Protein 6ZZS (pdb70)

Secondary structure (DSSP, 8-state):
--TTTT-EEEEETTTSHHHHHHHHHHHHTT-EEEEE-S-HHHHHHHHHHHHHTT--EEE----TT-HHHHHHHHHHHHHHHS--SEEEE---------GGG--HHHHHHHHIIIIIHHHHHHHHHHHHHHHHT-EEEEEE--GGGTS--TT-HHHHHHHHHHHHHHHHHHHHHTTTTEEEEEEEE-SB-SHHHHHHHHHHHHHTT--HHHIIIIIITTT-TT-SPBPHHHHHHHHHHHHSGGGTT--S-EEEESTTGGG-/--TTTT-EEEETTTTSHHHHHHHHHHHHTT-EEEE--S-HHHHHHHHHHHHHTT--EEE----TT-HHHHHHHHHHHHHHHS---EEEE---------GGGS-HHHHHHHHIIIIIHHHHHHHHHHHHHHHTT-EEEEEE--GGGTS--TT-HHHHHHHHHHHHHHHHHHHHHTTTTEEEEEEEESSB-SHHHHHHHHHHHHHTT--HHHIIIIIITTT-TT-SPBPHHHHHHHHHHHHSGGGTT--S-EEEESTTGGG-/--TTTT-EEEEETTTSHHHHHHHHHHHHTT-EEEEE-S-HHHHHHHHHHHHHTT--EEE----TT-HHHHHHHHHHHHHHHS---EEEE---------GGGS-HHHHHHHHIIIIIHHHHHHHHHHHHHHHTT-EEEEEE--GGGTS--TT-HHHHHHHHHHHHHHHHHHHHHGGGTEEEEEEEE-SEESHHHHHHHHHHHHHTT--HHHIIIIIITTT-TT-SPEEHHHHHHHHHHHHSGGGTT--S-EEEESTTGGG-/---TTTT-EEEEETTTSHHHHHHHHHHHHTT-EEEEE-S-HHHHHHHHHHHHHTT--EEE----TT-HHHHHHHHHHHHHHHS--SEEEE---------GGGS-HHHHHHHHIIIIIHHHHHHHHHHHHHHHTT-EEEEEE--GGGTS--TT-HHHHHHHHHHHHHHHHHHHHTTTTTEEEEEEEE--B-SHHHHHHHHHHHHHHT--HHHIIIIIIGGG-TT-SPBPHHHHHHHHHHHHSGGGTT--S-EEEESTTGGG-/--TTTT-EEEEETTTSHHHHHHHHHHHHTT-EEEEE-S-HHHHHHHHHHHHHTT--EEE----TT-HHHHHHHHHHHHHHHSS--EEEE---------GGG--HHHHHHHHIIIIIHHHHHHHHHHHHHHHHT-EEEEEE--GGGTS--TT-HHHHHHHHHHHHHHHHHHHHSGGGTEEEEEEEE-SBSSHHHHHHHHH--HHHHIIIIIGGG-TT-SPBPHHHHHHHHHHHTSGGGTT--S-EEEESTTGGG-/-TTTT-EEEEETTTSHHHHHHHHHHHHTT-EEEEE-S-HHHHHHHHHHHHHTT--EEE----TT-HHHHHHHHHHHHHHHS---EEEE---------GGGS-HHHHHHHHIIIIIHHHHHHHHHHHHHHHTT-EEEEEE--GGGTS--TT-HHHHHHHHHHHHHHHHHHHHHGGGTEEEEEEEE-SB-SHHHHHHHH---HHIIIIIIGGG-TT-SPBPHHHHHHHHHHHTSGGGTT--S-EEEESTTGGG-

Radius of gyration: 35.43 Å; Cα contacts (8 Å, |Δi|>4): 3981; chains: 6; bounding box: 75×79×102 Å

B-factor: mean 34.85, std 10.12, range [7.36, 84.85]

Nearest PDB structures (foldseek):
  6zzq-assembly1_A  TM=1.001E+00  e=3.579E-51  Acinetobacter baumannii
  6zzs-assembly2_E-2  TM=1.001E+00  e=3.767E-50  Acinetobacter baumannii
  6zzs-assembly2_F-2  TM=1.002E+00  e=9.513E-48  Acinetobacter baumannii
  5b4t-assembly1_A  TM=9.640E-01  e=1.105E-28  Alcaligenes faecalis
  1wmb-assembly1_A  TM=9.407E-01  e=2.833E-28  Pseudomonas fragi

Structure (mmCIF, N/CA/C/O backbone):
data_6ZZS
#
_entry.id   6ZZS
#
_cell.length_a   64.090
_cell.length_b   109.230
_cell.length_c   387.460
_cell.angle_alpha   90.000
_cell.angle_beta   90.000
_cell.angle_gamma   90.000
#
_symmetry.space_group_name_H-M   'I 21 21 21'
#
loop_
_entity.id
_entity.type
_entity.pdbx_description
1 polymer '3-hydroxybutyrate dehydrogenase'
2 non-polymer NICOTINAMIDE-ADENINE-DINUCLEOTIDE
3 non-polymer '3-oxidanylidenepentanoic acid'
4 water water
#
loop_
_atom_site.group_PDB
_atom_site.id
_atom_site.type_symbol
_atom_site.label_atom_id
_atom_site.label_alt_id
_atom_site.label_comp_id
_atom_site.label_asym_id
_atom_site.label_entity_id
_atom_site.label_seq_id
_atom_site.pdbx_PDB_ins_code
_atom_site.Cartn_x
_atom_site.Cartn_y
_atom_site.Cartn_z
_atom_site.occupancy
_atom_site.B_iso_or_equiv
_atom_site.auth_seq_id
_atom_site.auth_comp_id
_atom_site.auth_asym_id
_atom_site.auth_atom_id
_atom_site.pdbx_PDB_model_num
ATOM 1 N N . THR A 1 2 ? 16.407 -18.282 -67.001 1.00 53.14 2 THR A N 1
ATOM 2 C CA . THR A 1 2 ? 14.948 -18.637 -67.147 1.00 51.76 2 THR A CA 1
ATOM 3 C C . THR A 1 2 ? 14.459 -18.124 -68.508 1.00 49.04 2 THR A C 1
ATOM 4 O O . THR A 1 2 ? 14.647 -16.915 -68.796 1.00 51.50 2 THR A O 1
ATOM 8 N N . LYS A 1 3 ? 13.891 -19.025 -69.312 1.00 44.32 3 LYS A N 1
ATOM 9 C CA . LYS A 1 3 ? 13.256 -18.724 -70.623 1.00 44.80 3 LYS A CA 1
ATOM 10 C C . LYS A 1 3 ? 11.741 -18.892 -70.444 1.00 40.60 3 LYS A C 1
ATOM 11 O O . LYS A 1 3 ? 11.258 -20.031 -70.573 1.00 40.17 3 LYS A O 1
ATOM 15 N N . LEU A 1 4 ? 11.038 -17.783 -70.175 1.00 35.62 4 LEU A N 1
ATOM 16 C CA . LEU A 1 4 ? 9.612 -17.752 -69.757 1.00 34.17 4 LEU A CA 1
ATOM 17 C C . LEU A 1 4 ? 8.699 -18.168 -70.908 1.00 32.27 4 LEU A C 1
ATOM 18 O O . LEU A 1 4 ? 7.579 -18.619 -70.625 1.00 28.85 4 LEU A O 1
ATOM 23 N N . LEU A 1 5 ? 9.138 -17.972 -72.156 1.00 32.25 5 LEU A N 1
ATOM 24 C CA . LEU A 1 5 ? 8.355 -18.295 -73.384 1.00 32.77 5 LEU A CA 1
ATOM 25 C C . LEU A 1 5 ? 9.113 -19.313 -74.238 1.00 32.44 5 LEU A C 1
ATOM 26 O O . LEU A 1 5 ? 9.012 -19.238 -75.468 1.00 31.89 5 LEU A O 1
ATOM 31 N N . ASP A 1 6 ? 9.831 -20.234 -73.598 1.00 36.21 6 ASP A N 1
ATOM 32 C CA . ASP A 1 6 ? 10.739 -21.224 -74.237 1.00 35.59 6 ASP A CA 1
ATOM 33 C C . ASP A 1 6 ? 10.062 -21.903 -75.427 1.00 34.93 6 ASP A C 1
ATOM 34 O O . ASP A 1 6 ? 9.149 -22.724 -75.210 1.00 37.86 6 ASP A O 1
ATOM 39 N N . GLY A 1 7 ? 10.527 -21.592 -76.639 1.00 35.89 7 GLY A N 1
ATOM 40 C CA . GLY A 1 7 ? 10.080 -22.220 -77.899 1.00 37.42 7 GLY A CA 1
ATOM 41 C C . GLY A 1 7 ? 8.636 -21.904 -78.253 1.00 35.87 7 GLY A C 1
ATOM 42 O O . GLY A 1 7 ? 8.119 -22.527 -79.173 1.00 37.65 7 GLY A O 1
ATOM 43 N N . LYS A 1 8 ? 7.999 -20.948 -77.576 1.00 37.00 8 LYS A N 1
ATOM 44 C CA . LYS A 1 8 ? 6.603 -20.536 -77.880 1.00 35.30 8 LYS A CA 1
ATOM 45 C C . LYS A 1 8 ? 6.641 -19.676 -79.151 1.00 30.40 8 LYS A C 1
ATOM 46 O O . LYS A 1 8 ? 7.592 -18.882 -79.320 1.00 29.96 8 LYS A O 1
ATOM 52 N N . VAL A 1 9 ? 5.6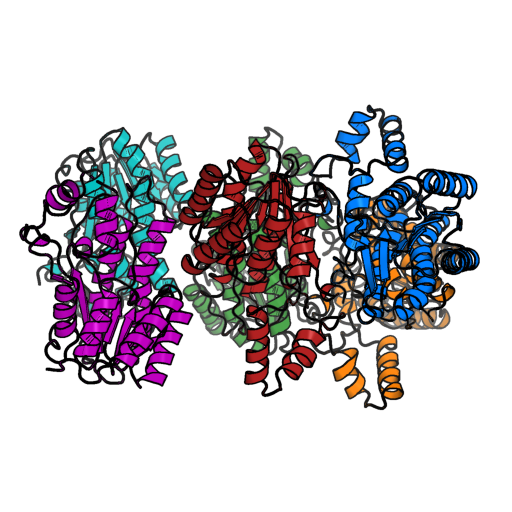79 -19.859 -80.050 1.00 27.56 9 VAL A N 1
ATOM 53 C CA . VAL A 1 9 ? 5.658 -19.133 -81.360 1.00 25.81 9 VAL A CA 1
ATOM 54 C C . VAL A 1 9 ? 4.756 -17.895 -81.250 1.00 24.41 9 VAL A C 1
ATOM 55 O O . VAL A 1 9 ? 3.541 -18.027 -81.087 1.00 22.75 9 VAL A O 1
ATOM 59 N N . ALA A 1 10 ? 5.358 -16.714 -81.321 1.00 23.98 10 ALA A N 1
ATOM 60 C CA . ALA A 1 10 ? 4.656 -15.432 -81.159 1.00 24.17 10 ALA A CA 1
ATOM 61 C C . ALA A 1 10 ? 4.611 -14.704 -82.500 1.00 25.33 10 ALA A C 1
ATOM 62 O O . ALA A 1 10 ? 5.662 -14.488 -83.091 1.00 27.60 10 ALA A O 1
ATOM 64 N N . PHE A 1 11 ? 3.416 -14.298 -82.906 1.00 23.40 11 PHE A N 1
ATOM 65 C CA . PHE A 1 11 ? 3.161 -13.457 -84.090 1.00 25.09 11 PHE A CA 1
ATOM 66 C C . PHE A 1 11 ? 2.808 -12.061 -83.587 1.00 25.25 11 PHE A C 1
ATOM 67 O O . PHE A 1 11 ? 1.853 -11.959 -82.822 1.00 26.15 11 PHE A O 1
ATOM 75 N N . ILE A 1 12 ? 3.608 -11.055 -83.940 1.00 23.63 12 ILE A N 1
ATOM 76 C CA . ILE A 1 12 ? 3.483 -9.676 -83.397 1.00 24.96 12 ILE A CA 1
ATOM 77 C C . ILE A 1 12 ? 3.253 -8.751 -84.596 1.00 24.76 12 ILE A C 1
ATOM 78 O O . ILE A 1 12 ? 4.185 -8.620 -85.441 1.00 22.67 12 ILE A O 1
ATOM 83 N N . THR A 1 13 ? 2.054 -8.168 -84.695 1.00 23.29 13 THR A N 1
ATOM 84 C CA . THR A 1 13 ? 1.737 -7.171 -85.730 1.00 23.37 13 THR A CA 1
ATOM 85 C C . THR A 1 13 ? 2.385 -5.842 -85.309 1.00 24.09 13 THR A C 1
ATOM 86 O O . THR A 1 13 ? 2.535 -5.586 -84.097 1.00 24.57 13 THR A O 1
ATOM 90 N N . GLY A 1 14 ? 2.715 -5.020 -86.284 1.00 24.41 14 GLY A N 1
ATOM 91 C CA . GLY A 1 14 ? 3.415 -3.740 -86.087 1.00 27.19 14 GLY A CA 1
ATOM 92 C C . GLY A 1 14 ? 4.742 -3.871 -85.363 1.00 26.05 14 GLY A C 1
ATOM 93 O O . GLY A 1 14 ? 5.084 -2.946 -84.624 1.00 30.15 14 GLY A O 1
ATOM 94 N N . SER A 1 15 ? 5.498 -4.944 -85.585 1.00 26.79 15 SER A N 1
ATOM 95 C CA . SER A 1 15 ? 6.710 -5.266 -84.786 1.00 27.96 15 SER A CA 1
ATOM 96 C C . SER A 1 15 ? 7.978 -4.663 -85.409 1.00 29.91 15 SER A C 1
ATOM 97 O O . SER A 1 15 ? 9.054 -4.986 -84.914 1.00 29.53 15 SER A O 1
ATOM 100 N N . ALA A 1 16 ? 7.864 -3.853 -86.465 1.00 32.55 16 ALA A N 1
ATOM 101 C CA . ALA A 1 16 ? 9.022 -3.220 -87.132 1.00 34.29 16 ALA A CA 1
ATOM 102 C C . ALA A 1 16 ? 9.475 -1.976 -86.358 1.00 35.78 16 ALA A C 1
ATOM 103 O O . ALA A 1 16 ? 10.608 -1.538 -86.623 1.00 35.29 16 ALA A O 1
ATOM 105 N N . SER A 1 17 ? 8.636 -1.421 -85.466 1.00 34.42 17 SER A N 1
ATOM 106 C CA . SER A 1 17 ? 8.989 -0.243 -84.630 1.00 34.98 17 SER A CA 1
ATOM 107 C C . SER A 1 17 ? 8.374 -0.321 -83.227 1.00 35.82 17 SER A C 1
ATOM 108 O O . SER A 1 17 ? 7.489 -1.162 -82.987 1.00 36.09 17 SER A O 1
ATOM 111 N N . GLY A 1 18 ? 8.884 0.540 -82.346 1.00 32.25 18 GLY A N 1
ATOM 112 C CA . GLY A 1 18 ? 8.351 0.867 -81.014 1.00 30.62 18 GLY A CA 1
ATOM 113 C C . GLY A 1 18 ? 8.004 -0.340 -80.180 1.00 28.99 18 GLY A C 1
ATOM 114 O O . GLY A 1 18 ? 8.887 -1.226 -79.967 1.00 27.71 18 GLY A O 1
ATOM 115 N N . ILE A 1 19 ? 6.777 -0.349 -79.659 1.00 28.76 19 ILE A N 1
ATOM 116 C CA . ILE A 1 19 ? 6.354 -1.325 -78.614 1.00 30.44 19 ILE A CA 1
ATOM 117 C C . ILE A 1 19 ? 6.477 -2.738 -79.202 1.00 26.98 19 ILE A C 1
ATOM 118 O O . ILE A 1 19 ? 6.992 -3.619 -78.487 1.00 28.30 19 ILE A O 1
ATOM 123 N N . GLY A 1 20 ? 6.066 -2.924 -80.463 1.00 27.12 20 GLY A N 1
ATOM 124 C CA . GLY A 1 20 ? 6.007 -4.244 -81.134 1.00 26.14 20 GLY A CA 1
ATOM 125 C C . GLY A 1 20 ? 7.399 -4.811 -81.321 1.00 25.72 20 GLY A C 1
ATOM 126 O O . GLY A 1 20 ? 7.623 -6.002 -81.049 1.00 24.87 20 GLY A O 1
ATOM 127 N N . LEU A 1 21 ? 8.321 -3.958 -81.755 1.00 28.47 21 LEU A N 1
ATOM 128 C CA . LEU A 1 21 ? 9.749 -4.316 -81.940 1.00 29.26 21 LEU A CA 1
ATOM 129 C C . LEU A 1 21 ? 10.352 -4.721 -80.591 1.00 28.03 21 LEU A C 1
ATOM 130 O O . LEU A 1 21 ? 11.059 -5.743 -80.541 1.00 28.94 21 LEU A O 1
ATOM 135 N N . GLU A 1 22 ? 10.098 -3.953 -79.526 1.00 29.69 22 GLU A N 1
ATOM 136 C CA . GLU A 1 22 ? 10.615 -4.288 -78.171 1.00 30.31 22 GLU A CA 1
ATOM 137 C C . GLU A 1 22 ? 10.008 -5.621 -77.705 1.00 26.83 22 GLU A C 1
ATOM 138 O O . GLU A 1 22 ? 10.768 -6.451 -77.171 1.00 28.32 22 GLU A O 1
ATOM 144 N N . ILE A 1 23 ? 8.704 -5.822 -77.894 1.00 23.98 23 ILE A N 1
ATOM 145 C CA . ILE A 1 23 ? 8.039 -7.101 -77.515 1.00 24.67 23 ILE A CA 1
ATOM 146 C C . ILE A 1 23 ? 8.782 -8.229 -78.224 1.00 24.69 23 ILE A C 1
ATOM 147 O O . ILE A 1 23 ? 9.137 -9.217 -77.557 1.00 29.15 23 ILE A O 1
ATOM 152 N N . ALA A 1 24 ? 9.019 -8.092 -79.528 1.00 26.37 24 ALA A N 1
ATOM 153 C CA . ALA A 1 24 ? 9.653 -9.148 -80.342 1.00 26.40 24 ALA A CA 1
ATOM 154 C C . ALA A 1 24 ? 11.052 -9.454 -79.814 1.00 26.90 24 ALA A C 1
ATOM 155 O O . ALA A 1 24 ? 11.378 -10.646 -79.722 1.00 28.75 24 ALA A O 1
ATOM 157 N N . LYS A 1 25 ? 11.858 -8.417 -79.531 1.00 29.54 25 LYS A N 1
ATOM 158 C CA . LYS A 1 25 ? 13.240 -8.581 -78.988 1.00 30.95 25 LYS A CA 1
ATOM 159 C C . LYS A 1 25 ? 13.192 -9.292 -77.633 1.00 29.55 25 LYS A C 1
ATOM 160 O O . LYS A 1 25 ? 13.982 -10.250 -77.431 1.00 26.57 25 LYS A O 1
ATOM 166 N N . LYS A 1 26 ? 12.327 -8.809 -76.733 1.00 29.52 26 LYS A N 1
ATOM 167 C CA . LYS A 1 26 ? 12.184 -9.301 -75.336 1.00 30.23 26 LYS A CA 1
ATOM 168 C C . LYS A 1 26 ? 11.632 -10.737 -75.346 1.00 28.61 26 LYS A C 1
ATOM 169 O O . LYS A 1 26 ? 12.204 -11.570 -74.632 1.00 29.61 26 LYS A O 1
ATOM 175 N N . PHE A 1 27 ? 10.627 -11.029 -76.183 1.00 27.06 27 PHE A N 1
ATOM 176 C CA . PHE A 1 27 ? 10.048 -12.394 -76.373 1.00 28.83 27 PHE A CA 1
ATOM 177 C C . PHE A 1 27 ? 11.131 -13.357 -76.886 1.00 30.59 27 PHE A C 1
ATOM 178 O O . PHE A 1 27 ? 11.214 -14.488 -76.393 1.00 32.21 27 PHE A O 1
ATOM 186 N N . ALA A 1 28 ? 11.949 -12.946 -77.860 1.00 31.99 28 ALA A N 1
ATOM 187 C CA . ALA A 1 28 ? 13.027 -13.811 -78.403 1.00 31.87 28 ALA A CA 1
ATOM 188 C C . ALA A 1 28 ? 13.992 -14.153 -77.256 1.00 32.85 28 ALA A C 1
ATOM 189 O O . ALA A 1 28 ? 14.346 -15.331 -77.118 1.00 29.58 28 ALA A O 1
ATOM 191 N N . GLN A 1 29 ? 14.365 -13.158 -76.439 1.00 34.13 29 GLN A N 1
ATOM 192 C CA . GLN A 1 29 ? 15.305 -13.315 -75.292 1.00 35.91 29 GLN A CA 1
ATOM 193 C C . GLN A 1 29 ? 14.684 -14.252 -74.262 1.00 32.41 29 GLN A C 1
ATOM 194 O O . GLN A 1 29 ? 15.460 -14.896 -73.540 1.00 32.99 29 GLN A O 1
ATOM 200 N N . GLU A 1 30 ? 13.348 -14.305 -74.196 1.00 29.22 30 GLU A N 1
ATOM 201 C CA . GLU A 1 30 ? 12.589 -15.251 -73.343 1.00 30.37 30 GLU A CA 1
ATOM 202 C C . GLU A 1 30 ? 12.482 -16.610 -74.016 1.00 28.63 30 GLU A C 1
ATOM 203 O O . GLU A 1 30 ? 11.808 -17.484 -73.429 1.00 31.43 30 GLU A O 1
ATOM 209 N N . GLY A 1 31 ? 13.015 -16.769 -75.225 1.00 30.16 31 GLY A N 1
ATOM 210 C CA . GLY A 1 31 ? 13.060 -18.069 -75.918 1.00 29.52 31 GLY A CA 1
ATOM 211 C C . GLY A 1 31 ? 11.910 -18.281 -76.890 1.00 31.13 31 GLY A C 1
ATOM 212 O O . GLY A 1 31 ? 11.807 -19.395 -77.409 1.00 29.97 31 GLY A O 1
ATOM 213 N N . ALA A 1 32 ? 11.093 -17.258 -77.170 1.00 30.83 32 ALA A N 1
ATOM 214 C CA . ALA A 1 32 ? 9.999 -17.331 -78.169 1.00 30.07 32 ALA A CA 1
ATOM 215 C C . ALA A 1 32 ? 10.595 -17.379 -79.583 1.00 28.57 32 ALA A C 1
ATOM 216 O O . ALA A 1 32 ? 11.646 -16.723 -79.833 1.00 27.70 32 ALA A O 1
ATOM 218 N N . LYS A 1 33 ? 9.969 -18.141 -80.479 1.00 27.11 33 LYS A N 1
ATOM 219 C CA . LYS A 1 33 ? 10.158 -18.003 -81.954 1.00 26.94 33 LYS A CA 1
ATOM 220 C C . LYS A 1 33 ? 9.248 -16.863 -82.447 1.00 27.05 33 LYS A C 1
ATOM 221 O O . LYS A 1 33 ? 8.011 -17.034 -82.411 1.00 26.83 33 LYS A O 1
ATOM 227 N N . VAL A 1 34 ? 9.823 -15.740 -82.894 1.00 26.41 34 VAL A N 1
ATOM 228 C CA . VAL A 1 34 ? 9.024 -14.506 -83.144 1.00 26.10 34 VAL A CA 1
ATOM 229 C C . VAL A 1 34 ? 8.829 -14.310 -84.643 1.00 26.26 34 VAL A C 1
ATOM 230 O O . VAL A 1 34 ? 9.696 -14.728 -85.442 1.00 25.00 34 VAL A O 1
ATOM 234 N N . VAL A 1 35 ? 7.682 -13.729 -85.004 1.00 26.26 35 VAL A N 1
ATOM 235 C CA . VAL A 1 35 ? 7.360 -13.324 -86.395 1.00 27.17 35 VAL A CA 1
ATOM 236 C C . VAL A 1 35 ? 7.250 -11.804 -86.373 1.00 27.49 35 VAL A C 1
ATOM 237 O O . VAL A 1 35 ? 6.391 -11.281 -85.635 1.00 29.99 35 VAL A O 1
ATOM 241 N N . ILE A 1 36 ? 8.134 -11.155 -87.112 1.00 26.31 36 ILE A N 1
ATOM 242 C CA . ILE A 1 36 ? 8.138 -9.692 -87.336 1.00 28.96 36 ILE A CA 1
ATOM 243 C C . ILE A 1 36 ? 7.201 -9.437 -88.516 1.00 28.82 36 ILE A C 1
ATOM 244 O O . ILE A 1 36 ? 7.415 -9.990 -89.636 1.00 28.26 36 ILE A O 1
ATOM 249 N N . SER A 1 37 ? 6.149 -8.681 -88.245 1.00 27.97 37 SER A N 1
ATOM 250 C CA . SER A 1 37 ? 5.057 -8.408 -89.194 1.00 28.54 37 SER A CA 1
ATOM 251 C C . SER A 1 37 ? 4.758 -6.913 -89.136 1.00 30.45 37 SER A C 1
ATOM 252 O O . SER A 1 37 ? 4.532 -6.400 -88.028 1.00 33.37 37 SER A O 1
ATOM 255 N N . ASP A 1 38 ? 4.798 -6.243 -90.286 1.00 29.67 38 ASP A N 1
ATOM 256 C CA . ASP A 1 38 ? 4.559 -4.785 -90.392 1.00 31.64 38 ASP A CA 1
ATOM 257 C C . ASP A 1 38 ? 4.190 -4.474 -91.846 1.00 34.38 38 ASP A C 1
ATOM 258 O O . ASP A 1 38 ? 4.350 -5.382 -92.689 1.00 32.65 38 ASP A O 1
ATOM 263 N N . MET A 1 39 ? 3.677 -3.266 -92.103 1.00 40.02 39 MET A N 1
ATOM 264 C CA . MET A 1 39 ? 3.496 -2.681 -93.465 1.00 46.11 39 MET A CA 1
ATOM 265 C C . MET A 1 39 ? 4.843 -2.724 -94.192 1.00 46.87 39 MET A C 1
ATOM 266 O O . MET A 1 39 ? 4.922 -3.301 -95.289 1.00 46.59 39 MET A O 1
ATOM 271 N N . ASN A 1 40 ? 5.853 -2.119 -93.565 1.00 47.99 40 ASN A N 1
ATOM 272 C CA . ASN A 1 40 ? 7.252 -1.992 -94.054 1.00 51.08 40 ASN A CA 1
ATOM 273 C C . ASN A 1 40 ? 7.932 -3.378 -94.090 1.00 48.53 40 ASN A C 1
ATOM 274 O O . ASN A 1 40 ? 8.405 -3.833 -93.001 1.00 43.77 40 ASN A O 1
ATOM 279 N N . ALA A 1 41 ? 8.001 -4.014 -95.274 1.00 40.78 41 ALA A N 1
ATOM 280 C CA . ALA A 1 41 ? 8.567 -5.371 -95.481 1.00 45.21 41 ALA A CA 1
ATOM 281 C C . ALA A 1 41 ? 10.097 -5.326 -95.451 1.00 47.96 41 ALA A C 1
ATOM 282 O O . ALA A 1 41 ? 10.715 -6.392 -95.201 1.00 46.77 41 ALA A O 1
ATOM 284 N N . GLU A 1 42 ? 10.681 -4.157 -95.731 1.00 50.35 42 GLU A N 1
ATOM 285 C CA . GLU A 1 42 ? 12.150 -3.918 -95.673 1.00 48.63 42 GLU A CA 1
ATOM 286 C C . GLU A 1 42 ? 12.593 -4.013 -94.208 1.00 43.43 42 GLU A C 1
ATOM 287 O O . GLU A 1 42 ? 13.502 -4.803 -93.913 1.00 48.37 42 GLU A O 1
ATOM 288 N N . LYS A 1 43 ? 11.939 -3.264 -93.322 1.00 40.32 43 LYS A N 1
ATOM 289 C CA . LYS A 1 43 ? 12.308 -3.197 -91.885 1.00 44.22 43 LYS A CA 1
ATOM 290 C C . LYS A 1 43 ? 11.995 -4.558 -91.228 1.00 42.80 43 LYS A C 1
ATOM 291 O O . LYS A 1 43 ? 12.755 -4.950 -90.329 1.00 43.32 43 LYS A O 1
ATOM 294 N N . CYS A 1 44 ? 10.970 -5.282 -91.691 1.00 40.28 44 CYS A N 1
ATOM 295 C CA . CYS A 1 44 ? 10.651 -6.658 -91.220 1.00 39.92 44 CYS A CA 1
ATOM 296 C C . CYS A 1 44 ? 11.827 -7.601 -91.470 1.00 41.26 44 CYS A C 1
ATOM 297 O O . CYS A 1 44 ? 12.287 -8.256 -90.519 1.00 39.72 44 CYS A O 1
ATOM 300 N N . GLN A 1 45 ? 12.285 -7.665 -92.715 1.00 39.84 45 GLN A N 1
ATOM 301 C CA . GLN A 1 45 ? 13.366 -8.588 -93.140 1.00 44.82 45 GLN A CA 1
ATOM 302 C C . GLN A 1 45 ? 14.651 -8.249 -92.364 1.00 42.72 45 GLN A C 1
ATOM 303 O O . GLN A 1 45 ? 15.328 -9.203 -91.945 1.00 44.94 45 GLN A O 1
ATOM 309 N N . GLU A 1 46 ? 14.960 -6.961 -92.151 1.00 42.18 46 GLU A N 1
ATOM 310 C CA . GLU A 1 46 ? 16.177 -6.502 -91.410 1.00 41.60 46 GLU A CA 1
ATOM 311 C C . GLU A 1 46 ? 16.090 -6.962 -89.943 1.00 41.67 46 GLU A C 1
ATOM 312 O O . GLU A 1 46 ? 17.059 -7.594 -89.447 1.00 40.55 46 GLU A O 1
ATOM 314 N N . THR A 1 47 ? 14.966 -6.663 -89.284 1.00 37.43 47 THR A N 1
ATOM 315 C CA . THR A 1 47 ? 14.662 -7.007 -87.868 1.00 37.81 47 THR A CA 1
ATOM 316 C C . THR A 1 47 ? 14.848 -8.512 -87.667 1.00 34.04 47 THR A C 1
ATOM 317 O O . THR A 1 47 ? 15.612 -8.896 -86.763 1.00 34.97 47 THR A O 1
ATOM 321 N N . ALA A 1 48 ? 14.206 -9.334 -88.503 1.00 34.86 48 ALA A N 1
ATOM 322 C CA . ALA A 1 48 ? 14.248 -10.811 -88.395 1.00 33.31 48 ALA A CA 1
ATOM 323 C C . ALA A 1 48 ? 15.679 -11.311 -88.645 1.00 35.13 48 ALA A C 1
ATOM 324 O O . ALA A 1 48 ? 16.100 -12.259 -87.964 1.00 32.52 48 ALA A O 1
ATOM 326 N N . ASN A 1 49 ? 16.395 -10.702 -89.599 1.00 37.37 49 ASN A N 1
ATOM 327 C CA . ASN A 1 49 ? 17.810 -11.040 -89.917 1.00 39.43 49 ASN A CA 1
ATOM 328 C C . ASN A 1 49 ? 18.712 -10.731 -88.710 1.00 38.18 49 ASN A C 1
ATOM 329 O O . ASN A 1 49 ? 19.546 -11.590 -88.387 1.00 35.81 49 ASN A O 1
ATOM 334 N N . SER A 1 50 ? 18.557 -9.566 -88.063 1.00 39.41 50 SER A N 1
ATOM 335 C CA . SER A 1 50 ? 19.281 -9.200 -86.811 1.00 40.29 50 SER A CA 1
ATOM 336 C C . SER A 1 50 ? 19.074 -10.295 -85.764 1.00 38.78 50 SER A C 1
ATOM 337 O O . SER A 1 50 ? 20.082 -10.836 -85.254 1.00 42.31 50 SER A O 1
ATOM 340 N N . LEU A 1 51 ? 17.814 -10.638 -85.484 1.00 33.40 51 LEU A N 1
ATOM 341 C CA . LEU A 1 51 ? 17.438 -11.654 -84.464 1.00 31.31 51 LEU A CA 1
ATOM 342 C C . LEU A 1 51 ? 18.098 -12.985 -84.826 1.00 30.56 51 LEU A C 1
ATOM 343 O O . LEU A 1 51 ? 18.650 -13.636 -83.934 1.00 29.29 51 LEU A O 1
ATOM 348 N N . LYS A 1 52 ? 18.055 -13.368 -86.101 1.00 31.83 52 LYS A N 1
ATOM 349 C CA . LYS A 1 52 ? 18.622 -14.660 -86.557 1.00 36.12 52 LYS A CA 1
ATOM 350 C C . LYS A 1 52 ? 20.137 -14.646 -86.298 1.00 35.63 52 LYS A C 1
ATOM 351 O O . LYS A 1 52 ? 20.666 -15.675 -85.834 1.00 34.32 52 LYS A O 1
ATOM 357 N N . GLU A 1 53 ? 20.801 -13.515 -86.589 1.00 39.51 53 GLU A N 1
ATOM 358 C CA . GLU A 1 53 ? 22.276 -13.334 -86.442 1.00 44.89 53 GLU A CA 1
ATOM 359 C C . GLU A 1 53 ? 22.660 -13.488 -84.969 1.00 42.28 53 GLU A C 1
ATOM 360 O O . GLU A 1 53 ? 23.739 -14.044 -84.693 1.00 39.89 53 GLU A O 1
ATOM 366 N N . GLN A 1 54 ? 21.785 -13.042 -84.066 1.00 38.69 54 GLN A N 1
ATOM 367 C CA . GLN A 1 54 ? 21.965 -13.155 -82.595 1.00 35.51 54 GLN A CA 1
ATOM 368 C C . GLN A 1 54 ? 21.617 -14.565 -82.089 1.00 31.44 54 GLN A C 1
ATOM 369 O O . GLN A 1 54 ? 21.622 -14.761 -80.857 1.00 35.52 54 GLN A O 1
ATOM 375 N N . GLY A 1 55 ? 21.318 -15.514 -82.973 1.00 32.28 55 GLY A N 1
ATOM 376 C CA . GLY A 1 55 ? 21.047 -16.915 -82.604 1.00 33.01 55 GLY A CA 1
ATOM 377 C C . GLY A 1 55 ? 19.588 -17.182 -82.254 1.00 33.69 55 GLY A C 1
ATOM 378 O O . GLY A 1 55 ? 19.298 -18.303 -81.785 1.00 34.80 55 GLY A O 1
ATOM 379 N N . PHE A 1 56 ? 18.687 -16.221 -82.487 1.00 35.14 56 PHE A N 1
ATOM 380 C CA . PHE A 1 56 ? 17.231 -16.350 -82.205 1.00 34.24 56 PHE A CA 1
ATOM 381 C C . PHE A 1 56 ? 16.517 -16.981 -83.401 1.00 35.34 56 PHE A C 1
ATOM 382 O O . PHE A 1 56 ? 16.977 -16.802 -84.541 1.00 34.47 56 PHE A O 1
ATOM 390 N N . ASP A 1 57 ? 15.396 -17.665 -83.148 1.00 36.99 57 ASP A N 1
ATOM 391 C CA . ASP A 1 57 ? 14.411 -18.054 -84.195 1.00 36.64 57 ASP A CA 1
ATOM 392 C C . ASP A 1 57 ? 13.483 -16.877 -84.490 1.00 33.36 57 ASP A C 1
ATOM 393 O O . ASP A 1 57 ? 12.736 -16.478 -83.590 1.00 33.38 57 ASP A O 1
ATOM 398 N N . ALA A 1 58 ? 13.544 -16.355 -85.714 1.00 30.28 58 ALA A N 1
ATOM 399 C CA . ALA A 1 58 ? 12.738 -15.213 -86.185 1.00 27.98 58 ALA A CA 1
ATOM 400 C C . ALA A 1 58 ? 12.404 -15.405 -87.660 1.00 29.02 58 ALA A C 1
ATOM 401 O O . ALA A 1 58 ? 13.211 -15.979 -88.394 1.00 31.59 58 ALA A O 1
ATOM 403 N N . LEU A 1 59 ? 11.235 -14.907 -88.043 1.00 26.93 59 LEU A N 1
ATOM 404 C CA . LEU A 1 59 ? 10.619 -14.981 -89.377 1.00 26.63 59 LEU A CA 1
ATOM 405 C C . LEU A 1 59 ? 10.131 -13.576 -89.736 1.00 26.29 59 LEU A C 1
ATOM 406 O O . LEU A 1 59 ? 9.543 -12.921 -88.867 1.00 25.12 59 LEU A O 1
ATOM 411 N N . SER A 1 60 ? 10.399 -13.140 -90.959 1.00 26.20 60 SER A N 1
ATOM 412 C CA . SER A 1 60 ? 9.737 -11.986 -91.606 1.00 27.74 60 SER A CA 1
ATOM 413 C C . SER A 1 60 ? 8.451 -12.504 -92.246 1.00 27.23 60 SER A C 1
ATOM 414 O O . SER A 1 60 ? 8.534 -13.405 -93.099 1.00 30.34 60 SER A O 1
ATOM 417 N N . ALA A 1 61 ? 7.302 -11.981 -91.829 1.00 26.25 61 ALA A N 1
ATOM 418 C CA . ALA A 1 61 ? 6.000 -12.291 -92.446 1.00 24.25 61 ALA A CA 1
ATOM 419 C C . ALA A 1 61 ? 5.206 -11.000 -92.527 1.00 28.60 61 ALA A C 1
ATOM 420 O O . ALA A 1 61 ? 4.139 -10.896 -91.940 1.00 29.29 61 ALA A O 1
ATOM 422 N N . PRO A 1 62 ? 5.669 -10.024 -93.340 1.00 33.79 62 PRO A N 1
ATOM 423 C CA . PRO A 1 62 ? 5.007 -8.722 -93.443 1.00 37.10 62 PRO A CA 1
ATOM 424 C C . PRO A 1 62 ? 3.539 -8.888 -93.862 1.00 34.19 62 PRO A C 1
ATOM 425 O O . PRO A 1 62 ? 3.256 -9.770 -94.630 1.00 35.39 62 PRO A O 1
ATOM 429 N N . CYS A 1 63 ? 2.651 -8.034 -93.352 1.00 32.26 63 CYS A N 1
ATOM 430 C CA . CYS A 1 63 ? 1.292 -7.880 -93.909 1.00 30.89 63 CYS A CA 1
ATOM 431 C C . CYS A 1 63 ? 0.665 -6.592 -93.379 1.00 29.44 63 CYS A C 1
ATOM 432 O O . CYS A 1 63 ? 1.107 -6.070 -92.355 1.00 30.14 63 CYS A O 1
ATOM 435 N N . ASP A 1 64 ? -0.286 -6.081 -94.145 1.00 30.67 64 ASP A N 1
ATOM 436 C CA . ASP A 1 64 ? -1.270 -5.074 -93.695 1.00 29.87 64 ASP A CA 1
ATOM 437 C C . ASP A 1 64 ? -2.369 -5.878 -93.008 1.00 26.80 64 ASP A C 1
ATOM 438 O O . ASP A 1 64 ? -2.977 -6.724 -93.680 1.00 28.81 64 ASP A O 1
ATOM 443 N N . VAL A 1 65 ? -2.565 -5.654 -91.717 1.00 26.40 65 VAL A N 1
ATOM 444 C CA . VAL A 1 65 ? -3.579 -6.371 -90.880 1.00 27.32 65 VAL A CA 1
ATOM 445 C C . VAL A 1 65 ? -5.009 -6.051 -91.351 1.00 27.54 65 VAL A C 1
ATOM 446 O O . VAL A 1 65 ? -5.928 -6.811 -90.977 1.00 24.13 65 VAL A O 1
ATOM 450 N N . THR A 1 66 ? -5.206 -5.009 -92.161 1.00 25.87 66 THR A N 1
ATOM 451 C CA . THR A 1 66 ? -6.536 -4.689 -92.743 1.00 28.31 66 THR A CA 1
ATOM 452 C C . THR A 1 66 ? -6.746 -5.570 -93.985 1.00 30.34 66 THR A C 1
ATOM 453 O O . THR A 1 66 ? -7.910 -5.687 -94.440 1.00 31.83 66 THR A O 1
ATOM 457 N N . ASP A 1 67 ? -5.666 -6.188 -94.490 1.00 28.35 67 ASP A N 1
ATOM 458 C CA . ASP A 1 67 ? -5.683 -7.083 -95.679 1.00 29.57 67 ASP A CA 1
ATOM 459 C C . ASP A 1 67 ? -5.886 -8.527 -95.203 1.00 27.12 67 ASP A C 1
ATOM 460 O O . ASP A 1 67 ? -4.887 -9.217 -94.932 1.00 29.13 67 ASP A O 1
ATOM 465 N N . GLU A 1 68 ? -7.130 -8.980 -95.120 1.00 23.94 68 GLU A N 1
ATOM 466 C CA . GLU A 1 68 ? -7.426 -10.291 -94.511 1.00 23.02 68 GLU A CA 1
ATOM 467 C C . GLU A 1 68 ? -6.644 -11.398 -95.209 1.00 24.92 68 GLU A C 1
ATOM 468 O O . GLU A 1 68 ? -6.123 -12.279 -94.484 1.00 23.74 68 GLU A O 1
ATOM 474 N N . ASP A 1 69 ? -6.614 -11.392 -96.552 1.00 25.31 69 ASP A N 1
ATOM 475 C CA . ASP A 1 69 ? -5.925 -12.427 -97.357 1.00 29.10 69 ASP A CA 1
ATOM 476 C C . ASP A 1 69 ? -4.424 -12.434 -97.015 1.00 30.50 69 ASP A C 1
ATOM 477 O O . ASP A 1 69 ? -3.831 -13.535 -96.923 1.00 30.07 69 ASP A O 1
ATOM 482 N N . ALA A 1 70 ? -3.817 -11.258 -96.844 1.00 28.09 70 ALA A N 1
ATOM 483 C CA . ALA A 1 70 ? -2.375 -11.131 -96.556 1.00 29.46 70 ALA A CA 1
ATOM 484 C C . ALA A 1 70 ? -2.112 -11.576 -95.109 1.00 28.91 70 ALA A C 1
ATOM 485 O O . ALA A 1 70 ? -1.193 -12.371 -94.931 1.00 28.72 70 ALA A O 1
ATOM 487 N N . TYR A 1 71 ? -2.927 -11.152 -94.135 1.00 28.30 71 TYR A N 1
ATOM 488 C CA . TYR A 1 71 ? -2.802 -11.568 -92.705 1.00 27.80 71 TYR A CA 1
ATOM 489 C C . TYR A 1 71 ? -2.914 -13.100 -92.633 1.00 28.44 71 TYR A C 1
ATOM 490 O O . TYR A 1 71 ? -2.028 -13.738 -92.016 1.00 26.75 71 TYR A O 1
ATOM 499 N N . LYS A 1 72 ? -3.925 -13.675 -93.299 1.00 30.96 72 LYS A N 1
ATOM 500 C CA . LYS A 1 72 ? -4.141 -15.145 -93.377 1.00 31.25 72 LYS A CA 1
ATOM 501 C C . LYS A 1 72 ? -2.843 -15.834 -93.816 1.00 31.25 72 LYS A C 1
ATOM 502 O O . LYS A 1 72 ? -2.416 -16.759 -93.117 1.00 32.91 72 LYS A O 1
ATOM 505 N N . GLN A 1 73 ? -2.230 -15.395 -94.911 1.00 30.15 73 GLN A N 1
ATOM 506 C CA . GLN A 1 73 ? -1.077 -16.105 -95.520 1.00 33.72 73 GLN A CA 1
ATOM 507 C C . GLN A 1 73 ? 0.146 -15.923 -94.613 1.00 30.18 73 GLN A C 1
ATOM 508 O O . GLN A 1 73 ? 1.038 -16.826 -94.587 1.00 29.34 73 GLN A O 1
ATOM 514 N N . ALA A 1 74 ? 0.210 -14.796 -93.897 1.00 28.65 74 ALA A N 1
ATOM 515 C CA . ALA A 1 74 ? 1.304 -14.506 -92.941 1.00 28.43 74 ALA A CA 1
ATOM 516 C C . ALA A 1 74 ? 1.192 -15.512 -91.792 1.00 28.42 74 ALA A C 1
ATOM 517 O O . ALA A 1 74 ? 2.229 -16.052 -91.386 1.00 27.74 74 ALA A O 1
ATOM 519 N N . ILE A 1 75 ? -0.026 -15.850 -91.363 1.00 26.17 75 ILE A N 1
ATOM 520 C CA . ILE A 1 75 ? -0.213 -16.886 -90.302 1.00 28.34 75 ILE A CA 1
ATOM 521 C C . ILE A 1 75 ? 0.180 -18.260 -90.869 1.00 27.74 75 ILE A C 1
ATOM 522 O O . ILE A 1 75 ? 0.880 -19.031 -90.151 1.00 28.63 75 ILE A O 1
ATOM 527 N N . GLU A 1 76 ? -0.238 -18.563 -92.099 1.00 29.08 76 GLU A N 1
ATOM 528 C CA . GLU A 1 76 ? 0.029 -19.872 -92.740 1.00 30.21 76 GLU A CA 1
ATOM 529 C C . GLU A 1 76 ? 1.547 -19.994 -92.930 1.00 30.49 76 GLU A C 1
ATOM 530 O O . GLU A 1 76 ? 2.092 -21.058 -92.606 1.00 31.42 76 GLU A O 1
ATOM 536 N N . LEU A 1 77 ? 2.225 -18.918 -93.357 1.00 29.93 77 LEU A N 1
ATOM 537 C CA . LEU A 1 77 ? 3.713 -18.888 -93.445 1.00 30.49 77 LEU A CA 1
ATOM 538 C C . LEU A 1 77 ? 4.315 -19.211 -92.069 1.00 29.23 77 LEU A C 1
ATOM 539 O O . LEU A 1 77 ? 5.271 -20.013 -92.026 1.00 27.84 77 LEU A O 1
ATOM 544 N N . THR A 1 78 ? 3.790 -18.613 -90.991 1.00 28.55 78 THR A N 1
ATOM 545 C CA . THR A 1 78 ? 4.205 -18.893 -89.583 1.00 28.07 78 THR A CA 1
ATOM 546 C C . THR A 1 78 ? 4.018 -20.388 -89.271 1.00 28.62 78 THR A C 1
ATOM 547 O O . THR A 1 78 ? 4.972 -21.035 -88.750 1.00 27.20 78 THR A O 1
ATOM 551 N N . GLN A 1 79 ? 2.845 -20.946 -89.551 1.00 29.78 79 GLN A N 1
ATOM 552 C CA . GLN A 1 79 ? 2.605 -22.402 -89.338 1.00 32.11 79 GLN A CA 1
ATOM 553 C C . GLN A 1 79 ? 3.630 -23.247 -90.111 1.00 32.51 79 GLN A C 1
ATOM 554 O O . GLN A 1 79 ? 4.157 -24.226 -89.548 1.00 34.55 79 GLN A O 1
ATOM 560 N N . LYS A 1 80 ? 3.885 -22.923 -91.369 1.00 30.41 80 LYS A N 1
ATOM 561 C CA . LYS A 1 80 ? 4.812 -23.717 -92.210 1.00 31.52 80 LYS A CA 1
ATOM 562 C C . LYS A 1 80 ? 6.230 -23.618 -91.629 1.00 34.31 80 LYS A C 1
ATOM 563 O O . LYS A 1 80 ? 6.952 -24.634 -91.702 1.00 32.55 80 LYS A O 1
ATOM 566 N N . THR A 1 81 ? 6.627 -22.449 -91.091 1.00 30.60 81 THR A N 1
ATOM 567 C CA . THR A 1 81 ? 8.016 -22.169 -90.634 1.00 28.59 81 THR A CA 1
ATOM 568 C C . THR A 1 81 ? 8.256 -22.774 -89.246 1.00 30.32 81 THR A C 1
ATOM 569 O O . THR A 1 81 ? 9.293 -23.433 -89.049 1.00 29.50 81 THR A O 1
ATOM 573 N N . PHE A 1 82 ? 7.325 -22.564 -88.318 1.00 27.92 82 PHE A N 1
ATOM 574 C CA . PHE A 1 82 ? 7.510 -22.815 -86.865 1.00 27.31 82 PHE A CA 1
ATOM 575 C C . PHE A 1 82 ? 6.510 -23.862 -86.361 1.00 28.56 82 PHE A C 1
ATOM 576 O O . PHE A 1 82 ? 6.591 -24.223 -85.178 1.00 36.12 82 PHE A O 1
ATOM 584 N N . GLY A 1 83 ? 5.610 -24.345 -87.220 1.00 29.68 83 GLY A N 1
ATOM 585 C CA . GLY A 1 83 ? 4.692 -25.453 -86.897 1.00 30.95 83 GLY A CA 1
ATOM 586 C C . GLY A 1 83 ? 3.386 -24.987 -86.284 1.00 30.80 83 GLY A C 1
ATOM 587 O O . GLY A 1 83 ? 2.417 -25.738 -86.386 1.00 33.87 83 GLY A O 1
ATOM 588 N N . THR A 1 84 ? 3.321 -23.813 -85.645 1.00 32.15 84 THR A N 1
ATOM 589 C CA . THR A 1 84 ? 2.091 -23.406 -84.910 1.00 31.93 84 THR A CA 1
ATOM 590 C C . THR A 1 84 ? 2.113 -21.913 -84.589 1.00 30.07 84 THR A C 1
ATOM 591 O O . THR A 1 84 ? 3.083 -21.228 -84.945 1.00 29.38 84 THR A O 1
ATOM 595 N N . VAL A 1 85 ? 1.047 -21.429 -83.965 1.00 30.05 85 VAL A N 1
ATOM 596 C CA . VAL A 1 85 ? 1.030 -20.095 -83.312 1.00 29.79 85 VAL A CA 1
ATOM 597 C C . VAL A 1 85 ? 0.524 -20.258 -81.876 1.00 29.82 85 VAL A C 1
ATOM 598 O O . VAL A 1 85 ? -0.623 -20.711 -81.685 1.00 28.82 85 VAL A O 1
ATOM 602 N N . ASP A 1 86 ? 1.343 -19.864 -80.904 1.00 27.15 86 ASP A N 1
ATOM 603 C CA . ASP A 1 86 ? 1.010 -19.966 -79.462 1.00 27.70 86 ASP A CA 1
ATOM 604 C C . ASP A 1 86 ? 0.472 -18.615 -78.987 1.00 26.35 86 ASP A C 1
ATOM 605 O O . ASP A 1 86 ? -0.441 -18.611 -78.166 1.00 26.08 86 ASP A O 1
ATOM 610 N N . ILE A 1 87 ? 1.070 -17.529 -79.481 1.00 25.01 87 ILE A N 1
ATOM 611 C CA . ILE A 1 87 ? 0.875 -16.138 -78.982 1.00 27.00 87 ILE A CA 1
ATOM 612 C C . ILE A 1 87 ? 0.609 -15.261 -80.216 1.00 25.79 87 ILE A C 1
ATOM 613 O O . ILE A 1 87 ? 1.370 -15.364 -81.198 1.00 25.01 87 ILE A O 1
ATOM 618 N N . LEU A 1 88 ? -0.489 -14.500 -80.185 1.00 25.37 88 LEU A N 1
ATOM 619 C CA . LEU A 1 88 ? -0.774 -13.377 -81.101 1.00 24.21 88 LEU A CA 1
ATOM 620 C C . LEU A 1 88 ? -0.726 -12.079 -80.293 1.00 24.19 88 LEU A C 1
ATOM 621 O O . LEU A 1 88 ? -1.405 -11.993 -79.264 1.00 27.52 88 LEU A O 1
ATOM 626 N N . ILE A 1 89 ? 0.069 -11.113 -80.742 1.00 24.16 89 ILE A N 1
ATOM 627 C CA . ILE A 1 89 ? 0.079 -9.731 -80.200 1.00 24.69 89 ILE A CA 1
ATOM 628 C C . ILE A 1 89 ? -0.442 -8.837 -81.328 1.00 24.80 89 ILE A C 1
ATOM 629 O O . ILE A 1 89 ? 0.276 -8.649 -82.325 1.00 22.29 89 ILE A O 1
ATOM 634 N N . ASN A 1 90 ? -1.676 -8.361 -81.175 1.00 27.15 90 ASN A N 1
ATOM 635 C CA . ASN A 1 90 ? -2.321 -7.353 -82.051 1.00 25.85 90 ASN A CA 1
ATOM 636 C C . ASN A 1 90 ? -1.840 -5.964 -81.626 1.00 26.75 90 ASN A C 1
ATOM 637 O O . ASN A 1 90 ? -2.430 -5.399 -80.688 1.00 24.91 90 ASN A O 1
ATOM 642 N N . ASN A 1 91 ? -0.795 -5.464 -82.285 1.00 25.14 91 ASN A N 1
ATOM 643 C CA . ASN A 1 91 ? -0.046 -4.268 -81.839 1.00 23.19 91 ASN A CA 1
ATOM 644 C C . ASN A 1 91 ? -0.108 -3.191 -82.914 1.00 24.20 91 ASN A C 1
ATOM 645 O O . ASN A 1 91 ? 0.118 -2.044 -82.566 1.00 25.86 91 ASN A O 1
ATOM 650 N N . ALA A 1 92 ? -0.400 -3.540 -84.167 1.00 26.58 92 ALA A N 1
ATOM 651 C CA . ALA A 1 92 ? -0.411 -2.600 -85.316 1.00 27.03 92 ALA A CA 1
ATOM 652 C C . ALA A 1 92 ? -1.382 -1.456 -85.026 1.00 26.99 92 ALA A C 1
ATOM 653 O O . ALA A 1 92 ? -2.519 -1.737 -84.659 1.00 24.56 92 ALA A O 1
ATOM 655 N N . GLY A 1 93 ? -0.935 -0.207 -85.177 1.00 27.15 93 GLY A N 1
ATOM 656 C CA . GLY A 1 93 ? -1.844 0.948 -85.056 1.00 27.15 93 GLY A CA 1
ATOM 657 C C . GLY A 1 93 ? -1.200 2.219 -85.554 1.00 29.56 93 GLY A C 1
ATOM 658 O O . GLY A 1 93 ? -0.056 2.160 -86.048 1.00 26.48 93 GLY A O 1
ATOM 659 N N . PHE A 1 94 ? -1.920 3.328 -85.398 1.00 27.72 94 PHE A N 1
ATOM 660 C CA . PHE A 1 94 ? -1.470 4.690 -85.749 1.00 27.72 94 PHE A CA 1
ATOM 661 C C . PHE A 1 94 ? -2.386 5.658 -84.991 1.00 29.26 94 PHE A C 1
ATOM 662 O O . PHE A 1 94 ? -3.283 5.188 -84.271 1.00 31.40 94 PHE A O 1
ATOM 670 N N . GLN A 1 95 ? -2.191 6.961 -85.179 1.00 28.86 95 GLN A N 1
ATOM 671 C CA . GLN A 1 95 ? -2.867 8.011 -84.382 1.00 27.36 95 GLN A CA 1
ATOM 672 C C . GLN A 1 95 ? -3.247 9.129 -85.348 1.00 28.71 95 GLN A C 1
ATOM 673 O O . GLN A 1 95 ? -2.499 9.357 -86.308 1.00 25.25 95 GLN A O 1
ATOM 679 N N . HIS A 1 96 ? -4.425 9.715 -85.153 1.00 29.32 96 HIS A N 1
ATOM 680 C CA . HIS A 1 96 ? -4.813 10.995 -85.781 1.00 30.31 96 HIS A CA 1
ATOM 681 C C . HIS A 1 96 ? -5.612 11.806 -84.768 1.00 30.67 96 HIS A C 1
ATOM 682 O O . HIS A 1 96 ? -6.734 11.401 -84.453 1.00 27.86 96 HIS A O 1
ATOM 689 N N . VAL A 1 97 ? -5.042 12.920 -84.317 1.00 28.05 97 VAL A N 1
ATOM 690 C CA . VAL A 1 97 ? -5.644 13.817 -83.290 1.00 31.81 97 VAL A CA 1
ATOM 691 C C . VAL A 1 97 ? -6.305 14.977 -84.023 1.00 31.68 97 VAL A C 1
ATOM 692 O O . VAL A 1 97 ? -5.610 15.638 -84.826 1.00 33.67 97 VAL A O 1
ATOM 696 N N . ALA A 1 98 ? -7.585 15.213 -83.756 1.00 27.64 98 ALA A N 1
ATOM 697 C CA . ALA A 1 98 ? -8.376 16.297 -84.371 1.00 27.78 98 ALA A CA 1
ATOM 698 C C . ALA A 1 98 ? -9.709 16.409 -83.648 1.00 28.18 98 ALA A C 1
ATOM 699 O O . ALA A 1 98 ? -10.316 15.390 -83.324 1.00 28.58 98 ALA A O 1
ATOM 701 N N . PRO A 1 99 ? -10.241 17.637 -83.465 1.00 30.97 99 PRO A N 1
ATOM 702 C CA . PRO A 1 99 ? -11.616 17.816 -83.010 1.00 30.40 99 PRO A CA 1
ATOM 703 C C . PRO A 1 99 ? -12.525 16.964 -83.882 1.00 27.07 99 PRO A C 1
ATOM 704 O O . PRO A 1 99 ? -12.227 16.838 -85.045 1.00 29.53 99 PRO A O 1
ATOM 708 N N . ILE A 1 100 ? -13.638 16.504 -83.333 1.00 28.29 100 ILE A N 1
ATOM 709 C CA . ILE A 1 100 ? -14.620 15.681 -84.086 1.00 29.14 100 ILE A CA 1
ATOM 710 C C . ILE A 1 100 ? -15.020 16.408 -85.376 1.00 31.21 100 ILE A C 1
ATOM 711 O O . ILE A 1 100 ? -15.076 15.735 -86.424 1.00 34.14 100 ILE A O 1
ATOM 716 N N . GLU A 1 101 ? -15.296 17.711 -85.316 1.00 33.71 101 GLU A N 1
ATOM 717 C CA . GLU A 1 101 ? -15.818 18.485 -86.479 1.00 36.79 101 GLU A CA 1
ATOM 718 C C . GLU A 1 101 ? -14.822 18.446 -87.646 1.00 35.72 101 GLU A C 1
ATOM 719 O O . GLU A 1 101 ? -15.267 18.445 -88.785 1.00 39.27 101 GLU A O 1
ATOM 725 N N . GLU A 1 102 ? -13.524 18.390 -87.355 1.00 36.19 102 GLU A N 1
ATOM 726 C CA . GLU A 1 102 ? -12.424 18.393 -88.356 1.00 36.40 102 GLU A CA 1
ATOM 727 C C . GLU A 1 102 ? -11.879 16.976 -88.580 1.00 32.97 102 GLU A C 1
ATOM 728 O O . GLU A 1 102 ? -10.793 16.864 -89.181 1.00 32.92 102 GLU A O 1
ATOM 734 N N . PHE A 1 103 ? -12.567 15.940 -88.081 1.00 30.03 103 PHE A N 1
ATOM 735 C CA . PHE A 1 103 ? -12.038 14.549 -88.018 1.00 29.92 103 PHE A CA 1
ATOM 736 C C . PHE A 1 103 ? -12.610 13.819 -89.226 1.00 27.89 103 PHE A C 1
ATOM 737 O O . PHE A 1 103 ? -13.792 13.492 -89.250 1.00 28.13 103 PHE A O 1
ATOM 745 N N . PRO A 1 104 ? -11.813 13.620 -90.300 1.00 27.67 104 PRO A N 1
ATOM 746 C CA . PRO A 1 104 ? -12.328 12.988 -91.509 1.00 27.61 104 PRO A CA 1
ATOM 747 C C . PRO A 1 104 ? -12.897 11.605 -91.152 1.00 26.67 104 PRO A C 1
ATOM 748 O O . PRO A 1 104 ? -12.212 10.830 -90.467 1.00 26.27 104 PRO A O 1
ATOM 752 N N . THR A 1 105 ? -14.121 11.348 -91.600 1.00 25.35 105 THR A N 1
ATOM 753 C CA . THR A 1 105 ? -14.832 10.059 -91.404 1.00 24.40 105 THR A CA 1
ATOM 754 C C . THR A 1 105 ? -13.922 8.926 -91.885 1.00 24.31 105 THR A C 1
ATOM 755 O O . THR A 1 105 ? -13.805 7.928 -91.169 1.00 24.10 105 THR A O 1
ATOM 759 N N . ALA A 1 106 ? -13.289 9.077 -93.046 1.00 24.85 106 ALA A N 1
ATOM 760 C CA . ALA A 1 106 ? -12.407 8.025 -93.613 1.00 25.74 106 ALA A CA 1
ATOM 761 C C . ALA A 1 106 ? -11.256 7.727 -92.642 1.00 26.77 106 ALA A C 1
ATOM 762 O O . ALA A 1 106 ? -10.828 6.549 -92.574 1.00 24.52 106 ALA A O 1
ATOM 764 N N . VAL A 1 107 ? -10.726 8.755 -91.959 1.00 26.76 107 VAL A N 1
ATOM 765 C CA . VAL A 1 107 ? -9.580 8.586 -91.025 1.00 27.51 107 VAL A CA 1
ATOM 766 C C . VAL A 1 107 ? -10.120 7.868 -89.791 1.00 26.50 107 VAL A C 1
ATOM 767 O O . VAL A 1 107 ? -9.448 6.942 -89.295 1.00 23.70 107 VAL A O 1
ATOM 771 N N . PHE A 1 108 ? -11.325 8.236 -89.357 1.00 25.31 108 PHE A N 1
ATOM 772 C CA . PHE A 1 108 ? -12.027 7.556 -88.239 1.00 26.91 108 PHE A CA 1
ATOM 773 C C . PHE A 1 108 ? -12.145 6.072 -88.605 1.00 24.62 108 PHE A C 1
ATOM 774 O O . PHE A 1 108 ? -11.767 5.203 -87.774 1.00 23.42 108 PHE A O 1
ATOM 782 N N . GLN A 1 109 ? -12.565 5.808 -89.840 1.00 23.19 109 GLN A N 1
ATOM 783 C CA . GLN A 1 109 ? -12.868 4.415 -90.280 1.00 26.87 109 GLN A CA 1
ATOM 784 C C . GLN A 1 109 ? -11.551 3.647 -90.359 1.00 24.32 109 GLN A C 1
ATOM 785 O O . GLN A 1 109 ? -11.514 2.499 -89.945 1.00 21.73 109 GLN A O 1
ATOM 791 N N . LYS A 1 110 ? -10.475 4.317 -90.755 1.00 27.16 110 LYS A N 1
ATOM 792 C CA . LYS A 1 110 ? -9.154 3.656 -90.930 1.00 28.83 110 LYS A CA 1
ATOM 793 C C . LYS A 1 110 ? -8.566 3.291 -89.557 1.00 25.88 110 LYS A C 1
ATOM 794 O O . LYS A 1 110 ? -8.011 2.191 -89.433 1.00 24.72 110 LYS A O 1
ATOM 800 N N . LEU A 1 111 ? -8.664 4.182 -88.570 1.00 24.51 111 LEU A N 1
ATOM 801 C CA . LEU A 1 111 ? -8.184 3.918 -87.177 1.00 22.92 111 LEU A CA 1
ATOM 802 C C . LEU A 1 111 ? -8.887 2.667 -86.636 1.00 21.77 111 LEU A C 1
ATOM 803 O O . LEU A 1 111 ? -8.197 1.769 -86.122 1.00 23.35 111 LEU A O 1
ATOM 808 N N . VAL A 1 112 ? -10.197 2.596 -86.827 1.00 22.07 112 VAL A N 1
ATOM 809 C CA . VAL A 1 112 ? -11.056 1.444 -86.418 1.00 21.71 112 VAL A CA 1
ATOM 810 C C . VAL A 1 112 ? -10.656 0.191 -87.209 1.00 23.80 112 VAL A C 1
ATOM 811 O O . VAL A 1 112 ? -10.543 -0.902 -86.579 1.00 22.55 112 VAL A O 1
ATOM 815 N N . GLN A 1 113 ? -10.450 0.321 -88.524 1.00 21.22 113 GLN A N 1
ATOM 816 C CA . GLN A 1 113 ? -10.149 -0.834 -89.380 1.00 23.62 113 GLN A CA 1
ATOM 817 C C . GLN A 1 113 ? -8.815 -1.430 -88.940 1.00 23.10 113 GLN A C 1
ATOM 818 O O . GLN A 1 113 ? -8.723 -2.640 -88.938 1.00 21.48 113 GLN A O 1
ATOM 824 N N . VAL A 1 114 ? -7.791 -0.614 -88.666 1.00 20.88 114 VAL A N 1
ATOM 825 C CA . VAL A 1 114 ? -6.442 -1.148 -88.329 1.00 21.46 114 VAL A CA 1
ATOM 826 C C . VAL A 1 114 ? -6.482 -1.802 -86.947 1.00 21.36 114 VAL A C 1
ATOM 827 O O . VAL A 1 114 ? -5.920 -2.915 -86.815 1.00 19.83 114 VAL A O 1
ATOM 831 N N . MET A 1 115 ? -7.057 -1.102 -85.960 1.00 22.49 115 MET A N 1
ATOM 832 C CA . MET A 1 115 ? -6.845 -1.361 -84.518 1.00 24.42 115 MET A CA 1
ATOM 833 C C . MET A 1 115 ? -7.983 -2.206 -83.939 1.00 26.64 115 MET A C 1
ATOM 834 O O . MET A 1 115 ? -7.711 -2.915 -82.944 1.00 32.52 115 MET A O 1
ATOM 839 N N . LEU A 1 116 ? -9.144 -2.248 -84.589 1.00 24.82 116 LEU A N 1
ATOM 840 C CA . LEU A 1 116 ? -10.274 -3.136 -84.197 1.00 22.74 116 LEU A CA 1
ATOM 841 C C . LEU A 1 116 ? -10.410 -4.278 -85.213 1.00 22.73 116 LEU A C 1
ATOM 842 O O . LEU A 1 116 ? -10.262 -5.435 -84.815 1.00 23.81 116 LEU A O 1
ATOM 847 N N . THR A 1 117 ? -10.665 -3.985 -86.495 1.00 24.16 117 THR A N 1
ATOM 848 C CA . THR A 1 117 ? -10.994 -5.043 -87.492 1.00 23.27 117 THR A CA 1
ATOM 849 C C . THR A 1 117 ? -9.740 -5.894 -87.701 1.00 22.00 117 THR A C 1
ATOM 850 O O . THR A 1 117 ? -9.862 -7.103 -87.735 1.00 21.75 117 THR A O 1
ATOM 854 N N . GLY A 1 118 ? -8.566 -5.268 -87.728 1.00 20.76 118 GLY A N 1
ATOM 855 C CA . GLY A 1 118 ? -7.274 -5.972 -87.803 1.00 22.93 118 GLY A CA 1
ATOM 856 C C . GLY A 1 118 ? -7.077 -6.978 -86.671 1.00 20.96 118 GLY A C 1
ATOM 857 O O . GLY A 1 118 ? -6.646 -8.105 -86.981 1.00 21.25 118 GLY A O 1
ATOM 858 N N . ALA A 1 119 ? -7.359 -6.592 -85.418 1.00 21.36 119 ALA A N 1
ATOM 859 C CA . ALA A 1 119 ? -7.346 -7.491 -84.240 1.00 21.74 119 ALA A CA 1
ATOM 860 C C . ALA A 1 119 ? -8.349 -8.643 -84.439 1.00 21.69 119 ALA A C 1
ATOM 861 O O . ALA A 1 119 ? -7.953 -9.828 -84.271 1.00 19.87 119 ALA A O 1
ATOM 863 N N . PHE A 1 120 ? -9.584 -8.331 -84.825 1.00 21.75 120 PHE A N 1
ATOM 864 C CA . PHE A 1 120 ? -10.632 -9.347 -85.119 1.00 23.50 120 PHE A CA 1
ATOM 865 C C . PHE A 1 120 ? -10.145 -10.325 -86.221 1.00 24.24 120 PHE A C 1
ATOM 866 O O . PHE A 1 120 ? -10.299 -11.574 -86.080 1.00 24.48 120 PHE A O 1
ATOM 874 N N . ILE A 1 121 ? -9.513 -9.805 -87.270 1.00 22.24 121 ILE A N 1
ATOM 875 C CA . ILE A 1 121 ? -8.997 -10.668 -88.362 1.00 24.97 121 ILE A CA 1
ATOM 876 C C . ILE A 1 121 ? -7.923 -11.615 -87.802 1.00 24.85 121 ILE A C 1
ATOM 877 O O . ILE A 1 121 ? -8.007 -12.823 -88.083 1.00 23.52 121 ILE A O 1
ATOM 882 N N . GLY A 1 122 ? -6.959 -11.100 -87.042 1.00 22.07 122 GLY A N 1
ATOM 883 C CA . GLY A 1 122 ? -5.915 -11.938 -86.438 1.00 23.56 122 GLY A CA 1
ATOM 884 C C . GLY A 1 122 ? -6.516 -13.050 -85.597 1.00 22.73 122 GLY A C 1
ATOM 885 O O . GLY A 1 122 ? -6.130 -14.207 -85.797 1.00 20.91 122 GLY A O 1
ATOM 886 N N . ILE A 1 123 ? -7.409 -12.696 -84.669 1.00 25.36 123 ILE A N 1
ATOM 887 C CA . ILE A 1 123 ? -8.073 -13.647 -83.732 1.00 26.73 123 ILE A CA 1
ATOM 888 C C . ILE A 1 123 ? -8.776 -14.721 -84.573 1.00 27.44 123 ILE A C 1
ATOM 889 O O . ILE A 1 123 ? -8.605 -15.936 -84.261 1.00 29.91 123 ILE A O 1
ATOM 894 N N . LYS A 1 124 ? -9.483 -14.308 -85.623 1.00 26.80 124 LYS A N 1
ATOM 895 C CA . LYS A 1 124 ? -10.304 -15.228 -86.454 1.00 30.70 124 LYS A CA 1
ATOM 896 C C . LYS A 1 124 ? -9.414 -16.327 -87.050 1.00 29.64 124 LYS A C 1
ATOM 897 O O . LYS A 1 124 ? -9.859 -17.472 -87.060 1.00 27.43 124 LYS A O 1
ATOM 903 N N . HIS A 1 125 ? -8.197 -15.993 -87.488 1.00 28.25 125 HIS A N 1
ATOM 904 C CA . HIS A 1 125 ? -7.282 -16.935 -88.187 1.00 30.34 125 HIS A CA 1
ATOM 905 C C . HIS A 1 125 ? -6.299 -17.644 -87.242 1.00 29.20 125 HIS A C 1
ATOM 906 O O . HIS A 1 125 ? -5.722 -18.631 -87.719 1.00 29.05 125 HIS A O 1
ATOM 913 N N . VAL A 1 126 ? -6.067 -17.174 -85.995 1.00 28.76 126 VAL A N 1
ATOM 914 C CA . VAL A 1 126 ? -5.189 -17.908 -85.029 1.00 29.05 126 VAL A CA 1
ATOM 915 C C . VAL A 1 126 ? -6.063 -18.832 -84.184 1.00 28.20 126 VAL A C 1
ATOM 916 O O . VAL A 1 126 ? -5.509 -19.843 -83.684 1.00 26.79 126 VAL A O 1
ATOM 920 N N . LEU A 1 127 ? -7.358 -18.524 -84.030 1.00 26.91 127 LEU A N 1
ATOM 921 C CA . LEU A 1 127 ? -8.220 -19.299 -83.093 1.00 26.90 127 LEU A CA 1
ATOM 922 C C . LEU A 1 127 ? -8.214 -20.789 -83.424 1.00 24.80 127 LEU A C 1
ATOM 923 O O . LEU A 1 127 ? -8.144 -21.604 -82.499 1.00 24.29 127 LEU A O 1
ATOM 928 N N . PRO A 1 128 ? -8.349 -21.222 -84.692 1.00 27.60 128 PRO A N 1
ATOM 929 C CA . PRO A 1 128 ? -8.360 -22.659 -85.004 1.00 26.60 128 PRO A CA 1
ATOM 930 C C . PRO A 1 128 ? -7.051 -23.389 -84.643 1.00 26.82 128 PRO A C 1
ATOM 931 O O . PRO A 1 128 ? -7.071 -24.539 -84.259 1.00 24.69 128 PRO A O 1
ATOM 935 N N . ILE A 1 129 ? -5.922 -22.686 -84.740 1.00 27.62 129 ILE A N 1
ATOM 936 C CA . ILE A 1 129 ? -4.576 -23.238 -84.421 1.00 28.22 129 ILE A CA 1
ATOM 937 C C . ILE A 1 129 ? -4.496 -23.428 -82.912 1.00 26.61 129 ILE A C 1
ATOM 938 O O . ILE A 1 129 ? -4.119 -24.513 -82.455 1.00 23.79 129 ILE A O 1
ATOM 943 N N . MET A 1 130 ? -4.888 -22.394 -82.176 1.00 26.88 130 MET A N 1
ATOM 944 C CA . MET A 1 130 ? -4.800 -22.372 -80.702 1.00 26.41 130 MET A CA 1
ATOM 945 C C . MET A 1 130 ? -5.823 -23.363 -80.126 1.00 27.30 130 MET A C 1
ATOM 946 O O . MET A 1 130 ? -5.411 -24.132 -79.219 1.00 27.95 130 MET A O 1
ATOM 951 N N . LYS A 1 131 ? -7.054 -23.420 -80.660 1.00 26.46 131 LYS A N 1
ATOM 952 C CA . LYS A 1 131 ? -8.082 -24.394 -80.174 1.00 25.93 131 LYS A CA 1
ATOM 953 C C . LYS A 1 131 ? -7.690 -25.835 -80.539 1.00 27.32 131 LYS A C 1
ATOM 954 O O . LYS A 1 131 ? -7.947 -26.741 -79.743 1.00 28.26 131 LYS A O 1
ATOM 960 N N . ALA A 1 132 ? -7.092 -26.072 -81.697 1.00 29.16 132 ALA A N 1
ATOM 961 C CA . ALA A 1 132 ? -6.634 -27.437 -82.054 1.00 32.84 132 ALA A CA 1
ATOM 962 C C . ALA A 1 132 ? -5.676 -27.939 -80.946 1.00 33.51 132 ALA A C 1
ATOM 963 O O . ALA A 1 132 ? -5.892 -29.049 -80.439 1.00 30.33 132 ALA A O 1
ATOM 965 N N . GLN A 1 133 ? -4.724 -27.102 -80.499 1.00 32.81 133 GLN A N 1
ATOM 966 C CA . GLN A 1 133 ? -3.632 -27.495 -79.566 1.00 31.31 133 GLN A CA 1
ATOM 967 C C . GLN A 1 133 ? -4.056 -27.226 -78.116 1.00 30.18 133 GLN A C 1
ATOM 968 O O . GLN A 1 133 ? -3.275 -27.565 -77.222 1.00 24.36 133 GLN A O 1
ATOM 974 N N . LYS A 1 134 ? -5.242 -26.634 -77.895 1.00 30.06 134 LYS A N 1
ATOM 975 C CA . LYS A 1 134 ? -5.790 -26.313 -76.553 1.00 27.86 134 LYS A CA 1
ATOM 976 C C . LYS A 1 134 ? -4.781 -25.459 -75.789 1.00 26.81 134 LYS A C 1
ATOM 977 O O . LYS A 1 134 ? -4.572 -25.710 -74.586 1.00 25.90 134 LYS A O 1
ATOM 983 N N . TYR A 1 135 ? -4.176 -24.490 -76.460 1.00 25.19 135 TYR A N 1
ATOM 984 C CA . TYR A 1 135 ? -3.279 -23.509 -75.814 1.00 25.91 135 TYR A CA 1
ATOM 985 C C . TYR A 1 135 ? -3.222 -22.262 -76.687 1.00 26.14 135 TYR A C 1
ATOM 986 O O . TYR A 1 135 ? -3.005 -22.358 -77.909 1.00 26.87 135 TYR A O 1
ATOM 995 N N . GLY A 1 136 ? -3.320 -21.102 -76.058 1.00 26.84 136 GLY A N 1
ATOM 996 C CA . GLY A 1 136 ? -3.020 -19.850 -76.773 1.00 25.98 136 GLY A CA 1
ATOM 997 C C . GLY A 1 136 ? -2.971 -18.648 -75.844 1.00 25.59 136 GLY A C 1
ATOM 998 O O . GLY A 1 136 ? -3.498 -18.712 -74.716 1.00 23.45 136 GLY A O 1
ATOM 999 N N . ARG A 1 137 ? -2.339 -17.584 -76.316 1.00 25.38 137 ARG A N 1
ATOM 1000 C CA . ARG A 1 137 ? -2.258 -16.297 -75.597 1.00 24.95 137 ARG A CA 1
ATOM 1001 C C . ARG A 1 137 ? -2.513 -15.257 -76.673 1.00 25.91 137 ARG A C 1
ATOM 1002 O O . ARG A 1 137 ? -1.730 -15.226 -77.646 1.00 24.99 137 ARG A O 1
ATOM 1010 N N . ILE A 1 138 ? -3.599 -14.503 -76.522 1.00 24.12 138 ILE A N 1
ATOM 1011 C CA . ILE A 1 138 ? -3.930 -13.353 -77.402 1.00 24.75 138 ILE A CA 1
ATOM 1012 C C . ILE A 1 138 ? -3.858 -12.079 -76.559 1.00 22.77 138 ILE A C 1
ATOM 1013 O O . ILE A 1 138 ? -4.620 -11.943 -75.573 1.00 21.85 138 ILE A O 1
ATOM 1018 N N . ILE A 1 139 ? -2.954 -11.178 -76.929 1.00 22.19 139 ILE A N 1
ATOM 1019 C CA . ILE A 1 139 ? -2.879 -9.833 -76.309 1.00 22.45 139 ILE A CA 1
ATOM 1020 C C . ILE A 1 139 ? -3.200 -8.803 -77.399 1.00 23.91 139 ILE A C 1
ATOM 1021 O O . ILE A 1 139 ? -2.502 -8.732 -78.402 1.00 23.74 139 ILE A O 1
ATOM 1026 N N . ASN A 1 140 ? -4.295 -8.087 -77.211 1.00 24.36 140 ASN A N 1
ATOM 1027 C CA . ASN A 1 140 ? -4.664 -6.879 -77.980 1.00 24.76 140 ASN A CA 1
ATOM 1028 C C . ASN A 1 140 ? -3.979 -5.678 -77.317 1.00 22.79 140 ASN A C 1
ATOM 1029 O O . ASN A 1 140 ? -4.276 -5.416 -76.130 1.00 22.47 140 ASN A O 1
ATOM 1034 N N . MET A 1 141 ? -3.030 -5.050 -78.005 1.00 22.35 141 MET A N 1
ATOM 1035 C CA . MET A 1 141 ? -2.409 -3.806 -77.504 1.00 24.50 141 MET A CA 1
ATOM 1036 C C . MET A 1 141 ? -3.497 -2.744 -77.609 1.00 24.04 141 MET A C 1
ATOM 1037 O O . MET A 1 141 ? -3.906 -2.386 -78.728 1.00 26.11 141 MET A O 1
ATOM 1042 N N . ALA A 1 142 ? -4.012 -2.306 -76.474 1.00 24.74 142 ALA A N 1
ATOM 1043 C CA . ALA A 1 142 ? -5.054 -1.260 -76.442 1.00 24.04 142 ALA A CA 1
ATOM 1044 C C . ALA A 1 142 ? -4.384 -0.008 -75.886 1.00 24.80 142 ALA A C 1
ATOM 1045 O O . ALA A 1 142 ? -3.303 0.358 -76.407 1.00 27.72 142 ALA A O 1
ATOM 1047 N N . SER A 1 143 ? -4.888 0.526 -74.789 1.00 25.06 143 SER A N 1
ATOM 1048 C CA . SER A 1 143 ? -4.437 1.816 -74.240 1.00 25.79 143 SER A CA 1
ATOM 1049 C C . SER A 1 143 ? -5.386 2.171 -73.106 1.00 26.42 143 SER A C 1
ATOM 1050 O O . SER A 1 143 ? -6.530 1.686 -73.136 1.00 24.64 143 SER A O 1
ATOM 1053 N N . ILE A 1 144 ? -4.972 3.067 -72.225 1.00 24.83 144 ILE A N 1
ATOM 1054 C CA . ILE A 1 144 ? -5.907 3.651 -71.223 1.00 29.93 144 ILE A CA 1
ATOM 1055 C C . ILE A 1 144 ? -7.049 4.340 -71.973 1.00 26.25 144 ILE A C 1
ATOM 1056 O O . ILE A 1 144 ? -8.133 4.458 -71.391 1.00 29.08 144 ILE A O 1
ATOM 1061 N N . ASN A 1 145 ? -6.816 4.707 -73.232 1.00 24.83 145 ASN A N 1
ATOM 1062 C CA . ASN A 1 145 ? -7.794 5.380 -74.124 1.00 28.19 145 ASN A CA 1
ATOM 1063 C C . ASN A 1 145 ? -8.863 4.373 -74.556 1.00 27.03 145 ASN A C 1
ATOM 1064 O O . ASN A 1 145 ? -9.844 4.806 -75.159 1.00 24.82 145 ASN A O 1
ATOM 1069 N N . GLY A 1 146 ? -8.670 3.093 -74.215 1.00 27.90 146 GLY A N 1
ATOM 1070 C CA . GLY A 1 146 ? -9.690 2.029 -74.284 1.00 25.73 146 GLY A CA 1
ATOM 1071 C C . GLY A 1 146 ? -10.593 2.031 -73.064 1.00 26.26 146 GLY A C 1
ATOM 1072 O O . GLY A 1 146 ? -11.630 1.331 -73.110 1.00 24.47 146 GLY A O 1
ATOM 1073 N N . LEU A 1 147 ? -10.233 2.774 -72.000 1.00 24.96 147 LEU A N 1
ATOM 1074 C CA . LEU A 1 147 ? -11.015 2.782 -70.735 1.00 27.72 147 LEU A CA 1
ATOM 1075 C C . LEU A 1 147 ? -11.562 4.177 -70.430 1.00 27.44 147 LEU A C 1
ATOM 1076 O O . LEU A 1 147 ? -12.605 4.231 -69.801 1.00 26.12 147 LEU A O 1
ATOM 1081 N N . ILE A 1 148 ? -10.901 5.248 -70.880 1.00 26.42 148 ILE A N 1
ATOM 1082 C CA . ILE A 1 148 ? -11.330 6.644 -70.596 1.00 25.24 148 ILE A CA 1
ATOM 1083 C C . ILE A 1 148 ? -11.361 7.415 -71.918 1.00 25.26 148 ILE A C 1
ATOM 1084 O O . ILE A 1 148 ? -10.965 6.847 -72.985 1.00 23.73 148 ILE A O 1
ATOM 1089 N N . GLY A 1 149 ? -11.889 8.638 -71.866 1.00 24.15 149 GLY A N 1
ATOM 1090 C CA . GLY A 1 149 ? -11.936 9.564 -73.002 1.00 23.34 149 GLY A CA 1
ATOM 1091 C C . GLY A 1 149 ? -10.713 10.476 -73.030 1.00 24.26 149 GLY A C 1
ATOM 1092 O O . GLY A 1 149 ? -10.148 10.774 -71.957 1.00 24.79 149 GLY A O 1
ATOM 1093 N N . PHE A 1 150 ? -10.345 10.932 -74.225 1.00 26.19 150 PHE A N 1
ATOM 1094 C CA . PHE A 1 150 ? -9.365 12.018 -74.456 1.00 28.26 150 PHE A CA 1
ATOM 1095 C C . PHE A 1 150 ? -9.877 12.811 -75.653 1.00 28.16 150 PHE A C 1
ATOM 1096 O O . PHE A 1 150 ? -10.192 12.184 -76.695 1.00 27.00 150 PHE A O 1
ATOM 1104 N N . ALA A 1 151 ? -10.026 14.128 -75.486 1.00 28.49 151 ALA A N 1
ATOM 1105 C CA . ALA A 1 151 ? -10.494 15.080 -76.521 1.00 29.97 151 ALA A CA 1
ATOM 1106 C C . ALA A 1 151 ? -9.542 15.030 -77.715 1.00 28.62 151 ALA A C 1
ATOM 1107 O O . ALA A 1 151 ? -8.343 14.962 -77.487 1.00 30.66 151 ALA A O 1
ATOM 1109 N N . GLY A 1 152 ? -10.066 15.003 -78.939 1.00 31.86 152 GLY A N 1
ATOM 1110 C CA . GLY A 1 152 ? -9.277 14.940 -80.193 1.00 27.60 152 GLY A CA 1
ATOM 1111 C C . GLY A 1 152 ? -8.920 13.513 -80.619 1.00 27.42 152 GLY A C 1
ATOM 1112 O O . GLY A 1 152 ? -8.355 13.362 -81.709 1.00 24.79 152 GLY A O 1
ATOM 1113 N N . LYS A 1 153 ? -9.282 12.486 -79.833 1.00 25.68 153 LYS A N 1
ATOM 1114 C CA . LYS A 1 153 ? -8.933 11.075 -80.120 1.00 24.27 153 LYS A CA 1
ATOM 1115 C C . LYS A 1 153 ? -10.186 10.228 -80.389 1.00 25.07 153 LYS A C 1
ATOM 1116 O O . LYS A 1 153 ? -10.170 9.027 -80.026 1.00 22.70 153 LYS A O 1
ATOM 1122 N N . ALA A 1 154 ? -11.209 10.792 -81.039 1.00 24.91 154 ALA A N 1
ATOM 1123 C CA . ALA A 1 154 ? -12.493 10.099 -81.322 1.00 25.24 154 ALA A CA 1
ATOM 1124 C C . ALA A 1 154 ? -12.241 8.734 -81.993 1.00 28.56 154 ALA A C 1
ATOM 1125 O O . ALA A 1 154 ? -12.856 7.721 -81.583 1.00 28.01 154 ALA A O 1
ATOM 1127 N N . GLY A 1 155 ? -11.351 8.678 -82.981 1.00 26.78 155 GLY A N 1
ATOM 1128 C CA . GLY A 1 155 ? -11.121 7.433 -83.730 1.00 27.44 155 GLY A CA 1
ATOM 1129 C C . GLY A 1 155 ? -10.314 6.445 -82.927 1.00 25.83 155 GLY A C 1
ATOM 1130 O O . GLY A 1 155 ? -10.700 5.262 -82.872 1.00 24.24 155 GLY A O 1
ATOM 1131 N N . TYR A 1 156 ? -9.249 6.925 -82.294 1.00 24.76 156 TYR A N 1
ATOM 1132 C CA . TYR A 1 156 ? -8.309 6.079 -81.520 1.00 25.38 156 TYR A CA 1
ATOM 1133 C C . TYR A 1 156 ? -9.059 5.486 -80.337 1.00 24.04 156 TYR A C 1
ATOM 1134 O O . TYR A 1 156 ? -8.925 4.274 -80.107 1.00 24.30 156 TYR A O 1
ATOM 1143 N N . ASN A 1 157 ? -9.829 6.316 -79.625 1.00 24.57 157 ASN A N 1
ATOM 1144 C CA . ASN A 1 157 ? -10.490 5.902 -78.357 1.00 26.44 157 ASN A CA 1
ATOM 1145 C C . ASN A 1 157 ? -11.648 4.983 -78.737 1.00 23.61 157 ASN A C 1
ATOM 1146 O O . ASN A 1 157 ? -11.857 4.047 -77.993 1.00 22.23 157 ASN A O 1
ATOM 1151 N N . SER A 1 158 ? -12.301 5.211 -79.879 1.00 23.16 158 SER A N 1
ATOM 1152 C CA . SER A 1 158 ? -13.391 4.319 -80.361 1.00 23.90 158 SER A CA 1
ATOM 1153 C C . SER A 1 158 ? -12.795 2.947 -80.702 1.00 22.89 158 SER A C 1
ATOM 1154 O O . SER A 1 158 ? -13.346 1.917 -80.265 1.00 21.03 158 SER A O 1
ATOM 1157 N N . ALA A 1 159 ? -11.665 2.930 -81.404 1.00 23.37 159 ALA A N 1
ATOM 1158 C CA . ALA A 1 159 ? -11.010 1.669 -81.826 1.00 25.68 159 ALA A CA 1
ATOM 1159 C C . ALA A 1 159 ? -10.573 0.891 -80.571 1.00 24.55 159 ALA A C 1
ATOM 1160 O O . ALA A 1 159 ? -10.867 -0.323 -80.484 1.00 24.58 159 ALA A O 1
ATOM 1162 N N . LYS A 1 160 ? -9.914 1.563 -79.621 1.00 23.24 160 LYS A N 1
ATOM 1163 C CA . LYS A 1 160 ? -9.324 0.905 -78.430 1.00 23.50 160 LYS A CA 1
ATOM 1164 C C . LYS A 1 160 ? -10.446 0.456 -77.474 1.00 23.89 160 LYS A C 1
ATOM 1165 O O . LYS A 1 160 ? -10.353 -0.653 -76.884 1.00 24.17 160 LYS A O 1
ATOM 1171 N N . HIS A 1 161 ? -11.500 1.248 -77.326 1.00 21.01 161 HIS A N 1
ATOM 1172 C CA . HIS A 1 161 ? -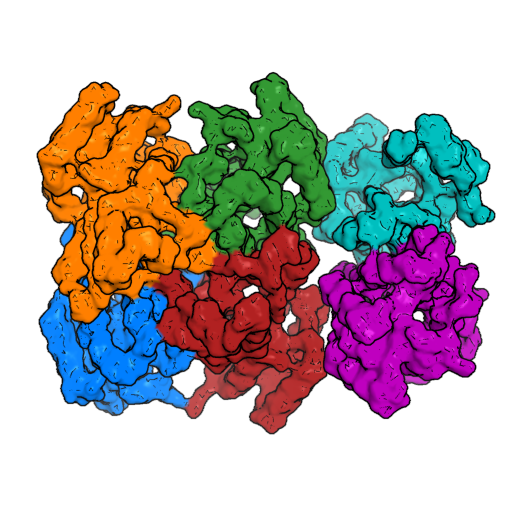12.713 0.789 -76.611 1.00 23.07 161 HIS A CA 1
ATOM 1173 C C . HIS A 1 161 ? -13.189 -0.500 -77.269 1.00 20.67 161 HIS A C 1
ATOM 1174 O O . HIS A 1 161 ? -13.357 -1.543 -76.553 1.00 21.57 161 HIS A O 1
ATOM 1181 N N . GLY A 1 162 ? -13.352 -0.460 -78.576 1.00 19.25 162 GLY A N 1
ATOM 1182 C CA . GLY A 1 162 ? -13.874 -1.602 -79.342 1.00 19.74 162 GLY A CA 1
ATOM 1183 C C . GLY A 1 162 ? -13.047 -2.862 -79.141 1.00 18.84 162 GLY A C 1
ATOM 1184 O O . GLY A 1 162 ? -13.662 -3.909 -79.018 1.00 17.95 162 GLY A O 1
ATOM 1185 N N . VAL A 1 163 ? -11.717 -2.768 -79.094 1.00 19.45 163 VAL A N 1
ATOM 1186 C CA . VAL A 1 163 ? -10.818 -3.969 -79.017 1.00 21.39 163 VAL A CA 1
ATOM 1187 C C . VAL A 1 163 ? -10.882 -4.549 -77.597 1.00 20.23 163 VAL A C 1
ATOM 1188 O O . VAL A 1 163 ? -10.638 -5.763 -77.442 1.00 22.14 163 VAL A O 1
ATOM 1192 N N . ILE A 1 164 ? -11.249 -3.747 -76.589 1.00 19.49 164 ILE A N 1
ATOM 1193 C CA . ILE A 1 164 ? -11.562 -4.258 -75.223 1.00 20.73 164 ILE A CA 1
ATOM 1194 C C . ILE A 1 164 ? -12.850 -5.104 -75.274 1.00 19.80 164 ILE A C 1
ATOM 1195 O O . ILE A 1 164 ? -12.785 -6.272 -74.798 1.00 20.97 164 ILE A O 1
ATOM 1200 N N . GLY A 1 165 ? -13.927 -4.637 -75.914 1.00 20.22 165 GLY A N 1
ATOM 1201 C CA . GLY A 1 165 ? -15.131 -5.475 -76.151 1.00 21.94 165 GLY A CA 1
ATOM 1202 C C . GLY A 1 165 ? -14.807 -6.769 -76.920 1.00 21.95 165 GLY A C 1
ATOM 1203 O O . GLY A 1 165 ? -15.289 -7.846 -76.532 1.00 21.77 165 GLY A O 1
ATOM 1204 N N . LEU A 1 166 ? -14.025 -6.673 -77.993 1.00 21.97 166 LEU A N 1
ATOM 1205 C CA . LEU A 1 166 ? -13.604 -7.841 -78.804 1.00 23.13 166 LEU A CA 1
ATOM 1206 C C . LEU A 1 166 ? -12.840 -8.807 -77.901 1.00 25.57 166 LEU A C 1
ATOM 1207 O O . LEU A 1 166 ? -13.119 -10.016 -78.019 1.00 25.30 166 LEU A O 1
ATOM 1212 N N . THR A 1 167 ? -11.937 -8.285 -77.055 1.00 23.46 167 THR A N 1
ATOM 1213 C CA . THR A 1 167 ? -11.120 -9.066 -76.100 1.00 23.50 167 THR A CA 1
ATOM 1214 C C . THR A 1 167 ? -12.059 -9.916 -75.233 1.00 23.85 167 THR A C 1
ATOM 1215 O O . THR A 1 167 ? -11.802 -11.130 -75.073 1.00 23.76 167 THR A O 1
ATOM 1219 N N . LYS A 1 168 ? -13.106 -9.302 -74.705 1.00 22.00 168 LYS A N 1
ATOM 1220 C CA . LYS A 1 168 ? -14.038 -9.953 -73.755 1.00 25.08 168 LYS A CA 1
ATOM 1221 C C . LYS A 1 168 ? -14.836 -11.028 -74.500 1.00 22.98 168 LYS A C 1
ATOM 1222 O O . LYS A 1 168 ? -14.948 -12.133 -73.956 1.00 27.53 168 LYS A O 1
ATOM 1228 N N . VAL A 1 169 ? -15.324 -10.754 -75.710 1.00 22.92 169 VAL A N 1
ATOM 1229 C CA . VAL A 1 169 ? -16.097 -11.757 -76.513 1.00 21.49 169 VAL A CA 1
ATOM 1230 C C . VAL A 1 169 ? -15.175 -12.934 -76.830 1.00 21.54 169 VAL A C 1
ATOM 1231 O O . VAL A 1 169 ? -15.550 -14.098 -76.568 1.00 22.47 169 VAL A O 1
ATOM 1235 N N . ALA A 1 170 ? -13.979 -12.651 -77.332 1.00 20.97 170 ALA A N 1
ATOM 1236 C CA . ALA A 1 170 ? -12.991 -13.694 -77.718 1.00 22.71 170 ALA A CA 1
ATOM 1237 C C . ALA A 1 170 ? -12.628 -14.555 -76.494 1.00 22.63 170 ALA A C 1
ATOM 1238 O O . ALA A 1 170 ? -12.536 -15.800 -76.640 1.00 24.11 170 ALA A O 1
ATOM 1240 N N . ALA A 1 171 ? -12.399 -13.928 -75.331 1.00 21.97 171 ALA A N 1
ATOM 1241 C CA . ALA A 1 171 ? -12.063 -14.630 -74.069 1.00 22.25 171 ALA A CA 1
ATOM 1242 C C . ALA A 1 171 ? -13.157 -15.653 -73.720 1.00 23.52 171 ALA A C 1
ATOM 1243 O O . ALA A 1 171 ? -12.824 -16.810 -73.336 1.00 24.26 171 ALA A O 1
ATOM 1245 N N . LEU A 1 172 ? -14.406 -15.203 -73.723 1.00 21.53 172 LEU A N 1
ATOM 1246 C CA . LEU A 1 172 ? -15.569 -16.039 -73.356 1.00 22.78 172 LEU A CA 1
ATOM 1247 C C . LEU A 1 172 ? -15.685 -17.209 -74.324 1.00 25.25 172 LEU A C 1
ATOM 1248 O O . LEU A 1 172 ? -16.065 -18.282 -73.856 1.00 31.48 172 LEU A O 1
ATOM 1253 N N . GLU A 1 173 ? -15.348 -17.019 -75.608 1.00 24.63 173 GLU A N 1
ATOM 1254 C CA . GLU A 1 173 ? -15.572 -18.050 -76.645 1.00 29.05 173 GLU A CA 1
ATOM 1255 C C . GLU A 1 173 ? -14.472 -19.117 -76.522 1.00 30.41 173 GLU A C 1
ATOM 1256 O O . GLU A 1 173 ? -14.668 -20.204 -77.043 1.00 33.19 173 GLU A O 1
ATOM 1262 N N . CYS A 1 174 ? -13.328 -18.844 -75.898 1.00 27.47 174 CYS A N 1
ATOM 1263 C CA . CYS A 1 174 ? -12.234 -19.852 -75.866 1.00 29.59 174 CYS A CA 1
ATOM 1264 C C . CYS A 1 174 ? -11.781 -20.165 -74.426 1.00 26.74 174 CYS A C 1
ATOM 1265 O O . CYS A 1 174 ? -10.742 -20.815 -74.260 1.00 26.93 174 CYS A O 1
ATOM 1268 N N . ALA A 1 175 ? -12.545 -19.750 -73.419 1.00 27.06 175 ALA A N 1
ATOM 1269 C CA . ALA A 1 175 ? -12.211 -19.909 -71.981 1.00 28.74 175 ALA A CA 1
ATOM 1270 C C . ALA A 1 175 ? -12.024 -21.396 -71.615 1.00 30.49 175 ALA A C 1
ATOM 1271 O O . ALA A 1 175 ? -11.244 -21.666 -70.689 1.00 30.71 175 ALA A O 1
ATOM 1273 N N . ARG A 1 176 ? -12.686 -22.320 -72.322 1.00 31.67 176 ARG A N 1
ATOM 1274 C CA . ARG A 1 176 ? -12.598 -23.788 -72.077 1.00 34.59 176 ARG A CA 1
ATOM 1275 C C . ARG A 1 176 ? -11.461 -24.424 -72.882 1.00 33.43 176 ARG A C 1
ATOM 1276 O O . ARG A 1 176 ? -11.191 -25.613 -72.634 1.00 34.72 176 ARG A O 1
ATOM 1284 N N . ASP A 1 177 ? -10.798 -23.679 -73.771 1.00 31.60 177 ASP A N 1
ATOM 1285 C CA . ASP A 1 177 ? -9.863 -24.240 -74.785 1.00 31.83 177 ASP A CA 1
ATOM 1286 C C . ASP A 1 177 ? -8.406 -23.925 -74.415 1.00 32.24 177 ASP A C 1
ATOM 1287 O O . ASP A 1 177 ? -7.512 -24.100 -75.276 1.00 32.73 177 ASP A O 1
ATOM 1292 N N . GLY A 1 178 ? -8.154 -23.510 -73.172 1.00 28.20 178 GLY A N 1
ATOM 1293 C CA . GLY A 1 178 ? -6.789 -23.218 -72.693 1.00 27.61 178 GLY A CA 1
ATOM 1294 C C . GLY A 1 178 ? -6.181 -22.013 -73.384 1.00 24.62 178 GLY A C 1
ATOM 1295 O O . GLY A 1 178 ? -4.950 -21.944 -73.467 1.00 24.69 178 GLY A O 1
ATOM 1296 N N . ILE A 1 179 ? -7.017 -21.083 -73.848 1.00 25.85 179 ILE A N 1
ATOM 1297 C CA . ILE A 1 179 ? -6.579 -19.848 -74.554 1.00 25.76 179 ILE A CA 1
ATOM 1298 C C . ILE A 1 179 ? -7.059 -18.654 -73.740 1.00 24.81 179 ILE A C 1
ATOM 1299 O O . ILE A 1 179 ? -8.252 -18.656 -73.320 1.00 21.29 179 ILE A O 1
ATOM 1304 N N . THR A 1 180 ? -6.170 -17.675 -73.561 1.00 23.20 180 THR A N 1
ATOM 1305 C CA . THR A 1 180 ? -6.488 -16.390 -72.894 1.00 23.33 180 THR A CA 1
ATOM 1306 C C . THR A 1 180 ? -6.483 -15.291 -73.947 1.00 22.52 180 THR A C 1
ATOM 1307 O O . THR A 1 180 ? -5.702 -15.390 -74.895 1.00 19.36 180 THR A O 1
ATOM 1311 N N . VAL A 1 181 ? -7.378 -14.314 -73.774 1.00 23.80 181 VAL A N 1
ATOM 1312 C CA . VAL A 1 181 ? -7.452 -13.105 -74.624 1.00 23.94 181 VAL A CA 1
ATOM 1313 C C . VAL A 1 181 ? -7.524 -11.907 -73.679 1.00 22.17 181 VAL A C 1
ATOM 1314 O O . VAL A 1 181 ? -8.489 -11.814 -72.937 1.00 22.01 181 VAL A O 1
ATOM 1318 N N . ASN A 1 182 ? -6.516 -11.035 -73.715 1.00 22.54 182 ASN A N 1
ATOM 1319 C CA . ASN A 1 182 ? -6.376 -9.906 -72.764 1.00 20.75 182 ASN A CA 1
ATOM 1320 C C . ASN A 1 182 ? -6.023 -8.676 -73.603 1.00 20.93 182 ASN A C 1
ATOM 1321 O O . ASN A 1 182 ? -5.475 -8.862 -74.687 1.00 19.98 182 ASN A O 1
ATOM 1326 N N . ALA A 1 183 ? -6.439 -7.496 -73.143 1.00 21.24 183 ALA A N 1
ATOM 1327 C CA . ALA A 1 183 ? -6.061 -6.175 -73.672 1.00 20.85 183 ALA A CA 1
ATOM 1328 C C . ALA A 1 183 ? -5.035 -5.524 -72.735 1.00 21.62 183 ALA A C 1
ATOM 1329 O O . ALA A 1 183 ? -5.394 -5.166 -71.599 1.00 26.58 183 ALA A O 1
ATOM 1331 N N . LEU A 1 184 ? -3.779 -5.421 -73.153 1.00 23.15 184 LEU A N 1
ATOM 1332 C CA . LEU A 1 184 ? -2.746 -4.688 -72.384 1.00 22.57 184 LEU A CA 1
ATOM 1333 C C . LEU A 1 184 ? -2.916 -3.215 -72.708 1.00 21.96 184 LEU A C 1
ATOM 1334 O O . LEU A 1 184 ? -2.870 -2.877 -73.901 1.00 25.69 184 LEU A O 1
ATOM 1339 N N . CYS A 1 185 ? -3.224 -2.406 -71.698 1.00 22.76 185 CYS A N 1
ATOM 1340 C CA . CYS A 1 185 ? -3.569 -0.965 -71.819 1.00 22.64 185 CYS A CA 1
ATOM 1341 C C . CYS A 1 185 ? -2.474 -0.095 -71.197 1.00 24.61 185 CYS A C 1
ATOM 1342 O O . CYS A 1 185 ? -2.472 0.161 -69.992 1.00 23.82 185 CYS A O 1
ATOM 1345 N N . PRO A 1 186 ? -1.466 0.329 -71.987 1.00 25.63 186 PRO A N 1
ATOM 1346 C CA . PRO A 1 186 ? -0.455 1.256 -71.489 1.00 25.91 186 PRO A CA 1
ATOM 1347 C C . PRO A 1 186 ? -1.009 2.680 -71.376 1.00 25.45 186 PRO A C 1
ATOM 1348 O O . PRO A 1 186 ? -1.969 2.997 -72.061 1.00 26.40 186 PRO A O 1
ATOM 1352 N N . GLY A 1 187 ? -0.382 3.501 -70.537 1.00 25.18 187 GLY A N 1
ATOM 1353 C CA . GLY A 1 187 ? -0.456 4.973 -70.654 1.00 28.71 187 GLY A CA 1
ATOM 1354 C C . GLY A 1 187 ? 0.600 5.481 -71.624 1.00 28.86 187 GLY A C 1
ATOM 1355 O O . GLY A 1 187 ? 0.946 4.727 -72.553 1.00 29.92 187 GLY A O 1
ATOM 1356 N N . TYR A 1 188 ? 1.144 6.682 -71.406 1.00 29.28 188 TYR A N 1
ATOM 1357 C CA . TYR A 1 188 ? 2.196 7.271 -72.274 1.00 30.57 188 TYR A CA 1
ATOM 1358 C C . TYR A 1 188 ? 3.461 6.424 -72.153 1.00 31.80 188 TYR A C 1
ATOM 1359 O O . TYR A 1 188 ? 3.908 6.222 -71.003 1.00 36.65 188 TYR A O 1
ATOM 1368 N N . VAL A 1 189 ? 3.933 5.890 -73.291 1.00 30.83 189 VAL A N 1
ATOM 1369 C CA . VAL A 1 189 ? 5.173 5.081 -73.421 1.00 31.58 189 VAL A CA 1
ATOM 1370 C C . VAL A 1 189 ? 6.210 5.930 -74.172 1.00 33.92 189 VAL A C 1
ATOM 1371 O O . VAL A 1 189 ? 5.820 6.712 -75.039 1.00 35.70 189 VAL A O 1
ATOM 1375 N N . ASP A 1 190 ? 7.482 5.817 -73.792 1.00 36.97 190 ASP A N 1
ATOM 1376 C CA . ASP A 1 190 ? 8.623 6.497 -74.462 1.00 33.74 190 ASP A CA 1
ATOM 1377 C C . ASP A 1 190 ? 8.922 5.711 -75.737 1.00 31.28 190 ASP A C 1
ATOM 1378 O O . ASP A 1 190 ? 9.599 4.656 -75.665 1.00 33.00 190 ASP A O 1
ATOM 1383 N N . THR A 1 191 ? 8.323 6.181 -76.824 1.00 32.07 191 THR A N 1
ATOM 1384 C CA . THR A 1 191 ? 8.367 5.613 -78.190 1.00 33.32 191 THR A CA 1
ATOM 1385 C C . THR A 1 191 ? 8.669 6.747 -79.167 1.00 36.51 191 THR A C 1
ATOM 1386 O O . THR A 1 191 ? 8.525 7.927 -78.805 1.00 33.56 191 THR A O 1
ATOM 1390 N N . PRO A 1 192 ? 9.114 6.399 -80.406 1.00 41.02 192 PRO A N 1
ATOM 1391 C CA . PRO A 1 192 ? 9.161 7.337 -81.529 1.00 40.21 192 PRO A CA 1
ATOM 1392 C C . PRO A 1 192 ? 7.870 8.159 -81.697 1.00 39.89 192 PRO A C 1
ATOM 1393 O O . PRO A 1 192 ? 7.976 9.364 -81.788 1.00 37.84 192 PRO A O 1
ATOM 1397 N N . LEU A 1 193 ? 6.707 7.497 -81.704 1.00 38.60 193 LEU A N 1
ATOM 1398 C CA . LEU A 1 193 ? 5.371 8.141 -81.817 1.00 42.85 193 LEU A CA 1
ATOM 1399 C C . LEU A 1 193 ? 5.302 9.277 -80.788 1.00 47.02 193 LEU A C 1
ATOM 1400 O O . LEU A 1 193 ? 5.207 10.462 -81.213 1.00 45.75 193 LEU A O 1
ATOM 1405 N N . VAL A 1 194 ? 5.427 8.952 -79.489 1.00 45.49 194 VAL A N 1
ATOM 1406 C CA . VAL A 1 194 ? 5.258 9.944 -78.384 1.00 43.89 194 VAL A CA 1
ATOM 1407 C C . VAL A 1 194 ? 6.363 11.005 -78.464 1.00 40.05 194 VAL A C 1
ATOM 1408 O O . VAL A 1 194 ? 6.031 12.190 -78.242 1.00 38.86 194 VAL A O 1
ATOM 1412 N N . ARG A 1 195 ? 7.613 10.617 -78.746 1.00 40.22 195 ARG A N 1
ATOM 1413 C CA . ARG A 1 195 ? 8.734 11.586 -78.934 1.00 41.63 195 ARG A CA 1
ATOM 1414 C C . ARG A 1 195 ? 8.365 12.537 -80.074 1.00 41.67 195 ARG A C 1
ATOM 1415 O O . ARG A 1 195 ? 8.691 13.739 -79.957 1.00 44.10 195 ARG A O 1
ATOM 1423 N N . GLY A 1 196 ? 7.700 12.023 -81.119 1.00 42.07 196 GLY A N 1
ATOM 1424 C CA . GLY A 1 196 ? 7.100 12.853 -82.185 1.00 44.02 196 GLY A CA 1
ATOM 1425 C C . GLY A 1 196 ? 6.118 13.869 -81.615 1.00 43.57 196 GLY A C 1
ATOM 1426 O O . GLY A 1 196 ? 6.283 15.096 -81.874 1.00 44.99 196 GLY A O 1
ATOM 1427 N N . GLN A 1 197 ? 5.150 13.398 -80.828 1.00 42.78 197 GLN A N 1
ATOM 1428 C CA . GLN A 1 197 ? 4.085 14.256 -80.230 1.00 44.13 197 GLN A CA 1
ATOM 1429 C C . GLN A 1 197 ? 4.716 15.309 -79.304 1.00 42.69 197 GLN A C 1
ATOM 1430 O O . GLN A 1 197 ? 4.234 16.456 -79.314 1.00 42.29 197 GLN A O 1
ATOM 1436 N N . ILE A 1 198 ? 5.741 14.939 -78.525 1.00 43.16 198 ILE A N 1
ATOM 1437 C CA . ILE A 1 198 ? 6.484 15.888 -77.640 1.00 43.78 198 ILE A CA 1
ATOM 1438 C C . ILE A 1 198 ? 7.110 16.965 -78.539 1.00 43.79 198 ILE A C 1
ATOM 1439 O O . ILE A 1 198 ? 6.903 18.168 -78.260 1.00 37.50 198 ILE A O 1
ATOM 1444 N N . ALA A 1 199 ? 7.816 16.536 -79.593 1.00 48.72 199 ALA A N 1
ATOM 1445 C CA . ALA A 1 199 ? 8.346 17.395 -80.683 1.00 48.94 199 ALA A CA 1
ATOM 1446 C C . ALA A 1 199 ? 7.235 18.333 -81.170 1.00 48.01 199 ALA A C 1
ATOM 1447 O O . ALA A 1 199 ? 7.445 19.566 -81.145 1.00 42.56 199 ALA A O 1
ATOM 1449 N N . ASP A 1 200 ? 6.086 17.764 -81.554 1.00 50.49 200 ASP A N 1
ATOM 1450 C CA A ASP A 1 200 ? 4.916 18.539 -82.049 0.50 50.49 200 ASP A CA 1
ATOM 1451 C CA B ASP A 1 200 ? 4.875 18.502 -82.020 0.50 52.97 200 ASP A CA 1
ATOM 1452 C C . ASP A 1 200 ? 4.517 19.581 -80.990 1.00 53.01 200 ASP A C 1
ATOM 1453 O O . ASP A 1 200 ? 4.540 20.776 -81.354 1.00 52.10 200 ASP A O 1
ATOM 1462 N N . LEU A 1 201 ? 4.201 19.150 -79.753 1.00 53.55 201 LEU A N 1
ATOM 1463 C CA . LEU A 1 201 ? 3.707 19.997 -78.627 1.00 50.73 201 LEU A CA 1
ATOM 1464 C C . LEU A 1 201 ? 4.635 21.198 -78.403 1.00 53.98 201 LEU A C 1
ATOM 1465 O O . LEU A 1 201 ? 4.129 22.331 -78.269 1.00 49.94 201 LEU A O 1
ATOM 1466 N N . ALA A 1 202 ? 5.945 20.953 -78.368 1.00 58.46 202 ALA A N 1
ATOM 1467 C CA . ALA A 1 202 ? 7.002 21.926 -77.995 1.00 63.72 202 ALA A CA 1
ATOM 1468 C C . ALA A 1 202 ? 7.104 23.052 -79.036 1.00 69.18 202 ALA A C 1
ATOM 1469 O O . ALA A 1 202 ? 7.476 24.175 -78.643 1.00 64.70 202 ALA A O 1
ATOM 1471 N N . LYS A 1 203 ? 6.812 22.765 -80.311 1.00 74.24 203 LYS A N 1
ATOM 1472 C CA . LYS A 1 203 ? 6.758 23.786 -81.396 1.00 73.43 203 LYS A CA 1
ATOM 1473 C C . LYS A 1 203 ? 5.393 24.488 -81.335 1.00 73.64 203 LYS A C 1
ATOM 1474 O O . LYS A 1 203 ? 5.384 25.729 -81.251 1.00 72.69 203 LYS A O 1
ATOM 1476 N N . THR A 1 204 ? 4.293 23.724 -81.311 1.00 73.14 204 THR A N 1
ATOM 1477 C CA . THR A 1 204 ? 2.894 24.235 -81.380 1.00 75.29 204 THR A CA 1
ATOM 1478 C C . THR A 1 204 ? 2.523 25.023 -80.108 1.00 79.15 204 THR A C 1
ATOM 1479 O O . THR A 1 204 ? 1.603 25.863 -80.205 1.00 83.00 204 THR A O 1
ATOM 1483 N N . ARG A 1 205 ? 3.183 24.772 -78.967 1.00 77.74 205 ARG A N 1
ATOM 1484 C CA . ARG A 1 205 ? 2.992 25.539 -77.700 1.00 71.40 205 ARG A CA 1
ATOM 1485 C C . ARG A 1 205 ? 4.190 26.465 -77.452 1.00 67.59 205 ARG A C 1
ATOM 1486 O O . ARG A 1 205 ? 4.097 27.296 -76.544 1.00 64.56 205 ARG A O 1
ATOM 1488 N N . ASN A 1 206 ? 5.264 26.346 -78.238 1.00 69.81 206 ASN A N 1
ATOM 1489 C CA . ASN A 1 206 ? 6.503 27.165 -78.103 1.00 67.65 206 ASN A CA 1
ATOM 1490 C C . ASN A 1 206 ? 7.013 27.095 -76.655 1.00 66.71 206 ASN A C 1
ATOM 1491 O O . ASN A 1 206 ? 7.305 28.168 -76.081 1.00 64.49 206 ASN A O 1
ATOM 1493 N N . VAL A 1 207 ? 7.090 25.878 -76.097 1.00 64.76 207 VAL A N 1
ATOM 1494 C CA . VAL A 1 207 ? 7.806 25.536 -74.831 1.00 63.03 207 VAL A CA 1
ATOM 1495 C C . VAL A 1 207 ? 8.946 24.580 -75.205 1.00 60.37 207 VAL A C 1
ATOM 1496 O O . VAL A 1 207 ? 8.924 24.057 -76.338 1.00 58.13 207 VAL A O 1
ATOM 1497 N N . SER A 1 208 ? 9.901 24.350 -74.299 1.00 57.24 208 SER A N 1
ATOM 1498 C CA . SER A 1 208 ? 10.993 23.354 -74.477 1.00 56.41 208 SER A CA 1
ATOM 1499 C C . SER A 1 208 ? 10.400 21.944 -74.664 1.00 56.29 208 SER A C 1
ATOM 1500 O O . SER A 1 208 ? 9.170 21.771 -74.438 1.00 49.27 208 SER A O 1
ATOM 1503 N N . LEU A 1 209 ? 11.233 20.990 -75.111 1.00 53.01 209 LEU A N 1
ATOM 1504 C CA . LEU A 1 209 ? 10.885 19.549 -75.246 1.00 52.46 209 LEU A CA 1
ATOM 1505 C C . LEU A 1 209 ? 10.570 18.990 -73.851 1.00 55.19 209 LEU A C 1
ATOM 1506 O O . LEU A 1 209 ? 9.604 18.194 -73.741 1.00 50.02 209 LEU A O 1
ATOM 1511 N N . ASP A 1 210 ? 11.352 19.398 -72.840 1.00 55.79 210 ASP A N 1
ATOM 1512 C CA . ASP A 1 210 ? 11.217 18.935 -71.431 1.00 58.10 210 ASP A CA 1
ATOM 1513 C C . ASP A 1 210 ? 9.957 19.543 -70.797 1.00 53.10 210 ASP A C 1
ATOM 1514 O O . ASP A 1 210 ? 9.326 18.854 -69.998 1.00 53.52 210 ASP A O 1
ATOM 1519 N N . SER A 1 211 ? 9.579 20.768 -71.160 1.00 52.97 211 SER A N 1
ATOM 1520 C CA . SER A 1 211 ? 8.323 21.421 -70.699 1.00 50.87 211 SER A CA 1
ATOM 1521 C C . SER A 1 211 ? 7.111 20.784 -71.388 1.00 47.80 211 SER A C 1
ATOM 1522 O O . SER A 1 211 ? 6.092 20.599 -70.715 1.00 51.99 211 SER A O 1
ATOM 1525 N N . ALA A 1 212 ? 7.202 20.492 -72.687 1.00 44.75 212 ALA A N 1
ATOM 1526 C CA . ALA A 1 212 ? 6.148 19.784 -73.451 1.00 46.08 212 ALA A CA 1
ATOM 1527 C C . ALA A 1 212 ? 5.852 18.441 -72.765 1.00 45.59 212 ALA A C 1
ATOM 1528 O O . ALA A 1 212 ? 4.663 18.073 -72.621 1.00 37.72 212 ALA A O 1
ATOM 1530 N N . LEU A 1 213 ? 6.907 17.744 -72.336 1.00 44.10 213 LEU A N 1
ATOM 1531 C CA . LEU A 1 213 ? 6.808 16.430 -71.654 1.00 45.23 213 LEU A CA 1
ATOM 1532 C C . LEU A 1 213 ? 6.233 16.597 -70.240 1.00 44.62 213 LEU A C 1
ATOM 1533 O O . LEU A 1 213 ? 5.214 15.962 -69.965 1.00 40.60 213 LEU A O 1
ATOM 1538 N N . GLU A 1 214 ? 6.849 17.412 -69.381 1.00 46.93 214 GLU A N 1
ATOM 1539 C CA . GLU A 1 214 ? 6.633 17.346 -67.906 1.00 48.78 214 GLU A CA 1
ATOM 1540 C C . GLU A 1 214 ? 5.383 18.140 -67.499 1.00 51.08 214 GLU A C 1
ATOM 1541 O O . GLU A 1 214 ? 4.692 17.704 -66.562 1.00 47.74 214 GLU A O 1
ATOM 1547 N N . ASP A 1 215 ? 5.084 19.241 -68.189 1.00 54.05 215 ASP A N 1
ATOM 1548 C CA . ASP A 1 215 ? 3.987 20.178 -67.816 1.00 54.83 215 ASP A CA 1
ATOM 1549 C C . ASP A 1 215 ? 2.688 19.855 -68.569 1.00 49.76 215 ASP A C 1
ATOM 1550 O O . ASP A 1 215 ? 1.642 20.170 -68.018 1.00 48.81 215 ASP A O 1
ATOM 1555 N N . VAL A 1 216 ? 2.723 19.252 -69.761 1.00 47.39 216 VAL A N 1
ATOM 1556 C CA . VAL A 1 216 ? 1.462 18.943 -70.511 1.00 49.33 216 VAL A CA 1
ATOM 1557 C C . VAL A 1 216 ? 1.304 17.425 -70.703 1.00 47.75 216 VAL A C 1
ATOM 1558 O O . VAL A 1 216 ? 0.264 16.917 -70.260 1.00 54.60 216 VAL A O 1
ATOM 1562 N N . ILE A 1 217 ? 2.248 16.711 -71.324 1.00 43.78 217 ILE A N 1
ATOM 1563 C CA . ILE A 1 217 ? 2.058 15.253 -71.612 1.00 44.93 217 ILE A CA 1
ATOM 1564 C C . ILE A 1 217 ? 1.799 14.521 -70.283 1.00 40.72 217 ILE A C 1
ATOM 1565 O O . ILE A 1 217 ? 0.840 13.750 -70.228 1.00 41.04 217 ILE A O 1
ATOM 1570 N N . LEU A 1 218 ? 2.596 14.777 -69.241 1.00 36.94 218 LEU A N 1
ATOM 1571 C CA . LEU A 1 218 ? 2.583 13.993 -67.978 1.00 33.00 218 LEU A CA 1
ATOM 1572 C C . LEU A 1 218 ? 1.785 14.698 -66.874 1.00 33.31 218 LEU A C 1
ATOM 1573 O O . LEU A 1 218 ? 1.895 14.257 -65.734 1.00 36.27 218 LEU A O 1
ATOM 1578 N N . ALA A 1 219 ? 1.007 15.741 -67.175 1.00 35.31 219 ALA A N 1
ATOM 1579 C CA . ALA A 1 219 ? 0.228 16.510 -66.173 1.00 37.57 219 ALA A CA 1
ATOM 1580 C C . ALA A 1 219 ? -0.776 15.588 -65.469 1.00 36.42 219 ALA A C 1
ATOM 1581 O O . ALA A 1 219 ? -0.965 15.755 -64.261 1.00 35.09 219 ALA A O 1
ATOM 1583 N N . MET A 1 220 ? -1.364 14.623 -66.182 1.00 35.57 220 MET A N 1
ATOM 1584 C CA A MET A 1 220 ? -2.407 13.744 -65.589 0.50 34.71 220 MET A CA 1
ATOM 1585 C CA B MET A 1 220 ? -2.423 13.723 -65.649 0.50 35.67 220 MET A CA 1
ATOM 1586 C C . MET A 1 220 ? -1.833 12.341 -65.356 1.00 33.07 220 MET A C 1
ATOM 1587 O O . MET A 1 220 ? -2.623 11.426 -65.143 1.00 30.19 220 MET A O 1
ATOM 1596 N N . VAL A 1 221 ? -0.499 12.207 -65.356 1.00 31.97 221 VAL A N 1
ATOM 1597 C CA . VAL A 1 221 ? 0.205 10.937 -64.997 1.00 29.02 221 VAL A CA 1
ATOM 1598 C C . VAL A 1 221 ? 0.778 11.098 -63.581 1.00 27.39 221 VAL A C 1
ATOM 1599 O O . VAL A 1 221 ? 1.779 11.783 -63.374 1.00 26.67 221 VAL A O 1
ATOM 1603 N N . PRO A 1 222 ? 0.188 10.448 -62.553 1.00 29.92 222 PRO A N 1
ATOM 1604 C CA . PRO A 1 222 ? 0.681 10.554 -61.174 1.00 28.19 222 PRO A CA 1
ATOM 1605 C C . PRO A 1 222 ? 2.169 10.223 -60.936 1.00 28.62 222 PRO A C 1
ATOM 1606 O O . PRO A 1 222 ? 2.789 10.938 -60.145 1.00 26.72 222 PRO A O 1
ATOM 1610 N N . GLN A 1 223 ? 2.741 9.218 -61.615 1.00 27.16 223 GLN A N 1
ATOM 1611 C CA . GLN A 1 223 ? 4.201 8.937 -61.495 1.00 29.36 223 GLN A CA 1
ATOM 1612 C C . GLN A 1 223 ? 5.043 9.965 -62.274 1.00 29.29 223 GLN A C 1
ATOM 1613 O O . GLN A 1 223 ? 6.266 9.828 -62.215 1.00 32.51 223 GLN A O 1
ATOM 1619 N N . LYS A 1 224 ? 4.429 10.944 -62.951 1.00 32.58 224 LYS A N 1
ATOM 1620 C CA . LYS A 1 224 ? 5.085 11.956 -63.836 1.00 35.07 224 LYS A CA 1
ATOM 1621 C C . LYS A 1 224 ? 6.300 11.349 -64.543 1.00 34.01 224 LYS A C 1
ATOM 1622 O O . LYS A 1 224 ? 7.407 11.883 -64.361 1.00 33.21 224 LYS A O 1
ATOM 1628 N N . ARG A 1 225 ? 6.111 10.250 -65.272 1.00 33.64 225 ARG A N 1
ATOM 1629 C CA . ARG A 1 225 ? 7.166 9.632 -66.112 1.00 32.49 225 ARG A CA 1
ATOM 1630 C C . ARG A 1 225 ? 6.514 8.860 -67.259 1.00 33.63 225 ARG A C 1
ATOM 1631 O O . ARG A 1 225 ? 5.371 8.343 -67.082 1.00 28.22 225 ARG A O 1
ATOM 1639 N N . LEU A 1 226 ? 7.229 8.825 -68.389 1.00 30.50 226 LEU A N 1
ATOM 1640 C CA . LEU A 1 226 ? 6.934 7.964 -69.555 1.00 31.34 226 LEU A CA 1
ATOM 1641 C C . LEU A 1 226 ? 7.224 6.535 -69.130 1.00 28.01 226 LEU A C 1
ATOM 1642 O O . LEU A 1 226 ? 8.265 6.308 -68.495 1.00 28.16 226 LEU A O 1
ATOM 1647 N N . LEU A 1 227 ? 6.354 5.612 -69.500 1.00 25.89 227 LEU A N 1
ATOM 1648 C CA . LEU A 1 227 ? 6.661 4.164 -69.385 1.00 30.26 227 LEU A CA 1
ATOM 1649 C C . LEU A 1 227 ? 7.730 3.789 -70.417 1.00 28.62 227 LEU A C 1
ATOM 1650 O O . LEU A 1 227 ? 7.749 4.365 -71.496 1.00 33.67 227 LEU A O 1
ATOM 1655 N N . SER A 1 228 ? 8.622 2.869 -70.078 1.00 29.82 228 SER A N 1
ATOM 1656 C CA . SER A 1 228 ? 9.635 2.348 -71.021 1.00 29.49 228 SER A CA 1
ATOM 1657 C C . SER A 1 228 ? 8.962 1.267 -71.861 1.00 30.17 228 SER A C 1
ATOM 1658 O O . SER A 1 228 ? 7.958 0.677 -71.383 1.00 28.48 228 SER A O 1
ATOM 1661 N N . VAL A 1 229 ? 9.453 1.048 -73.077 1.00 27.53 229 VAL A N 1
ATOM 1662 C CA . VAL A 1 229 ? 8.985 -0.087 -73.923 1.00 30.18 229 VAL A CA 1
ATOM 1663 C C . VAL A 1 229 ? 9.329 -1.388 -73.196 1.00 29.78 229 VAL A C 1
ATOM 1664 O O . VAL A 1 229 ? 8.543 -2.343 -73.359 1.00 28.65 229 VAL A O 1
ATOM 1668 N N . GLU A 1 230 ? 10.402 -1.396 -72.387 1.00 27.44 230 GLU A N 1
ATOM 1669 C CA . GLU A 1 230 ? 10.875 -2.591 -71.623 1.00 28.78 230 GLU A CA 1
ATOM 1670 C C . GLU A 1 230 ? 9.784 -3.011 -70.620 1.00 28.78 230 GLU A C 1
ATOM 1671 O O . GLU A 1 230 ? 9.513 -4.216 -70.517 1.00 24.58 230 GLU A O 1
ATOM 1673 N N . GLU A 1 231 ? 9.138 -2.050 -69.951 1.00 29.90 231 GLU A N 1
ATOM 1674 C CA . GLU A 1 231 ? 8.071 -2.312 -68.934 1.00 30.25 231 GLU A CA 1
ATOM 1675 C C . GLU A 1 231 ? 6.854 -2.959 -69.600 1.00 26.96 231 GLU A C 1
ATOM 1676 O O . GLU A 1 231 ? 6.289 -3.911 -69.023 1.00 27.56 231 GLU A O 1
ATOM 1682 N N . ILE A 1 232 ? 6.447 -2.436 -70.751 1.00 28.65 232 ILE A N 1
ATOM 1683 C CA . ILE A 1 232 ? 5.256 -2.925 -71.496 1.00 28.38 232 ILE A CA 1
ATOM 1684 C C . ILE A 1 232 ? 5.535 -4.361 -71.905 1.00 26.87 232 ILE A C 1
ATOM 1685 O O . ILE A 1 232 ? 4.664 -5.202 -71.727 1.00 25.17 232 ILE A O 1
ATOM 1690 N N . ALA A 1 233 ? 6.722 -4.601 -72.450 1.00 27.23 233 ALA A N 1
ATOM 1691 C CA . ALA A 1 233 ? 7.177 -5.930 -72.922 1.00 26.28 233 ALA A CA 1
ATOM 1692 C C . ALA A 1 233 ? 7.228 -6.911 -71.742 1.00 26.38 233 ALA A C 1
ATOM 1693 O O . ALA A 1 233 ? 6.933 -8.072 -71.960 1.00 27.53 233 ALA A O 1
ATOM 1695 N N . ASP A 1 234 ? 7.628 -6.466 -70.538 1.00 27.46 234 ASP A N 1
ATOM 1696 C CA . ASP A 1 234 ? 7.663 -7.336 -69.324 1.00 26.18 234 ASP A CA 1
ATOM 1697 C C . ASP A 1 234 ? 6.235 -7.771 -68.942 1.00 25.34 234 ASP A C 1
ATOM 1698 O O . ASP A 1 234 ? 6.044 -8.962 -68.641 1.00 23.11 234 ASP A O 1
ATOM 1703 N N . TYR A 1 235 ? 5.258 -6.864 -68.951 1.00 22.57 235 TYR A N 1
ATOM 1704 C CA . TYR A 1 235 ? 3.855 -7.245 -68.667 1.00 22.92 235 TYR A CA 1
ATOM 1705 C C . TYR A 1 235 ? 3.386 -8.215 -69.746 1.00 23.08 235 TYR A C 1
ATOM 1706 O O . TYR A 1 235 ? 2.762 -9.231 -69.407 1.00 27.01 235 TYR A O 1
ATOM 1715 N N . ALA A 1 236 ? 3.655 -7.902 -71.020 1.00 23.70 236 ALA A N 1
ATOM 1716 C CA . ALA A 1 236 ? 3.282 -8.751 -72.159 1.00 24.32 236 ALA A CA 1
ATOM 1717 C C . ALA A 1 236 ? 3.854 -10.158 -71.944 1.00 23.35 236 ALA A C 1
ATOM 1718 O O . ALA A 1 236 ? 3.116 -11.164 -72.123 1.00 22.69 236 ALA A O 1
ATOM 1720 N N . ILE A 1 237 ? 5.118 -10.247 -71.549 1.00 22.88 237 ILE A N 1
ATOM 1721 C CA . ILE A 1 237 ? 5.785 -11.558 -71.286 1.00 24.84 237 ILE A CA 1
ATOM 1722 C C . ILE A 1 237 ? 5.020 -12.328 -70.207 1.00 25.79 237 ILE A C 1
ATOM 1723 O O . ILE A 1 237 ? 4.798 -13.532 -70.414 1.00 27.92 237 ILE A O 1
ATOM 1728 N N . PHE A 1 238 ? 4.616 -11.692 -69.098 1.00 26.78 238 PHE A N 1
ATOM 1729 C CA . PHE A 1 238 ? 3.844 -12.384 -68.023 1.00 26.57 238 PHE A CA 1
ATOM 1730 C C . PHE A 1 238 ? 2.527 -12.945 -68.581 1.00 25.07 238 PHE A C 1
ATOM 1731 O O . PHE A 1 238 ? 2.231 -14.150 -68.373 1.00 24.05 238 PHE A O 1
ATOM 1739 N N . LEU A 1 239 ? 1.745 -12.099 -69.246 1.00 25.04 239 LEU A N 1
ATOM 1740 C CA . LEU A 1 239 ? 0.403 -12.458 -69.788 1.00 26.13 239 LEU A CA 1
ATOM 1741 C C . LEU A 1 239 ? 0.537 -13.536 -70.874 1.00 24.72 239 LEU A C 1
ATOM 1742 O O . LEU A 1 239 ? -0.369 -14.359 -71.016 1.00 24.16 239 LEU A O 1
ATOM 1747 N N . ALA A 1 240 ? 1.633 -13.526 -71.627 1.00 25.98 240 ALA A N 1
ATOM 1748 C CA . ALA A 1 240 ? 1.843 -14.455 -72.750 1.00 25.74 240 ALA A CA 1
ATOM 1749 C C . ALA A 1 240 ? 2.420 -15.756 -72.214 1.00 25.69 240 ALA A C 1
ATOM 1750 O O . ALA A 1 240 ? 2.534 -16.711 -73.007 1.00 27.13 240 ALA A O 1
ATOM 1752 N N . SER A 1 241 ? 2.760 -15.804 -70.928 1.00 26.33 241 SER A N 1
ATOM 1753 C CA . SER A 1 241 ? 3.429 -16.990 -70.319 1.00 27.24 241 SER A CA 1
ATOM 1754 C C . SER A 1 241 ? 2.391 -18.019 -69.860 1.00 25.91 241 SER A C 1
ATOM 1755 O O . SER A 1 241 ? 1.187 -17.661 -69.697 1.00 22.52 241 SER A O 1
ATOM 1758 N N . SER A 1 242 ? 2.875 -19.236 -69.590 1.00 27.00 242 SER A N 1
ATOM 1759 C CA . SER A 1 242 ? 2.072 -20.371 -69.074 1.00 28.65 242 SER A CA 1
ATOM 1760 C C . SER A 1 242 ? 1.627 -20.055 -67.647 1.00 28.28 242 SER A C 1
ATOM 1761 O O . SER A 1 242 ? 0.650 -20.656 -67.221 1.00 32.55 242 SER A O 1
ATOM 1764 N 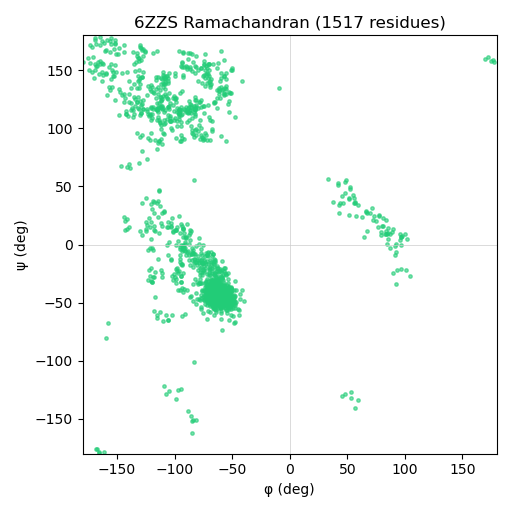N . LYS A 1 243 ? 2.261 -19.082 -66.985 1.00 27.43 243 LYS A N 1
ATOM 1765 C CA . LYS A 1 243 ? 1.966 -18.714 -65.570 1.00 30.27 243 LYS A CA 1
ATOM 1766 C C . LYS A 1 243 ? 0.701 -17.841 -65.457 1.00 26.14 243 LYS A C 1
ATOM 1767 O O . LYS A 1 243 ? 0.222 -17.704 -64.357 1.00 26.66 243 LYS A O 1
ATOM 1773 N N . ALA A 1 244 ? 0.203 -17.259 -66.545 1.00 23.52 244 ALA A N 1
ATOM 1774 C CA . ALA A 1 244 ? -0.948 -16.326 -66.550 1.00 24.31 244 ALA A CA 1
ATOM 1775 C C . ALA A 1 244 ? -2.185 -16.980 -67.186 1.00 23.15 244 ALA A C 1
ATOM 1776 O O . ALA A 1 244 ? -3.046 -16.256 -67.698 1.00 24.64 244 ALA A O 1
ATOM 1778 N N . GLY A 1 245 ? -2.300 -18.304 -67.115 1.00 23.14 245 GLY A N 1
ATOM 1779 C CA . GLY A 1 245 ? -3.410 -19.083 -67.691 1.00 22.26 245 GLY A CA 1
ATOM 1780 C C . GLY A 1 245 ? -4.773 -18.747 -67.108 1.00 23.44 245 GLY A C 1
ATOM 1781 O O . GLY A 1 245 ? -5.787 -19.035 -67.763 1.00 24.59 245 GLY A O 1
ATOM 1782 N N . GLY A 1 246 ? -4.834 -18.200 -65.904 1.00 24.60 246 GLY A N 1
ATOM 1783 C CA . GLY A 1 246 ? -6.102 -17.826 -65.253 1.00 23.86 246 GLY A CA 1
ATOM 1784 C C . GLY A 1 246 ? -6.472 -16.379 -65.519 1.00 23.63 246 GLY A C 1
ATOM 1785 O O . GLY A 1 246 ? -7.485 -15.945 -64.969 1.00 25.63 246 GLY A O 1
ATOM 1786 N N . VAL A 1 247 ? -5.652 -15.620 -66.256 1.00 22.93 247 VAL A N 1
ATOM 1787 C CA . VAL A 1 247 ? -5.991 -14.209 -66.613 1.00 22.32 247 VAL A CA 1
ATOM 1788 C C . VAL A 1 247 ? -6.634 -14.223 -68.003 1.00 21.31 247 VAL A C 1
ATOM 1789 O O . VAL A 1 247 ? -5.962 -14.609 -68.948 1.00 20.12 247 VAL A O 1
ATOM 1793 N N . THR A 1 248 ? -7.911 -13.837 -68.132 1.00 20.81 248 THR A N 1
ATOM 1794 C CA . THR A 1 248 ? -8.596 -13.772 -69.446 1.00 20.39 248 THR A CA 1
ATOM 1795 C C . THR A 1 248 ? -9.739 -12.765 -69.351 1.00 19.11 248 THR A C 1
ATOM 1796 O O . THR A 1 248 ? -10.316 -12.670 -68.286 1.00 20.35 248 THR A O 1
ATOM 1800 N N . GLY A 1 249 ? -9.960 -12.005 -70.413 1.00 19.89 249 GLY A N 1
ATOM 1801 C CA . GLY A 1 249 ? -11.100 -11.084 -70.572 1.00 19.86 249 GLY A CA 1
ATOM 1802 C C . GLY A 1 249 ? -10.831 -9.750 -69.917 1.00 20.84 249 GLY A C 1
ATOM 1803 O O . GLY A 1 249 ? -11.809 -9.034 -69.654 1.00 18.10 249 GLY A O 1
ATOM 1804 N N . GLN A 1 250 ? -9.554 -9.405 -69.698 1.00 21.36 250 GLN A N 1
ATOM 1805 C CA A GLN A 1 250 ? -9.187 -8.251 -68.831 0.50 21.94 250 GLN A CA 1
ATOM 1806 C CA B GLN A 1 250 ? -9.158 -8.257 -68.832 0.50 22.00 250 GLN A CA 1
ATOM 1807 C C . GLN A 1 250 ? -8.592 -7.100 -69.665 1.00 22.38 250 GLN A C 1
ATOM 1808 O O . GLN A 1 250 ? -7.823 -7.362 -70.602 1.00 22.23 250 GLN A O 1
ATOM 1819 N N . ALA A 1 251 ? -8.968 -5.875 -69.309 1.00 20.59 251 ALA A N 1
ATOM 1820 C CA . ALA A 1 251 ? -8.233 -4.643 -69.632 1.00 21.85 251 ALA A CA 1
ATOM 1821 C C . ALA A 1 251 ? -7.142 -4.508 -68.559 1.00 23.21 251 ALA A C 1
ATOM 1822 O O . ALA A 1 251 ? -7.448 -4.017 -67.468 1.00 26.60 251 ALA A O 1
ATOM 1824 N N . VAL A 1 252 ? -5.941 -5.031 -68.824 1.00 23.13 252 VAL A N 1
ATOM 1825 C CA . VAL A 1 252 ? -4.780 -5.081 -67.899 1.00 22.18 252 VAL A CA 1
ATOM 1826 C C . VAL A 1 252 ? -4.010 -3.765 -68.048 1.00 24.86 252 VAL A C 1
ATOM 1827 O O . VAL A 1 252 ? -3.498 -3.476 -69.169 1.00 25.09 252 VAL A O 1
ATOM 1831 N N . VAL A 1 253 ? -3.955 -2.969 -66.983 1.00 23.10 253 VAL A N 1
ATOM 1832 C CA . VAL A 1 253 ? -3.574 -1.540 -67.090 1.00 24.24 253 VAL A CA 1
ATOM 1833 C C . VAL A 1 253 ? -2.169 -1.339 -66.505 1.00 25.35 253 VAL A C 1
ATOM 1834 O O . VAL A 1 253 ? -1.904 -1.776 -65.348 1.00 24.51 253 VAL A O 1
ATOM 1838 N N . MET A 1 254 ? -1.316 -0.704 -67.311 1.00 25.57 254 MET A N 1
ATOM 1839 C CA A MET A 1 254 ? 0.059 -0.276 -66.946 0.50 26.95 254 MET A CA 1
ATOM 1840 C CA B MET A 1 254 ? 0.060 -0.272 -66.936 0.50 26.54 254 MET A CA 1
ATOM 1841 C C . MET A 1 254 ? 0.178 1.203 -67.314 1.00 26.28 254 MET A C 1
ATOM 1842 O O . MET A 1 254 ? 0.471 1.475 -68.478 1.00 27.93 254 MET A O 1
ATOM 1851 N N . ASP A 1 255 ? -0.107 2.102 -66.365 1.00 25.24 255 ASP A N 1
ATOM 1852 C CA . ASP A 1 255 ? -0.382 3.517 -66.718 1.00 26.12 255 ASP A CA 1
ATOM 1853 C C . ASP A 1 255 ? 0.163 4.524 -65.699 1.00 25.96 255 ASP A C 1
ATOM 1854 O O . ASP A 1 255 ? -0.295 5.663 -65.766 1.00 25.77 255 ASP A O 1
ATOM 1859 N N . GLY A 1 256 ? 1.029 4.129 -64.759 1.00 30.35 256 GLY A N 1
ATOM 1860 C CA . GLY A 1 256 ? 1.594 5.035 -63.727 1.00 31.43 256 GLY A CA 1
ATOM 1861 C C . GLY A 1 256 ? 0.533 5.834 -62.977 1.00 30.09 256 GLY A C 1
ATOM 1862 O O . GLY A 1 256 ? 0.854 6.955 -62.445 1.00 28.22 256 GLY A O 1
ATOM 1863 N N . GLY A 1 257 ? -0.688 5.285 -62.927 1.00 25.29 257 GLY A N 1
ATOM 1864 C CA . GLY A 1 257 ? -1.756 5.716 -62.022 1.00 26.26 257 GLY A CA 1
ATOM 1865 C C . GLY A 1 257 ? -2.785 6.582 -62.707 1.00 24.23 257 GLY A C 1
ATOM 1866 O O . GLY A 1 257 ? -3.694 7.051 -62.006 1.00 25.89 257 GLY A O 1
ATOM 1867 N N . TYR A 1 258 ? -2.671 6.770 -64.018 1.00 25.00 258 TYR A N 1
ATOM 1868 C CA . TYR A 1 258 ? -3.541 7.655 -64.835 1.00 26.21 258 TYR A CA 1
ATOM 1869 C C . TYR A 1 258 ? -5.019 7.409 -64.510 1.00 25.46 258 TYR A C 1
ATOM 1870 O O . TYR A 1 258 ? -5.767 8.382 -64.274 1.00 27.43 258 TYR A O 1
ATOM 1879 N N . THR A 1 259 ? -5.447 6.149 -64.529 1.00 24.13 259 THR A N 1
ATOM 1880 C CA . THR A 1 259 ? -6.881 5.767 -64.415 1.00 23.64 259 THR A CA 1
ATOM 1881 C C . THR A 1 259 ? -7.274 5.597 -62.939 1.00 26.11 259 THR A C 1
ATOM 1882 O O . THR A 1 259 ? -8.484 5.405 -62.693 1.00 26.68 259 THR A O 1
ATOM 1886 N N . ALA A 1 260 ? -6.318 5.689 -61.999 1.00 25.33 260 ALA A N 1
ATOM 1887 C CA . ALA A 1 260 ? -6.590 5.595 -60.545 1.00 26.03 260 ALA A CA 1
ATOM 1888 C C . ALA A 1 260 ? -7.145 6.924 -60.042 1.00 27.63 260 ALA A C 1
ATOM 1889 O O . ALA A 1 260 ? -7.702 6.894 -58.953 1.00 32.18 260 ALA A O 1
ATOM 1891 N N . GLN A 1 261 ? -7.070 8.014 -60.822 1.00 27.63 261 GLN A N 1
ATOM 1892 C CA . GLN A 1 261 ? -7.649 9.318 -60.400 1.00 29.40 261 GLN A CA 1
ATOM 1893 C C . GLN A 1 261 ? -8.733 9.784 -61.374 1.00 31.33 261 GLN A C 1
ATOM 1894 O O . GLN A 1 261 ? -9.452 10.732 -61.022 1.00 33.47 261 GLN A O 1
ATOM 1901 N N . THR B 1 2 ? -47.003 18.307 -67.233 1.00 59.25 2 THR B N 1
ATOM 1902 C CA . THR B 1 2 ? -45.568 18.752 -67.396 1.00 58.44 2 THR B CA 1
ATOM 1903 C C . THR B 1 2 ? -44.974 18.145 -68.683 1.00 55.18 2 THR B C 1
ATOM 1904 O O . THR B 1 2 ? -45.187 16.943 -68.943 1.00 55.25 2 THR B O 1
ATOM 1908 N N . LYS B 1 3 ? -44.241 18.961 -69.449 1.00 48.79 3 LYS B N 1
ATOM 1909 C CA . LYS B 1 3 ? -43.595 18.605 -70.737 1.00 44.30 3 LYS B CA 1
ATOM 1910 C C . LYS B 1 3 ? -42.081 18.816 -70.595 1.00 39.06 3 LYS B C 1
ATOM 1911 O O . LYS B 1 3 ? -41.620 19.947 -70.779 1.00 38.79 3 LYS B O 1
ATOM 1917 N N . LEU B 1 4 ? -41.321 17.762 -70.289 1.00 36.06 4 LEU B N 1
ATOM 1918 C CA . LEU B 1 4 ? -39.889 17.881 -69.888 1.00 35.65 4 LEU B CA 1
ATOM 1919 C C . LEU B 1 4 ? -38.985 18.328 -71.056 1.00 31.97 4 LEU B C 1
ATOM 1920 O O . LEU B 1 4 ? -37.870 18.821 -70.781 1.00 31.20 4 LEU B O 1
ATOM 1925 N N . LEU B 1 5 ? -39.409 18.159 -72.312 1.00 33.40 5 LEU B N 1
ATOM 1926 C CA . LEU B 1 5 ? -38.584 18.504 -73.507 1.00 32.17 5 LEU B CA 1
ATOM 1927 C C . LEU B 1 5 ? -39.254 19.601 -74.344 1.00 30.24 5 LEU B C 1
ATOM 1928 O O . LEU B 1 5 ? -39.011 19.650 -75.567 1.00 26.57 5 LEU B O 1
ATOM 1933 N N . ASP B 1 6 ? -40.063 20.449 -73.705 1.00 30.87 6 ASP B N 1
ATOM 1934 C CA . ASP B 1 6 ? -40.827 21.542 -74.365 1.00 32.09 6 ASP B CA 1
ATOM 1935 C C . ASP B 1 6 ? -39.883 22.411 -75.207 1.00 31.14 6 ASP B C 1
ATOM 1936 O O . ASP B 1 6 ? -38.891 22.930 -74.662 1.00 32.09 6 ASP B O 1
ATOM 1941 N N . GLY B 1 7 ? -40.176 22.551 -76.490 1.00 34.36 7 GLY B N 1
ATOM 1942 C CA . GLY B 1 7 ? -39.481 23.461 -77.418 1.00 37.56 7 GLY B CA 1
ATOM 1943 C C . GLY B 1 7 ? -38.128 22.937 -77.865 1.00 37.58 7 GLY B C 1
ATOM 1944 O O . GLY B 1 7 ? -37.321 23.750 -78.399 1.00 34.65 7 GLY B O 1
ATOM 1945 N N . LYS B 1 8 ? -37.873 21.645 -77.633 1.00 33.83 8 LYS B N 1
ATOM 1946 C CA . LYS B 1 8 ? -36.618 20.964 -78.035 1.00 29.70 8 LYS B CA 1
ATOM 1947 C C . LYS B 1 8 ? -36.900 20.196 -79.320 1.00 27.92 8 LYS B C 1
ATOM 1948 O O . LYS B 1 8 ? -38.024 19.645 -79.477 1.00 26.65 8 LYS B O 1
ATOM 1954 N N . VAL B 1 9 ? -35.904 20.129 -80.192 1.00 24.99 9 VAL B N 1
ATOM 1955 C CA . VAL B 1 9 ? -35.988 19.331 -81.438 1.00 24.58 9 VAL B CA 1
ATOM 1956 C C . VAL B 1 9 ? -35.159 18.069 -81.219 1.00 24.50 9 VAL B C 1
ATOM 1957 O O . VAL B 1 9 ? -33.983 18.238 -80.888 1.00 25.50 9 VAL B O 1
ATOM 1961 N N . ALA B 1 10 ? -35.770 16.881 -81.342 1.00 22.02 10 ALA B N 1
ATOM 1962 C CA . ALA B 1 10 ? -35.084 15.577 -81.170 1.00 23.80 10 ALA B CA 1
ATOM 1963 C C . ALA B 1 10 ? -35.008 14.839 -82.500 1.00 24.51 10 ALA B C 1
ATOM 1964 O O . ALA B 1 10 ? -36.063 14.565 -83.080 1.00 23.75 10 ALA B O 1
ATOM 1966 N N . PHE B 1 11 ? -33.790 14.467 -82.896 1.00 26.00 11 PHE B N 1
ATOM 1967 C CA . PHE B 1 11 ? -33.486 13.652 -84.094 1.00 25.94 11 PHE B CA 1
ATOM 1968 C C . PHE B 1 11 ? -33.129 12.260 -83.595 1.00 25.79 11 PHE B C 1
ATOM 1969 O O . PHE B 1 11 ? -32.109 12.138 -82.918 1.00 22.44 11 PHE B O 1
ATOM 1977 N N . ILE B 1 12 ? -33.923 11.261 -83.964 1.00 24.69 12 ILE B N 1
ATOM 1978 C CA . ILE B 1 12 ? -33.757 9.864 -83.477 1.00 25.31 12 ILE B CA 1
ATOM 1979 C C . ILE B 1 12 ? -33.494 8.942 -84.675 1.00 23.31 12 ILE B C 1
ATOM 1980 O O . ILE B 1 12 ? -34.424 8.751 -85.463 1.00 27.69 12 ILE B O 1
ATOM 1985 N N . THR B 1 13 ? -32.291 8.364 -84.798 1.00 23.10 13 THR B N 1
ATOM 1986 C CA . THR B 1 13 ? -31.972 7.418 -85.894 1.00 22.36 13 THR B CA 1
ATOM 1987 C C . THR B 1 13 ? -32.685 6.107 -85.539 1.00 22.84 13 THR B C 1
ATOM 1988 O O . THR B 1 13 ? -32.994 5.933 -84.377 1.00 23.09 13 THR B O 1
ATOM 1992 N N . GLY B 1 14 ? -33.013 5.274 -86.530 1.00 24.42 14 GLY B N 1
ATOM 1993 C CA . GLY B 1 14 ? -33.694 3.970 -86.330 1.00 25.47 14 GLY B CA 1
ATOM 1994 C C . GLY B 1 14 ? -35.021 4.058 -85.578 1.00 25.25 14 GLY B C 1
ATOM 1995 O O . GLY B 1 14 ? -35.348 3.101 -84.848 1.00 28.60 14 GLY B O 1
ATOM 1996 N N . SER B 1 15 ? -35.820 5.115 -85.766 1.00 25.56 15 SER B N 1
ATOM 1997 C CA . SER B 1 15 ? -37.020 5.407 -84.932 1.00 25.81 15 SER B CA 1
ATOM 1998 C C . SER B 1 15 ? -38.312 4.864 -85.552 1.00 27.86 15 SER B C 1
ATOM 1999 O O . SER B 1 15 ? -39.385 5.235 -85.046 1.00 29.78 15 SER B O 1
ATOM 2002 N N . ALA B 1 16 ? -38.221 4.045 -86.597 1.00 30.03 16 ALA B N 1
ATOM 2003 C CA . ALA B 1 16 ? -39.377 3.409 -87.272 1.00 35.54 16 ALA B CA 1
ATOM 2004 C C . ALA B 1 16 ? -39.897 2.231 -86.448 1.00 34.72 16 ALA B C 1
ATOM 2005 O O . ALA B 1 16 ? -41.029 1.813 -86.719 1.00 38.92 16 ALA B O 1
ATOM 2007 N N . SER B 1 17 ? -39.095 1.689 -85.524 1.00 33.86 17 SER B N 1
ATOM 2008 C CA . SER B 1 17 ? -39.464 0.506 -84.706 1.00 34.35 17 SER B CA 1
ATOM 2009 C C . SER B 1 17 ? -38.735 0.490 -83.350 1.00 34.74 17 SER B C 1
ATOM 2010 O O . SER B 1 17 ? -37.811 1.309 -83.137 1.00 35.61 17 SER B O 1
ATOM 2013 N N . GLY B 1 18 ? -39.183 -0.404 -82.460 1.00 31.17 18 GLY B N 1
ATOM 2014 C CA . GLY B 1 18 ? -38.531 -0.756 -81.184 1.00 31.68 18 GLY B CA 1
ATOM 2015 C C . GLY B 1 18 ? -38.296 0.432 -80.261 1.00 31.21 18 GLY B C 1
ATOM 2016 O O . GLY B 1 18 ? -39.185 1.321 -80.126 1.00 28.47 18 GLY B O 1
ATOM 2017 N N . ILE B 1 19 ? -37.143 0.431 -79.591 1.00 27.76 19 ILE B N 1
ATOM 2018 C CA . ILE B 1 19 ? -36.807 1.454 -78.565 1.00 28.75 19 ILE B CA 1
ATOM 2019 C C . ILE B 1 19 ? -36.920 2.841 -79.212 1.00 27.43 19 ILE B C 1
ATOM 2020 O O . ILE B 1 19 ? -37.512 3.729 -78.580 1.00 27.22 19 ILE B O 1
ATOM 2025 N N . GLY B 1 20 ? -36.375 3.013 -80.420 1.00 27.73 20 GLY B N 1
ATOM 2026 C CA . GLY B 1 20 ? -36.350 4.314 -81.121 1.00 30.06 20 GLY B CA 1
ATOM 2027 C C . GLY B 1 20 ? -37.750 4.870 -81.359 1.00 29.28 20 GLY B C 1
ATOM 2028 O O . GLY B 1 20 ? -37.957 6.118 -81.288 1.00 25.65 20 GLY B O 1
ATOM 2029 N N . LEU B 1 21 ? -38.684 3.991 -81.705 1.00 29.41 21 LEU B N 1
ATOM 2030 C CA . LEU B 1 21 ? -40.080 4.386 -81.996 1.00 31.15 21 LEU B CA 1
ATOM 2031 C C . LEU B 1 21 ? -40.693 4.877 -80.702 1.00 27.73 21 LEU B C 1
ATOM 2032 O O . LEU B 1 21 ? -41.340 5.906 -80.749 1.00 29.14 21 LEU B O 1
ATOM 2037 N N . GLU B 1 22 ? -40.481 4.145 -79.599 1.00 28.36 22 GLU B N 1
ATOM 2038 C CA . GLU B 1 22 ? -41.012 4.508 -78.269 1.00 26.16 22 GLU B CA 1
ATOM 2039 C C . GLU B 1 22 ? -40.453 5.868 -77.842 1.00 24.35 22 GLU B C 1
ATOM 2040 O O . GLU B 1 22 ? -41.226 6.690 -77.362 1.00 20.06 22 GLU B O 1
ATOM 2046 N N . ILE B 1 23 ? -39.147 6.068 -78.009 1.00 25.35 23 ILE B N 1
ATOM 2047 C CA . ILE B 1 23 ? -38.453 7.327 -77.618 1.00 26.38 23 ILE B CA 1
ATOM 2048 C C . ILE B 1 23 ? -39.097 8.468 -78.395 1.00 25.65 23 ILE B C 1
ATOM 2049 O O . ILE B 1 23 ? -39.376 9.497 -77.767 1.00 29.00 23 ILE B O 1
ATOM 2054 N N . ALA B 1 24 ? -39.327 8.300 -79.705 1.00 28.57 24 ALA B N 1
ATOM 2055 C CA . ALA B 1 24 ? -39.984 9.327 -80.557 1.00 27.73 24 ALA B CA 1
ATOM 2056 C C . ALA B 1 24 ? -41.386 9.639 -80.007 1.00 27.96 24 ALA B C 1
ATOM 2057 O O . ALA B 1 24 ? -41.696 10.836 -79.836 1.00 26.22 24 ALA B O 1
ATOM 2059 N N . LYS B 1 25 ? -42.206 8.617 -79.727 1.00 28.63 25 LYS B N 1
ATOM 2060 C CA . LYS B 1 25 ? -43.596 8.819 -79.234 1.00 29.78 25 LYS B CA 1
ATOM 2061 C C . LYS B 1 25 ? -43.575 9.425 -77.829 1.00 29.57 25 LYS B C 1
ATOM 2062 O O . LYS B 1 25 ? -44.453 10.239 -77.525 1.00 28.69 25 LYS B O 1
ATOM 2068 N N . LYS B 1 26 ? -42.623 9.027 -76.991 1.00 28.13 26 LYS B N 1
ATOM 2069 C CA . LYS B 1 26 ? -42.541 9.530 -75.590 1.00 29.69 26 LYS B CA 1
ATOM 2070 C C . LYS B 1 26 ? -41.974 10.960 -75.594 1.00 29.02 26 LYS B C 1
ATOM 2071 O O . LYS B 1 26 ? -42.526 11.819 -74.860 1.00 29.90 26 LYS B O 1
ATOM 2077 N N . PHE B 1 27 ? -40.976 11.232 -76.429 1.00 25.44 27 PHE B N 1
ATOM 2078 C CA . PHE B 1 27 ? -40.360 12.574 -76.541 1.00 26.70 27 PHE B CA 1
ATOM 2079 C C . PHE B 1 27 ? -41.439 13.554 -77.017 1.00 29.82 27 PHE B C 1
ATOM 2080 O O . PHE B 1 27 ? -41.490 14.693 -76.506 1.00 31.19 27 PHE B O 1
ATOM 2088 N N . ALA B 1 28 ? -42.286 13.123 -77.955 1.00 31.12 28 ALA B N 1
ATOM 2089 C CA . ALA B 1 28 ? -43.414 13.918 -78.509 1.00 33.70 28 ALA B CA 1
ATOM 2090 C C . ALA B 1 28 ? -44.374 14.310 -77.377 1.00 33.69 28 ALA B C 1
ATOM 2091 O O . ALA B 1 28 ? -44.711 15.508 -77.264 1.00 30.05 28 ALA B O 1
ATOM 2093 N N . GLN B 1 29 ? -44.767 13.345 -76.548 1.00 32.36 29 GLN B N 1
ATOM 2094 C CA . GLN B 1 29 ? -45.679 13.581 -75.390 1.00 37.23 29 GLN B CA 1
ATOM 2095 C C . GLN B 1 29 ? -45.058 14.570 -74.393 1.00 32.42 29 GLN B C 1
ATOM 2096 O O . GLN B 1 29 ? -45.822 15.270 -73.750 1.00 31.43 29 GLN B O 1
ATOM 2102 N N . GLU B 1 30 ? -43.727 14.646 -74.304 1.00 32.13 30 GLU B N 1
ATOM 2103 C CA . GLU B 1 30 ? -42.981 15.575 -73.412 1.00 30.56 30 GLU B CA 1
ATOM 2104 C C . GLU B 1 30 ? -42.685 16.905 -74.127 1.00 30.92 30 GLU B C 1
ATOM 2105 O O . GLU B 1 30 ? -41.934 17.703 -73.544 1.00 31.66 30 GLU B O 1
ATOM 2111 N N . GLY B 1 31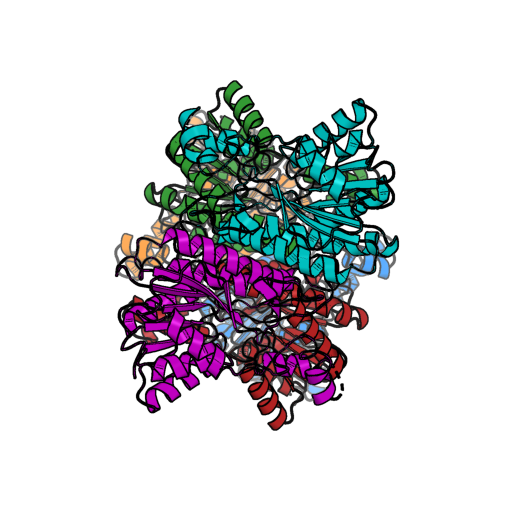 ? -43.204 17.114 -75.350 1.00 31.65 31 GLY B N 1
ATOM 2112 C CA . GLY B 1 31 ? -43.271 18.423 -76.035 1.00 31.66 31 GLY B CA 1
ATOM 2113 C C . GLY B 1 31 ? -42.142 18.658 -77.026 1.00 30.87 31 GLY B C 1
ATOM 2114 O O . GLY B 1 31 ? -42.007 19.809 -77.521 1.00 28.49 31 GLY B O 1
ATOM 2115 N N . ALA B 1 32 ? -41.322 17.634 -77.287 1.00 29.25 32 ALA B N 1
ATOM 2116 C CA . ALA B 1 32 ? -40.261 17.652 -78.308 1.00 26.74 32 ALA B CA 1
ATOM 2117 C C . ALA B 1 32 ? -40.909 17.649 -79.690 1.00 27.37 32 ALA B C 1
ATOM 2118 O O . ALA B 1 32 ? -41.940 16.954 -79.905 1.00 27.21 32 ALA B O 1
ATOM 2120 N N . LYS B 1 33 ? -40.342 18.429 -80.596 1.00 27.50 33 LYS B N 1
ATOM 2121 C CA . LYS B 1 33 ? -40.492 18.187 -82.053 1.00 27.39 33 LYS B CA 1
ATOM 2122 C C . LYS B 1 33 ? -39.559 17.031 -82.383 1.00 27.42 33 LYS B C 1
ATOM 2123 O O . LYS B 1 33 ? -38.370 17.132 -81.972 1.00 27.99 33 LYS B O 1
ATOM 2129 N N . VAL B 1 34 ? -40.090 15.954 -82.972 1.00 25.69 34 VAL B N 1
ATOM 2130 C CA . VAL B 1 34 ? -39.308 14.707 -83.196 1.00 27.07 34 VAL B CA 1
ATOM 2131 C C . VAL B 1 34 ? -39.118 14.453 -84.692 1.00 27.79 34 VAL B C 1
ATOM 2132 O O . VAL B 1 34 ? -40.015 14.744 -85.498 1.00 28.00 34 VAL B O 1
ATOM 2136 N N . VAL B 1 35 ? -37.955 13.926 -85.060 1.00 27.36 35 VAL B N 1
ATOM 2137 C CA . VAL B 1 35 ? -37.631 13.572 -86.463 1.00 27.39 35 VAL B CA 1
ATOM 2138 C C . VAL B 1 35 ? -37.546 12.050 -86.497 1.00 28.71 35 VAL B C 1
ATOM 2139 O O . VAL B 1 35 ? -36.709 11.495 -85.735 1.00 31.05 35 VAL B O 1
ATOM 2143 N N . ILE B 1 36 ? -38.409 11.422 -87.297 1.00 28.62 36 ILE B N 1
ATOM 2144 C CA . ILE B 1 36 ? -38.401 9.950 -87.551 1.00 29.01 36 ILE B CA 1
ATOM 2145 C C . ILE B 1 36 ? -37.432 9.679 -88.699 1.00 26.42 36 ILE B C 1
ATOM 2146 O O . ILE B 1 36 ? -37.619 10.209 -89.773 1.00 28.76 36 ILE B O 1
ATOM 2151 N N . SER B 1 37 ? -36.356 8.961 -88.420 1.00 27.62 37 SER B N 1
ATOM 2152 C CA . SER B 1 37 ? -35.279 8.664 -89.387 1.00 30.24 37 SER B CA 1
ATOM 2153 C C . SER B 1 37 ? -34.990 7.176 -89.298 1.00 29.76 37 SER B C 1
ATOM 2154 O O . SER B 1 37 ? -34.763 6.682 -88.183 1.00 30.24 37 SER B O 1
ATOM 2157 N N . ASP B 1 38 ? -35.118 6.489 -90.420 1.00 29.66 38 ASP B N 1
ATOM 2158 C CA . ASP B 1 38 ? -34.877 5.035 -90.519 1.00 32.36 38 ASP B CA 1
ATOM 2159 C C . ASP B 1 38 ? -34.514 4.745 -91.979 1.00 35.00 38 ASP B C 1
ATOM 2160 O O . ASP B 1 38 ? -34.589 5.689 -92.802 1.00 30.58 38 ASP B O 1
ATOM 2165 N N . MET B 1 39 ? -34.100 3.504 -92.245 1.00 40.46 39 MET B N 1
ATOM 2166 C CA . MET B 1 39 ? -33.914 2.906 -93.595 1.00 47.01 39 MET B CA 1
ATOM 2167 C C . MET B 1 39 ? -35.266 2.848 -94.299 1.00 49.92 39 MET B C 1
ATOM 2168 O O . MET B 1 39 ? -35.355 3.285 -95.463 1.00 54.71 39 MET B O 1
ATOM 2173 N N . ASN B 1 40 ? -36.264 2.295 -93.610 1.00 52.41 40 ASN B N 1
ATOM 2174 C CA . ASN B 1 40 ? -37.659 2.189 -94.106 1.00 55.80 40 ASN B CA 1
ATOM 2175 C C . ASN B 1 40 ? -38.279 3.596 -94.169 1.00 54.85 40 ASN B C 1
ATOM 2176 O O . ASN B 1 40 ? -38.601 4.148 -93.093 1.00 61.47 40 ASN B O 1
ATOM 2181 N N . ALA B 1 41 ? -38.450 4.136 -95.382 1.00 50.42 41 ALA B N 1
ATOM 2182 C CA . ALA B 1 41 ? -38.894 5.522 -95.680 1.00 51.65 41 ALA B CA 1
ATOM 2183 C C . ALA B 1 41 ? -40.427 5.657 -95.607 1.00 52.89 41 ALA B C 1
ATOM 2184 O O . ALA B 1 41 ? -40.927 6.783 -95.297 1.00 48.66 41 ALA B O 1
ATOM 2186 N N . GLU B 1 42 ? -41.155 4.575 -95.902 1.00 49.52 42 GLU B N 1
ATOM 2187 C CA . GLU B 1 42 ? -42.638 4.552 -95.883 1.00 45.91 42 GLU B CA 1
ATOM 2188 C C . GLU B 1 42 ? -43.069 4.500 -94.419 1.00 47.16 42 GLU B C 1
ATOM 2189 O O . GLU B 1 42 ? -44.049 5.176 -94.061 1.00 52.18 42 GLU B O 1
ATOM 2190 N N . LYS B 1 43 ? -42.337 3.738 -93.606 1.00 46.01 43 LYS B N 1
ATOM 2191 C CA . LYS B 1 43 ? -42.607 3.571 -92.158 1.00 47.60 43 LYS B CA 1
ATOM 2192 C C . LYS B 1 43 ? -42.350 4.916 -91.457 1.00 43.71 43 LYS B C 1
ATOM 2193 O O . LYS B 1 43 ? -43.091 5.219 -90.514 1.00 40.95 43 LYS B O 1
ATOM 2196 N N . CYS B 1 44 ? -41.368 5.705 -91.909 1.00 39.91 44 CYS B N 1
ATOM 2197 C CA . CYS B 1 44 ? -41.049 7.021 -91.292 1.00 38.98 44 CYS B CA 1
ATOM 2198 C C . CYS B 1 44 ? -42.196 7.997 -91.559 1.00 42.78 44 CYS B C 1
ATOM 2199 O O . CYS B 1 44 ? -42.637 8.647 -90.598 1.00 43.94 44 CYS B O 1
ATOM 2202 N N . GLN B 1 45 ? -42.645 8.096 -92.817 1.00 45.84 45 GLN B N 1
ATOM 2203 C CA . GLN B 1 45 ? -43.802 8.939 -93.238 1.00 49.10 45 GLN B CA 1
ATOM 2204 C C . GLN B 1 45 ? -45.039 8.467 -92.467 1.00 46.68 45 GLN B C 1
ATOM 2205 O O . GLN B 1 45 ? -45.760 9.339 -91.945 1.00 49.96 45 GLN B O 1
ATOM 2211 N N . GLU B 1 46 ? -45.250 7.149 -92.368 1.00 45.68 46 GLU B N 1
ATOM 2212 C CA . GLU B 1 46 ? -46.403 6.552 -91.638 1.00 45.72 46 GLU B CA 1
ATOM 2213 C C . GLU B 1 46 ? -46.324 6.987 -90.168 1.00 43.96 46 GLU B C 1
ATOM 2214 O O . GLU B 1 46 ? -47.308 7.559 -89.660 1.00 39.88 46 GLU B O 1
ATOM 2216 N N . THR B 1 47 ? -45.174 6.761 -89.524 1.00 42.58 47 THR B N 1
ATOM 2217 C CA . THR B 1 47 ? -44.933 7.069 -88.088 1.00 39.30 47 THR B CA 1
ATOM 2218 C C . THR B 1 47 ? -45.171 8.552 -87.821 1.00 36.41 47 THR B C 1
ATOM 2219 O O . THR B 1 47 ? -45.919 8.861 -86.885 1.00 43.80 47 THR B O 1
ATOM 2223 N N . ALA B 1 48 ? -44.510 9.419 -88.590 1.00 37.17 48 ALA B N 1
ATOM 2224 C CA . ALA B 1 48 ? -44.568 10.892 -88.454 1.00 35.18 48 ALA B CA 1
ATOM 2225 C C . ALA B 1 48 ? -46.010 11.364 -88.659 1.00 32.83 48 ALA B C 1
ATOM 2226 O O . ALA B 1 48 ? -46.439 12.316 -87.978 1.00 31.42 48 ALA B O 1
ATOM 2228 N N . ASN B 1 49 ? -46.745 10.707 -89.551 1.00 37.57 49 ASN B N 1
ATOM 2229 C CA . ASN B 1 49 ? -48.131 11.110 -89.915 1.00 41.36 49 ASN B CA 1
ATOM 2230 C C . ASN B 1 49 ? -49.042 10.828 -88.723 1.00 43.46 49 ASN B C 1
ATOM 2231 O O . ASN B 1 49 ? -49.878 11.697 -88.414 1.00 43.38 49 ASN B O 1
ATOM 2236 N N . SER B 1 50 ? -48.826 9.696 -88.042 1.00 43.67 50 SER B N 1
ATOM 2237 C CA . SER B 1 50 ? -49.575 9.276 -86.827 1.00 41.65 50 SER B CA 1
ATOM 2238 C C . SER B 1 50 ? -49.390 10.316 -85.726 1.00 37.72 50 SER B C 1
ATOM 2239 O O . SER B 1 50 ? -50.390 10.776 -85.149 1.00 40.22 50 SER B O 1
ATOM 2242 N N . LEU B 1 51 ? -48.148 10.729 -85.499 1.00 35.79 51 LEU B N 1
ATOM 2243 C CA . LEU B 1 51 ? -47.815 11.720 -84.449 1.00 33.12 51 LEU B CA 1
ATOM 2244 C C . LEU B 1 51 ? -48.474 13.055 -84.799 1.00 31.14 51 LEU B C 1
ATOM 2245 O O . LEU B 1 51 ? -49.029 13.674 -83.883 1.00 32.83 51 LEU B O 1
ATOM 2250 N N . LYS B 1 52 ? -48.429 13.465 -86.070 1.00 33.58 52 LYS B N 1
ATOM 2251 C CA . LYS B 1 52 ? -49.072 14.717 -86.570 1.00 38.77 52 LYS B CA 1
ATOM 2252 C C . LYS B 1 52 ? -50.594 14.663 -86.325 1.00 34.75 52 LYS B C 1
ATOM 2253 O O . LYS B 1 52 ? -51.153 15.667 -85.852 1.00 33.20 52 LYS B O 1
ATOM 2259 N N . GLU B 1 53 ? -51.242 13.535 -86.621 1.00 34.48 53 GLU B N 1
ATOM 2260 C CA . GLU B 1 53 ? -52.701 13.354 -86.398 1.00 38.41 53 GLU B CA 1
ATOM 2261 C C . GLU B 1 53 ? -53.027 13.524 -84.912 1.00 40.35 53 GLU B C 1
ATOM 2262 O O . GLU B 1 53 ? -54.161 13.969 -84.623 1.00 41.31 53 GLU B O 1
ATOM 2268 N N . GLN B 1 54 ? -52.071 13.243 -84.013 1.00 37.00 54 GLN B N 1
ATOM 2269 C CA . GLN B 1 54 ? -52.270 13.354 -82.536 1.00 38.72 54 GLN B CA 1
ATOM 2270 C C . GLN B 1 54 ? -51.842 14.734 -81.996 1.00 38.54 54 GLN B C 1
ATOM 2271 O O . GLN B 1 54 ? -51.722 14.893 -80.739 1.00 37.62 54 GLN B O 1
ATOM 2277 N N . GLY B 1 55 ? -51.646 15.714 -82.878 1.00 34.16 55 GLY B N 1
ATOM 2278 C CA . GLY B 1 55 ? -51.323 17.099 -82.494 1.00 33.39 55 GLY B CA 1
ATOM 2279 C C . GLY B 1 55 ? -49.839 17.305 -82.260 1.00 35.71 55 GLY B C 1
ATOM 2280 O O . GLY B 1 55 ? -49.490 18.378 -81.768 1.00 38.22 55 GLY B O 1
ATOM 2281 N N . PHE B 1 56 ? -48.990 16.320 -82.584 1.00 37.86 56 PHE B N 1
ATOM 2282 C CA . PHE B 1 56 ? -47.520 16.380 -82.348 1.00 38.53 56 PHE B CA 1
ATOM 2283 C C . PHE B 1 56 ? -46.810 16.933 -83.600 1.00 35.92 56 PHE B C 1
ATOM 2284 O O . PHE B 1 56 ? -47.241 16.698 -84.734 1.00 36.00 56 PHE B O 1
ATOM 2292 N N . ASP B 1 57 ? -45.748 17.705 -83.374 1.00 35.91 57 ASP B N 1
ATOM 2293 C CA . ASP B 1 57 ? -44.726 18.064 -84.384 1.00 38.64 57 ASP B CA 1
ATOM 2294 C C . ASP B 1 57 ? -43.824 16.849 -84.634 1.00 37.35 57 ASP B C 1
ATOM 2295 O O . ASP B 1 57 ? -43.093 16.420 -83.699 1.00 38.16 57 ASP B O 1
ATOM 2300 N N . ALA B 1 58 ? -43.900 16.300 -85.840 1.00 34.24 58 ALA B N 1
ATOM 2301 C CA . ALA B 1 58 ? -43.013 15.223 -86.321 1.00 33.81 58 ALA B CA 1
ATOM 2302 C C . ALA B 1 58 ? -42.680 15.469 -87.798 1.00 32.92 58 ALA B C 1
ATOM 2303 O O . ALA B 1 58 ? -43.493 16.052 -88.518 1.00 36.07 58 ALA B O 1
ATOM 2305 N N . LEU B 1 59 ? -41.479 15.064 -88.203 1.00 31.76 59 LEU B N 1
ATOM 2306 C CA . LEU B 1 59 ? -40.954 15.166 -89.579 1.00 29.97 59 LEU B CA 1
ATOM 2307 C C . LEU B 1 59 ? -40.396 13.793 -89.917 1.00 31.20 59 LEU B C 1
ATOM 2308 O O . LEU B 1 59 ? -39.687 13.218 -89.042 1.00 29.88 59 LEU B O 1
ATOM 2313 N N . SER B 1 60 ? -40.702 13.285 -91.111 1.00 32.03 60 SER B N 1
ATOM 2314 C CA . SER B 1 60 ? -40.029 12.093 -91.675 1.00 30.56 60 SER B CA 1
ATOM 2315 C C . SER B 1 60 ? -38.730 12.568 -92.311 1.00 30.51 60 SER B C 1
ATOM 2316 O O . SER B 1 60 ? -38.786 13.522 -93.078 1.00 33.18 60 SER B O 1
ATOM 2319 N N . ALA B 1 61 ? -37.596 11.968 -91.953 1.00 28.29 61 ALA B N 1
ATOM 2320 C CA . ALA B 1 61 ? -36.287 12.273 -92.560 1.00 27.51 61 ALA B CA 1
ATOM 2321 C C . ALA B 1 61 ? -35.466 10.996 -92.600 1.00 30.81 61 ALA B C 1
ATOM 2322 O O . ALA B 1 61 ? -34.435 10.905 -91.942 1.00 28.57 61 ALA B O 1
ATOM 2324 N N . PRO B 1 62 ? -35.891 10.011 -93.429 1.00 34.38 62 PRO B N 1
ATOM 2325 C CA . PRO B 1 62 ? -35.189 8.737 -93.556 1.00 35.45 62 PRO B CA 1
ATOM 2326 C C . PRO B 1 62 ? -33.716 8.959 -93.919 1.00 36.42 62 PRO B C 1
ATOM 2327 O O . PRO B 1 62 ? -33.372 9.923 -94.599 1.00 34.15 62 PRO B O 1
ATOM 2331 N N . CYS B 1 63 ? -32.857 8.073 -93.441 1.00 32.60 63 CYS B N 1
ATOM 2332 C CA . CYS B 1 63 ? -31.488 7.956 -93.983 1.00 33.22 63 CYS B CA 1
ATOM 2333 C C . CYS B 1 63 ? -30.838 6.676 -93.464 1.00 30.83 63 CYS B C 1
ATOM 2334 O O . CYS B 1 63 ? -31.179 6.186 -92.371 1.00 31.59 63 CYS B O 1
ATOM 2337 N N . ASP B 1 64 ? -29.900 6.187 -94.240 1.00 30.19 64 ASP B N 1
ATOM 2338 C CA . ASP B 1 64 ? -28.927 5.186 -93.764 1.00 30.62 64 ASP B CA 1
ATOM 2339 C C . ASP B 1 64 ? -27.854 5.968 -93.013 1.00 27.84 64 ASP B C 1
ATOM 2340 O O . ASP B 1 64 ? -27.226 6.833 -93.644 1.00 27.29 64 ASP B O 1
ATOM 2345 N N . VAL B 1 65 ? -27.661 5.691 -91.729 1.00 25.46 65 VAL B N 1
ATOM 2346 C CA . VAL B 1 65 ? -26.679 6.424 -90.872 1.00 27.13 65 VAL B CA 1
ATOM 2347 C C . VAL B 1 65 ? -25.246 6.146 -91.366 1.00 27.30 65 VAL B C 1
ATOM 2348 O O . VAL B 1 65 ? -24.323 6.882 -90.940 1.00 27.54 65 VAL B O 1
ATOM 2352 N N . THR B 1 66 ? -25.047 5.157 -92.245 1.00 27.16 66 THR B N 1
ATOM 2353 C CA . THR B 1 66 ? -23.717 4.851 -92.850 1.00 29.66 66 THR B CA 1
ATOM 2354 C C . THR B 1 66 ? -23.471 5.785 -94.050 1.00 30.01 66 THR B C 1
ATOM 2355 O O . THR B 1 66 ? -22.293 5.965 -94.411 1.00 27.93 66 THR B O 1
ATOM 2359 N N . ASP B 1 67 ? -24.529 6.437 -94.556 1.00 27.00 67 ASP B N 1
ATOM 2360 C CA . ASP B 1 67 ? -24.483 7.388 -95.696 1.00 29.31 67 ASP B CA 1
ATOM 2361 C C . ASP B 1 67 ? -24.358 8.818 -95.152 1.00 26.67 67 ASP B C 1
ATOM 2362 O O . ASP B 1 67 ? -25.386 9.472 -94.960 1.00 22.51 67 ASP B O 1
ATOM 2367 N N . GLU B 1 68 ? -23.130 9.290 -94.949 1.00 26.97 68 GLU B N 1
ATOM 2368 C CA . GLU B 1 68 ? -22.850 10.569 -94.261 1.00 28.24 68 GLU B CA 1
ATOM 2369 C C . GLU B 1 68 ? -23.562 11.697 -95.004 1.00 30.80 68 GLU B C 1
ATOM 2370 O O . GLU B 1 68 ? -24.117 12.586 -94.326 1.00 30.11 68 GLU B O 1
ATOM 2376 N N . ASP B 1 69 ? -23.542 11.654 -96.344 1.00 31.63 69 ASP B N 1
ATOM 2377 C CA . ASP B 1 69 ? -24.184 12.669 -97.219 1.00 32.98 69 ASP B CA 1
ATOM 2378 C C . ASP B 1 69 ? -25.706 12.692 -96.994 1.00 30.33 69 ASP B C 1
ATOM 2379 O O . ASP B 1 69 ? -26.276 13.794 -96.918 1.00 28.55 69 ASP B O 1
ATOM 2384 N N . ALA B 1 70 ? -26.350 11.531 -96.901 1.00 27.39 70 ALA B N 1
ATOM 2385 C CA . ALA B 1 70 ? -27.784 11.404 -96.572 1.00 28.93 70 ALA B CA 1
ATOM 2386 C C . ALA B 1 70 ? -28.036 11.854 -95.121 1.00 30.38 70 ALA B C 1
ATOM 2387 O O . ALA B 1 70 ? -29.029 12.578 -94.889 1.00 32.11 70 ALA B O 1
ATOM 2389 N N . TYR B 1 71 ? -27.164 11.497 -94.179 1.00 27.59 71 TYR B N 1
ATOM 2390 C CA . TYR B 1 71 ? -27.355 11.840 -92.740 1.00 28.48 71 TYR B CA 1
ATOM 2391 C C . TYR B 1 71 ? -27.213 13.365 -92.617 1.00 31.12 71 TYR B C 1
ATOM 2392 O O . TYR B 1 71 ? -28.077 13.972 -91.931 1.00 33.07 71 TYR B O 1
ATOM 2401 N N . LYS B 1 72 ? -26.199 13.972 -93.267 1.00 31.73 72 LYS B N 1
ATOM 2402 C CA . LYS B 1 72 ? -25.996 15.453 -93.275 1.00 33.08 72 LYS B CA 1
ATOM 2403 C C . LYS B 1 72 ? -27.244 16.137 -93.840 1.00 33.33 72 LYS B C 1
ATOM 2404 O O . LYS B 1 72 ? -27.598 17.205 -93.330 1.00 31.83 72 LYS B O 1
ATOM 2406 N N . GLN B 1 73 ? -27.885 15.553 -94.857 1.00 35.52 73 GLN B N 1
ATOM 2407 C CA . GLN B 1 73 ? -29.037 16.200 -95.539 1.00 37.83 73 GLN B CA 1
ATOM 2408 C C . GLN B 1 73 ? -30.269 16.027 -94.652 1.00 33.44 73 GLN B C 1
ATOM 2409 O O . GLN B 1 73 ? -31.095 16.927 -94.621 1.00 32.79 73 GLN B O 1
ATOM 2415 N N . ALA B 1 74 ? -30.368 14.928 -93.918 1.00 30.66 74 ALA B N 1
ATOM 2416 C CA . ALA B 1 74 ? -31.487 14.713 -92.969 1.00 30.46 74 ALA B CA 1
ATOM 2417 C C . ALA B 1 74 ? -31.367 15.729 -91.814 1.00 29.79 74 ALA B C 1
ATOM 2418 O O . ALA B 1 74 ? -32.392 16.358 -91.468 1.00 27.51 74 ALA B O 1
ATOM 2420 N N . ILE B 1 75 ? -30.151 15.975 -91.302 1.00 29.55 75 ILE B N 1
ATOM 2421 C CA . ILE B 1 75 ? -29.910 17.001 -90.240 1.00 30.76 75 ILE B CA 1
ATOM 2422 C C . ILE B 1 75 ? -30.226 18.393 -90.805 1.00 32.41 75 ILE B C 1
ATOM 2423 O O . ILE B 1 75 ? -30.870 19.161 -90.070 1.00 33.68 75 ILE B O 1
ATOM 2428 N N . GLU B 1 76 ? -29.841 18.687 -92.052 1.00 31.87 76 GLU B N 1
ATOM 2429 C CA . GLU B 1 76 ? -30.165 19.965 -92.761 1.00 34.45 76 GLU B CA 1
ATOM 2430 C C . GLU B 1 76 ? -31.690 20.148 -92.885 1.00 32.13 76 GLU B C 1
ATOM 2431 O O . GLU B 1 76 ? -32.172 21.259 -92.601 1.00 30.97 76 GLU B O 1
ATOM 2437 N N . LEU B 1 77 ? -32.420 19.102 -93.292 1.00 28.97 77 LEU B N 1
ATOM 2438 C CA . LEU B 1 77 ? -33.891 19.131 -93.452 1.00 28.79 77 LEU B CA 1
ATOM 2439 C C . LEU B 1 77 ? -34.511 19.502 -92.115 1.00 29.11 77 LEU B C 1
ATOM 2440 O O . LEU B 1 77 ? -35.440 20.306 -92.124 1.00 30.26 77 LEU B O 1
ATOM 2445 N N . THR B 1 78 ? -34.017 18.911 -91.024 1.00 28.87 78 THR B N 1
ATOM 2446 C CA . THR B 1 78 ? -34.470 19.197 -89.644 1.00 29.43 78 THR B CA 1
ATOM 2447 C C . THR B 1 78 ? -34.241 20.683 -89.351 1.00 30.91 78 THR B C 1
ATOM 2448 O O . THR B 1 78 ? -35.181 21.323 -88.893 1.00 28.39 78 THR B O 1
ATOM 2452 N N . GLN B 1 79 ? -33.054 21.222 -89.648 1.00 32.15 79 GLN B N 1
ATOM 2453 C CA . GLN B 1 79 ? -32.738 22.655 -89.403 1.00 34.36 79 GLN B CA 1
ATOM 2454 C C . GLN B 1 79 ? -33.753 23.535 -90.143 1.00 32.90 79 GLN B C 1
ATOM 2455 O O . GLN B 1 79 ? -34.198 24.522 -89.565 1.00 32.33 79 GLN B O 1
ATOM 2461 N N . LYS B 1 80 ? -34.080 23.172 -91.383 1.00 37.37 80 LYS B N 1
ATOM 2462 C CA . LYS B 1 80 ? -34.987 23.916 -92.297 1.00 35.44 80 LYS B CA 1
ATOM 2463 C C . LYS B 1 80 ? -36.400 23.872 -91.702 1.00 35.05 80 LYS B C 1
ATOM 2464 O O . LYS B 1 80 ? -37.058 24.932 -91.683 1.00 34.97 80 LYS B O 1
ATOM 2467 N N . THR B 1 81 ? -36.817 22.720 -91.157 1.00 30.40 81 THR B N 1
ATOM 2468 C CA . THR B 1 81 ? -38.206 22.473 -90.693 1.00 30.33 81 THR B CA 1
ATOM 2469 C C . THR B 1 81 ? -38.424 22.966 -89.251 1.00 30.73 81 THR B C 1
ATOM 2470 O O . THR B 1 81 ? -39.465 23.570 -89.010 1.00 34.38 81 THR B O 1
ATOM 2474 N N . PHE B 1 82 ? -37.515 22.705 -88.311 1.00 30.15 82 PHE B N 1
ATOM 2475 C CA . PHE B 1 82 ? -37.751 22.957 -86.860 1.00 30.26 82 PHE B CA 1
ATOM 2476 C C . PHE B 1 82 ? -36.731 23.942 -86.277 1.00 31.63 82 PHE B C 1
ATOM 2477 O O . PHE B 1 82 ? -36.780 24.171 -85.077 1.00 33.77 82 PHE B O 1
ATOM 2485 N N . GLY B 1 83 ? -35.850 24.519 -87.092 1.00 35.05 83 GLY B N 1
ATOM 2486 C CA . GLY B 1 83 ? -34.966 25.628 -86.689 1.00 35.12 83 GLY B CA 1
ATOM 2487 C C . GLY B 1 83 ? -33.612 25.169 -86.178 1.00 35.46 83 GLY B C 1
ATOM 2488 O O . GLY B 1 83 ? -32.633 25.924 -86.368 1.00 40.64 83 GLY B O 1
ATOM 2489 N N . THR B 1 84 ? -33.527 24.023 -85.493 1.00 36.87 84 THR B N 1
ATOM 2490 C CA . THR B 1 84 ? -32.271 23.549 -84.845 1.00 32.58 84 THR B CA 1
ATOM 2491 C C . THR B 1 84 ? -32.385 22.060 -84.514 1.00 31.75 84 THR B C 1
ATOM 2492 O O . THR B 1 84 ? -33.467 21.482 -84.761 1.00 32.01 84 THR B O 1
ATOM 2496 N N . VAL B 1 85 ? -31.292 21.472 -84.024 1.00 27.45 85 VAL B N 1
ATOM 2497 C CA . VAL B 1 85 ? -31.269 20.129 -83.366 1.00 32.07 85 VAL B CA 1
ATOM 2498 C C . VAL B 1 85 ? -30.743 20.321 -81.937 1.00 28.54 85 VAL B C 1
ATOM 2499 O O . VAL B 1 85 ? -29.599 20.775 -81.780 1.00 35.91 85 VAL B O 1
ATOM 2503 N N . ASP B 1 86 ? -31.559 19.994 -80.941 1.00 27.20 86 ASP B N 1
ATOM 2504 C CA . ASP B 1 86 ? -31.218 20.106 -79.493 1.00 26.91 86 ASP B CA 1
ATOM 2505 C C . ASP B 1 86 ? -30.790 18.750 -78.935 1.00 25.59 86 ASP B C 1
ATOM 2506 O O . ASP B 1 86 ? -30.016 18.743 -77.981 1.00 24.10 86 ASP B O 1
ATOM 2511 N N . ILE B 1 87 ? -31.375 17.669 -79.456 1.00 24.67 87 ILE B N 1
ATOM 2512 C CA . ILE B 1 87 ? -31.249 16.288 -78.922 1.00 24.21 87 ILE B CA 1
ATOM 2513 C C . ILE B 1 87 ? -30.938 15.372 -80.102 1.00 22.55 87 ILE B C 1
ATOM 2514 O O . ILE B 1 87 ? -31.724 15.358 -81.049 1.00 23.45 87 ILE B O 1
ATOM 2519 N N . LEU B 1 88 ? -29.827 14.639 -80.071 1.00 22.82 88 LEU B N 1
ATOM 2520 C CA . LEU B 1 88 ? -29.582 13.578 -81.082 1.00 22.68 88 LEU B CA 1
ATOM 2521 C C . LEU B 1 88 ? -29.635 12.229 -80.366 1.00 23.81 88 LEU B C 1
ATOM 2522 O O . LEU B 1 88 ? -28.913 12.073 -79.363 1.00 22.14 88 LEU B O 1
ATOM 2527 N N . ILE B 1 89 ? -30.452 11.309 -80.872 1.00 23.53 89 ILE B N 1
ATOM 2528 C CA . ILE B 1 89 ? -30.521 9.923 -80.357 1.00 25.36 89 ILE B CA 1
ATOM 2529 C C . ILE B 1 89 ? -29.957 9.003 -81.440 1.00 24.54 89 ILE B C 1
ATOM 2530 O O . ILE B 1 89 ? -30.665 8.709 -82.405 1.00 28.84 89 ILE B O 1
ATOM 2535 N N . ASN B 1 90 ? -28.698 8.601 -81.300 1.00 23.82 90 ASN B N 1
ATOM 2536 C CA . ASN B 1 90 ? -28.067 7.599 -82.193 1.00 23.77 90 ASN B CA 1
ATOM 2537 C C . ASN B 1 90 ? -28.593 6.239 -81.760 1.00 24.59 90 ASN B C 1
ATOM 2538 O O . ASN B 1 90 ? -28.096 5.724 -80.758 1.00 23.60 90 ASN B O 1
ATOM 2543 N N . ASN B 1 91 ? -29.578 5.697 -82.477 1.00 26.30 91 ASN B N 1
ATOM 2544 C CA . ASN B 1 91 ? -30.318 4.487 -82.029 1.00 25.83 91 ASN B CA 1
ATOM 2545 C C . ASN B 1 91 ? -30.210 3.337 -83.050 1.00 27.20 91 ASN B C 1
ATOM 2546 O O . ASN B 1 91 ? -30.364 2.157 -82.639 1.00 31.22 91 ASN B O 1
ATOM 2551 N N . ALA B 1 92 ? -30.020 3.643 -84.332 1.00 26.09 92 ALA B N 1
ATOM 2552 C CA . ALA B 1 92 ? -29.986 2.663 -85.427 1.00 25.29 92 ALA B CA 1
ATOM 2553 C C . ALA B 1 92 ? -28.986 1.577 -85.051 1.00 26.62 92 ALA B C 1
ATOM 2554 O O . ALA B 1 92 ? -27.831 1.934 -84.683 1.00 24.87 92 ALA B O 1
ATOM 2556 N N . GLY B 1 93 ? -29.408 0.322 -85.167 1.00 26.16 93 GLY B N 1
ATOM 2557 C CA . GLY B 1 93 ? -28.520 -0.830 -84.962 1.00 27.49 93 GLY B CA 1
ATOM 2558 C C . GLY B 1 93 ? -29.079 -2.091 -85.583 1.00 30.06 93 GLY B C 1
ATOM 2559 O O . GLY B 1 93 ? -30.232 -2.079 -86.066 1.00 29.57 93 GLY B O 1
ATOM 2560 N N . PHE B 1 94 ? -28.279 -3.156 -85.568 1.00 29.72 94 PHE B N 1
ATOM 2561 C CA . PHE B 1 94 ? -28.723 -4.518 -85.956 1.00 30.50 94 PHE B CA 1
ATOM 2562 C C . PHE B 1 94 ? -27.839 -5.502 -85.174 1.00 30.28 94 PHE B C 1
ATOM 2563 O O . PHE B 1 94 ? -26.940 -5.056 -84.420 1.00 30.07 94 PHE B O 1
ATOM 2571 N N . GLN B 1 95 ? -28.147 -6.796 -85.269 1.00 28.92 95 GLN B N 1
ATOM 2572 C CA . GLN B 1 95 ? -27.453 -7.860 -84.508 1.00 28.41 95 GLN B CA 1
ATOM 2573 C C . GLN B 1 95 ? -27.084 -8.984 -85.476 1.00 28.36 95 GLN B C 1
ATOM 2574 O O . GLN B 1 95 ? -27.854 -9.233 -86.413 1.00 30.10 95 GLN B O 1
ATOM 2580 N N . HIS B 1 96 ? -25.945 -9.628 -85.249 1.00 28.13 96 HIS B N 1
ATOM 2581 C CA . HIS B 1 96 ? -25.552 -10.886 -85.924 1.00 30.12 96 HIS B CA 1
ATOM 2582 C C . HIS B 1 96 ? -24.702 -11.701 -84.955 1.00 29.16 96 HIS B C 1
ATOM 2583 O O . HIS B 1 96 ? -23.586 -11.264 -84.680 1.00 31.01 96 HIS B O 1
ATOM 2590 N N . VAL B 1 97 ? -25.234 -12.832 -84.476 1.00 30.59 97 VAL B N 1
ATOM 2591 C CA . VAL B 1 97 ? -24.623 -13.722 -83.441 1.00 32.22 97 VAL B CA 1
ATOM 2592 C C . VAL B 1 97 ? -23.951 -14.914 -84.122 1.00 33.10 97 VAL B C 1
ATOM 2593 O O . VAL B 1 97 ? -24.647 -15.654 -84.844 1.00 34.81 97 VAL B O 1
ATOM 2597 N N . ALA B 1 98 ? -22.674 -15.152 -83.826 1.00 28.70 98 ALA B N 1
ATOM 2598 C CA . ALA B 1 98 ? -21.945 -16.326 -84.355 1.00 29.11 98 ALA B CA 1
ATOM 2599 C C . ALA B 1 98 ? -20.569 -16.389 -83.728 1.00 27.15 98 ALA B C 1
ATOM 2600 O O . ALA B 1 98 ? -19.971 -15.367 -83.408 1.00 28.20 98 ALA B O 1
ATOM 2602 N N . PRO B 1 99 ? -20.010 -17.597 -83.564 1.00 29.26 99 PRO B N 1
ATOM 2603 C CA . PRO B 1 99 ? -18.625 -17.728 -83.134 1.00 27.56 99 PRO B CA 1
ATOM 2604 C C . PRO B 1 99 ? -17.714 -16.954 -84.089 1.00 25.82 99 PRO B C 1
ATOM 2605 O O . PRO B 1 99 ? -17.943 -16.971 -85.307 1.00 22.62 99 PRO B O 1
ATOM 2609 N N . ILE B 1 100 ? -16.683 -16.320 -83.527 1.00 25.53 100 ILE B N 1
ATOM 2610 C CA . ILE B 1 100 ? -15.667 -15.527 -84.280 1.00 28.55 100 ILE B CA 1
ATOM 2611 C C . ILE B 1 100 ? -15.231 -16.258 -85.565 1.00 31.93 100 ILE B C 1
ATOM 2612 O O . ILE B 1 100 ? -15.120 -15.585 -86.623 1.00 29.69 100 ILE B O 1
ATOM 2617 N N . GLU B 1 101 ? -15.002 -17.572 -85.503 1.00 34.30 101 GLU B N 1
ATOM 2618 C CA . GLU B 1 101 ? -14.434 -18.344 -86.642 1.00 38.65 101 GLU B CA 1
ATOM 2619 C C . GLU B 1 101 ? -15.398 -18.309 -87.837 1.00 38.41 101 GLU B C 1
ATOM 2620 O O . GLU B 1 101 ? -14.900 -18.274 -88.962 1.00 40.29 101 GLU B O 1
ATOM 2626 N N . GLU B 1 102 ? -16.714 -18.319 -87.611 1.00 37.16 102 GLU B N 1
ATOM 2627 C CA . GLU B 1 102 ? -17.725 -18.325 -88.704 1.00 41.31 102 GLU B CA 1
ATOM 2628 C C . GLU B 1 102 ? -18.499 -16.992 -88.715 1.00 35.79 102 GLU B C 1
ATOM 2629 O O . GLU B 1 102 ? -19.683 -16.995 -89.066 1.00 41.06 102 GLU B O 1
ATOM 2635 N N . PHE B 1 103 ? -17.829 -15.897 -88.356 1.00 30.87 103 PHE B N 1
ATOM 2636 C CA . PHE B 1 103 ? -18.388 -14.526 -88.241 1.00 27.75 103 PHE B CA 1
ATOM 2637 C C . PHE B 1 103 ? -17.804 -13.717 -89.391 1.00 26.57 103 PHE B C 1
ATOM 2638 O O . PHE B 1 103 ? -16.625 -13.343 -89.363 1.00 26.27 103 PHE B O 1
ATOM 2646 N N . PRO B 1 104 ? -18.591 -13.448 -90.456 1.00 28.33 104 PRO B N 1
ATOM 2647 C CA . PRO B 1 104 ? -18.045 -12.861 -91.676 1.00 26.35 104 PRO B CA 1
ATOM 2648 C C . PRO B 1 104 ? -17.392 -11.513 -91.369 1.00 24.21 104 PRO B C 1
ATOM 2649 O O . PRO B 1 104 ? -18.025 -10.711 -90.718 1.00 26.46 104 PRO B O 1
ATOM 2653 N N . THR B 1 105 ? -16.183 -11.280 -91.871 1.00 22.54 105 THR B N 1
ATOM 2654 C CA . THR B 1 105 ? -15.455 -10.026 -91.601 1.00 21.64 105 THR B CA 1
ATOM 2655 C C . THR B 1 105 ? -16.317 -8.852 -92.052 1.00 21.69 105 THR B C 1
ATOM 2656 O O . THR B 1 105 ? -16.320 -7.833 -91.347 1.00 23.96 105 THR B O 1
ATOM 2660 N N . ALA B 1 106 ? -17.007 -8.966 -93.191 1.00 24.32 106 ALA B N 1
ATOM 2661 C CA . ALA B 1 106 ? -17.804 -7.860 -93.778 1.00 24.29 106 ALA B CA 1
ATOM 2662 C C . ALA B 1 106 ? -19.009 -7.579 -92.877 1.00 26.83 106 ALA B C 1
ATOM 2663 O O . ALA B 1 106 ? -19.368 -6.390 -92.736 1.00 25.94 106 ALA B O 1
ATOM 2665 N N . VAL B 1 107 ? -19.565 -8.592 -92.201 1.00 26.04 107 VAL B N 1
ATOM 2666 C CA . VAL B 1 107 ? -20.675 -8.349 -91.236 1.00 27.07 107 VAL B CA 1
ATOM 2667 C C . VAL B 1 107 ? -20.123 -7.634 -89.998 1.00 26.47 107 VAL B C 1
ATOM 2668 O O . VAL B 1 107 ? -20.764 -6.669 -89.555 1.00 23.96 107 VAL B O 1
ATOM 2672 N N . PHE B 1 108 ? -18.991 -8.085 -89.445 1.00 27.61 108 PHE B N 1
ATOM 2673 C CA . PHE B 1 108 ? -18.312 -7.417 -88.297 1.00 24.17 108 PHE B CA 1
ATOM 2674 C C . PHE B 1 108 ? -18.140 -5.935 -88.657 1.00 24.82 108 PHE B C 1
ATOM 2675 O O . PHE B 1 108 ? -18.503 -5.100 -87.817 1.00 24.14 108 PHE B O 1
ATOM 2683 N N . GLN B 1 109 ? -17.655 -5.631 -89.873 1.00 24.43 109 GLN B N 1
ATOM 2684 C CA . GLN B 1 109 ? -17.390 -4.228 -90.317 1.00 27.27 109 GLN B CA 1
ATOM 2685 C C . GLN B 1 109 ? -18.720 -3.473 -90.355 1.00 27.45 109 GLN B C 1
ATOM 2686 O O . GLN B 1 109 ? -18.717 -2.256 -90.064 1.00 25.67 109 GLN B O 1
ATOM 2692 N N . LYS B 1 110 ? -19.813 -4.180 -90.650 1.00 25.48 110 LYS B N 1
ATOM 2693 C CA . LYS B 1 110 ? -21.106 -3.531 -90.933 1.00 27.99 110 LYS B CA 1
ATOM 2694 C C . LYS B 1 110 ? -21.718 -3.101 -89.618 1.00 25.62 110 LYS B C 1
ATOM 2695 O O . LYS B 1 110 ? -22.252 -1.968 -89.556 1.00 26.93 110 LYS B O 1
ATOM 2701 N N . LEU B 1 111 ? -21.649 -3.977 -88.615 1.00 25.82 111 LEU B N 1
ATOM 2702 C CA . LEU B 1 111 ? -22.124 -3.678 -87.245 1.00 24.86 111 LEU B CA 1
ATOM 2703 C C . LEU B 1 111 ? -21.395 -2.430 -86.741 1.00 23.87 111 LEU B C 1
ATOM 2704 O O . LEU B 1 111 ? -22.076 -1.492 -86.304 1.00 23.81 111 LEU B O 1
ATOM 2709 N N . VAL B 1 112 ? -20.067 -2.401 -86.851 1.00 24.34 112 VAL B N 1
ATOM 2710 C CA . VAL B 1 112 ? -19.249 -1.234 -86.393 1.00 22.47 112 VAL B CA 1
ATOM 2711 C C . VAL B 1 112 ? -19.619 0.008 -87.213 1.00 22.93 112 VAL B C 1
ATOM 2712 O O . VAL B 1 112 ? -19.717 1.081 -86.599 1.00 24.08 112 VAL B O 1
ATOM 2716 N N . GLN B 1 113 ? -19.762 -0.115 -88.543 1.00 21.78 113 GLN B N 1
ATOM 2717 C CA . GLN B 1 113 ? -20.042 1.031 -89.448 1.00 23.71 113 GLN B CA 1
ATOM 2718 C C . GLN B 1 113 ? -21.402 1.646 -89.080 1.00 22.27 113 GLN B C 1
ATOM 2719 O O . GLN B 1 113 ? -21.496 2.890 -88.987 1.00 23.32 113 GLN B O 1
ATOM 2725 N N . VAL B 1 114 ? -22.420 0.824 -88.837 1.00 20.53 114 VAL B N 1
ATOM 2726 C CA . VAL B 1 114 ? -23.765 1.332 -88.441 1.00 21.81 114 VAL B CA 1
ATOM 2727 C C . VAL B 1 114 ? -23.724 1.886 -87.007 1.00 22.63 114 VAL B C 1
ATOM 2728 O O . VAL B 1 114 ? -24.275 2.986 -86.775 1.00 23.13 114 VAL B O 1
ATOM 2732 N N . MET B 1 115 ? -23.189 1.145 -86.044 1.00 22.09 115 MET B N 1
ATOM 2733 C CA . MET B 1 115 ? -23.464 1.479 -84.614 1.00 24.00 115 MET B CA 1
ATOM 2734 C C . MET B 1 115 ? -22.374 2.345 -83.968 1.00 23.13 115 MET B C 1
ATOM 2735 O O . MET B 1 115 ? -22.688 2.912 -82.925 1.00 31.01 115 MET B O 1
ATOM 2740 N N . LEU B 1 116 ? -21.189 2.465 -84.564 1.00 21.70 116 LEU B N 1
ATOM 2741 C CA . LEU B 1 116 ? -20.072 3.329 -84.095 1.00 20.54 116 LEU B CA 1
ATOM 2742 C C . LEU B 1 116 ? -19.879 4.459 -85.116 1.00 21.44 116 LEU B C 1
ATOM 2743 O O . LEU B 1 116 ? -19.999 5.626 -84.743 1.00 24.33 116 LEU B O 1
ATOM 2748 N N . THR B 1 117 ? -19.624 4.143 -86.380 1.00 23.39 117 THR B N 1
ATOM 2749 C CA . THR B 1 117 ? -19.350 5.187 -87.395 1.00 24.37 117 THR B CA 1
ATOM 2750 C C . THR B 1 117 ? -20.625 6.016 -87.595 1.00 23.93 117 THR B C 1
ATOM 2751 O O . THR B 1 117 ? -20.496 7.249 -87.674 1.00 23.12 117 THR B O 1
ATOM 2755 N N . GLY B 1 118 ? -21.802 5.380 -87.647 1.00 21.27 118 GLY B N 1
ATOM 2756 C CA . GLY B 1 118 ? -23.070 6.113 -87.776 1.00 19.53 118 GLY B CA 1
ATOM 2757 C C . GLY B 1 118 ? -23.210 7.162 -86.697 1.00 22.21 118 GLY B C 1
ATOM 2758 O O . GLY B 1 118 ? -23.690 8.304 -87.018 1.00 23.45 118 GLY B O 1
ATOM 2759 N N . ALA B 1 119 ? -22.844 6.816 -85.445 1.00 20.86 119 ALA B N 1
ATOM 2760 C CA . ALA B 1 119 ? -22.930 7.736 -84.302 1.00 21.08 119 ALA B CA 1
ATOM 2761 C C . ALA B 1 119 ? -21.898 8.858 -84.497 1.00 21.21 119 ALA B C 1
ATOM 2762 O O . ALA B 1 119 ? -22.205 10.017 -84.151 1.00 20.85 119 ALA B O 1
ATOM 2764 N N . PHE B 1 120 ? -20.719 8.519 -85.007 1.00 19.49 120 PHE B N 1
ATOM 2765 C CA . PHE B 1 120 ? -19.629 9.490 -85.263 1.00 22.35 120 PHE B CA 1
ATOM 2766 C C . PHE B 1 120 ? -20.129 10.517 -86.269 1.00 22.78 120 PHE B C 1
ATOM 2767 O O . PHE B 1 120 ? -19.966 11.718 -85.979 1.00 23.28 120 PHE B O 1
ATOM 2775 N N . ILE B 1 121 ? -20.779 10.055 -87.345 1.00 23.45 121 ILE B N 1
ATOM 2776 C CA . ILE B 1 121 ? -21.309 10.934 -88.427 1.00 25.49 121 ILE B CA 1
ATOM 2777 C C . ILE B 1 121 ? -22.387 11.859 -87.837 1.00 27.06 121 ILE B C 1
ATOM 2778 O O . ILE B 1 121 ? -22.286 13.113 -88.051 1.00 25.15 121 ILE B O 1
ATOM 2783 N N . GLY B 1 122 ? -23.340 11.298 -87.083 1.00 24.76 122 GLY B N 1
ATOM 2784 C CA . GLY B 1 122 ? -24.394 12.089 -86.412 1.00 25.91 122 GLY B CA 1
ATOM 2785 C C . GLY B 1 122 ? -23.821 13.179 -85.515 1.00 25.27 122 GLY B C 1
ATOM 2786 O O . GLY B 1 122 ? -24.247 14.362 -85.618 1.00 22.24 122 GLY B O 1
ATOM 2787 N N . ILE B 1 123 ? -22.913 12.792 -84.629 1.00 25.74 123 ILE B N 1
ATOM 2788 C CA . ILE B 1 123 ? -22.257 13.711 -83.656 1.00 28.20 123 ILE B CA 1
ATOM 2789 C C . ILE B 1 123 ? -21.502 14.788 -84.453 1.00 26.64 123 ILE B C 1
ATOM 2790 O O . ILE B 1 123 ? -21.616 15.977 -84.083 1.00 25.70 123 ILE B O 1
ATOM 2795 N N . LYS B 1 124 ? -20.787 14.400 -85.510 1.00 26.56 124 LYS B N 1
ATOM 2796 C CA . LYS B 1 124 ? -19.929 15.342 -86.273 1.00 28.35 124 LYS B CA 1
ATOM 2797 C C . LYS B 1 124 ? -20.823 16.437 -86.858 1.00 26.96 124 LYS B C 1
ATOM 2798 O O . LYS B 1 124 ? -20.351 17.581 -86.874 1.00 26.59 124 LYS B O 1
ATOM 2804 N N . HIS B 1 125 ? -22.058 16.130 -87.279 1.00 27.32 125 HIS B N 1
ATOM 2805 C CA . HIS B 1 125 ? -22.924 17.121 -87.976 1.00 29.15 125 HIS B CA 1
ATOM 2806 C C . HIS B 1 125 ? -23.902 17.843 -87.039 1.00 27.83 125 HIS B C 1
ATOM 2807 O O . HIS B 1 125 ? -24.496 18.822 -87.507 1.00 31.17 125 HIS B O 1
ATOM 2814 N N . VAL B 1 126 ? -24.116 17.422 -85.791 1.00 29.49 126 VAL B N 1
ATOM 2815 C CA . VAL B 1 126 ? -24.980 18.212 -84.852 1.00 29.57 126 VAL B CA 1
ATOM 2816 C C . VAL B 1 126 ? -24.107 19.098 -83.960 1.00 27.80 126 VAL B C 1
ATOM 2817 O O . VAL B 1 126 ? -24.626 20.095 -83.502 1.00 24.23 126 VAL B O 1
ATOM 2821 N N . LEU B 1 127 ? -22.836 18.752 -83.734 1.00 28.05 127 LEU B N 1
ATOM 2822 C CA . LEU B 1 127 ? -21.947 19.472 -82.783 1.00 28.91 127 LEU B CA 1
ATOM 2823 C C . LEU B 1 127 ? -21.857 20.959 -83.130 1.00 29.96 127 LEU B C 1
ATOM 2824 O O . LEU B 1 127 ? -21.985 21.783 -82.231 1.00 30.97 127 LEU B O 1
ATOM 2829 N N . PRO B 1 128 ? -21.654 21.378 -84.401 1.00 32.24 128 PRO B N 1
ATOM 2830 C CA . PRO B 1 128 ? -21.599 22.812 -84.726 1.00 32.38 128 PRO B CA 1
ATOM 2831 C C . PRO B 1 128 ? -22.927 23.551 -84.429 1.00 31.73 128 PRO B C 1
ATOM 2832 O O . PRO B 1 128 ? -22.914 24.701 -84.000 1.00 32.61 128 PRO B O 1
ATOM 2836 N N . ILE B 1 129 ? -24.060 22.889 -84.643 1.00 27.08 129 ILE B N 1
ATOM 2837 C CA . ILE B 1 129 ? -25.421 23.437 -84.343 1.00 28.00 129 ILE B CA 1
ATOM 2838 C C . ILE B 1 129 ? -25.585 23.589 -82.824 1.00 29.63 129 ILE B C 1
ATOM 2839 O O . ILE B 1 129 ? -26.096 24.625 -82.350 1.00 31.02 129 ILE B O 1
ATOM 2844 N N . MET B 1 130 ? -25.229 22.547 -82.078 1.00 28.06 130 MET B N 1
ATOM 2845 C CA . MET B 1 130 ? -25.402 22.546 -80.610 1.00 27.65 130 MET B CA 1
ATOM 2846 C C . MET B 1 130 ? -24.379 23.494 -79.994 1.00 27.89 130 MET B C 1
ATOM 2847 O O . MET B 1 130 ? -24.718 24.115 -78.980 1.00 30.01 130 MET B O 1
ATOM 2852 N N . LYS B 1 131 ? -23.157 23.541 -80.519 1.00 25.84 131 LYS B N 1
ATOM 2853 C CA . LYS B 1 131 ? -22.115 24.451 -79.975 1.00 29.07 131 LYS B CA 1
ATOM 2854 C C . LYS B 1 131 ? -22.539 25.901 -80.198 1.00 26.76 131 LYS B C 1
ATOM 2855 O O . LYS B 1 131 ? -22.457 26.649 -79.236 1.00 31.12 131 LYS B O 1
ATOM 2861 N N . ALA B 1 132 ? -23.026 26.257 -81.376 1.00 30.43 132 ALA B N 1
ATOM 2862 C CA . ALA B 1 132 ? -23.463 27.635 -81.709 1.00 32.22 132 ALA B CA 1
ATOM 2863 C C . ALA B 1 132 ? -24.455 28.159 -80.656 1.00 33.80 132 ALA B C 1
ATOM 2864 O O . ALA B 1 132 ? -24.252 29.298 -80.198 1.00 34.23 132 ALA B O 1
ATOM 2866 N N . GLN B 1 133 ? -25.451 27.342 -80.265 1.00 32.21 133 GLN B N 1
ATOM 2867 C CA . GLN B 1 133 ? -26.557 27.691 -79.319 1.00 32.77 133 GLN B CA 1
ATOM 2868 C C . GLN B 1 133 ? -26.206 27.316 -77.864 1.00 29.79 133 GLN B C 1
ATOM 2869 O O . GLN B 1 133 ? -27.052 27.510 -76.959 1.00 28.28 133 GLN B O 1
ATOM 2875 N N . LYS B 1 134 ? -25.018 26.750 -77.624 1.00 29.78 134 LYS B N 1
ATOM 2876 C CA . LYS B 1 134 ? -24.501 26.388 -76.279 1.00 28.02 134 LYS B CA 1
ATOM 2877 C C . LYS B 1 134 ? -25.547 25.547 -75.546 1.00 27.18 134 LYS B C 1
ATOM 2878 O O . LYS B 1 134 ? -25.725 25.731 -74.329 1.00 28.86 134 LYS B O 1
ATOM 2884 N N . TYR B 1 135 ? -26.209 24.651 -76.269 1.00 25.95 135 TYR B N 1
ATOM 2885 C CA . TYR B 1 135 ? -27.119 23.633 -75.690 1.00 26.00 135 TYR B CA 1
ATOM 2886 C C . TYR B 1 135 ? -27.095 22.371 -76.545 1.00 23.59 135 TYR B C 1
ATOM 2887 O O . TYR B 1 135 ? -27.299 22.490 -77.757 1.00 24.49 135 TYR B O 1
ATOM 2896 N N . GLY B 1 136 ? -26.989 21.196 -75.921 1.00 25.09 136 GLY B N 1
ATOM 2897 C CA . GLY B 1 136 ? -27.199 19.928 -76.635 1.00 24.77 136 GLY B CA 1
ATOM 2898 C C . GLY B 1 136 ? -27.350 18.753 -75.701 1.00 25.72 136 GLY B C 1
ATOM 2899 O O . GLY B 1 136 ? -26.883 18.821 -74.536 1.00 24.01 136 GLY B O 1
ATOM 2900 N N . ARG B 1 137 ? -28.002 17.708 -76.208 1.00 27.80 137 ARG B N 1
ATOM 2901 C CA . ARG B 1 137 ? -28.117 16.379 -75.547 1.00 27.01 137 ARG B CA 1
ATOM 2902 C C . ARG B 1 137 ? -27.866 15.320 -76.620 1.00 26.88 137 ARG B C 1
ATOM 2903 O O . ARG B 1 137 ? -28.628 15.274 -77.584 1.00 27.69 137 ARG B O 1
ATOM 2911 N N . ILE B 1 138 ? -26.788 14.549 -76.486 1.00 24.90 138 ILE B N 1
ATOM 2912 C CA . ILE B 1 138 ? -26.494 13.432 -77.417 1.00 24.43 138 ILE B CA 1
ATOM 2913 C C . ILE B 1 138 ? -26.587 12.166 -76.573 1.00 23.50 138 ILE B C 1
ATOM 2914 O O . ILE B 1 138 ? -25.935 12.092 -75.530 1.00 22.02 138 ILE B O 1
ATOM 2919 N N . ILE B 1 139 ? -27.469 11.258 -76.966 1.00 25.00 139 ILE B N 1
ATOM 2920 C CA . ILE B 1 139 ? -27.556 9.929 -76.327 1.00 23.40 139 ILE B CA 1
ATOM 2921 C C . ILE B 1 139 ? -27.271 8.887 -77.406 1.00 22.32 139 ILE B C 1
ATOM 2922 O O . ILE B 1 139 ? -27.988 8.821 -78.380 1.00 22.59 139 ILE B O 1
ATOM 2927 N N . ASN B 1 140 ? -26.210 8.121 -77.211 1.00 23.07 140 ASN B N 1
ATOM 2928 C CA . ASN B 1 140 ? -25.846 6.958 -78.047 1.00 22.34 140 ASN B CA 1
ATOM 2929 C C . ASN B 1 140 ? -26.524 5.763 -77.384 1.00 24.25 140 ASN B C 1
ATOM 2930 O O . ASN B 1 140 ? -26.282 5.514 -76.182 1.00 25.98 140 ASN B O 1
ATOM 2935 N N . MET B 1 141 ? -27.462 5.123 -78.058 1.00 24.94 141 MET B N 1
ATOM 2936 C CA A MET B 1 141 ? -28.055 3.860 -77.550 0.50 24.81 141 MET B CA 1
ATOM 2937 C CA B MET B 1 141 ? -28.050 3.866 -77.535 0.50 23.36 141 MET B CA 1
ATOM 2938 C C . MET B 1 141 ? -26.968 2.787 -77.660 1.00 24.09 141 MET B C 1
ATOM 2939 O O . MET B 1 141 ? -26.588 2.432 -78.795 1.00 23.13 141 MET B O 1
ATOM 2948 N N . ALA B 1 142 ? -26.442 2.356 -76.524 1.00 24.05 142 ALA B N 1
ATOM 2949 C CA . ALA B 1 142 ? -25.430 1.285 -76.459 1.00 25.17 142 ALA B CA 1
ATOM 2950 C C . ALA B 1 142 ? -26.152 0.070 -75.905 1.00 25.17 142 ALA B C 1
ATOM 2951 O O . ALA B 1 142 ? -27.266 -0.220 -76.390 1.00 27.67 142 ALA B O 1
ATOM 2953 N N . SER B 1 143 ? -25.596 -0.544 -74.879 1.00 25.92 143 SER B N 1
ATOM 2954 C CA . SER B 1 143 ? -26.031 -1.861 -74.366 1.00 27.73 143 SER B CA 1
ATOM 2955 C C . SER B 1 143 ? -25.070 -2.211 -73.247 1.00 25.77 143 SER B C 1
ATOM 2956 O O . SER B 1 143 ? -23.932 -1.703 -73.274 1.00 26.04 143 SER B O 1
ATOM 2959 N N . ILE B 1 144 ? -25.465 -3.100 -72.358 1.00 25.02 144 ILE B N 1
ATOM 2960 C CA . ILE B 1 144 ? -24.525 -3.644 -71.342 1.00 25.63 144 ILE B CA 1
ATOM 2961 C C . ILE B 1 144 ? -23.392 -4.343 -72.088 1.00 26.05 144 ILE B C 1
ATOM 2962 O O . ILE B 1 144 ? -22.311 -4.446 -71.498 1.00 27.43 144 ILE B O 1
ATOM 2967 N N . ASN B 1 145 ? -23.638 -4.733 -73.356 1.00 25.35 145 ASN B N 1
ATOM 2968 C CA . ASN B 1 145 ? -22.644 -5.333 -74.287 1.00 24.84 145 ASN B CA 1
ATOM 2969 C C . ASN B 1 145 ? -21.621 -4.277 -74.728 1.00 23.08 145 ASN B C 1
ATOM 2970 O O . ASN B 1 145 ? -20.621 -4.667 -75.312 1.00 20.56 145 ASN B O 1
ATOM 2975 N N . GLY B 1 146 ? -21.829 -3.012 -74.364 1.00 24.46 146 GLY B N 1
ATOM 2976 C CA . GLY B 1 146 ? -20.768 -1.977 -74.354 1.00 25.02 146 GLY B CA 1
ATOM 2977 C C . GLY B 1 146 ? -19.845 -2.034 -73.140 1.00 23.87 146 GLY B C 1
ATOM 2978 O O . GLY B 1 146 ? -18.791 -1.332 -73.172 1.00 25.64 146 GLY B O 1
ATOM 2979 N N . LEU B 1 147 ? -20.169 -2.843 -72.119 1.00 23.71 147 LEU B N 1
ATOM 2980 C CA . LEU B 1 147 ? -19.444 -2.889 -70.812 1.00 23.57 147 LEU B CA 1
ATOM 2981 C C . LEU B 1 147 ? -18.914 -4.284 -70.477 1.00 23.47 147 LEU B C 1
ATOM 2982 O O . LEU B 1 147 ? -17.900 -4.357 -69.797 1.00 23.51 147 LEU B O 1
ATOM 2987 N N . ILE B 1 148 ? -19.575 -5.340 -70.925 1.00 23.83 148 ILE B N 1
ATOM 2988 C CA . ILE B 1 148 ? -19.134 -6.730 -70.668 1.00 24.53 148 ILE B CA 1
ATOM 2989 C C . ILE B 1 148 ? -19.103 -7.478 -71.997 1.00 23.66 148 ILE B C 1
ATOM 2990 O O . ILE B 1 148 ? -19.544 -6.909 -73.013 1.00 24.67 148 ILE B O 1
ATOM 2995 N N . GLY B 1 149 ? -18.512 -8.676 -71.995 1.00 23.60 149 GLY B N 1
ATOM 2996 C CA . GLY B 1 149 ? -18.465 -9.592 -73.142 1.00 22.07 149 GLY B CA 1
ATOM 2997 C C . GLY B 1 149 ? -19.676 -10.526 -73.169 1.00 24.33 149 GLY B C 1
ATOM 2998 O O . GLY B 1 149 ? -20.257 -10.817 -72.120 1.00 26.26 149 GLY B O 1
ATOM 2999 N N . PHE B 1 150 ? -20.045 -10.978 -74.359 1.00 27.42 150 PHE B N 1
ATOM 3000 C CA . PHE B 1 150 ? -21.056 -12.032 -74.604 1.00 27.44 150 PHE B CA 1
ATOM 3001 C C . PHE B 1 150 ? -20.555 -12.842 -75.809 1.00 27.83 150 PHE B C 1
ATOM 3002 O O . PHE B 1 150 ? -20.303 -12.246 -76.882 1.00 25.69 150 PHE B O 1
ATOM 3010 N N . ALA B 1 151 ? -20.375 -14.155 -75.629 1.00 27.86 151 ALA B N 1
ATOM 3011 C CA . ALA B 1 151 ? -19.940 -15.110 -76.684 1.00 29.11 151 ALA B CA 1
ATOM 3012 C C . ALA B 1 151 ? -20.888 -15.031 -77.897 1.00 27.20 151 ALA B C 1
ATOM 3013 O O . ALA B 1 151 ? -22.093 -14.983 -77.701 1.00 26.24 151 ALA B O 1
ATOM 3015 N N . GLY B 1 152 ? -20.331 -14.972 -79.107 1.00 25.11 152 GLY B N 1
ATOM 3016 C CA . GLY B 1 152 ? -21.083 -14.928 -80.369 1.00 27.09 152 GLY B CA 1
ATOM 3017 C C . GLY B 1 152 ? -21.393 -13.507 -80.852 1.00 27.62 152 GLY B C 1
ATOM 3018 O O . GLY B 1 152 ? -21.848 -13.393 -81.998 1.00 27.54 152 GLY B O 1
ATOM 3019 N N . LYS B 1 153 ? -21.153 -12.443 -80.070 1.00 25.16 153 LYS B N 1
ATOM 3020 C CA . LYS B 1 153 ? -21.476 -11.058 -80.534 1.00 25.61 153 LYS B CA 1
ATOM 3021 C C . LYS B 1 153 ? -20.210 -10.222 -80.726 1.00 27.28 153 LYS B C 1
ATOM 3022 O O . LYS B 1 153 ? -20.209 -9.055 -80.277 1.00 26.92 153 LYS B O 1
ATOM 3028 N N . ALA B 1 154 ? -19.177 -10.756 -81.390 1.00 26.64 154 ALA B N 1
ATOM 3029 C CA . ALA B 1 154 ? -17.908 -10.012 -81.592 1.00 26.44 154 ALA B CA 1
ATOM 3030 C C . ALA B 1 154 ? -18.227 -8.624 -82.155 1.00 25.86 154 ALA B C 1
ATOM 3031 O O . ALA B 1 154 ? -17.692 -7.607 -81.618 1.00 28.65 154 ALA B O 1
ATOM 3033 N N . GLY B 1 155 ? -19.034 -8.569 -83.213 1.00 26.18 155 GLY B N 1
ATOM 3034 C CA . GLY B 1 155 ? -19.294 -7.318 -83.959 1.00 25.64 155 GLY B CA 1
ATOM 3035 C C . GLY B 1 155 ? -20.097 -6.343 -83.126 1.00 24.58 155 GLY B C 1
ATOM 3036 O O . GLY B 1 155 ? -19.686 -5.169 -82.976 1.00 23.47 155 GLY B O 1
ATOM 3037 N N . TYR B 1 156 ? -21.203 -6.813 -82.569 1.00 23.86 156 TYR B N 1
ATOM 3038 C CA . TYR B 1 156 ? -22.100 -5.986 -81.728 1.00 26.14 156 TYR B CA 1
ATOM 3039 C C . TYR B 1 156 ? -21.333 -5.438 -80.496 1.00 24.16 156 TYR B C 1
ATOM 3040 O O . TYR B 1 156 ? -21.442 -4.256 -80.211 1.00 22.29 156 TYR B O 1
ATOM 3049 N N . ASN B 1 157 ? -20.578 -6.262 -79.772 1.00 23.12 157 ASN B N 1
ATOM 3050 C CA . ASN B 1 157 ? -19.952 -5.855 -78.490 1.00 24.80 157 ASN B CA 1
ATOM 3051 C C . ASN B 1 157 ? -18.788 -4.910 -78.798 1.00 24.98 157 ASN B C 1
ATOM 3052 O O . ASN B 1 157 ? -18.589 -3.935 -78.029 1.00 22.33 157 ASN B O 1
ATOM 3057 N N . SER B 1 158 ? -18.068 -5.177 -79.889 1.00 24.83 158 SER B N 1
ATOM 3058 C CA . SER B 1 158 ? -16.982 -4.292 -80.361 1.00 22.54 158 SER B CA 1
ATOM 3059 C C . SER B 1 158 ? -17.587 -2.916 -80.651 1.00 23.48 158 SER B C 1
ATOM 3060 O O . SER B 1 158 ? -16.969 -1.914 -80.249 1.00 21.43 158 SER B O 1
ATOM 3063 N N . ALA B 1 159 ? -18.763 -2.880 -81.269 1.00 23.03 159 ALA B N 1
ATOM 3064 C CA . ALA B 1 159 ? -19.357 -1.630 -81.791 1.00 24.16 159 ALA B CA 1
ATOM 3065 C C . ALA B 1 159 ? -19.866 -0.807 -80.619 1.00 22.20 159 ALA B C 1
ATOM 3066 O O . ALA B 1 159 ? -19.615 0.427 -80.620 1.00 23.26 159 ALA B O 1
ATOM 3068 N N . LYS B 1 160 ? -20.531 -1.478 -79.674 1.00 21.18 160 LYS B N 1
ATOM 3069 C CA . LYS B 1 160 ? -21.091 -0.882 -78.426 1.00 22.64 160 LYS B CA 1
ATOM 3070 C C . LYS B 1 160 ? -19.985 -0.405 -77.488 1.00 21.06 160 LYS B C 1
ATOM 3071 O O . LYS B 1 160 ? -20.167 0.686 -76.935 1.00 20.20 160 LYS B O 1
ATOM 3077 N N . HIS B 1 161 ? -18.909 -1.189 -77.300 1.00 20.47 161 HIS B N 1
ATOM 3078 C CA . HIS B 1 161 ? -17.670 -0.770 -76.591 1.00 20.81 161 HIS B CA 1
ATOM 3079 C C . HIS B 1 161 ? -17.122 0.502 -77.244 1.00 19.96 161 HIS B C 1
ATOM 3080 O O . HIS B 1 161 ? -16.879 1.466 -76.520 1.00 21.38 161 HIS B O 1
ATOM 3087 N N . GLY B 1 162 ? -16.970 0.490 -78.559 1.00 20.69 162 GLY B N 1
ATOM 3088 C CA . GLY B 1 162 ? -16.501 1.647 -79.346 1.00 22.25 162 GLY B CA 1
ATOM 3089 C C . GLY B 1 162 ? -17.363 2.878 -79.106 1.00 22.03 162 GLY B C 1
ATOM 3090 O O . GLY B 1 162 ? -16.793 3.970 -78.901 1.00 20.98 162 GLY B O 1
ATOM 3091 N N . VAL B 1 163 ? -18.682 2.735 -79.112 1.00 19.75 163 VAL B N 1
ATOM 3092 C CA . VAL B 1 163 ? -19.604 3.917 -79.050 1.00 20.77 163 VAL B CA 1
ATOM 3093 C C . VAL B 1 163 ? -19.520 4.552 -77.660 1.00 21.53 163 VAL B C 1
ATOM 3094 O O . VAL B 1 163 ? -19.793 5.776 -77.541 1.00 24.60 163 VAL B O 1
ATOM 3098 N N . ILE B 1 164 ? -19.158 3.763 -76.642 1.00 19.62 164 ILE B N 1
ATOM 3099 C CA A ILE B 1 164 ? -18.946 4.314 -75.284 0.50 20.19 164 ILE B CA 1
ATOM 3100 C CA B ILE B 1 164 ? -18.910 4.271 -75.266 0.50 20.62 164 ILE B CA 1
ATOM 3101 C C . ILE B 1 164 ? -17.639 5.130 -75.321 1.00 21.77 164 ILE B C 1
ATOM 3102 O O . ILE B 1 164 ? -17.634 6.210 -74.731 1.00 20.53 164 ILE B O 1
ATOM 3111 N N . GLY B 1 165 ? -16.593 4.631 -75.993 1.00 21.12 165 GLY B N 1
ATOM 3112 C CA . GLY B 1 165 ? -15.346 5.400 -76.198 1.00 23.12 165 GLY B CA 1
ATOM 3113 C C . GLY B 1 165 ? -15.645 6.729 -76.873 1.00 22.14 165 GLY B C 1
ATOM 3114 O O . GLY B 1 165 ? -15.187 7.748 -76.382 1.00 21.93 165 GLY B O 1
ATOM 3115 N N . LEU B 1 166 ? -16.383 6.700 -77.984 1.00 26.62 166 LEU B N 1
ATOM 3116 C CA . LEU B 1 166 ? -16.776 7.906 -78.764 1.00 27.13 166 LEU B CA 1
ATOM 3117 C C . LEU B 1 166 ? -17.555 8.857 -77.850 1.00 26.07 166 LEU B C 1
ATOM 3118 O O . LEU B 1 166 ? -17.324 10.088 -77.934 1.00 27.73 166 LEU B O 1
ATOM 3123 N N . THR B 1 167 ? -18.429 8.312 -77.000 1.00 23.77 167 THR B N 1
ATOM 3124 C CA . THR B 1 167 ? -19.246 9.091 -76.024 1.00 23.50 167 THR B CA 1
ATOM 3125 C C . THR B 1 167 ? -18.329 9.896 -75.088 1.00 22.84 167 THR B C 1
ATOM 3126 O O . THR B 1 167 ? -18.580 11.073 -74.883 1.00 22.32 167 THR B O 1
ATOM 3130 N N . LYS B 1 168 ? -17.300 9.270 -74.520 1.00 23.69 168 LYS B N 1
ATOM 3131 C CA . LYS B 1 168 ? -16.405 9.918 -73.528 1.00 24.45 168 LYS B CA 1
ATOM 3132 C C . LYS B 1 168 ? -15.602 11.019 -74.241 1.00 23.66 168 LYS B C 1
ATOM 3133 O O . LYS B 1 168 ? -15.609 12.135 -73.723 1.00 26.55 168 LYS B O 1
ATOM 3139 N N . VAL B 1 169 ? -15.037 10.741 -75.426 1.00 24.41 169 VAL B N 1
ATOM 3140 C CA . VAL B 1 169 ? -14.304 11.731 -76.272 1.00 22.65 169 VAL B CA 1
ATOM 3141 C C . VAL B 1 169 ? -15.220 12.930 -76.549 1.00 23.59 169 VAL B C 1
ATOM 3142 O O . VAL B 1 169 ? -14.797 14.097 -76.364 1.00 23.90 169 VAL B O 1
ATOM 3146 N N . ALA B 1 170 ? -16.416 12.661 -77.023 1.00 20.80 170 ALA B N 1
ATOM 3147 C CA . ALA B 1 170 ? -17.350 13.702 -77.472 1.00 22.84 170 ALA B CA 1
ATOM 3148 C C . ALA B 1 170 ? -17.693 14.556 -76.265 1.00 22.69 170 ALA B C 1
ATOM 3149 O O . ALA B 1 170 ? -17.695 15.804 -76.396 1.00 25.41 170 ALA B O 1
ATOM 3151 N N . ALA B 1 171 ? -17.940 13.915 -75.114 1.00 23.73 171 ALA B N 1
ATOM 3152 C CA . ALA B 1 171 ? -18.358 14.618 -73.882 1.00 22.53 171 ALA B CA 1
ATOM 3153 C C . ALA B 1 171 ? -17.269 15.630 -73.517 1.00 23.15 171 ALA B C 1
ATOM 3154 O O . ALA B 1 171 ? -17.602 16.774 -73.210 1.00 21.95 171 ALA B O 1
ATOM 3156 N N . LEU B 1 172 ? -16.009 15.214 -73.590 1.00 23.43 172 LEU B N 1
ATOM 3157 C CA . LEU B 1 172 ? -14.843 16.063 -73.250 1.00 25.05 172 LEU B CA 1
ATOM 3158 C C . LEU B 1 172 ? -14.723 17.223 -74.240 1.00 25.65 172 LEU B C 1
ATOM 3159 O O . LEU B 1 172 ? -14.479 18.341 -73.784 1.00 29.42 172 LEU B O 1
ATOM 3164 N N . GLU B 1 173 ? -14.979 17.002 -75.525 1.00 25.06 173 GLU B N 1
ATOM 3165 C CA . GLU B 1 173 ? -14.863 18.053 -76.562 1.00 27.03 173 GLU B CA 1
ATOM 3166 C C . GLU B 1 173 ? -15.946 19.134 -76.424 1.00 30.11 173 GLU B C 1
ATOM 3167 O O . GLU B 1 173 ? -15.734 20.226 -76.973 1.00 26.98 173 GLU B O 1
ATOM 3173 N N . CYS B 1 174 ? -17.062 18.889 -75.734 1.00 29.05 174 CYS B N 1
ATOM 3174 C CA . CYS B 1 174 ? -18.169 19.890 -75.691 1.00 28.14 174 CYS B CA 1
ATOM 3175 C C . CYS B 1 174 ? -18.640 20.171 -74.252 1.00 26.37 174 CYS B C 1
ATOM 3176 O O . CYS B 1 174 ? -19.698 20.808 -74.102 1.00 24.28 174 CYS B O 1
ATOM 3179 N N . ALA B 1 175 ? -17.894 19.719 -73.240 1.00 25.32 175 ALA B N 1
ATOM 3180 C CA . ALA B 1 175 ? -18.251 19.829 -71.807 1.00 26.56 175 ALA B CA 1
ATOM 3181 C C . ALA B 1 175 ? -18.445 21.295 -71.423 1.00 30.16 175 ALA B C 1
ATOM 3182 O O . ALA B 1 175 ? -19.195 21.545 -70.459 1.00 29.91 175 ALA B O 1
ATOM 3184 N N . ARG B 1 176 ? -17.790 22.228 -72.130 1.00 31.10 176 ARG B N 1
ATOM 3185 C CA . ARG B 1 176 ? -17.856 23.677 -71.811 1.00 33.34 176 ARG B CA 1
ATOM 3186 C C . ARG B 1 176 ? -18.974 24.322 -72.626 1.00 31.23 176 ARG B C 1
ATOM 3187 O O . ARG B 1 176 ? -19.195 25.503 -72.434 1.00 30.36 176 ARG B O 1
ATOM 3195 N N . ASP B 1 177 ? -19.669 23.576 -73.488 1.00 31.64 177 ASP B N 1
ATOM 3196 C CA . ASP B 1 177 ? -20.552 24.181 -74.522 1.00 31.34 177 ASP B CA 1
ATOM 3197 C C . ASP B 1 177 ? -22.020 23.902 -74.201 1.00 27.04 177 ASP B C 1
ATOM 3198 O O . ASP B 1 177 ? -22.842 24.123 -75.087 1.00 29.25 177 ASP B O 1
ATOM 3203 N N . GLY B 1 178 ? -22.342 23.494 -72.979 1.00 26.31 178 GLY B N 1
ATOM 3204 C CA . GLY B 1 178 ? -23.741 23.226 -72.571 1.00 27.17 178 GLY B CA 1
ATOM 3205 C C . GLY B 1 178 ? -24.309 21.988 -73.246 1.00 25.99 178 GLY B C 1
ATOM 3206 O O . GLY B 1 178 ? -25.542 21.909 -73.414 1.00 26.32 178 GLY B O 1
ATOM 3207 N N . ILE B 1 179 ? -23.430 21.050 -73.615 1.00 25.89 179 ILE B N 1
ATOM 3208 C CA . ILE B 1 179 ? -23.788 19.800 -74.332 1.00 25.55 179 ILE B CA 1
ATOM 3209 C C . ILE B 1 179 ? -23.359 18.604 -73.486 1.00 24.61 179 ILE B C 1
ATOM 3210 O O . ILE B 1 179 ? -22.192 18.561 -73.019 1.00 24.69 179 ILE B O 1
ATOM 3215 N N . THR B 1 180 ? -24.268 17.653 -73.331 1.00 23.07 180 THR B N 1
ATOM 3216 C CA . THR B 1 180 ? -23.965 16.362 -72.673 1.00 24.67 180 THR B CA 1
ATOM 3217 C C . THR B 1 180 ? -23.932 15.303 -73.762 1.00 21.45 180 THR B C 1
ATOM 3218 O O . THR B 1 180 ? -24.688 15.408 -74.723 1.00 25.21 180 THR B O 1
ATOM 3222 N N . VAL B 1 181 ? -23.050 14.328 -73.598 1.00 22.54 181 VAL B N 1
ATOM 3223 C CA . VAL B 1 181 ? -22.966 13.144 -74.474 1.00 22.13 181 VAL B CA 1
ATOM 3224 C C . VAL B 1 181 ? -22.908 11.931 -73.547 1.00 22.03 181 VAL B C 1
ATOM 3225 O O . VAL B 1 181 ? -21.967 11.815 -72.781 1.00 22.37 181 VAL B O 1
ATOM 3229 N N . ASN B 1 182 ? -23.902 11.063 -73.623 1.00 22.91 182 ASN B N 1
ATOM 3230 C CA . ASN B 1 182 ? -24.020 9.900 -72.720 1.00 22.73 182 ASN B CA 1
ATOM 3231 C C . ASN B 1 182 ? -24.379 8.709 -73.594 1.00 22.52 182 ASN B C 1
ATOM 3232 O O . ASN B 1 182 ? -24.853 8.919 -74.704 1.00 24.88 182 ASN B O 1
ATOM 3237 N N . ALA B 1 183 ? -24.049 7.516 -73.136 1.00 23.21 183 ALA B N 1
ATOM 3238 C CA . ALA B 1 183 ? -24.440 6.254 -73.788 1.00 22.43 183 ALA B CA 1
ATOM 3239 C C . ALA B 1 183 ? -25.443 5.576 -72.858 1.00 23.73 183 ALA B C 1
ATOM 3240 O O . ALA B 1 183 ? -25.092 5.273 -71.670 1.00 26.08 183 ALA B O 1
ATOM 3242 N N . LEU B 1 184 ? -26.671 5.408 -73.319 1.00 22.14 184 LEU B N 1
ATOM 3243 C CA A LEU B 1 184 ? -27.701 4.682 -72.535 0.50 21.10 184 LEU B CA 1
ATOM 3244 C CA B LEU B 1 184 ? -27.712 4.685 -72.550 0.50 21.96 184 LEU B CA 1
ATOM 3245 C C . LEU B 1 184 ? -27.514 3.196 -72.822 1.00 21.74 184 LEU B C 1
ATOM 3246 O O . LEU B 1 184 ? -27.465 2.838 -74.026 1.00 22.63 184 LEU B O 1
ATOM 3255 N N . CYS B 1 185 ? -27.389 2.388 -71.772 1.00 20.66 185 CYS B N 1
ATOM 3256 C CA . CYS B 1 185 ? -26.988 0.971 -71.894 1.00 20.64 185 CYS B CA 1
ATOM 3257 C C . CYS B 1 185 ? -28.058 0.059 -71.298 1.00 21.38 185 CYS B C 1
ATOM 3258 O O . CYS B 1 185 ? -28.019 -0.281 -70.114 1.00 21.15 185 CYS B O 1
ATOM 3261 N N . PRO B 1 186 ? -29.045 -0.385 -72.095 1.00 22.94 186 PRO B N 1
ATOM 3262 C CA . PRO B 1 186 ? -30.022 -1.363 -71.614 1.00 22.78 186 PRO B CA 1
ATOM 3263 C C . PRO B 1 186 ? -29.419 -2.776 -71.596 1.00 23.51 186 PRO B C 1
ATOM 3264 O O . PRO B 1 186 ? -28.454 -3.042 -72.327 1.00 20.11 186 PRO B O 1
ATOM 3268 N N . GLY B 1 187 ? -29.935 -3.601 -70.690 1.00 24.34 187 GLY B N 1
ATOM 3269 C CA . GLY B 1 187 ? -29.946 -5.057 -70.846 1.00 27.48 187 GLY B CA 1
ATOM 3270 C C . GLY B 1 187 ? -31.114 -5.450 -71.722 1.00 30.93 187 GLY B C 1
ATOM 3271 O O . GLY B 1 187 ? -31.542 -4.625 -72.559 1.00 33.11 187 GLY B O 1
ATOM 3272 N N . TYR B 1 188 ? -31.645 -6.652 -71.521 1.00 32.32 188 TYR B N 1
ATOM 3273 C CA . TYR B 1 188 ? -32.703 -7.243 -72.374 1.00 31.33 188 TYR B CA 1
ATOM 3274 C C . TYR B 1 188 ? -33.975 -6.401 -72.283 1.00 29.33 188 TYR B C 1
ATOM 3275 O O . TYR B 1 188 ? -34.521 -6.287 -71.212 1.00 29.09 188 TYR B O 1
ATOM 3284 N N . VAL B 1 189 ? -34.411 -5.821 -73.407 1.00 31.26 189 VAL B N 1
ATOM 3285 C CA . VAL B 1 189 ? -35.674 -5.028 -73.529 1.00 31.11 189 VAL B CA 1
ATOM 3286 C C . VAL B 1 189 ? -36.709 -5.816 -74.340 1.00 31.89 189 VAL B C 1
ATOM 3287 O O . VAL B 1 189 ? -36.330 -6.499 -75.322 1.00 31.99 189 VAL B O 1
ATOM 3291 N N . ASP B 1 190 ? -37.975 -5.702 -73.958 1.00 33.47 190 ASP B N 1
ATOM 3292 C CA . ASP B 1 190 ? -39.088 -6.413 -74.641 1.00 32.39 190 ASP B CA 1
ATOM 3293 C C . ASP B 1 190 ? -39.371 -5.689 -75.955 1.00 32.43 190 ASP B C 1
ATOM 3294 O O . ASP B 1 190 ? -40.130 -4.701 -75.927 1.00 35.37 190 ASP B O 1
ATOM 3299 N N . THR B 1 191 ? -38.730 -6.151 -77.031 1.00 32.85 191 THR B N 1
ATOM 3300 C CA . THR B 1 191 ? -38.788 -5.556 -78.390 1.00 34.08 191 THR B CA 1
ATOM 3301 C C . THR B 1 191 ? -39.046 -6.678 -79.387 1.00 36.28 191 THR B C 1
ATOM 3302 O O . THR B 1 191 ? -38.924 -7.853 -79.036 1.00 33.49 191 THR B O 1
ATOM 3306 N N . PRO B 1 192 ? -39.442 -6.340 -80.640 1.00 41.69 192 PRO B N 1
ATOM 3307 C CA . PRO B 1 192 ? -39.545 -7.331 -81.706 1.00 37.62 192 PRO B CA 1
ATOM 3308 C C . PRO B 1 192 ? -38.225 -8.097 -81.837 1.00 38.33 192 PRO B C 1
ATOM 3309 O O . PRO B 1 192 ? -38.265 -9.285 -81.960 1.00 34.11 192 PRO B O 1
ATOM 3313 N N . LEU B 1 193 ? -37.103 -7.369 -81.797 1.00 39.34 193 LEU B N 1
ATOM 3314 C CA . LEU B 1 193 ? -35.724 -7.921 -81.831 1.00 41.41 193 LEU B CA 1
ATOM 3315 C C . LEU B 1 193 ? -35.659 -9.127 -80.883 1.00 43.06 193 LEU B C 1
ATOM 3316 O O . LEU B 1 193 ? -35.426 -10.250 -81.372 1.00 43.54 193 LEU B O 1
ATOM 3317 N N . VAL B 1 194 ? -35.927 -8.915 -79.592 1.00 38.45 194 VAL B N 1
ATOM 3318 C CA . VAL B 1 194 ? -35.733 -9.938 -78.520 1.00 37.05 194 VAL B CA 1
ATOM 3319 C C . VAL B 1 194 ? -36.764 -11.068 -78.623 1.00 37.11 194 VAL B C 1
ATOM 3320 O O . VAL B 1 194 ? -36.350 -12.242 -78.451 1.00 34.75 194 VAL B O 1
ATOM 3324 N N . ARG B 1 195 ? -38.053 -10.739 -78.804 1.00 34.63 195 ARG B N 1
ATOM 3325 C CA . ARG B 1 195 ? -39.148 -11.731 -79.003 1.00 35.24 195 ARG B CA 1
ATOM 3326 C C . ARG B 1 195 ? -38.785 -12.653 -80.166 1.00 36.45 195 ARG B C 1
ATOM 3327 O O . ARG B 1 195 ? -39.058 -13.873 -80.075 1.00 35.57 195 ARG B O 1
ATOM 3335 N N . GLY B 1 196 ? -38.224 -12.073 -81.226 1.00 36.29 196 GLY B N 1
ATOM 3336 C CA . GLY B 1 196 ? -37.612 -12.844 -82.322 1.00 41.59 196 GLY B CA 1
ATOM 3337 C C . GLY B 1 196 ? -36.626 -13.856 -81.762 1.00 42.95 196 GLY B C 1
ATOM 3338 O O . GLY B 1 196 ? -36.770 -15.057 -82.061 1.00 42.92 196 GLY B O 1
ATOM 3339 N N . GLN B 1 197 ? -35.700 -13.385 -80.920 1.00 42.18 197 GLN B N 1
ATOM 3340 C CA . GLN B 1 197 ? -34.586 -14.196 -80.353 1.00 42.51 197 GLN B CA 1
ATOM 3341 C C . GLN B 1 197 ? -35.167 -15.293 -79.448 1.00 38.69 197 GLN B C 1
ATOM 3342 O O . GLN B 1 197 ? -34.641 -16.423 -79.493 1.00 40.63 197 GLN B O 1
ATOM 3348 N N . ILE B 1 198 ? -36.231 -15.002 -78.695 1.00 38.35 198 ILE B N 1
ATOM 3349 C CA . ILE B 1 198 ? -36.918 -16.008 -77.831 1.00 41.19 198 ILE B CA 1
ATOM 3350 C C . ILE B 1 198 ? -37.502 -17.087 -78.745 1.00 41.87 198 ILE B C 1
ATOM 3351 O O . ILE B 1 198 ? -37.324 -18.279 -78.431 1.00 41.62 198 ILE B O 1
ATOM 3356 N N . ALA B 1 199 ? -38.137 -16.674 -79.848 1.00 43.98 199 ALA B N 1
ATOM 3357 C CA . ALA B 1 199 ? -38.752 -17.570 -80.859 1.00 42.63 199 ALA B CA 1
ATOM 3358 C C . ALA B 1 199 ? -37.704 -18.565 -81.379 1.00 43.67 199 ALA B C 1
ATOM 3359 O O . ALA B 1 199 ? -38.002 -19.769 -81.377 1.00 43.04 199 ALA B O 1
ATOM 3361 N N . ASP B 1 200 ? -36.512 -18.073 -81.742 1.00 47.89 200 ASP B N 1
ATOM 3362 C CA . ASP B 1 200 ? -35.328 -18.858 -82.212 1.00 51.09 200 ASP B CA 1
ATOM 3363 C C . ASP B 1 200 ? -34.847 -19.845 -81.137 1.00 51.64 200 ASP B C 1
ATOM 3364 O O . ASP B 1 200 ? -34.709 -21.036 -81.474 1.00 56.66 200 ASP B O 1
ATOM 3369 N N . LEU B 1 201 ? -34.578 -19.373 -79.911 1.00 50.06 201 LEU B N 1
ATOM 3370 C CA . LEU B 1 201 ? -34.107 -20.210 -78.769 1.00 53.89 201 LEU B CA 1
ATOM 3371 C C . LEU B 1 201 ? -35.128 -21.326 -78.479 1.00 52.28 201 LEU B C 1
ATOM 3372 O O . LEU B 1 201 ? -34.710 -22.477 -78.216 1.00 57.60 201 LEU B O 1
ATOM 3374 N N . ALA B 1 202 ? -36.422 -21.023 -78.528 1.00 47.93 202 ALA B N 1
ATOM 3375 C CA . ALA B 1 202 ? -37.506 -21.993 -78.240 1.00 50.88 202 ALA B CA 1
ATOM 3376 C C . ALA B 1 202 ? -37.520 -23.107 -79.297 1.00 54.88 202 ALA B C 1
ATOM 3377 O O . ALA B 1 202 ? -37.844 -24.256 -78.932 1.00 54.67 202 ALA B O 1
ATOM 3379 N N . LYS B 1 203 ? -37.212 -22.759 -80.554 1.00 58.31 203 LYS B N 1
ATOM 3380 C CA . LYS B 1 203 ? -37.271 -23.654 -81.742 1.00 61.68 203 LYS B CA 1
ATOM 3381 C C . LYS B 1 203 ? -35.974 -24.467 -81.838 1.00 66.98 203 LYS B C 1
ATOM 3382 O O . LYS B 1 203 ? -36.073 -25.699 -81.981 1.00 73.30 203 LYS B O 1
ATOM 3383 N N . THR B 1 204 ? -34.810 -23.811 -81.738 1.00 67.00 204 THR B N 1
ATOM 3384 C CA . THR B 1 204 ? -33.468 -24.447 -81.856 1.00 68.53 204 THR B CA 1
ATOM 3385 C C . THR B 1 204 ? -33.104 -25.189 -80.560 1.00 68.96 204 THR B C 1
ATOM 3386 O O . THR B 1 204 ? -32.026 -25.812 -80.545 1.00 68.83 204 THR B O 1
ATOM 3390 N N . ARG B 1 205 ? -33.942 -25.113 -79.515 1.00 66.23 205 ARG B N 1
ATOM 3391 C CA . ARG B 1 205 ? -33.772 -25.865 -78.239 1.00 62.86 205 ARG B CA 1
ATOM 3392 C C . ARG B 1 205 ? -35.066 -26.622 -77.876 1.00 61.65 205 ARG B C 1
ATOM 3393 O O . ARG B 1 205 ? -35.125 -27.175 -76.766 1.00 57.83 205 ARG B O 1
ATOM 3395 N N . ASN B 1 206 ? -36.061 -26.663 -78.772 1.00 62.70 206 ASN B N 1
ATOM 3396 C CA . ASN B 1 206 ? -37.302 -27.477 -78.638 1.00 62.35 206 ASN B CA 1
ATOM 3397 C C . ASN B 1 206 ? -37.941 -27.294 -77.253 1.00 62.57 206 ASN B C 1
ATOM 3398 O O . ASN B 1 206 ? -38.385 -28.303 -76.670 1.00 64.38 206 ASN B O 1
ATOM 3399 N N . VAL B 1 207 ? -38.030 -26.050 -76.770 1.00 57.82 207 VAL B N 1
ATOM 3400 C CA . VAL B 1 207 ? -38.635 -25.696 -75.449 1.00 54.79 207 VAL B CA 1
ATOM 3401 C C . VAL B 1 207 ? -39.721 -24.635 -75.668 1.00 49.21 207 VAL B C 1
ATOM 3402 O O . VAL B 1 207 ? -39.759 -24.056 -76.761 1.00 47.33 207 VAL B O 1
ATOM 3406 N N . SER B 1 208 ? -40.571 -24.404 -74.661 1.00 51.08 208 SER B N 1
ATOM 3407 C CA . SER B 1 208 ? -41.637 -23.366 -74.683 1.00 53.37 208 SER B CA 1
ATOM 3408 C C . SER B 1 208 ? -40.984 -21.986 -74.811 1.00 54.90 208 SER B C 1
ATOM 3409 O O . SER B 1 208 ? -39.785 -21.862 -74.462 1.00 55.75 208 SER B O 1
ATOM 3412 N N . LEU B 1 209 ? -41.735 -21.004 -75.323 1.00 51.24 209 LEU B N 1
ATOM 3413 C CA . LEU B 1 209 ? -41.310 -19.582 -75.397 1.00 51.06 209 LEU B CA 1
ATOM 3414 C C . LEU B 1 209 ? -40.968 -19.104 -73.976 1.00 47.86 209 LEU B C 1
ATOM 3415 O O . LEU B 1 209 ? -39.954 -18.398 -73.828 1.00 46.91 209 LEU B O 1
ATOM 3420 N N . ASP B 1 210 ? -41.769 -19.502 -72.980 1.00 48.90 210 ASP B N 1
ATOM 3421 C CA . ASP B 1 210 ? -41.615 -19.125 -71.547 1.00 52.29 210 ASP B CA 1
ATOM 3422 C C . ASP B 1 210 ? -40.372 -19.814 -70.972 1.00 51.81 210 ASP B C 1
ATOM 3423 O O . ASP B 1 210 ? -39.608 -19.134 -70.262 1.00 51.86 210 ASP B O 1
ATOM 3428 N N . SER B 1 211 ? -40.179 -21.101 -71.269 1.00 50.81 211 SER B N 1
ATOM 3429 C CA . SER B 1 211 ? -38.932 -21.850 -70.975 1.00 47.98 211 SER B CA 1
ATOM 3430 C C . SER B 1 211 ? -37.748 -21.018 -71.479 1.00 46.56 211 SER B C 1
ATOM 3431 O O . SER B 1 211 ? -36.874 -20.694 -70.668 1.00 52.21 211 SER B O 1
ATOM 3432 N N . ALA B 1 212 ? -37.763 -20.632 -72.758 1.00 44.86 212 ALA B N 1
ATOM 3433 C CA . ALA B 1 212 ? -36.626 -20.004 -73.475 1.00 44.19 212 ALA B CA 1
ATOM 3434 C C . ALA B 1 212 ? -36.321 -18.597 -72.935 1.00 44.34 212 ALA B C 1
ATOM 3435 O O . ALA B 1 212 ? -35.131 -18.219 -72.973 1.00 46.12 212 ALA B O 1
ATOM 3437 N N . LEU B 1 213 ? -37.345 -17.843 -72.502 1.00 39.02 213 LEU B N 1
ATOM 3438 C CA . LEU B 1 213 ? -37.198 -16.501 -71.881 1.00 39.85 213 LEU B CA 1
ATOM 3439 C C . LEU B 1 213 ? -36.723 -16.650 -70.428 1.00 41.09 213 LEU B C 1
ATOM 3440 O O . LEU B 1 213 ? -35.726 -16.015 -70.086 1.00 37.33 213 LEU B O 1
ATOM 3445 N N . GLU B 1 214 ? -37.426 -17.434 -69.607 1.00 42.16 214 GLU B N 1
ATOM 3446 C CA . GLU B 1 214 ? -37.304 -17.398 -68.120 1.00 47.91 214 GLU B CA 1
ATOM 3447 C C . GLU B 1 214 ? -36.050 -18.159 -67.658 1.00 52.97 214 GLU B C 1
ATOM 3448 O O . GLU B 1 214 ? -35.424 -17.723 -66.653 1.00 50.21 214 GLU B O 1
ATOM 3454 N N . ASP B 1 215 ? -35.669 -19.220 -68.378 1.00 55.74 215 ASP B N 1
ATOM 3455 C CA . ASP B 1 215 ? -34.593 -20.166 -67.970 1.00 55.30 215 ASP B CA 1
ATOM 3456 C C . ASP B 1 215 ? -33.290 -19.888 -68.737 1.00 50.53 215 ASP B C 1
ATOM 3457 O O . ASP B 1 215 ? -32.227 -20.175 -68.180 1.00 51.09 215 ASP B O 1
ATOM 3462 N N . VAL B 1 216 ? -33.344 -19.325 -69.945 1.00 49.09 216 VAL B N 1
ATOM 3463 C CA . VAL B 1 216 ? -32.134 -19.103 -70.796 1.00 48.23 216 VAL B CA 1
ATOM 3464 C C . VAL B 1 216 ? -31.827 -17.602 -70.891 1.00 48.49 216 VAL B C 1
ATOM 3465 O O . VAL B 1 216 ? -30.768 -17.192 -70.378 1.00 50.40 216 VAL B O 1
ATOM 3469 N N . ILE B 1 217 ? -32.704 -16.816 -71.524 1.00 42.88 217 ILE B N 1
ATOM 3470 C CA . ILE B 1 217 ? -32.442 -15.379 -71.841 1.00 41.36 217 ILE B CA 1
ATOM 3471 C C . ILE B 1 217 ? -32.259 -14.594 -70.530 1.00 38.17 217 ILE B C 1
ATOM 3472 O O . ILE B 1 217 ? -31.342 -13.775 -70.474 1.00 36.88 217 ILE B O 1
ATOM 3477 N N . LEU B 1 218 ? -33.113 -14.834 -69.529 1.00 35.39 218 LEU B N 1
ATOM 3478 C CA . LEU B 1 218 ? -33.131 -14.130 -68.217 1.00 36.56 218 LEU B CA 1
ATOM 3479 C C . LEU B 1 218 ? -32.270 -14.854 -67.162 1.00 32.91 218 LEU B C 1
ATOM 3480 O O . LEU B 1 218 ? -32.338 -14.442 -66.017 1.00 34.10 218 LEU B O 1
ATOM 3485 N N . ALA B 1 219 ? -31.461 -15.861 -67.523 1.00 35.69 219 ALA B N 1
ATOM 3486 C CA . ALA B 1 219 ? -30.642 -16.651 -66.560 1.00 39.26 219 ALA B CA 1
ATOM 3487 C C . ALA B 1 219 ? -29.712 -15.720 -65.785 1.00 36.40 219 ALA B C 1
ATOM 3488 O O . ALA B 1 219 ? -29.463 -15.982 -64.606 1.00 36.81 219 ALA B O 1
ATOM 3490 N N . MET B 1 220 ? -29.198 -14.679 -66.431 1.00 33.29 220 MET B N 1
ATOM 3491 C CA A MET B 1 220 ? -28.173 -13.770 -65.862 0.50 35.43 220 MET B CA 1
ATOM 3492 C CA B MET B 1 220 ? -28.204 -13.808 -65.757 0.50 34.23 220 MET B CA 1
ATOM 3493 C C . MET B 1 220 ? -28.810 -12.416 -65.516 1.00 32.80 220 MET B C 1
ATOM 3494 O O . MET B 1 220 ? -28.033 -11.481 -65.235 1.00 33.06 220 MET B O 1
ATOM 3503 N N . VAL B 1 221 ? -30.151 -12.315 -65.521 1.00 25.90 221 VAL B N 1
ATOM 3504 C CA . VAL B 1 221 ? -30.863 -11.057 -65.137 1.00 26.10 221 VAL B CA 1
ATOM 3505 C C . VAL B 1 221 ? -31.438 -11.238 -63.732 1.00 28.64 221 VAL B C 1
ATOM 3506 O O . VAL B 1 221 ? -32.399 -11.990 -63.539 1.00 28.82 221 VAL B O 1
ATOM 3510 N N . PRO B 1 222 ? -30.839 -10.591 -62.698 1.00 28.84 222 PRO B N 1
ATOM 3511 C CA . PRO B 1 222 ? -31.345 -10.657 -61.318 1.00 29.44 222 PRO B CA 1
ATOM 3512 C C . PRO B 1 222 ? -32.846 -10.375 -61.139 1.00 28.86 222 PRO B C 1
ATOM 3513 O O . PRO B 1 222 ? -33.468 -11.143 -60.442 1.00 26.71 222 PRO B O 1
ATOM 3517 N N . GLN B 1 223 ? -33.395 -9.345 -61.789 1.00 27.48 223 GLN B N 1
ATOM 3518 C CA . GLN B 1 223 ? -34.849 -9.038 -61.692 1.00 27.76 223 GLN B CA 1
ATOM 3519 C C . GLN B 1 223 ? -35.694 -10.056 -62.484 1.00 28.98 223 GLN B C 1
ATOM 3520 O O . GLN B 1 223 ? -36.910 -9.975 -62.366 1.00 25.48 223 GLN B O 1
ATOM 3526 N N . LYS B 1 224 ? -35.080 -10.931 -63.297 1.00 28.42 224 LYS B N 1
ATOM 3527 C CA . LYS B 1 224 ? -35.773 -12.003 -64.071 1.00 34.86 224 LYS B CA 1
ATOM 3528 C C . LYS B 1 224 ? -36.991 -11.433 -64.814 1.00 33.90 224 LYS B C 1
ATOM 3529 O O . LYS B 1 224 ? -38.088 -11.940 -64.601 1.00 32.56 224 LYS B O 1
ATOM 3535 N N . ARG B 1 225 ? -36.796 -10.385 -65.615 1.00 33.75 225 ARG B N 1
ATOM 3536 C CA . ARG B 1 225 ? -37.851 -9.763 -66.462 1.00 32.76 225 ARG B CA 1
ATOM 3537 C C . ARG B 1 225 ? -37.187 -8.967 -67.586 1.00 32.84 225 ARG B C 1
ATOM 3538 O O . ARG B 1 225 ? -36.074 -8.443 -67.385 1.00 30.30 225 ARG B O 1
ATOM 3546 N N . LEU B 1 226 ? -37.846 -8.921 -68.741 1.00 35.55 226 LEU B N 1
ATOM 3547 C CA . LEU B 1 226 ? -37.513 -8.026 -69.879 1.00 31.98 226 LEU B CA 1
ATOM 3548 C C . LEU B 1 226 ? -37.842 -6.598 -69.460 1.00 29.56 226 LEU B C 1
ATOM 3549 O O . LEU B 1 226 ? -38.930 -6.402 -68.896 1.00 27.04 226 LEU B O 1
ATOM 3554 N N . LEU B 1 227 ? -36.960 -5.639 -69.739 1.00 28.41 227 LEU B N 1
ATOM 3555 C CA . LEU B 1 227 ? -37.303 -4.209 -69.529 1.00 29.32 227 LEU B CA 1
ATOM 3556 C C . LEU B 1 227 ? -38.312 -3.810 -70.603 1.00 27.12 227 LEU B C 1
ATOM 3557 O O . LEU B 1 227 ? -38.264 -4.378 -71.724 1.00 29.04 227 LEU B O 1
ATOM 3562 N N . SER B 1 228 ? -39.164 -2.840 -70.313 1.00 26.39 228 SER B N 1
ATOM 3563 C CA . SER B 1 228 ? -40.104 -2.294 -71.316 1.00 26.77 228 SER B CA 1
ATOM 3564 C C . SER B 1 228 ? -39.416 -1.174 -72.117 1.00 29.90 228 SER B C 1
ATOM 3565 O O . SER B 1 228 ? -38.478 -0.495 -71.577 1.00 22.87 228 SER B O 1
ATOM 3568 N N . VAL B 1 229 ? -39.837 -0.996 -73.375 1.00 30.44 229 VAL B N 1
ATOM 3569 C CA . VAL B 1 229 ? -39.411 0.155 -74.224 1.00 30.70 229 VAL B CA 1
ATOM 3570 C C . VAL B 1 229 ? -39.775 1.458 -73.504 1.00 31.04 229 VAL B C 1
ATOM 3571 O O . VAL B 1 229 ? -38.984 2.408 -73.596 1.00 27.57 229 VAL B O 1
ATOM 3575 N N . GLU B 1 230 ? -40.879 1.470 -72.752 1.00 31.30 230 GLU B N 1
ATOM 3576 C CA A GLU B 1 230 ? -41.335 2.619 -71.919 0.50 32.02 230 GLU B CA 1
ATOM 3577 C CA B GLU B 1 230 ? -41.308 2.656 -71.952 0.50 32.55 230 GLU B CA 1
ATOM 3578 C C . GLU B 1 230 ? -40.272 2.983 -70.866 1.00 30.80 230 GLU B C 1
ATOM 3579 O O . GLU B 1 230 ? -40.009 4.186 -70.668 1.00 28.11 230 GLU B O 1
ATOM 3590 N N . GLU B 1 231 ? -39.726 1.975 -70.180 1.00 29.69 231 GLU B N 1
ATOM 3591 C CA . GLU B 1 231 ? -38.684 2.166 -69.130 1.00 30.46 231 GLU B CA 1
ATOM 3592 C C . GLU B 1 231 ? -37.453 2.837 -69.751 1.00 29.66 231 GLU B C 1
ATOM 3593 O O . GLU B 1 231 ? -36.897 3.755 -69.111 1.00 27.77 231 GLU B O 1
ATOM 3599 N N . ILE B 1 232 ? -37.019 2.357 -70.927 1.00 29.53 232 ILE B N 1
ATOM 3600 C CA . ILE B 1 232 ? -35.816 2.895 -71.631 1.00 28.02 232 ILE B CA 1
ATOM 3601 C C . ILE B 1 232 ? -36.106 4.346 -71.980 1.00 25.08 232 ILE B C 1
ATOM 3602 O O . ILE B 1 232 ? -35.210 5.207 -71.759 1.00 23.91 232 ILE B O 1
ATOM 3607 N N . ALA B 1 233 ? -37.313 4.599 -72.474 1.00 25.70 233 ALA B N 1
ATOM 3608 C CA . ALA B 1 233 ? -37.747 5.936 -72.951 1.00 26.60 233 ALA B CA 1
ATOM 3609 C C . ALA B 1 233 ? -37.730 6.914 -71.784 1.00 26.95 233 ALA B C 1
ATOM 3610 O O . ALA B 1 233 ? -37.335 8.103 -71.995 1.00 29.65 233 ALA B O 1
ATOM 3612 N N . ASP B 1 234 ? -38.178 6.470 -70.608 1.00 27.19 234 ASP B N 1
ATOM 3613 C CA . ASP B 1 234 ? -38.224 7.336 -69.389 1.00 26.82 234 ASP B CA 1
ATOM 3614 C C . ASP B 1 234 ? -36.814 7.785 -68.991 1.00 24.99 234 ASP B C 1
ATOM 3615 O O . ASP B 1 234 ? -36.635 8.979 -68.762 1.00 24.31 234 ASP B O 1
ATOM 3620 N N . TYR B 1 235 ? -35.833 6.889 -68.986 1.00 23.87 235 TYR B N 1
ATOM 3621 C CA . TYR B 1 235 ? -34.424 7.276 -68.713 1.00 25.64 235 TYR B CA 1
ATOM 3622 C C . TYR B 1 235 ? -33.911 8.188 -69.841 1.00 24.54 235 TYR B C 1
ATOM 3623 O O . TYR B 1 235 ? -33.239 9.228 -69.547 1.00 25.94 235 TYR B O 1
ATOM 3632 N N . ALA B 1 236 ? -34.188 7.832 -71.097 1.00 24.61 236 ALA B N 1
ATOM 3633 C CA . ALA B 1 236 ? -33.830 8.647 -72.278 1.00 24.10 236 ALA B CA 1
ATOM 3634 C C . ALA B 1 236 ? -34.393 10.061 -72.068 1.00 24.36 236 ALA B C 1
ATOM 3635 O O . ALA B 1 236 ? -33.632 11.011 -72.245 1.00 23.58 236 ALA B O 1
ATOM 3637 N N . ILE B 1 237 ? -35.662 10.202 -71.681 1.00 23.36 237 ILE B N 1
ATOM 3638 C CA . ILE B 1 237 ? -36.285 11.550 -71.482 1.00 23.69 237 ILE B CA 1
ATOM 3639 C C . ILE B 1 237 ? -35.495 12.343 -70.429 1.00 26.68 237 ILE B C 1
ATOM 3640 O O . ILE B 1 237 ? -35.239 13.548 -70.647 1.00 27.79 237 ILE B O 1
ATOM 3645 N N . PHE B 1 238 ? -35.170 11.709 -69.295 1.00 25.33 238 PHE B N 1
ATOM 3646 C CA . PHE B 1 238 ? -34.466 12.375 -68.180 1.00 24.83 238 PHE B CA 1
ATOM 3647 C C . PHE B 1 238 ? -33.108 12.855 -68.702 1.00 24.59 238 PHE B C 1
ATOM 3648 O O . PHE B 1 238 ? -32.753 14.031 -68.446 1.00 22.07 238 PHE B O 1
ATOM 3656 N N . LEU B 1 239 ? -32.364 11.961 -69.369 1.00 25.24 239 LEU B N 1
ATOM 3657 C CA . LEU B 1 239 ? -31.002 12.255 -69.876 1.00 25.92 239 LEU B CA 1
ATOM 3658 C C . LEU B 1 239 ? -31.102 13.418 -70.864 1.00 25.06 239 LEU B C 1
ATOM 3659 O O . LEU B 1 239 ? -30.235 14.290 -70.818 1.00 27.10 239 LEU B O 1
ATOM 3664 N N . ALA B 1 240 ? -32.183 13.481 -71.633 1.00 25.74 240 ALA B N 1
ATOM 3665 C CA . ALA B 1 240 ? -32.351 14.434 -72.749 1.00 26.95 240 ALA B CA 1
ATOM 3666 C C . ALA B 1 240 ? -32.932 15.748 -72.234 1.00 27.05 240 ALA B C 1
ATOM 3667 O O . ALA B 1 240 ? -32.956 16.723 -73.039 1.00 25.44 240 ALA B O 1
ATOM 3669 N N . SER B 1 241 ? -33.356 15.780 -70.963 1.00 26.96 241 SER B N 1
ATOM 3670 C CA . SER B 1 241 ? -34.008 16.962 -70.327 1.00 26.12 241 SER B CA 1
ATOM 3671 C C . SER B 1 241 ? -32.972 17.991 -69.872 1.00 24.19 241 SER B C 1
ATOM 3672 O O . SER B 1 241 ? -31.810 17.650 -69.673 1.00 19.15 241 SER B O 1
ATOM 3675 N N . SER B 1 242 ? -33.427 19.211 -69.633 1.00 23.35 242 SER B N 1
ATOM 3676 C CA . SER B 1 242 ? -32.588 20.317 -69.106 1.00 27.89 242 SER B CA 1
ATOM 3677 C C . SER B 1 242 ? -32.196 20.007 -67.656 1.00 28.95 242 SER B C 1
ATOM 3678 O O . SER B 1 242 ? -31.240 20.628 -67.163 1.00 33.83 242 SER B O 1
ATOM 3681 N N . LYS B 1 243 ? -32.869 19.048 -67.012 1.00 28.34 243 LYS B N 1
ATOM 3682 C CA . LYS B 1 243 ? -32.586 18.637 -65.606 1.00 28.56 243 LYS B CA 1
ATOM 3683 C C . LYS B 1 243 ? -31.306 17.787 -65.524 1.00 29.39 243 LYS B C 1
ATOM 3684 O O . LYS B 1 243 ? -30.761 17.676 -64.379 1.00 27.09 243 LYS B O 1
ATOM 3690 N N . ALA B 1 244 ? -30.806 17.262 -66.653 1.00 24.91 244 ALA B N 1
ATOM 3691 C CA . ALA B 1 244 ? -29.632 16.357 -66.683 1.00 27.35 244 ALA B CA 1
ATOM 3692 C C . ALA B 1 244 ? -28.384 17.023 -67.284 1.00 25.43 244 ALA B C 1
ATOM 3693 O O . ALA B 1 244 ? -27.502 16.281 -67.786 1.00 26.20 244 ALA B O 1
ATOM 3695 N N . GLY B 1 245 ? -28.247 18.341 -67.162 1.00 24.53 245 GLY B N 1
ATOM 3696 C CA . GLY B 1 245 ? -27.082 19.098 -67.662 1.00 24.04 245 GLY B CA 1
ATOM 3697 C C . GLY B 1 245 ? -25.748 18.666 -67.063 1.00 24.90 245 GLY B C 1
ATOM 3698 O O . GLY B 1 245 ? -24.701 18.954 -67.720 1.00 26.06 245 GLY B O 1
ATOM 3699 N N . GLY B 1 246 ? -25.750 18.052 -65.855 1.00 24.35 246 GLY B N 1
ATOM 3700 C CA . GLY B 1 246 ? -24.547 17.656 -65.091 1.00 23.18 246 GLY B CA 1
ATOM 3701 C C . GLY B 1 246 ? -24.107 16.218 -65.338 1.00 23.63 246 GLY B C 1
ATOM 3702 O O . GLY B 1 246 ? -23.052 15.834 -64.821 1.00 24.57 246 GLY B O 1
ATOM 3703 N N . VAL B 1 247 ? -24.880 15.453 -66.103 1.00 24.19 247 VAL B N 1
ATOM 3704 C CA . VAL B 1 247 ? -24.571 14.046 -66.513 1.00 25.70 247 VAL B CA 1
ATOM 3705 C C . VAL B 1 247 ? -23.938 14.087 -67.909 1.00 23.63 247 VAL B C 1
ATOM 3706 O O . VAL B 1 247 ? -24.645 14.475 -68.864 1.00 22.76 247 VAL B O 1
ATOM 3710 N N . THR B 1 248 ? -22.658 13.709 -68.044 1.00 20.84 248 THR B N 1
ATOM 3711 C CA . THR B 1 248 ? -21.982 13.654 -69.359 1.00 20.78 248 THR B CA 1
ATOM 3712 C C . THR B 1 248 ? -20.826 12.652 -69.330 1.00 21.27 248 THR B C 1
ATOM 3713 O O . THR B 1 248 ? -20.211 12.452 -68.291 1.00 19.49 248 THR B O 1
ATOM 3717 N N . GLY B 1 249 ? -20.551 12.062 -70.483 1.00 21.10 249 GLY B N 1
ATOM 3718 C CA . GLY B 1 249 ? -19.484 11.068 -70.651 1.00 21.91 249 GLY B CA 1
ATOM 3719 C C . GLY B 1 249 ? -19.791 9.806 -69.880 1.00 22.60 249 GLY B C 1
ATOM 3720 O O . GLY B 1 249 ? -18.817 9.120 -69.511 1.00 25.23 249 GLY B O 1
ATOM 3721 N N . GLN B 1 250 ? -21.074 9.484 -69.669 1.00 20.82 250 GLN B N 1
ATOM 3722 C CA . GLN B 1 250 ? -21.462 8.321 -68.833 1.00 23.35 250 GLN B CA 1
ATOM 3723 C C . GLN B 1 250 ? -22.034 7.187 -69.682 1.00 22.90 250 GLN B C 1
ATOM 3724 O O . GLN B 1 250 ? -22.796 7.448 -70.599 1.00 26.48 250 GLN B O 1
ATOM 3730 N N . ALA B 1 251 ? -21.629 5.967 -69.350 1.00 22.51 251 ALA B N 1
ATOM 3731 C CA . ALA B 1 251 ? -22.333 4.713 -69.684 1.00 20.66 251 ALA B CA 1
ATOM 3732 C C . ALA B 1 251 ? -23.447 4.553 -68.651 1.00 22.21 251 ALA B C 1
ATOM 3733 O O . ALA B 1 251 ? -23.142 4.235 -67.468 1.00 24.93 251 ALA B O 1
ATOM 3735 N N . VAL B 1 252 ? -24.677 4.917 -69.016 1.00 20.62 252 VAL B N 1
ATOM 3736 C CA . VAL B 1 252 ? -25.809 4.987 -68.059 1.00 19.66 252 VAL B CA 1
ATOM 3737 C C . VAL B 1 252 ? -26.585 3.680 -68.161 1.00 19.79 252 VAL B C 1
ATOM 3738 O O . VAL B 1 252 ? -27.037 3.360 -69.269 1.00 19.69 252 VAL B O 1
ATOM 3742 N N . VAL B 1 253 ? -26.630 2.900 -67.085 1.00 20.75 253 VAL B N 1
ATOM 3743 C CA . VAL B 1 253 ? -26.995 1.456 -67.173 1.00 21.92 253 VAL B CA 1
ATOM 3744 C C . VAL B 1 253 ? -28.376 1.224 -66.572 1.00 20.13 253 VAL B C 1
ATOM 3745 O O . VAL B 1 253 ? -28.584 1.564 -65.423 1.00 22.81 253 VAL B O 1
ATOM 3749 N N . MET B 1 254 ? -29.242 0.548 -67.322 1.00 21.67 254 MET B N 1
ATOM 3750 C CA . MET B 1 254 ? -30.579 0.068 -66.883 1.00 23.23 254 MET B CA 1
ATOM 3751 C C . MET B 1 254 ? -30.690 -1.389 -67.330 1.00 23.26 254 MET B C 1
ATOM 3752 O O . MET B 1 254 ? -30.943 -1.623 -68.539 1.00 25.52 254 MET B O 1
ATOM 3757 N N . ASP B 1 255 ? -30.393 -2.332 -66.447 1.00 24.00 255 ASP B N 1
ATOM 3758 C CA . ASP B 1 255 ? -30.126 -3.728 -66.890 1.00 27.12 255 ASP B CA 1
ATOM 3759 C C . ASP B 1 255 ? -30.708 -4.755 -65.925 1.00 25.89 255 ASP B C 1
ATOM 3760 O O . ASP B 1 255 ? -30.234 -5.923 -65.973 1.00 28.04 255 ASP B O 1
ATOM 3765 N N . GLY B 1 256 ? -31.697 -4.348 -65.130 1.00 27.88 256 GLY B N 1
ATOM 3766 C CA . GLY B 1 256 ? -32.242 -5.116 -63.987 1.00 30.27 256 GLY B CA 1
ATOM 3767 C C . GLY B 1 256 ? -31.185 -5.887 -63.202 1.00 29.85 256 GLY B C 1
ATOM 3768 O O . GLY B 1 256 ? -31.488 -7.000 -62.757 1.00 25.95 256 GLY B O 1
ATOM 3769 N N . GLY B 1 257 ? -29.984 -5.314 -63.049 1.00 28.15 257 GLY B N 1
ATOM 3770 C CA . GLY B 1 257 ? -28.923 -5.807 -62.159 1.00 25.86 257 GLY B CA 1
ATOM 3771 C C . GLY B 1 257 ? -27.893 -6.674 -62.866 1.00 27.65 257 GLY B C 1
ATOM 3772 O O . GLY B 1 257 ? -26.994 -7.189 -62.143 1.00 24.34 257 GLY B O 1
ATOM 3773 N N . TYR B 1 258 ? -27.956 -6.801 -64.203 1.00 23.10 258 TYR B N 1
ATOM 3774 C CA . TYR B 1 258 ? -27.083 -7.713 -64.985 1.00 23.50 258 TYR B CA 1
ATOM 3775 C C . TYR B 1 258 ? -25.623 -7.457 -64.603 1.00 25.20 258 TYR B C 1
ATOM 3776 O O . TYR B 1 258 ? -24.854 -8.427 -64.270 1.00 24.99 258 TYR B O 1
ATOM 3785 N N . THR B 1 259 ? -25.209 -6.190 -64.677 1.00 23.58 259 THR B N 1
ATOM 3786 C CA . THR B 1 259 ? -23.780 -5.809 -64.556 1.00 24.51 259 THR B CA 1
ATOM 3787 C C . THR B 1 259 ? -23.388 -5.677 -63.082 1.00 24.56 259 THR B C 1
ATOM 3788 O O . THR B 1 259 ? -22.201 -5.438 -62.858 1.00 27.85 259 THR B O 1
ATOM 3792 N N . ALA B 1 260 ? -24.320 -5.808 -62.128 1.00 24.74 260 ALA B N 1
ATOM 3793 C CA . ALA B 1 260 ? -24.034 -5.789 -60.664 1.00 25.91 260 ALA B CA 1
ATOM 3794 C C . ALA B 1 260 ? -23.419 -7.123 -60.207 1.00 26.61 260 ALA B C 1
ATOM 3795 O O . ALA B 1 260 ? -22.866 -7.165 -59.114 1.00 25.93 260 ALA B O 1
ATOM 3797 N N . GLN B 1 261 ? -23.506 -8.184 -61.002 1.00 26.57 261 GLN B N 1
ATOM 3798 C CA . GLN B 1 261 ? -22.961 -9.495 -60.586 1.00 29.31 261 GLN B CA 1
ATOM 3799 C C . GLN B 1 261 ? -21.928 -9.980 -61.604 1.00 30.14 261 GLN B C 1
ATOM 3800 O O . GLN B 1 261 ? -21.799 -9.527 -62.758 1.00 32.16 261 GLN B O 1
ATOM 3807 N N . THR C 1 2 ? -46.684 15.347 -62.448 1.00 53.01 2 THR C N 1
ATOM 3808 C CA . THR C 1 2 ? -46.413 16.522 -61.546 1.00 53.78 2 THR C CA 1
ATOM 3809 C C . THR C 1 2 ? -46.000 16.039 -60.139 1.00 51.71 2 THR C C 1
ATOM 3810 O O . THR C 1 2 ? -45.284 16.816 -59.453 1.00 57.42 2 THR C O 1
ATOM 3814 N N . LYS C 1 3 ? -46.404 14.825 -59.722 1.00 43.05 3 LYS C N 1
ATOM 3815 C CA . LYS C 1 3 ? -46.092 14.240 -58.389 1.00 37.85 3 LYS C CA 1
ATOM 3816 C C . LYS C 1 3 ? -45.487 12.844 -58.573 1.00 35.41 3 LYS C C 1
ATOM 3817 O O . LYS C 1 3 ? -46.189 11.850 -58.386 1.00 33.65 3 LYS C O 1
ATOM 3821 N N . LEU C 1 4 ? -44.198 12.777 -58.893 1.00 34.01 4 LEU C N 1
ATOM 3822 C CA . LEU C 1 4 ? -43.500 11.510 -59.261 1.00 35.65 4 LEU C CA 1
ATOM 3823 C C . LEU C 1 4 ? -43.392 10.542 -58.072 1.00 33.23 4 LEU C C 1
ATOM 3824 O O . LEU C 1 4 ? -43.229 9.327 -58.334 1.00 34.10 4 LEU C O 1
ATOM 3829 N N . LEU C 1 5 ? -43.515 11.019 -56.827 1.00 33.62 5 LEU C N 1
ATOM 3830 C CA . LEU C 1 5 ? -43.417 10.163 -55.600 1.00 34.84 5 LEU C CA 1
ATOM 3831 C C . LEU C 1 5 ? -44.712 10.198 -54.773 1.00 35.31 5 LEU C C 1
ATOM 3832 O O . LEU C 1 5 ? -44.629 10.060 -53.520 1.00 34.90 5 LEU C O 1
ATOM 3837 N N . ASP C 1 6 ? -45.862 10.378 -55.422 1.00 34.96 6 ASP C N 1
ATOM 3838 C CA . ASP C 1 6 ? -47.181 10.547 -54.748 1.00 35.65 6 ASP C CA 1
ATOM 3839 C C . ASP C 1 6 ? -47.460 9.286 -53.933 1.00 31.58 6 ASP C C 1
ATOM 3840 O O . ASP C 1 6 ? -47.296 8.187 -54.495 1.00 35.18 6 ASP C O 1
ATOM 3845 N N . GLY C 1 7 ? -47.745 9.430 -52.640 1.00 35.27 7 GLY C N 1
ATOM 3846 C CA . GLY C 1 7 ? -48.114 8.312 -51.740 1.00 36.45 7 GLY C CA 1
ATOM 3847 C C . GLY C 1 7 ? -46.925 7.486 -51.254 1.00 37.86 7 GLY C C 1
ATOM 3848 O O . GLY C 1 7 ? -47.157 6.379 -50.678 1.00 33.19 7 GLY C O 1
ATOM 3849 N N . LYS C 1 8 ? -45.701 7.970 -51.488 1.00 34.76 8 LYS C N 1
ATOM 3850 C CA . LYS C 1 8 ? -44.458 7.275 -51.072 1.00 33.05 8 LYS C CA 1
ATOM 3851 C C . LYS C 1 8 ? -43.954 7.927 -49.780 1.00 29.65 8 LYS C C 1
ATOM 3852 O O . LYS C 1 8 ? -44.154 9.133 -49.604 1.00 28.05 8 LYS C O 1
ATOM 3858 N N . VAL C 1 9 ? -43.322 7.125 -48.922 1.00 28.00 9 VAL C N 1
ATOM 3859 C CA . VAL C 1 9 ? -42.685 7.551 -47.646 1.00 25.70 9 VAL C CA 1
ATOM 3860 C C . VAL C 1 9 ? -41.165 7.476 -47.836 1.00 25.82 9 VAL C C 1
ATOM 3861 O O . VAL C 1 9 ? -40.621 6.363 -48.085 1.00 25.50 9 VAL C O 1
ATOM 3865 N N . ALA C 1 10 ? -40.510 8.631 -47.762 1.00 25.26 10 ALA C N 1
ATOM 3866 C CA . ALA C 1 10 ? -39.050 8.787 -47.942 1.00 28.12 10 ALA C CA 1
ATOM 3867 C C . ALA C 1 10 ? -38.378 9.031 -46.588 1.00 27.72 10 ALA C C 1
ATOM 3868 O O . ALA C 1 10 ? -38.666 10.043 -45.955 1.00 27.35 10 ALA C O 1
ATOM 3870 N N . PHE C 1 11 ? -37.486 8.135 -46.184 1.00 27.71 11 PHE C N 1
ATOM 3871 C CA . PHE C 1 11 ? -36.636 8.300 -44.987 1.00 28.87 11 PHE C CA 1
ATOM 3872 C C . PHE C 1 11 ? -35.274 8.812 -45.460 1.00 29.39 11 PHE C C 1
ATOM 3873 O O . PHE C 1 11 ? -34.620 8.087 -46.217 1.00 27.37 11 PHE C O 1
ATOM 3881 N N . ILE C 1 12 ? -34.872 10.009 -45.050 1.00 29.14 12 ILE C N 1
ATOM 3882 C CA . ILE C 1 12 ? -33.616 10.637 -45.561 1.00 29.87 12 ILE C CA 1
ATOM 3883 C C . ILE C 1 12 ? -32.675 10.911 -44.390 1.00 25.38 12 ILE C C 1
ATOM 3884 O O . ILE C 1 12 ? -32.949 11.843 -43.647 1.00 23.94 12 ILE C O 1
ATOM 3889 N N . THR C 1 13 ? -31.589 10.137 -44.262 1.00 25.06 13 THR C N 1
ATOM 3890 C CA . THR C 1 13 ? -30.542 10.338 -43.233 1.00 23.30 13 THR C CA 1
ATOM 3891 C C . THR C 1 13 ? -29.749 11.588 -43.627 1.00 25.10 13 THR C C 1
ATOM 3892 O O . THR C 1 13 ? -29.634 11.867 -44.828 1.00 27.39 13 THR C O 1
ATOM 3896 N N . GLY C 1 14 ? -29.260 12.329 -42.640 1.00 25.86 14 GLY C N 1
ATOM 3897 C CA . GLY C 1 14 ? -28.482 13.567 -42.834 1.00 27.84 14 GLY C CA 1
ATOM 3898 C C . GLY C 1 14 ? -29.249 14.632 -43.592 1.00 26.99 14 GLY C C 1
ATOM 3899 O O . GLY C 1 14 ? -28.607 15.393 -44.312 1.00 31.22 14 GLY C O 1
ATOM 3900 N N . SER C 1 15 ? -30.569 14.732 -43.425 1.00 28.51 15 SER C N 1
ATOM 3901 C CA . SER C 1 15 ? -31.432 15.641 -44.229 1.00 27.71 15 SER C CA 1
ATOM 3902 C C . SER C 1 15 ? -31.676 16.999 -43.566 1.00 29.76 15 SER C C 1
ATOM 3903 O O . SER C 1 15 ? -32.599 17.715 -44.048 1.00 29.65 15 SER C O 1
ATOM 3906 N N . ALA C 1 16 ? -30.859 17.383 -42.580 1.00 32.26 16 ALA C N 1
ATOM 3907 C CA . ALA C 1 16 ? -30.940 18.697 -41.905 1.00 34.48 16 ALA C CA 1
ATOM 3908 C C . ALA C 1 16 ? -30.183 19.760 -42.711 1.00 35.85 16 ALA C C 1
ATOM 3909 O O . ALA C 1 16 ? -30.474 20.955 -42.514 1.00 38.28 16 ALA C O 1
ATOM 3911 N N . SER C 1 17 ? -29.277 19.369 -43.612 1.00 32.85 17 SER C N 1
ATOM 3912 C CA . SER C 1 17 ? -28.485 20.335 -44.412 1.00 34.60 17 SER C CA 1
ATOM 3913 C C . SER C 1 17 ? -28.142 19.775 -45.797 1.00 32.75 17 SER C C 1
ATOM 3914 O O . SER C 1 17 ? -28.369 18.569 -46.044 1.00 32.87 17 SER C O 1
ATOM 3917 N N . GLY C 1 18 ? -27.627 20.656 -46.658 1.00 31.02 18 GLY C N 1
ATOM 3918 C CA . GLY C 1 18 ? -27.020 20.333 -47.963 1.00 31.18 18 GLY C CA 1
ATOM 3919 C C . GLY C 1 18 ? -27.925 19.499 -48.856 1.00 29.76 18 GLY C C 1
ATOM 3920 O O . GLY C 1 18 ? -29.113 19.847 -49.028 1.00 28.47 18 GLY C O 1
ATOM 3921 N N . ILE C 1 19 ? -27.364 18.434 -49.422 1.00 28.85 19 ILE C N 1
ATOM 3922 C CA . ILE C 1 19 ? -28.007 17.602 -50.479 1.00 29.77 19 ILE C CA 1
ATOM 3923 C C . ILE C 1 19 ? -29.242 16.913 -49.891 1.00 27.28 19 ILE C C 1
ATOM 3924 O O . ILE C 1 19 ? -30.261 16.875 -50.580 1.00 26.77 19 ILE C O 1
ATOM 3929 N N . GLY C 1 20 ? -29.118 16.327 -48.700 1.00 26.37 20 GLY C N 1
ATOM 3930 C CA . GLY C 1 20 ? -30.213 15.613 -48.012 1.00 26.72 20 GLY C CA 1
ATOM 3931 C C . GLY C 1 20 ? -31.400 16.528 -47.769 1.00 26.44 20 GLY C C 1
ATOM 3932 O O . GLY C 1 20 ? -32.536 16.087 -47.949 1.00 25.78 20 GLY C O 1
ATOM 3933 N N . LEU C 1 21 ? -31.142 17.767 -47.366 1.00 27.90 21 LEU C N 1
ATOM 3934 C CA . LEU C 1 21 ? -32.199 18.774 -47.105 1.00 30.07 21 LEU C CA 1
ATOM 3935 C C . LEU C 1 21 ? -32.945 19.048 -48.401 1.00 32.02 21 LEU C C 1
ATOM 3936 O O . LEU C 1 21 ? -34.185 19.054 -48.364 1.00 34.02 21 LEU C O 1
ATOM 3941 N N . GLU C 1 22 ? -32.205 19.310 -49.486 1.00 30.50 22 GLU C N 1
ATOM 3942 C CA . GLU C 1 22 ? -32.793 19.584 -50.819 1.00 29.61 22 GLU C CA 1
ATOM 3943 C C . GLU C 1 22 ? -33.613 18.370 -51.264 1.00 26.16 22 GLU C C 1
ATOM 3944 O O . GLU C 1 22 ? -34.719 18.543 -51.729 1.00 27.27 22 GLU C O 1
ATOM 3950 N N . ILE C 1 23 ? -33.059 17.173 -51.139 1.00 27.90 23 ILE C N 1
ATOM 3951 C CA . ILE C 1 23 ? -33.755 15.908 -51.515 1.00 27.71 23 ILE C CA 1
ATOM 3952 C C . ILE C 1 23 ? -35.064 15.823 -50.723 1.00 28.88 23 ILE C C 1
ATOM 3953 O O . ILE C 1 23 ? -36.074 15.465 -51.347 1.00 28.21 23 ILE C O 1
ATOM 3958 N N . ALA C 1 24 ? -35.044 16.118 -49.411 1.00 28.24 24 ALA C N 1
ATOM 3959 C CA . ALA C 1 24 ? -36.253 16.158 -48.550 1.00 30.22 24 ALA C CA 1
ATOM 3960 C C . ALA C 1 24 ? -37.273 17.159 -49.115 1.00 27.63 24 ALA C C 1
ATOM 3961 O O . ALA C 1 24 ? -38.446 16.768 -49.283 1.00 26.69 24 ALA C O 1
ATOM 3963 N N . LYS C 1 25 ? -36.858 18.389 -49.421 1.00 27.46 25 LYS C N 1
ATOM 3964 C CA . LYS C 1 25 ? -37.781 19.447 -49.930 1.00 29.05 25 LYS C CA 1
ATOM 3965 C C . LYS C 1 25 ? -38.325 19.076 -51.314 1.00 30.41 25 LYS C C 1
ATOM 3966 O O . LYS C 1 25 ? -39.560 19.191 -51.528 1.00 30.19 25 LYS C O 1
ATOM 3972 N N . LYS C 1 26 ? -37.448 18.639 -52.223 1.00 29.31 26 LYS C N 1
ATOM 3973 C CA . LYS C 1 26 ? -37.856 18.326 -53.620 1.00 32.41 26 LYS C CA 1
ATOM 3974 C C . LYS C 1 26 ? -38.762 17.083 -53.581 1.00 30.94 26 LYS C C 1
ATOM 3975 O O . LYS C 1 26 ? -39.815 17.143 -54.242 1.00 32.21 26 LYS C O 1
ATOM 3978 N N . PHE C 1 27 ? -38.428 16.051 -52.793 1.00 29.09 27 PHE C N 1
ATOM 3979 C CA . PHE C 1 27 ? -39.254 14.822 -52.609 1.00 27.51 27 PHE C CA 1
ATOM 3980 C C . PHE C 1 27 ? -40.654 15.175 -52.090 1.00 31.16 27 PHE C C 1
ATOM 3981 O O . PHE C 1 27 ? -41.610 14.583 -52.571 1.00 31.72 27 PHE C O 1
ATOM 3989 N N . ALA C 1 28 ? -40.771 16.107 -51.140 1.00 33.31 28 ALA C N 1
ATOM 3990 C CA . ALA C 1 28 ? -42.064 16.609 -50.613 1.00 33.33 28 ALA C CA 1
ATOM 3991 C C . ALA C 1 28 ? -42.877 17.228 -51.748 1.00 30.93 28 ALA C C 1
ATOM 3992 O O . ALA C 1 28 ? -44.070 16.872 -51.895 1.00 30.52 28 ALA C O 1
ATOM 3994 N N . GLN C 1 29 ? -42.246 18.073 -52.557 1.00 32.38 29 GLN C N 1
ATOM 3995 C CA . GLN C 1 29 ? -42.894 18.720 -53.729 1.00 36.70 29 GLN C CA 1
ATOM 3996 C C . GLN C 1 29 ? -43.409 17.657 -54.708 1.00 33.52 29 GLN C C 1
ATOM 3997 O O . GLN C 1 29 ? -44.421 17.925 -55.344 1.00 35.13 29 GLN C O 1
ATOM 4003 N N . GLU C 1 30 ? -42.771 16.488 -54.791 1.00 32.43 30 GLU C N 1
ATOM 4004 C CA . GLU C 1 30 ? -43.181 15.381 -55.702 1.00 34.95 30 GLU C CA 1
ATOM 4005 C C . GLU C 1 30 ? -44.229 14.479 -55.020 1.00 35.03 30 GLU C C 1
ATOM 4006 O O . GLU C 1 30 ? -44.514 13.384 -55.564 1.00 35.78 30 GLU C O 1
ATOM 4012 N N . GLY C 1 31 ? -44.735 14.891 -53.850 1.00 35.68 31 GLY C N 1
ATOM 4013 C CA . GLY C 1 31 ? -45.867 14.259 -53.144 1.00 36.10 31 GLY C CA 1
ATOM 4014 C C . GLY C 1 31 ? -45.434 13.164 -52.188 1.00 34.64 31 GLY C C 1
ATOM 4015 O O . GLY C 1 31 ? -46.311 12.406 -51.745 1.00 33.65 31 GLY C O 1
ATOM 4016 N N . ALA C 1 32 ? -44.136 13.059 -51.869 1.00 32.03 32 ALA C N 1
ATOM 4017 C CA . ALA C 1 32 ? -43.642 12.091 -50.866 1.00 30.54 32 ALA C CA 1
ATOM 4018 C C . ALA C 1 32 ? -43.894 12.659 -49.467 1.00 30.39 32 ALA C C 1
ATOM 4019 O O . ALA C 1 32 ? -43.924 13.907 -49.303 1.00 28.22 32 ALA C O 1
ATOM 4021 N N . LYS C 1 33 ? -44.098 11.758 -48.510 1.00 29.34 33 LYS C N 1
ATOM 4022 C CA . LYS C 1 33 ? -44.011 12.055 -47.059 1.00 28.99 33 LYS C CA 1
ATOM 4023 C C . LYS C 1 33 ? -42.543 11.846 -46.691 1.00 27.80 33 LYS C C 1
ATOM 4024 O O . LYS C 1 33 ? -42.013 10.771 -47.008 1.00 26.16 33 LYS C O 1
ATOM 4030 N N . VAL C 1 34 ? -41.902 12.870 -46.131 1.00 27.39 34 VAL C N 1
ATOM 4031 C CA . VAL C 1 34 ? -40.432 12.861 -45.895 1.00 28.71 34 VAL C CA 1
ATOM 4032 C C . VAL C 1 34 ? -40.177 12.772 -44.387 1.00 29.78 34 VAL C C 1
ATOM 4033 O O . VAL C 1 34 ? -40.893 13.429 -43.616 1.00 32.02 34 VAL C O 1
ATOM 4037 N N . VAL C 1 35 ? -39.231 11.922 -43.992 1.00 29.44 35 VAL C N 1
ATOM 4038 C CA . VAL C 1 35 ? -38.669 11.869 -42.619 1.00 27.82 35 VAL C CA 1
ATOM 4039 C C . VAL C 1 35 ? -37.312 12.598 -42.645 1.00 30.82 35 VAL C C 1
ATOM 4040 O O . VAL C 1 35 ? -36.393 12.151 -43.394 1.00 32.76 35 VAL C O 1
ATOM 4044 N N . ILE C 1 36 ? -37.229 13.726 -41.926 1.00 28.79 36 ILE C N 1
ATOM 4045 C CA . ILE C 1 36 ? -35.974 14.477 -41.635 1.00 29.16 36 ILE C CA 1
ATOM 4046 C C . ILE C 1 36 ? -35.278 13.755 -40.488 1.00 31.67 36 ILE C C 1
ATOM 4047 O O . ILE C 1 36 ? -35.894 13.628 -39.419 1.00 33.26 36 ILE C O 1
ATOM 4052 N N . SER C 1 37 ? -34.080 13.230 -40.734 1.00 28.85 37 SER C N 1
ATOM 4053 C CA . SER C 1 37 ? -33.278 12.456 -39.763 1.00 30.40 37 SER C CA 1
ATOM 4054 C C . SER C 1 37 ? -31.841 12.971 -39.816 1.00 33.39 37 SER C C 1
ATOM 4055 O O . SER C 1 37 ? -31.224 12.933 -40.897 1.00 33.35 37 SER C O 1
ATOM 4058 N N . ASP C 1 38 ? -31.345 13.477 -38.699 1.00 32.20 38 ASP C N 1
ATOM 4059 C CA . ASP C 1 38 ? -29.980 14.041 -38.616 1.00 33.35 38 ASP C CA 1
ATOM 4060 C C . ASP C 1 38 ? -29.496 13.866 -37.177 1.00 35.69 38 ASP C C 1
ATOM 4061 O O . ASP C 1 38 ? -30.277 13.366 -36.368 1.00 33.12 38 ASP C O 1
ATOM 4066 N N . MET C 1 39 ? -28.221 14.184 -36.932 1.00 42.89 39 MET C N 1
ATOM 4067 C CA . MET C 1 39 ? -27.588 14.329 -35.599 1.00 41.23 39 MET C CA 1
ATOM 4068 C C . MET C 1 39 ? -28.309 15.442 -34.843 1.00 42.32 39 MET C C 1
ATOM 4069 O O . MET C 1 39 ? -28.725 15.191 -33.702 1.00 43.70 39 MET C O 1
ATOM 4074 N N . ASN C 1 40 ? -28.434 16.627 -35.445 1.00 46.57 40 ASN C N 1
ATOM 4075 C CA . ASN C 1 40 ? -29.021 17.813 -34.761 1.00 50.76 40 ASN C CA 1
ATOM 4076 C C . ASN C 1 40 ? -30.551 17.689 -34.766 1.00 49.76 40 ASN C C 1
ATOM 4077 O O . ASN C 1 40 ? -31.169 17.996 -35.805 1.00 52.22 40 ASN C O 1
ATOM 4082 N N . ALA C 1 41 ? -31.129 17.303 -33.629 1.00 46.22 41 ALA C N 1
ATOM 4083 C CA . ALA C 1 41 ? -32.575 17.056 -33.449 1.00 50.15 41 ALA C CA 1
ATOM 4084 C C . ALA C 1 41 ? -33.361 18.368 -33.563 1.00 51.43 41 ALA C C 1
ATOM 4085 O O . ALA C 1 41 ? -34.518 18.313 -34.012 1.00 50.68 41 ALA C O 1
ATOM 4087 N N . GLU C 1 42 ? -32.766 19.495 -33.163 1.00 50.15 42 GLU C N 1
ATOM 4088 C CA . GLU C 1 42 ? -33.436 20.821 -33.151 1.00 47.48 42 GLU C CA 1
ATOM 4089 C C . GLU C 1 42 ? -33.636 21.264 -34.604 1.00 50.56 42 GLU C C 1
ATOM 4090 O O . GLU C 1 42 ? -34.721 21.801 -34.922 1.00 51.02 42 GLU C O 1
ATOM 4091 N N . LYS C 1 43 ? -32.637 21.030 -35.459 1.00 46.05 43 LYS C N 1
ATOM 4092 C CA . LYS C 1 43 ? -32.706 21.371 -36.901 1.00 46.46 43 LYS C CA 1
ATOM 4093 C C . LYS C 1 43 ? -33.700 20.423 -37.600 1.00 42.38 43 LYS C C 1
ATOM 4094 O O . LYS C 1 43 ? -34.403 20.893 -38.485 1.00 40.93 43 LYS C O 1
ATOM 4097 N N . CYS C 1 44 ? -33.795 19.146 -37.210 1.00 44.17 44 CYS C N 1
ATOM 4098 C CA . CYS C 1 44 ? -34.788 18.208 -37.802 1.00 39.62 44 CYS C CA 1
ATOM 4099 C C . CYS C 1 44 ? -36.201 18.707 -37.487 1.00 40.06 44 CYS C C 1
ATOM 4100 O O . CYS C 1 44 ? -37.054 18.621 -38.376 1.00 36.91 44 CYS C O 1
ATOM 4103 N N . GLN C 1 45 ? -36.436 19.186 -36.261 1.00 42.13 45 GLN C N 1
ATOM 4104 C CA . GLN C 1 45 ? -37.769 19.656 -35.789 1.00 42.33 45 GLN C CA 1
ATOM 4105 C C . GLN C 1 45 ? -38.171 20.871 -36.624 1.00 41.73 45 GLN C C 1
ATOM 4106 O O . GLN C 1 45 ? -39.267 20.818 -37.195 1.00 41.05 45 GLN C O 1
ATOM 4108 N N . GLU C 1 46 ? -37.299 21.880 -36.746 1.00 43.27 46 GLU C N 1
ATOM 4109 C CA . GLU C 1 46 ? -37.627 23.164 -37.429 1.00 45.63 46 GLU C CA 1
ATOM 4110 C C . GLU C 1 46 ? -37.790 22.920 -38.942 1.00 45.75 46 GLU C C 1
ATOM 4111 O O . GLU C 1 46 ? -38.703 23.539 -39.534 1.00 48.51 46 GLU C O 1
ATOM 4114 N N . THR C 1 47 ? -36.976 22.042 -39.543 1.00 43.48 47 THR C N 1
ATOM 4115 C CA . THR C 1 47 ? -37.082 21.647 -40.977 1.00 39.87 47 THR C CA 1
ATOM 4116 C C . THR C 1 47 ? -38.446 21.004 -41.223 1.00 38.09 47 THR C C 1
ATOM 4117 O O . THR C 1 47 ? -39.159 21.474 -42.124 1.00 42.37 47 THR C O 1
ATOM 4121 N N . ALA C 1 48 ? -38.783 19.971 -40.444 1.00 32.51 48 ALA C N 1
ATOM 4122 C CA . ALA C 1 48 ? -40.048 19.214 -40.550 1.00 31.70 48 ALA C CA 1
ATOM 4123 C C . ALA C 1 48 ? -41.215 20.175 -40.351 1.00 32.16 48 ALA C C 1
ATOM 4124 O O . ALA C 1 48 ? -42.228 20.001 -41.042 1.00 31.12 48 ALA C O 1
ATOM 4126 N N . ASN C 1 49 ? -41.049 21.177 -39.483 1.00 36.33 49 ASN C N 1
ATOM 4127 C CA . ASN C 1 49 ? -42.126 22.145 -39.127 1.00 38.49 49 ASN C CA 1
ATOM 4128 C C . ASN C 1 49 ? -42.347 23.126 -40.285 1.00 39.35 49 ASN C C 1
ATOM 4129 O O . ASN C 1 49 ? -43.511 23.334 -40.658 1.00 38.96 49 ASN C O 1
ATOM 4134 N N . SER C 1 50 ? -41.280 23.699 -40.849 1.00 41.80 50 SER C N 1
ATOM 4135 C CA . SER C 1 50 ? -41.364 24.575 -42.051 1.00 44.28 50 SER C CA 1
ATOM 4136 C C . SER C 1 50 ? -42.055 23.809 -43.184 1.00 39.74 50 SER C C 1
ATOM 4137 O O . SER C 1 50 ? -42.994 24.369 -43.756 1.00 36.29 50 SER C O 1
ATOM 4140 N N . LEU C 1 51 ? -41.657 22.552 -43.433 1.00 34.16 51 LEU C N 1
ATOM 4141 C CA . LEU C 1 51 ? -42.302 21.680 -44.453 1.00 35.34 51 LEU C CA 1
ATOM 4142 C C . LEU C 1 51 ? -43.801 21.570 -44.146 1.00 34.73 51 LEU C C 1
ATOM 4143 O O . LEU C 1 51 ? -44.593 21.748 -45.094 1.00 31.64 51 LEU C O 1
ATOM 4148 N N . LYS C 1 52 ? -44.173 21.326 -42.879 1.00 37.12 52 LYS C N 1
ATOM 4149 C CA . LYS C 1 52 ? -45.593 21.160 -42.439 1.00 40.41 52 LYS C CA 1
ATOM 4150 C C . LYS C 1 52 ? -46.363 22.463 -42.695 1.00 36.22 52 LYS C C 1
ATOM 4151 O O . LYS C 1 52 ? -47.522 22.401 -43.145 1.00 35.74 52 LYS C O 1
ATOM 4157 N N . GLU C 1 53 ? -45.727 23.608 -42.457 1.00 37.92 53 GLU C N 1
ATOM 4158 C CA . GLU C 1 53 ? -46.355 24.934 -42.687 1.00 40.54 53 GLU C CA 1
ATOM 4159 C C . GLU C 1 53 ? -46.591 25.166 -44.186 1.00 39.87 53 GLU C C 1
ATOM 4160 O O . GLU C 1 53 ? -47.400 26.047 -44.509 1.00 37.79 53 GLU C O 1
ATOM 4166 N N . GLN C 1 54 ? -45.953 24.387 -45.072 1.00 36.68 54 GLN C N 1
ATOM 4167 C CA . GLN C 1 54 ? -46.155 24.507 -46.545 1.00 36.68 54 GLN C CA 1
ATOM 4168 C C . GLN C 1 54 ? -47.060 23.382 -47.065 1.00 35.87 54 GLN C C 1
ATOM 4169 O O . GLN C 1 54 ? -47.102 23.163 -48.297 1.00 37.56 54 GLN C O 1
ATOM 4175 N N . GLY C 1 55 ? -47.759 22.686 -46.170 1.00 33.25 55 GLY C N 1
ATOM 4176 C CA . GLY C 1 55 ? -48.830 21.741 -46.538 1.00 32.50 55 GLY C CA 1
ATOM 4177 C C . GLY C 1 55 ? -48.278 20.370 -46.860 1.00 32.45 55 GLY C C 1
ATOM 4178 O O . GLY C 1 55 ? -49.068 19.511 -47.272 1.00 35.30 55 GLY C O 1
ATOM 4179 N N . PHE C 1 56 ? -46.971 20.172 -46.680 1.00 33.72 56 PHE C N 1
ATOM 4180 C CA . PHE C 1 56 ? -46.278 18.866 -46.857 1.00 35.80 56 PHE C CA 1
ATOM 4181 C C . PHE C 1 56 ? -46.383 18.003 -45.587 1.00 36.82 56 PHE C C 1
ATOM 4182 O O . PHE C 1 56 ? -46.579 18.522 -44.476 1.00 39.86 56 PHE C O 1
ATOM 4190 N N . ASP C 1 57 ? -46.243 16.688 -45.760 1.00 39.27 57 ASP C N 1
ATOM 4191 C CA . ASP C 1 57 ? -46.244 15.695 -44.661 1.00 39.26 57 ASP C CA 1
ATOM 4192 C C . ASP C 1 57 ? -44.786 15.419 -44.301 1.00 38.27 57 ASP C C 1
ATOM 4193 O O . ASP C 1 57 ? -44.076 14.833 -45.125 1.00 37.96 57 ASP C O 1
ATOM 4198 N N . ALA C 1 58 ? -44.347 15.906 -43.142 1.00 35.14 58 ALA C N 1
ATOM 4199 C CA . ALA C 1 58 ? -42.949 15.773 -42.689 1.00 34.89 58 ALA C CA 1
ATOM 4200 C C . ALA C 1 58 ? -42.929 15.283 -41.241 1.00 32.36 58 ALA C C 1
ATOM 4201 O O . ALA C 1 58 ? -43.809 15.674 -40.463 1.00 33.45 58 ALA C O 1
ATOM 4203 N N . LEU C 1 59 ? -41.981 14.398 -40.934 1.00 31.36 59 LEU C N 1
ATOM 4204 C CA . LEU C 1 59 ? -41.732 13.858 -39.575 1.00 31.05 59 LEU C CA 1
ATOM 4205 C C . LEU C 1 59 ? -40.281 14.149 -39.197 1.00 33.69 59 LEU C C 1
ATOM 4206 O O . LEU C 1 59 ? -39.389 13.923 -40.059 1.00 31.55 59 LEU C O 1
ATOM 4211 N N . SER C 1 60 ? -40.063 14.603 -37.958 1.00 33.24 60 SER C N 1
ATOM 4212 C CA . SER C 1 60 ? -38.733 14.649 -37.310 1.00 32.21 60 SER C CA 1
ATOM 4213 C C . SER C 1 60 ? -38.457 13.269 -36.721 1.00 34.21 60 SER C C 1
ATOM 4214 O O . SER C 1 60 ? -39.242 12.840 -35.881 1.00 34.26 60 SER C O 1
ATOM 4217 N N . ALA C 1 61 ? -37.395 12.592 -37.158 1.00 31.88 61 ALA C N 1
ATOM 4218 C CA . ALA C 1 61 ? -36.945 11.319 -36.566 1.00 31.97 61 ALA C CA 1
ATOM 4219 C C . ALA C 1 61 ? -35.425 11.328 -36.491 1.00 33.23 61 ALA C C 1
ATOM 4220 O O . ALA C 1 61 ? -34.767 10.568 -37.213 1.00 31.02 61 ALA C O 1
ATOM 4222 N N . PRO C 1 62 ? -34.845 12.175 -35.601 1.00 35.08 62 PRO C N 1
ATOM 4223 C CA . PRO C 1 62 ? -33.392 12.296 -35.480 1.00 35.57 62 PRO C CA 1
ATOM 4224 C C . PRO C 1 62 ? -32.785 10.940 -35.096 1.00 34.00 62 PRO C C 1
ATOM 4225 O O . PRO C 1 62 ? -33.396 10.184 -34.376 1.00 30.74 62 PRO C O 1
ATOM 4229 N N . CYS C 1 63 ? -31.611 10.638 -35.629 1.00 31.35 63 CYS C N 1
ATOM 4230 C CA . CYS C 1 63 ? -30.761 9.559 -35.083 1.00 31.81 63 CYS C CA 1
ATOM 4231 C C . CYS C 1 63 ? -29.346 9.726 -35.614 1.00 30.74 63 CYS C C 1
ATOM 4232 O O . CYS C 1 63 ? -29.169 10.367 -36.668 1.00 30.83 63 CYS C O 1
ATOM 4235 N N . ASP C 1 64 ? -28.411 9.167 -34.863 1.00 30.10 64 ASP C N 1
ATOM 4236 C CA . ASP C 1 64 ? -27.042 8.851 -35.316 1.00 31.42 64 ASP C CA 1
ATOM 4237 C C . ASP C 1 64 ? -27.110 7.514 -36.044 1.00 30.56 64 ASP C C 1
ATOM 4238 O O . ASP C 1 64 ? -27.430 6.488 -35.395 1.00 27.79 64 ASP C O 1
ATOM 4243 N N . VAL C 1 65 ? -26.793 7.522 -37.340 1.00 29.27 65 VAL C N 1
ATOM 4244 C CA . VAL C 1 65 ? -26.946 6.317 -38.204 1.00 28.53 65 VAL C CA 1
ATOM 4245 C C . VAL C 1 65 ? -25.972 5.237 -37.715 1.00 28.39 65 VAL C C 1
ATOM 4246 O O . VAL C 1 65 ? -26.144 4.079 -38.129 1.00 29.48 65 VAL C O 1
ATOM 4250 N N . THR C 1 66 ? -24.992 5.586 -36.875 1.00 27.01 66 THR C N 1
ATOM 4251 C CA . THR C 1 66 ? -24.045 4.598 -36.297 1.00 30.72 66 THR C CA 1
ATOM 4252 C C . THR C 1 66 ? -24.702 3.901 -35.094 1.00 30.59 66 THR C C 1
ATOM 4253 O O . THR C 1 66 ? -24.191 2.837 -34.692 1.00 29.76 66 THR C O 1
ATOM 4257 N N . ASP C 1 67 ? -25.802 4.463 -34.578 1.00 30.81 67 ASP C N 1
ATOM 4258 C CA . ASP C 1 67 ? -26.569 3.929 -33.421 1.00 32.57 67 ASP C CA 1
ATOM 4259 C C . ASP C 1 67 ? -27.691 3.050 -33.984 1.00 29.89 67 ASP C C 1
ATOM 4260 O O . ASP C 1 67 ? -28.746 3.601 -34.277 1.00 28.54 67 ASP C O 1
ATOM 4265 N N . GLU C 1 68 ? -27.467 1.742 -34.155 1.00 29.81 68 GLU C N 1
ATOM 4266 C CA . GLU C 1 68 ? -28.434 0.853 -34.858 1.00 29.50 68 GLU C CA 1
ATOM 4267 C C . GLU C 1 68 ? -29.763 0.901 -34.101 1.00 32.98 68 GLU C C 1
ATOM 4268 O O . GLU C 1 68 ? -30.807 0.825 -34.762 1.00 30.79 68 GLU C O 1
ATOM 4274 N N . ASP C 1 69 ? -29.716 0.992 -32.764 1.00 33.01 69 ASP C N 1
ATOM 4275 C CA . ASP C 1 69 ? -30.925 0.979 -31.899 1.00 33.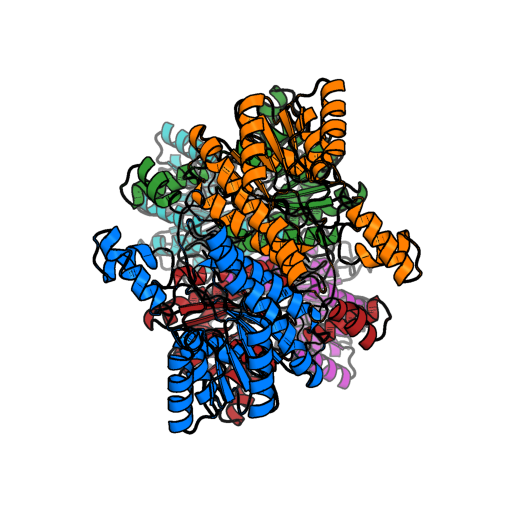13 69 ASP C CA 1
ATOM 4276 C C . ASP C 1 69 ? -31.761 2.241 -32.157 1.00 30.20 69 ASP C C 1
ATOM 4277 O O . ASP C 1 69 ? -32.995 2.130 -32.266 1.00 32.58 69 ASP C O 1
ATOM 4282 N N . ALA C 1 70 ? -31.130 3.398 -32.275 1.00 28.72 70 ALA C N 1
ATOM 4283 C CA . ALA C 1 70 ? -31.814 4.667 -32.589 1.00 31.94 70 ALA C CA 1
ATOM 4284 C C . ALA C 1 70 ? -32.318 4.656 -34.050 1.00 32.80 70 ALA C C 1
ATOM 4285 O O . ALA C 1 70 ? -33.433 5.171 -34.320 1.00 31.17 70 ALA C O 1
ATOM 4287 N N . TYR C 1 71 ? -31.547 4.089 -34.974 1.00 31.30 71 TYR C N 1
ATOM 4288 C CA . TYR C 1 71 ? -31.914 4.063 -36.413 1.00 32.86 71 TYR C CA 1
ATOM 4289 C C . TYR C 1 71 ? -33.175 3.194 -36.519 1.00 33.85 71 TYR C C 1
ATOM 4290 O O . TYR C 1 71 ? -34.229 3.703 -36.965 1.00 35.45 71 TYR C O 1
ATOM 4299 N N . LYS C 1 72 ? -33.087 1.959 -36.018 1.00 34.53 72 LYS C N 1
ATOM 4300 C CA . LYS C 1 72 ? -34.207 0.983 -35.937 1.00 36.55 72 LYS C CA 1
ATOM 4301 C C . LYS C 1 72 ? -35.471 1.651 -35.369 1.00 35.74 72 LYS C C 1
ATOM 4302 O O . LYS C 1 72 ? -36.548 1.300 -35.838 1.00 33.61 72 LYS C O 1
ATOM 4308 N N . GLN C 1 73 ? -35.345 2.534 -34.370 1.00 35.82 73 GLN C N 1
ATOM 4309 C CA . GLN C 1 73 ? -36.478 3.156 -33.629 1.00 37.72 73 GLN C CA 1
ATOM 4310 C C . GLN C 1 73 ? -37.031 4.300 -34.482 1.00 34.89 73 GLN C C 1
ATOM 4311 O O . GLN C 1 73 ? -38.256 4.526 -34.470 1.00 34.10 73 GLN C O 1
ATOM 4317 N N . ALA C 1 74 ? -36.157 4.971 -35.223 1.00 31.69 74 ALA C N 1
ATOM 4318 C CA . ALA C 1 74 ? -36.534 6.014 -36.198 1.00 34.88 74 ALA C CA 1
ATOM 4319 C C . ALA C 1 74 ? -37.314 5.379 -37.368 1.00 31.28 74 ALA C C 1
ATOM 4320 O O . ALA C 1 74 ? -38.335 5.951 -37.762 1.00 30.14 74 ALA C O 1
ATOM 4322 N N . ILE C 1 75 ? -36.898 4.208 -37.867 1.00 31.83 75 ILE C N 1
ATOM 4323 C CA . ILE C 1 75 ? -37.660 3.455 -38.910 1.00 35.75 75 ILE C CA 1
ATOM 4324 C C . ILE C 1 75 ? -39.023 3.076 -38.316 1.00 34.11 75 ILE C C 1
ATOM 4325 O O . ILE C 1 75 ? -40.001 3.363 -38.970 1.00 32.63 75 ILE C O 1
ATOM 4330 N N . GLU C 1 76 ? -39.063 2.471 -37.121 1.00 36.41 76 GLU C N 1
ATOM 4331 C CA . GLU C 1 76 ? -40.323 2.025 -36.449 1.00 38.77 76 GLU C CA 1
ATOM 4332 C C . GLU C 1 76 ? -41.263 3.220 -36.270 1.00 35.26 76 GLU C C 1
ATOM 4333 O O . GLU C 1 76 ? -42.465 3.057 -36.494 1.00 33.67 76 GLU C O 1
ATOM 4339 N N . LEU C 1 77 ? -40.735 4.374 -35.869 1.00 31.52 77 LEU C N 1
ATOM 4340 C CA . LEU C 1 77 ? -41.552 5.605 -35.700 1.00 31.27 77 LEU C CA 1
ATOM 4341 C C . LEU C 1 77 ? -42.126 6.033 -37.057 1.00 33.43 77 LEU C C 1
ATOM 4342 O O . LEU C 1 77 ? -43.259 6.561 -37.079 1.00 32.36 77 LEU C O 1
ATOM 4347 N N . THR C 1 78 ? -41.363 5.852 -38.147 1.00 31.73 78 THR C N 1
ATOM 4348 C CA . THR C 1 78 ? -41.812 6.192 -39.519 1.00 30.95 78 THR C CA 1
ATOM 4349 C C . THR C 1 78 ? -42.990 5.247 -39.848 1.00 30.94 78 THR C C 1
ATOM 4350 O O . THR C 1 78 ? -44.047 5.746 -40.192 1.00 30.01 78 THR C O 1
ATOM 4354 N N . GLN C 1 79 ? -42.832 3.936 -39.675 1.00 31.26 79 GLN C N 1
ATOM 4355 C CA . GLN C 1 79 ? -43.923 2.931 -39.853 1.00 34.72 79 GLN C CA 1
ATOM 4356 C C . GLN C 1 79 ? -45.165 3.334 -39.034 1.00 32.85 79 GLN C C 1
ATOM 4357 O O . GLN C 1 79 ? -46.250 3.279 -39.582 1.00 38.07 79 GLN C O 1
ATOM 4363 N N . LYS C 1 80 ? -44.999 3.707 -37.763 1.00 35.37 80 LYS C N 1
ATOM 4364 C CA . LYS C 1 80 ? -46.085 4.147 -36.845 1.00 37.78 80 LYS C CA 1
ATOM 4365 C C . LYS C 1 80 ? -46.828 5.340 -37.459 1.00 36.40 80 LYS C C 1
ATOM 4366 O O . LYS C 1 80 ? -48.066 5.336 -37.434 1.00 34.81 80 LYS C O 1
ATOM 4368 N N . THR C 1 81 ? -46.098 6.311 -38.004 1.00 33.36 81 THR C N 1
ATOM 4369 C CA . THR C 1 81 ? -46.647 7.630 -38.408 1.00 33.13 81 THR C CA 1
ATOM 4370 C C . THR C 1 81 ? -47.163 7.613 -39.851 1.00 34.11 81 THR C C 1
ATOM 4371 O O . THR C 1 81 ? -48.157 8.304 -40.107 1.00 29.34 81 THR C O 1
ATOM 4375 N N . PHE C 1 82 ? -46.483 6.933 -40.778 1.00 31.36 82 PHE C N 1
ATOM 4376 C CA . PHE C 1 82 ? -46.782 7.046 -42.236 1.00 32.09 82 PHE C CA 1
ATOM 4377 C C . PHE C 1 82 ? -47.138 5.685 -42.853 1.00 29.63 82 PHE C C 1
ATOM 4378 O O . PHE C 1 82 ? -47.459 5.654 -44.053 1.00 32.13 82 PHE C O 1
ATOM 4386 N N . GLY C 1 83 ? -47.088 4.601 -42.078 1.00 31.42 83 GLY C N 1
ATOM 4387 C CA . GLY C 1 83 ? -47.586 3.274 -42.493 1.00 31.62 83 GLY C CA 1
ATOM 4388 C C . GLY C 1 83 ? -46.518 2.395 -43.119 1.00 34.10 83 GLY C C 1
ATOM 4389 O O . GLY C 1 83 ? -46.721 1.156 -43.146 1.00 38.03 83 GLY C O 1
ATOM 4390 N N . THR C 1 84 ? -45.420 2.966 -43.638 1.00 33.98 84 THR C N 1
ATOM 4391 C CA . THR C 1 84 ? -44.364 2.175 -44.332 1.00 33.24 84 THR C CA 1
ATOM 4392 C C . THR C 1 84 ? -43.143 3.053 -44.639 1.00 30.77 84 THR C C 1
ATOM 4393 O O . THR C 1 84 ? -43.237 4.256 -44.443 1.00 32.09 84 THR C O 1
ATOM 4397 N N . VAL C 1 85 ? -42.043 2.437 -45.077 1.00 29.61 85 VAL C N 1
ATOM 4398 C CA . VAL C 1 85 ? -40.903 3.116 -45.769 1.00 29.80 85 VAL C CA 1
ATOM 4399 C C . VAL C 1 85 ? -40.828 2.583 -47.213 1.00 27.76 85 VAL C C 1
ATOM 4400 O O . VAL C 1 85 ? -40.598 1.363 -47.426 1.00 31.76 85 VAL C O 1
ATOM 4404 N N . ASP C 1 86 ? -41.056 3.463 -48.180 1.00 27.37 86 ASP C N 1
ATOM 4405 C CA . ASP C 1 86 ? -40.956 3.160 -49.634 1.00 26.89 86 ASP C CA 1
ATOM 4406 C C . ASP C 1 86 ? -39.549 3.479 -50.140 1.00 26.36 86 ASP C C 1
ATOM 4407 O O . ASP C 1 86 ? -39.026 2.704 -50.957 1.00 23.88 86 ASP C O 1
ATOM 4412 N N . ILE C 1 87 ? -38.965 4.567 -49.643 1.00 27.49 87 ILE C N 1
ATOM 4413 C CA . ILE C 1 87 ? -37.688 5.139 -50.156 1.00 27.76 87 ILE C CA 1
ATOM 4414 C C . ILE C 1 87 ? -36.746 5.381 -48.967 1.00 25.51 87 ILE C C 1
ATOM 4415 O O . ILE C 1 87 ? -37.131 6.098 -48.046 1.00 23.98 87 ILE C O 1
ATOM 4420 N N . LEU C 1 88 ? -35.545 4.805 -48.993 1.00 27.40 88 LEU C N 1
ATOM 4421 C CA . LEU C 1 88 ? -34.466 5.110 -48.011 1.00 26.81 88 LEU C CA 1
ATOM 4422 C C . LEU C 1 88 ? -33.329 5.851 -48.745 1.00 28.49 88 LEU C C 1
ATOM 4423 O O . LEU C 1 88 ? -32.785 5.302 -49.728 1.00 27.96 88 LEU C O 1
ATOM 4428 N N . ILE C 1 89 ? -32.979 7.041 -48.277 1.00 24.32 89 ILE C N 1
ATOM 4429 C CA . ILE C 1 89 ? -31.834 7.840 -48.780 1.00 25.61 89 ILE C CA 1
ATOM 4430 C C . ILE C 1 89 ? -30.765 7.831 -47.686 1.00 24.01 89 ILE C C 1
ATOM 4431 O O . ILE C 1 89 ? -30.887 8.617 -46.759 1.00 25.20 89 ILE C O 1
ATOM 4436 N N . ASN C 1 90 ? -29.786 6.929 -47.786 1.00 24.18 90 ASN C N 1
ATOM 4437 C CA . ASN C 1 90 ? -28.587 6.874 -46.917 1.00 24.78 90 ASN C CA 1
ATOM 4438 C C . ASN C 1 90 ? -27.647 8.001 -47.352 1.00 26.90 90 ASN C C 1
ATOM 4439 O O . ASN C 1 90 ? -26.875 7.794 -48.301 1.00 26.02 90 ASN C O 1
ATOM 4444 N N . ASN C 1 91 ? -27.781 9.174 -46.733 1.00 27.79 91 ASN C N 1
ATOM 4445 C CA . ASN C 1 91 ? -27.113 10.427 -47.178 1.00 25.96 91 ASN C CA 1
ATOM 4446 C C . ASN C 1 91 ? -26.125 10.937 -46.115 1.00 26.75 91 ASN C C 1
ATOM 4447 O O . ASN C 1 91 ? -25.188 11.675 -46.486 1.00 24.35 91 ASN C O 1
ATOM 4452 N N . ALA C 1 92 ? -26.304 10.568 -44.846 1.00 26.03 92 ALA C N 1
ATOM 4453 C CA . ALA C 1 92 ? -25.500 11.068 -43.712 1.00 27.76 92 ALA C CA 1
ATOM 4454 C C . ALA C 1 92 ? -24.015 10.907 -44.032 1.00 29.02 92 ALA C C 1
ATOM 4455 O O . ALA C 1 92 ? -23.583 9.765 -44.399 1.00 26.51 92 ALA C O 1
ATOM 4457 N N . GLY C 1 93 ? -23.240 11.971 -43.844 1.00 27.91 93 GLY C N 1
ATOM 4458 C CA . GLY C 1 93 ? -21.789 11.849 -44.030 1.00 30.15 93 GLY C CA 1
ATOM 4459 C C . GLY C 1 93 ? -21.031 13.013 -43.466 1.00 29.88 93 GLY C C 1
ATOM 4460 O O . GLY C 1 93 ? -21.635 13.933 -42.936 1.00 31.10 93 GLY C O 1
ATOM 4461 N N . PHE C 1 94 ? -19.719 12.956 -43.631 1.00 31.95 94 PHE C N 1
ATOM 4462 C CA . PHE C 1 94 ? -18.771 14.022 -43.233 1.00 30.70 94 PHE C CA 1
ATOM 4463 C C . PHE C 1 94 ? -17.463 13.699 -43.960 1.00 32.55 94 PHE C C 1
ATOM 4464 O O . PHE C 1 94 ? -17.357 12.593 -44.560 1.00 28.62 94 PHE C O 1
ATOM 4472 N N . GLN C 1 95 ? -16.504 14.624 -43.893 1.00 29.11 95 GLN C N 1
ATOM 4473 C CA . GLN C 1 95 ? -15.214 14.509 -44.597 1.00 28.92 95 GLN C CA 1
ATOM 4474 C C . GLN C 1 95 ? -14.082 14.793 -43.610 1.00 30.37 95 GLN C C 1
ATOM 4475 O O . GLN C 1 95 ? -14.256 15.665 -42.751 1.00 26.56 95 GLN C O 1
ATOM 4481 N N . HIS C 1 96 ? -12.981 14.049 -43.734 1.00 31.09 96 HIS C N 1
ATOM 4482 C CA . HIS C 1 96 ? -11.670 14.384 -43.128 1.00 35.47 96 HIS C CA 1
ATOM 4483 C C . HIS C 1 96 ? -10.547 14.107 -44.135 1.00 32.80 96 HIS C C 1
ATOM 4484 O O . HIS C 1 96 ? -10.338 12.911 -44.460 1.00 31.92 96 HIS C O 1
ATOM 4491 N N . VAL C 1 97 ? -9.836 15.163 -44.554 1.00 31.94 97 VAL C N 1
ATOM 4492 C CA . VAL C 1 97 ? -8.736 15.108 -45.562 1.00 33.86 97 VAL C CA 1
ATOM 4493 C C . VAL C 1 97 ? -7.382 15.085 -44.840 1.00 34.88 97 VAL C C 1
ATOM 4494 O O . VAL C 1 97 ? -7.081 16.047 -44.108 1.00 32.61 97 VAL C O 1
ATOM 4498 N N . ALA C 1 98 ? -6.561 14.059 -45.080 1.00 32.10 98 ALA C N 1
ATOM 4499 C CA . ALA C 1 98 ? -5.161 14.030 -44.609 1.00 30.72 98 ALA C CA 1
ATOM 4500 C C . ALA C 1 98 ? -4.372 12.995 -45.384 1.00 29.38 98 ALA C C 1
ATOM 4501 O O . ALA C 1 98 ? -4.896 11.946 -45.727 1.00 27.93 98 ALA C O 1
ATOM 4503 N N . PRO C 1 99 ? -3.072 13.257 -45.638 1.00 32.32 99 PRO C N 1
ATOM 4504 C CA . PRO C 1 99 ? -2.118 12.190 -45.934 1.00 31.77 99 PRO C CA 1
ATOM 4505 C C . PRO C 1 99 ? -2.316 10.965 -45.031 1.00 29.70 99 PRO C C 1
ATOM 4506 O O . PRO C 1 99 ? -2.545 11.113 -43.847 1.00 30.26 99 PRO C O 1
ATOM 4510 N N . ILE C 1 100 ? -2.181 9.768 -45.579 1.00 29.71 100 ILE C N 1
ATOM 4511 C CA . ILE C 1 100 ? -2.426 8.519 -44.806 1.00 31.01 100 ILE C CA 1
ATOM 4512 C C . ILE C 1 100 ? -1.575 8.521 -43.532 1.00 32.70 100 ILE C C 1
ATOM 4513 O O . ILE C 1 100 ? -2.032 7.988 -42.500 1.00 34.87 100 ILE C O 1
ATOM 4518 N N . GLU C 1 101 ? -0.367 9.071 -43.588 1.00 35.16 101 GLU C N 1
ATOM 4519 C CA . GLU C 1 101 ? 0.531 9.087 -42.408 1.00 33.55 101 GLU C CA 1
ATOM 4520 C C . GLU C 1 101 ? -0.113 9.904 -41.278 1.00 33.41 101 GLU C C 1
ATOM 4521 O O . GLU C 1 101 ? 0.066 9.494 -40.144 1.00 33.36 101 GLU C O 1
ATOM 4527 N N . GLU C 1 102 ? -0.811 11.006 -41.579 1.00 33.26 102 GLU C N 1
ATOM 4528 C CA . GLU C 1 102 ? -1.436 11.921 -40.584 1.00 34.43 102 GLU C CA 1
ATOM 4529 C C . GLU C 1 102 ? -2.939 11.635 -40.414 1.00 32.81 102 GLU C C 1
ATOM 4530 O O . GLU C 1 102 ? -3.646 12.486 -39.814 1.00 30.83 102 GLU C O 1
ATOM 4536 N N . PHE C 1 103 ? -3.431 10.511 -40.936 1.00 31.04 103 PHE C N 1
ATOM 4537 C CA . PHE C 1 103 ? -4.879 10.165 -40.947 1.00 29.18 103 PHE C CA 1
ATOM 4538 C C . PHE C 1 103 ? -5.126 9.300 -39.716 1.00 27.08 103 PHE C C 1
ATOM 4539 O O . PHE C 1 103 ? -4.682 8.154 -39.678 1.00 27.40 103 PHE C O 1
ATOM 4547 N N . PRO C 1 104 ? -5.770 9.818 -38.644 1.00 25.92 104 PRO C N 1
ATOM 4548 C CA . PRO C 1 104 ? -5.983 9.025 -37.431 1.00 25.99 104 PRO C CA 1
ATOM 4549 C C . PRO C 1 104 ? -6.847 7.788 -37.745 1.00 25.21 104 PRO C C 1
ATOM 4550 O O . PRO C 1 104 ? -7.830 7.920 -38.413 1.00 25.94 104 PRO C O 1
ATOM 4554 N N . THR C 1 105 ? -6.412 6.601 -37.333 1.00 23.97 105 THR C N 1
ATOM 4555 C CA . THR C 1 105 ? -7.132 5.339 -37.582 1.00 25.83 105 THR C CA 1
ATOM 4556 C C . THR C 1 105 ? -8.575 5.447 -37.100 1.00 27.16 105 THR C C 1
ATOM 4557 O O . THR C 1 105 ? -9.421 4.809 -37.725 1.00 27.75 105 THR C O 1
ATOM 4561 N N . ALA C 1 106 ? -8.821 6.147 -35.983 1.00 28.56 106 ALA C N 1
ATOM 4562 C CA . ALA C 1 106 ? -10.167 6.299 -35.385 1.00 29.23 106 ALA C CA 1
ATOM 4563 C C . ALA C 1 106 ? -11.059 7.079 -36.358 1.00 27.01 106 ALA C C 1
ATOM 4564 O O . ALA C 1 106 ? -12.225 6.713 -36.504 1.00 26.02 106 ALA C O 1
ATOM 4566 N N . VAL C 1 107 ? -10.522 8.105 -37.015 1.00 28.02 107 VAL C N 1
ATOM 4567 C CA . VAL C 1 107 ? -11.266 8.979 -37.963 1.00 28.46 107 VAL C CA 1
ATOM 4568 C C . VAL C 1 107 ? -11.579 8.162 -39.223 1.00 26.27 107 VAL C C 1
ATOM 4569 O O . VAL C 1 107 ? -12.721 8.189 -39.685 1.00 26.22 107 VAL C O 1
ATOM 4573 N N . PHE C 1 108 ? -10.601 7.417 -39.724 1.00 26.46 108 PHE C N 1
ATOM 4574 C CA . PHE C 1 108 ? -10.774 6.460 -40.843 1.00 25.52 108 PHE C CA 1
ATOM 4575 C C . PHE C 1 108 ? -11.958 5.535 -40.502 1.00 24.98 108 PHE C C 1
ATOM 4576 O O . PHE C 1 108 ? -12.880 5.389 -41.333 1.00 27.10 108 PHE C O 1
ATOM 4584 N N . GLN C 1 109 ? -11.949 4.951 -39.299 1.00 25.90 109 GLN C N 1
ATOM 4585 C CA . GLN C 1 109 ? -12.989 3.977 -38.860 1.00 28.28 109 GLN C CA 1
ATOM 4586 C C . GLN C 1 109 ? -14.352 4.680 -38.786 1.00 25.42 109 GLN C C 1
ATOM 4587 O O . GLN C 1 109 ? -15.367 4.072 -39.133 1.00 24.84 109 GLN C O 1
ATOM 4593 N N . LYS C 1 110 ? -14.354 5.915 -38.328 1.00 25.57 110 LYS C N 1
ATOM 4594 C CA . LYS C 1 110 ? -15.580 6.708 -38.093 1.00 27.85 110 LYS C CA 1
ATOM 4595 C C . LYS C 1 110 ? -16.239 6.971 -39.444 1.00 28.90 110 LYS C C 1
ATOM 4596 O O . LYS C 1 110 ? -17.457 6.699 -39.558 1.00 27.44 110 LYS C O 1
ATOM 4602 N N . LEU C 1 111 ? -15.464 7.485 -40.413 1.00 28.34 111 LEU C N 1
ATOM 4603 C CA . LEU C 1 111 ? -15.936 7.748 -41.804 1.00 27.56 111 LEU C CA 1
ATOM 4604 C C . LEU C 1 111 ? -16.615 6.476 -42.326 1.00 25.99 111 LEU C C 1
ATOM 4605 O O . LEU C 1 111 ? -17.725 6.567 -42.831 1.00 26.70 111 LEU C O 1
ATOM 4610 N N . VAL C 1 112 ? -15.971 5.321 -42.164 1.00 26.44 112 VAL C N 1
ATOM 4611 C CA . VAL C 1 112 ? -16.478 4.008 -42.656 1.00 25.81 112 VAL C CA 1
ATOM 4612 C C . VAL C 1 112 ? -17.744 3.609 -41.883 1.00 25.86 112 VAL C C 1
ATOM 4613 O O . VAL C 1 112 ? -18.658 3.094 -42.538 1.00 25.19 112 VAL C O 1
ATOM 4617 N N . GLN C 1 113 ? -17.800 3.831 -40.557 1.00 26.70 113 GLN C N 1
ATOM 4618 C CA . GLN C 1 113 ? -18.961 3.467 -39.693 1.00 27.39 113 GLN C CA 1
ATOM 4619 C C . GLN C 1 113 ? -20.174 4.314 -40.112 1.00 23.84 113 GLN C C 1
ATOM 4620 O O . GLN C 1 113 ? -21.318 3.810 -40.121 1.00 24.61 113 GLN C O 1
ATOM 4626 N N . VAL C 1 114 ? -19.974 5.588 -40.402 1.00 20.23 114 VAL C N 1
ATOM 4627 C CA . VAL C 1 114 ? -21.124 6.476 -40.718 1.00 21.72 114 VAL C CA 1
ATOM 4628 C C . VAL C 1 114 ? -21.598 6.199 -42.157 1.00 25.67 114 VAL C C 1
ATOM 4629 O O . VAL C 1 114 ? -22.821 6.066 -42.371 1.00 25.33 114 VAL C O 1
ATOM 4633 N N . MET C 1 115 ? -20.675 6.106 -43.113 1.00 26.35 115 MET C N 1
ATOM 4634 C CA . MET C 1 115 ? -21.042 6.167 -44.552 1.00 27.35 115 MET C CA 1
ATOM 4635 C C . MET C 1 115 ? -21.157 4.768 -45.149 1.00 27.38 115 MET C C 1
ATOM 4636 O O . MET C 1 115 ? -21.861 4.647 -46.152 1.00 33.96 115 MET C O 1
ATOM 4641 N N . LEU C 1 116 ? -20.520 3.757 -44.567 1.00 26.54 116 LEU C N 1
ATOM 4642 C CA . LEU C 1 116 ? -20.719 2.347 -44.989 1.00 24.71 116 LEU C CA 1
ATOM 4643 C C . LEU C 1 116 ? -21.639 1.640 -43.990 1.00 28.60 116 LEU C C 1
ATOM 4644 O O . LEU C 1 116 ? -22.709 1.176 -44.425 1.00 27.15 116 LEU C O 1
ATOM 4649 N N . THR C 1 117 ? -21.252 1.546 -42.704 1.00 26.82 117 THR C N 1
ATOM 4650 C CA . THR C 1 117 ? -22.015 0.748 -41.701 1.00 26.65 117 THR C CA 1
ATOM 4651 C C . THR C 1 117 ? -23.392 1.402 -41.516 1.00 24.85 117 THR C C 1
ATOM 4652 O O . THR C 1 117 ? -24.384 0.680 -41.499 1.00 22.48 117 THR C O 1
ATOM 4656 N N . GLY C 1 118 ? -23.452 2.723 -41.435 1.00 21.22 118 GLY C N 1
ATOM 4657 C CA . GLY C 1 118 ? -24.729 3.437 -41.328 1.00 22.79 118 GLY C CA 1
ATOM 4658 C C . GLY C 1 118 ? -25.677 2.960 -42.402 1.00 25.07 118 GLY C C 1
ATOM 4659 O O . GLY C 1 118 ? -26.858 2.686 -42.072 1.00 26.56 118 GLY C O 1
ATOM 4660 N N . ALA C 1 119 ? -25.178 2.861 -43.649 1.00 25.88 119 ALA C N 1
ATOM 4661 C CA . ALA C 1 119 ? -25.968 2.471 -44.827 1.00 25.40 119 ALA C CA 1
ATOM 4662 C C . ALA C 1 119 ? -26.429 1.024 -44.651 1.00 26.14 119 ALA C C 1
ATOM 4663 O O . ALA C 1 119 ? -27.621 0.774 -44.896 1.00 23.57 119 ALA C O 1
ATOM 4665 N N . PHE C 1 120 ? -25.530 0.130 -44.224 1.00 23.84 120 PHE C N 1
ATOM 4666 C CA . PHE C 1 120 ? -25.854 -1.291 -43.972 1.00 24.21 120 PHE C CA 1
ATOM 4667 C C . PHE C 1 120 ? -26.985 -1.406 -42.939 1.00 27.04 120 PHE C C 1
ATOM 4668 O O . PHE C 1 120 ? -27.860 -2.275 -43.122 1.00 26.58 120 PHE C O 1
ATOM 4676 N N . ILE C 1 121 ? -26.968 -0.574 -41.890 1.00 29.07 121 ILE C N 1
ATOM 4677 C CA . ILE C 1 121 ? -27.973 -0.592 -40.790 1.00 29.31 121 ILE C CA 1
ATOM 4678 C C . ILE C 1 121 ? -29.328 -0.132 -41.337 1.00 26.89 121 ILE C C 1
ATOM 4679 O O . ILE C 1 121 ? -30.327 -0.773 -41.010 1.00 23.70 121 ILE C O 1
ATOM 4684 N N . GLY C 1 122 ? -29.363 0.970 -42.080 1.00 27.52 122 GLY C N 1
ATOM 4685 C CA . GLY C 1 122 ? -30.597 1.450 -42.733 1.00 27.82 122 GLY C CA 1
ATOM 4686 C C . GLY C 1 122 ? -31.197 0.377 -43.628 1.00 27.04 122 GLY C C 1
ATOM 4687 O O . GLY C 1 122 ? -32.423 0.112 -43.545 1.00 25.07 122 GLY C O 1
ATOM 4688 N N . ILE C 1 123 ? -30.359 -0.231 -44.461 1.00 26.76 123 ILE C N 1
ATOM 4689 C CA . ILE C 1 123 ? -30.806 -1.235 -45.461 1.00 28.36 123 ILE C CA 1
ATOM 4690 C C . ILE C 1 123 ? -31.364 -2.435 -44.680 1.00 29.58 123 ILE C C 1
ATOM 4691 O O . ILE C 1 123 ? -32.478 -2.899 -45.026 1.00 27.14 123 ILE C O 1
ATOM 4696 N N . LYS C 1 124 ? -30.653 -2.890 -43.643 1.00 29.62 124 LYS C N 1
ATOM 4697 C CA . LYS C 1 124 ? -31.020 -4.127 -42.902 1.00 30.89 124 LYS C CA 1
ATOM 4698 C C . LYS C 1 124 ? -32.407 -3.921 -42.272 1.00 31.06 124 LYS C C 1
ATOM 4699 O O . LYS C 1 124 ? -33.187 -4.880 -42.254 1.00 31.16 124 LYS C O 1
ATOM 4705 N N . HIS C 1 125 ? -32.746 -2.702 -41.854 1.00 29.99 125 HIS C N 1
ATOM 4706 C CA . HIS C 1 125 ? -33.994 -2.435 -41.100 1.00 32.41 125 HIS C CA 1
ATOM 4707 C C . HIS C 1 125 ? -35.136 -2.026 -42.027 1.00 31.56 125 HIS C C 1
ATOM 4708 O O . HIS C 1 125 ? -36.263 -2.123 -41.571 1.00 31.36 125 HIS C O 1
ATOM 4715 N N . VAL C 1 126 ? -34.887 -1.600 -43.270 1.00 32.85 126 VAL C N 1
ATOM 4716 C CA . VAL C 1 126 ? -35.993 -1.296 -44.227 1.00 32.75 126 VAL C CA 1
ATOM 4717 C C . VAL C 1 126 ? -36.242 -2.505 -45.131 1.00 32.23 126 VAL C C 1
ATOM 4718 O O . VAL C 1 126 ? -37.362 -2.626 -45.627 1.00 28.49 126 VAL C O 1
ATOM 4722 N N . LEU C 1 127 ? -35.273 -3.402 -45.317 1.00 29.78 127 LEU C N 1
ATOM 4723 C CA . LEU C 1 127 ? -35.467 -4.499 -46.299 1.00 29.63 127 LEU C CA 1
ATOM 4724 C C . LEU C 1 127 ? -36.713 -5.328 -45.965 1.00 30.97 127 LEU C C 1
ATOM 4725 O O . LEU C 1 127 ? -37.456 -5.648 -46.889 1.00 35.42 127 LEU C O 1
ATOM 4730 N N . PRO C 1 128 ? -36.967 -5.767 -44.701 1.00 34.84 128 PRO C N 1
ATOM 4731 C CA . PRO C 1 128 ? -38.133 -6.614 -44.398 1.00 32.98 128 PRO C CA 1
ATOM 4732 C C . PRO C 1 128 ? -39.458 -5.915 -44.741 1.00 32.74 128 PRO C C 1
ATOM 4733 O O . PRO C 1 128 ? -40.340 -6.558 -45.292 1.00 34.22 128 PRO C O 1
ATOM 4737 N N . ILE C 1 129 ? -39.546 -4.619 -44.445 1.00 28.82 129 ILE C N 1
ATOM 4738 C CA . ILE C 1 129 ? -40.726 -3.762 -44.749 1.00 30.96 129 ILE C CA 1
ATOM 4739 C C . ILE C 1 129 ? -40.934 -3.711 -46.273 1.00 34.32 129 ILE C C 1
ATOM 4740 O O . ILE C 1 129 ? -42.086 -3.897 -46.752 1.00 30.65 129 ILE C O 1
ATOM 4745 N N . MET C 1 130 ? -39.873 -3.397 -47.024 1.00 31.25 130 MET C N 1
ATOM 4746 C CA . MET C 1 130 ? -39.957 -3.248 -48.499 1.00 28.04 130 MET C CA 1
ATOM 4747 C C . MET C 1 130 ? -40.228 -4.609 -49.141 1.00 26.59 130 MET C C 1
ATOM 4748 O O . MET C 1 130 ? -40.874 -4.640 -50.209 1.00 25.70 130 MET C O 1
ATOM 4753 N N . LYS C 1 131 ? -39.677 -5.681 -48.580 1.00 26.86 131 LYS C N 1
ATOM 4754 C CA . LYS C 1 131 ? -39.815 -7.040 -49.169 1.00 30.45 131 LYS C CA 1
ATOM 4755 C C . LYS C 1 131 ? -41.248 -7.532 -48.949 1.00 30.34 131 LYS C C 1
ATOM 4756 O O . LYS C 1 131 ? -41.732 -8.306 -49.788 1.00 29.57 131 LYS C O 1
ATOM 4762 N N . ALA C 1 132 ? -41.872 -7.109 -47.857 1.00 33.96 132 ALA C N 1
ATOM 4763 C CA . ALA C 1 132 ? -43.241 -7.509 -47.468 1.00 36.93 132 ALA C CA 1
ATOM 4764 C C . ALA C 1 132 ? -44.228 -6.859 -48.435 1.00 36.38 132 ALA C C 1
ATOM 4765 O O . ALA C 1 132 ? -45.205 -7.523 -48.796 1.00 36.65 132 ALA C O 1
ATOM 4767 N N . GLN C 1 133 ? -43.973 -5.617 -48.851 1.00 33.27 133 GLN C N 1
ATOM 4768 C CA . GLN C 1 133 ? -44.879 -4.884 -49.778 1.00 32.19 133 GLN C CA 1
ATOM 4769 C C . GLN C 1 133 ? -44.439 -5.072 -51.243 1.00 29.09 133 GLN C C 1
ATOM 4770 O O . GLN C 1 133 ? -45.116 -4.561 -52.135 1.00 25.26 133 GLN C O 1
ATOM 4776 N N . LYS C 1 134 ? -43.323 -5.757 -51.491 1.00 28.21 134 LYS C N 1
ATOM 4777 C CA . LYS C 1 134 ? -42.778 -5.995 -52.858 1.00 29.84 134 LYS C CA 1
ATOM 4778 C C . LYS C 1 134 ? -42.554 -4.667 -53.592 1.00 27.44 134 LYS C C 1
ATOM 4779 O O . LYS C 1 134 ? -42.835 -4.623 -54.806 1.00 25.45 134 LYS C O 1
ATOM 4785 N N . TYR C 1 135 ? -42.059 -3.644 -52.889 1.00 27.95 135 TYR C N 1
ATOM 4786 C CA . TYR C 1 135 ? -41.725 -2.319 -53.467 1.00 27.34 135 TYR C CA 1
ATOM 4787 C C . TYR C 1 135 ? -40.725 -1.594 -52.574 1.00 26.58 135 TYR C C 1
ATOM 4788 O O . TYR C 1 135 ? -40.960 -1.423 -51.362 1.00 29.24 135 TYR C O 1
ATOM 4797 N N . GLY C 1 136 ? -39.642 -1.127 -53.176 1.00 27.48 136 GLY C N 1
ATOM 4798 C CA . GLY C 1 136 ? -38.683 -0.255 -52.480 1.00 28.44 136 GLY C CA 1
ATOM 4799 C C . GLY C 1 136 ? -37.739 0.434 -53.438 1.00 26.36 136 GLY C C 1
ATOM 4800 O O . GLY C 1 136 ? -37.523 -0.079 -54.576 1.00 25.23 136 GLY C O 1
ATOM 4801 N N . ARG C 1 137 ? -37.192 1.540 -52.944 1.00 26.69 137 ARG C N 1
ATOM 4802 C CA . ARG C 1 137 ? -36.151 2.358 -53.596 1.00 28.41 137 ARG C CA 1
ATOM 4803 C C . ARG C 1 137 ? -35.116 2.722 -52.543 1.00 26.95 137 ARG C C 1
ATOM 4804 O O . ARG C 1 137 ? -35.451 3.498 -51.661 1.00 28.28 137 ARG C O 1
ATOM 4812 N N . ILE C 1 138 ? -33.918 2.150 -52.626 1.00 26.79 138 ILE C N 1
ATOM 4813 C CA . ILE C 1 138 ? -32.807 2.519 -51.713 1.00 27.32 138 ILE C CA 1
ATOM 4814 C C . ILE C 1 138 ? -31.767 3.260 -52.563 1.00 26.96 138 ILE C C 1
ATOM 4815 O O . ILE C 1 138 ? -31.325 2.720 -53.578 1.00 27.46 138 ILE C O 1
ATOM 4820 N N . ILE C 1 139 ? -31.409 4.469 -52.155 1.00 26.67 139 ILE C N 1
ATOM 4821 C CA . ILE C 1 139 ? -30.327 5.259 -52.794 1.00 26.02 139 ILE C CA 1
ATOM 4822 C C . ILE C 1 139 ? -29.281 5.555 -51.724 1.00 22.95 139 ILE C C 1
ATOM 4823 O O . ILE C 1 139 ? -29.592 6.301 -50.815 1.00 21.95 139 ILE C O 1
ATOM 4828 N N . ASN C 1 140 ? -28.097 4.952 -51.852 1.00 23.08 140 ASN C N 1
ATOM 4829 C CA . ASN C 1 140 ? -26.866 5.286 -51.093 1.00 23.86 140 ASN C CA 1
ATOM 4830 C C . ASN C 1 140 ? -26.191 6.487 -51.769 1.00 25.58 140 ASN C C 1
ATOM 4831 O O . ASN C 1 140 ? -25.713 6.360 -52.929 1.00 25.61 140 ASN C O 1
ATOM 4836 N N . MET C 1 141 ? -26.209 7.645 -51.113 1.00 25.87 141 MET C N 1
ATOM 4837 C CA . MET C 1 141 ? -25.472 8.833 -51.599 1.00 27.00 141 MET C CA 1
ATOM 4838 C C . MET C 1 141 ? -23.979 8.531 -51.482 1.00 27.16 141 MET C C 1
ATOM 4839 O O . MET C 1 141 ? -23.448 8.425 -50.331 1.00 26.67 141 MET C O 1
ATOM 4844 N N . ALA C 1 142 ? -23.339 8.288 -52.621 1.00 23.44 142 ALA C N 1
ATOM 4845 C CA . ALA C 1 142 ? -21.906 7.919 -52.658 1.00 25.93 142 ALA C CA 1
ATOM 4846 C C . ALA C 1 142 ? -21.164 9.165 -53.150 1.00 25.77 142 ALA C C 1
ATOM 4847 O O . ALA C 1 142 ? -21.420 10.240 -52.591 1.00 23.69 142 ALA C O 1
ATOM 4849 N N . SER C 1 143 ? -20.372 9.034 -54.200 1.00 25.93 143 SER C N 1
ATOM 4850 C CA . SER C 1 143 ? -19.467 10.084 -54.735 1.00 26.52 143 SER C CA 1
ATOM 4851 C C . SER C 1 143 ? -18.733 9.424 -55.890 1.00 26.10 143 SER C C 1
ATOM 4852 O O . SER C 1 143 ? -18.591 8.209 -55.837 1.00 26.15 143 SER C O 1
ATOM 4855 N N . ILE C 1 144 ? -18.220 10.193 -56.833 1.00 26.51 144 ILE C N 1
ATOM 4856 C CA . ILE C 1 144 ? -17.200 9.677 -57.786 1.00 27.24 144 ILE C CA 1
ATOM 4857 C C . ILE C 1 144 ? -15.996 9.119 -57.011 1.00 27.32 144 ILE C C 1
ATOM 4858 O O . ILE C 1 144 ? -15.275 8.272 -57.589 1.00 25.70 144 ILE C O 1
ATOM 4863 N N . ASN C 1 145 ? -15.818 9.520 -55.741 1.00 26.30 145 ASN C N 1
ATOM 4864 C CA . ASN C 1 145 ? -14.783 8.971 -54.819 1.00 27.53 145 ASN C CA 1
ATOM 4865 C C . ASN C 1 145 ? -15.143 7.539 -54.400 1.00 26.30 145 ASN C C 1
ATOM 4866 O O . ASN C 1 145 ? -14.270 6.889 -53.774 1.00 24.74 145 ASN C O 1
ATOM 4871 N N . GLY C 1 146 ? -16.333 7.039 -54.770 1.00 22.63 146 GLY C N 1
ATOM 4872 C CA . GLY C 1 146 ? -16.652 5.602 -54.768 1.00 24.53 146 GLY C CA 1
ATOM 4873 C C . GLY C 1 146 ? -16.049 4.842 -55.938 1.00 23.34 146 GLY C C 1
ATOM 4874 O O . GLY C 1 146 ? -15.977 3.579 -55.863 1.00 25.83 146 GLY C O 1
ATOM 4875 N N . LEU C 1 147 ? -15.609 5.556 -56.973 1.00 24.57 147 LEU C N 1
ATOM 4876 C CA . LEU C 1 147 ? -15.207 4.984 -58.289 1.00 25.55 147 LEU C CA 1
ATOM 4877 C C . LEU C 1 147 ? -13.754 5.313 -58.606 1.00 26.48 147 LEU C C 1
ATOM 4878 O O . LEU C 1 147 ? -13.115 4.462 -59.215 1.00 24.02 147 LEU C O 1
ATOM 4883 N N . ILE C 1 148 ? -13.237 6.458 -58.159 1.00 26.11 148 ILE C N 1
ATOM 4884 C CA . ILE C 1 148 ? -11.806 6.815 -58.390 1.00 29.14 148 ILE C CA 1
ATOM 4885 C C . ILE C 1 148 ? -11.132 7.198 -57.067 1.00 30.79 148 ILE C C 1
ATOM 4886 O O . ILE C 1 148 ? -11.834 7.354 -56.050 1.00 28.48 148 ILE C O 1
ATOM 4891 N N . GLY C 1 149 ? -9.794 7.287 -57.091 1.00 31.26 149 GLY C N 1
ATOM 4892 C CA . GLY C 1 149 ? -8.969 7.700 -55.945 1.00 29.77 149 GLY C CA 1
ATOM 4893 C C . GLY C 1 149 ? -8.761 9.196 -55.941 1.00 27.08 149 GLY C C 1
ATOM 4894 O O . GLY C 1 149 ? -8.770 9.818 -57.010 1.00 24.50 149 GLY C O 1
ATOM 4895 N N . PHE C 1 150 ? -8.537 9.751 -54.762 1.00 28.72 150 PHE C N 1
ATOM 4896 C CA . PHE C 1 150 ? -8.146 11.162 -54.557 1.00 28.15 150 PHE C CA 1
ATOM 4897 C C . PHE C 1 150 ? -7.229 11.233 -53.330 1.00 26.08 150 PHE C C 1
ATOM 4898 O O . PHE C 1 150 ? -7.580 10.702 -52.270 1.00 25.76 150 PHE C O 1
ATOM 4906 N N . ALA C 1 151 ? -6.092 11.922 -53.463 1.00 27.14 151 ALA C N 1
ATOM 4907 C CA . ALA C 1 151 ? -5.045 12.021 -52.418 1.00 26.91 151 ALA C CA 1
ATOM 4908 C C . ALA C 1 151 ? -5.648 12.681 -51.174 1.00 25.55 151 ALA C C 1
ATOM 4909 O O . ALA C 1 151 ? -6.327 13.716 -51.315 1.00 28.28 151 ALA C O 1
ATOM 4911 N N . GLY C 1 152 ? -5.411 12.104 -50.002 1.00 24.30 152 GLY C N 1
ATOM 4912 C CA . GLY C 1 152 ? -5.835 12.696 -48.721 1.00 27.32 152 GLY C CA 1
ATOM 4913 C C . GLY C 1 152 ? -7.212 12.221 -48.263 1.00 27.69 152 GLY C C 1
ATOM 4914 O O . GLY C 1 152 ? -7.648 12.675 -47.194 1.00 29.85 152 GLY C O 1
ATOM 4915 N N . LYS C 1 153 ? -7.888 11.349 -49.019 1.00 27.01 153 LYS C N 1
ATOM 4916 C CA . LYS C 1 153 ? -9.281 10.930 -48.691 1.00 25.60 153 LYS C CA 1
ATOM 4917 C C . LYS C 1 153 ? -9.335 9.429 -48.440 1.00 25.78 153 LYS C C 1
ATOM 4918 O O . LYS C 1 153 ? -10.340 8.826 -48.794 1.00 28.45 153 LYS C O 1
ATOM 4924 N N . ALA C 1 154 ? -8.315 8.848 -47.810 1.00 25.19 154 ALA C N 1
ATOM 4925 C CA . ALA C 1 154 ? -8.284 7.389 -47.571 1.00 27.26 154 ALA C CA 1
ATOM 4926 C C . ALA C 1 154 ? -9.634 6.920 -46.977 1.00 27.89 154 ALA C C 1
ATOM 4927 O O . ALA C 1 154 ? -10.207 5.898 -47.430 1.00 25.88 154 ALA C O 1
ATOM 4929 N N . GLY C 1 155 ? -10.123 7.635 -45.965 1.00 28.55 155 GLY C N 1
ATOM 4930 C CA . GLY C 1 155 ? -11.308 7.240 -45.189 1.00 28.45 155 GLY C CA 1
ATOM 4931 C C . GLY C 1 155 ? -12.551 7.377 -46.024 1.00 25.70 155 GLY C C 1
ATOM 4932 O O . GLY C 1 155 ? -13.338 6.423 -46.118 1.00 26.18 155 GLY C O 1
ATOM 4933 N N . TYR C 1 156 ? -12.719 8.536 -46.627 1.00 25.94 156 TYR C N 1
ATOM 4934 C CA . TYR C 1 156 ? -13.920 8.851 -47.424 1.00 25.51 156 TYR C CA 1
ATOM 4935 C C . TYR C 1 156 ? -13.973 7.940 -48.662 1.00 25.49 156 TYR C C 1
ATOM 4936 O O . TYR C 1 156 ? -15.037 7.361 -48.957 1.00 20.25 156 TYR C O 1
ATOM 4945 N N . ASN C 1 157 ? -12.862 7.789 -49.371 1.00 24.75 157 ASN C N 1
ATOM 4946 C CA . ASN C 1 157 ? -12.874 7.010 -50.637 1.00 25.79 157 ASN C CA 1
ATOM 4947 C C . ASN C 1 157 ? -13.082 5.534 -50.290 1.00 25.08 157 ASN C C 1
ATOM 4948 O O . ASN C 1 157 ? -13.699 4.848 -51.099 1.00 24.45 157 ASN C O 1
ATOM 4953 N N . SER C 1 158 ? -12.561 5.069 -49.155 1.00 25.79 158 SER C N 1
ATOM 4954 C CA . SER C 1 158 ? -12.719 3.660 -48.714 1.00 25.84 158 SER C CA 1
ATOM 4955 C C . SER C 1 158 ? -14.187 3.419 -48.359 1.00 23.72 158 SER C C 1
ATOM 4956 O O . SER C 1 158 ? -14.727 2.399 -48.744 1.00 24.16 158 SER C O 1
ATOM 4959 N N . ALA C 1 159 ? -14.813 4.361 -47.668 1.00 24.50 159 ALA C N 1
ATOM 4960 C CA . ALA C 1 159 ? -16.220 4.259 -47.242 1.00 23.47 159 ALA C CA 1
ATOM 4961 C C . ALA C 1 159 ? -17.108 4.220 -48.484 1.00 23.69 159 ALA C C 1
ATOM 4962 O O . ALA C 1 159 ? -17.947 3.309 -48.565 1.00 23.64 159 ALA C O 1
ATOM 4964 N N . LYS C 1 160 ? -16.939 5.196 -49.379 1.00 23.30 160 LYS C N 1
ATOM 4965 C CA . LYS C 1 160 ? -17.741 5.349 -50.619 1.00 25.60 160 LYS C CA 1
ATOM 4966 C C . LYS C 1 160 ? -17.550 4.150 -51.560 1.00 25.11 160 LYS C C 1
ATOM 4967 O O . LYS C 1 160 ? -18.571 3.670 -52.100 1.00 23.19 160 LYS C O 1
ATOM 4973 N N . HIS C 1 161 ? -16.319 3.664 -51.758 1.00 24.48 161 HIS C N 1
ATOM 4974 C CA . HIS C 1 161 ? -16.075 2.413 -52.526 1.00 24.14 161 HIS C CA 1
ATOM 4975 C C . HIS C 1 161 ? -16.894 1.297 -51.883 1.00 23.29 161 HIS C C 1
ATOM 4976 O O . HIS C 1 161 ? -17.581 0.585 -52.602 1.00 24.16 161 HIS C O 1
ATOM 4983 N N . GLY C 1 162 ? -16.819 1.163 -50.560 1.00 22.23 162 GLY C N 1
ATOM 4984 C CA . GLY C 1 162 ? -17.514 0.092 -49.825 1.00 22.08 162 GLY C CA 1
ATOM 4985 C C . GLY C 1 162 ? -19.014 0.166 -49.983 1.00 18.26 162 GLY C C 1
ATOM 4986 O O . GLY C 1 162 ? -19.641 -0.897 -50.183 1.00 18.51 162 GLY C O 1
ATOM 4987 N N . VAL C 1 163 ? -19.597 1.356 -49.960 1.00 17.49 163 VAL C N 1
ATOM 4988 C CA . VAL C 1 163 ? -21.077 1.506 -50.057 1.00 19.55 163 VAL C CA 1
ATOM 4989 C C . VAL C 1 163 ? -21.548 1.145 -51.472 1.00 22.48 163 VAL C C 1
ATOM 4990 O O . VAL C 1 163 ? -22.710 0.705 -51.611 1.00 21.77 163 VAL C O 1
ATOM 4994 N N . ILE C 1 164 ? -20.677 1.258 -52.481 1.00 22.49 164 ILE C N 1
ATOM 4995 C CA . ILE C 1 164 ? -21.005 0.788 -53.853 1.00 22.77 164 ILE C CA 1
ATOM 4996 C C . ILE C 1 164 ? -21.022 -0.746 -53.825 1.00 23.75 164 ILE C C 1
ATOM 4997 O O . ILE C 1 164 ? -21.958 -1.332 -54.429 1.00 22.30 164 ILE C O 1
ATOM 5002 N N . GLY C 1 165 ? -20.082 -1.371 -53.101 1.00 23.41 165 GLY C N 1
ATOM 5003 C CA . GLY C 1 165 ? -20.075 -2.831 -52.884 1.00 23.87 165 GLY C CA 1
ATOM 5004 C C . GLY C 1 165 ? -21.360 -3.274 -52.187 1.00 24.84 165 GLY C C 1
ATOM 5005 O O . GLY C 1 165 ? -21.984 -4.203 -52.658 1.00 21.94 165 GLY C O 1
ATOM 5006 N N . LEU C 1 166 ? -21.745 -2.598 -51.094 1.00 30.15 166 LEU C N 1
ATOM 5007 C CA . LEU C 1 166 ? -22.973 -2.913 -50.316 1.00 28.10 166 LEU C CA 1
ATOM 5008 C C . LEU C 1 166 ? -24.177 -2.752 -51.243 1.00 25.49 166 LEU C C 1
ATOM 5009 O O . LEU C 1 166 ? -25.098 -3.585 -51.168 1.00 24.30 166 LEU C O 1
ATOM 5014 N N . THR C 1 167 ? -24.180 -1.689 -52.043 1.00 24.52 167 THR C N 1
ATOM 5015 C CA . THR C 1 167 ? -25.254 -1.372 -53.021 1.00 23.97 167 THR C CA 1
ATOM 5016 C C . THR C 1 167 ? -25.493 -2.559 -53.973 1.00 22.18 167 THR C C 1
ATOM 5017 O O . THR C 1 167 ? -26.664 -2.959 -54.152 1.00 21.30 167 THR C O 1
ATOM 5021 N N . LYS C 1 168 ? -24.438 -3.132 -54.548 1.00 21.98 168 LYS C N 1
ATOM 5022 C CA . LYS C 1 168 ? -24.569 -4.225 -55.548 1.00 25.96 168 LYS C CA 1
ATOM 5023 C C . LYS C 1 168 ? -25.026 -5.500 -54.838 1.00 24.82 168 LYS C C 1
ATOM 5024 O O . LYS C 1 168 ? -25.834 -6.213 -55.441 1.00 28.24 168 LYS C O 1
ATOM 5030 N N . VAL C 1 169 ? -24.513 -5.787 -53.632 1.00 25.67 169 VAL C N 1
ATOM 5031 C CA . VAL C 1 169 ? -24.935 -6.979 -52.831 1.00 24.86 169 VAL C CA 1
ATOM 5032 C C . VAL C 1 169 ? -26.433 -6.850 -52.532 1.00 23.05 169 VAL C C 1
ATOM 5033 O O . VAL C 1 169 ? -27.194 -7.820 -52.753 1.00 22.54 169 VAL C O 1
ATOM 5037 N N . ALA C 1 170 ? -26.849 -5.684 -52.059 1.00 23.26 170 ALA C N 1
ATOM 5038 C CA . ALA C 1 170 ? -28.227 -5.454 -51.594 1.00 22.94 170 ALA C CA 1
ATOM 5039 C C . ALA C 1 170 ? -29.149 -5.638 -52.785 1.00 24.01 170 ALA C C 1
ATOM 5040 O O . ALA C 1 170 ? -30.210 -6.273 -52.625 1.00 25.57 170 ALA C O 1
ATOM 5042 N N . ALA C 1 171 ? -28.728 -5.128 -53.947 1.00 23.50 171 ALA C N 1
ATOM 5043 C CA . ALA C 1 171 ? -29.520 -5.138 -55.192 1.00 21.75 171 ALA C CA 1
ATOM 5044 C C . ALA C 1 171 ? -29.816 -6.582 -55.570 1.00 21.91 171 ALA C C 1
ATOM 5045 O O . ALA C 1 171 ? -30.985 -6.906 -55.837 1.00 22.35 171 ALA C O 1
ATOM 5047 N N . LEU C 1 172 ? -28.787 -7.417 -55.530 1.00 22.46 172 LEU C N 1
ATOM 5048 C CA . LEU C 1 172 ? -28.896 -8.829 -55.935 1.00 24.86 172 LEU C CA 1
ATOM 5049 C C . LEU C 1 172 ? -29.824 -9.572 -54.977 1.00 28.98 172 LEU C C 1
ATOM 5050 O O . LEU C 1 172 ? -30.482 -10.502 -55.450 1.00 29.72 172 LEU C O 1
ATOM 5055 N N . GLU C 1 173 ? -29.864 -9.177 -53.695 1.00 30.56 173 GLU C N 1
ATOM 5056 C CA . GLU C 1 173 ? -30.668 -9.863 -52.646 1.00 32.34 173 GLU C CA 1
ATOM 5057 C C . GLU C 1 173 ? -32.144 -9.457 -52.715 1.00 28.51 173 GLU C C 1
ATOM 5058 O O . GLU C 1 173 ? -32.949 -10.198 -52.160 1.00 30.80 173 GLU C O 1
ATOM 5064 N N . CYS C 1 174 ? -32.495 -8.322 -53.304 1.00 26.81 174 CYS C N 1
ATOM 5065 C CA . CYS C 1 174 ? -33.925 -7.922 -53.400 1.00 26.79 174 CYS C CA 1
ATOM 5066 C C . CYS C 1 174 ? -34.374 -7.725 -54.860 1.00 26.84 174 CYS C C 1
ATOM 5067 O O . CYS C 1 174 ? -35.484 -7.150 -55.062 1.00 25.03 174 CYS C O 1
ATOM 5070 N N . ALA C 1 175 ? -33.601 -8.212 -55.839 1.00 26.00 175 ALA C N 1
ATOM 5071 C CA . ALA C 1 175 ? -33.855 -7.966 -57.282 1.00 28.50 175 ALA C CA 1
ATOM 5072 C C . ALA C 1 175 ? -35.256 -8.461 -57.667 1.00 30.25 175 ALA C C 1
ATOM 5073 O O . ALA C 1 175 ? -35.920 -7.770 -58.436 1.00 31.41 175 ALA C O 1
ATOM 5075 N N . ARG C 1 176 ? -35.688 -9.602 -57.124 1.00 31.01 176 ARG C N 1
ATOM 5076 C CA . ARG C 1 176 ? -36.998 -10.241 -57.438 1.00 33.92 176 ARG C CA 1
ATOM 5077 C C . ARG C 1 176 ? -38.135 -9.659 -56.587 1.00 32.16 176 ARG C C 1
ATOM 5078 O O . ARG C 1 176 ? -39.289 -10.080 -56.806 1.00 30.23 176 ARG C O 1
ATOM 5086 N N . ASP C 1 177 ? -37.844 -8.744 -55.667 1.00 31.69 177 ASP C N 1
ATOM 5087 C CA . ASP C 1 177 ? -38.802 -8.284 -54.626 1.00 31.80 177 ASP C CA 1
ATOM 5088 C C . ASP C 1 177 ? -39.336 -6.884 -54.938 1.00 27.51 177 ASP C C 1
ATOM 5089 O O . ASP C 1 177 ? -39.900 -6.289 -54.033 1.00 27.40 177 ASP C O 1
ATOM 5094 N N . GLY C 1 178 ? -39.176 -6.365 -56.151 1.00 26.97 178 GLY C N 1
ATOM 5095 C CA . GLY C 1 178 ? -39.713 -5.029 -56.506 1.00 27.56 178 GLY C CA 1
ATOM 5096 C C . GLY C 1 178 ? -38.938 -3.887 -55.848 1.00 27.19 178 GLY C C 1
ATOM 5097 O O . GLY C 1 178 ? -39.494 -2.776 -55.729 1.00 26.08 178 GLY C O 1
ATOM 5098 N N . ILE C 1 179 ? -37.690 -4.157 -55.440 1.00 26.31 179 ILE C N 1
ATOM 5099 C CA . ILE C 1 179 ? -36.778 -3.193 -54.765 1.00 26.89 179 ILE C CA 1
ATOM 5100 C C . ILE C 1 179 ? -35.554 -2.944 -55.653 1.00 24.35 179 ILE C C 1
ATOM 5101 O O . ILE C 1 179 ? -34.911 -3.930 -56.117 1.00 22.39 179 ILE C O 1
ATOM 5106 N N . THR C 1 180 ? -35.197 -1.673 -55.806 1.00 23.23 180 THR C N 1
ATOM 5107 C CA . THR C 1 180 ? -33.906 -1.255 -56.406 1.00 24.26 180 THR C CA 1
ATOM 5108 C C . THR C 1 180 ? -32.991 -0.652 -55.339 1.00 22.42 180 THR C C 1
ATOM 5109 O O . THR C 1 180 ? -33.474 -0.074 -54.377 1.00 22.56 180 THR C O 1
ATOM 5113 N N . VAL C 1 181 ? -31.689 -0.843 -55.532 1.00 24.48 181 VAL C N 1
ATOM 5114 C CA . VAL C 1 181 ? -30.606 -0.315 -54.659 1.00 25.33 181 VAL C CA 1
ATOM 5115 C C . VAL C 1 181 ? -29.539 0.241 -55.597 1.00 24.19 181 VAL C C 1
ATOM 5116 O O . VAL C 1 181 ? -28.912 -0.553 -56.354 1.00 22.02 181 VAL C O 1
ATOM 5120 N N . ASN C 1 182 ? -29.380 1.556 -55.568 1.00 22.79 182 ASN C N 1
ATOM 5121 C CA . ASN C 1 182 ? -28.442 2.281 -56.449 1.00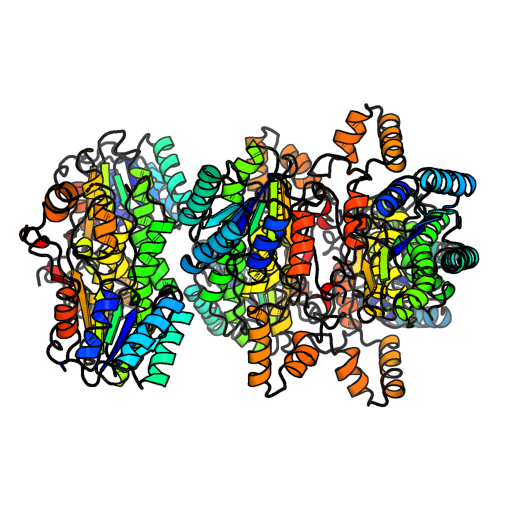 23.32 182 ASN C CA 1
ATOM 5122 C C . ASN C 1 182 ? -27.623 3.223 -55.568 1.00 23.92 182 ASN C C 1
ATOM 5123 O O . ASN C 1 182 ? -28.080 3.549 -54.467 1.00 24.61 182 ASN C O 1
ATOM 5128 N N . ALA C 1 183 ? -26.393 3.493 -55.983 1.00 23.73 183 ALA C N 1
ATOM 5129 C CA . ALA C 1 183 ? -25.491 4.494 -55.380 1.00 23.32 183 ALA C CA 1
ATOM 5130 C C . ALA C 1 183 ? -25.471 5.709 -56.300 1.00 24.42 183 ALA C C 1
ATOM 5131 O O . ALA C 1 183 ? -24.972 5.630 -57.445 1.00 26.45 183 ALA C O 1
ATOM 5133 N N . LEU C 1 184 ? -26.046 6.802 -55.849 1.00 23.47 184 LEU C N 1
ATOM 5134 C CA . LEU C 1 184 ? -25.955 8.058 -56.609 1.00 23.48 184 LEU C CA 1
ATOM 5135 C C . LEU C 1 184 ? -24.568 8.648 -56.327 1.00 24.91 184 LEU C C 1
ATOM 5136 O O . LEU C 1 184 ? -24.230 8.816 -55.116 1.00 23.71 184 LEU C O 1
ATOM 5141 N N . CYS C 1 185 ? -23.765 8.888 -57.368 1.00 22.05 185 CYS C N 1
ATOM 5142 C CA . CYS C 1 185 ? -22.359 9.351 -57.224 1.00 22.71 185 CYS C CA 1
ATOM 5143 C C . CYS C 1 185 ? -22.149 10.761 -57.759 1.00 21.37 185 CYS C C 1
ATOM 5144 O O . CYS C 1 185 ? -21.827 10.930 -58.928 1.00 19.43 185 CYS C O 1
ATOM 5147 N N . PRO C 1 186 ? -22.322 11.817 -56.950 1.00 21.40 186 PRO C N 1
ATOM 5148 C CA . PRO C 1 186 ? -22.030 13.169 -57.430 1.00 22.80 186 PRO C CA 1
ATOM 5149 C C . PRO C 1 186 ? -20.521 13.440 -57.531 1.00 23.81 186 PRO C C 1
ATOM 5150 O O . PRO C 1 186 ? -19.732 12.730 -56.906 1.00 24.67 186 PRO C O 1
ATOM 5154 N N . GLY C 1 187 ? -20.155 14.389 -58.392 1.00 25.01 187 GLY C N 1
ATOM 5155 C CA . GLY C 1 187 ? -18.895 15.144 -58.271 1.00 28.68 187 GLY C CA 1
ATOM 5156 C C . GLY C 1 187 ? -19.099 16.297 -57.310 1.00 31.27 187 GLY C C 1
ATOM 5157 O O . GLY C 1 187 ? -19.976 16.172 -56.432 1.00 34.45 187 GLY C O 1
ATOM 5158 N N . TYR C 1 188 ? -18.363 17.389 -57.501 1.00 31.83 188 TYR C N 1
ATOM 5159 C CA . TYR C 1 188 ? -18.412 18.599 -56.657 1.00 30.99 188 TYR C CA 1
ATOM 5160 C C . TYR C 1 188 ? -19.787 19.236 -56.800 1.00 28.16 188 TYR C C 1
ATOM 5161 O O . TYR C 1 188 ? -20.165 19.577 -57.925 1.00 29.27 188 TYR C O 1
ATOM 5170 N N . VAL C 1 189 ? -20.474 19.395 -55.670 1.00 28.27 189 VAL C N 1
ATOM 5171 C CA . VAL C 1 189 ? -21.827 20.006 -55.556 1.00 29.03 189 VAL C CA 1
ATOM 5172 C C . VAL C 1 189 ? -21.687 21.281 -54.727 1.00 28.79 189 VAL C C 1
ATOM 5173 O O . VAL C 1 189 ? -20.901 21.305 -53.781 1.00 28.56 189 VAL C O 1
ATOM 5177 N N . ASP C 1 190 ? -22.427 22.310 -55.106 1.00 31.96 190 ASP C N 1
ATOM 5178 C CA . ASP C 1 190 ? -22.451 23.630 -54.433 1.00 32.85 190 ASP C CA 1
ATOM 5179 C C . ASP C 1 190 ? -23.254 23.483 -53.138 1.00 33.99 190 ASP C C 1
ATOM 5180 O O . ASP C 1 190 ? -24.499 23.605 -53.168 1.00 29.77 190 ASP C O 1
ATOM 5185 N N . THR C 1 191 ? -22.541 23.148 -52.066 1.00 37.04 191 THR C N 1
ATOM 5186 C CA . THR C 1 191 ? -23.084 22.885 -50.715 1.00 37.03 191 THR C CA 1
ATOM 5187 C C . THR C 1 191 ? -22.262 23.681 -49.711 1.00 40.22 191 THR C C 1
ATOM 5188 O O . THR C 1 191 ? -21.137 24.066 -50.019 1.00 36.71 191 THR C O 1
ATOM 5192 N N . PRO C 1 192 ? -22.817 23.967 -48.507 1.00 46.33 192 PRO C N 1
ATOM 5193 C CA . PRO C 1 192 ? -22.018 24.439 -47.377 1.00 46.56 192 PRO C CA 1
ATOM 5194 C C . PRO C 1 192 ? -20.668 23.710 -47.286 1.00 43.19 192 PRO C C 1
ATOM 5195 O O . PRO C 1 192 ? -19.658 24.371 -47.200 1.00 34.86 192 PRO C O 1
ATOM 5199 N N . LEU C 1 193 ? -20.670 22.375 -47.358 1.00 43.61 193 LEU C N 1
ATOM 5200 C CA . LEU C 1 193 ? -19.425 21.572 -47.202 1.00 47.25 193 LEU C CA 1
ATOM 5201 C C . LEU C 1 193 ? -18.366 22.098 -48.186 1.00 47.68 193 LEU C C 1
ATOM 5202 O O . LEU C 1 193 ? -17.260 22.454 -47.737 1.00 47.52 193 LEU C O 1
ATOM 5207 N N . VAL C 1 194 ? -18.705 22.185 -49.477 1.00 44.38 194 VAL C N 1
ATOM 5208 C CA . VAL C 1 194 ? -17.754 22.591 -50.552 1.00 41.00 194 VAL C CA 1
ATOM 5209 C C . VAL C 1 194 ? -17.429 24.091 -50.440 1.00 38.84 194 VAL C C 1
ATOM 5210 O O . VAL C 1 194 ? -16.237 24.439 -50.553 1.00 35.75 194 VAL C O 1
ATOM 5214 N N . ARG C 1 195 ? -18.426 24.958 -50.244 1.00 38.87 195 ARG C N 1
ATOM 5215 C CA . ARG C 1 195 ? -18.185 26.414 -50.025 1.00 41.40 195 ARG C CA 1
ATOM 5216 C C . ARG C 1 195 ? -17.183 26.609 -48.881 1.00 41.60 195 ARG C C 1
ATOM 5217 O O . ARG C 1 195 ? -16.353 27.568 -48.967 1.00 42.92 195 ARG C O 1
ATOM 5225 N N . GLY C 1 196 ? -17.262 25.747 -47.858 1.00 39.95 196 GLY C N 1
ATOM 5226 C CA . GLY C 1 196 ? -16.293 25.676 -46.750 1.00 40.18 196 GLY C CA 1
ATOM 5227 C C . GLY C 1 196 ? -14.903 25.355 -47.270 1.00 40.34 196 GLY C C 1
ATOM 5228 O O . GLY C 1 196 ? -13.974 26.141 -46.986 1.00 38.20 196 GLY C O 1
ATOM 5229 N N . GLN C 1 197 ? -14.783 24.275 -48.046 1.00 40.89 197 GLN C N 1
ATOM 5230 C CA . GLN C 1 197 ? -13.518 23.788 -48.671 1.00 40.81 197 GLN C CA 1
ATOM 5231 C C . GLN C 1 197 ? -12.925 24.827 -49.637 1.00 39.31 197 GLN C C 1
ATOM 5232 O O . GLN C 1 197 ? -11.697 24.939 -49.692 1.00 40.85 197 GLN C O 1
ATOM 5238 N N . ILE C 1 198 ? -13.742 25.584 -50.368 1.00 43.31 198 ILE C N 1
ATOM 5239 C CA . ILE C 1 198 ? -13.245 26.675 -51.260 1.00 42.52 198 ILE C CA 1
ATOM 5240 C C . ILE C 1 198 ? -12.604 27.776 -50.395 1.00 44.68 198 ILE C C 1
ATOM 5241 O O . ILE C 1 198 ? -11.474 28.223 -50.730 1.00 39.48 198 ILE C O 1
ATOM 5246 N N . ALA C 1 199 ? -13.287 28.182 -49.317 1.00 48.36 199 ALA C N 1
ATOM 5247 C CA . ALA C 1 199 ? -12.806 29.185 -48.330 1.00 49.97 199 ALA C CA 1
ATOM 5248 C C . ALA C 1 199 ? -11.482 28.719 -47.703 1.00 45.13 199 ALA C C 1
ATOM 5249 O O . ALA C 1 199 ? -10.553 29.553 -47.631 1.00 40.76 199 ALA C O 1
ATOM 5251 N N . ASP C 1 200 ? -11.411 27.449 -47.279 1.00 49.57 200 ASP C N 1
ATOM 5252 C CA . ASP C 1 200 ? -10.186 26.778 -46.750 1.00 55.05 200 ASP C CA 1
ATOM 5253 C C . ASP C 1 200 ? -9.030 26.935 -47.750 1.00 53.74 200 ASP C C 1
ATOM 5254 O O . ASP C 1 200 ? -8.031 27.593 -47.387 1.00 49.50 200 ASP C O 1
ATOM 5259 N N . LEU C 1 201 ? -9.168 26.340 -48.944 1.00 54.76 201 LEU C N 1
ATOM 5260 C CA . LEU C 1 201 ? -8.167 26.344 -50.047 1.00 53.77 201 LEU C CA 1
ATOM 5261 C C . LEU C 1 201 ? -7.724 27.785 -50.349 1.00 54.96 201 LEU C C 1
ATOM 5262 O O . LEU C 1 201 ? -6.521 27.988 -50.605 1.00 50.59 201 LEU C O 1
ATOM 5264 N N . ALA C 1 202 ? -8.650 28.750 -50.297 1.00 57.79 202 ALA C N 1
ATOM 5265 C CA . ALA C 1 202 ? -8.416 30.182 -50.614 1.00 63.00 202 ALA C CA 1
ATOM 5266 C C . ALA C 1 202 ? -7.475 30.824 -49.580 1.00 68.71 202 ALA C C 1
ATOM 5267 O O . ALA C 1 202 ? -6.601 31.611 -49.997 1.00 68.67 202 ALA C O 1
ATOM 5269 N N . LYS C 1 203 ? -7.655 30.520 -48.287 1.00 69.92 203 LYS C N 1
ATOM 5270 C CA . LYS C 1 203 ? -6.737 30.948 -47.189 1.00 72.88 203 LYS C CA 1
ATOM 5271 C C . LYS C 1 203 ? -5.401 30.193 -47.347 1.00 71.70 203 LYS C C 1
ATOM 5272 O O . LYS C 1 203 ? -4.375 30.878 -47.539 1.00 73.16 203 LYS C O 1
ATOM 5276 N N . THR C 1 204 ? -5.420 28.850 -47.342 1.00 67.78 204 THR C N 1
ATOM 5277 C CA . THR C 1 204 ? -4.224 27.953 -47.404 1.00 70.14 204 THR C CA 1
ATOM 5278 C C . THR C 1 204 ? -3.288 28.325 -48.565 1.00 72.59 204 THR C C 1
ATOM 5279 O O . THR C 1 204 ? -2.067 28.161 -48.388 1.00 65.80 204 THR C O 1
ATOM 5283 N N . ARG C 1 205 ? -3.833 28.749 -49.714 1.00 70.69 205 ARG C N 1
ATOM 5284 C CA . ARG C 1 205 ? -3.048 29.085 -50.936 1.00 69.98 205 ARG C CA 1
ATOM 5285 C C . ARG C 1 205 ? -3.004 30.601 -51.156 1.00 63.38 205 ARG C C 1
ATOM 5286 O O . ARG C 1 205 ? -2.367 31.018 -52.143 1.00 58.95 205 ARG C O 1
ATOM 5294 N N . ASN C 1 206 ? -3.650 31.381 -50.281 1.00 62.64 206 ASN C N 1
ATOM 5295 C CA . ASN C 1 206 ? -3.703 32.870 -50.330 1.00 63.96 206 ASN C CA 1
ATOM 5296 C C . ASN C 1 206 ? -4.157 33.328 -51.731 1.00 64.22 206 ASN C C 1
ATOM 5297 O O . ASN C 1 206 ? -3.511 34.231 -52.318 1.00 57.25 206 ASN C O 1
ATOM 5302 N N . VAL C 1 207 ? -5.252 32.741 -52.232 1.00 63.33 207 VAL C N 1
ATOM 5303 C CA . VAL C 1 207 ? -5.860 33.025 -53.569 1.00 61.72 207 VAL C CA 1
ATOM 5304 C C . VAL C 1 207 ? -7.282 33.546 -53.347 1.00 55.36 207 VAL C C 1
ATOM 5305 O O . VAL C 1 207 ? -7.793 33.370 -52.220 1.00 53.78 207 VAL C O 1
ATOM 5309 N N . SER C 1 208 ? -7.897 34.149 -54.371 1.00 49.00 208 SER C N 1
ATOM 5310 C CA . SER C 1 208 ? -9.344 34.496 -54.368 1.00 50.36 208 SER C CA 1
ATOM 5311 C C . SER C 1 208 ? -10.167 33.222 -54.119 1.00 49.41 208 SER C C 1
ATOM 5312 O O . SER C 1 208 ? -9.625 32.102 -54.298 1.00 44.65 208 SER C O 1
ATOM 5315 N N . LEU C 1 209 ? -11.408 33.397 -53.659 1.00 53.44 209 LEU C N 1
ATOM 5316 C CA . LEU C 1 209 ? -12.436 32.326 -53.579 1.00 53.88 209 LEU C CA 1
ATOM 5317 C C . LEU C 1 209 ? -12.695 31.804 -55.001 1.00 53.79 209 LEU C C 1
ATOM 5318 O O . LEU C 1 209 ? -12.865 30.588 -55.156 1.00 45.69 209 LEU C O 1
ATOM 5323 N N . ASP C 1 210 ? -12.696 32.706 -55.992 1.00 54.97 210 ASP C N 1
ATOM 5324 C CA . ASP C 1 210 ? -12.933 32.391 -57.425 1.00 56.96 210 ASP C CA 1
ATOM 5325 C C . ASP C 1 210 ? -11.804 31.483 -57.927 1.00 52.16 210 ASP C C 1
ATOM 5326 O O . ASP C 1 210 ? -12.124 30.442 -58.535 1.00 48.27 210 ASP C O 1
ATOM 5331 N N . SER C 1 211 ? -10.541 31.851 -57.681 1.00 48.43 211 SER C N 1
ATOM 5332 C CA . SER C 1 211 ? -9.349 31.102 -58.169 1.00 46.47 211 SER C CA 1
ATOM 5333 C C . SER C 1 211 ? -9.297 29.732 -57.500 1.00 41.70 211 SER C C 1
ATOM 5334 O O . SER C 1 211 ? -9.002 28.757 -58.203 1.00 44.85 211 SER C O 1
ATOM 5337 N N . ALA C 1 212 ? -9.547 29.670 -56.189 1.00 42.27 212 ALA C N 1
ATOM 5338 C CA . ALA C 1 212 ? -9.626 28.401 -55.422 1.00 42.49 212 ALA C CA 1
ATOM 5339 C C . ALA C 1 212 ? -10.638 27.468 -56.098 1.00 37.93 212 ALA C C 1
ATOM 5340 O O . ALA C 1 212 ? -10.375 26.267 -56.198 1.00 39.45 212 ALA C O 1
ATOM 5342 N N . LEU C 1 213 ? -11.770 28.010 -56.540 1.00 38.23 213 LEU C N 1
ATOM 5343 C CA . LEU C 1 213 ? -12.840 27.223 -57.201 1.00 36.11 213 LEU C CA 1
ATOM 5344 C C . LEU C 1 213 ? -12.437 26.909 -58.653 1.00 37.76 213 LEU C C 1
ATOM 5345 O O . LEU C 1 213 ? -12.415 25.728 -59.005 1.00 34.35 213 LEU C O 1
ATOM 5350 N N . GLU C 1 214 ? -12.125 27.920 -59.465 1.00 40.68 214 GLU C N 1
ATOM 5351 C CA . GLU C 1 214 ? -11.979 27.769 -60.941 1.00 43.28 214 GLU C CA 1
ATOM 5352 C C . GLU C 1 214 ? -10.730 26.952 -61.275 1.00 46.14 214 GLU C C 1
ATOM 5353 O O . GLU C 1 214 ? -10.782 26.183 -62.259 1.00 46.17 214 GLU C O 1
ATOM 5359 N N . ASP C 1 215 ? -9.659 27.109 -60.492 1.00 50.78 215 ASP C N 1
ATOM 5360 C CA . ASP C 1 215 ? -8.279 26.724 -60.896 1.00 52.36 215 ASP C CA 1
ATOM 5361 C C . ASP C 1 215 ? -7.788 25.513 -60.090 1.00 46.18 215 ASP C C 1
ATOM 5362 O O . ASP C 1 215 ? -6.970 24.745 -60.634 1.00 47.11 215 ASP C O 1
ATOM 5367 N N . VAL C 1 216 ? -8.270 25.310 -58.864 1.00 46.45 216 VAL C N 1
ATOM 5368 C CA . VAL C 1 216 ? -7.905 24.107 -58.053 1.00 47.53 216 VAL C CA 1
ATOM 5369 C C . VAL C 1 216 ? -9.089 23.132 -58.027 1.00 42.60 216 VAL C C 1
ATOM 5370 O O . VAL C 1 216 ? -8.938 22.041 -58.577 1.00 40.74 216 VAL C O 1
ATOM 5374 N N . ILE C 1 217 ? -10.211 23.519 -57.418 1.00 42.66 217 ILE C N 1
ATOM 5375 C CA . ILE C 1 217 ? -11.387 22.624 -57.190 1.00 43.66 217 ILE C CA 1
ATOM 5376 C C . ILE C 1 217 ? -11.866 22.055 -58.530 1.00 38.71 217 ILE C C 1
ATOM 5377 O O . ILE C 1 217 ? -12.019 20.832 -58.595 1.00 39.00 217 ILE C O 1
ATOM 5382 N N . LEU C 1 218 ? -12.070 22.905 -59.545 1.00 35.78 218 LEU C N 1
ATOM 5383 C CA . LEU C 1 218 ? -12.746 22.548 -60.822 1.00 37.43 218 LEU C CA 1
ATOM 5384 C C . LEU C 1 218 ? -11.737 22.244 -61.946 1.00 40.05 218 LEU C C 1
ATOM 5385 O O . LEU C 1 218 ? -12.182 22.148 -63.098 1.00 41.54 218 LEU C O 1
ATOM 5390 N N . ALA C 1 219 ? -10.441 22.066 -61.670 1.00 41.20 219 ALA C N 1
ATOM 5391 C CA . ALA C 1 219 ? -9.428 21.825 -62.733 1.00 44.22 219 ALA C CA 1
ATOM 5392 C C . ALA C 1 219 ? -9.619 20.433 -63.362 1.00 41.33 219 ALA C C 1
ATOM 5393 O O . ALA C 1 219 ? -9.160 20.235 -64.499 1.00 40.28 219 ALA C O 1
ATOM 5395 N N . MET C 1 220 ? -10.275 19.512 -62.656 1.00 40.69 220 MET C N 1
ATOM 5396 C CA . MET C 1 220 ? -10.510 18.114 -63.112 1.00 41.03 220 MET C CA 1
ATOM 5397 C C . MET C 1 220 ? -11.968 17.894 -63.562 1.00 34.00 220 MET C C 1
ATOM 5398 O O . MET C 1 220 ? -12.280 16.738 -63.911 1.00 29.96 220 MET C O 1
ATOM 5403 N N . VAL C 1 221 ? -12.818 18.932 -63.537 1.00 28.92 221 VAL C N 1
ATOM 5404 C CA . VAL C 1 221 ? -14.251 18.881 -63.955 1.00 27.70 221 VAL C CA 1
ATOM 5405 C C . VAL C 1 221 ? -14.341 19.464 -65.360 1.00 29.49 221 VAL C C 1
ATOM 5406 O O . VAL C 1 221 ? -14.221 20.680 -65.531 1.00 28.32 221 VAL C O 1
ATOM 5410 N N . PRO C 1 222 ? -14.553 18.624 -66.402 1.00 26.66 222 PRO C N 1
ATOM 5411 C CA . PRO C 1 222 ? -14.697 19.119 -67.776 1.00 27.20 222 PRO C CA 1
ATOM 5412 C C . PRO C 1 222 ? -15.732 20.243 -67.947 1.00 26.67 222 PRO C C 1
ATOM 5413 O O . PRO C 1 222 ? -15.438 21.184 -68.668 1.00 28.32 222 PRO C O 1
ATOM 5417 N N . GLN C 1 223 ? -16.858 20.207 -67.231 1.00 28.63 223 GLN C N 1
ATOM 5418 C CA . GLN C 1 223 ? -17.882 21.286 -67.330 1.00 27.73 223 GLN C CA 1
ATOM 5419 C C . GLN C 1 223 ? -17.447 22.542 -66.574 1.00 25.83 223 GLN C C 1
ATOM 5420 O O . GLN C 1 223 ? -18.171 23.552 -66.678 1.00 25.88 223 GLN C O 1
ATOM 5426 N N . LYS C 1 224 ? -16.365 22.478 -65.798 1.00 29.50 224 LYS C N 1
ATOM 5427 C CA A LYS C 1 224 ? -15.858 23.659 -65.052 0.50 30.49 224 LYS C CA 1
ATOM 5428 C CA B LYS C 1 224 ? -15.849 23.629 -65.006 0.50 30.59 224 LYS C CA 1
ATOM 5429 C C . LYS C 1 224 ? -17.020 24.325 -64.293 1.00 31.63 224 LYS C C 1
ATOM 5430 O O . LYS C 1 224 ? -17.148 25.559 -64.391 1.00 30.60 224 LYS C O 1
ATOM 5441 N N . ARG C 1 225 ? -17.843 23.553 -63.572 1.00 32.94 225 ARG C N 1
ATOM 5442 C CA . ARG C 1 225 ? -18.874 24.152 -62.687 1.00 31.41 225 ARG C CA 1
ATOM 5443 C C . ARG C 1 225 ? -19.172 23.209 -61.525 1.00 30.67 225 ARG C C 1
ATOM 5444 O O . ARG C 1 225 ? -18.932 21.973 -61.635 1.00 31.39 225 ARG C O 1
ATOM 5452 N N . LEU C 1 226 ? -19.629 23.801 -60.421 1.00 28.47 226 LEU C N 1
ATOM 5453 C CA . LEU C 1 226 ? -20.263 23.060 -59.315 1.00 27.15 226 LEU C CA 1
ATOM 5454 C C . LEU C 1 226 ? -21.664 22.629 -59.771 1.00 26.10 226 LEU C C 1
ATOM 5455 O O . LEU C 1 226 ? -22.416 23.438 -60.358 1.00 23.50 226 LEU C O 1
ATOM 5460 N N . LEU C 1 227 ? -22.011 21.386 -59.459 1.00 28.14 227 LEU C N 1
ATOM 5461 C CA . LEU C 1 227 ? -23.404 20.883 -59.564 1.00 29.40 227 LEU C CA 1
ATOM 5462 C C . LEU C 1 227 ? -24.247 21.580 -58.495 1.00 27.82 227 LEU C C 1
ATOM 5463 O O . LEU C 1 227 ? -23.723 21.857 -57.405 1.00 27.88 227 LEU C O 1
ATOM 5468 N N . SER C 1 228 ? -25.492 21.908 -58.808 1.00 27.72 228 SER C N 1
ATOM 5469 C CA . SER C 1 228 ? -26.445 22.429 -57.806 1.00 28.44 228 SER C CA 1
ATOM 5470 C C . SER C 1 228 ? -27.026 21.237 -57.032 1.00 30.81 228 SER C C 1
ATOM 5471 O O . SER C 1 228 ? -27.093 20.115 -57.616 1.00 28.93 228 SER C O 1
ATOM 5474 N N . VAL C 1 229 ? -27.439 21.454 -55.776 1.00 27.43 229 VAL C N 1
ATOM 5475 C CA . VAL C 1 229 ? -28.184 20.430 -54.975 1.00 30.02 229 VAL C CA 1
ATOM 5476 C C . VAL C 1 229 ? -29.475 20.028 -55.699 1.00 29.76 229 VAL C C 1
ATOM 5477 O O . VAL C 1 229 ? -29.857 18.856 -55.559 1.00 26.46 229 VAL C O 1
ATOM 5481 N N . GLU C 1 230 ? -30.096 20.929 -56.472 1.00 30.83 230 GLU C N 1
ATOM 5482 C CA . GLU C 1 230 ? -31.334 20.615 -57.241 1.00 35.05 230 GLU C CA 1
ATOM 5483 C C . GLU C 1 230 ? -31.040 19.560 -58.329 1.00 31.32 230 GLU C C 1
ATOM 5484 O O . GLU C 1 230 ? -31.874 18.658 -58.555 1.00 25.61 230 GLU C O 1
ATOM 5490 N N . GLU C 1 231 ? -29.894 19.643 -59.000 1.00 30.29 231 GLU C N 1
ATOM 5491 C CA . GLU C 1 231 ? -29.515 18.639 -60.027 1.00 30.80 231 GLU C CA 1
ATOM 5492 C C . GLU C 1 231 ? -29.422 17.262 -59.364 1.00 29.26 231 GLU C C 1
ATOM 5493 O O . GLU C 1 231 ? -29.916 16.299 -59.958 1.00 26.72 231 GLU C O 1
ATOM 5499 N N . ILE C 1 232 ? -28.815 17.180 -58.180 1.00 29.41 232 ILE C N 1
ATOM 5500 C CA . ILE C 1 232 ? -28.636 15.890 -57.455 1.00 27.77 232 ILE C CA 1
ATOM 5501 C C . ILE C 1 232 ? -30.030 15.379 -57.104 1.00 26.36 232 ILE C C 1
ATOM 5502 O O . ILE C 1 232 ? -30.299 14.191 -57.331 1.00 25.60 232 ILE C O 1
ATOM 5507 N N . ALA C 1 233 ? -30.882 16.269 -56.613 1.00 26.72 233 ALA C N 1
ATOM 5508 C CA . ALA C 1 233 ? -32.265 15.953 -56.192 1.00 27.56 233 ALA C CA 1
ATOM 5509 C C . ALA C 1 233 ? -33.075 15.428 -57.380 1.00 26.97 233 ALA C C 1
ATOM 5510 O O . ALA C 1 233 ? -33.853 14.486 -57.168 1.00 26.81 233 ALA C O 1
ATOM 5512 N N . ASP C 1 234 ? -32.898 16.003 -58.585 1.00 27.44 234 ASP C N 1
ATOM 5513 C CA . ASP C 1 234 ? -33.639 15.577 -59.807 1.00 27.60 234 ASP C CA 1
ATOM 5514 C C . ASP C 1 234 ? -33.247 14.150 -60.188 1.00 25.20 234 ASP C C 1
ATOM 5515 O O . ASP C 1 234 ? -34.148 13.363 -60.467 1.00 23.17 234 ASP C O 1
ATOM 5520 N N . TYR C 1 235 ? -31.973 13.804 -60.100 1.00 22.37 235 TYR C N 1
ATOM 5521 C CA . TYR C 1 235 ? -31.545 12.417 -60.367 1.00 25.21 235 TYR C CA 1
ATOM 5522 C C . TYR C 1 235 ? -32.098 11.505 -59.256 1.00 25.65 235 TYR C C 1
ATOM 5523 O O . TYR C 1 235 ? -32.627 10.426 -59.587 1.00 25.77 235 TYR C O 1
ATOM 5532 N N . ALA C 1 236 ? -32.006 11.909 -57.980 1.00 26.05 236 ALA C N 1
ATOM 5533 C CA . ALA C 1 236 ? -32.567 11.169 -56.830 1.00 25.30 236 ALA C CA 1
ATOM 5534 C C . ALA C 1 236 ? -34.068 10.896 -57.058 1.00 25.54 236 ALA C C 1
ATOM 5535 O O . ALA C 1 236 ? -34.477 9.730 -56.917 1.00 23.23 236 ALA C O 1
ATOM 5537 N N . ILE C 1 237 ? -34.857 11.910 -57.430 1.00 22.70 237 ILE C N 1
ATOM 5538 C CA . ILE C 1 237 ? -36.305 11.740 -57.720 1.00 24.93 237 ILE C CA 1
ATOM 5539 C C . ILE C 1 237 ? -36.480 10.687 -58.830 1.00 26.61 237 ILE C C 1
ATOM 5540 O O . ILE C 1 237 ? -37.338 9.796 -58.678 1.00 26.08 237 ILE C O 1
ATOM 5545 N N . PHE C 1 238 ? -35.721 10.767 -59.924 1.00 25.71 238 PHE C N 1
ATOM 5546 C CA . PHE C 1 238 ? -35.902 9.801 -61.039 1.00 27.21 238 PHE C CA 1
ATOM 5547 C C . PHE C 1 238 ? -35.670 8.380 -60.496 1.00 27.64 238 PHE C C 1
ATOM 5548 O O . PHE C 1 238 ? -36.549 7.502 -60.697 1.00 28.42 238 PHE C O 1
ATOM 5556 N N . LEU C 1 239 ? -34.547 8.157 -59.808 1.00 25.15 239 LEU C N 1
ATOM 5557 C CA . LEU C 1 239 ? -34.152 6.809 -59.327 1.00 27.72 239 LEU C CA 1
ATOM 5558 C C . LEU C 1 239 ? -35.135 6.319 -58.254 1.00 28.92 239 LEU C C 1
ATOM 5559 O O . LEU C 1 239 ? -35.369 5.087 -58.188 1.00 29.50 239 LEU C O 1
ATOM 5564 N N . ALA C 1 240 ? -35.691 7.242 -57.465 1.00 28.78 240 ALA C N 1
ATOM 5565 C CA . ALA C 1 240 ? -36.632 6.948 -56.358 1.00 30.47 240 ALA C CA 1
ATOM 5566 C C . ALA C 1 240 ? -38.065 6.759 -56.898 1.00 28.29 240 ALA C C 1
ATOM 5567 O O . ALA C 1 240 ? -38.916 6.279 -56.142 1.00 27.22 240 ALA C O 1
ATOM 5569 N N . SER C 1 241 ? -38.315 7.034 -58.175 1.00 27.54 241 SER C N 1
ATOM 5570 C CA . SER C 1 241 ? -39.683 7.022 -58.748 1.00 28.61 241 SER C CA 1
ATOM 5571 C C . SER C 1 241 ? -40.038 5.616 -59.256 1.00 27.41 241 SER C C 1
ATOM 5572 O O . SER C 1 241 ? -39.116 4.767 -59.442 1.00 27.20 241 SER C O 1
ATOM 5575 N N . SER C 1 242 ? -41.322 5.383 -59.510 1.00 28.31 242 SER C N 1
ATOM 5576 C CA . SER C 1 242 ? -41.846 4.113 -60.092 1.00 33.11 242 SER C CA 1
ATOM 5577 C C . SER C 1 242 ? -41.284 3.892 -61.512 1.00 29.92 242 SER C C 1
ATOM 5578 O O . SER C 1 242 ? -41.235 2.740 -61.954 1.00 33.72 242 SER C O 1
ATOM 5581 N N . LYS C 1 243 ? -40.802 4.942 -62.176 1.00 29.24 243 LYS C N 1
ATOM 5582 C CA . LYS C 1 243 ? -40.312 4.886 -63.583 1.00 31.16 243 LYS C CA 1
ATOM 5583 C C . LYS C 1 243 ? -38.910 4.255 -63.683 1.00 30.53 243 LYS C C 1
ATOM 5584 O O . LYS C 1 243 ? -38.515 3.905 -64.823 1.00 32.68 243 LYS C O 1
ATOM 5590 N N . ALA C 1 244 ? -38.199 4.086 -62.565 1.00 25.67 244 ALA C N 1
ATOM 5591 C CA . ALA C 1 244 ? -36.794 3.599 -62.526 1.00 26.27 244 ALA C CA 1
ATOM 5592 C C . ALA C 1 244 ? -36.674 2.190 -61.924 1.00 24.23 244 ALA C C 1
ATOM 5593 O O . ALA C 1 244 ? -35.576 1.852 -61.498 1.00 25.75 244 ALA C O 1
ATOM 5595 N N . GLY C 1 245 ? -37.721 1.358 -62.012 1.00 24.57 245 GLY C N 1
ATOM 5596 C CA . GLY C 1 245 ? -37.763 -0.004 -61.443 1.00 22.91 245 GLY C CA 1
ATOM 5597 C C . GLY C 1 245 ? -36.739 -0.960 -62.041 1.00 24.72 245 GLY C C 1
ATOM 5598 O O . GLY C 1 245 ? -36.426 -2.007 -61.347 1.00 25.40 245 GLY C O 1
ATOM 5599 N N . GLY C 1 246 ? -36.266 -0.678 -63.268 1.00 21.37 246 GLY C N 1
ATOM 5600 C CA . GLY C 1 246 ? -35.287 -1.486 -64.009 1.00 20.75 246 GLY C CA 1
ATOM 5601 C C . GLY C 1 246 ? -33.836 -1.067 -63.758 1.00 22.15 246 GLY C C 1
ATOM 5602 O O . GLY C 1 246 ? -32.935 -1.793 -64.235 1.00 25.55 246 GLY C O 1
ATOM 5603 N N . VAL C 1 247 ? -33.606 0.029 -63.018 1.00 22.62 247 VAL C N 1
ATOM 5604 C CA . VAL C 1 247 ? -32.250 0.478 -62.575 1.00 22.83 247 VAL C CA 1
ATOM 5605 C C . VAL C 1 247 ? -31.961 -0.088 -61.189 1.00 20.96 247 VAL C C 1
ATOM 5606 O O . VAL C 1 247 ? -32.624 0.342 -60.230 1.00 22.46 247 VAL C O 1
ATOM 5610 N N . THR C 1 248 ? -30.992 -1.010 -61.069 1.00 20.22 248 THR C N 1
ATOM 5611 C CA . THR C 1 248 ? -30.560 -1.544 -59.764 1.00 21.28 248 THR C CA 1
ATOM 5612 C C . THR C 1 248 ? -29.105 -2.035 -59.829 1.00 20.63 248 THR C C 1
ATOM 5613 O O . THR C 1 248 ? -28.678 -2.598 -60.859 1.00 18.90 248 THR C O 1
ATOM 5617 N N . GLY C 1 249 ? -28.390 -1.849 -58.734 1.00 19.05 249 GLY C N 1
ATOM 5618 C CA . GLY C 1 249 ? -27.022 -2.347 -58.540 1.00 21.22 249 GLY C CA 1
ATOM 5619 C C . GLY C 1 249 ? -26.033 -1.411 -59.206 1.00 21.66 249 GLY C C 1
ATOM 5620 O O . GLY C 1 249 ? -24.949 -1.900 -59.567 1.00 20.03 249 GLY C O 1
ATOM 5621 N N . GLN C 1 250 ? -26.424 -0.147 -59.420 1.00 22.39 250 GLN C N 1
ATOM 5622 C CA . GLN C 1 250 ? -25.648 0.808 -60.262 1.00 23.93 250 GLN C CA 1
ATOM 5623 C C . GLN C 1 250 ? -25.041 1.942 -59.433 1.00 23.68 250 GLN C C 1
ATOM 5624 O O . GLN C 1 250 ? -25.702 2.452 -58.545 1.00 24.93 250 GLN C O 1
ATOM 5630 N N . ALA C 1 251 ? -23.789 2.284 -59.750 1.00 23.16 251 ALA C N 1
ATOM 5631 C CA . ALA C 1 251 ? -23.121 3.545 -59.387 1.00 23.48 251 ALA C CA 1
ATOM 5632 C C . ALA C 1 251 ? -23.524 4.533 -60.472 1.00 22.95 251 ALA C C 1
ATOM 5633 O O . ALA C 1 251 ? -23.026 4.428 -61.613 1.00 24.35 251 ALA C O 1
ATOM 5635 N N . VAL C 1 252 ? -24.517 5.349 -60.162 1.00 23.67 252 VAL C N 1
ATOM 5636 C CA . VAL C 1 252 ? -25.160 6.295 -61.106 1.00 21.95 252 VAL C CA 1
ATOM 5637 C C . VAL C 1 252 ? -24.426 7.623 -60.986 1.00 20.09 252 VAL C C 1
ATOM 5638 O O . VAL C 1 252 ? -24.447 8.175 -59.876 1.00 19.15 252 VAL C O 1
ATOM 5642 N N . VAL C 1 253 ? -23.777 8.068 -62.052 1.00 18.73 253 VAL C N 1
ATOM 5643 C CA . VAL C 1 253 ? -22.750 9.152 -61.964 1.00 19.98 253 VAL C CA 1
ATOM 5644 C C . VAL C 1 253 ? -23.299 10.444 -62.541 1.00 20.26 253 VAL C C 1
ATOM 5645 O O . VAL C 1 253 ? -23.772 10.445 -63.686 1.00 24.39 253 VAL C O 1
ATOM 5649 N N . MET C 1 254 ? -23.226 11.504 -61.743 1.00 23.75 254 MET C N 1
ATOM 5650 C CA A MET C 1 254 ? -23.574 12.903 -62.129 0.50 24.57 254 MET C CA 1
ATOM 5651 C CA B MET C 1 254 ? -23.561 12.895 -62.145 0.50 24.43 254 MET C CA 1
ATOM 5652 C C . MET C 1 254 ? -22.375 13.784 -61.734 1.00 25.65 254 MET C C 1
ATOM 5653 O O . MET C 1 254 ? -22.309 14.180 -60.549 1.00 27.83 254 MET C O 1
ATOM 5662 N N . ASP C 1 255 ? -21.438 14.038 -62.652 1.00 26.40 255 ASP C N 1
ATOM 5663 C CA . ASP C 1 255 ? -20.100 14.556 -62.246 1.00 27.09 255 ASP C CA 1
ATOM 5664 C C . ASP C 1 255 ? -19.487 15.564 -63.227 1.00 26.64 255 ASP C C 1
ATOM 5665 O O . ASP C 1 255 ? -18.265 15.745 -63.142 1.00 26.89 255 ASP C O 1
ATOM 5670 N N . GLY C 1 256 ? -20.283 16.253 -64.040 1.00 28.87 256 GLY C N 1
ATOM 5671 C CA . GLY C 1 256 ? -19.819 17.155 -65.131 1.00 30.88 256 GLY C CA 1
ATOM 5672 C C . GLY C 1 256 ? -18.655 16.596 -65.960 1.00 29.09 256 GLY C C 1
ATOM 5673 O O . GLY C 1 256 ? -17.860 17.400 -66.500 1.00 27.46 256 GLY C O 1
ATOM 5674 N N . GLY C 1 257 ? -18.535 15.267 -66.054 1.00 26.58 257 GLY C N 1
ATOM 5675 C CA . GLY C 1 257 ? -17.608 14.577 -66.968 1.00 24.70 257 GLY C CA 1
ATOM 5676 C C . GLY C 1 257 ? -16.347 14.106 -66.288 1.00 24.53 257 GLY C C 1
ATOM 5677 O O . GLY C 1 257 ? -15.466 13.626 -67.003 1.00 25.59 257 GLY C O 1
ATOM 5678 N N . TYR C 1 258 ? -16.271 14.173 -64.951 1.00 22.88 258 TYR C N 1
ATOM 5679 C CA . TYR C 1 258 ? -15.018 13.968 -64.190 1.00 24.46 258 TYR C CA 1
ATOM 5680 C C . TYR C 1 258 ? -14.456 12.589 -64.556 1.00 24.01 258 TYR C C 1
ATOM 5681 O O . TYR C 1 258 ? -13.251 12.475 -64.828 1.00 25.32 258 TYR C O 1
ATOM 5690 N N . THR C 1 259 ? -15.303 11.566 -64.521 1.00 23.14 259 THR C N 1
ATOM 5691 C CA . THR C 1 259 ? -14.889 10.146 -64.604 1.00 24.94 259 THR C CA 1
ATOM 5692 C C . THR C 1 259 ? -14.713 9.759 -66.070 1.00 24.61 259 THR C C 1
ATOM 5693 O O . THR C 1 259 ? -14.173 8.644 -66.300 1.00 27.19 259 THR C O 1
ATOM 5697 N N . ALA C 1 260 ? -15.104 10.640 -66.995 1.00 23.86 260 ALA C N 1
ATOM 5698 C CA . ALA C 1 260 ? -14.935 10.471 -68.457 1.00 26.89 260 ALA C CA 1
ATOM 5699 C C . ALA C 1 260 ? -13.463 10.635 -68.854 1.00 28.34 260 ALA C C 1
ATOM 5700 O O . ALA C 1 260 ? -13.106 10.095 -69.901 1.00 26.49 260 ALA C O 1
ATOM 5702 N N . GLN C 1 261 ? -12.674 11.378 -68.068 1.00 28.83 261 GLN C N 1
ATOM 5703 C CA . GLN C 1 261 ? -11.216 11.608 -68.259 1.00 32.14 261 GLN C CA 1
ATOM 5704 C C . GLN C 1 261 ? -10.356 10.653 -67.425 1.00 31.95 261 GLN C C 1
ATOM 5705 O O . GLN C 1 261 ? -10.695 10.145 -66.333 1.00 35.67 261 GLN C O 1
ATOM 5712 N N . MET D 1 1 ? 17.990 -20.324 -63.225 1.00 63.31 1 MET D N 1
ATOM 5713 C CA . MET D 1 1 ? 16.848 -19.661 -62.498 1.00 66.46 1 MET D CA 1
ATOM 5714 C C . MET D 1 1 ? 17.180 -18.185 -62.223 1.00 62.02 1 MET D C 1
ATOM 5715 O O . MET D 1 1 ? 18.365 -17.802 -62.354 1.00 64.80 1 MET D O 1
ATOM 5720 N N . THR D 1 2 ? 16.175 -17.372 -61.880 1.00 55.48 2 THR D N 1
ATOM 5721 C CA . THR D 1 2 ? 16.378 -15.979 -61.394 1.00 54.23 2 THR D CA 1
ATOM 5722 C C . THR D 1 2 ? 15.565 -15.752 -60.115 1.00 50.24 2 THR D C 1
ATOM 5723 O O . THR D 1 2 ? 14.642 -16.543 -59.821 1.00 50.54 2 THR D O 1
ATOM 5727 N N . LYS D 1 3 ? 15.964 -14.725 -59.364 1.00 45.02 3 LYS D N 1
ATOM 5728 C CA . LYS D 1 3 ? 15.400 -14.354 -58.047 1.00 40.56 3 LYS D CA 1
ATOM 5729 C C . LYS D 1 3 ? 14.723 -12.998 -58.257 1.00 35.39 3 LYS D C 1
ATOM 5730 O O . LYS D 1 3 ? 15.394 -11.965 -58.117 1.00 36.19 3 LYS D O 1
ATOM 5734 N N . LEU D 1 4 ? 13.446 -13.017 -58.646 1.00 33.17 4 LEU D N 1
ATOM 5735 C CA . LEU D 1 4 ? 12.705 -11.809 -59.100 1.00 34.34 4 LEU D CA 1
ATOM 5736 C C . LEU D 1 4 ? 12.535 -10.826 -57.941 1.00 32.03 4 LEU D C 1
ATOM 5737 O O . LEU D 1 4 ? 12.258 -9.647 -58.235 1.00 30.59 4 LEU D O 1
ATOM 5742 N N . LEU D 1 5 ? 12.728 -11.270 -56.684 1.00 31.46 5 LEU D N 1
ATOM 5743 C CA . LEU D 1 5 ? 12.583 -10.414 -55.465 1.00 31.28 5 LEU D CA 1
ATOM 5744 C C . LEU D 1 5 ? 13.885 -10.378 -54.625 1.00 31.56 5 LEU D C 1
ATOM 5745 O O . LEU D 1 5 ? 13.820 -10.055 -53.407 1.00 27.30 5 LEU D O 1
ATOM 5750 N N . ASP D 1 6 ? 15.033 -10.659 -55.242 1.00 32.19 6 ASP D N 1
ATOM 5751 C CA . ASP D 1 6 ? 16.361 -10.653 -54.567 1.00 32.30 6 ASP D CA 1
ATOM 5752 C C . ASP D 1 6 ? 16.555 -9.311 -53.854 1.00 32.39 6 ASP D C 1
ATOM 5753 O O . ASP D 1 6 ? 16.276 -8.257 -54.484 1.00 35.42 6 ASP D O 1
ATOM 5758 N N . GLY D 1 7 ? 16.966 -9.337 -52.588 1.00 32.44 7 GLY D N 1
ATOM 5759 C CA . GLY D 1 7 ? 17.268 -8.118 -51.808 1.00 34.26 7 GLY D CA 1
ATOM 5760 C C . GLY D 1 7 ? 16.037 -7.406 -51.261 1.00 35.56 7 GLY D C 1
ATOM 5761 O O . GLY D 1 7 ? 16.213 -6.284 -50.720 1.00 35.37 7 GLY D O 1
ATOM 5762 N N . LYS D 1 8 ? 14.839 -8.006 -51.373 1.00 32.02 8 LYS D N 1
ATOM 5763 C CA . LYS D 1 8 ? 13.582 -7.365 -50.904 1.00 31.19 8 LYS D CA 1
ATOM 5764 C C . LYS D 1 8 ? 13.053 -8.103 -49.670 1.00 29.06 8 LYS D C 1
ATOM 5765 O O . LYS D 1 8 ? 13.206 -9.337 -49.574 1.00 27.05 8 LYS D O 1
ATOM 5771 N N . VAL D 1 9 ? 12.441 -7.337 -48.767 1.00 29.66 9 VAL D N 1
ATOM 5772 C CA . VAL D 1 9 ? 11.790 -7.819 -47.513 1.00 27.41 9 VAL D CA 1
ATOM 5773 C C . VAL D 1 9 ? 10.276 -7.776 -47.733 1.00 26.70 9 VAL D C 1
ATOM 5774 O O . VAL D 1 9 ? 9.762 -6.681 -47.996 1.00 27.44 9 VAL D O 1
ATOM 5778 N N . ALA D 1 10 ? 9.595 -8.918 -47.641 1.00 24.80 10 ALA D N 1
ATOM 5779 C CA . ALA D 1 10 ? 8.126 -9.010 -47.852 1.00 27.28 10 ALA D CA 1
ATOM 5780 C C . ALA D 1 10 ? 7.423 -9.337 -46.530 1.00 29.00 10 ALA D C 1
ATOM 5781 O O . ALA D 1 10 ? 7.639 -10.451 -45.997 1.00 28.24 10 ALA D O 1
ATOM 5783 N N . PHE D 1 11 ? 6.577 -8.424 -46.063 1.00 27.89 11 PHE D N 1
ATOM 5784 C CA . PHE D 1 11 ? 5.669 -8.614 -44.902 1.00 29.61 11 PHE D CA 1
ATOM 5785 C C . PHE D 1 11 ? 4.302 -9.069 -45.436 1.00 27.77 11 PHE D C 1
ATOM 5786 O O . PHE D 1 11 ? 3.661 -8.335 -46.196 1.00 28.62 11 PHE D O 1
ATOM 5794 N N . ILE D 1 12 ? 3.876 -10.258 -45.050 1.00 27.98 12 ILE D N 1
ATOM 5795 C CA . ILE D 1 12 ? 2.619 -10.857 -45.570 1.00 27.37 12 ILE D CA 1
ATOM 5796 C C . ILE D 1 12 ? 1.698 -11.149 -44.388 1.00 25.02 12 ILE D C 1
ATOM 5797 O O . ILE D 1 12 ? 1.993 -12.093 -43.629 1.00 23.15 12 ILE D O 1
ATOM 5802 N N . THR D 1 13 ? 0.601 -10.399 -44.266 1.00 22.37 13 THR D N 1
ATOM 5803 C CA . THR D 1 13 ? -0.436 -10.688 -43.257 1.00 23.25 13 THR D CA 1
ATOM 5804 C C . THR D 1 13 ? -1.222 -11.912 -43.704 1.00 22.50 13 THR D C 1
ATOM 5805 O O . THR D 1 13 ? -1.361 -12.129 -44.906 1.00 26.47 13 THR D O 1
ATOM 5809 N N . GLY D 1 14 ? -1.723 -12.667 -42.743 1.00 25.01 14 GLY D N 1
ATOM 5810 C CA . GLY D 1 14 ? -2.540 -13.865 -42.986 1.00 26.38 14 GLY D CA 1
ATOM 5811 C C . GLY D 1 14 ? -1.744 -14.962 -43.653 1.00 26.47 14 GLY D C 1
ATOM 5812 O O . GLY D 1 14 ? -2.350 -15.763 -44.338 1.00 30.31 14 GLY D O 1
ATOM 5813 N N . SER D 1 15 ? -0.429 -15.039 -43.443 1.00 29.50 15 SER D N 1
ATOM 5814 C CA . SER D 1 15 ? 0.469 -15.940 -44.214 1.00 29.88 15 SER D CA 1
ATOM 5815 C C . SER D 1 15 ? 0.680 -17.313 -43.563 1.00 32.13 15 SER D C 1
ATOM 5816 O O . SER D 1 15 ? 1.586 -18.046 -44.046 1.00 31.18 15 SER D O 1
ATOM 5819 N N . ALA D 1 16 ? -0.120 -17.704 -42.569 1.00 34.41 16 ALA D N 1
ATOM 5820 C CA . ALA D 1 16 ? -0.021 -19.048 -41.937 1.00 35.26 16 ALA D CA 1
ATOM 5821 C C . ALA D 1 16 ? -0.860 -20.090 -42.692 1.00 35.45 16 ALA D C 1
ATOM 5822 O O . ALA D 1 16 ? -0.623 -21.295 -42.465 1.00 38.40 16 ALA D O 1
ATOM 5824 N N . SER D 1 17 ? -1.756 -19.678 -43.594 1.00 36.14 17 SER D N 1
ATOM 5825 C CA . SER D 1 17 ? -2.565 -20.613 -44.426 1.00 34.78 17 SER D CA 1
ATOM 5826 C C . SER D 1 17 ? -2.789 -20.067 -45.845 1.00 34.18 17 SER D C 1
ATOM 5827 O O . SER D 1 17 ? -2.451 -18.897 -46.099 1.00 31.79 17 SER D O 1
ATOM 5830 N N . GLY D 1 18 ? -3.349 -20.923 -46.711 1.00 34.92 18 GLY D N 1
ATOM 5831 C CA . GLY D 1 18 ? -3.920 -20.616 -48.040 1.00 34.10 18 GLY D CA 1
ATOM 5832 C C . GLY D 1 18 ? -3.047 -19.707 -48.885 1.00 30.33 18 GLY D C 1
ATOM 5833 O O . GLY D 1 18 ? -1.849 -19.992 -49.057 1.00 28.60 18 GLY D O 1
ATOM 5834 N N . ILE D 1 19 ? -3.646 -18.658 -49.435 1.00 28.08 19 ILE D N 1
ATOM 5835 C CA . ILE D 1 19 ? -3.009 -17.791 -50.465 1.00 28.14 19 ILE D CA 1
ATOM 5836 C C . ILE D 1 19 ? -1.777 -17.091 -49.859 1.00 27.06 19 ILE D C 1
ATOM 5837 O O . ILE D 1 19 ? -0.750 -17.012 -50.570 1.00 28.85 19 ILE D O 1
ATOM 5842 N N . GLY D 1 20 ? -1.877 -16.588 -48.615 1.00 26.35 20 GLY D N 1
ATOM 5843 C CA . GLY D 1 20 ? -0.781 -15.894 -47.911 1.00 24.96 20 GLY D CA 1
ATOM 5844 C C . GLY D 1 20 ? 0.424 -16.805 -47.791 1.00 27.80 20 GLY D C 1
ATOM 5845 O O . GLY D 1 20 ? 1.563 -16.338 -48.042 1.00 25.80 20 GLY D O 1
ATOM 5846 N N . LEU D 1 21 ? 0.167 -18.066 -47.452 1.00 27.79 21 LEU D N 1
ATOM 5847 C CA . LEU D 1 21 ? 1.213 -19.101 -47.229 1.00 30.32 21 LEU D CA 1
ATOM 5848 C C . LEU D 1 21 ? 1.912 -19.433 -48.549 1.00 29.41 21 LEU D C 1
ATOM 5849 O O . LEU D 1 21 ? 3.160 -19.612 -48.529 1.00 30.36 21 LEU D O 1
ATOM 5854 N N . GLU D 1 22 ? 1.174 -19.542 -49.656 1.00 29.02 22 GLU D N 1
ATOM 5855 C CA . GLU D 1 22 ? 1.781 -19.827 -50.986 1.00 27.15 22 GLU D CA 1
ATOM 5856 C C . GLU D 1 22 ? 2.627 -18.622 -51.409 1.00 26.90 22 GLU D C 1
ATOM 5857 O O . GLU D 1 22 ? 3.752 -18.808 -51.887 1.00 27.76 22 GLU D O 1
ATOM 5863 N N . ILE D 1 23 ? 2.105 -17.425 -51.216 1.00 24.65 23 ILE D N 1
ATOM 5864 C CA . ILE D 1 23 ? 2.826 -16.164 -51.534 1.00 27.11 23 ILE D CA 1
ATOM 5865 C C . ILE D 1 23 ? 4.146 -16.117 -50.758 1.00 29.54 23 ILE D C 1
ATOM 5866 O O . ILE D 1 23 ? 5.163 -15.738 -51.380 1.00 32.11 23 ILE D O 1
ATOM 5871 N N . ALA D 1 24 ? 4.132 -16.481 -49.466 1.00 29.00 24 ALA D N 1
ATOM 5872 C CA . ALA D 1 24 ? 5.312 -16.459 -48.583 1.00 30.50 24 ALA D CA 1
ATOM 5873 C C . ALA D 1 24 ? 6.324 -17.465 -49.124 1.00 28.68 24 ALA D C 1
ATOM 5874 O O . ALA D 1 24 ? 7.467 -17.051 -49.299 1.00 28.18 24 ALA D O 1
ATOM 5876 N N . LYS D 1 25 ? 5.902 -18.701 -49.427 1.00 28.69 25 LYS D N 1
ATOM 5877 C CA . LYS D 1 25 ? 6.795 -19.783 -49.934 1.00 29.79 25 LYS D CA 1
ATOM 5878 C C . LYS D 1 25 ? 7.387 -19.377 -51.282 1.00 31.49 25 LYS D C 1
ATOM 5879 O O . LYS D 1 25 ? 8.572 -19.674 -51.519 1.00 31.61 25 LYS D O 1
ATOM 5885 N N . LYS D 1 26 ? 6.603 -18.727 -52.143 1.00 31.10 26 LYS D N 1
ATOM 5886 C CA . LYS D 1 26 ? 7.039 -18.419 -53.529 1.00 30.54 26 LYS D CA 1
ATOM 5887 C C . LYS D 1 26 ? 7.926 -17.166 -53.515 1.00 29.65 26 LYS D C 1
ATOM 5888 O O . LYS D 1 26 ? 8.942 -17.170 -54.238 1.00 32.41 26 LYS D O 1
ATOM 5894 N N . PHE D 1 27 ? 7.558 -16.143 -52.743 1.00 27.39 27 PHE D N 1
ATOM 5895 C CA . PHE D 1 27 ? 8.393 -14.941 -52.500 1.00 27.76 27 PHE D CA 1
ATOM 5896 C C . PHE D 1 27 ? 9.780 -15.381 -52.012 1.00 30.03 27 PHE D C 1
ATOM 5897 O O . PHE D 1 27 ? 10.776 -14.857 -52.542 1.00 33.23 27 PHE D O 1
ATOM 5905 N N . ALA D 1 28 ? 9.849 -16.341 -51.087 1.00 28.62 28 ALA D N 1
ATOM 5906 C CA . ALA D 1 28 ? 11.123 -16.894 -50.560 1.00 32.13 28 ALA D CA 1
ATOM 5907 C C . ALA D 1 28 ? 11.936 -17.502 -51.714 1.00 31.08 28 ALA D C 1
ATOM 5908 O O . ALA D 1 28 ? 13.127 -17.147 -51.846 1.00 32.67 28 ALA D O 1
ATOM 5910 N N . GLN D 1 29 ? 11.321 -18.350 -52.533 1.00 29.24 29 GLN D N 1
ATOM 5911 C CA . GLN D 1 29 ? 11.973 -18.962 -53.728 1.00 32.60 29 GLN D CA 1
ATOM 5912 C C . GLN D 1 29 ? 12.463 -17.881 -54.703 1.00 30.78 29 GLN D C 1
ATOM 5913 O O . GLN D 1 29 ? 13.437 -18.153 -55.400 1.00 33.96 29 GLN D O 1
ATOM 5919 N N . GLU D 1 30 ? 11.820 -16.712 -54.757 1.00 30.19 30 GLU D N 1
ATOM 5920 C CA . GLU D 1 30 ? 12.272 -15.558 -55.585 1.00 32.86 30 GLU D CA 1
ATOM 5921 C C . GLU D 1 30 ? 13.286 -14.690 -54.812 1.00 32.59 30 GLU D C 1
ATOM 5922 O O . GLU D 1 30 ? 13.627 -13.606 -55.323 1.00 30.84 30 GLU D O 1
ATOM 5928 N N . GLY D 1 31 ? 13.764 -15.155 -53.651 1.00 31.99 31 GLY D N 1
ATOM 5929 C CA . GLY D 1 31 ? 14.907 -14.572 -52.925 1.00 32.77 31 GLY D CA 1
ATOM 5930 C C . GLY D 1 31 ? 14.502 -13.426 -52.017 1.00 32.02 31 GLY D C 1
ATOM 5931 O O . GLY D 1 31 ? 15.398 -12.688 -51.557 1.00 31.99 31 GLY D O 1
ATOM 5932 N N . ALA D 1 32 ? 13.205 -13.265 -51.747 1.00 29.22 32 ALA D N 1
ATOM 5933 C CA . ALA D 1 32 ? 12.708 -12.317 -50.729 1.00 29.20 32 ALA D CA 1
ATOM 5934 C C . ALA D 1 32 ? 12.979 -12.905 -49.338 1.00 27.48 32 ALA D C 1
ATOM 5935 O O . ALA D 1 32 ? 12.983 -14.153 -49.169 1.00 24.91 32 ALA D O 1
ATOM 5937 N N . LYS D 1 33 ? 13.269 -12.019 -48.395 1.00 27.90 33 LYS D N 1
ATOM 5938 C CA . LYS D 1 33 ? 13.127 -12.285 -46.946 1.00 29.58 33 LYS D CA 1
ATOM 5939 C C . LYS D 1 33 ? 11.647 -12.054 -46.623 1.00 26.90 33 LYS D C 1
ATOM 5940 O O . LYS D 1 33 ? 11.124 -10.996 -46.972 1.00 26.32 33 LYS D O 1
ATOM 5946 N N . VAL D 1 34 ? 10.998 -13.058 -46.055 1.00 28.44 34 VAL D N 1
ATOM 5947 C CA . VAL D 1 34 ? 9.527 -13.086 -45.810 1.00 27.10 34 VAL D CA 1
ATOM 5948 C C . VAL D 1 34 ? 9.247 -13.085 -44.302 1.00 28.90 34 VAL D C 1
ATOM 5949 O O . VAL D 1 34 ? 9.913 -13.842 -43.535 1.00 26.24 34 VAL D O 1
ATOM 5953 N N . VAL D 1 35 ? 8.279 -12.255 -43.909 1.00 27.11 35 VAL D N 1
ATOM 5954 C CA . VAL D 1 35 ? 7.697 -12.195 -42.541 1.00 27.61 35 VAL D CA 1
ATOM 5955 C C . VAL D 1 35 ? 6.311 -12.834 -42.615 1.00 27.84 35 VAL D C 1
ATOM 5956 O O . VAL D 1 35 ? 5.451 -12.268 -43.296 1.00 33.03 35 VAL D O 1
ATOM 5960 N N . ILE D 1 36 ? 6.173 -14.001 -41.990 1.00 28.77 36 ILE D N 1
ATOM 5961 C CA . ILE D 1 36 ? 4.914 -14.743 -41.713 1.00 28.52 36 ILE D CA 1
ATOM 5962 C C . ILE D 1 36 ? 4.245 -14.070 -40.519 1.00 31.95 36 ILE D C 1
ATOM 5963 O O . ILE D 1 36 ? 4.800 -14.171 -39.398 1.00 32.46 36 ILE D O 1
ATOM 5968 N N . SER D 1 37 ? 3.159 -13.343 -40.761 1.00 29.05 37 SER D N 1
ATOM 5969 C CA . SER D 1 37 ? 2.315 -12.719 -39.724 1.00 29.56 37 SER D CA 1
ATOM 5970 C C . SER D 1 37 ? 0.915 -13.337 -39.835 1.00 32.40 37 SER D C 1
ATOM 5971 O O . SER D 1 37 ? 0.429 -13.436 -40.952 1.00 29.33 37 SER D O 1
ATOM 5974 N N . ASP D 1 38 ? 0.336 -13.791 -38.720 1.00 34.59 38 ASP D N 1
ATOM 5975 C CA . ASP D 1 38 ? -1.041 -14.346 -38.642 1.00 35.71 38 ASP D CA 1
ATOM 5976 C C . ASP D 1 38 ? -1.557 -14.190 -37.200 1.00 39.98 38 ASP D C 1
ATOM 5977 O O . ASP D 1 38 ? -0.729 -13.846 -36.323 1.00 34.50 38 ASP D O 1
ATOM 5982 N N . MET D 1 39 ? -2.874 -14.360 -36.983 1.00 41.98 39 MET D N 1
ATOM 5983 C CA . MET D 1 39 ? -3.517 -14.546 -35.650 1.00 46.57 39 MET D CA 1
ATOM 5984 C C . MET D 1 39 ? -2.767 -15.665 -34.923 1.00 45.46 39 MET D C 1
ATOM 5985 O O . MET D 1 39 ? -2.240 -15.429 -33.827 1.00 48.13 39 MET D O 1
ATOM 5990 N N . ASN D 1 40 ? -2.766 -16.858 -35.512 1.00 48.69 40 ASN D N 1
ATOM 5991 C CA . ASN D 1 40 ? -2.285 -18.088 -34.842 1.00 50.59 40 ASN D CA 1
ATOM 5992 C C . ASN D 1 40 ? -0.757 -18.020 -34.788 1.00 50.82 40 ASN D C 1
ATOM 5993 O O . ASN D 1 40 ? -0.093 -18.382 -35.793 1.00 49.75 40 ASN D O 1
ATOM 5998 N N . ALA D 1 41 ? -0.233 -17.559 -33.654 1.00 47.16 41 ALA D N 1
ATOM 5999 C CA . ALA D 1 41 ? 1.210 -17.368 -33.398 1.00 50.32 41 ALA D CA 1
ATOM 6000 C C . ALA D 1 41 ? 1.926 -18.721 -33.460 1.00 54.25 41 ALA D C 1
ATOM 6001 O O . ALA D 1 41 ? 3.136 -18.732 -33.759 1.00 55.49 41 ALA D O 1
ATOM 6003 N N . GLU D 1 42 ? 1.198 -19.813 -33.201 1.00 55.34 42 GLU D N 1
ATOM 6004 C CA . GLU D 1 42 ? 1.709 -21.206 -33.283 1.00 52.04 42 GLU D CA 1
ATOM 6005 C C . GLU D 1 42 ? 2.070 -21.536 -34.739 1.00 48.68 42 GLU D C 1
ATOM 6006 O O . GLU D 1 42 ? 3.217 -21.963 -34.973 1.00 49.07 42 GLU D O 1
ATOM 6007 N N . LYS D 1 43 ? 1.119 -21.378 -35.668 1.00 48.09 43 LYS D N 1
ATOM 6008 C CA . LYS D 1 43 ? 1.272 -21.764 -37.098 1.00 48.71 43 LYS D CA 1
ATOM 6009 C C . LYS D 1 43 ? 2.346 -20.863 -37.740 1.00 45.82 43 LYS D C 1
ATOM 6010 O O . LYS D 1 43 ? 3.107 -21.376 -38.564 1.00 48.33 43 LYS D O 1
ATOM 6013 N N . CYS D 1 44 ? 2.439 -19.588 -37.342 1.00 41.35 44 CYS D N 1
ATOM 6014 C CA . CYS D 1 44 ? 3.485 -18.630 -37.800 1.00 40.52 44 CYS D CA 1
ATOM 6015 C C . CYS D 1 44 ? 4.884 -19.139 -37.474 1.00 39.39 44 CYS D C 1
ATOM 6016 O O . CYS D 1 44 ? 5.739 -19.098 -38.361 1.00 42.57 44 CYS D O 1
ATOM 6019 N N . GLN D 1 45 ? 5.106 -19.529 -36.217 1.00 38.06 45 GLN D N 1
ATOM 6020 C CA . GLN D 1 45 ? 6.415 -20.012 -35.709 1.00 40.61 45 GLN D CA 1
ATOM 6021 C C . GLN D 1 45 ? 6.800 -21.258 -36.509 1.00 38.36 45 GLN D C 1
ATOM 6022 O O . GLN D 1 45 ? 7.962 -21.341 -36.940 1.00 37.11 45 GLN D O 1
ATOM 6023 N N . GLU D 1 46 ? 5.846 -22.173 -36.701 1.00 36.61 46 GLU D N 1
ATOM 6024 C CA . GLU D 1 46 ? 6.043 -23.458 -37.423 1.00 38.57 46 GLU D CA 1
ATOM 6025 C C . GLU D 1 46 ? 6.304 -23.147 -38.902 1.00 38.72 46 GLU D C 1
ATOM 6026 O O . GLU D 1 46 ? 7.238 -23.731 -39.446 1.00 40.78 46 GLU D O 1
ATOM 6029 N N . THR D 1 47 ? 5.527 -22.237 -39.505 1.00 37.37 47 THR D N 1
ATOM 6030 C CA . THR D 1 47 ? 5.676 -21.826 -40.931 1.00 38.20 47 THR D CA 1
ATOM 6031 C C . THR D 1 47 ? 7.079 -21.250 -41.134 1.00 36.43 47 THR D C 1
ATOM 6032 O O . THR D 1 47 ? 7.806 -21.788 -41.987 1.00 39.82 47 THR D O 1
ATOM 6036 N N . ALA D 1 48 ? 7.436 -20.219 -40.367 1.00 32.26 48 ALA D N 1
ATOM 6037 C CA . ALA D 1 48 ? 8.732 -19.521 -40.473 1.00 31.73 48 ALA D CA 1
ATOM 6038 C C . ALA D 1 48 ? 9.859 -20.537 -40.281 1.00 34.16 48 ALA D C 1
ATOM 6039 O O . ALA D 1 48 ? 10.817 -20.504 -41.067 1.00 34.70 48 ALA D O 1
ATOM 6041 N N . ASN D 1 49 ? 9.734 -21.422 -39.286 1.00 37.24 49 ASN D N 1
ATOM 6042 C CA . ASN D 1 49 ? 10.781 -22.428 -38.964 1.00 41.44 49 ASN D CA 1
ATOM 6043 C C . ASN D 1 49 ? 10.927 -23.405 -40.139 1.00 39.74 49 ASN D C 1
ATOM 6044 O O . ASN D 1 49 ? 12.065 -23.704 -40.486 1.00 39.22 49 ASN D O 1
ATOM 6049 N N . SER D 1 50 ? 9.831 -23.889 -40.725 1.00 38.27 50 SER D N 1
ATOM 6050 C CA . SER D 1 50 ? 9.877 -24.817 -41.888 1.00 40.70 50 SER D CA 1
ATOM 6051 C C . SER D 1 50 ? 10.573 -24.123 -43.069 1.00 35.52 50 SER D C 1
ATOM 6052 O O . SER D 1 50 ? 11.427 -24.762 -43.707 1.00 31.69 50 SER D O 1
ATOM 6055 N N . LEU D 1 51 ? 10.233 -22.861 -43.348 1.00 32.36 51 LEU D N 1
ATOM 6056 C CA . LEU D 1 51 ? 10.952 -22.058 -44.377 1.00 33.38 51 LEU D CA 1
ATOM 6057 C C . LEU D 1 51 ? 12.449 -22.034 -44.042 1.00 34.56 51 LEU D C 1
ATOM 6058 O O . LEU D 1 51 ? 13.243 -22.280 -44.975 1.00 30.29 51 LEU D O 1
ATOM 6063 N N . LYS D 1 52 ? 12.813 -21.782 -42.776 1.00 31.62 52 LYS D N 1
ATOM 6064 C CA . LYS D 1 52 ? 14.233 -21.653 -42.356 1.00 37.56 52 LYS D CA 1
ATOM 6065 C C . LYS D 1 52 ? 14.946 -22.986 -42.629 1.00 36.19 52 LYS D C 1
ATOM 6066 O O . LYS D 1 52 ? 16.099 -22.956 -43.098 1.00 34.78 52 LYS D O 1
ATOM 6072 N N . GLU D 1 53 ? 14.282 -24.115 -42.374 1.00 34.62 53 GLU D N 1
ATOM 6073 C CA . GLU D 1 53 ? 14.852 -25.466 -42.623 1.00 40.48 53 GLU D CA 1
ATOM 6074 C C . GLU D 1 53 ? 15.113 -25.682 -44.122 1.00 38.68 53 GLU D C 1
ATOM 6075 O O . GLU D 1 53 ? 15.903 -26.578 -44.445 1.00 35.42 53 GLU D O 1
ATOM 6081 N N . GLN D 1 54 ? 14.425 -24.944 -44.997 1.00 35.97 54 GLN D N 1
ATOM 6082 C CA . GLN D 1 54 ? 14.560 -25.053 -46.474 1.00 36.10 54 GLN D CA 1
ATOM 6083 C C . GLN D 1 54 ? 15.504 -23.964 -46.986 1.00 35.51 54 GLN D C 1
ATOM 6084 O O . GLN D 1 54 ? 15.486 -23.691 -48.203 1.00 36.14 54 GLN D O 1
ATOM 6090 N N . GLY D 1 55 ? 16.272 -23.330 -46.094 1.00 33.00 55 GLY D N 1
ATOM 6091 C CA . GLY D 1 55 ? 17.362 -22.400 -46.466 1.00 31.41 55 GLY D CA 1
ATOM 6092 C C . GLY D 1 55 ? 16.873 -20.987 -46.749 1.00 32.54 55 GLY D C 1
ATOM 6093 O O . GLY D 1 55 ? 17.660 -20.180 -47.274 1.00 32.93 55 GLY D O 1
ATOM 6094 N N . PHE D 1 56 ? 15.618 -20.673 -46.424 1.00 32.51 56 PHE D N 1
ATOM 6095 C CA . PHE D 1 56 ? 15.029 -19.321 -46.635 1.00 33.16 56 PHE D CA 1
ATOM 6096 C C . PHE D 1 56 ? 15.177 -18.470 -45.359 1.00 35.37 56 PHE D C 1
ATOM 6097 O O . PHE D 1 56 ? 15.250 -19.017 -44.224 1.00 33.71 56 PHE D O 1
ATOM 6105 N N . ASP D 1 57 ? 15.227 -17.152 -45.564 1.00 34.55 57 ASP D N 1
ATOM 6106 C CA . ASP D 1 57 ? 15.183 -16.091 -44.530 1.00 37.02 57 ASP D CA 1
ATOM 6107 C C . ASP D 1 57 ? 13.734 -15.761 -44.193 1.00 36.00 57 ASP D C 1
ATOM 6108 O O . ASP D 1 57 ? 13.093 -15.017 -44.962 1.00 29.33 57 ASP D O 1
ATOM 6113 N N . ALA D 1 58 ? 13.253 -16.276 -43.069 1.00 36.16 58 ALA D N 1
ATOM 6114 C CA . ALA D 1 58 ? 11.874 -16.046 -42.603 1.00 34.09 58 ALA D CA 1
ATOM 6115 C C . ALA D 1 58 ? 11.914 -15.607 -41.137 1.00 32.96 58 ALA D C 1
ATOM 6116 O O . ALA D 1 58 ? 12.768 -16.108 -40.387 1.00 34.33 58 ALA D O 1
ATOM 6118 N N . LEU D 1 59 ? 11.013 -14.699 -40.782 1.00 29.13 59 LEU D N 1
ATOM 6119 C CA . LEU D 1 59 ? 10.744 -14.190 -39.422 1.00 28.61 59 LEU D CA 1
ATOM 6120 C C . LEU D 1 59 ? 9.281 -14.507 -39.105 1.00 32.97 59 LEU D C 1
ATOM 6121 O O . LEU D 1 59 ? 8.431 -14.354 -40.012 1.00 34.22 59 LEU D O 1
ATOM 6126 N N . SER D 1 60 ? 9.008 -14.974 -37.886 1.00 30.91 60 SER D N 1
ATOM 6127 C CA . SER D 1 60 ? 7.648 -15.081 -37.323 1.00 32.43 60 SER D CA 1
ATOM 6128 C C . SER D 1 60 ? 7.336 -13.756 -36.634 1.00 32.68 60 SER D C 1
ATOM 6129 O O . SER D 1 60 ? 8.001 -13.456 -35.630 1.00 32.52 60 SER D O 1
ATOM 6132 N N . ALA D 1 61 ? 6.378 -12.989 -37.150 1.00 30.64 61 ALA D N 1
ATOM 6133 C CA . ALA D 1 61 ? 5.917 -11.734 -36.516 1.00 32.76 61 ALA D CA 1
ATOM 6134 C C . ALA D 1 61 ? 4.390 -11.747 -36.440 1.00 32.10 61 ALA D C 1
ATOM 6135 O O . ALA D 1 61 ? 3.738 -10.979 -37.141 1.00 29.88 61 ALA D O 1
ATOM 6137 N N . PRO D 1 62 ? 3.806 -12.618 -35.575 1.00 35.70 62 PRO D N 1
ATOM 6138 C CA . PRO D 1 62 ? 2.359 -12.740 -35.409 1.00 34.25 62 PRO D CA 1
ATOM 6139 C C . PRO D 1 62 ? 1.730 -11.402 -35.025 1.00 33.78 62 PRO D C 1
ATOM 6140 O O . PRO D 1 62 ? 2.357 -10.613 -34.336 1.00 29.63 62 PRO D O 1
ATOM 6144 N N . CYS D 1 63 ? 0.526 -11.155 -35.515 1.00 33.52 63 CYS D N 1
ATOM 6145 C CA . CYS D 1 63 ? -0.291 -10.019 -35.036 1.00 32.82 63 CYS D CA 1
ATOM 6146 C C . CYS D 1 63 ? -1.707 -10.164 -35.580 1.00 31.87 63 CYS D C 1
ATOM 6147 O O . CYS D 1 63 ? -1.915 -10.860 -36.581 1.00 30.60 63 CYS D O 1
ATOM 6150 N N . ASP D 1 64 ? -2.644 -9.558 -34.873 1.00 33.37 64 ASP D N 1
ATOM 6151 C CA . ASP D 1 64 ? -4.021 -9.343 -35.349 1.00 34.47 64 ASP D CA 1
ATOM 6152 C C . ASP D 1 64 ? -3.963 -7.988 -36.039 1.00 32.61 64 ASP D C 1
ATOM 6153 O O . ASP D 1 64 ? -3.579 -7.034 -35.365 1.00 29.69 64 ASP D O 1
ATOM 6158 N N . VAL D 1 65 ? -4.252 -7.954 -37.346 1.00 31.36 65 VAL D N 1
ATOM 6159 C CA . VAL D 1 65 ? -4.102 -6.743 -38.210 1.00 31.06 65 VAL D CA 1
ATOM 6160 C C . VAL D 1 65 ? -5.055 -5.655 -37.702 1.00 31.98 65 VAL D C 1
ATOM 6161 O O . VAL D 1 65 ? -4.824 -4.483 -38.054 1.00 31.27 65 VAL D O 1
ATOM 6165 N N . THR D 1 66 ? -6.075 -6.011 -36.911 1.00 31.08 66 THR D N 1
ATOM 6166 C CA . THR D 1 66 ? -7.018 -5.021 -36.312 1.00 33.72 66 THR D CA 1
ATOM 6167 C C . THR D 1 66 ? -6.377 -4.382 -35.070 1.00 31.95 66 THR D C 1
ATOM 6168 O O . THR D 1 66 ? -6.889 -3.344 -34.609 1.00 31.11 66 THR D O 1
ATOM 6172 N N . ASP D 1 67 ? -5.281 -4.966 -34.572 1.00 31.73 67 ASP D N 1
ATOM 6173 C CA . ASP D 1 67 ? -4.528 -4.454 -33.392 1.00 34.31 67 ASP D CA 1
ATOM 6174 C C . ASP D 1 67 ? -3.395 -3.565 -33.918 1.00 32.67 67 ASP D C 1
ATOM 6175 O O . ASP D 1 67 ? -2.316 -4.111 -34.194 1.00 31.23 67 ASP D O 1
ATOM 6180 N N . GLU D 1 68 ? -3.657 -2.265 -34.106 1.00 28.80 68 GLU D N 1
ATOM 6181 C CA . GLU D 1 68 ? -2.703 -1.330 -34.750 1.00 29.87 68 GLU D CA 1
ATOM 6182 C C . GLU D 1 68 ? -1.387 -1.350 -33.974 1.00 34.40 68 GLU D C 1
ATOM 6183 O O . GLU D 1 68 ? -0.334 -1.218 -34.638 1.00 34.03 68 GLU D O 1
ATOM 6189 N N . ASP D 1 69 ? -1.446 -1.515 -32.641 1.00 33.23 69 ASP D N 1
ATOM 6190 C CA . ASP D 1 69 ? -0.261 -1.499 -31.749 1.00 35.37 69 ASP D CA 1
ATOM 6191 C C . ASP D 1 69 ? 0.592 -2.736 -32.043 1.00 33.04 69 ASP D C 1
ATOM 6192 O O . ASP D 1 69 ? 1.826 -2.601 -32.125 1.00 33.18 69 ASP D O 1
ATOM 6197 N N . ALA D 1 70 ? -0.030 -3.896 -32.201 1.00 30.99 70 ALA D N 1
ATOM 6198 C CA . ALA D 1 70 ? 0.675 -5.164 -32.491 1.00 33.66 70 ALA D CA 1
ATOM 6199 C C . ALA D 1 70 ? 1.187 -5.151 -33.940 1.00 34.72 70 ALA D C 1
ATOM 6200 O O . ALA D 1 70 ? 2.240 -5.774 -34.210 1.00 36.41 70 ALA D O 1
ATOM 6202 N N . TYR D 1 71 ? 0.463 -4.496 -34.846 1.00 32.24 71 TYR D N 1
ATOM 6203 C CA . TYR D 1 71 ? 0.836 -4.425 -36.284 1.00 34.38 71 TYR D CA 1
ATOM 6204 C C . TYR D 1 71 ? 2.091 -3.555 -36.360 1.00 33.95 71 TYR D C 1
ATOM 6205 O O . TYR D 1 71 ? 3.121 -4.012 -36.898 1.00 33.75 71 TYR D O 1
ATOM 6214 N N . LYS D 1 72 ? 2.017 -2.358 -35.777 1.00 34.73 72 LYS D N 1
ATOM 6215 C CA . LYS D 1 72 ? 3.149 -1.399 -35.717 1.00 36.61 72 LYS D CA 1
ATOM 6216 C C . LYS D 1 72 ? 4.390 -2.123 -35.168 1.00 38.09 72 LYS D C 1
ATOM 6217 O O . LYS D 1 72 ? 5.481 -1.893 -35.726 1.00 39.45 72 LYS D O 1
ATOM 6223 N N . GLN D 1 73 ? 4.247 -2.980 -34.144 1.00 36.42 73 GLN D N 1
ATOM 6224 C CA . GLN D 1 73 ? 5.405 -3.651 -33.482 1.00 37.84 73 GLN D CA 1
ATOM 6225 C C . GLN D 1 73 ? 5.904 -4.784 -34.389 1.00 34.22 73 GLN D C 1
ATOM 6226 O O . GLN D 1 73 ? 7.111 -5.043 -34.412 1.00 35.35 73 GLN D O 1
ATOM 6232 N N . ALA D 1 74 ? 5.021 -5.441 -35.127 1.00 31.10 74 ALA D N 1
ATOM 6233 C CA . ALA D 1 74 ? 5.409 -6.473 -36.116 1.00 32.21 74 ALA D CA 1
ATOM 6234 C C . ALA D 1 74 ? 6.228 -5.824 -37.250 1.00 29.90 74 ALA D C 1
ATOM 6235 O O . ALA D 1 74 ? 7.208 -6.449 -37.713 1.00 26.36 74 ALA D O 1
ATOM 6237 N N . ILE D 1 75 ? 5.880 -4.596 -37.662 1.00 30.42 75 ILE D N 1
ATOM 6238 C CA . ILE D 1 75 ? 6.637 -3.829 -38.695 1.00 31.43 75 ILE D CA 1
ATOM 6239 C C . ILE D 1 75 ? 8.006 -3.471 -38.111 1.00 35.27 75 ILE D C 1
ATOM 6240 O O . ILE D 1 75 ? 9.013 -3.654 -38.837 1.00 36.90 75 ILE D O 1
ATOM 6245 N N . GLU D 1 76 ? 8.031 -2.982 -36.865 1.00 35.78 76 GLU D N 1
ATOM 6246 C CA . GLU D 1 76 ? 9.267 -2.580 -36.140 1.00 36.20 76 GLU D CA 1
ATOM 6247 C C . GLU D 1 76 ? 10.195 -3.800 -36.006 1.00 35.14 76 GLU D C 1
ATOM 6248 O O . GLU D 1 76 ? 11.407 -3.661 -36.271 1.00 35.66 76 GLU D O 1
ATOM 6254 N N . LEU D 1 77 ? 9.649 -4.959 -35.651 1.00 32.01 77 LEU D N 1
ATOM 6255 C CA . LEU D 1 77 ? 10.433 -6.212 -35.498 1.00 32.49 77 LEU D CA 1
ATOM 6256 C C . LEU D 1 77 ? 11.062 -6.546 -36.849 1.00 31.38 77 LEU D C 1
ATOM 6257 O O . LEU D 1 77 ? 12.163 -7.092 -36.844 1.00 31.88 77 LEU D O 1
ATOM 6262 N N . THR D 1 78 ? 10.374 -6.235 -37.959 1.00 31.61 78 THR D N 1
ATOM 6263 C CA . THR D 1 78 ? 10.838 -6.559 -39.335 1.00 30.10 78 THR D CA 1
ATOM 6264 C C . THR D 1 78 ? 12.018 -5.648 -39.683 1.00 30.37 78 THR D C 1
ATOM 6265 O O . THR D 1 78 ? 13.039 -6.175 -40.114 1.00 30.96 78 THR D O 1
ATOM 6269 N N . GLN D 1 79 ? 11.852 -4.338 -39.524 1.00 29.87 79 GLN D N 1
ATOM 6270 C CA . GLN D 1 79 ? 12.952 -3.333 -39.601 1.00 33.13 79 GLN D CA 1
ATOM 6271 C C . GLN D 1 79 ? 14.150 -3.795 -38.753 1.00 32.19 79 GLN D C 1
ATOM 6272 O O . GLN D 1 79 ? 15.257 -3.825 -39.282 1.00 35.17 79 GLN D O 1
ATOM 6278 N N . LYS D 1 80 ? 13.946 -4.145 -37.483 1.00 33.12 80 LYS D N 1
ATOM 6279 C CA . LYS D 1 80 ? 15.062 -4.573 -36.604 1.00 32.45 80 LYS D CA 1
ATOM 6280 C C . LYS D 1 80 ? 15.744 -5.783 -37.250 1.00 32.06 80 LYS D C 1
ATOM 6281 O O . LYS D 1 80 ? 16.969 -5.865 -37.146 1.00 32.08 80 LYS D O 1
ATOM 6283 N N . THR D 1 81 ? 14.992 -6.709 -37.857 1.00 30.60 81 THR D N 1
ATOM 6284 C CA . THR D 1 81 ? 15.526 -8.053 -38.252 1.00 30.66 81 THR D CA 1
ATOM 6285 C C . THR D 1 81 ? 16.161 -7.972 -39.644 1.00 32.42 81 THR D C 1
ATOM 6286 O O . THR D 1 81 ? 17.268 -8.513 -39.814 1.00 31.31 81 THR D O 1
ATOM 6290 N N . PHE D 1 82 ? 15.496 -7.316 -40.597 1.00 30.49 82 PHE D N 1
ATOM 6291 C CA . PHE D 1 82 ? 15.900 -7.307 -42.031 1.00 32.08 82 PHE D CA 1
ATOM 6292 C C . PHE D 1 82 ? 16.322 -5.914 -42.512 1.00 32.30 82 PHE D C 1
ATOM 6293 O O . PHE D 1 82 ? 16.853 -5.843 -43.627 1.00 33.94 82 PHE D O 1
ATOM 6301 N N . GLY D 1 83 ? 16.068 -4.854 -41.746 1.00 32.91 83 GLY D N 1
ATOM 6302 C CA . GLY D 1 83 ? 16.558 -3.505 -42.084 1.00 37.91 83 GLY D CA 1
ATOM 6303 C C . GLY D 1 83 ? 15.488 -2.582 -42.644 1.00 40.21 83 GLY D C 1
ATOM 6304 O O . GLY D 1 83 ? 15.653 -1.352 -42.487 1.00 46.60 83 GLY D O 1
ATOM 6305 N N . THR D 1 84 ? 14.436 -3.119 -43.279 1.00 38.88 84 THR D N 1
ATOM 6306 C CA . THR D 1 84 ? 13.406 -2.320 -44.010 1.00 37.09 84 THR D CA 1
ATOM 6307 C C . THR D 1 84 ? 12.209 -3.212 -44.352 1.00 33.95 84 THR D C 1
ATOM 6308 O O . THR D 1 84 ? 12.299 -4.434 -44.093 1.00 37.48 84 THR D O 1
ATOM 6312 N N . VAL D 1 85 ? 11.131 -2.612 -44.866 1.00 31.53 85 VAL D N 1
ATOM 6313 C CA . VAL D 1 85 ? 10.022 -3.320 -45.576 1.00 30.80 85 VAL D CA 1
ATOM 6314 C C . VAL D 1 85 ? 9.938 -2.782 -47.019 1.00 30.10 85 VAL D C 1
ATOM 6315 O O . VAL D 1 85 ? 9.626 -1.585 -47.208 1.00 35.79 85 VAL D O 1
ATOM 6319 N N . ASP D 1 86 ? 10.174 -3.637 -48.009 1.00 27.48 86 ASP D N 1
ATOM 6320 C CA . ASP D 1 86 ? 10.078 -3.283 -49.457 1.00 27.00 86 ASP D CA 1
ATOM 6321 C C . ASP D 1 86 ? 8.686 -3.614 -50.020 1.00 25.96 86 ASP D C 1
ATOM 6322 O O . ASP D 1 86 ? 8.200 -2.837 -50.833 1.00 26.79 86 ASP D O 1
ATOM 6327 N N . ILE D 1 87 ? 8.094 -4.728 -49.580 1.00 24.74 87 ILE D N 1
ATOM 6328 C CA . ILE D 1 87 ? 6.803 -5.306 -50.075 1.00 23.91 87 ILE D CA 1
ATOM 6329 C C . ILE D 1 87 ? 5.894 -5.582 -48.866 1.00 23.10 87 ILE D C 1
ATOM 6330 O O . ILE D 1 87 ? 6.314 -6.351 -47.973 1.00 22.97 87 ILE D O 1
ATOM 6335 N N . LEU D 1 88 ? 4.715 -4.954 -48.830 1.00 23.49 88 LEU D N 1
ATOM 6336 C CA . LEU D 1 88 ? 3.584 -5.286 -47.935 1.00 23.62 88 LEU D CA 1
ATOM 6337 C C . LEU D 1 88 ? 2.483 -5.995 -48.731 1.00 24.34 88 LEU D C 1
ATOM 6338 O O . LEU D 1 88 ? 1.995 -5.421 -49.707 1.00 23.24 88 LEU D O 1
ATOM 6343 N N . ILE D 1 89 ? 2.084 -7.181 -48.279 1.00 24.84 89 ILE D N 1
ATOM 6344 C CA . ILE D 1 89 ? 0.932 -7.966 -48.802 1.00 24.63 89 ILE D CA 1
ATOM 6345 C C . ILE D 1 89 ? -0.122 -8.000 -47.696 1.00 24.62 89 ILE D C 1
ATOM 6346 O O . ILE D 1 89 ? 0.112 -8.698 -46.654 1.00 24.16 89 ILE D O 1
ATOM 6351 N N . ASN D 1 90 ? -1.176 -7.206 -47.868 1.00 21.96 90 ASN D N 1
ATOM 6352 C CA . ASN D 1 90 ? -2.351 -7.165 -46.973 1.00 23.49 90 ASN D CA 1
ATOM 6353 C C . ASN D 1 90 ? -3.299 -8.282 -47.399 1.00 25.24 90 ASN D C 1
ATOM 6354 O O . ASN D 1 90 ? -4.059 -8.071 -48.342 1.00 28.66 90 ASN D O 1
ATOM 6359 N N . ASN D 1 91 ? -3.214 -9.440 -46.754 1.00 24.98 91 ASN D N 1
ATOM 6360 C CA . ASN D 1 91 ? -3.861 -10.693 -47.215 1.00 25.49 91 ASN D CA 1
ATOM 6361 C C . ASN D 1 91 ? -4.816 -11.260 -46.156 1.00 27.53 91 ASN D C 1
ATOM 6362 O O . ASN D 1 91 ? -5.684 -12.060 -46.534 1.00 25.73 91 ASN D O 1
ATOM 6367 N N . ALA D 1 92 ? -4.651 -10.901 -44.880 1.00 27.36 92 ALA D N 1
ATOM 6368 C CA . ALA D 1 92 ? -5.497 -11.413 -43.775 1.00 27.74 92 ALA D CA 1
ATOM 6369 C C . ALA D 1 92 ? -6.955 -11.072 -44.067 1.00 27.82 92 ALA D C 1
ATOM 6370 O O . ALA D 1 92 ? -7.254 -9.911 -44.409 1.00 26.33 92 ALA D O 1
ATOM 6372 N N . GLY D 1 93 ? -7.828 -12.055 -43.891 1.00 26.01 93 GLY D N 1
ATOM 6373 C CA . GLY D 1 93 ? -9.274 -11.861 -44.061 1.00 26.80 93 GLY D CA 1
ATOM 6374 C C . GLY D 1 93 ? -10.020 -13.067 -43.543 1.00 26.91 93 GLY D C 1
ATOM 6375 O O . GLY D 1 93 ? -9.369 -14.069 -43.096 1.00 26.53 93 GLY D O 1
ATOM 6376 N N . PHE D 1 94 ? -11.339 -12.987 -43.595 1.00 26.90 94 PHE D N 1
ATOM 6377 C CA . PHE D 1 94 ? -12.232 -14.135 -43.318 1.00 27.60 94 PHE D CA 1
ATOM 6378 C C . PHE D 1 94 ? -13.549 -13.868 -44.048 1.00 28.90 94 PHE D C 1
ATOM 6379 O O . PHE D 1 94 ? -13.693 -12.771 -44.631 1.00 27.67 94 PHE D O 1
ATOM 6387 N N . GLN D 1 95 ? -14.479 -14.826 -43.962 1.00 28.00 95 GLN D N 1
ATOM 6388 C CA . GLN D 1 95 ? -15.769 -14.806 -44.698 1.00 30.71 95 GLN D CA 1
ATOM 6389 C C . GLN D 1 95 ? -16.923 -15.084 -43.726 1.00 32.11 95 GLN D C 1
ATOM 6390 O O . GLN D 1 95 ? -16.763 -15.975 -42.861 1.00 29.25 95 GLN D O 1
ATOM 6396 N N . HIS D 1 96 ? -18.028 -14.343 -43.862 1.00 32.56 96 HIS D N 1
ATOM 6397 C CA . HIS D 1 96 ? -19.330 -14.655 -43.223 1.00 33.11 96 HIS D CA 1
ATOM 6398 C C . HIS D 1 96 ? -20.466 -14.354 -44.201 1.00 32.44 96 HIS D C 1
ATOM 6399 O O . HIS D 1 96 ? -20.715 -13.179 -44.470 1.00 32.89 96 HIS D O 1
ATOM 6406 N N . VAL D 1 97 ? -21.126 -15.410 -44.683 1.00 34.18 97 VAL D N 1
ATOM 6407 C CA . VAL D 1 97 ? -22.219 -15.376 -45.696 1.00 33.51 97 VAL D CA 1
ATOM 6408 C C . VAL D 1 97 ? -23.551 -15.487 -44.960 1.00 34.31 97 VAL D C 1
ATOM 6409 O O . VAL D 1 97 ? -23.711 -16.444 -44.187 1.00 29.06 97 VAL D O 1
ATOM 6413 N N . ALA D 1 98 ? -24.451 -14.530 -45.184 1.00 32.00 98 ALA D N 1
ATOM 6414 C CA . ALA D 1 98 ? -25.824 -14.492 -44.644 1.00 29.90 98 ALA D CA 1
ATOM 6415 C C . ALA D 1 98 ? -26.605 -13.439 -45.415 1.00 28.23 98 ALA D C 1
ATOM 6416 O O . ALA D 1 98 ? -26.012 -12.462 -45.851 1.00 24.37 98 ALA D O 1
ATOM 6418 N N . PRO D 1 99 ? -27.928 -13.623 -45.643 1.00 29.50 99 PRO D N 1
ATOM 6419 C CA . PRO D 1 99 ? -28.770 -12.556 -46.159 1.00 28.76 99 PRO D CA 1
ATOM 6420 C C . PRO D 1 99 ? -28.536 -11.342 -45.283 1.00 26.68 99 PRO D C 1
ATOM 6421 O O . PRO D 1 99 ? -28.351 -11.541 -44.098 1.00 31.04 99 PRO D O 1
ATOM 6425 N N . ILE D 1 100 ? -28.680 -10.147 -45.843 1.00 29.79 100 ILE D N 1
ATOM 6426 C CA . ILE D 1 100 ? -28.497 -8.880 -45.080 1.00 29.40 100 ILE D CA 1
ATOM 6427 C C . ILE D 1 100 ? -29.341 -8.900 -43.797 1.00 33.14 100 ILE D C 1
ATOM 6428 O O . ILE D 1 100 ? -28.820 -8.414 -42.739 1.00 31.46 100 ILE D O 1
ATOM 6433 N N . GLU D 1 101 ? -30.593 -9.380 -43.841 1.00 34.51 101 GLU D N 1
ATOM 6434 C CA . GLU D 1 101 ? -31.500 -9.250 -42.661 1.00 34.86 101 GLU D CA 1
ATOM 6435 C C . GLU D 1 101 ? -30.984 -10.104 -41.495 1.00 33.19 101 GLU D C 1
ATOM 6436 O O . GLU D 1 101 ? -31.219 -9.692 -40.366 1.00 37.58 101 GLU D O 1
ATOM 6442 N N . GLU D 1 102 ? -30.303 -11.221 -41.760 1.00 32.75 102 GLU D N 1
ATOM 6443 C CA . GLU D 1 102 ? -29.729 -12.144 -40.743 1.00 34.49 102 GLU D CA 1
ATOM 6444 C C . GLU D 1 102 ? -28.217 -11.923 -40.572 1.00 32.86 102 GLU D C 1
ATOM 6445 O O . GLU D 1 102 ? -27.580 -12.774 -39.906 1.00 32.22 102 GLU D O 1
ATOM 6451 N N . PHE D 1 103 ? -27.665 -10.847 -41.150 1.00 28.69 103 PHE D N 1
ATOM 6452 C CA . PHE D 1 103 ? -26.213 -10.502 -41.155 1.00 29.15 103 PHE D CA 1
ATOM 6453 C C . PHE D 1 103 ? -25.923 -9.660 -39.914 1.00 26.81 103 PHE D C 1
ATOM 6454 O O . PHE D 1 103 ? -26.316 -8.497 -39.862 1.00 26.48 103 PHE D O 1
ATOM 6462 N N . PRO D 1 104 ? -25.276 -10.199 -38.852 1.00 25.97 104 PRO D N 1
ATOM 6463 C CA . PRO D 1 104 ? -25.076 -9.410 -37.642 1.00 26.05 104 PRO D CA 1
ATOM 6464 C C . PRO D 1 104 ? -24.187 -8.207 -38.001 1.00 25.37 104 PRO D C 1
ATOM 6465 O O . PRO D 1 104 ? -23.181 -8.376 -38.704 1.00 23.83 104 PRO D O 1
ATOM 6469 N N . THR D 1 105 ? -24.615 -7.028 -37.553 1.00 23.56 105 THR D N 1
ATOM 6470 C CA . THR D 1 105 ? -23.905 -5.747 -37.728 1.00 24.91 105 THR D CA 1
ATOM 6471 C C . THR D 1 105 ? -22.451 -5.864 -37.274 1.00 27.33 105 THR D C 1
ATOM 6472 O O . THR D 1 105 ? -21.580 -5.333 -37.989 1.00 30.07 105 THR D O 1
ATOM 6476 N N . ALA D 1 106 ? -22.206 -6.476 -36.115 1.00 26.50 106 ALA D N 1
ATOM 6477 C CA . ALA D 1 106 ? -20.853 -6.614 -35.544 1.00 28.72 106 ALA D CA 1
ATOM 6478 C C . ALA D 1 106 ? -19.987 -7.455 -36.491 1.00 27.79 106 ALA D C 1
ATOM 6479 O O . ALA D 1 106 ? -18.803 -7.120 -36.642 1.00 30.10 106 ALA D O 1
ATOM 6481 N N . VAL D 1 107 ? -20.549 -8.496 -37.107 1.00 28.01 107 VAL D N 1
ATOM 6482 C CA . VAL D 1 107 ? -19.807 -9.380 -38.048 1.00 28.32 107 VAL D CA 1
ATOM 6483 C C . VAL D 1 107 ? -19.513 -8.560 -39.312 1.00 29.13 107 VAL D C 1
ATOM 6484 O O . VAL D 1 107 ? -18.382 -8.666 -39.836 1.00 27.58 107 VAL D O 1
ATOM 6488 N N . PHE D 1 108 ? -20.459 -7.729 -39.750 1.00 26.22 108 PHE D N 1
ATOM 6489 C CA . PHE D 1 108 ? -20.249 -6.782 -40.876 1.00 27.41 108 PHE D CA 1
ATOM 6490 C C . PHE D 1 108 ? -19.067 -5.859 -40.522 1.00 26.36 108 PHE D C 1
ATOM 6491 O O . PHE D 1 108 ? -18.178 -5.627 -41.388 1.00 23.49 108 PHE D O 1
ATOM 6499 N N . GLN D 1 109 ? -19.064 -5.333 -39.288 1.00 24.75 109 GLN D N 1
ATOM 6500 C CA A GLN D 1 109 ? -18.039 -4.348 -38.844 0.50 24.23 109 GLN D CA 1
ATOM 6501 C CA B GLN D 1 109 ? -18.039 -4.368 -38.807 0.50 23.46 109 GLN D CA 1
ATOM 6502 C C . GLN D 1 109 ? -16.679 -5.072 -38.762 1.00 24.43 109 GLN D C 1
ATOM 6503 O O . GLN D 1 109 ? -15.686 -4.509 -39.242 1.00 22.42 109 GLN D O 1
ATOM 6514 N N . LYS D 1 110 ? -16.660 -6.305 -38.261 1.00 25.41 110 LYS D N 1
ATOM 6515 C CA . LYS D 1 110 ? -15.416 -7.088 -38.093 1.00 28.41 110 LYS D CA 1
ATOM 6516 C C . LYS D 1 110 ? -14.830 -7.358 -39.479 1.00 27.06 110 LYS D C 1
ATOM 6517 O O . LYS D 1 110 ? -13.613 -7.190 -39.621 1.00 26.78 110 LYS D O 1
ATOM 6523 N N . LEU D 1 111 ? -15.630 -7.840 -40.440 1.00 26.06 111 LEU D N 1
ATOM 6524 C CA . LEU D 1 111 ? -15.144 -8.122 -41.824 1.00 23.58 111 LEU D CA 1
ATOM 6525 C C . LEU D 1 111 ? -14.459 -6.860 -42.368 1.00 23.95 111 LEU D C 1
ATOM 6526 O O . LEU D 1 111 ? -13.343 -6.953 -42.907 1.00 22.72 111 LEU D O 1
ATOM 6531 N N . VAL D 1 112 ? -15.101 -5.710 -42.201 1.00 23.81 112 VAL D N 1
ATOM 6532 C CA . VAL D 1 112 ? -14.561 -4.396 -42.639 1.00 24.10 112 VAL D CA 1
ATOM 6533 C C . VAL D 1 112 ? -13.292 -4.038 -41.851 1.00 26.12 112 VAL D C 1
ATOM 6534 O O . VAL D 1 112 ? -12.343 -3.513 -42.473 1.00 25.73 112 VAL D O 1
ATOM 6538 N N . GLN D 1 113 ? -13.243 -4.320 -40.548 1.00 24.11 113 GLN D N 1
ATOM 6539 C CA . GLN D 1 113 ? -12.080 -3.963 -39.707 1.00 24.87 113 GLN D CA 1
ATOM 6540 C C . GLN D 1 113 ? -10.892 -4.820 -40.155 1.00 23.29 113 GLN D C 1
ATOM 6541 O O . GLN D 1 113 ? -9.781 -4.271 -40.250 1.00 23.81 113 GLN D O 1
ATOM 6547 N N . VAL D 1 114 ? -11.086 -6.117 -40.391 1.00 22.74 114 VAL D N 1
ATOM 6548 C CA . VAL D 1 114 ? -9.943 -7.019 -40.709 1.00 22.97 114 VAL D CA 1
ATOM 6549 C C . VAL D 1 114 ? -9.422 -6.701 -42.114 1.00 26.10 114 VAL D C 1
ATOM 6550 O O . VAL D 1 114 ? -8.183 -6.588 -42.275 1.00 26.28 114 VAL D O 1
ATOM 6554 N N . MET D 1 115 ? -10.311 -6.540 -43.098 1.00 26.25 115 MET D N 1
ATOM 6555 C CA . MET D 1 115 ? -9.915 -6.583 -44.532 1.00 25.89 115 MET D CA 1
ATOM 6556 C C . MET D 1 115 ? -9.741 -5.170 -45.103 1.00 26.50 115 MET D C 1
ATOM 6557 O O . MET D 1 115 ? -9.010 -5.039 -46.094 1.00 29.75 115 MET D O 1
ATOM 6562 N N . LEU D 1 116 ? -10.342 -4.154 -44.488 1.00 25.03 116 LEU D N 1
ATOM 6563 C CA . LEU D 1 116 ? -10.199 -2.743 -44.917 1.00 23.00 116 LEU D CA 1
ATOM 6564 C C . LEU D 1 116 ? -9.287 -2.008 -43.940 1.00 25.18 116 LEU D C 1
ATOM 6565 O O . LEU D 1 116 ? -8.158 -1.587 -44.355 1.00 24.77 116 LEU D O 1
ATOM 6570 N N . THR D 1 117 ? -9.724 -1.865 -42.680 1.00 28.41 117 THR D N 1
ATOM 6571 C CA . THR D 1 117 ? -8.992 -1.063 -41.670 1.00 25.23 117 THR D CA 1
ATOM 6572 C C . THR D 1 117 ? -7.619 -1.726 -41.475 1.00 24.22 117 THR D C 1
ATOM 6573 O O . THR D 1 117 ? -6.609 -1.003 -41.426 1.00 23.41 117 THR D O 1
ATOM 6577 N N . GLY D 1 118 ? -7.565 -3.044 -41.431 1.00 23.76 118 GLY D N 1
ATOM 6578 C CA . GLY D 1 118 ? -6.301 -3.797 -41.342 1.00 24.93 118 GLY D CA 1
ATOM 6579 C C . GLY D 1 118 ? -5.312 -3.404 -42.427 1.00 25.34 118 GLY D C 1
ATOM 6580 O O . GLY D 1 118 ? -4.137 -3.185 -42.092 1.00 26.03 118 GLY D O 1
ATOM 6581 N N . ALA D 1 119 ? -5.744 -3.345 -43.694 1.00 28.09 119 ALA D N 1
ATOM 6582 C CA . ALA D 1 119 ? -4.911 -2.915 -44.840 1.00 24.67 119 ALA D CA 1
ATOM 6583 C C . ALA D 1 119 ? -4.511 -1.439 -44.667 1.00 25.16 119 ALA D C 1
ATOM 6584 O O . ALA D 1 119 ? -3.337 -1.092 -44.913 1.00 23.56 119 ALA D O 1
ATOM 6586 N N . PHE D 1 120 ? -5.419 -0.580 -44.216 1.00 24.96 120 PHE D N 1
ATOM 6587 C CA . PHE D 1 120 ? -5.089 0.835 -43.918 1.00 24.48 120 PHE D CA 1
ATOM 6588 C C . PHE D 1 120 ? -3.952 0.967 -42.878 1.00 25.85 120 PHE D C 1
ATOM 6589 O O . PHE D 1 120 ? -2.980 1.748 -43.124 1.00 26.63 120 PHE D O 1
ATOM 6597 N N . ILE D 1 121 ? -4.029 0.219 -41.774 1.00 24.66 121 ILE D N 1
ATOM 6598 C CA . ILE D 1 121 ? -3.051 0.280 -40.661 1.00 28.69 121 ILE D CA 1
ATOM 6599 C C . ILE D 1 121 ? -1.676 -0.138 -41.192 1.00 26.94 121 ILE D C 1
ATOM 6600 O O . ILE D 1 121 ? -0.711 0.619 -40.974 1.00 27.67 121 ILE D O 1
ATOM 6605 N N . GLY D 1 122 ? -1.617 -1.251 -41.913 1.00 28.76 122 GLY D N 1
ATOM 6606 C CA . GLY D 1 122 ? -0.404 -1.746 -42.597 1.00 29.19 122 GLY D CA 1
ATOM 6607 C C . GLY D 1 122 ? 0.218 -0.689 -43.492 1.00 27.72 122 GLY D C 1
ATOM 6608 O O . GLY D 1 122 ? 1.452 -0.511 -43.439 1.00 29.06 122 GLY D O 1
ATOM 6609 N N . ILE D 1 123 ? -0.602 0.067 -44.217 1.00 28.03 123 ILE D N 1
ATOM 6610 C CA . ILE D 1 123 ? -0.107 1.003 -45.264 1.00 28.90 123 ILE D CA 1
ATOM 6611 C C . ILE D 1 123 ? 0.504 2.196 -44.542 1.00 30.27 123 ILE D C 1
ATOM 6612 O O . ILE D 1 123 ? 1.665 2.570 -44.864 1.00 28.28 123 ILE D O 1
ATOM 6617 N N . LYS D 1 124 ? -0.235 2.726 -43.567 1.00 35.56 124 LYS D N 1
ATOM 6618 C CA . LYS D 1 124 ? 0.168 3.904 -42.768 1.00 32.90 124 LYS D CA 1
ATOM 6619 C C . LYS D 1 124 ? 1.546 3.650 -42.143 1.00 33.21 124 LYS D C 1
ATOM 6620 O O . LYS D 1 124 ? 2.316 4.607 -42.077 1.00 35.33 124 LYS D O 1
ATOM 6626 N N . HIS D 1 125 ? 1.854 2.427 -41.713 1.00 30.67 125 HIS D N 1
ATOM 6627 C CA . HIS D 1 125 ? 3.105 2.122 -40.974 1.00 33.80 125 HIS D CA 1
ATOM 6628 C C . HIS D 1 125 ? 4.235 1.609 -41.887 1.00 33.23 125 HIS D C 1
ATOM 6629 O O . HIS D 1 125 ? 5.361 1.473 -41.363 1.00 32.84 125 HIS D O 1
ATOM 6636 N N . VAL D 1 126 ? 3.986 1.304 -43.170 1.00 33.80 126 VAL D N 1
ATOM 6637 C CA . VAL D 1 126 ? 5.081 0.956 -44.132 1.00 33.69 126 VAL D CA 1
ATOM 6638 C C . VAL D 1 126 ? 5.402 2.171 -45.006 1.00 33.49 126 VAL D C 1
ATOM 6639 O O . VAL D 1 126 ? 6.548 2.255 -45.481 1.00 35.58 126 VAL D O 1
ATOM 6643 N N . LEU D 1 127 ? 4.455 3.084 -45.191 1.00 30.07 127 LEU D N 1
ATOM 6644 C CA . LEU D 1 127 ? 4.622 4.219 -46.122 1.00 32.34 127 LEU D CA 1
ATOM 6645 C C . LEU D 1 127 ? 5.901 4.990 -45.809 1.00 35.68 127 LEU D C 1
ATOM 6646 O O . LEU D 1 127 ? 6.693 5.215 -46.727 1.00 40.38 127 LEU D O 1
ATOM 6651 N N . PRO D 1 128 ? 6.167 5.408 -44.543 1.00 33.66 128 PRO D N 1
ATOM 6652 C CA . PRO D 1 128 ? 7.358 6.211 -44.252 1.00 33.62 128 PRO D CA 1
ATOM 6653 C C . PRO D 1 128 ? 8.663 5.443 -44.545 1.00 31.58 128 PRO D C 1
ATOM 6654 O O . PRO D 1 128 ? 9.611 6.071 -44.965 1.00 31.82 128 PRO D O 1
ATOM 6658 N N . ILE D 1 129 ? 8.686 4.125 -44.301 1.00 30.76 129 ILE D N 1
ATOM 6659 C CA . ILE D 1 129 ? 9.865 3.232 -44.526 1.00 29.58 129 ILE D CA 1
ATOM 6660 C C . ILE D 1 129 ? 10.151 3.217 -46.032 1.00 33.14 129 ILE D C 1
ATOM 6661 O O . ILE D 1 129 ? 11.331 3.458 -46.453 1.00 29.76 129 ILE D O 1
ATOM 6666 N N . MET D 1 130 ? 9.095 2.991 -46.823 1.00 28.47 130 MET D N 1
ATOM 6667 C CA . MET D 1 130 ? 9.175 2.882 -48.295 1.00 27.29 130 MET D CA 1
ATOM 6668 C C . MET D 1 130 ? 9.503 4.262 -48.883 1.00 26.57 130 MET D C 1
ATOM 6669 O O . MET D 1 130 ? 10.266 4.312 -49.842 1.00 24.58 130 MET D O 1
ATOM 6674 N N . LYS D 1 131 ? 8.917 5.338 -48.362 1.00 26.46 131 LYS D N 1
ATOM 6675 C CA . LYS D 1 131 ? 9.102 6.679 -48.968 1.00 28.84 131 LYS D CA 1
ATOM 6676 C C . LYS D 1 131 ? 10.548 7.148 -48.751 1.00 29.56 131 LYS D C 1
ATOM 6677 O O . LYS D 1 131 ? 11.131 7.731 -49.678 1.00 32.94 131 LYS D O 1
ATOM 6683 N N . ALA D 1 132 ? 11.124 6.878 -47.592 1.00 32.26 132 ALA D N 1
ATOM 6684 C CA . ALA D 1 132 ? 12.507 7.302 -47.268 1.00 35.47 132 ALA D CA 1
ATOM 6685 C C . ALA D 1 132 ? 13.498 6.599 -48.212 1.00 36.00 132 ALA D C 1
ATOM 6686 O O . ALA D 1 132 ? 14.505 7.250 -48.542 1.00 36.18 132 ALA D O 1
ATOM 6688 N N . GLN D 1 133 ? 13.197 5.375 -48.689 1.00 32.16 133 GLN D N 1
ATOM 6689 C CA . GLN D 1 133 ? 14.062 4.610 -49.638 1.00 29.39 133 GLN D CA 1
ATOM 6690 C C . GLN D 1 133 ? 13.601 4.776 -51.101 1.00 29.42 133 GLN D C 1
ATOM 6691 O O . GLN D 1 133 ? 14.201 4.124 -51.995 1.00 26.73 133 GLN D O 1
ATOM 6697 N N . LYS D 1 134 ? 12.578 5.597 -51.352 1.00 27.56 134 LYS D N 1
ATOM 6698 C CA . LYS D 1 134 ? 11.957 5.793 -52.683 1.00 30.13 134 LYS D CA 1
ATOM 6699 C C . LYS D 1 134 ? 11.729 4.434 -53.362 1.00 28.05 134 LYS D C 1
ATOM 6700 O O . LYS D 1 134 ? 11.949 4.331 -54.582 1.00 24.05 134 LYS D O 1
ATOM 6706 N N . TYR D 1 135 ? 11.267 3.435 -52.620 1.00 26.35 135 TYR D N 1
ATOM 6707 C CA . TYR D 1 135 ? 10.881 2.144 -53.229 1.00 25.64 135 TYR D CA 1
ATOM 6708 C C . TYR D 1 135 ? 9.848 1.427 -52.359 1.00 25.81 135 TYR D C 1
ATOM 6709 O O . TYR D 1 135 ? 10.018 1.314 -51.116 1.00 26.09 135 TYR D O 1
ATOM 6718 N N . GLY D 1 136 ? 8.820 0.894 -53.017 1.00 25.22 136 GLY D N 1
ATOM 6719 C CA . GLY D 1 136 ? 7.795 0.108 -52.319 1.00 27.76 136 GLY D CA 1
ATOM 6720 C C . GLY D 1 136 ? 6.869 -0.612 -53.270 1.00 26.15 136 GLY D C 1
ATOM 6721 O O . GLY D 1 136 ? 6.653 -0.123 -54.394 1.00 25.76 136 GLY D O 1
ATOM 6722 N N . ARG D 1 137 ? 6.373 -1.756 -52.814 1.00 27.07 137 ARG D N 1
ATOM 6723 C CA . ARG D 1 137 ? 5.279 -2.532 -53.461 1.00 27.35 137 ARG D CA 1
ATOM 6724 C C . ARG D 1 137 ? 4.234 -2.836 -52.397 1.00 27.22 137 ARG D C 1
ATOM 6725 O O . ARG D 1 137 ? 4.571 -3.572 -51.441 1.00 27.57 137 ARG D O 1
ATOM 6733 N N . ILE D 1 138 ? 3.042 -2.252 -52.521 1.00 26.42 138 ILE D N 1
ATOM 6734 C CA . ILE D 1 138 ? 1.902 -2.616 -51.633 1.00 26.89 138 ILE D CA 1
ATOM 6735 C C . ILE D 1 138 ? 0.860 -3.343 -52.493 1.00 25.52 138 ILE D C 1
ATOM 6736 O O . ILE D 1 138 ? 0.383 -2.776 -53.466 1.00 25.22 138 ILE D O 1
ATOM 6741 N N . ILE D 1 139 ? 0.570 -4.598 -52.154 1.00 26.89 139 ILE D N 1
ATOM 6742 C CA . ILE D 1 139 ? -0.529 -5.400 -52.754 1.00 25.16 139 ILE D CA 1
ATOM 6743 C C . ILE D 1 139 ? -1.581 -5.704 -51.685 1.00 23.83 139 ILE D C 1
ATOM 6744 O O . ILE D 1 139 ? -1.300 -6.462 -50.723 1.00 20.44 139 ILE D O 1
ATOM 6749 N N . ASN D 1 140 ? -2.761 -5.141 -51.885 1.00 22.89 140 ASN D N 1
ATOM 6750 C CA . ASN D 1 140 ? -3.984 -5.479 -51.130 1.00 23.70 140 ASN D CA 1
ATOM 6751 C C . ASN D 1 140 ? -4.608 -6.709 -51.776 1.00 23.20 140 ASN D C 1
ATOM 6752 O O . ASN D 1 140 ? -4.905 -6.683 -53.005 1.00 22.27 140 ASN D O 1
ATOM 6757 N N . MET D 1 141 ? -4.693 -7.814 -51.043 1.00 25.43 141 MET D N 1
ATOM 6758 C CA A MET D 1 141 ? -5.457 -8.996 -51.521 0.50 26.72 141 MET D CA 1
ATOM 6759 C CA B MET D 1 141 ? -5.455 -8.991 -51.531 0.50 25.55 141 MET D CA 1
ATOM 6760 C C . MET D 1 141 ? -6.946 -8.657 -51.388 1.00 26.56 141 MET D C 1
ATOM 6761 O O . MET D 1 141 ? -7.467 -8.704 -50.267 1.00 31.32 141 MET D O 1
ATOM 6770 N N . ALA D 1 142 ? -7.558 -8.234 -52.491 1.00 25.50 142 ALA D N 1
ATOM 6771 C CA . ALA D 1 142 ? -9.000 -7.935 -52.599 1.00 25.73 142 ALA D CA 1
ATOM 6772 C C . ALA D 1 142 ? -9.671 -9.203 -53.122 1.00 24.74 142 ALA D C 1
ATOM 6773 O O . ALA D 1 142 ? -9.342 -10.281 -52.605 1.00 26.68 142 ALA D O 1
ATOM 6775 N N . SER D 1 143 ? -10.402 -9.095 -54.228 1.00 26.62 143 SER D N 1
ATOM 6776 C CA . SER D 1 143 ? -11.296 -10.142 -54.776 1.00 25.87 143 SER D CA 1
ATOM 6777 C C . SER D 1 143 ? -12.040 -9.573 -55.984 1.00 26.24 143 SER D C 1
ATOM 6778 O O . SER D 1 143 ? -12.183 -8.357 -56.039 1.00 27.79 143 SER D O 1
ATOM 6781 N N . ILE D 1 144 ? -12.549 -10.411 -56.886 1.00 25.86 144 ILE D N 1
ATOM 6782 C CA . ILE D 1 144 ? -13.561 -9.933 -57.876 1.00 26.85 144 ILE D CA 1
ATOM 6783 C C . ILE D 1 144 ? -14.751 -9.353 -57.101 1.00 23.41 144 ILE D C 1
ATOM 6784 O O . ILE D 1 144 ? -15.481 -8.496 -57.643 1.00 22.13 144 ILE D O 1
ATOM 6789 N N . ASN D 1 145 ? -14.920 -9.775 -55.854 1.00 25.78 145 ASN D N 1
ATOM 6790 C CA . ASN D 1 145 ? -15.984 -9.266 -54.945 1.00 26.84 145 ASN D CA 1
ATOM 6791 C C . ASN D 1 145 ? -15.669 -7.812 -54.587 1.00 26.34 145 ASN D C 1
ATOM 6792 O O . ASN D 1 145 ? -16.513 -7.172 -53.979 1.00 24.93 145 ASN D O 1
ATOM 6797 N N . GLY D 1 146 ? -14.507 -7.299 -54.995 1.00 25.50 146 GLY D N 1
ATOM 6798 C CA . GLY D 1 146 ? -14.180 -5.870 -54.843 1.00 25.65 146 GLY D CA 1
ATOM 6799 C C . GLY D 1 146 ? -14.726 -5.033 -55.985 1.00 26.02 146 GLY D C 1
ATOM 6800 O O . GLY D 1 146 ? -14.702 -3.780 -55.858 1.00 26.20 146 GLY D O 1
ATOM 6801 N N . LEU D 1 147 ? -15.165 -5.689 -57.070 1.00 25.03 147 LEU D N 1
ATOM 6802 C CA . LEU D 1 147 ? -15.607 -5.064 -58.351 1.00 26.91 147 LEU D CA 1
ATOM 6803 C C . LEU D 1 147 ? -17.075 -5.399 -58.659 1.00 26.87 147 LEU D C 1
ATOM 6804 O O . LEU D 1 147 ? -17.695 -4.586 -59.297 1.00 23.17 147 LEU D O 1
ATOM 6809 N N . ILE D 1 148 ? -17.607 -6.541 -58.195 1.00 27.44 148 ILE D N 1
ATOM 6810 C CA . ILE D 1 148 ? -19.029 -6.947 -58.433 1.00 26.88 148 ILE D CA 1
ATOM 6811 C C . ILE D 1 148 ? -19.700 -7.350 -57.120 1.00 29.31 148 ILE D C 1
ATOM 6812 O O . ILE D 1 148 ? -18.999 -7.486 -56.104 1.00 27.47 148 ILE D O 1
ATOM 6817 N N . GLY D 1 149 ? -21.026 -7.536 -57.145 1.00 25.66 149 GLY D N 1
ATOM 6818 C CA . GLY D 1 149 ? -21.792 -8.017 -55.991 1.00 24.66 149 GLY D CA 1
ATOM 6819 C C . GLY D 1 149 ? -21.968 -9.523 -56.014 1.00 24.13 149 GLY D C 1
ATOM 6820 O O . GLY D 1 149 ? -21.932 -10.135 -57.111 1.00 24.49 149 GLY D O 1
ATOM 6821 N N . PHE D 1 150 ? -22.216 -10.103 -54.846 1.00 23.87 150 PHE D N 1
ATOM 6822 C CA . PHE D 1 150 ? -22.685 -11.498 -54.685 1.00 25.32 150 PHE D CA 1
ATOM 6823 C C . PHE D 1 150 ? -23.654 -11.490 -53.504 1.00 27.57 150 PHE D C 1
ATOM 6824 O O . PHE D 1 150 ? -23.301 -10.944 -52.419 1.00 25.62 150 PHE D O 1
ATOM 6832 N N . ALA D 1 151 ? -24.852 -12.063 -53.677 1.00 28.56 151 ALA D N 1
ATOM 6833 C CA . ALA D 1 151 ? -25.894 -12.092 -52.623 1.00 26.76 151 ALA D CA 1
ATOM 6834 C C . ALA D 1 151 ? -25.359 -12.866 -51.404 1.00 24.92 151 ALA D C 1
ATOM 6835 O O . ALA D 1 151 ? -24.736 -13.898 -51.603 1.00 24.30 151 ALA D O 1
ATOM 6837 N N . GLY D 1 152 ? -25.555 -12.331 -50.198 1.00 25.26 152 GLY D N 1
ATOM 6838 C CA . GLY D 1 152 ? -25.113 -12.907 -48.912 1.00 25.92 152 GLY D CA 1
ATOM 6839 C C . GLY D 1 152 ? -23.733 -12.430 -48.462 1.00 26.89 152 GLY D C 1
ATOM 6840 O O . GLY D 1 152 ? -23.290 -12.881 -47.388 1.00 24.56 152 GLY D O 1
ATOM 6841 N N . LYS D 1 153 ? -23.041 -11.594 -49.242 1.00 25.99 153 LYS D N 1
ATOM 6842 C CA . LYS D 1 153 ? -21.629 -11.217 -48.945 1.00 25.69 153 LYS D CA 1
ATOM 6843 C C . LYS D 1 153 ? -21.549 -9.715 -48.696 1.00 25.70 153 LYS D C 1
ATOM 6844 O O . LYS D 1 153 ? -20.528 -9.092 -49.096 1.00 24.68 153 LYS D O 1
ATOM 6850 N N . ALA D 1 154 ? -22.566 -9.146 -48.052 1.00 25.16 154 ALA D N 1
ATOM 6851 C CA . ALA D 1 154 ? -22.634 -7.691 -47.772 1.00 26.97 154 ALA D CA 1
ATOM 6852 C C . ALA D 1 154 ? -21.322 -7.206 -47.132 1.00 28.35 154 ALA D C 1
ATOM 6853 O O . ALA D 1 154 ? -20.797 -6.164 -47.530 1.00 25.51 154 ALA D O 1
ATOM 6855 N N . GLY D 1 155 ? -20.823 -7.927 -46.136 1.00 26.42 155 GLY D N 1
ATOM 6856 C CA . GLY D 1 155 ? -19.657 -7.471 -45.364 1.00 26.18 155 GLY D CA 1
ATOM 6857 C C . GLY D 1 155 ? -18.392 -7.623 -46.169 1.00 23.42 155 GLY D C 1
ATOM 6858 O O . GLY D 1 155 ? -17.628 -6.666 -46.219 1.00 21.73 155 GLY D O 1
ATOM 6859 N N . TYR D 1 156 ? -18.199 -8.797 -46.787 1.00 24.92 156 TYR D N 1
ATOM 6860 C CA . TYR D 1 156 ? -16.984 -9.152 -47.563 1.00 25.55 156 TYR D CA 1
ATOM 6861 C C . TYR D 1 156 ? -16.860 -8.213 -48.763 1.00 26.08 156 TYR D C 1
ATOM 6862 O O . TYR D 1 156 ? -15.777 -7.602 -48.984 1.00 24.17 156 TYR D O 1
ATOM 6871 N N . ASN D 1 157 ? -17.935 -8.097 -49.525 1.00 24.04 157 ASN D N 1
ATOM 6872 C CA . ASN D 1 157 ? -17.944 -7.319 -50.791 1.00 26.21 157 ASN D CA 1
ATOM 6873 C C . ASN D 1 157 ? -17.804 -5.838 -50.414 1.00 25.35 157 ASN D C 1
ATOM 6874 O O . ASN D 1 157 ? -17.177 -5.088 -51.192 1.00 22.51 157 ASN D O 1
ATOM 6879 N N . SER D 1 158 ? -18.304 -5.440 -49.240 1.00 25.14 158 SER D N 1
ATOM 6880 C CA . SER D 1 158 ? -18.178 -4.028 -48.766 1.00 24.18 158 SER D CA 1
ATOM 6881 C C . SER D 1 158 ? -16.719 -3.743 -48.378 1.00 24.71 158 SER D C 1
ATOM 6882 O O . SER D 1 158 ? -16.201 -2.703 -48.769 1.00 21.83 158 SER D O 1
ATOM 6885 N N . ALA D 1 159 ? -16.053 -4.678 -47.696 1.00 25.27 159 ALA D N 1
ATOM 6886 C CA . ALA D 1 159 ? -14.650 -4.504 -47.249 1.00 25.53 159 ALA D CA 1
ATOM 6887 C C . ALA D 1 159 ? -13.737 -4.482 -48.479 1.00 23.92 159 ALA D C 1
ATOM 6888 O O . ALA D 1 159 ? -12.884 -3.590 -48.538 1.00 24.54 159 ALA D O 1
ATOM 6890 N N . LYS D 1 160 ? -13.919 -5.439 -49.399 1.00 23.85 160 LYS D N 1
ATOM 6891 C CA . LYS D 1 160 ? -13.085 -5.616 -50.613 1.00 24.81 160 LYS D CA 1
ATOM 6892 C C . LYS D 1 160 ? -13.306 -4.427 -51.577 1.00 25.08 160 LYS D C 1
ATOM 6893 O O . LYS D 1 160 ? -12.300 -3.937 -52.147 1.00 23.29 160 LYS D O 1
ATOM 6899 N N . HIS D 1 161 ? -14.539 -3.939 -51.758 1.00 21.66 161 HIS D N 1
ATOM 6900 C CA . HIS D 1 161 ? -14.775 -2.681 -52.515 1.00 22.00 161 HIS D CA 1
ATOM 6901 C C . HIS D 1 161 ? -13.946 -1.586 -51.854 1.00 21.06 161 HIS D C 1
ATOM 6902 O O . HIS D 1 161 ? -13.242 -0.833 -52.576 1.00 20.30 161 HIS D O 1
ATOM 6909 N N . GLY D 1 162 ? -14.026 -1.491 -50.531 1.00 19.66 162 GLY D N 1
ATOM 6910 C CA . GLY D 1 162 ? -13.388 -0.387 -49.805 1.00 19.81 162 GLY D CA 1
ATOM 6911 C C . GLY D 1 162 ? -11.889 -0.465 -49.951 1.00 18.95 162 GLY D C 1
ATOM 6912 O O . GLY D 1 162 ? -11.307 0.569 -50.220 1.00 21.52 162 GLY D O 1
ATOM 6913 N N . VAL D 1 163 ? -11.296 -1.663 -49.878 1.00 21.63 163 VAL D N 1
ATOM 6914 C CA . VAL D 1 163 ? -9.810 -1.825 -50.006 1.00 23.61 163 VAL D CA 1
ATOM 6915 C C . VAL D 1 163 ? -9.338 -1.389 -51.412 1.00 24.16 163 VAL D C 1
ATOM 6916 O O . VAL D 1 163 ? -8.195 -0.902 -51.529 1.00 23.96 163 VAL D O 1
ATOM 6920 N N . ILE D 1 164 ? -10.169 -1.495 -52.446 1.00 25.27 164 ILE D N 1
ATOM 6921 C CA . ILE D 1 164 ? -9.830 -0.983 -53.812 1.00 22.89 164 ILE D CA 1
ATOM 6922 C C . ILE D 1 164 ? -9.867 0.553 -53.801 1.00 23.51 164 ILE D C 1
ATOM 6923 O O . ILE D 1 164 ? -8.930 1.168 -54.360 1.00 22.57 164 ILE D O 1
ATOM 6928 N N . GLY D 1 165 ? -10.851 1.158 -53.134 1.00 24.42 165 GLY D N 1
ATOM 6929 C CA . GLY D 1 165 ? -10.839 2.604 -52.792 1.00 22.92 165 GLY D CA 1
ATOM 6930 C C . GLY D 1 165 ? -9.552 3.030 -52.097 1.00 24.53 165 GLY D C 1
ATOM 6931 O O . GLY D 1 165 ? -8.954 4.046 -52.481 1.00 23.69 165 GLY D O 1
ATOM 6932 N N . LEU D 1 166 ? -9.126 2.268 -51.098 1.00 27.36 166 LEU D N 1
ATOM 6933 C CA . LEU D 1 166 ? -7.922 2.593 -50.296 1.00 27.83 166 LEU D CA 1
ATOM 6934 C C . LEU D 1 166 ? -6.679 2.438 -51.180 1.00 24.79 166 LEU D C 1
ATOM 6935 O O . LEU D 1 166 ? -5.766 3.276 -51.045 1.00 23.46 166 LEU D O 1
ATOM 6940 N N . THR D 1 167 ? -6.626 1.403 -52.026 1.00 24.58 167 THR D N 1
ATOM 6941 C CA . THR D 1 167 ? -5.516 1.175 -52.980 1.00 24.57 167 THR D CA 1
ATOM 6942 C C . THR D 1 167 ? -5.302 2.423 -53.857 1.00 24.13 167 THR D C 1
ATOM 6943 O O . THR D 1 167 ? -4.134 2.836 -54.036 1.00 25.55 167 THR D O 1
ATOM 6947 N N . LYS D 1 168 ? -6.366 3.025 -54.369 1.00 23.04 168 LYS D N 1
ATOM 6948 C CA A LYS D 1 168 ? -6.292 4.165 -55.322 0.50 24.14 168 LYS D CA 1
ATOM 6949 C CA B LYS D 1 168 ? -6.241 4.141 -55.338 0.50 24.44 168 LYS D CA 1
ATOM 6950 C C . LYS D 1 168 ? -5.762 5.394 -54.590 1.00 24.69 168 LYS D C 1
ATOM 6951 O O . LYS D 1 168 ? -4.880 6.092 -55.156 1.00 24.12 168 LYS D O 1
ATOM 6962 N N . VAL D 1 169 ? -6.282 5.640 -53.375 1.00 25.05 169 VAL D N 1
ATOM 6963 C CA . VAL D 1 169 ? -5.881 6.837 -52.598 1.00 23.55 169 VAL D CA 1
ATOM 6964 C C . VAL D 1 169 ? -4.393 6.666 -52.321 1.00 23.43 169 VAL D C 1
ATOM 6965 O O . VAL D 1 169 ? -3.615 7.586 -52.607 1.00 22.15 169 VAL D O 1
ATOM 6969 N N . ALA D 1 170 ? -4.007 5.485 -51.855 1.00 22.97 170 ALA D N 1
ATOM 6970 C CA . ALA D 1 170 ? -2.617 5.209 -51.452 1.00 23.43 170 ALA D CA 1
ATOM 6971 C C . ALA D 1 170 ? -1.715 5.372 -52.684 1.00 23.90 170 ALA D C 1
ATOM 6972 O O . ALA D 1 170 ? -0.656 6.035 -52.569 1.00 23.91 170 ALA D O 1
ATOM 6974 N N . ALA D 1 171 ? -2.130 4.843 -53.840 1.00 25.28 171 ALA D N 1
ATOM 6975 C CA . ALA D 1 171 ? -1.349 4.885 -55.104 1.00 22.69 171 ALA D CA 1
ATOM 6976 C C . ALA D 1 171 ? -1.059 6.340 -55.507 1.00 23.49 171 ALA D C 1
ATOM 6977 O O . ALA D 1 171 ? 0.098 6.663 -55.859 1.00 22.73 171 ALA D O 1
ATOM 6979 N N . LEU D 1 172 ? -2.082 7.184 -55.466 1.00 22.32 172 LEU D N 1
ATOM 6980 C CA . LEU D 1 172 ? -1.956 8.621 -55.756 1.00 24.20 172 LEU D CA 1
ATOM 6981 C C . LEU D 1 172 ? -1.035 9.309 -54.740 1.00 27.98 172 LEU D C 1
ATOM 6982 O O . LEU D 1 172 ? -0.298 10.217 -55.168 1.00 29.83 172 LEU D O 1
ATOM 6987 N N . GLU D 1 173 ? -1.049 8.916 -53.461 1.00 26.16 173 GLU D N 1
ATOM 6988 C CA . GLU D 1 173 ? -0.287 9.646 -52.419 1.00 29.03 173 GLU D CA 1
ATOM 6989 C C . GLU D 1 173 ? 1.210 9.328 -52.532 1.00 31.43 173 GLU D C 1
ATOM 6990 O O . GLU D 1 173 ? 2.003 10.155 -52.023 1.00 33.84 173 GLU D O 1
ATOM 6996 N N . CYS D 1 174 ? 1.595 8.203 -53.145 1.00 28.78 174 CYS D N 1
ATOM 6997 C CA . CYS D 1 174 ? 3.019 7.771 -53.212 1.00 29.93 174 CYS D CA 1
ATOM 6998 C C . CYS D 1 174 ? 3.500 7.536 -54.662 1.00 26.31 174 CYS D C 1
ATOM 6999 O O . CYS D 1 174 ? 4.544 6.876 -54.849 1.00 27.42 174 CYS D O 1
ATOM 7002 N N . ALA D 1 175 ? 2.808 8.083 -55.657 1.00 24.85 175 ALA D N 1
ATOM 7003 C CA . ALA D 1 175 ? 3.117 7.910 -57.100 1.00 25.19 175 ALA D CA 1
ATOM 7004 C C . ALA D 1 175 ? 4.518 8.437 -57.439 1.00 29.09 175 ALA D C 1
ATOM 7005 O O . ALA D 1 175 ? 5.154 7.871 -58.349 1.00 30.99 175 ALA D O 1
ATOM 7007 N N . ARG D 1 176 ? 4.976 9.492 -56.767 1.00 30.93 176 ARG D N 1
ATOM 7008 C CA . ARG D 1 176 ? 6.277 10.146 -57.083 1.00 31.24 176 ARG D CA 1
ATOM 7009 C C . ARG D 1 176 ? 7.398 9.512 -56.253 1.00 32.18 176 ARG D C 1
ATOM 7010 O O . ARG D 1 176 ? 8.542 9.957 -56.414 1.00 32.88 176 ARG D O 1
ATOM 7018 N N . ASP D 1 177 ? 7.101 8.512 -55.411 1.00 30.41 177 ASP D N 1
ATOM 7019 C CA . ASP D 1 177 ? 8.022 8.024 -54.349 1.00 27.83 177 ASP D CA 1
ATOM 7020 C C . ASP D 1 177 ? 8.500 6.613 -54.673 1.00 26.75 177 ASP D C 1
ATOM 7021 O O . ASP D 1 177 ? 9.027 5.952 -53.769 1.00 29.81 177 ASP D O 1
ATOM 7026 N N . GLY D 1 178 ? 8.373 6.198 -55.935 1.00 26.23 178 GLY D N 1
ATOM 7027 C CA . GLY D 1 178 ? 8.798 4.868 -56.412 1.00 27.47 178 GLY D CA 1
ATOM 7028 C C . GLY D 1 178 ? 8.035 3.734 -55.744 1.00 27.60 178 GLY D C 1
ATOM 7029 O O . GLY D 1 178 ? 8.584 2.594 -55.695 1.00 29.47 178 GLY D O 1
ATOM 7030 N N . ILE D 1 179 ? 6.830 4.015 -55.239 1.00 27.67 179 ILE D N 1
ATOM 7031 C CA . ILE D 1 179 ? 5.969 3.008 -54.547 1.00 29.14 179 ILE D CA 1
ATOM 7032 C C . ILE D 1 179 ? 4.738 2.744 -55.411 1.00 26.11 179 ILE D C 1
ATOM 7033 O O . ILE D 1 179 ? 4.108 3.712 -55.839 1.00 23.25 179 ILE D O 1
ATOM 7038 N N . THR D 1 180 ? 4.400 1.465 -55.615 1.00 23.82 180 THR D N 1
ATOM 7039 C CA . THR D 1 180 ? 3.126 1.060 -56.254 1.00 23.62 180 THR D CA 1
ATOM 7040 C C . THR D 1 180 ? 2.200 0.508 -55.191 1.00 23.07 180 THR D C 1
ATOM 7041 O O . THR D 1 180 ? 2.714 -0.136 -54.242 1.00 24.15 180 THR D O 1
ATOM 7045 N N . VAL D 1 181 ? 0.908 0.797 -55.354 1.00 25.00 181 VAL D N 1
ATOM 7046 C CA . VAL D 1 181 ? -0.187 0.208 -54.538 1.00 24.27 181 VAL D CA 1
ATOM 7047 C C . VAL D 1 181 ? -1.228 -0.376 -55.489 1.00 23.38 181 VAL D C 1
ATOM 7048 O O . VAL D 1 181 ? -1.836 0.384 -56.255 1.00 21.99 181 VAL D O 1
ATOM 7052 N N . ASN D 1 182 ? -1.412 -1.699 -55.434 1.00 22.32 182 ASN D N 1
ATOM 7053 C CA . ASN D 1 182 ? -2.347 -2.428 -56.314 1.00 22.84 182 ASN D CA 1
ATOM 7054 C C . ASN D 1 182 ? -3.250 -3.304 -55.445 1.00 24.09 182 ASN D C 1
ATOM 7055 O O . ASN D 1 182 ? -2.896 -3.569 -54.280 1.00 24.48 182 ASN D O 1
ATOM 7060 N N . ALA D 1 183 ? -4.404 -3.680 -55.998 1.00 24.52 183 ALA D N 1
ATOM 7061 C CA . ALA D 1 183 ? -5.370 -4.642 -55.425 1.00 22.52 183 ALA D CA 1
ATOM 7062 C C . ALA D 1 183 ? -5.374 -5.876 -56.325 1.00 23.37 183 ALA D C 1
ATOM 7063 O O . ALA D 1 183 ? -5.875 -5.788 -57.487 1.00 25.62 183 ALA D O 1
ATOM 7065 N N . LEU D 1 184 ? -4.751 -6.963 -55.871 1.00 20.90 184 LEU D N 1
ATOM 7066 C CA . LEU D 1 184 ? -4.792 -8.239 -56.603 1.00 20.74 184 LEU D CA 1
ATOM 7067 C C . LEU D 1 184 ? -6.153 -8.876 -56.313 1.00 19.49 184 LEU D C 1
ATOM 7068 O O . LEU D 1 184 ? -6.505 -8.985 -55.128 1.00 24.07 184 LEU D O 1
ATOM 7073 N N . CYS D 1 185 ? -6.928 -9.159 -57.352 1.00 20.66 185 CYS D N 1
ATOM 7074 C CA . CYS D 1 185 ? -8.343 -9.590 -57.260 1.00 21.24 185 CYS D CA 1
ATOM 7075 C C . CYS D 1 185 ? -8.499 -10.996 -57.822 1.00 22.73 185 CYS D C 1
ATOM 7076 O O . CYS D 1 185 ? -8.803 -11.181 -58.993 1.00 22.14 185 CYS D O 1
ATOM 7079 N N . PRO D 1 186 ? -8.364 -12.045 -56.991 1.00 26.33 186 PRO D N 1
ATOM 7080 C CA . PRO D 1 186 ? -8.678 -13.395 -57.444 1.00 25.56 186 PRO D CA 1
ATOM 7081 C C . PRO D 1 186 ? -10.188 -13.563 -57.612 1.00 25.18 186 PRO D C 1
ATOM 7082 O O . PRO D 1 186 ? -10.947 -12.796 -57.034 1.00 22.87 186 PRO D O 1
ATOM 7086 N N . GLY D 1 187 ? -10.549 -14.516 -58.469 1.00 26.27 187 GLY D N 1
ATOM 7087 C CA . GLY D 1 187 ? -11.839 -15.211 -58.416 1.00 28.05 187 GLY D CA 1
ATOM 7088 C C . GLY D 1 187 ? -11.688 -16.394 -57.498 1.00 30.14 187 GLY D C 1
ATOM 7089 O O . GLY D 1 187 ? -10.906 -16.280 -56.529 1.00 30.52 187 GLY D O 1
ATOM 7090 N N . TYR D 1 188 ? -12.343 -17.506 -57.823 1.00 29.58 188 TYR D N 1
ATOM 7091 C CA . TYR D 1 188 ? -12.433 -18.684 -56.931 1.00 30.19 188 TYR D CA 1
ATOM 7092 C C . TYR D 1 188 ? -11.081 -19.399 -56.982 1.00 26.44 188 TYR D C 1
ATOM 7093 O O . TYR D 1 188 ? -10.675 -19.819 -58.112 1.00 26.09 188 TYR D O 1
ATOM 7102 N N . VAL D 1 189 ? -10.426 -19.498 -55.819 1.00 24.79 189 VAL D N 1
ATOM 7103 C CA . VAL D 1 189 ? -9.121 -20.203 -55.632 1.00 25.92 189 VAL D CA 1
ATOM 7104 C C . VAL D 1 189 ? -9.372 -21.494 -54.858 1.00 25.25 189 VAL D C 1
ATOM 7105 O O . VAL D 1 189 ? -10.151 -21.479 -53.919 1.00 27.00 189 VAL D O 1
ATOM 7109 N N . ASP D 1 190 ? -8.732 -22.586 -55.264 1.00 28.84 190 ASP D N 1
ATOM 7110 C CA . ASP D 1 190 ? -8.855 -23.888 -54.571 1.00 28.80 190 ASP D CA 1
ATOM 7111 C C . ASP D 1 190 ? -8.086 -23.764 -53.263 1.00 29.15 190 ASP D C 1
ATOM 7112 O O . ASP D 1 190 ? -6.856 -23.944 -53.277 1.00 32.18 190 ASP D O 1
ATOM 7117 N N . THR D 1 191 ? -8.800 -23.421 -52.199 1.00 33.18 191 THR D N 1
ATOM 7118 C CA . THR D 1 191 ? -8.286 -23.178 -50.823 1.00 34.73 191 THR D CA 1
ATOM 7119 C C . THR D 1 191 ? -9.207 -23.853 -49.804 1.00 35.93 191 THR D C 1
ATOM 7120 O O . THR D 1 191 ? -10.323 -24.257 -50.137 1.00 38.11 191 THR D O 1
ATOM 7124 N N . PRO D 1 192 ? -8.768 -24.000 -48.533 1.00 37.47 192 PRO D N 1
ATOM 7125 C CA . PRO D 1 192 ? -9.663 -24.431 -47.455 1.00 38.57 192 PRO D CA 1
ATOM 7126 C C . PRO D 1 192 ? -10.943 -23.582 -47.360 1.00 36.34 192 PRO D C 1
ATOM 7127 O O . PRO D 1 192 ? -12.028 -24.135 -47.316 1.00 34.99 192 PRO D O 1
ATOM 7131 N N . LEU D 1 193 ? -10.795 -22.261 -47.365 1.00 36.96 193 LEU D N 1
ATOM 7132 C CA . LEU D 1 193 ? -11.944 -21.324 -47.318 1.00 42.77 193 LEU D CA 1
ATOM 7133 C C . LEU D 1 193 ? -13.004 -21.813 -48.310 1.00 44.09 193 LEU D C 1
ATOM 7134 O O . LEU D 1 193 ? -14.146 -22.061 -47.877 1.00 47.98 193 LEU D O 1
ATOM 7139 N N . VAL D 1 194 ? -12.625 -21.985 -49.580 1.00 38.02 194 VAL D N 1
ATOM 7140 C CA . VAL D 1 194 ? -13.574 -22.296 -50.688 1.00 37.69 194 VAL D CA 1
ATOM 7141 C C . VAL D 1 194 ? -14.072 -23.741 -50.555 1.00 32.72 194 VAL D C 1
ATOM 7142 O O . VAL D 1 194 ? -15.275 -23.957 -50.769 1.00 33.50 194 VAL D O 1
ATOM 7146 N N . ARG D 1 195 ? -13.200 -24.698 -50.247 1.00 31.83 195 ARG D N 1
ATOM 7147 C CA . ARG D 1 195 ? -13.606 -26.117 -50.108 1.00 35.00 195 ARG D CA 1
ATOM 7148 C C . ARG D 1 195 ? -14.612 -26.244 -48.958 1.00 38.66 195 ARG D C 1
ATOM 7149 O O . ARG D 1 195 ? -15.556 -27.059 -49.091 1.00 38.86 195 ARG D O 1
ATOM 7157 N N . GLY D 1 196 ? -14.420 -25.464 -47.886 1.00 38.95 196 GLY D N 1
ATOM 7158 C CA . GLY D 1 196 ? -15.405 -25.291 -46.801 1.00 40.70 196 GLY D CA 1
ATOM 7159 C C . GLY D 1 196 ? -16.756 -24.831 -47.333 1.00 41.19 196 GLY D C 1
ATOM 7160 O O . GLY D 1 196 ? -17.781 -25.454 -46.984 1.00 39.34 196 GLY D O 1
ATOM 7161 N N . GLN D 1 197 ? -16.772 -23.798 -48.182 1.00 41.03 197 GLN D N 1
ATOM 7162 C CA . GLN D 1 197 ? -18.028 -23.203 -48.721 1.00 40.08 197 GLN D CA 1
ATOM 7163 C C . GLN D 1 197 ? -18.748 -24.189 -49.646 1.00 40.81 197 GLN D C 1
ATOM 7164 O O . GLN D 1 197 ? -19.994 -24.159 -49.653 1.00 41.45 197 GLN D O 1
ATOM 7170 N N . ILE D 1 198 ? -18.011 -25.005 -50.400 1.00 37.26 198 ILE D N 1
ATOM 7171 C CA . ILE D 1 198 ? -18.575 -26.043 -51.310 1.00 39.37 198 ILE D CA 1
ATOM 7172 C C . ILE D 1 198 ? -19.320 -27.082 -50.462 1.00 42.16 198 ILE D C 1
ATOM 7173 O O . ILE D 1 198 ? -20.432 -27.477 -50.876 1.00 40.60 198 ILE D O 1
ATOM 7178 N N . ALA D 1 199 ? -18.711 -27.531 -49.356 1.00 43.05 199 ALA D N 1
ATOM 7179 C CA . ALA D 1 199 ? -19.300 -28.462 -48.353 1.00 45.58 199 ALA D CA 1
ATOM 7180 C C . ALA D 1 199 ? -20.599 -27.874 -47.773 1.00 44.75 199 ALA D C 1
ATOM 7181 O O . ALA D 1 199 ? -21.614 -28.594 -47.769 1.00 41.14 199 ALA D O 1
ATOM 7183 N N . ASP D 1 200 ? -20.548 -26.625 -47.292 1.00 45.64 200 ASP D N 1
ATOM 7184 C CA . ASP D 1 200 ? -21.722 -25.825 -46.833 1.00 50.69 200 ASP D CA 1
ATOM 7185 C C . ASP D 1 200 ? -22.849 -25.903 -47.876 1.00 49.39 200 ASP D C 1
ATOM 7186 O O . ASP D 1 200 ? -23.893 -26.511 -47.563 1.00 57.44 200 ASP D O 1
ATOM 7191 N N . LEU D 1 201 ? -22.647 -25.343 -49.073 1.00 48.73 201 LEU D N 1
ATOM 7192 C CA . LEU D 1 201 ? -23.644 -25.350 -50.181 1.00 51.10 201 LEU D CA 1
ATOM 7193 C C . LEU D 1 201 ? -24.130 -26.787 -50.460 1.00 51.97 201 LEU D C 1
ATOM 7194 O O . LEU D 1 201 ? -25.330 -26.942 -50.757 1.00 56.37 201 LEU D O 1
ATOM 7196 N N . ALA D 1 202 ? -23.270 -27.810 -50.363 1.00 45.75 202 ALA D N 1
ATOM 7197 C CA . ALA D 1 202 ? -23.627 -29.221 -50.668 1.00 48.90 202 ALA D CA 1
ATOM 7198 C C . ALA D 1 202 ? -24.535 -29.824 -49.580 1.00 52.90 202 ALA D C 1
ATOM 7199 O O . ALA D 1 202 ? -25.422 -30.640 -49.942 1.00 54.34 202 ALA D O 1
ATOM 7201 N N . LYS D 1 203 ? -24.275 -29.506 -48.302 1.00 50.86 203 LYS D N 1
ATOM 7202 C CA . LYS D 1 203 ? -25.164 -29.809 -47.151 1.00 52.29 203 LYS D CA 1
ATOM 7203 C C . LYS D 1 203 ? -26.518 -29.131 -47.398 1.00 56.74 203 LYS D C 1
ATOM 7204 O O . LYS D 1 203 ? -27.467 -29.848 -47.791 1.00 58.52 203 LYS D O 1
ATOM 7205 N N . THR D 1 204 ? -26.580 -27.799 -47.248 1.00 55.96 204 THR D N 1
ATOM 7206 C CA . THR D 1 204 ? -27.820 -26.971 -47.320 1.00 59.10 204 THR D CA 1
ATOM 7207 C C . THR D 1 204 ? -28.673 -27.324 -48.546 1.00 61.32 204 THR D C 1
ATOM 7208 O O . THR D 1 204 ? -29.897 -27.173 -48.450 1.00 69.85 204 THR D O 1
ATOM 7212 N N . ARG D 1 205 ? -28.070 -27.741 -49.660 1.00 63.88 205 ARG D N 1
ATOM 7213 C CA . ARG D 1 205 ? -28.801 -28.046 -50.921 1.00 66.10 205 ARG D CA 1
ATOM 7214 C C . ARG D 1 205 ? -28.948 -29.565 -51.111 1.00 65.47 205 ARG D C 1
ATOM 7215 O O . ARG D 1 205 ? -29.732 -29.969 -51.995 1.00 59.37 205 ARG D O 1
ATOM 7223 N N . ASN D 1 206 ? -28.217 -30.377 -50.338 1.00 65.82 206 ASN D N 1
ATOM 7224 C CA . ASN D 1 206 ? -28.257 -31.863 -50.420 1.00 67.77 206 ASN D CA 1
ATOM 7225 C C . ASN D 1 206 ? -27.908 -32.304 -51.857 1.00 66.06 206 ASN D C 1
ATOM 7226 O O . ASN D 1 206 ? -28.511 -33.290 -52.328 1.00 62.61 206 ASN D O 1
ATOM 7231 N N . VAL D 1 207 ? -26.979 -31.601 -52.530 1.00 60.64 207 VAL D N 1
ATOM 7232 C CA . VAL D 1 207 ? -26.303 -32.053 -53.787 1.00 52.24 207 VAL D CA 1
ATOM 7233 C C . VAL D 1 207 ? -24.964 -32.685 -53.380 1.00 50.48 207 VAL D C 1
ATOM 7234 O O . VAL D 1 207 ? -24.563 -32.497 -52.214 1.00 55.18 207 VAL D O 1
ATOM 7235 N N . SER D 1 208 ? -24.291 -33.410 -54.279 1.00 47.66 208 SER D N 1
ATOM 7236 C CA . SER D 1 208 ? -22.918 -33.936 -54.041 1.00 48.92 208 SER D CA 1
ATOM 7237 C C . SER D 1 208 ? -21.911 -32.778 -54.128 1.00 50.68 208 SER D C 1
ATOM 7238 O O . SER D 1 208 ? -22.275 -31.699 -54.665 1.00 46.82 208 SER D O 1
ATOM 7241 N N . LEU D 1 209 ? -20.689 -32.997 -53.627 1.00 47.03 209 LEU D N 1
ATOM 7242 C CA . LEU D 1 209 ? -19.631 -31.951 -53.568 1.00 47.52 209 LEU D CA 1
ATOM 7243 C C . LEU D 1 209 ? -19.301 -31.485 -54.994 1.00 48.16 209 LEU D C 1
ATOM 7244 O O . LEU D 1 209 ? -19.182 -30.256 -55.187 1.00 47.29 209 LEU D O 1
ATOM 7249 N N . ASP D 1 210 ? -19.211 -32.417 -55.951 1.00 48.01 210 ASP D N 1
ATOM 7250 C CA . ASP D 1 210 ? -18.963 -32.128 -57.391 1.00 52.30 210 ASP D CA 1
ATOM 7251 C C . ASP D 1 210 ? -20.127 -31.291 -57.955 1.00 48.19 210 ASP D C 1
ATOM 7252 O O . ASP D 1 210 ? -19.851 -30.379 -58.747 1.00 48.34 210 ASP D O 1
ATOM 7257 N N . SER D 1 211 ? -21.362 -31.545 -57.524 1.00 47.26 211 SER D N 1
ATOM 7258 C CA . SER D 1 211 ? -22.589 -30.833 -57.960 1.00 44.44 211 SER D CA 1
ATOM 7259 C C . SER D 1 211 ? -22.520 -29.378 -57.482 1.00 44.68 211 SER D C 1
ATOM 7260 O O . SER D 1 211 ? -22.709 -28.468 -58.305 1.00 44.34 211 SER D O 1
ATOM 7261 N N . ALA D 1 212 ? -22.266 -29.173 -56.191 1.00 40.92 212 ALA D N 1
ATOM 7262 C CA . ALA D 1 212 ? -22.098 -27.845 -55.554 1.00 41.31 212 ALA D CA 1
ATOM 7263 C C . ALA D 1 212 ? -21.021 -27.033 -56.296 1.00 37.53 212 ALA D C 1
ATOM 7264 O O . ALA D 1 212 ? -21.300 -25.881 -56.639 1.00 40.83 212 ALA D O 1
ATOM 7266 N N . LEU D 1 213 ? -19.843 -27.619 -56.525 1.00 34.41 213 LEU D N 1
ATOM 7267 C CA . LEU D 1 213 ? -18.695 -26.973 -57.216 1.00 36.95 213 LEU D CA 1
ATOM 7268 C C . LEU D 1 213 ? -19.073 -26.652 -58.665 1.00 41.89 213 LEU D C 1
ATOM 7269 O O . LEU D 1 213 ? -18.997 -25.466 -59.023 1.00 40.84 213 LEU D O 1
ATOM 7274 N N . GLU D 1 214 ? -19.467 -27.670 -59.443 1.00 45.99 214 GLU D N 1
ATOM 7275 C CA . GLU D 1 214 ? -19.591 -27.606 -60.927 1.00 52.33 214 GLU D CA 1
ATOM 7276 C C . GLU D 1 214 ? -20.882 -26.881 -61.342 1.00 51.51 214 GLU D C 1
ATOM 7277 O O . GLU D 1 214 ? -20.840 -26.171 -62.366 1.00 50.83 214 GLU D O 1
ATOM 7283 N N . ASP D 1 215 ? -21.962 -27.013 -60.570 1.00 52.18 215 ASP D N 1
ATOM 7284 C CA . ASP D 1 215 ? -23.307 -26.470 -60.903 1.00 52.23 215 ASP D CA 1
ATOM 7285 C C . ASP D 1 215 ? -23.519 -25.085 -60.273 1.00 50.92 215 ASP D C 1
ATOM 7286 O O . ASP D 1 215 ? -24.323 -24.309 -60.828 1.00 47.41 215 ASP D O 1
ATOM 7287 N N . VAL D 1 216 ? -22.853 -24.768 -59.157 1.00 52.79 216 VAL D N 1
ATOM 7288 C CA . VAL D 1 216 ? -23.096 -23.502 -58.397 1.00 50.94 216 VAL D CA 1
ATOM 7289 C C . VAL D 1 216 ? -21.850 -22.601 -58.421 1.00 51.50 216 VAL D C 1
ATOM 7290 O O . VAL D 1 216 ? -21.971 -21.482 -58.935 1.00 47.38 216 VAL D O 1
ATOM 7294 N N . ILE D 1 217 ? -20.715 -23.032 -57.852 1.00 51.11 217 ILE D N 1
ATOM 7295 C CA . ILE D 1 217 ? -19.475 -22.197 -57.772 1.00 50.33 217 ILE D CA 1
ATOM 7296 C C . ILE D 1 217 ? -18.983 -21.891 -59.199 1.00 48.59 217 ILE D C 1
ATOM 7297 O O . ILE D 1 217 ? -18.793 -20.703 -59.522 1.00 52.18 217 ILE D O 1
ATOM 7299 N N . LEU D 1 218 ? -18.850 -22.911 -60.051 1.00 43.17 218 LEU D N 1
ATOM 7300 C CA . LEU D 1 218 ? -18.170 -22.802 -61.362 1.00 43.18 218 LEU D CA 1
ATOM 7301 C C . LEU D 1 218 ? -19.144 -22.437 -62.492 1.00 45.48 218 LEU D C 1
ATOM 7302 O O . LEU D 1 218 ? -18.655 -22.295 -63.627 1.00 47.47 218 LEU D O 1
ATOM 7307 N N . ALA D 1 219 ? -20.450 -22.308 -62.236 1.00 45.34 219 ALA D N 1
ATOM 7308 C CA . ALA D 1 219 ? -21.446 -21.839 -63.231 1.00 43.90 219 ALA D CA 1
ATOM 7309 C C . ALA D 1 219 ? -21.006 -20.482 -63.811 1.00 40.51 219 ALA D C 1
ATOM 7310 O O . ALA D 1 219 ? -21.169 -20.255 -65.014 1.00 34.24 219 ALA D O 1
ATOM 7312 N N . MET D 1 220 ? -20.422 -19.636 -62.975 1.00 35.03 220 MET D N 1
ATOM 7313 C CA . MET D 1 220 ? -20.128 -18.217 -63.273 1.00 35.80 220 MET D CA 1
ATOM 7314 C C . MET D 1 220 ? -18.687 -18.081 -63.774 1.00 29.48 220 MET D C 1
ATOM 7315 O O . MET D 1 220 ? -18.311 -16.960 -64.063 1.00 29.71 220 MET D O 1
ATOM 7320 N N . VAL D 1 221 ? -17.900 -19.165 -63.800 1.00 27.36 221 VAL D N 1
ATOM 7321 C CA . VAL D 1 221 ? -16.449 -19.134 -64.171 1.00 27.96 221 VAL D CA 1
ATOM 7322 C C . VAL D 1 221 ? -16.275 -19.660 -65.598 1.00 27.35 221 VAL D C 1
ATOM 7323 O O . VAL D 1 221 ? -16.324 -20.871 -65.852 1.00 26.06 221 VAL D O 1
ATOM 7327 N N . PRO D 1 222 ? -16.006 -18.772 -66.583 1.00 26.05 222 PRO D N 1
ATOM 7328 C CA . PRO D 1 222 ? -15.846 -19.224 -67.959 1.00 25.84 222 PRO D CA 1
ATOM 7329 C C . PRO D 1 222 ? -14.818 -20.357 -68.081 1.00 25.75 222 PRO D C 1
ATOM 7330 O O . PRO D 1 222 ? -15.091 -21.308 -68.828 1.00 24.64 222 PRO D O 1
ATOM 7334 N N . GLN D 1 223 ? -13.683 -20.257 -67.380 1.00 23.77 223 GLN D N 1
ATOM 7335 C CA . GLN D 1 223 ? -12.635 -21.309 -67.457 1.00 24.80 223 GLN D CA 1
ATOM 7336 C C . GLN D 1 223 ? -13.133 -22.628 -66.840 1.00 26.26 223 GLN D C 1
ATOM 7337 O O . GLN D 1 223 ? -12.421 -23.642 -67.049 1.00 30.38 223 GLN D O 1
ATOM 7343 N N . LYS D 1 224 ? -14.303 -22.646 -66.178 1.00 30.74 224 LYS D N 1
ATOM 7344 C CA . LYS D 1 224 ? -14.887 -23.793 -65.404 1.00 35.48 224 LYS D CA 1
ATOM 7345 C C . LYS D 1 224 ? -13.827 -24.520 -64.568 1.00 32.27 224 LYS D C 1
ATOM 7346 O O . LYS D 1 224 ? -13.739 -25.745 -64.682 1.00 27.90 224 LYS D O 1
ATOM 7352 N N . ARG D 1 225 ? -13.050 -23.791 -63.769 1.00 30.11 225 ARG D N 1
ATOM 7353 C CA . ARG D 1 225 ? -12.014 -24.376 -62.889 1.00 30.05 225 ARG D CA 1
ATOM 7354 C C . ARG D 1 225 ? -11.764 -23.423 -61.718 1.00 28.73 225 ARG D C 1
ATOM 7355 O O . ARG D 1 225 ? -12.053 -22.218 -61.821 1.00 29.56 225 ARG D O 1
ATOM 7363 N N . LEU D 1 226 ? -11.283 -23.978 -60.613 1.00 27.02 226 LEU D N 1
ATOM 7364 C CA . LEU D 1 226 ? -10.736 -23.194 -59.498 1.00 27.50 226 LEU D CA 1
ATOM 7365 C C . LEU D 1 226 ? -9.313 -22.800 -59.889 1.00 26.96 226 LEU D C 1
ATOM 7366 O O . LEU D 1 226 ? -8.586 -23.651 -60.462 1.00 24.84 226 LEU D O 1
ATOM 7371 N N . LEU D 1 227 ? -8.922 -21.575 -59.563 1.00 28.02 227 LEU D N 1
ATOM 7372 C CA . LEU D 1 227 ? -7.507 -21.144 -59.718 1.00 28.28 227 LEU D CA 1
ATOM 7373 C C . LEU D 1 227 ? -6.684 -21.824 -58.623 1.00 25.88 227 LEU D C 1
ATOM 7374 O O . LEU D 1 227 ? -7.235 -22.183 -57.572 1.00 24.03 227 LEU D O 1
ATOM 7379 N N . SER D 1 228 ? -5.404 -22.020 -58.875 1.00 24.05 228 SER D N 1
ATOM 7380 C CA . SER D 1 228 ? -4.477 -22.512 -57.845 1.00 25.46 228 SER D CA 1
ATOM 7381 C C . SER D 1 228 ? -3.896 -21.300 -57.108 1.00 26.66 228 SER D C 1
ATOM 7382 O O . SER D 1 228 ? -3.799 -20.206 -57.700 1.00 26.80 228 SER D O 1
ATOM 7385 N N . VAL D 1 229 ? -3.545 -21.507 -55.846 1.00 25.84 229 VAL D N 1
ATOM 7386 C CA . VAL D 1 229 ? -2.772 -20.541 -55.018 1.00 27.10 229 VAL D CA 1
ATOM 7387 C C . VAL D 1 229 ? -1.475 -20.161 -55.753 1.00 26.26 229 VAL D C 1
ATOM 7388 O O . VAL D 1 229 ? -1.059 -18.983 -55.659 1.00 26.18 229 VAL D O 1
ATOM 7392 N N . GLU D 1 230 ? -0.896 -21.103 -56.507 1.00 28.40 230 GLU D N 1
ATOM 7393 C CA . GLU D 1 230 ? 0.363 -20.903 -57.274 1.00 31.23 230 GLU D CA 1
ATOM 7394 C C . GLU D 1 230 ? 0.145 -19.805 -58.326 1.00 29.45 230 GLU D C 1
ATOM 7395 O O . GLU D 1 230 ? 1.032 -18.935 -58.465 1.00 27.39 230 GLU D O 1
ATOM 7401 N N . GLU D 1 231 ? -1.000 -19.833 -59.011 1.00 26.73 231 GLU D N 1
ATOM 7402 C CA . GLU D 1 231 ? -1.367 -18.840 -60.045 1.00 28.82 231 GLU D CA 1
ATOM 7403 C C . GLU D 1 231 ? -1.434 -17.476 -59.384 1.00 24.97 231 GLU D C 1
ATOM 7404 O O . GLU D 1 231 ? -0.859 -16.545 -59.954 1.00 25.17 231 GLU D O 1
ATOM 7410 N N . ILE D 1 232 ? -2.050 -17.379 -58.209 1.00 25.22 232 ILE D N 1
ATOM 7411 C CA . ILE D 1 232 ? -2.211 -16.067 -57.506 1.00 25.50 232 ILE D CA 1
ATOM 7412 C C . ILE D 1 232 ? -0.819 -15.543 -57.102 1.00 25.12 232 ILE D C 1
ATOM 7413 O O . ILE D 1 232 ? -0.554 -14.375 -57.332 1.00 23.08 232 ILE D O 1
ATOM 7418 N N . ALA D 1 233 ? 0.020 -16.410 -56.523 1.00 24.97 233 ALA D N 1
ATOM 7419 C CA . ALA D 1 233 ? 1.414 -16.137 -56.091 1.00 25.71 233 ALA D CA 1
ATOM 7420 C C . ALA D 1 233 ? 2.270 -15.655 -57.272 1.00 23.85 233 ALA D C 1
ATOM 7421 O O . ALA D 1 233 ? 3.039 -14.667 -57.090 1.00 27.92 233 ALA D O 1
ATOM 7423 N N . ASP D 1 234 ? 2.141 -16.294 -58.439 1.00 23.60 234 ASP D N 1
ATOM 7424 C CA . ASP D 1 234 ? 2.839 -15.885 -59.692 1.00 23.49 234 ASP D CA 1
ATOM 7425 C C . ASP D 1 234 ? 2.423 -14.463 -60.095 1.00 22.11 234 ASP D C 1
ATOM 7426 O O . ASP D 1 234 ? 3.323 -13.647 -60.397 1.00 23.69 234 ASP D O 1
ATOM 7431 N N . TYR D 1 235 ? 1.150 -14.111 -60.037 1.00 20.92 235 TYR D N 1
ATOM 7432 C CA . TYR D 1 235 ? 0.761 -12.709 -60.334 1.00 20.67 235 TYR D CA 1
ATOM 7433 C C . TYR D 1 235 ? 1.362 -11.789 -59.260 1.00 22.21 235 TYR D C 1
ATOM 7434 O O . TYR D 1 235 ? 1.873 -10.692 -59.603 1.00 23.40 235 TYR D O 1
ATOM 7443 N N . ALA D 1 236 ? 1.284 -12.198 -57.991 1.00 22.34 236 ALA D N 1
ATOM 7444 C CA . ALA D 1 236 ? 1.752 -11.395 -56.859 1.00 24.05 236 ALA D CA 1
ATOM 7445 C C . ALA D 1 236 ? 3.257 -11.140 -57.030 1.00 25.26 236 ALA D C 1
ATOM 7446 O O . ALA D 1 236 ? 3.682 -9.983 -56.789 1.00 25.20 236 ALA D O 1
ATOM 7448 N N . ILE D 1 237 ? 4.029 -12.162 -57.428 1.00 23.05 237 ILE D N 1
ATOM 7449 C CA . ILE D 1 237 ? 5.488 -12.011 -57.709 1.00 25.54 237 ILE D CA 1
ATOM 7450 C C . ILE D 1 237 ? 5.713 -10.923 -58.763 1.00 25.63 237 ILE D C 1
ATOM 7451 O O . ILE D 1 237 ? 6.547 -10.015 -58.519 1.00 26.35 237 ILE D O 1
ATOM 7456 N N . PHE D 1 238 ? 5.010 -10.981 -59.895 1.00 25.86 238 PHE D N 1
ATOM 7457 C CA . PHE D 1 238 ? 5.206 -10.005 -60.993 1.00 24.13 238 PHE D CA 1
ATOM 7458 C C . PHE D 1 238 ? 4.916 -8.595 -60.453 1.00 25.38 238 PHE D C 1
ATOM 7459 O O . PHE D 1 238 ? 5.745 -7.673 -60.694 1.00 25.95 238 PHE D O 1
ATOM 7467 N N . LEU D 1 239 ? 3.821 -8.414 -59.723 1.00 26.12 239 LEU D N 1
ATOM 7468 C CA . LEU D 1 239 ? 3.410 -7.068 -59.222 1.00 26.45 239 LEU D CA 1
ATOM 7469 C C . LEU D 1 239 ? 4.388 -6.594 -58.137 1.00 25.19 239 LEU D C 1
ATOM 7470 O O . LEU D 1 239 ? 4.659 -5.379 -58.092 1.00 25.36 239 LEU D O 1
ATOM 7475 N N . ALA D 1 240 ? 4.905 -7.509 -57.318 1.00 24.88 240 ALA D N 1
ATOM 7476 C CA . ALA D 1 240 ? 5.839 -7.196 -56.210 1.00 26.36 240 ALA D CA 1
ATOM 7477 C C . ALA D 1 240 ? 7.258 -6.912 -56.742 1.00 27.60 240 ALA D C 1
ATOM 7478 O O . ALA D 1 240 ? 8.095 -6.407 -55.946 1.00 25.34 240 ALA D O 1
ATOM 7480 N N . SER D 1 241 ? 7.533 -7.226 -58.016 1.00 26.83 241 SER D N 1
ATOM 7481 C CA . SER D 1 241 ? 8.894 -7.159 -58.618 1.00 27.83 241 SER D CA 1
ATOM 7482 C C . SER D 1 241 ? 9.217 -5.744 -59.113 1.00 26.47 241 SER D C 1
ATOM 7483 O O . SER D 1 241 ? 8.285 -4.927 -59.329 1.00 23.16 241 SER D O 1
ATOM 7486 N N . SER D 1 242 ? 10.512 -5.510 -59.347 1.00 26.93 242 SER D N 1
ATOM 7487 C CA . SER D 1 242 ? 11.081 -4.275 -59.955 1.00 28.48 242 SER D CA 1
ATOM 7488 C C . SER D 1 242 ? 10.503 -4.090 -61.355 1.00 27.98 242 SER D C 1
ATOM 7489 O O . SER D 1 242 ? 10.488 -2.960 -61.819 1.00 33.35 242 SER D O 1
ATOM 7492 N N . LYS D 1 243 ? 10.020 -5.162 -61.994 1.00 29.61 243 LYS D N 1
ATOM 7493 C CA . LYS D 1 243 ? 9.548 -5.136 -63.407 1.00 30.87 243 LYS D CA 1
ATOM 7494 C C . LYS D 1 243 ? 8.194 -4.421 -63.525 1.00 28.24 243 LYS D C 1
ATOM 7495 O O . LYS D 1 243 ? 7.859 -4.066 -64.652 1.00 30.28 243 LYS D O 1
ATOM 7501 N N . ALA D 1 244 ? 7.458 -4.184 -62.435 1.00 27.06 244 ALA D N 1
ATOM 7502 C CA . ALA D 1 244 ? 6.058 -3.681 -62.497 1.00 25.87 244 ALA D CA 1
ATOM 7503 C C . ALA D 1 244 ? 5.937 -2.270 -61.905 1.00 24.70 244 ALA D C 1
ATOM 7504 O O . ALA D 1 244 ? 4.824 -1.864 -61.536 1.00 25.70 244 ALA D O 1
ATOM 7506 N N . GLY D 1 245 ? 7.034 -1.503 -61.880 1.00 23.46 245 GLY D N 1
ATOM 7507 C CA . GLY D 1 245 ? 7.086 -0.149 -61.290 1.00 22.39 245 GLY D CA 1
ATOM 7508 C C . GLY D 1 245 ? 6.089 0.837 -61.879 1.00 21.58 245 GLY D C 1
ATOM 7509 O O . GLY D 1 245 ? 5.839 1.893 -61.227 1.00 23.45 245 GLY D O 1
ATOM 7510 N N . GLY D 1 246 ? 5.576 0.569 -63.081 1.00 21.93 246 GLY D N 1
ATOM 7511 C CA . GLY D 1 246 ? 4.599 1.413 -63.798 1.00 20.13 246 GLY D CA 1
ATOM 7512 C C . GLY D 1 246 ? 3.157 0.963 -63.573 1.00 20.41 246 GLY D C 1
ATOM 7513 O O . GLY D 1 246 ? 2.251 1.642 -64.087 1.00 19.54 246 GLY D O 1
ATOM 7514 N N . VAL D 1 247 ? 2.935 -0.123 -62.827 1.00 22.34 247 VAL D N 1
ATOM 7515 C CA . VAL D 1 247 ? 1.561 -0.575 -62.432 1.00 22.44 247 VAL D CA 1
ATOM 7516 C C . VAL D 1 247 ? 1.218 -0.050 -61.034 1.00 21.36 247 VAL D C 1
ATOM 7517 O O . VAL D 1 247 ? 1.838 -0.514 -60.077 1.00 22.97 247 VAL D O 1
ATOM 7521 N N . THR D 1 248 ? 0.205 0.811 -60.906 1.00 21.43 248 THR D N 1
ATOM 7522 C CA . THR D 1 248 ? -0.215 1.386 -59.610 1.00 22.83 248 THR D CA 1
ATOM 7523 C C . THR D 1 248 ? -1.651 1.894 -59.711 1.00 21.56 248 THR D C 1
ATOM 7524 O O . THR D 1 248 ? -2.063 2.391 -60.769 1.00 19.33 248 THR D O 1
ATOM 7528 N N . GLY D 1 249 ? -2.364 1.784 -58.599 1.00 22.53 249 GLY D N 1
ATOM 7529 C CA . GLY D 1 249 ? -3.742 2.272 -58.474 1.00 22.11 249 GLY D CA 1
ATOM 7530 C C . GLY D 1 249 ? -4.701 1.264 -59.066 1.00 21.22 249 GLY D C 1
ATOM 7531 O O . GLY D 1 249 ? -5.829 1.647 -59.316 1.00 22.64 249 GLY D O 1
ATOM 7532 N N . GLN D 1 250 ? -4.260 0.030 -59.293 1.00 20.27 250 GLN D N 1
ATOM 7533 C CA . GLN D 1 250 ? -5.034 -0.912 -60.143 1.00 23.28 250 GLN D CA 1
ATOM 7534 C C . GLN D 1 250 ? -5.740 -1.997 -59.320 1.00 23.34 250 GLN D C 1
ATOM 7535 O O . GLN D 1 250 ? -5.121 -2.538 -58.409 1.00 24.62 250 GLN D O 1
ATOM 7541 N N . ALA D 1 251 ? -6.986 -2.316 -59.688 1.00 23.01 251 ALA D N 1
ATOM 7542 C CA . ALA D 1 251 ? -7.652 -3.614 -59.408 1.00 21.80 251 ALA D CA 1
ATOM 7543 C C . ALA D 1 251 ? -7.202 -4.617 -60.470 1.00 20.99 251 ALA D C 1
ATOM 7544 O O . ALA D 1 251 ? -7.682 -4.576 -61.596 1.00 26.32 251 ALA D O 1
ATOM 7546 N N . VAL D 1 252 ? -6.235 -5.447 -60.132 1.00 22.09 252 VAL D N 1
ATOM 7547 C CA . VAL D 1 252 ? -5.559 -6.380 -61.055 1.00 20.09 252 VAL D CA 1
ATOM 7548 C C . VAL D 1 252 ? -6.239 -7.738 -60.929 1.00 20.51 252 VAL D C 1
ATOM 7549 O O . VAL D 1 252 ? -6.130 -8.356 -59.870 1.00 20.04 252 VAL D O 1
ATOM 7553 N N . VAL D 1 253 ? -6.911 -8.179 -61.981 1.00 20.88 253 VAL D N 1
ATOM 7554 C CA . VAL D 1 253 ? -7.873 -9.314 -61.890 1.00 18.99 253 VAL D CA 1
ATOM 7555 C C . VAL D 1 253 ? -7.279 -10.589 -62.490 1.00 20.26 253 VAL D C 1
ATOM 7556 O O . VAL D 1 253 ? -6.822 -10.552 -63.667 1.00 20.12 253 VAL D O 1
ATOM 7560 N N . MET D 1 254 ? -7.378 -11.680 -61.717 1.00 20.46 254 MET D N 1
ATOM 7561 C CA . MET D 1 254 ? -7.055 -13.071 -62.131 1.00 23.46 254 MET D CA 1
ATOM 7562 C C . MET D 1 254 ? -8.237 -13.970 -61.745 1.00 22.16 254 MET D C 1
ATOM 7563 O O . MET D 1 254 ? -8.251 -14.416 -60.598 1.00 23.59 254 MET D O 1
ATOM 7568 N N . ASP D 1 255 ? -9.204 -14.185 -62.643 1.00 24.06 255 ASP D N 1
ATOM 7569 C CA . ASP D 1 255 ? -10.571 -14.671 -62.282 1.00 24.60 255 ASP D CA 1
ATOM 7570 C C . ASP D 1 255 ? -11.151 -15.688 -63.284 1.00 25.42 255 ASP D C 1
ATOM 7571 O O . ASP D 1 255 ? -12.385 -15.933 -63.224 1.00 24.94 255 ASP D O 1
ATOM 7576 N N . GLY D 1 256 ? -10.341 -16.250 -64.192 1.00 26.33 256 GLY D N 1
ATOM 7577 C CA . GLY D 1 256 ? -10.815 -17.227 -65.194 1.00 27.17 256 GLY D CA 1
ATOM 7578 C C . GLY D 1 256 ? -11.940 -16.682 -66.066 1.00 26.41 256 GLY D C 1
ATOM 7579 O O . GLY D 1 256 ? -12.704 -17.476 -66.627 1.00 25.96 256 GLY D O 1
ATOM 7580 N N . GLY D 1 257 ? -12.028 -15.363 -66.204 1.00 25.62 257 GLY D N 1
ATOM 7581 C CA . GLY D 1 257 ? -12.974 -14.697 -67.112 1.00 26.31 257 GLY D CA 1
ATOM 7582 C C . GLY D 1 257 ? -14.240 -14.248 -66.423 1.00 24.48 257 GLY D C 1
ATOM 7583 O O . GLY D 1 257 ? -15.119 -13.742 -67.109 1.00 24.39 257 GLY D O 1
ATOM 7584 N N . TYR D 1 258 ? -14.324 -14.371 -65.102 1.00 26.24 258 TYR D N 1
ATOM 7585 C CA . TYR D 1 258 ? -15.585 -14.170 -64.354 1.00 25.58 258 TYR D CA 1
ATOM 7586 C C . TYR D 1 258 ? -16.151 -12.770 -64.617 1.00 23.08 258 TYR D C 1
ATOM 7587 O O . TYR D 1 258 ? -17.341 -12.673 -64.838 1.00 21.94 258 TYR D O 1
ATOM 7596 N N . THR D 1 259 ? -15.342 -11.709 -64.545 1.00 25.72 259 THR D N 1
ATOM 7597 C CA . THR D 1 259 ? -15.828 -10.304 -64.636 1.00 25.65 259 THR D CA 1
ATOM 7598 C C . THR D 1 259 ? -15.927 -9.871 -66.106 1.00 27.10 259 THR D C 1
ATOM 7599 O O . THR D 1 259 ? -16.481 -8.762 -66.370 1.00 25.50 259 THR D O 1
ATOM 7603 N N . ALA D 1 260 ? -15.432 -10.706 -67.023 1.00 25.54 260 ALA D N 1
ATOM 7604 C CA . ALA D 1 260 ? -15.513 -10.478 -68.488 1.00 28.13 260 ALA D CA 1
ATOM 7605 C C . ALA D 1 260 ? -16.956 -10.659 -68.978 1.00 26.36 260 ALA D C 1
ATOM 7606 O O . ALA D 1 260 ? -17.243 -10.193 -70.073 1.00 26.02 260 ALA D O 1
ATOM 7608 N N . GLN D 1 261 ? -17.835 -11.292 -68.197 1.00 28.34 261 GLN D N 1
ATOM 7609 C CA . GLN D 1 261 ? -19.247 -11.510 -68.612 1.00 29.39 261 GLN D CA 1
ATOM 7610 C C . GLN D 1 261 ? -20.230 -10.914 -67.596 1.00 29.65 261 GLN D C 1
ATOM 7611 O O . GLN D 1 261 ? -21.433 -10.982 -67.881 1.00 32.04 261 GLN D O 1
ATOM 7618 N N . THR E 1 2 ? -17.646 -35.905 -2.374 1.00 63.39 2 THR E N 1
ATOM 7619 C CA . THR E 1 2 ? -16.326 -35.514 -2.960 1.00 64.58 2 THR E CA 1
ATOM 7620 C C . THR E 1 2 ? -16.531 -34.701 -4.247 1.00 66.22 2 THR E C 1
ATOM 7621 O O . THR E 1 2 ? -15.574 -33.994 -4.634 1.00 70.23 2 THR E O 1
ATOM 7625 N N . LYS E 1 3 ? -17.712 -34.808 -4.879 1.00 63.51 3 LYS E N 1
ATOM 7626 C CA . LYS E 1 3 ? -18.046 -34.194 -6.196 1.00 58.73 3 LYS E CA 1
ATOM 7627 C C . LYS E 1 3 ? -19.072 -33.067 -5.994 1.00 50.64 3 LYS E C 1
ATOM 7628 O O . LYS E 1 3 ? -20.262 -33.329 -6.191 1.00 51.68 3 LYS E O 1
ATOM 7630 N N . LEU E 1 4 ? -18.603 -31.848 -5.694 1.00 44.25 4 LEU E N 1
ATOM 7631 C CA . LEU E 1 4 ? -19.418 -30.650 -5.322 1.00 43.12 4 LEU E CA 1
ATOM 7632 C C . LEU E 1 4 ? -20.174 -30.058 -6.523 1.00 41.93 4 LEU E C 1
ATOM 7633 O O . LEU E 1 4 ? -21.095 -29.211 -6.295 1.00 36.15 4 LEU E O 1
ATOM 7638 N N . LEU E 1 5 ? -19.785 -30.417 -7.755 1.00 40.66 5 LEU E N 1
ATOM 7639 C CA . LEU E 1 5 ? -20.425 -29.912 -9.008 1.00 43.01 5 LEU E CA 1
ATOM 7640 C C . LEU E 1 5 ? -20.888 -31.093 -9.878 1.00 42.83 5 LEU E C 1
ATOM 7641 O O . LEU E 1 5 ? -20.711 -31.018 -11.105 1.00 42.40 5 LEU E O 1
ATOM 7646 N N . ASP E 1 6 ? -21.445 -32.143 -9.263 1.00 44.44 6 ASP E N 1
ATOM 7647 C CA . ASP E 1 6 ? -21.842 -33.416 -9.932 1.00 46.31 6 ASP E CA 1
ATOM 7648 C C . ASP E 1 6 ? -22.741 -33.103 -11.131 1.00 44.98 6 ASP E C 1
ATOM 7649 O O . ASP E 1 6 ? -23.833 -32.519 -10.929 1.00 42.47 6 ASP E O 1
ATOM 7654 N N . GLY E 1 7 ? -22.239 -33.402 -12.336 1.00 46.59 7 GLY E N 1
ATOM 7655 C CA . GLY E 1 7 ? -22.959 -33.266 -13.618 1.00 49.39 7 GLY E CA 1
ATOM 7656 C C . GLY E 1 7 ? -23.323 -31.831 -13.966 1.00 48.63 7 GLY E C 1
ATOM 7657 O O . GLY E 1 7 ? -24.039 -31.649 -14.974 1.00 58.22 7 GLY E O 1
ATOM 7658 N N . LYS E 1 8 ? -22.867 -30.836 -13.195 1.00 43.36 8 LYS E N 1
ATOM 7659 C CA . LYS E 1 8 ? -23.104 -29.401 -13.504 1.00 39.46 8 LYS E CA 1
ATOM 7660 C C . LYS E 1 8 ? -22.309 -29.053 -14.775 1.00 33.84 8 LYS E C 1
ATOM 7661 O O . LYS E 1 8 ? -21.154 -29.529 -14.925 1.00 32.48 8 LYS E O 1
ATOM 7667 N N . VAL E 1 9 ? -22.910 -28.277 -15.675 1.00 34.43 9 VAL E N 1
ATOM 7668 C CA . VAL E 1 9 ? -22.283 -27.864 -16.969 1.00 32.20 9 VAL E CA 1
ATOM 7669 C C . VAL E 1 9 ? -21.663 -26.486 -16.757 1.00 30.09 9 VAL E C 1
ATOM 7670 O O . VAL E 1 9 ? -22.445 -25.557 -16.526 1.00 30.28 9 VAL E O 1
ATOM 7674 N N . ALA E 1 10 ? -20.334 -26.383 -16.861 1.00 31.04 10 ALA E N 1
ATOM 7675 C CA . ALA E 1 10 ? -19.553 -25.140 -16.638 1.00 31.65 10 ALA E CA 1
ATOM 7676 C C . ALA E 1 10 ? -18.890 -24.682 -17.945 1.00 32.02 10 ALA E C 1
ATOM 7677 O O . ALA E 1 10 ? -18.034 -25.405 -18.483 1.00 32.80 10 ALA E O 1
ATOM 7679 N N . PHE E 1 11 ? -19.268 -23.499 -18.419 1.00 32.83 11 PHE E N 1
ATOM 7680 C CA . PHE E 1 11 ? -18.648 -22.818 -19.579 1.00 35.74 11 PHE E CA 1
ATOM 7681 C C . PHE E 1 11 ? -17.576 -21.853 -19.065 1.00 34.53 11 PHE E C 1
ATOM 7682 O O . PHE E 1 11 ? -17.925 -20.918 -18.361 1.00 31.38 11 PHE E O 1
ATOM 7690 N N . ILE E 1 12 ? -16.309 -22.100 -19.403 1.00 35.69 12 ILE E N 1
ATOM 7691 C CA . ILE E 1 12 ? -15.152 -21.300 -18.903 1.00 37.50 12 ILE E CA 1
ATOM 7692 C C . ILE E 1 12 ? -14.422 -20.663 -20.093 1.00 34.53 12 ILE E C 1
ATOM 7693 O O . ILE E 1 12 ? -13.727 -21.391 -20.836 1.00 30.39 12 ILE E O 1
ATOM 7698 N N . THR E 1 13 ? -14.533 -19.346 -20.247 1.00 29.76 13 THR E N 1
ATOM 7699 C CA . THR E 1 13 ? -13.766 -18.602 -21.268 1.00 32.39 13 THR E CA 1
ATOM 7700 C C . THR E 1 13 ? -12.317 -18.475 -20.779 1.00 33.81 13 THR E C 1
ATOM 7701 O O . THR E 1 13 ? -12.111 -18.343 -19.568 1.00 37.80 13 THR E O 1
ATOM 7705 N N . GLY E 1 14 ? -11.353 -18.526 -21.686 1.00 31.67 14 GLY E N 1
ATOM 7706 C CA . GLY E 1 14 ? -9.922 -18.326 -21.386 1.00 32.28 14 GLY E CA 1
ATOM 7707 C C . GLY E 1 14 ? -9.300 -19.558 -20.742 1.00 29.96 14 GLY E C 1
ATOM 7708 O O . GLY E 1 14 ? -8.298 -19.406 -20.031 1.00 32.52 14 GLY E O 1
ATOM 7709 N N . SER E 1 15 ? -9.868 -20.736 -20.988 1.00 30.12 15 SER E N 1
ATOM 7710 C CA . SER E 1 15 ? -9.608 -21.976 -20.224 1.00 32.35 15 SER E CA 1
ATOM 7711 C C . SER E 1 15 ? -8.477 -22.788 -20.879 1.00 37.57 15 SER E C 1
ATOM 7712 O O . SER E 1 15 ? -8.271 -23.952 -20.472 1.00 35.70 15 SER E O 1
ATOM 7715 N N . ALA E 1 16 ? -7.732 -22.193 -21.817 1.00 41.38 16 ALA E N 1
ATOM 7716 C CA . ALA E 1 16 ? -6.609 -22.860 -22.516 1.00 43.67 16 ALA E CA 1
ATOM 7717 C C . ALA E 1 16 ? -5.320 -22.692 -21.708 1.00 45.27 16 ALA E C 1
ATOM 7718 O O . ALA E 1 16 ? -4.392 -23.484 -21.963 1.00 43.02 16 ALA E O 1
ATOM 7720 N N . SER E 1 17 ? -5.276 -21.728 -20.771 1.00 44.29 17 SER E N 1
ATOM 7721 C CA . SER E 1 17 ? -4.084 -21.444 -19.929 1.00 45.93 17 SER E CA 1
ATOM 7722 C C . SER E 1 17 ? -4.454 -20.904 -18.539 1.00 43.74 17 SER E C 1
ATOM 7723 O O . SER E 1 17 ? -5.602 -20.445 -18.327 1.00 41.16 17 SER E O 1
ATOM 7726 N N . GLY E 1 18 ? -3.473 -20.956 -17.636 1.00 42.84 18 GLY E N 1
ATOM 7727 C CA . GLY E 1 18 ? -3.500 -20.309 -16.311 1.00 43.23 18 GLY E CA 1
ATOM 7728 C C . GLY E 1 18 ? -4.736 -20.676 -15.504 1.00 38.37 18 GLY E C 1
ATOM 7729 O O . GLY E 1 18 ? -4.999 -21.904 -15.324 1.00 34.80 18 GLY E O 1
ATOM 7730 N N . ILE E 1 19 ? -5.447 -19.652 -15.023 1.00 36.51 19 ILE E N 1
ATOM 7731 C CA . ILE E 1 19 ? -6.538 -19.778 -14.008 1.00 37.92 19 ILE E CA 1
ATOM 7732 C C . ILE E 1 19 ? -7.702 -20.571 -14.624 1.00 34.61 19 ILE E C 1
ATOM 7733 O O . ILE E 1 19 ? -8.138 -21.569 -13.984 1.00 36.24 19 ILE E O 1
ATOM 7738 N N . GLY E 1 20 ? -8.149 -20.200 -15.836 1.00 34.89 20 GLY E N 1
ATOM 7739 C CA . GLY E 1 20 ? -9.210 -20.927 -16.569 1.00 31.17 20 GLY E CA 1
ATOM 7740 C C . GLY E 1 20 ? -8.895 -22.414 -16.699 1.00 31.13 20 GLY E C 1
ATOM 7741 O O . GLY E 1 20 ? -9.785 -23.254 -16.410 1.00 31.09 20 GLY E O 1
ATOM 7742 N N . LEU E 1 21 ? -7.680 -22.748 -17.129 1.00 31.98 21 LEU E N 1
ATOM 7743 C CA . LEU E 1 21 ? -7.261 -24.157 -17.351 1.00 35.04 21 LEU E CA 1
ATOM 7744 C C . LEU E 1 21 ? -7.376 -24.910 -16.019 1.00 35.23 21 LEU E C 1
ATOM 7745 O O . LEU E 1 21 ? -8.000 -26.004 -16.011 1.00 33.47 21 LEU E O 1
ATOM 7750 N N . GLU E 1 22 ? -6.836 -24.336 -14.930 1.00 38.35 22 GLU E N 1
ATOM 7751 C CA . GLU E 1 22 ? -6.900 -24.944 -13.569 1.00 37.44 22 GLU E CA 1
ATOM 7752 C C . GLU E 1 22 ? -8.370 -25.065 -13.157 1.00 33.90 22 GLU E C 1
ATOM 7753 O O . GLU E 1 22 ? -8.747 -26.163 -12.686 1.00 31.28 22 GLU E O 1
ATOM 7759 N N . ILE E 1 23 ? -9.175 -24.013 -13.361 1.00 31.26 23 ILE E N 1
ATOM 7760 C CA . ILE E 1 23 ? -10.632 -24.047 -13.016 1.00 32.55 23 ILE E CA 1
ATOM 7761 C C . ILE E 1 23 ? -11.291 -25.206 -13.765 1.00 33.83 23 ILE E C 1
ATOM 7762 O O . ILE E 1 23 ? -12.028 -25.977 -13.126 1.00 36.24 23 ILE E O 1
ATOM 7767 N N . ALA E 1 24 ? -11.037 -25.323 -15.071 1.00 35.37 24 ALA E N 1
ATOM 7768 C CA . ALA E 1 24 ? -11.514 -26.435 -15.912 1.00 33.49 24 ALA E CA 1
ATOM 7769 C C . ALA E 1 24 ? -11.155 -27.763 -15.249 1.00 32.90 24 ALA E C 1
ATOM 7770 O O . ALA E 1 24 ? -12.083 -28.559 -15.017 1.00 33.31 24 ALA E O 1
ATOM 7772 N N . LYS E 1 25 ? -9.872 -27.985 -14.946 1.00 35.79 25 LYS E N 1
ATOM 7773 C CA . LYS E 1 25 ? -9.372 -29.299 -14.446 1.00 40.28 25 LYS E CA 1
ATOM 7774 C C . LYS E 1 25 ? -10.051 -29.616 -13.112 1.00 40.02 25 LYS E C 1
ATOM 7775 O O . LYS E 1 25 ? -10.519 -30.764 -12.954 1.00 39.61 25 LYS E O 1
ATOM 7781 N N . LYS E 1 26 ? -10.114 -28.634 -12.202 1.00 40.75 26 LYS E N 1
ATOM 7782 C CA . LYS E 1 26 ? -10.577 -28.849 -10.802 1.00 39.30 26 LYS E CA 1
ATOM 7783 C C . LYS E 1 26 ? -12.093 -29.100 -10.839 1.00 38.05 26 LYS E C 1
ATOM 7784 O O . LYS E 1 26 ? -12.518 -30.128 -10.266 1.00 35.89 26 LYS E O 1
ATOM 7787 N N . PHE E 1 27 ? -12.862 -28.253 -11.540 1.00 35.46 27 PHE E N 1
ATOM 7788 C CA . PHE E 1 27 ? -14.316 -28.434 -11.809 1.00 34.66 27 PHE E CA 1
ATOM 7789 C C . PHE E 1 27 ? -14.613 -29.835 -12.373 1.00 37.93 27 PHE E C 1
ATOM 7790 O O . PHE E 1 27 ? -15.614 -30.453 -11.946 1.00 35.62 27 PHE E O 1
ATOM 7798 N N . ALA E 1 28 ? -13.815 -30.317 -13.330 1.00 37.71 28 ALA E N 1
ATOM 7799 C CA . ALA E 1 28 ? -13.962 -31.679 -13.903 1.00 40.16 28 ALA E CA 1
ATOM 7800 C C . ALA E 1 28 ? -13.834 -32.714 -12.774 1.00 40.80 28 ALA E C 1
ATOM 7801 O O . ALA E 1 28 ? -14.685 -33.632 -12.697 1.00 42.10 28 ALA E O 1
ATOM 7803 N N . GLN E 1 29 ? -12.821 -32.548 -11.919 1.00 40.64 29 GLN E N 1
ATOM 7804 C CA . GLN E 1 29 ? -12.532 -33.431 -10.755 1.00 41.97 29 GLN E CA 1
ATOM 7805 C C . GLN E 1 29 ? -13.667 -33.337 -9.736 1.00 40.41 29 GLN E C 1
ATOM 7806 O O . GLN E 1 29 ? -13.825 -34.304 -8.995 1.00 43.87 29 GLN E O 1
ATOM 7812 N N . GLU E 1 30 ? -14.419 -32.227 -9.721 1.00 40.02 30 GLU E N 1
ATOM 7813 C CA . GLU E 1 30 ? -15.639 -32.035 -8.893 1.00 42.49 30 GLU E CA 1
ATOM 7814 C C . GLU E 1 30 ? -16.867 -32.572 -9.635 1.00 46.09 30 GLU E C 1
ATOM 7815 O O . GLU E 1 30 ? -17.989 -32.255 -9.184 1.00 46.95 30 GLU E O 1
ATOM 7821 N N . GLY E 1 31 ? -16.674 -33.325 -10.731 1.00 46.25 31 GLY E N 1
ATOM 7822 C CA . GLY E 1 31 ? -17.750 -34.016 -11.475 1.00 46.56 31 GLY E CA 1
ATOM 7823 C C . GLY E 1 31 ? -18.482 -33.109 -12.458 1.00 47.09 31 GLY E C 1
ATOM 7824 O O . GLY E 1 31 ? -19.507 -33.557 -13.021 1.00 47.79 31 GLY E O 1
ATOM 7825 N N . ALA E 1 32 ? -17.985 -31.893 -12.689 1.00 41.18 32 ALA E N 1
ATOM 7826 C CA . ALA E 1 32 ? -18.563 -30.947 -13.670 1.00 44.21 32 ALA E CA 1
ATOM 7827 C C . ALA E 1 32 ? -18.308 -31.464 -15.097 1.00 38.59 32 ALA E C 1
ATOM 7828 O O . ALA E 1 32 ? -17.312 -32.197 -15.332 1.00 37.20 32 ALA E O 1
ATOM 7830 N N . LYS E 1 33 ? -19.213 -31.124 -16.009 1.00 41.71 33 LYS E N 1
ATOM 7831 C CA . LYS E 1 33 ? -19.025 -31.248 -17.484 1.00 39.60 33 LYS E CA 1
ATOM 7832 C C . LYS E 1 33 ? -18.531 -29.880 -17.977 1.00 34.13 33 LYS E C 1
ATOM 7833 O O . LYS E 1 33 ? -19.300 -28.926 -17.881 1.00 31.42 33 LYS E O 1
ATOM 7837 N N . VAL E 1 34 ? -17.274 -29.788 -18.423 1.00 36.64 34 VAL E N 1
ATOM 7838 C CA . VAL E 1 34 ? -16.567 -28.487 -18.647 1.00 37.19 34 VAL E CA 1
ATOM 7839 C C . VAL E 1 34 ? -16.443 -28.203 -20.146 1.00 39.78 34 VAL E C 1
ATOM 7840 O O . VAL E 1 34 ? -16.279 -29.164 -20.938 1.00 40.20 34 VAL E O 1
ATOM 7844 N N . VAL E 1 35 ? -16.539 -26.922 -20.503 1.00 38.16 35 VAL E N 1
ATOM 7845 C CA . VAL E 1 35 ? -16.364 -26.407 -21.889 1.00 37.13 35 VAL E CA 1
ATOM 7846 C C . VAL E 1 35 ? -15.112 -25.531 -21.908 1.00 36.96 35 VAL E C 1
ATOM 7847 O O . VAL E 1 35 ? -15.145 -24.425 -21.322 1.00 38.01 35 VAL E O 1
ATOM 7851 N N . ILE E 1 36 ? -14.064 -26.025 -22.565 1.00 35.85 36 ILE E N 1
ATOM 7852 C CA . ILE E 1 36 ? -12.768 -25.326 -22.783 1.00 36.06 36 ILE E CA 1
ATOM 7853 C C . ILE E 1 36 ? -12.958 -24.397 -23.979 1.00 37.40 36 ILE E C 1
ATOM 7854 O O . ILE E 1 36 ? -13.241 -24.896 -25.102 1.00 38.33 36 ILE E O 1
ATOM 7859 N N . SER E 1 37 ? -12.833 -23.101 -23.743 1.00 34.31 37 SER E N 1
ATOM 7860 C CA . SER E 1 37 ? -13.135 -22.043 -24.727 1.00 35.73 37 SER E CA 1
ATOM 7861 C C . SER E 1 37 ? -12.038 -20.976 -24.648 1.00 37.88 37 SER E C 1
ATOM 7862 O O . SER E 1 37 ? -11.845 -20.408 -23.572 1.00 40.76 37 SER E O 1
ATOM 7865 N N . ASP E 1 38 ? -11.354 -20.715 -25.760 1.00 39.25 38 ASP E N 1
ATOM 7866 C CA . ASP E 1 38 ? -10.212 -19.774 -25.835 1.00 42.99 38 ASP E CA 1
ATOM 7867 C C . ASP E 1 38 ? -10.010 -19.363 -27.301 1.00 45.45 38 ASP E C 1
ATOM 7868 O O . ASP E 1 38 ? -10.586 -20.035 -28.184 1.00 42.98 38 ASP E O 1
ATOM 7873 N N . MET E 1 39 ? -9.220 -18.312 -27.545 1.00 49.37 39 MET E N 1
ATOM 7874 C CA . MET E 1 39 ? -8.660 -17.967 -28.883 1.00 53.57 39 MET E CA 1
ATOM 7875 C C . MET E 1 39 ? -8.041 -19.229 -29.498 1.00 55.56 39 MET E C 1
ATOM 7876 O O . MET E 1 39 ? -8.605 -19.740 -30.499 1.00 58.67 39 MET E O 1
ATOM 7881 N N . ASN E 1 40 ? -6.946 -19.725 -28.899 1.00 56.73 40 ASN E N 1
ATOM 7882 C CA . ASN E 1 40 ? -6.148 -20.888 -29.382 1.00 57.82 40 ASN E CA 1
ATOM 7883 C C . ASN E 1 40 ? -7.066 -22.111 -29.537 1.00 56.68 40 ASN E C 1
ATOM 7884 O O . ASN E 1 40 ? -7.209 -22.884 -28.556 1.00 53.72 40 ASN E O 1
ATOM 7885 N N . ALA E 1 41 ? -7.667 -22.269 -30.720 1.00 51.35 41 ALA E N 1
ATOM 7886 C CA . ALA E 1 41 ? -8.648 -23.332 -31.030 1.00 52.99 41 ALA E CA 1
ATOM 7887 C C . ALA E 1 41 ? -7.943 -24.694 -31.053 1.00 58.51 41 ALA E C 1
ATOM 7888 O O . ALA E 1 41 ? -8.609 -25.711 -30.755 1.00 56.08 41 ALA E O 1
ATOM 7890 N N . GLU E 1 42 ? -6.652 -24.708 -31.409 1.00 59.81 42 GLU E N 1
ATOM 7891 C CA . GLU E 1 42 ? -5.772 -25.906 -31.340 1.00 58.67 42 GLU E CA 1
ATOM 7892 C C . GLU E 1 42 ? -5.622 -26.319 -29.867 1.00 56.72 42 GLU E C 1
ATOM 7893 O O . GLU E 1 42 ? -5.823 -27.509 -29.556 1.00 52.64 42 GLU E O 1
ATOM 7894 N N . LYS E 1 43 ? -5.304 -25.362 -28.992 1.00 55.18 43 LYS E N 1
ATOM 7895 C CA . LYS E 1 43 ? -4.992 -25.613 -27.558 1.00 55.51 43 LYS E CA 1
ATOM 7896 C C . LYS E 1 43 ? -6.278 -26.090 -26.852 1.00 53.59 43 LYS E C 1
ATOM 7897 O O . LYS E 1 43 ? -6.166 -27.019 -26.028 1.00 55.61 43 LYS E O 1
ATOM 7901 N N . CYS E 1 44 ? -7.460 -25.549 -27.190 1.00 47.86 44 CYS E N 1
ATOM 7902 C CA . CYS E 1 44 ? -8.756 -26.012 -26.620 1.00 46.71 44 CYS E CA 1
ATOM 7903 C C . CYS E 1 44 ? -8.936 -27.517 -26.849 1.00 48.43 44 CYS E C 1
ATOM 7904 O O . CYS E 1 44 ? -9.145 -28.238 -25.856 1.00 48.00 44 CYS E O 1
ATOM 7907 N N . GLN E 1 45 ? -8.868 -27.962 -28.109 1.00 46.70 45 GLN E N 1
ATOM 7908 C CA . GLN E 1 45 ? -9.099 -29.378 -28.507 1.00 46.41 45 GLN E CA 1
ATOM 7909 C C . GLN E 1 45 ? -8.051 -30.263 -27.813 1.00 45.80 45 GLN E C 1
ATOM 7910 O O . GLN E 1 45 ? -8.408 -31.388 -27.399 1.00 50.06 45 GLN E O 1
ATOM 7913 N N . GLU E 1 46 ? -6.815 -29.775 -27.660 1.00 44.32 46 GLU E N 1
ATOM 7914 C CA . GLU E 1 46 ? -5.736 -30.503 -26.934 1.00 47.27 46 GLU E CA 1
ATOM 7915 C C . GLU E 1 46 ? -6.178 -30.676 -25.477 1.00 46.83 46 GLU E C 1
ATOM 7916 O O . GLU E 1 46 ? -6.004 -31.777 -24.941 1.00 48.90 46 GLU E O 1
ATOM 7918 N N . THR E 1 47 ? -6.766 -29.636 -24.879 1.00 46.48 47 THR E N 1
ATOM 7919 C CA . THR E 1 47 ? -7.178 -29.608 -23.449 1.00 45.93 47 THR E CA 1
ATOM 7920 C C . THR E 1 47 ? -8.315 -30.616 -23.231 1.00 42.69 47 THR E C 1
ATOM 7921 O O . THR E 1 47 ? -8.144 -31.519 -22.359 1.00 39.17 47 THR E O 1
ATOM 7925 N N . ALA E 1 48 ? -9.398 -30.499 -24.012 1.00 38.07 48 ALA E N 1
ATOM 7926 C CA . ALA E 1 48 ? -10.643 -31.294 -23.866 1.00 35.31 48 ALA E CA 1
ATOM 7927 C C . ALA E 1 48 ? -10.391 -32.769 -24.188 1.00 38.01 48 ALA E C 1
ATOM 7928 O O . ALA E 1 48 ? -11.043 -33.623 -23.551 1.00 39.26 48 ALA E O 1
ATOM 7930 N N . ASN E 1 49 ? -9.503 -33.080 -25.136 1.00 41.57 49 ASN E N 1
ATOM 7931 C CA . ASN E 1 49 ? -9.134 -34.493 -25.449 1.00 44.00 49 ASN E CA 1
ATOM 7932 C C . ASN E 1 49 ? -8.388 -35.090 -24.252 1.00 41.04 49 ASN E C 1
ATOM 7933 O O . ASN E 1 49 ? -8.686 -36.253 -23.884 1.00 40.31 49 ASN E O 1
ATOM 7938 N N . SER E 1 50 ? -7.463 -34.322 -23.671 1.00 39.02 50 SER E N 1
ATOM 7939 C CA . SER E 1 50 ? -6.694 -34.699 -22.457 1.00 44.35 50 SER E CA 1
ATOM 7940 C C . SER E 1 50 ? -7.680 -35.033 -21.333 1.00 42.09 50 SER E C 1
ATOM 7941 O O . SER E 1 50 ? -7.631 -36.176 -20.818 1.00 41.01 50 SER E O 1
ATOM 7944 N N . LEU E 1 51 ? -8.582 -34.097 -21.026 1.00 38.23 51 LEU E N 1
ATOM 7945 C CA . LEU E 1 51 ? -9.641 -34.276 -19.998 1.00 38.72 51 LEU E CA 1
ATOM 7946 C C . LEU E 1 51 ? -10.498 -35.512 -20.326 1.00 38.58 51 LEU E C 1
ATOM 7947 O O . LEU E 1 51 ? -10.756 -36.309 -19.403 1.00 38.12 51 LEU E O 1
ATOM 7952 N N . LYS E 1 52 ? -10.905 -35.692 -21.589 1.00 39.98 52 LYS E N 1
ATOM 7953 C CA . LYS E 1 52 ? -11.734 -36.851 -22.030 1.00 40.82 52 LYS E CA 1
ATOM 7954 C C . LYS E 1 52 ? -10.945 -38.150 -21.801 1.00 37.98 52 LYS E C 1
ATOM 7955 O O . LYS E 1 52 ? -11.556 -39.110 -21.313 1.00 39.19 52 LYS E O 1
ATOM 7961 N N . GLU E 1 53 ? -9.637 -38.157 -22.082 1.00 36.60 53 GLU E N 1
ATOM 7962 C CA . GLU E 1 53 ? -8.745 -39.337 -21.910 1.00 42.33 53 GLU E CA 1
ATOM 7963 C C . GLU E 1 53 ? -8.628 -39.683 -20.418 1.00 41.52 53 GLU E C 1
ATOM 7964 O O . GLU E 1 53 ? -8.343 -40.838 -20.119 1.00 39.79 53 GLU E O 1
ATOM 7966 N N . GLN E 1 54 ? -8.831 -38.701 -19.535 1.00 41.70 54 GLN E N 1
ATOM 7967 C CA . GLN E 1 54 ? -8.790 -38.844 -18.053 1.00 40.66 54 GLN E CA 1
ATOM 7968 C C . GLN E 1 54 ? -10.180 -39.199 -17.500 1.00 44.21 54 GLN E C 1
ATOM 7969 O O . GLN E 1 54 ? -10.325 -39.225 -16.266 1.00 48.33 54 GLN E O 1
ATOM 7975 N N . GLY E 1 55 ? -11.170 -39.451 -18.369 1.00 43.68 55 GLY E N 1
ATOM 7976 C CA . GLY E 1 55 ? -12.508 -39.947 -17.990 1.00 41.89 55 GLY E CA 1
ATOM 7977 C C . GLY E 1 55 ? -13.503 -38.830 -17.683 1.00 39.90 55 GLY E C 1
ATOM 7978 O O . GLY E 1 55 ? -14.597 -39.143 -17.170 1.00 39.11 55 GLY E O 1
ATOM 7979 N N . PHE E 1 56 ? -13.168 -37.576 -17.981 1.00 38.70 56 PHE E N 1
ATOM 7980 C CA . PHE E 1 56 ? -14.054 -36.408 -17.724 1.00 42.47 56 PHE E CA 1
ATOM 7981 C C . PHE E 1 56 ? -14.889 -36.078 -18.969 1.00 45.23 56 PHE E C 1
ATOM 7982 O O . PHE E 1 56 ? -14.517 -36.448 -20.112 1.00 39.49 56 PHE E O 1
ATOM 7990 N N . ASP E 1 57 ? -16.024 -35.413 -18.733 1.00 48.99 57 ASP E N 1
ATOM 7991 C CA . ASP E 1 57 ? -16.889 -34.803 -19.777 1.00 47.90 57 ASP E CA 1
ATOM 7992 C C . ASP E 1 57 ? -16.316 -33.424 -20.085 1.00 46.41 57 ASP E C 1
ATOM 7993 O O . ASP E 1 57 ? -16.404 -32.556 -19.198 1.00 44.89 57 ASP E O 1
ATOM 7998 N N . ALA E 1 58 ? -15.720 -33.262 -21.271 1.00 43.03 58 ALA E N 1
ATOM 7999 C CA . ALA E 1 58 ? -15.139 -31.995 -21.777 1.00 39.86 58 ALA E CA 1
ATOM 8000 C C . ALA E 1 58 ? -15.563 -31.783 -23.237 1.00 40.76 58 ALA E C 1
ATOM 8001 O O . ALA E 1 58 ? -15.596 -32.770 -24.001 1.00 38.49 58 ALA E O 1
ATOM 8003 N N . LEU E 1 59 ? -15.917 -30.539 -23.564 1.00 40.69 59 LEU E N 1
ATOM 8004 C CA . LEU E 1 59 ? -16.230 -30.016 -24.916 1.00 40.64 59 LEU E CA 1
ATOM 8005 C C . LEU E 1 59 ? -15.216 -28.911 -25.247 1.00 40.99 59 LEU E C 1
ATOM 8006 O O . LEU E 1 59 ? -15.008 -28.030 -24.393 1.00 43.45 59 LEU E O 1
ATOM 8011 N N . SER E 1 60 ? -14.607 -28.953 -26.432 1.00 38.32 60 SER E N 1
ATOM 8012 C CA . SER E 1 60 ? -13.841 -27.828 -27.025 1.00 38.70 60 SER E CA 1
ATOM 8013 C C . SER E 1 60 ? -14.829 -26.961 -27.798 1.00 36.84 60 SER E C 1
ATOM 8014 O O . SER E 1 60 ? -15.329 -27.435 -28.823 1.00 37.55 60 SER E O 1
ATOM 8017 N N . ALA E 1 61 ? -15.163 -25.785 -27.280 1.00 35.41 61 ALA E N 1
ATOM 8018 C CA . ALA E 1 61 ? -15.992 -24.774 -27.967 1.00 38.61 61 ALA E CA 1
ATOM 8019 C C . ALA E 1 61 ? -15.207 -23.467 -28.028 1.00 41.61 61 ALA E C 1
ATOM 8020 O O . ALA E 1 61 ? -15.523 -22.528 -27.306 1.00 38.48 61 ALA E O 1
ATOM 8022 N N . PRO E 1 62 ? -14.166 -23.377 -28.894 1.00 44.85 62 PRO E N 1
ATOM 8023 C CA . PRO E 1 62 ? -13.337 -22.176 -28.989 1.00 43.46 62 PRO E CA 1
ATOM 8024 C C . PRO E 1 62 ? -14.196 -20.968 -29.377 1.00 40.87 62 PRO E C 1
ATOM 8025 O O . PRO E 1 62 ? -15.150 -21.159 -30.083 1.00 39.93 62 PRO E O 1
ATOM 8029 N N . CYS E 1 63 ? -13.840 -19.775 -28.906 1.00 37.91 63 CYS E N 1
ATOM 8030 C CA . CYS E 1 63 ? -14.418 -18.503 -29.403 1.00 37.60 63 CYS E CA 1
ATOM 8031 C C . CYS E 1 63 ? -13.602 -17.322 -28.881 1.00 35.59 63 CYS E C 1
ATOM 8032 O O . CYS E 1 63 ? -12.899 -17.452 -27.873 1.00 37.00 63 CYS E O 1
ATOM 8035 N N . ASP E 1 64 ? -13.632 -16.232 -29.627 1.00 35.56 64 ASP E N 1
ATOM 8036 C CA . ASP E 1 64 ? -13.167 -14.909 -29.173 1.00 33.98 64 ASP E CA 1
ATOM 8037 C C . ASP E 1 64 ? -14.375 -14.293 -28.488 1.00 34.52 64 ASP E C 1
ATOM 8038 O O . ASP E 1 64 ? -15.421 -14.205 -29.172 1.00 34.50 64 ASP E O 1
ATOM 8043 N N . VAL E 1 65 ? -14.260 -13.940 -27.196 1.00 33.05 65 VAL E N 1
ATOM 8044 C CA . VAL E 1 65 ? -15.423 -13.482 -26.370 1.00 33.47 65 VAL E CA 1
ATOM 8045 C C . VAL E 1 65 ? -15.927 -12.152 -26.925 1.00 31.61 65 VAL E C 1
ATOM 8046 O O . VAL E 1 65 ? -17.064 -11.801 -26.608 1.00 30.09 65 VAL E O 1
ATOM 8050 N N . THR E 1 66 ? -15.106 -11.439 -27.703 1.00 31.58 66 THR E N 1
ATOM 8051 C CA . THR E 1 66 ? -15.483 -10.122 -28.282 1.00 34.30 66 THR E CA 1
ATOM 8052 C C . THR E 1 66 ? -16.379 -10.358 -29.507 1.00 34.69 66 THR E C 1
ATOM 8053 O O . THR E 1 66 ? -17.058 -9.405 -29.932 1.00 35.61 66 THR E O 1
ATOM 8057 N N . ASP E 1 67 ? -16.400 -11.590 -30.023 1.00 35.02 67 ASP E N 1
ATOM 8058 C CA . ASP E 1 67 ? -17.232 -11.998 -31.187 1.00 36.55 67 ASP E CA 1
ATOM 8059 C C . ASP E 1 67 ? -18.534 -12.598 -30.643 1.00 33.41 67 ASP E C 1
ATOM 8060 O O . ASP E 1 67 ? -18.576 -13.824 -30.337 1.00 32.15 67 ASP E O 1
ATOM 8065 N N . GLU E 1 68 ? -19.559 -11.763 -30.529 1.00 27.89 68 GLU E N 1
ATOM 8066 C CA . GLU E 1 68 ? -20.853 -12.140 -29.920 1.00 31.83 68 GLU E CA 1
ATOM 8067 C C . GLU E 1 68 ? -21.410 -13.382 -30.615 1.00 36.25 68 GLU E C 1
ATOM 8068 O O . GLU E 1 68 ? -21.979 -14.262 -29.911 1.00 36.65 68 GLU E O 1
ATOM 8074 N N . ASP E 1 69 ? -21.269 -13.429 -31.944 1.00 35.65 69 ASP E N 1
ATOM 8075 C CA . ASP E 1 69 ? -21.834 -14.485 -32.812 1.00 37.62 69 ASP E CA 1
ATOM 8076 C C . ASP E 1 69 ? -21.151 -15.806 -32.440 1.00 36.36 69 ASP E C 1
ATOM 8077 O O . ASP E 1 69 ? -21.865 -16.799 -32.235 1.00 40.46 69 ASP E O 1
ATOM 8082 N N . ALA E 1 70 ? -19.825 -15.815 -32.302 1.00 33.41 70 ALA E N 1
ATOM 8083 C CA . ALA E 1 70 ? -19.057 -17.040 -31.975 1.00 38.40 70 ALA E CA 1
ATOM 8084 C C . ALA E 1 70 ? -19.392 -17.463 -30.541 1.00 37.84 70 ALA E C 1
ATOM 8085 O O . ALA E 1 70 ? -19.492 -18.679 -30.326 1.00 39.28 70 ALA E O 1
ATOM 8087 N N . TYR E 1 71 ? -19.543 -16.499 -29.620 1.00 35.50 71 TYR E N 1
ATOM 8088 C CA . TYR E 1 71 ? -19.848 -16.728 -28.177 1.00 37.61 71 TYR E CA 1
ATOM 8089 C C . TYR E 1 71 ? -21.226 -17.418 -28.079 1.00 35.09 71 TYR E C 1
ATOM 8090 O O . TYR E 1 71 ? -21.271 -18.556 -27.511 1.00 36.03 71 TYR E O 1
ATOM 8099 N N . LYS E 1 72 ? -22.275 -16.829 -28.684 1.00 34.47 72 LYS E N 1
ATOM 8100 C CA . LYS E 1 72 ? -23.644 -17.424 -28.793 1.00 37.61 72 LYS E CA 1
ATOM 8101 C C . LYS E 1 72 ? -23.545 -18.869 -29.298 1.00 39.95 72 LYS E C 1
ATOM 8102 O O . LYS E 1 72 ? -24.152 -19.757 -28.676 1.00 43.83 72 LYS E O 1
ATOM 8104 N N . GLN E 1 73 ? -22.787 -19.105 -30.367 1.00 38.55 73 GLN E N 1
ATOM 8105 C CA . GLN E 1 73 ? -22.715 -20.435 -31.032 1.00 42.86 73 GLN E CA 1
ATOM 8106 C C . GLN E 1 73 ? -21.957 -21.419 -30.140 1.00 36.67 73 GLN E C 1
ATOM 8107 O O . GLN E 1 73 ? -22.258 -22.628 -30.214 1.00 35.67 73 GLN E O 1
ATOM 8113 N N . ALA E 1 74 ? -20.993 -20.937 -29.359 1.00 35.08 74 ALA E N 1
ATOM 8114 C CA . ALA E 1 74 ? -20.218 -21.779 -28.416 1.00 35.60 74 ALA E CA 1
ATOM 8115 C C . ALA E 1 74 ? -21.163 -22.214 -27.282 1.00 35.84 74 ALA E C 1
ATOM 8116 O O . ALA E 1 74 ? -21.051 -23.389 -26.829 1.00 35.07 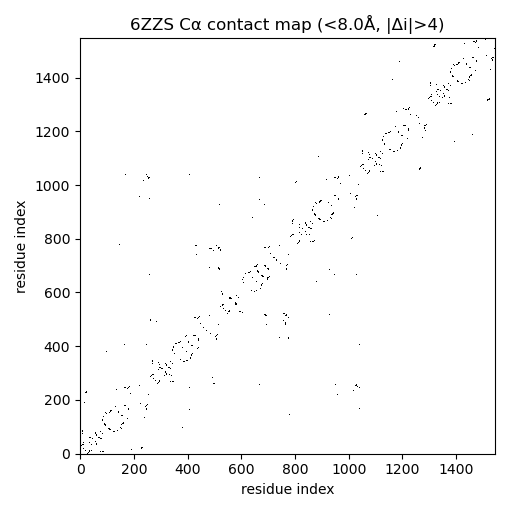74 ALA E O 1
ATOM 8118 N N . ILE E 1 75 ? -22.116 -21.346 -26.901 1.00 34.25 75 ILE E N 1
ATOM 8119 C CA . ILE E 1 75 ? -23.134 -21.658 -25.849 1.00 36.58 75 ILE E CA 1
ATOM 8120 C C . ILE E 1 75 ? -24.155 -22.659 -26.408 1.00 38.95 75 ILE E C 1
ATOM 8121 O O . ILE E 1 75 ? -24.456 -23.664 -25.716 1.00 42.04 75 ILE E O 1
ATOM 8126 N N . GLU E 1 76 ? -24.609 -22.455 -27.641 1.00 39.86 76 GLU E N 1
ATOM 8127 C CA . GLU E 1 76 ? -25.575 -23.357 -28.315 1.00 38.04 76 GLU E CA 1
ATOM 8128 C C . GLU E 1 76 ? -24.935 -24.748 -28.459 1.00 36.24 76 GLU E C 1
ATOM 8129 O O . GLU E 1 76 ? -25.599 -25.746 -28.105 1.00 38.84 76 GLU E O 1
ATOM 8135 N N . LEU E 1 77 ? -23.676 -24.828 -28.886 1.00 35.47 77 LEU E N 1
ATOM 8136 C CA . LEU E 1 77 ? -22.941 -26.119 -28.995 1.00 36.76 77 LEU E CA 1
ATOM 8137 C C . LEU E 1 77 ? -22.894 -26.792 -27.609 1.00 38.23 77 LEU E C 1
ATOM 8138 O O . LEU E 1 77 ? -23.024 -28.043 -27.541 1.00 34.28 77 LEU E O 1
ATOM 8143 N N . THR E 1 78 ? -22.706 -26.012 -26.540 1.00 37.12 78 THR E N 1
ATOM 8144 C CA . THR E 1 78 ? -22.732 -26.503 -25.127 1.00 37.74 78 THR E CA 1
ATOM 8145 C C . THR E 1 78 ? -24.095 -27.141 -24.802 1.00 36.58 78 THR E C 1
ATOM 8146 O O . THR E 1 78 ? -24.106 -28.323 -24.356 1.00 37.34 78 THR E O 1
ATOM 8150 N N . GLN E 1 79 ? -25.197 -26.421 -25.032 1.00 35.67 79 GLN E N 1
ATOM 8151 C CA . GLN E 1 79 ? -26.577 -26.952 -24.841 1.00 36.70 79 GLN E CA 1
ATOM 8152 C C . GLN E 1 79 ? -26.809 -28.233 -25.661 1.00 40.56 79 GLN E C 1
ATOM 8153 O O . GLN E 1 79 ? -27.442 -29.161 -25.129 1.00 39.76 79 GLN E O 1
ATOM 8159 N N . LYS E 1 80 ? -26.348 -28.278 -26.912 1.00 38.01 80 LYS E N 1
ATOM 8160 C CA . LYS E 1 80 ? -26.467 -29.477 -27.770 1.00 39.47 80 LYS E CA 1
ATOM 8161 C C . LYS E 1 80 ? -25.698 -30.613 -27.097 1.00 40.83 80 LYS E C 1
ATOM 8162 O O . LYS E 1 80 ? -26.235 -31.729 -27.056 1.00 45.24 80 LYS E O 1
ATOM 8164 N N . THR E 1 81 ? -24.484 -30.347 -26.604 1.00 37.09 81 THR E N 1
ATOM 8165 C CA . THR E 1 81 ? -23.540 -31.400 -26.161 1.00 37.07 81 THR E CA 1
ATOM 8166 C C . THR E 1 81 ? -23.954 -31.921 -24.780 1.00 39.46 81 THR E C 1
ATOM 8167 O O . THR E 1 81 ? -23.989 -33.158 -24.617 1.00 45.66 81 THR E O 1
ATOM 8171 N N . PHE E 1 82 ? -24.242 -31.025 -23.832 1.00 38.41 82 PHE E N 1
ATOM 8172 C CA . PHE E 1 82 ? -24.424 -31.342 -22.384 1.00 36.01 82 PHE E CA 1
ATOM 8173 C C . PHE E 1 82 ? -25.842 -30.974 -21.905 1.00 36.55 82 PHE E C 1
ATOM 8174 O O . PHE E 1 82 ? -26.175 -31.243 -20.752 1.00 42.78 82 PHE E O 1
ATOM 8182 N N . GLY E 1 83 ? -26.670 -30.364 -22.750 1.00 39.49 83 GLY E N 1
ATOM 8183 C CA . GLY E 1 83 ? -28.115 -30.232 -22.494 1.00 38.19 83 GLY E CA 1
ATOM 8184 C C . GLY E 1 83 ? -28.498 -28.908 -21.879 1.00 38.83 83 GLY E C 1
ATOM 8185 O O . GLY E 1 83 ? -29.691 -28.575 -21.951 1.00 39.03 83 GLY E O 1
ATOM 8186 N N . THR E 1 84 ? -27.557 -28.192 -21.250 1.00 41.24 84 THR E N 1
ATOM 8187 C CA . THR E 1 84 ? -27.831 -26.910 -20.526 1.00 38.65 84 THR E CA 1
ATOM 8188 C C . THR E 1 84 ? -26.506 -26.236 -20.159 1.00 34.86 84 THR E C 1
ATOM 8189 O O . THR E 1 84 ? -25.443 -26.852 -20.416 1.00 30.72 84 THR E O 1
ATOM 8193 N N . VAL E 1 85 ? -26.582 -25.039 -19.574 1.00 34.13 85 VAL E N 1
ATOM 8194 C CA . VAL E 1 85 ? -25.427 -24.324 -18.945 1.00 36.04 85 VAL E CA 1
ATOM 8195 C C . VAL E 1 85 ? -25.775 -24.001 -17.479 1.00 36.38 85 VAL E C 1
ATOM 8196 O O . VAL E 1 85 ? -26.729 -23.216 -17.230 1.00 36.50 85 VAL E O 1
ATOM 8200 N N . ASP E 1 86 ? -25.021 -24.572 -16.533 1.00 34.27 86 ASP E N 1
ATOM 8201 C CA . ASP E 1 86 ? -25.230 -24.338 -15.074 1.00 35.76 86 ASP E CA 1
ATOM 8202 C C . ASP E 1 86 ? -24.350 -23.178 -14.601 1.00 33.81 86 ASP E C 1
ATOM 8203 O O . ASP E 1 86 ? -24.826 -22.359 -13.813 1.00 37.24 86 ASP E O 1
ATOM 8208 N N . ILE E 1 87 ? -23.112 -23.116 -15.088 1.00 34.52 87 ILE E N 1
ATOM 8209 C CA . ILE E 1 87 ? -22.040 -22.228 -14.553 1.00 34.20 87 ILE E CA 1
ATOM 8210 C C . ILE E 1 87 ? -21.333 -21.559 -15.748 1.00 34.20 87 ILE E C 1
ATOM 8211 O O . ILE E 1 87 ? -20.901 -22.276 -16.673 1.00 32.54 87 ILE E O 1
ATOM 8216 N N . LEU E 1 88 ? -21.242 -20.233 -15.720 1.00 30.85 88 LEU E N 1
ATOM 8217 C CA . LEU E 1 88 ? -20.408 -19.420 -16.631 1.00 33.40 88 LEU E CA 1
ATOM 8218 C C . LEU E 1 88 ? -19.272 -18.773 -15.828 1.00 32.74 88 LEU E C 1
ATOM 8219 O O . LEU E 1 88 ? -19.569 -18.014 -14.897 1.00 33.59 88 LEU E O 1
ATOM 8224 N N . ILE E 1 89 ? -18.027 -19.098 -16.169 1.00 31.85 89 ILE E N 1
ATOM 8225 C CA . ILE E 1 89 ? -16.801 -18.417 -15.676 1.00 31.05 89 ILE E CA 1
ATOM 8226 C C . ILE E 1 89 ? -16.305 -17.489 -16.791 1.00 30.27 89 ILE E C 1
ATOM 8227 O O . ILE E 1 89 ? -15.648 -17.995 -17.736 1.00 29.38 89 ILE E O 1
ATOM 8232 N N . ASN E 1 90 ? -16.626 -16.196 -16.716 1.00 28.21 90 ASN E N 1
ATOM 8233 C CA . ASN E 1 90 ? -16.013 -15.149 -17.574 1.00 30.30 90 ASN E CA 1
ATOM 8234 C C . ASN E 1 90 ? -14.565 -14.925 -17.134 1.00 31.35 90 ASN E C 1
ATOM 8235 O O . ASN E 1 90 ? -14.346 -14.060 -16.279 1.00 35.23 90 ASN E O 1
ATOM 8240 N N . ASN E 1 91 ? -13.623 -15.671 -17.709 1.00 31.10 91 ASN E N 1
ATOM 8241 C CA . ASN E 1 91 ? -12.200 -15.697 -17.283 1.00 32.50 91 ASN E CA 1
ATOM 8242 C C . ASN E 1 91 ? -11.254 -15.071 -18.318 1.00 34.37 91 ASN E C 1
ATOM 8243 O O . ASN E 1 91 ? -10.159 -14.644 -17.921 1.00 34.59 91 ASN E O 1
ATOM 8248 N N . ALA E 1 92 ? -11.643 -14.994 -19.593 1.00 36.31 92 ALA E N 1
ATOM 8249 C CA . ALA E 1 92 ? -10.806 -14.460 -20.694 1.00 34.04 92 ALA E CA 1
ATOM 8250 C C . ALA E 1 92 ? -10.356 -13.031 -20.390 1.00 30.94 92 ALA E C 1
ATOM 8251 O O . ALA E 1 92 ? -11.203 -12.193 -20.105 1.00 33.09 92 ALA E O 1
ATOM 8253 N N . GLY E 1 93 ? -9.059 -12.752 -20.521 1.00 30.96 93 GLY E N 1
ATOM 8254 C CA . GLY E 1 93 ? -8.556 -11.368 -20.475 1.00 28.75 93 GLY E CA 1
ATOM 8255 C C . GLY E 1 93 ? -7.121 -11.286 -20.925 1.00 29.67 93 GLY E C 1
ATOM 8256 O O . GLY E 1 93 ? -6.535 -12.313 -21.303 1.00 31.06 93 GLY E O 1
ATOM 8257 N N . PHE E 1 94 ? -6.538 -10.105 -20.841 1.00 28.14 94 PHE E N 1
ATOM 8258 C CA . PHE E 1 94 ? -5.101 -9.891 -21.132 1.00 32.21 94 PHE E CA 1
ATOM 8259 C C . PHE E 1 94 ? -4.687 -8.592 -20.429 1.00 33.67 94 PHE E C 1
ATOM 8260 O O . PHE E 1 94 ? -5.567 -7.912 -19.875 1.00 37.75 94 PHE E O 1
ATOM 8268 N N . GLN E 1 95 ? -3.402 -8.240 -20.496 1.00 35.47 95 GLN E N 1
ATOM 8269 C CA . GLN E 1 95 ? -2.819 -7.063 -19.801 1.00 37.29 95 GLN E CA 1
ATOM 8270 C C . GLN E 1 95 ? -2.035 -6.198 -20.802 1.00 36.62 95 GLN E C 1
ATOM 8271 O O . GLN E 1 95 ? -1.439 -6.755 -21.739 1.00 31.37 95 GLN E O 1
ATOM 8277 N N . HIS E 1 96 ? -2.074 -4.879 -20.630 1.00 34.41 96 HIS E N 1
ATOM 8278 C CA . HIS E 1 96 ? -1.103 -3.934 -21.228 1.00 37.10 96 HIS E CA 1
ATOM 8279 C C . HIS E 1 96 ? -0.814 -2.821 -20.215 1.00 37.43 96 HIS E C 1
ATOM 8280 O O . HIS E 1 96 ? -1.724 -2.039 -19.921 1.00 38.46 96 HIS E O 1
ATOM 8287 N N . VAL E 1 97 ? 0.427 -2.762 -19.740 1.00 38.04 97 VAL E N 1
ATOM 8288 C CA . VAL E 1 97 ? 0.939 -1.760 -18.764 1.00 37.55 97 VAL E CA 1
ATOM 8289 C C . VAL E 1 97 ? 1.606 -0.630 -19.548 1.00 39.36 97 VAL E C 1
ATOM 8290 O O . VAL E 1 97 ? 2.433 -0.918 -20.427 1.00 39.03 97 VAL E O 1
ATOM 8294 N N . ALA E 1 98 ? 1.240 0.611 -19.239 1.00 36.45 98 ALA E N 1
ATOM 8295 C CA . ALA E 1 98 ? 1.829 1.830 -19.822 1.00 35.35 98 ALA E CA 1
ATOM 8296 C C . ALA E 1 98 ? 1.279 3.032 -19.072 1.00 36.28 98 ALA E C 1
ATOM 8297 O O . ALA E 1 98 ? 0.127 2.995 -18.642 1.00 33.58 98 ALA E O 1
ATOM 8299 N N . PRO E 1 99 ? 2.066 4.125 -18.929 1.00 39.00 99 PRO E N 1
ATOM 8300 C CA . PRO E 1 99 ? 1.536 5.409 -18.476 1.00 38.72 99 PRO E CA 1
ATOM 8301 C C . PRO E 1 99 ? 0.304 5.737 -19.312 1.00 37.53 99 PRO E C 1
ATOM 8302 O O . PRO E 1 99 ? 0.297 5.350 -20.469 1.00 38.26 99 PRO E O 1
ATOM 8306 N N . ILE E 1 100 ? -0.642 6.493 -18.756 1.00 38.86 100 ILE E N 1
ATOM 8307 C CA . ILE E 1 100 ? -1.856 6.930 -19.499 1.00 36.09 100 ILE E CA 1
ATOM 8308 C C . ILE E 1 100 ? -1.430 7.639 -20.793 1.00 39.68 100 ILE E C 1
ATOM 8309 O O . ILE E 1 100 ? -2.042 7.344 -21.834 1.00 38.09 100 ILE E O 1
ATOM 8314 N N . GLU E 1 101 ? -0.418 8.516 -20.748 1.00 42.76 101 GLU E N 1
ATOM 8315 C CA . GLU E 1 101 ? 0.002 9.345 -21.919 1.00 45.27 101 GLU E CA 1
ATOM 8316 C C . GLU E 1 101 ? 0.481 8.461 -23.079 1.00 41.53 101 GLU E C 1
ATOM 8317 O O . GLU E 1 101 ? 0.276 8.864 -24.206 1.00 46.51 101 GLU E O 1
ATOM 8323 N N . GLU E 1 102 ? 1.098 7.318 -22.789 1.00 42.33 102 GLU E N 1
ATOM 8324 C CA . GLU E 1 102 ? 1.677 6.371 -23.779 1.00 45.65 102 GLU E CA 1
ATOM 8325 C C . GLU E 1 102 ? 0.748 5.159 -23.953 1.00 38.49 102 GLU E C 1
ATOM 8326 O O . GLU E 1 102 ? 1.215 4.142 -24.491 1.00 39.71 102 GLU E O 1
ATOM 8332 N N . PHE E 1 103 ? -0.508 5.260 -23.502 1.00 38.24 103 PHE E N 1
ATOM 8333 C CA . PHE E 1 103 ? -1.504 4.151 -23.469 1.00 35.50 103 PHE E CA 1
ATOM 8334 C C . PHE E 1 103 ? -2.391 4.302 -24.697 1.00 33.24 103 PHE E C 1
ATOM 8335 O O . PHE E 1 103 ? -3.214 5.220 -24.761 1.00 32.24 103 PHE E O 1
ATOM 8343 N N . PRO E 1 104 ? -2.227 3.446 -25.731 1.00 32.33 104 PRO E N 1
ATOM 8344 C CA . PRO E 1 104 ? -3.021 3.592 -26.946 1.00 32.26 104 PRO E CA 1
ATOM 8345 C C . PRO E 1 104 ? -4.508 3.433 -26.590 1.00 29.05 104 PRO E C 1
ATOM 8346 O O . PRO E 1 104 ? -4.840 2.470 -25.914 1.00 32.41 104 PRO E O 1
ATOM 8350 N N . THR E 1 105 ? -5.353 4.348 -27.061 1.00 28.75 105 THR E N 1
ATOM 8351 C CA . THR E 1 105 ? -6.822 4.331 -26.851 1.00 30.68 105 THR E CA 1
ATOM 8352 C C . THR E 1 105 ? -7.391 2.989 -27.312 1.00 33.43 105 THR E C 1
ATOM 8353 O O . THR E 1 105 ? -8.162 2.379 -26.558 1.00 32.83 105 THR E O 1
ATOM 8357 N N . ALA E 1 106 ? -7.005 2.533 -28.503 1.00 33.92 106 ALA E N 1
ATOM 8358 C CA . ALA E 1 106 ? -7.485 1.257 -29.066 1.00 36.53 106 ALA E CA 1
ATOM 8359 C C . ALA E 1 106 ? -7.178 0.128 -28.072 1.00 34.93 106 ALA E C 1
ATOM 8360 O O . ALA E 1 106 ? -7.998 -0.808 -27.957 1.00 35.04 106 ALA E O 1
ATOM 8362 N N . VAL E 1 107 ? -6.028 0.178 -27.396 1.00 34.39 107 VAL E N 1
ATOM 8363 C CA . VAL E 1 107 ? -5.593 -0.930 -26.493 1.00 34.75 107 VAL E CA 1
ATOM 8364 C C . VAL E 1 107 ? -6.437 -0.847 -25.221 1.00 31.99 107 VAL E C 1
ATOM 8365 O O . VAL E 1 107 ? -6.887 -1.901 -24.739 1.00 32.35 107 VAL E O 1
ATOM 8369 N N . PHE E 1 108 ? -6.694 0.365 -24.744 1.00 31.98 108 PHE E N 1
ATOM 8370 C CA . PHE E 1 108 ? -7.655 0.637 -23.645 1.00 32.50 108 PHE E CA 1
ATOM 8371 C C . PHE E 1 108 ? -9.002 0.003 -24.015 1.00 32.94 108 PHE E C 1
ATOM 8372 O O . PHE E 1 108 ? -9.539 -0.784 -23.199 1.00 29.80 108 PHE E O 1
ATOM 8380 N N . GLN E 1 109 ? -9.495 0.298 -25.229 1.00 32.07 109 GLN E N 1
ATOM 8381 C CA . GLN E 1 109 ? -10.828 -0.154 -25.738 1.00 31.87 109 GLN E CA 1
ATOM 8382 C C . GLN E 1 109 ? -10.849 -1.688 -25.815 1.00 28.71 109 GLN E C 1
ATOM 8383 O O . GLN E 1 109 ? -11.851 -2.276 -25.420 1.00 30.28 109 GLN E O 1
ATOM 8389 N N . LYS E 1 110 ? -9.764 -2.315 -26.245 1.00 28.62 110 LYS E N 1
ATOM 8390 C CA . LYS E 1 110 ? -9.690 -3.791 -26.387 1.00 33.52 110 LYS E CA 1
ATOM 8391 C C . LYS E 1 110 ? -9.640 -4.463 -25.000 1.00 32.52 110 LYS E C 1
ATOM 8392 O O . LYS E 1 110 ? -10.199 -5.569 -24.870 1.00 31.29 110 LYS E O 1
ATOM 8398 N N . LEU E 1 111 ? -8.969 -3.871 -24.003 1.00 33.36 111 LEU E N 1
ATOM 8399 C CA . LEU E 1 111 ? -8.966 -4.423 -22.614 1.00 29.19 111 LEU E CA 1
ATOM 8400 C C . LEU E 1 111 ? -10.400 -4.428 -22.096 1.00 30.15 111 LEU E C 1
ATOM 8401 O O . LEU E 1 111 ? -10.870 -5.496 -21.654 1.00 34.11 111 LEU E O 1
ATOM 8406 N N . VAL E 1 112 ? -11.094 -3.302 -22.241 1.00 29.12 112 VAL E N 1
ATOM 8407 C CA . VAL E 1 112 ? -12.517 -3.173 -21.832 1.00 29.57 112 VAL E CA 1
ATOM 8408 C C . VAL E 1 112 ? -13.389 -4.126 -22.657 1.00 32.00 112 VAL E C 1
ATOM 8409 O O . VAL E 1 112 ? -14.278 -4.779 -22.044 1.00 31.42 112 VAL E O 1
ATOM 8413 N N . GLN E 1 113 ? -13.137 -4.246 -23.975 1.00 28.82 113 GLN E N 1
ATOM 8414 C CA . GLN E 1 113 ? -13.984 -5.062 -24.867 1.00 29.08 113 GLN E CA 1
ATOM 8415 C C . GLN E 1 113 ? -13.881 -6.528 -24.435 1.00 26.03 113 GLN E C 1
ATOM 8416 O O . GLN E 1 113 ? -14.935 -7.188 -24.317 1.00 26.27 113 GLN E O 1
ATOM 8422 N N . VAL E 1 114 ? -12.674 -7.024 -24.179 1.00 26.36 114 VAL E N 1
ATOM 8423 C CA . VAL E 1 114 ? -12.447 -8.457 -23.821 1.00 27.99 114 VAL E CA 1
ATOM 8424 C C . VAL E 1 114 ? -13.033 -8.749 -22.433 1.00 33.22 114 VAL E C 1
ATOM 8425 O O . VAL E 1 114 ? -13.767 -9.789 -22.269 1.00 35.86 114 VAL E O 1
ATOM 8429 N N . MET E 1 115 ? -12.717 -7.892 -21.458 1.00 31.67 115 MET E N 1
ATOM 8430 C CA . MET E 1 115 ? -12.846 -8.231 -20.018 1.00 32.53 115 MET E CA 1
ATOM 8431 C C . MET E 1 115 ? -14.148 -7.672 -19.427 1.00 31.55 115 MET E C 1
ATOM 8432 O O . MET E 1 115 ? -14.684 -8.316 -18.519 1.00 36.45 115 MET E O 1
ATOM 8437 N N . LEU E 1 116 ? -14.674 -6.564 -19.939 1.00 27.15 116 LEU E N 1
ATOM 8438 C CA . LEU E 1 116 ? -16.036 -6.088 -19.575 1.00 26.62 116 LEU E CA 1
ATOM 8439 C C . LEU E 1 116 ? -17.083 -6.611 -20.573 1.00 26.91 116 LEU E C 1
ATOM 8440 O O . LEU E 1 116 ? -18.021 -7.307 -20.117 1.00 28.55 116 LEU E O 1
ATOM 8445 N N . THR E 1 117 ? -16.983 -6.261 -21.872 1.00 27.88 117 THR E N 1
ATOM 8446 C CA . THR E 1 117 ? -18.051 -6.526 -22.889 1.00 26.48 117 THR E CA 1
ATOM 8447 C C . THR E 1 117 ? -18.156 -8.040 -23.092 1.00 25.25 117 THR E C 1
ATOM 8448 O O . THR E 1 117 ? -19.270 -8.559 -23.177 1.00 26.84 117 THR E O 1
ATOM 8452 N N . GLY E 1 118 ? -17.026 -8.738 -23.116 1.00 26.86 118 GLY E N 1
ATOM 8453 C CA . GLY E 1 118 ? -16.997 -10.205 -23.257 1.00 28.97 118 GLY E CA 1
ATOM 8454 C C . GLY E 1 118 ? -17.844 -10.875 -22.180 1.00 29.92 118 GLY E C 1
ATOM 8455 O O . GLY E 1 118 ? -18.568 -11.836 -22.519 1.00 32.03 118 GLY E O 1
ATOM 8456 N N . ALA E 1 119 ? -17.764 -10.375 -20.937 1.00 30.07 119 ALA E N 1
ATOM 8457 C CA . ALA E 1 119 ? -18.524 -10.857 -19.758 1.00 30.26 119 ALA E CA 1
ATOM 8458 C C . ALA E 1 119 ? -20.022 -10.553 -19.934 1.00 28.29 119 ALA E C 1
ATOM 8459 O O . ALA E 1 119 ? -20.849 -11.491 -19.760 1.00 23.92 119 ALA E O 1
ATOM 8461 N N . PHE E 1 120 ? -20.363 -9.321 -20.316 1.00 27.32 120 PHE E N 1
ATOM 8462 C CA . PHE E 1 120 ? -21.758 -8.906 -20.617 1.00 31.09 120 PHE E CA 1
ATOM 8463 C C . PHE E 1 120 ? -22.372 -9.792 -21.716 1.00 34.92 120 PHE E C 1
ATOM 8464 O O . PHE E 1 120 ? -23.579 -10.143 -21.592 1.00 37.98 120 PHE E O 1
ATOM 8472 N N . ILE E 1 121 ? -21.595 -10.137 -22.754 1.00 32.95 121 ILE E N 1
ATOM 8473 C CA . ILE E 1 121 ? -22.081 -10.981 -23.883 1.00 35.24 121 ILE E CA 1
ATOM 8474 C C . ILE E 1 121 ? -22.342 -12.388 -23.341 1.00 34.03 121 ILE E C 1
ATOM 8475 O O . ILE E 1 121 ? -23.434 -12.932 -23.600 1.00 28.01 121 ILE E O 1
ATOM 8480 N N . GLY E 1 122 ? -21.370 -12.955 -22.625 1.00 32.95 122 GLY E N 1
ATOM 8481 C CA . GLY E 1 122 ? -21.523 -14.280 -22.002 1.00 34.88 122 GLY E CA 1
ATOM 8482 C C . GLY E 1 122 ? -22.773 -14.323 -21.128 1.00 33.44 122 GLY E C 1
ATOM 8483 O O . GLY E 1 122 ? -23.563 -15.258 -21.260 1.00 32.55 122 GLY E O 1
ATOM 8484 N N . ILE E 1 123 ? -22.954 -13.325 -20.267 1.00 36.20 123 ILE E N 1
ATOM 8485 C CA . ILE E 1 123 ? -24.085 -13.287 -19.298 1.00 36.63 123 ILE E CA 1
ATOM 8486 C C . ILE E 1 123 ? -25.374 -13.274 -20.122 1.00 34.93 123 ILE E C 1
ATOM 8487 O O . ILE E 1 123 ? -26.234 -14.154 -19.867 1.00 30.99 123 ILE E O 1
ATOM 8492 N N . LYS E 1 124 ? -25.474 -12.370 -21.100 1.00 36.41 124 LYS E N 1
ATOM 8493 C CA . LYS E 1 124 ? -26.699 -12.196 -21.934 1.00 38.67 124 LYS E CA 1
ATOM 8494 C C . LYS E 1 124 ? -27.139 -13.538 -22.553 1.00 37.37 124 LYS E C 1
ATOM 8495 O O . LYS E 1 124 ? -28.345 -13.813 -22.539 1.00 33.12 124 LYS E O 1
ATOM 8501 N N . HIS E 1 125 ? -26.218 -14.375 -23.040 1.00 37.32 125 HIS E N 1
ATOM 8502 C CA . HIS E 1 125 ? -26.568 -15.635 -23.756 1.00 41.01 125 HIS E CA 1
ATOM 8503 C C . HIS E 1 125 ? -26.643 -16.840 -22.800 1.00 39.94 125 HIS E C 1
ATOM 8504 O O . HIS E 1 125 ? -27.078 -17.927 -23.264 1.00 39.39 125 HIS E O 1
ATOM 8511 N N . VAL E 1 126 ? -26.307 -16.686 -21.510 1.00 39.80 126 VAL E N 1
ATOM 8512 C CA . VAL E 1 126 ? -26.496 -17.798 -20.519 1.00 39.30 126 VAL E CA 1
ATOM 8513 C C . VAL E 1 126 ? -27.756 -17.559 -19.683 1.00 36.29 126 VAL E C 1
ATOM 8514 O O . VAL E 1 126 ? -28.389 -18.574 -19.312 1.00 36.91 126 VAL E O 1
ATOM 8518 N N . LEU E 1 127 ? -28.130 -16.297 -19.435 1.00 34.16 127 LEU E N 1
ATOM 8519 C CA . LEU E 1 127 ? -29.250 -15.945 -18.521 1.00 37.20 127 LEU E CA 1
ATOM 8520 C C . LEU E 1 127 ? -30.519 -16.703 -18.907 1.00 36.49 127 LEU E C 1
ATOM 8521 O O . LEU E 1 127 ? -31.152 -17.287 -18.032 1.00 39.46 127 LEU E O 1
ATOM 8526 N N . PRO E 1 128 ? -30.958 -16.711 -20.187 1.00 39.15 128 PRO E N 1
ATOM 8527 C CA . PRO E 1 128 ? -32.189 -17.414 -20.570 1.00 38.03 128 PRO E CA 1
ATOM 8528 C C . PRO E 1 128 ? -32.183 -18.914 -20.241 1.00 35.76 128 PRO E C 1
ATOM 8529 O O . PRO E 1 128 ? -33.211 -19.449 -19.844 1.00 33.13 128 PRO E O 1
ATOM 8533 N N . ILE E 1 129 ? -31.038 -19.561 -20.447 1.00 35.64 129 ILE E N 1
ATOM 8534 C CA . ILE E 1 129 ? -30.847 -21.004 -20.141 1.00 36.40 129 ILE E CA 1
ATOM 8535 C C . ILE E 1 129 ? -30.986 -21.186 -18.627 1.00 37.42 129 ILE E C 1
ATOM 8536 O O . ILE E 1 129 ? -31.637 -22.172 -18.224 1.00 37.14 129 ILE E O 1
ATOM 8541 N N . MET E 1 130 ? -30.447 -20.241 -17.840 1.00 35.86 130 MET E N 1
ATOM 8542 C CA A MET E 1 130 ? -30.354 -20.333 -16.354 0.50 35.70 130 MET E CA 1
ATOM 8543 C CA B MET E 1 130 ? -30.366 -20.372 -16.360 0.50 35.26 130 MET E CA 1
ATOM 8544 C C . MET E 1 130 ? -31.723 -20.024 -15.731 1.00 35.82 130 MET E C 1
ATOM 8545 O O . MET E 1 130 ? -32.162 -20.813 -14.874 1.00 36.80 130 MET E O 1
ATOM 8554 N N . LYS E 1 131 ? -32.382 -18.949 -16.176 1.00 34.45 131 LYS E N 1
ATOM 8555 C CA . LYS E 1 131 ? -33.735 -18.577 -15.697 1.00 31.40 131 LYS E CA 1
ATOM 8556 C C . LYS E 1 131 ? -34.774 -19.636 -16.095 1.00 35.16 131 LYS E C 1
ATOM 8557 O O . LYS E 1 131 ? -35.748 -19.810 -15.350 1.00 34.03 131 LYS E O 1
ATOM 8563 N N . ALA E 1 132 ? -34.593 -20.311 -17.229 1.00 33.99 132 ALA E N 1
ATOM 8564 C CA . ALA E 1 132 ? -35.494 -21.395 -17.674 1.00 39.94 132 ALA E CA 1
ATOM 8565 C C . ALA E 1 132 ? -35.515 -22.462 -16.573 1.00 41.41 132 ALA E C 1
ATOM 8566 O O . ALA E 1 132 ? -36.626 -22.817 -16.147 1.00 38.73 132 ALA E O 1
ATOM 8568 N N . GLN E 1 133 ? -34.334 -22.864 -16.076 1.00 41.49 133 GLN E N 1
ATOM 8569 C CA . GLN E 1 133 ? -34.142 -24.024 -15.151 1.00 39.05 133 GLN E CA 1
ATOM 8570 C C . GLN E 1 133 ? -34.138 -23.538 -13.693 1.00 40.72 133 GLN E C 1
ATOM 8571 O O . GLN E 1 133 ? -34.021 -24.404 -12.798 1.00 33.25 133 GLN E O 1
ATOM 8577 N N . LYS E 1 134 ? -34.287 -22.215 -13.490 1.00 39.77 134 LYS E N 1
ATOM 8578 C CA . LYS E 1 134 ? -34.268 -21.472 -12.198 1.00 42.55 134 LYS E CA 1
ATOM 8579 C C . LYS E 1 134 ? -33.014 -21.818 -11.378 1.00 43.29 134 LYS E C 1
ATOM 8580 O O . LYS E 1 134 ? -33.127 -21.907 -10.138 1.00 43.96 134 LYS E O 1
ATOM 8586 N N . TYR E 1 135 ? -31.853 -21.953 -12.025 1.00 40.36 135 TYR E N 1
ATOM 8587 C CA . TYR E 1 135 ? -30.557 -22.189 -11.336 1.00 38.23 135 TYR E CA 1
ATOM 8588 C C . TYR E 1 135 ? -29.409 -21.725 -12.236 1.00 40.60 135 TYR E C 1
ATOM 8589 O O . TYR E 1 135 ? -29.388 -22.055 -13.443 1.00 39.20 135 TYR E O 1
ATOM 8598 N N . GLY E 1 136 ? -28.474 -20.979 -11.654 1.00 37.96 136 GLY E N 1
ATOM 8599 C CA . GLY E 1 136 ? -27.230 -20.597 -12.343 1.00 40.54 136 GLY E CA 1
ATOM 8600 C C . GLY E 1 136 ? -26.154 -20.129 -11.381 1.00 37.49 136 GLY E C 1
ATOM 8601 O O . GLY E 1 136 ? -26.482 -19.661 -10.284 1.00 36.85 136 GLY E O 1
ATOM 8602 N N . ARG E 1 137 ? -24.901 -20.245 -11.803 1.00 39.40 137 ARG E N 1
ATOM 8603 C CA . ARG E 1 137 ? -23.736 -19.644 -11.117 1.00 36.97 137 ARG E CA 1
ATOM 8604 C C . ARG E 1 137 ? -22.951 -18.881 -12.178 1.00 36.64 137 ARG E C 1
ATOM 8605 O O . ARG E 1 137 ? -22.473 -19.528 -13.119 1.00 35.33 137 ARG E O 1
ATOM 8613 N N . ILE E 1 138 ? -22.912 -17.559 -12.064 1.00 33.84 138 ILE E N 1
ATOM 8614 C CA . ILE E 1 138 ? -22.078 -16.686 -12.925 1.00 33.78 138 ILE E CA 1
ATOM 8615 C C . ILE E 1 138 ? -20.956 -16.106 -12.061 1.00 32.16 138 ILE E C 1
ATOM 8616 O O . ILE E 1 138 ? -21.260 -15.365 -11.109 1.00 31.74 138 ILE E O 1
ATOM 8621 N N . ILE E 1 139 ? -19.711 -16.433 -12.404 1.00 30.02 139 ILE E N 1
ATOM 8622 C CA . ILE E 1 139 ? -18.505 -15.867 -11.745 1.00 31.09 139 ILE E CA 1
ATOM 8623 C C . ILE E 1 139 ? -17.737 -15.064 -12.791 1.00 30.52 139 ILE E C 1
ATOM 8624 O O . ILE E 1 139 ? -17.266 -15.655 -13.766 1.00 29.90 139 ILE E O 1
ATOM 8629 N N . ASN E 1 140 ? -17.623 -13.760 -12.585 1.00 31.71 140 ASN E N 1
ATOM 8630 C CA . ASN E 1 140 ? -16.754 -12.872 -13.393 1.00 30.42 140 ASN E CA 1
ATOM 8631 C C . ASN E 1 140 ? -15.370 -12.876 -12.753 1.00 34.75 140 ASN E C 1
ATOM 8632 O O . ASN E 1 140 ? -15.270 -12.470 -11.573 1.00 34.55 140 ASN E O 1
ATOM 8637 N N . MET E 1 141 ? -14.356 -13.407 -13.442 1.00 32.72 141 MET E N 1
ATOM 8638 C CA A MET E 1 141 ? -12.954 -13.311 -12.963 0.50 32.45 141 MET E CA 1
ATOM 8639 C CA B MET E 1 141 ? -12.951 -13.310 -12.974 0.50 32.76 141 MET E CA 1
ATOM 8640 C C . MET E 1 141 ? -12.532 -11.845 -13.101 1.00 30.75 141 MET E C 1
ATOM 8641 O O . MET E 1 141 ? -12.257 -11.412 -14.217 1.00 31.89 141 MET E O 1
ATOM 8650 N N . ALA E 1 142 ? -12.591 -11.104 -11.998 1.00 32.01 142 ALA E N 1
ATOM 8651 C CA . ALA E 1 142 ? -12.138 -9.701 -11.918 1.00 31.91 142 ALA E CA 1
ATOM 8652 C C . ALA E 1 142 ? -10.736 -9.755 -11.310 1.00 36.47 142 ALA E C 1
ATOM 8653 O O . ALA E 1 142 ? -9.946 -10.628 -11.729 1.00 34.91 142 ALA E O 1
ATOM 8655 N N . SER E 1 143 ? -10.454 -8.925 -10.315 1.00 36.56 143 SER E N 1
ATOM 8656 C CA . SER E 1 143 ? -9.105 -8.775 -9.731 1.00 36.53 143 SER E CA 1
ATOM 8657 C C . SER E 1 143 ? -9.235 -7.818 -8.558 1.00 35.37 143 SER E C 1
ATOM 8658 O O . SER E 1 143 ? -10.201 -7.019 -8.573 1.00 33.76 143 SER E O 1
ATOM 8661 N N . ILE E 1 144 ? -8.273 -7.825 -7.642 1.00 35.37 144 ILE E N 1
ATOM 8662 C CA . ILE E 1 144 ? -8.189 -6.727 -6.638 1.00 36.92 144 ILE E CA 1
ATOM 8663 C C . ILE E 1 144 ? -8.118 -5.405 -7.403 1.00 32.27 144 ILE E C 1
ATOM 8664 O O . ILE E 1 144 ? -8.559 -4.389 -6.851 1.00 31.29 144 ILE E O 1
ATOM 8669 N N . ASN E 1 145 ? -7.607 -5.427 -8.638 1.00 32.87 145 ASN E N 1
ATOM 8670 C CA . ASN E 1 145 ? -7.553 -4.240 -9.542 1.00 34.18 145 ASN E CA 1
ATOM 8671 C C . ASN E 1 145 ? -8.976 -3.829 -9.957 1.00 28.09 145 ASN E C 1
ATOM 8672 O O . ASN E 1 145 ? -9.131 -2.731 -10.504 1.00 27.02 145 ASN E O 1
ATOM 8677 N N . GLY E 1 146 ? -9.991 -4.650 -9.656 1.00 28.14 146 GLY E N 1
ATOM 8678 C CA . GLY E 1 146 ? -11.416 -4.260 -9.728 1.00 28.34 146 GLY E CA 1
ATOM 8679 C C . GLY E 1 146 ? -11.840 -3.362 -8.577 1.00 30.21 146 GLY E C 1
ATOM 8680 O O . GLY E 1 146 ? -12.912 -2.755 -8.690 1.00 28.83 146 GLY E O 1
ATOM 8681 N N . LEU E 1 147 ? -11.045 -3.289 -7.500 1.00 31.69 147 LEU E N 1
ATOM 8682 C CA . LEU E 1 147 ? -11.434 -2.624 -6.219 1.00 34.63 147 LEU E CA 1
ATOM 8683 C C . LEU E 1 147 ? -10.472 -1.476 -5.887 1.00 33.19 147 LEU E C 1
ATOM 8684 O O . LEU E 1 147 ? -10.939 -0.479 -5.308 1.00 33.24 147 LEU E O 1
ATOM 8689 N N . ILE E 1 148 ? -9.190 -1.582 -6.252 1.00 35.48 148 ILE E N 1
ATOM 8690 C CA . ILE E 1 148 ? -8.191 -0.492 -6.021 1.00 35.18 148 ILE E CA 1
ATOM 8691 C C . ILE E 1 148 ? -7.492 -0.167 -7.342 1.00 36.92 148 ILE E C 1
ATOM 8692 O O . ILE E 1 148 ? -7.680 -0.930 -8.310 1.00 35.89 148 ILE E O 1
ATOM 8697 N N . GLY E 1 149 ? -6.754 0.948 -7.363 1.00 36.74 149 GLY E N 1
ATOM 8698 C CA . GLY E 1 149 ? -5.941 1.434 -8.493 1.00 36.37 149 GLY E CA 1
ATOM 8699 C C . GLY E 1 149 ? -4.524 0.878 -8.469 1.00 38.58 149 GLY E C 1
ATOM 8700 O O . GLY E 1 149 ? -4.087 0.399 -7.414 1.00 38.76 149 GLY E O 1
ATOM 8701 N N . PHE E 1 150 ? -3.847 0.904 -9.621 1.00 39.02 150 PHE E N 1
ATOM 8702 C CA . PHE E 1 150 ? -2.415 0.566 -9.804 1.00 37.06 150 PHE E CA 1
ATOM 8703 C C . PHE E 1 150 ? -1.901 1.373 -11.000 1.00 35.61 150 PHE E C 1
ATOM 8704 O O . PHE E 1 150 ? -2.530 1.279 -12.077 1.00 36.74 150 PHE E O 1
ATOM 8712 N N . ALA E 1 151 ? -0.835 2.165 -10.821 1.00 33.13 151 ALA E N 1
ATOM 8713 C CA . ALA E 1 151 ? -0.260 3.043 -11.874 1.00 33.20 151 ALA E CA 1
ATOM 8714 C C . ALA E 1 151 ? 0.072 2.197 -13.112 1.00 33.35 151 ALA E C 1
ATOM 8715 O O . ALA E 1 151 ? 0.585 1.062 -12.941 1.00 35.14 151 ALA E O 1
ATOM 8717 N N . GLY E 1 152 ? -0.259 2.700 -14.308 1.00 36.60 152 GLY E N 1
ATOM 8718 C CA . GLY E 1 152 ? 0.055 2.053 -15.604 1.00 35.17 152 GLY E CA 1
ATOM 8719 C C . GLY E 1 152 ? -0.966 0.997 -16.033 1.00 36.00 152 GLY E C 1
ATOM 8720 O O . GLY E 1 152 ? -0.777 0.426 -17.132 1.00 36.95 152 GLY E O 1
ATOM 8721 N N . LYS E 1 153 ? -2.028 0.740 -15.250 1.00 32.59 153 LYS E N 1
ATOM 8722 C CA . LYS E 1 153 ? -3.040 -0.313 -15.568 1.00 29.31 153 LYS E CA 1
ATOM 8723 C C . LYS E 1 153 ? -4.407 0.332 -15.851 1.00 29.65 153 LYS E C 1
ATOM 8724 O O . LYS E 1 153 ? -5.444 -0.284 -15.486 1.00 28.85 153 LYS E O 1
ATOM 8730 N N . ALA E 1 154 ? -4.418 1.499 -16.510 1.00 27.58 154 ALA E N 1
ATOM 8731 C CA . ALA E 1 154 ? -5.635 2.295 -16.822 1.00 31.41 154 ALA E CA 1
ATOM 8732 C C . ALA E 1 154 ? -6.743 1.417 -17.440 1.00 35.03 154 ALA E C 1
ATOM 8733 O O . ALA E 1 154 ? -7.920 1.542 -17.021 1.00 32.89 154 ALA E O 1
ATOM 8735 N N . GLY E 1 155 ? -6.388 0.555 -18.403 1.00 32.09 155 GLY E N 1
ATOM 8736 C CA . GLY E 1 155 ? -7.376 -0.219 -19.163 1.00 31.51 155 GLY E CA 1
ATOM 8737 C C . GLY E 1 155 ? -7.874 -1.398 -18.372 1.00 31.03 155 GLY E C 1
ATOM 8738 O O . GLY E 1 155 ? -9.110 -1.617 -18.320 1.00 29.44 155 GLY E O 1
ATOM 8739 N N . TYR E 1 156 ? -6.935 -2.130 -17.777 1.00 33.32 156 TYR E N 1
ATOM 8740 C CA . TYR E 1 156 ? -7.187 -3.353 -16.976 1.00 32.91 156 TYR E CA 1
ATOM 8741 C C . TYR E 1 156 ? -8.059 -2.999 -15.769 1.00 34.76 156 TYR E C 1
ATOM 8742 O O . TYR E 1 156 ? -9.087 -3.681 -15.539 1.00 33.00 156 TYR E O 1
ATOM 8751 N N . ASN E 1 157 ? -7.686 -1.945 -15.040 1.00 32.70 157 ASN E N 1
ATOM 8752 C CA . ASN E 1 157 ? -8.368 -1.565 -13.771 1.00 35.24 157 ASN E CA 1
ATOM 8753 C C . ASN E 1 157 ? -9.740 -0.990 -14.123 1.00 31.94 157 ASN E C 1
ATOM 8754 O O . ASN E 1 157 ? -10.695 -1.281 -13.382 1.00 28.44 157 ASN E O 1
ATOM 8759 N N . SER E 1 158 ? -9.852 -0.273 -15.246 1.00 32.53 158 SER E N 1
ATOM 8760 C CA . SER E 1 158 ? -11.149 0.243 -15.766 1.00 28.91 158 SER E CA 1
ATOM 8761 C C . SER E 1 158 ? -12.060 -0.937 -16.150 1.00 29.96 158 SER E C 1
ATOM 8762 O O . SER E 1 158 ? -13.245 -0.890 -15.825 1.00 29.49 158 SER E O 1
ATOM 8765 N N . ALA E 1 159 ? -11.516 -1.983 -16.778 1.00 29.19 159 ALA E N 1
ATOM 8766 C CA . ALA E 1 159 ? -12.290 -3.152 -17.239 1.00 29.76 159 ALA E CA 1
ATOM 8767 C C . ALA E 1 159 ? -12.810 -3.906 -16.022 1.00 31.52 159 ALA E C 1
ATOM 8768 O O . ALA E 1 159 ? -14.007 -4.266 -16.024 1.00 33.53 159 ALA E O 1
ATOM 8770 N N . LYS E 1 160 ? -11.911 -4.174 -15.068 1.00 31.32 160 LYS E N 1
ATOM 8771 C CA . LYS E 1 160 ? -12.164 -5.031 -13.888 1.00 30.55 160 LYS E CA 1
ATOM 8772 C C . LYS E 1 160 ? -13.112 -4.302 -12.931 1.00 31.12 160 LYS E C 1
ATOM 8773 O O . LYS E 1 160 ? -14.003 -4.952 -12.365 1.00 31.14 160 LYS E O 1
ATOM 8779 N N . HIS E 1 161 ? -12.961 -2.994 -12.773 1.00 30.26 161 HIS E N 1
ATOM 8780 C CA . HIS E 1 161 ? -13.943 -2.178 -12.022 1.00 30.38 161 HIS E CA 1
ATOM 8781 C C . HIS E 1 161 ? -15.307 -2.388 -12.668 1.00 30.50 161 HIS E C 1
ATOM 8782 O O . HIS E 1 161 ? -16.243 -2.745 -11.951 1.00 26.13 161 HIS E O 1
ATOM 8789 N N . GLY E 1 162 ? -15.398 -2.218 -13.985 1.00 30.23 162 GLY E N 1
ATOM 8790 C CA . GLY E 1 162 ? -16.695 -2.242 -14.689 1.00 28.16 162 GLY E CA 1
ATOM 8791 C C . GLY E 1 162 ? -17.351 -3.597 -14.568 1.00 25.96 162 GLY E C 1
ATOM 8792 O O . GLY E 1 162 ? -18.581 -3.660 -14.450 1.00 24.95 162 GLY E O 1
ATOM 8793 N N . VAL E 1 163 ? -16.568 -4.668 -14.602 1.00 26.83 163 VAL E N 1
ATOM 8794 C CA . VAL E 1 163 ? -17.148 -6.039 -14.555 1.00 29.02 163 VAL E CA 1
ATOM 8795 C C . VAL E 1 163 ? -17.712 -6.250 -13.143 1.00 28.77 163 VAL E C 1
ATOM 8796 O O . VAL E 1 163 ? -18.609 -7.101 -12.972 1.00 28.45 163 VAL E O 1
ATOM 8800 N N . ILE E 1 164 ? -17.263 -5.468 -12.161 1.00 28.83 164 ILE E N 1
ATOM 8801 C CA . ILE E 1 164 ? -17.843 -5.554 -10.788 1.00 30.02 164 ILE E CA 1
ATOM 8802 C C . ILE E 1 164 ? -19.238 -4.913 -10.796 1.00 28.76 164 ILE E C 1
ATOM 8803 O O . ILE E 1 164 ? -20.163 -5.578 -10.307 1.00 27.91 164 ILE E O 1
ATOM 8808 N N . GLY E 1 165 ? -19.408 -3.735 -11.397 1.00 30.60 165 GLY E N 1
ATOM 8809 C CA . GLY E 1 165 ? -20.737 -3.114 -11.589 1.00 29.61 165 GLY E CA 1
ATOM 8810 C C . GLY E 1 165 ? -21.651 -4.011 -12.417 1.00 32.04 165 GLY E C 1
ATOM 8811 O O . GLY E 1 165 ? -22.821 -4.193 -12.048 1.00 32.23 165 GLY E O 1
ATOM 8812 N N . LEU E 1 166 ? -21.148 -4.576 -13.512 1.00 33.01 166 LEU E N 1
ATOM 8813 C CA . LEU E 1 166 ? -21.955 -5.521 -14.318 1.00 33.78 166 LEU E CA 1
ATOM 8814 C C . LEU E 1 166 ? -22.423 -6.642 -13.383 1.00 31.92 166 LEU E C 1
ATOM 8815 O O . LEU E 1 166 ? -23.630 -6.940 -13.407 1.00 31.04 166 LEU E O 1
ATOM 8820 N N . THR E 1 167 ? -21.496 -7.218 -12.597 1.00 33.61 167 THR E N 1
ATOM 8821 C CA . THR E 1 167 ? -21.737 -8.327 -11.629 1.00 31.77 167 THR E CA 1
ATOM 8822 C C . THR E 1 167 ? -22.907 -7.939 -10.716 1.00 31.71 167 THR E C 1
ATOM 8823 O O . THR E 1 167 ? -23.854 -8.720 -10.603 1.00 34.81 167 THR E O 1
ATOM 8827 N N . LYS E 1 168 ? -22.886 -6.737 -10.173 1.00 30.54 168 LYS E N 1
ATOM 8828 C CA . LYS E 1 168 ? -23.944 -6.249 -9.249 1.00 34.51 168 LYS E CA 1
ATOM 8829 C C . LYS E 1 168 ? -25.277 -6.158 -9.995 1.00 32.96 168 LYS E C 1
ATOM 8830 O O . LYS E 1 168 ? -26.269 -6.650 -9.443 1.00 32.58 168 LYS E O 1
ATOM 8836 N N . VAL E 1 169 ? -25.302 -5.572 -11.201 1.00 33.10 169 VAL E N 1
ATOM 8837 C CA . VAL E 1 169 ? -26.555 -5.394 -11.992 1.00 27.47 169 VAL E CA 1
ATOM 8838 C C . VAL E 1 169 ? -27.110 -6.776 -12.343 1.00 28.43 169 VAL E C 1
ATOM 8839 O O . VAL E 1 169 ? -28.301 -6.997 -12.139 1.00 29.72 169 VAL E O 1
ATOM 8843 N N . ALA E 1 170 ? -26.273 -7.682 -12.837 1.00 29.03 170 ALA E N 1
ATOM 8844 C CA . ALA E 1 170 ? -26.705 -9.041 -13.218 1.00 30.42 170 ALA E CA 1
ATOM 8845 C C . ALA E 1 170 ? -27.260 -9.759 -11.975 1.00 33.18 170 ALA E C 1
ATOM 8846 O O . ALA E 1 170 ? -28.321 -10.408 -12.108 1.00 33.99 170 ALA E O 1
ATOM 8848 N N . ALA E 1 171 ? -26.579 -9.653 -10.823 1.00 32.77 171 ALA E N 1
ATOM 8849 C CA . ALA E 1 171 ? -27.019 -10.221 -9.522 1.00 33.04 171 ALA E CA 1
ATOM 8850 C C . ALA E 1 171 ? -28.468 -9.802 -9.216 1.00 30.98 171 ALA E C 1
ATOM 8851 O O . ALA E 1 171 ? -29.300 -10.694 -8.951 1.00 30.47 171 ALA E O 1
ATOM 8853 N N . LEU E 1 172 ? -28.762 -8.498 -9.243 1.00 27.88 172 LEU E N 1
ATOM 8854 C CA . LEU E 1 172 ? -30.106 -7.954 -8.908 1.00 29.54 172 LEU E CA 1
ATOM 8855 C C . LEU E 1 172 ? -31.171 -8.445 -9.901 1.00 32.70 172 LEU E C 1
ATOM 8856 O O . LEU E 1 172 ? -32.305 -8.638 -9.450 1.00 32.51 172 LEU E O 1
ATOM 8861 N N . GLU E 1 173 ? -30.840 -8.647 -11.188 1.00 30.95 173 GLU E N 1
ATOM 8862 C CA . GLU E 1 173 ? -31.855 -8.959 -12.231 1.00 33.27 173 GLU E CA 1
ATOM 8863 C C . GLU E 1 173 ? -32.269 -10.432 -12.116 1.00 35.99 173 GLU E C 1
ATOM 8864 O O . GLU E 1 173 ? -33.398 -10.735 -12.504 1.00 38.30 173 GLU E O 1
ATOM 8870 N N . CYS E 1 174 ? -31.418 -11.313 -11.584 1.00 33.45 174 CYS E N 1
ATOM 8871 C CA . CYS E 1 174 ? -31.737 -12.757 -11.513 1.00 37.94 174 CYS E CA 1
ATOM 8872 C C . CYS E 1 174 ? -31.803 -13.274 -10.065 1.00 36.31 174 CYS E C 1
ATOM 8873 O O . CYS E 1 174 ? -31.811 -14.489 -9.907 1.00 38.81 174 CYS E O 1
ATOM 8876 N N . ALA E 1 175 ? -31.902 -12.404 -9.057 1.00 36.45 175 ALA E N 1
ATOM 8877 C CA . ALA E 1 175 ? -31.810 -12.777 -7.614 1.00 37.95 175 ALA E CA 1
ATOM 8878 C C . ALA E 1 175 ? -32.977 -13.694 -7.203 1.00 40.05 175 ALA E C 1
ATOM 8879 O O . ALA E 1 175 ? -32.781 -14.545 -6.301 1.00 39.13 175 ALA E O 1
ATOM 8881 N N . ARG E 1 176 ? -34.138 -13.547 -7.845 1.00 40.01 176 ARG E N 1
ATOM 8882 C CA . ARG E 1 176 ? -35.363 -14.321 -7.531 1.00 40.02 176 ARG E CA 1
ATOM 8883 C C . ARG E 1 176 ? -35.355 -15.633 -8.322 1.00 39.26 176 ARG E C 1
ATOM 8884 O O . ARG E 1 176 ? -36.309 -16.415 -8.150 1.00 35.10 176 ARG E O 1
ATOM 8892 N N . ASP E 1 177 ? -34.318 -15.888 -9.132 1.00 37.13 177 ASP E N 1
ATOM 8893 C CA . ASP E 1 177 ? -34.376 -16.911 -10.209 1.00 37.82 177 ASP E CA 1
ATOM 8894 C C . ASP E 1 177 ? -33.420 -18.067 -9.899 1.00 38.77 177 ASP E C 1
ATOM 8895 O O . ASP E 1 177 ? -33.254 -18.965 -10.783 1.00 37.71 177 ASP E O 1
ATOM 8900 N N . GLY E 1 178 ? -32.868 -18.095 -8.677 1.00 35.01 178 GLY E N 1
ATOM 8901 C CA . GLY E 1 178 ? -31.960 -19.165 -8.226 1.00 32.60 178 GLY E CA 1
ATOM 8902 C C . GLY E 1 178 ? -30.581 -19.032 -8.843 1.00 32.07 178 GLY E C 1
ATOM 8903 O O . GLY E 1 178 ? -29.847 -20.030 -8.852 1.00 33.42 178 GLY E O 1
ATOM 8904 N N . ILE E 1 179 ? -30.240 -17.836 -9.331 1.00 30.10 179 ILE E N 1
ATOM 8905 C CA . ILE E 1 179 ? -28.987 -17.543 -10.078 1.00 32.72 179 ILE E CA 1
ATOM 8906 C C . ILE E 1 179 ? -28.148 -16.577 -9.236 1.00 28.97 179 ILE E C 1
ATOM 8907 O O . ILE E 1 179 ? -28.691 -15.556 -8.778 1.00 26.23 179 ILE E O 1
ATOM 8912 N N . THR E 1 180 ? -26.873 -16.909 -9.029 1.00 29.16 180 THR E N 1
ATOM 8913 C CA . THR E 1 180 ? -25.893 -16.018 -8.356 1.00 29.73 180 THR E CA 1
ATOM 8914 C C . THR E 1 180 ? -24.973 -15.457 -9.433 1.00 29.76 180 THR E C 1
ATOM 8915 O O . THR E 1 180 ? -24.583 -16.228 -10.341 1.00 31.22 180 THR E O 1
ATOM 8919 N N . VAL E 1 181 ? -24.631 -14.181 -9.286 1.00 29.55 181 VAL E N 1
ATOM 8920 C CA . VAL E 1 181 ? -23.600 -13.483 -10.087 1.00 30.86 181 VAL E CA 1
ATOM 8921 C C . VAL E 1 181 ? -22.625 -12.822 -9.114 1.00 28.89 181 VAL E C 1
ATOM 8922 O O . VAL E 1 181 ? -23.046 -11.912 -8.382 1.00 27.45 181 VAL E O 1
ATOM 8926 N N . ASN E 1 182 ? -21.365 -13.264 -9.142 1.00 28.57 182 ASN E N 1
ATOM 8927 C CA . ASN E 1 182 ? -20.277 -12.740 -8.280 1.00 31.30 182 ASN E CA 1
ATOM 8928 C C . ASN E 1 182 ? -19.040 -12.483 -9.142 1.00 30.49 182 ASN E C 1
ATOM 8929 O O . ASN E 1 182 ? -18.937 -13.097 -10.213 1.00 31.16 182 ASN E O 1
ATOM 8934 N N . ALA E 1 183 ? -18.164 -11.597 -8.660 1.00 31.10 183 ALA E N 1
ATOM 8935 C CA . ALA E 1 183 ? -16.818 -11.286 -9.176 1.00 27.53 183 ALA E CA 1
ATOM 8936 C C . ALA E 1 183 ? -15.770 -11.850 -8.212 1.00 31.07 183 ALA E C 1
ATOM 8937 O O . ALA E 1 183 ? -15.551 -11.259 -7.145 1.00 32.77 183 ALA E O 1
ATOM 8939 N N . LEU E 1 184 ? -15.128 -12.960 -8.580 1.00 29.09 184 LEU E N 1
ATOM 8940 C CA . LEU E 1 184 ? -13.957 -13.494 -7.855 1.00 30.72 184 LEU E CA 1
ATOM 8941 C C . LEU E 1 184 ? -12.744 -12.612 -8.170 1.00 31.98 184 LEU E C 1
ATOM 8942 O O . LEU E 1 184 ? -12.419 -12.448 -9.374 1.00 35.93 184 LEU E O 1
ATOM 8947 N N . CYS E 1 185 ? -12.160 -11.991 -7.138 1.00 31.85 185 CYS E N 1
ATOM 8948 C CA . CYS E 1 185 ? -11.094 -10.955 -7.237 1.00 29.95 185 CYS E CA 1
ATOM 8949 C C . CYS E 1 185 ? -9.798 -11.478 -6.631 1.00 31.70 185 CYS E C 1
ATOM 8950 O O . CYS E 1 185 ? -9.535 -11.297 -5.445 1.00 33.13 185 CYS E O 1
ATOM 8953 N N . PRO E 1 186 ? -8.966 -12.180 -7.429 1.00 33.08 186 PRO E N 1
ATOM 8954 C CA . PRO E 1 186 ? -7.662 -12.649 -6.975 1.00 32.28 186 PRO E CA 1
ATOM 8955 C C . PRO E 1 186 ? -6.699 -11.472 -6.797 1.00 32.53 186 PRO E C 1
ATOM 8956 O O . PRO E 1 186 ? -6.942 -10.438 -7.382 1.00 31.50 186 PRO E O 1
ATOM 8960 N N . GLY E 1 187 ? -5.687 -11.656 -5.947 1.00 36.90 187 GLY E N 1
ATOM 8961 C CA . GLY E 1 187 ? -4.452 -10.850 -5.954 1.00 37.24 187 GLY E CA 1
ATOM 8962 C C . GLY E 1 187 ? -3.489 -11.431 -6.970 1.00 36.82 187 GLY E C 1
ATOM 8963 O O . GLY E 1 187 ? -3.981 -12.060 -7.921 1.00 41.00 187 GLY E O 1
ATOM 8964 N N . TYR E 1 188 ? -2.177 -11.268 -6.773 1.00 35.77 188 TYR E N 1
ATOM 8965 C CA . TYR E 1 188 ? -1.138 -11.866 -7.646 1.00 35.97 188 TYR E CA 1
ATOM 8966 C C . TYR E 1 188 ? -1.181 -13.388 -7.522 1.00 34.07 188 TYR E C 1
ATOM 8967 O O . TYR E 1 188 ? -1.064 -13.920 -6.399 1.00 34.70 188 TYR E O 1
ATOM 8976 N N . VAL E 1 189 ? -1.378 -14.053 -8.667 1.00 35.01 189 VAL E N 1
ATOM 8977 C CA . VAL E 1 189 ? -1.409 -15.534 -8.810 1.00 36.42 189 VAL E CA 1
ATOM 8978 C C . VAL E 1 189 ? -0.154 -15.940 -9.578 1.00 35.01 189 VAL E C 1
ATOM 8979 O O . VAL E 1 189 ? 0.210 -15.243 -10.514 1.00 37.69 189 VAL E O 1
ATOM 8983 N N . ASP E 1 190 ? 0.493 -17.026 -9.163 1.00 36.42 190 ASP E N 1
ATOM 8984 C CA . ASP E 1 190 ? 1.632 -17.629 -9.899 1.00 36.80 190 ASP E CA 1
ATOM 8985 C C . ASP E 1 190 ? 1.096 -18.241 -11.195 1.00 35.78 190 ASP E C 1
ATOM 8986 O O . ASP E 1 190 ? 0.670 -19.409 -11.177 1.00 35.02 190 ASP E O 1
ATOM 8991 N N . THR E 1 191 ? 1.081 -17.429 -12.250 1.00 39.24 191 THR E N 1
ATOM 8992 C CA . THR E 1 191 ? 0.668 -17.764 -13.637 1.00 40.73 191 THR E CA 1
ATOM 8993 C C . THR E 1 191 ? 1.730 -17.262 -14.611 1.00 42.03 191 THR E C 1
ATOM 8994 O O . THR E 1 191 ? 2.506 -16.362 -14.269 1.00 38.44 191 THR E O 1
ATOM 8998 N N . PRO E 1 192 ? 1.770 -17.803 -15.856 1.00 44.46 192 PRO E N 1
ATOM 8999 C CA . PRO E 1 192 ? 2.619 -17.248 -16.917 1.00 42.28 192 PRO E CA 1
ATOM 9000 C C . PRO E 1 192 ? 2.502 -15.724 -17.083 1.00 41.31 192 PRO E C 1
ATOM 9001 O O . PRO E 1 192 ? 3.517 -15.091 -17.285 1.00 37.20 192 PRO E O 1
ATOM 9005 N N . LEU E 1 193 ? 1.292 -15.171 -16.966 1.00 43.24 193 LEU E N 1
ATOM 9006 C CA . LEU E 1 193 ? 1.024 -13.709 -17.093 1.00 48.59 193 LEU E CA 1
ATOM 9007 C C . LEU E 1 193 ? 1.828 -12.928 -16.037 1.00 49.76 193 LEU E C 1
ATOM 9008 O O . LEU E 1 193 ? 2.488 -11.941 -16.418 1.00 52.55 193 LEU E O 1
ATOM 9013 N N . VAL E 1 194 ? 1.782 -13.340 -14.764 1.00 42.41 194 VAL E N 1
ATOM 9014 C CA . VAL E 1 194 ? 2.528 -12.674 -13.652 1.00 40.33 194 VAL E CA 1
ATOM 9015 C C . VAL E 1 194 ? 4.042 -12.860 -13.855 1.00 37.96 194 VAL E C 1
ATOM 9016 O O . VAL E 1 194 ? 4.766 -11.841 -13.801 1.00 34.70 194 VAL E O 1
ATOM 9020 N N . ARG E 1 195 ? 4.516 -14.088 -14.088 1.00 36.97 195 ARG E N 1
ATOM 9021 C CA . ARG E 1 195 ? 5.968 -14.369 -14.266 1.00 40.48 195 ARG E CA 1
ATOM 9022 C C . ARG E 1 195 ? 6.489 -13.544 -15.444 1.00 42.69 195 ARG E C 1
ATOM 9023 O O . ARG E 1 195 ? 7.627 -13.028 -15.354 1.00 43.08 195 ARG E O 1
ATOM 9031 N N . GLY E 1 196 ? 5.671 -13.425 -16.493 1.00 41.73 196 GLY E N 1
ATOM 9032 C CA . GLY E 1 196 ? 5.905 -12.488 -17.604 1.00 44.98 196 GLY E CA 1
ATOM 9033 C C . GLY E 1 196 ? 6.183 -11.096 -17.075 1.00 43.13 196 GLY E C 1
ATOM 9034 O O . GLY E 1 196 ? 7.202 -10.514 -17.463 1.00 44.92 196 GLY E O 1
ATOM 9035 N N . GLN E 1 197 ? 5.318 -10.587 -16.197 1.00 45.17 197 GLN E N 1
ATOM 9036 C CA . GLN E 1 197 ? 5.416 -9.197 -15.678 1.00 47.18 197 GLN E CA 1
ATOM 9037 C C . GLN E 1 197 ? 6.661 -9.061 -14.792 1.00 48.18 197 GLN E C 1
ATOM 9038 O O . GLN E 1 197 ? 7.343 -8.017 -14.895 1.00 51.69 197 GLN E O 1
ATOM 9044 N N . ILE E 1 198 ? 6.963 -10.082 -13.986 1.00 48.74 198 ILE E N 1
ATOM 9045 C CA . ILE E 1 198 ? 8.204 -10.166 -13.159 1.00 50.96 198 ILE E CA 1
ATOM 9046 C C . ILE E 1 198 ? 9.427 -9.994 -14.079 1.00 51.10 198 ILE E C 1
ATOM 9047 O O . ILE E 1 198 ? 10.276 -9.122 -13.776 1.00 45.07 198 ILE E O 1
ATOM 9052 N N . ALA E 1 199 ? 9.497 -10.785 -15.158 1.00 54.61 199 ALA E N 1
ATOM 9053 C CA . ALA E 1 199 ? 10.584 -10.803 -16.173 1.00 56.22 199 ALA E CA 1
ATOM 9054 C C . ALA E 1 199 ? 10.889 -9.383 -16.671 1.00 55.68 199 ALA E C 1
ATOM 9055 O O . ALA E 1 199 ? 12.076 -9.021 -16.744 1.00 52.50 199 ALA E O 1
ATOM 9057 N N . ASP E 1 200 ? 9.849 -8.603 -16.974 1.00 62.20 200 ASP E N 1
ATOM 9058 C CA . ASP E 1 200 ? 9.946 -7.238 -17.563 1.00 65.44 200 ASP E CA 1
ATOM 9059 C C . ASP E 1 200 ? 10.694 -6.284 -16.615 1.00 68.84 200 ASP E C 1
ATOM 9060 O O . ASP E 1 200 ? 11.366 -5.370 -17.131 1.00 79.75 200 ASP E O 1
ATOM 9065 N N . LEU E 1 201 ? 10.629 -6.497 -15.295 1.00 69.40 201 LEU E N 1
ATOM 9066 C CA . LEU E 1 201 ? 11.262 -5.604 -14.279 1.00 63.84 201 LEU E CA 1
ATOM 9067 C C . LEU E 1 201 ? 12.749 -5.950 -14.107 1.00 62.14 201 LEU E C 1
ATOM 9068 O O . LEU E 1 201 ? 13.050 -7.121 -13.808 1.00 54.65 201 LEU E O 1
ATOM 9073 N N . SER E 1 208 ? 17.278 -8.481 -11.306 1.00 53.27 208 SER E N 1
ATOM 9074 C CA . SER E 1 208 ? 17.168 -9.795 -10.611 1.00 57.53 208 SER E CA 1
ATOM 9075 C C . SER E 1 208 ? 15.692 -10.230 -10.543 1.00 60.67 208 SER E C 1
ATOM 9076 O O . SER E 1 208 ? 14.837 -9.380 -10.216 1.00 62.55 208 SER E O 1
ATOM 9079 N N . LEU E 1 209 ? 15.391 -11.497 -10.855 1.00 58.36 209 LEU E N 1
ATOM 9080 C CA . LEU E 1 209 ? 13.996 -12.015 -10.909 1.00 56.15 209 LEU E CA 1
ATOM 9081 C C . LEU E 1 209 ? 13.457 -12.163 -9.478 1.00 53.24 209 LEU E C 1
ATOM 9082 O O . LEU E 1 209 ? 12.365 -11.644 -9.221 1.00 52.08 209 LEU E O 1
ATOM 9087 N N . ASP E 1 210 ? 14.189 -12.829 -8.580 1.00 51.51 210 ASP E N 1
ATOM 9088 C CA . ASP E 1 210 ? 13.748 -13.032 -7.172 1.00 55.39 210 ASP E CA 1
ATOM 9089 C C . ASP E 1 210 ? 13.557 -11.665 -6.494 1.00 60.19 210 ASP E C 1
ATOM 9090 O O . ASP E 1 210 ? 12.515 -11.476 -5.840 1.00 62.72 210 ASP E O 1
ATOM 9095 N N . SER E 1 211 ? 14.491 -10.730 -6.689 1.00 57.96 211 SER E N 1
ATOM 9096 C CA . SER E 1 211 ? 14.410 -9.332 -6.194 1.00 54.21 211 SER E CA 1
ATOM 9097 C C . SER E 1 211 ? 13.146 -8.631 -6.715 1.00 54.74 211 SER E C 1
ATOM 9098 O O . SER E 1 211 ? 12.511 -7.894 -5.925 1.00 58.03 211 SER E O 1
ATOM 9101 N N . ALA E 1 212 ? 12.807 -8.807 -7.997 1.00 53.03 212 ALA E N 1
ATOM 9102 C CA . ALA E 1 212 ? 11.689 -8.095 -8.663 1.00 50.37 212 ALA E CA 1
ATOM 9103 C C . ALA E 1 212 ? 10.355 -8.616 -8.109 1.00 48.61 212 ALA E C 1
ATOM 9104 O O . ALA E 1 212 ? 9.462 -7.788 -7.816 1.00 48.75 212 ALA E O 1
ATOM 9106 N N . LEU E 1 213 ? 10.234 -9.937 -7.964 1.00 43.31 213 LEU E N 1
ATOM 9107 C CA . LEU E 1 213 ? 9.111 -10.605 -7.264 1.00 46.51 213 LEU E CA 1
ATOM 9108 C C . LEU E 1 213 ? 9.063 -10.125 -5.810 1.00 48.56 213 LEU E C 1
ATOM 9109 O O . LEU E 1 213 ? 8.042 -9.549 -5.433 1.00 45.50 213 LEU E O 1
ATOM 9114 N N . GLU E 1 214 ? 10.156 -10.328 -5.061 1.00 57.65 214 GLU E N 1
ATOM 9115 C CA . GLU E 1 214 ? 10.225 -10.248 -3.570 1.00 61.19 214 GLU E CA 1
ATOM 9116 C C . GLU E 1 214 ? 10.223 -8.796 -3.073 1.00 64.23 214 GLU E C 1
ATOM 9117 O O . GLU E 1 214 ? 9.791 -8.593 -1.924 1.00 72.26 214 GLU E O 1
ATOM 9123 N N . ASP E 1 215 ? 10.687 -7.825 -3.868 1.00 65.14 215 ASP E N 1
ATOM 9124 C CA . ASP E 1 215 ? 10.772 -6.403 -3.435 1.00 63.11 215 ASP E CA 1
ATOM 9125 C C . ASP E 1 215 ? 10.099 -5.475 -4.454 1.00 61.82 215 ASP E C 1
ATOM 9126 O O . ASP E 1 215 ? 10.599 -4.362 -4.628 1.00 67.02 215 ASP E O 1
ATOM 9127 N N . VAL E 1 216 ? 8.999 -5.897 -5.084 1.00 63.75 216 VAL E N 1
ATOM 9128 C CA . VAL E 1 216 ? 8.340 -5.166 -6.210 1.00 58.28 216 VAL E CA 1
ATOM 9129 C C . VAL E 1 216 ? 6.876 -5.611 -6.309 1.00 61.62 216 VAL E C 1
ATOM 9130 O O . VAL E 1 216 ? 6.004 -4.771 -6.049 1.00 62.59 216 VAL E O 1
ATOM 9131 N N . ILE E 1 217 ? 6.611 -6.872 -6.679 1.00 61.79 217 ILE E N 1
ATOM 9132 C CA . ILE E 1 217 ? 5.229 -7.449 -6.709 1.00 59.19 217 ILE E CA 1
ATOM 9133 C C . ILE E 1 217 ? 4.813 -7.726 -5.259 1.00 56.63 217 ILE E C 1
ATOM 9134 O O . ILE E 1 217 ? 3.833 -7.118 -4.805 1.00 61.08 217 ILE E O 1
ATOM 9136 N N . LEU E 1 218 ? 5.571 -8.557 -4.542 1.00 53.40 218 LEU E N 1
ATOM 9137 C CA . LEU E 1 218 ? 5.203 -9.059 -3.191 1.00 51.15 218 LEU E CA 1
ATOM 9138 C C . LEU E 1 218 ? 5.311 -7.969 -2.117 1.00 52.53 218 LEU E C 1
ATOM 9139 O O . LEU E 1 218 ? 4.792 -8.221 -1.026 1.00 54.67 218 LEU E O 1
ATOM 9144 N N . ALA E 1 219 ? 5.953 -6.824 -2.376 1.00 53.44 219 ALA E N 1
ATOM 9145 C CA . ALA E 1 219 ? 6.217 -5.783 -1.351 1.00 54.37 219 ALA E CA 1
ATOM 9146 C C . ALA E 1 219 ? 4.897 -5.280 -0.734 1.00 58.23 219 ALA E C 1
ATOM 9147 O O . ALA E 1 219 ? 4.953 -4.624 0.325 1.00 61.24 219 ALA E O 1
ATOM 9149 N N . MET E 1 220 ? 3.747 -5.579 -1.343 1.00 52.71 220 MET E N 1
ATOM 9150 C CA . MET E 1 220 ? 2.432 -5.081 -0.870 1.00 48.56 220 MET E CA 1
ATOM 9151 C C . MET E 1 220 ? 1.476 -6.248 -0.614 1.00 41.25 220 MET E C 1
ATOM 9152 O O . MET E 1 220 ? 0.260 -6.015 -0.521 1.00 39.76 220 MET E O 1
ATOM 9157 N N . VAL E 1 221 ? 2.001 -7.463 -0.499 1.00 37.38 221 VAL E N 1
ATOM 9158 C CA . VAL E 1 221 ? 1.185 -8.681 -0.222 1.00 38.31 221 VAL E CA 1
ATOM 9159 C C . VAL E 1 221 ? 1.544 -9.155 1.184 1.00 36.83 221 VAL E C 1
ATOM 9160 O O . VAL E 1 221 ? 2.609 -9.747 1.388 1.00 35.36 221 VAL E O 1
ATO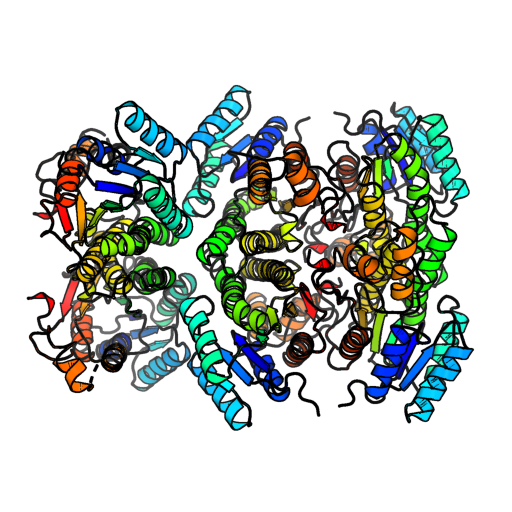M 9164 N N . PRO E 1 222 ? 0.680 -8.893 2.192 1.00 36.12 222 PRO E N 1
ATOM 9165 C CA . PRO E 1 222 ? 0.980 -9.285 3.567 1.00 34.15 222 PRO E CA 1
ATOM 9166 C C . PRO E 1 222 ? 1.465 -10.738 3.687 1.00 33.73 222 PRO E C 1
ATOM 9167 O O . PRO E 1 222 ? 2.432 -10.961 4.372 1.00 31.74 222 PRO E O 1
ATOM 9171 N N . GLN E 1 223 ? 0.823 -11.688 3.003 1.00 34.04 223 GLN E N 1
ATOM 9172 C CA . GLN E 1 223 ? 1.240 -13.115 3.051 1.00 35.94 223 GLN E CA 1
ATOM 9173 C C . GLN E 1 223 ? 2.629 -13.296 2.400 1.00 34.47 223 GLN E C 1
ATOM 9174 O O . GLN E 1 223 ? 3.176 -14.395 2.552 1.00 36.25 223 GLN E O 1
ATOM 9180 N N . LYS E 1 224 ? 3.198 -12.271 1.750 1.00 35.02 224 LYS E N 1
ATOM 9181 C CA . LYS E 1 224 ? 4.491 -12.314 0.996 1.00 39.79 224 LYS E CA 1
ATOM 9182 C C . LYS E 1 224 ? 4.622 -13.602 0.172 1.00 38.11 224 LYS E C 1
ATOM 9183 O O . LYS E 1 224 ? 5.657 -14.291 0.298 1.00 35.12 224 LYS E O 1
ATOM 9189 N N . ARG E 1 225 ? 3.622 -13.910 -0.654 1.00 36.30 225 ARG E N 1
ATOM 9190 C CA . ARG E 1 225 ? 3.665 -15.074 -1.574 1.00 37.63 225 ARG E CA 1
ATOM 9191 C C . ARG E 1 225 ? 2.684 -14.820 -2.725 1.00 38.73 225 ARG E C 1
ATOM 9192 O O . ARG E 1 225 ? 1.723 -14.044 -2.545 1.00 36.11 225 ARG E O 1
ATOM 9200 N N . LEU E 1 226 ? 2.961 -15.422 -3.883 1.00 38.86 226 LEU E N 1
ATOM 9201 C CA . LEU E 1 226 ? 2.003 -15.509 -5.003 1.00 37.57 226 LEU E CA 1
ATOM 9202 C C . LEU E 1 226 ? 0.949 -16.531 -4.602 1.00 34.81 226 LEU E C 1
ATOM 9203 O O . LEU E 1 226 ? 1.310 -17.525 -3.957 1.00 33.26 226 LEU E O 1
ATOM 9208 N N . LEU E 1 227 ? -0.305 -16.304 -4.976 1.00 35.55 227 LEU E N 1
ATOM 9209 C CA . LEU E 1 227 ? -1.347 -17.356 -4.849 1.00 37.13 227 LEU E CA 1
ATOM 9210 C C . LEU E 1 227 ? -1.081 -18.459 -5.876 1.00 33.83 227 LEU E C 1
ATOM 9211 O O . LEU E 1 227 ? -0.434 -18.191 -6.897 1.00 35.01 227 LEU E O 1
ATOM 9216 N N . SER E 1 228 ? -1.563 -19.666 -5.603 1.00 34.47 228 SER E N 1
ATOM 9217 C CA . SER E 1 228 ? -1.583 -20.773 -6.582 1.00 35.73 228 SER E CA 1
ATOM 9218 C C . SER E 1 228 ? -2.932 -20.754 -7.306 1.00 34.93 228 SER E C 1
ATOM 9219 O O . SER E 1 228 ? -3.945 -20.394 -6.674 1.00 32.38 228 SER E O 1
ATOM 9222 N N . VAL E 1 229 ? -2.925 -21.126 -8.589 1.00 34.65 229 VAL E N 1
ATOM 9223 C CA . VAL E 1 229 ? -4.150 -21.347 -9.409 1.00 33.13 229 VAL E CA 1
ATOM 9224 C C . VAL E 1 229 ? -5.082 -22.291 -8.646 1.00 31.97 229 VAL E C 1
ATOM 9225 O O . VAL E 1 229 ? -6.292 -22.084 -8.742 1.00 32.52 229 VAL E O 1
ATOM 9229 N N . GLU E 1 230 ? -4.531 -23.304 -7.962 1.00 34.85 230 GLU E N 1
ATOM 9230 C CA . GLU E 1 230 ? -5.294 -24.298 -7.153 1.00 35.80 230 GLU E CA 1
ATOM 9231 C C . GLU E 1 230 ? -6.192 -23.534 -6.170 1.00 36.77 230 GLU E C 1
ATOM 9232 O O . GLU E 1 230 ? -7.393 -23.899 -6.055 1.00 34.42 230 GLU E O 1
ATOM 9235 N N . GLU E 1 231 ? -5.652 -22.482 -5.535 1.00 35.22 231 GLU E N 1
ATOM 9236 C CA . GLU E 1 231 ? -6.352 -21.703 -4.476 1.00 38.41 231 GLU E CA 1
ATOM 9237 C C . GLU E 1 231 ? -7.555 -21.009 -5.112 1.00 33.81 231 GLU E C 1
ATOM 9238 O O . GLU E 1 231 ? -8.652 -21.181 -4.587 1.00 36.87 231 GLU E O 1
ATOM 9244 N N . ILE E 1 232 ? -7.356 -20.303 -6.227 1.00 35.87 232 ILE E N 1
ATOM 9245 C CA . ILE E 1 232 ? -8.438 -19.573 -6.957 1.00 32.43 232 ILE E CA 1
ATOM 9246 C C . ILE E 1 232 ? -9.547 -20.547 -7.356 1.00 30.42 232 ILE E C 1
ATOM 9247 O O . ILE E 1 232 ? -10.721 -20.184 -7.233 1.00 29.56 232 ILE E O 1
ATOM 9252 N N . ALA E 1 233 ? -9.179 -21.707 -7.890 1.00 32.02 233 ALA E N 1
ATOM 9253 C CA . ALA E 1 233 ? -10.137 -22.726 -8.386 1.00 32.89 233 ALA E CA 1
ATOM 9254 C C . ALA E 1 233 ? -10.967 -23.270 -7.216 1.00 33.65 233 ALA E C 1
ATOM 9255 O O . ALA E 1 233 ? -12.162 -23.591 -7.442 1.00 37.97 233 ALA E O 1
ATOM 9257 N N . ASP E 1 234 ? -10.368 -23.386 -6.021 1.00 34.12 234 ASP E N 1
ATOM 9258 C CA . ASP E 1 234 ? -11.068 -23.902 -4.808 1.00 32.99 234 ASP E CA 1
ATOM 9259 C C . ASP E 1 234 ? -12.154 -22.893 -4.403 1.00 32.37 234 ASP E C 1
ATOM 9260 O O . ASP E 1 234 ? -13.286 -23.342 -4.130 1.00 32.07 234 ASP E O 1
ATOM 9265 N N . TYR E 1 235 ? -11.862 -21.588 -4.400 1.00 27.29 235 TYR E N 1
ATOM 9266 C CA . TYR E 1 235 ? -12.903 -20.558 -4.157 1.00 30.12 235 TYR E CA 1
ATOM 9267 C C . TYR E 1 235 ? -13.972 -20.668 -5.252 1.00 31.90 235 TYR E C 1
ATOM 9268 O O . TYR E 1 235 ? -15.175 -20.587 -4.949 1.00 31.47 235 TYR E O 1
ATOM 9277 N N . ALA E 1 236 ? -13.548 -20.850 -6.509 1.00 31.49 236 ALA E N 1
ATOM 9278 C CA . ALA E 1 236 ? -14.480 -20.899 -7.650 1.00 31.14 236 ALA E CA 1
ATOM 9279 C C . ALA E 1 236 ? -15.457 -22.054 -7.432 1.00 28.26 236 ALA E C 1
ATOM 9280 O O . ALA E 1 236 ? -16.659 -21.850 -7.619 1.00 27.01 236 ALA E O 1
ATOM 9282 N N . ILE E 1 237 ? -14.947 -23.212 -7.015 1.00 29.39 237 ILE E N 1
ATOM 9283 C CA . ILE E 1 237 ? -15.764 -24.436 -6.765 1.00 32.24 237 ILE E CA 1
ATOM 9284 C C . ILE E 1 237 ? -16.820 -24.125 -5.700 1.00 33.22 237 ILE E C 1
ATOM 9285 O O . ILE E 1 237 ? -17.974 -24.530 -5.882 1.00 32.53 237 ILE E O 1
ATOM 9290 N N . PHE E 1 238 ? -16.466 -23.400 -4.635 1.00 36.01 238 PHE E N 1
ATOM 9291 C CA . PHE E 1 238 ? -17.434 -23.080 -3.552 1.00 35.22 238 PHE E CA 1
ATOM 9292 C C . PHE E 1 238 ? -18.513 -22.149 -4.126 1.00 33.42 238 PHE E C 1
ATOM 9293 O O . PHE E 1 238 ? -19.717 -22.462 -3.996 1.00 33.16 238 PHE E O 1
ATOM 9301 N N . LEU E 1 239 ? -18.108 -21.049 -4.760 1.00 30.55 239 LEU E N 1
ATOM 9302 C CA . LEU E 1 239 ? -19.059 -20.022 -5.276 1.00 33.76 239 LEU E CA 1
ATOM 9303 C C . LEU E 1 239 ? -19.972 -20.614 -6.363 1.00 33.54 239 LEU E C 1
ATOM 9304 O O . LEU E 1 239 ? -21.112 -20.134 -6.513 1.00 35.71 239 LEU E O 1
ATOM 9309 N N . ALA E 1 240 ? -19.473 -21.595 -7.112 1.00 36.22 240 ALA E N 1
ATOM 9310 C CA . ALA E 1 240 ? -20.185 -22.244 -8.238 1.00 38.34 240 ALA E CA 1
ATOM 9311 C C . ALA E 1 240 ? -20.973 -23.452 -7.730 1.00 37.41 240 ALA E C 1
ATOM 9312 O O . ALA E 1 240 ? -21.589 -24.148 -8.578 1.00 35.52 240 ALA E O 1
ATOM 9314 N N . SER E 1 241 ? -20.958 -23.709 -6.414 1.00 34.22 241 SER E N 1
ATOM 9315 C CA . SER E 1 241 ? -21.615 -24.910 -5.821 1.00 36.89 241 SER E CA 1
ATOM 9316 C C . SER E 1 241 ? -23.045 -24.580 -5.386 1.00 32.41 241 SER E C 1
ATOM 9317 O O . SER E 1 241 ? -23.394 -23.384 -5.285 1.00 26.58 241 SER E O 1
ATOM 9320 N N . SER E 1 242 ? -23.834 -25.625 -5.128 1.00 34.74 242 SER E N 1
ATOM 9321 C CA . SER E 1 242 ? -25.222 -25.519 -4.603 1.00 38.07 242 SER E CA 1
ATOM 9322 C C . SER E 1 242 ? -25.184 -24.923 -3.187 1.00 37.17 242 SER E C 1
ATOM 9323 O O . SER E 1 242 ? -26.141 -24.222 -2.825 1.00 40.03 242 SER E O 1
ATOM 9326 N N . LYS E 1 243 ? -24.068 -25.101 -2.476 1.00 35.20 243 LYS E N 1
ATOM 9327 C CA . LYS E 1 243 ? -23.853 -24.604 -1.088 1.00 36.39 243 LYS E CA 1
ATOM 9328 C C . LYS E 1 243 ? -23.779 -23.068 -1.047 1.00 35.86 243 LYS E C 1
ATOM 9329 O O . LYS E 1 243 ? -24.012 -22.527 0.035 1.00 35.29 243 LYS E O 1
ATOM 9333 N N . ALA E 1 244 ? -23.449 -22.372 -2.142 1.00 33.01 244 ALA E N 1
ATOM 9334 C CA . ALA E 1 244 ? -23.160 -20.910 -2.092 1.00 31.01 244 ALA E CA 1
ATOM 9335 C C . ALA E 1 244 ? -24.339 -20.073 -2.609 1.00 29.42 244 ALA E C 1
ATOM 9336 O O . ALA E 1 244 ? -24.152 -18.877 -2.918 1.00 31.08 244 ALA E O 1
ATOM 9338 N N . GLY E 1 245 ? -25.541 -20.637 -2.566 1.00 29.25 245 GLY E N 1
ATOM 9339 C CA . GLY E 1 245 ? -26.766 -20.075 -3.166 1.00 31.39 245 GLY E CA 1
ATOM 9340 C C . GLY E 1 245 ? -27.085 -18.674 -2.667 1.00 27.59 245 GLY E C 1
ATOM 9341 O O . GLY E 1 245 ? -27.813 -17.958 -3.349 1.00 28.92 245 GLY E O 1
ATOM 9342 N N . GLY E 1 246 ? -26.619 -18.313 -1.477 1.00 29.49 246 GLY E N 1
ATOM 9343 C CA . GLY E 1 246 ? -27.008 -17.062 -0.795 1.00 27.96 246 GLY E CA 1
ATOM 9344 C C . GLY E 1 246 ? -25.969 -15.972 -0.977 1.00 27.45 246 GLY E C 1
ATOM 9345 O O . GLY E 1 246 ? -26.201 -14.846 -0.456 1.00 28.95 246 GLY E O 1
ATOM 9346 N N . VAL E 1 247 ? -24.885 -16.289 -1.692 1.00 29.23 247 VAL E N 1
ATOM 9347 C CA . VAL E 1 247 ? -23.796 -15.341 -2.090 1.00 28.88 247 VAL E CA 1
ATOM 9348 C C . VAL E 1 247 ? -24.080 -14.842 -3.508 1.00 29.89 247 VAL E C 1
ATOM 9349 O O . VAL E 1 247 ? -23.973 -15.646 -4.460 1.00 27.21 247 VAL E O 1
ATOM 9353 N N . THR E 1 248 ? -24.436 -13.568 -3.656 1.00 29.16 248 THR E N 1
ATOM 9354 C CA . THR E 1 248 ? -24.678 -12.962 -4.987 1.00 30.03 248 THR E CA 1
ATOM 9355 C C . THR E 1 248 ? -24.343 -11.475 -4.920 1.00 25.84 248 THR E C 1
ATOM 9356 O O . THR E 1 248 ? -24.559 -10.905 -3.874 1.00 25.26 248 THR E O 1
ATOM 9360 N N . GLY E 1 249 ? -23.870 -10.889 -6.015 1.00 26.85 249 GLY E N 1
ATOM 9361 C CA . GLY E 1 249 ? -23.617 -9.436 -6.102 1.00 26.42 249 GLY E CA 1
ATOM 9362 C C . GLY E 1 249 ? -22.300 -9.048 -5.465 1.00 26.52 249 GLY E C 1
ATOM 9363 O O . GLY E 1 249 ? -22.081 -7.860 -5.271 1.00 25.32 249 GLY E O 1
ATOM 9364 N N . GLN E 1 250 ? -21.406 -10.005 -5.221 1.00 28.78 250 GLN E N 1
ATOM 9365 C CA . GLN E 1 250 ? -20.210 -9.740 -4.384 1.00 32.53 250 GLN E CA 1
ATOM 9366 C C . GLN E 1 250 ? -18.927 -9.693 -5.220 1.00 31.55 250 GLN E C 1
ATOM 9367 O O . GLN E 1 250 ? -18.761 -10.525 -6.118 1.00 28.94 250 GLN E O 1
ATOM 9373 N N . ALA E 1 251 ? -18.031 -8.786 -4.838 1.00 27.88 251 ALA E N 1
ATOM 9374 C CA . ALA E 1 251 ? -16.591 -8.849 -5.126 1.00 27.97 251 ALA E CA 1
ATOM 9375 C C . ALA E 1 251 ? -15.948 -9.722 -4.044 1.00 30.46 251 ALA E C 1
ATOM 9376 O O . ALA E 1 251 ? -15.689 -9.243 -2.964 1.00 32.81 251 ALA E O 1
ATOM 9378 N N . VAL E 1 252 ? -15.754 -11.002 -4.329 1.00 30.54 252 VAL E N 1
ATOM 9379 C CA . VAL E 1 252 ? -15.219 -12.006 -3.377 1.00 29.45 252 VAL E CA 1
ATOM 9380 C C . VAL E 1 252 ? -13.692 -12.027 -3.508 1.00 30.37 252 VAL E C 1
ATOM 9381 O O . VAL E 1 252 ? -13.213 -12.437 -4.580 1.00 31.16 252 VAL E O 1
ATOM 9385 N N . VAL E 1 253 ? -12.952 -11.613 -2.470 1.00 27.63 253 VAL E N 1
ATOM 9386 C CA . VAL E 1 253 ? -11.481 -11.362 -2.568 1.00 26.91 253 VAL E CA 1
ATOM 9387 C C . VAL E 1 253 ? -10.664 -12.534 -2.002 1.00 27.17 253 VAL E C 1
ATOM 9388 O O . VAL E 1 253 ? -10.882 -12.907 -0.815 1.00 27.07 253 VAL E O 1
ATOM 9392 N N . MET E 1 254 ? -9.717 -13.034 -2.801 1.00 26.72 254 MET E N 1
ATOM 9393 C CA . MET E 1 254 ? -8.648 -13.983 -2.405 1.00 28.53 254 MET E CA 1
ATOM 9394 C C . MET E 1 254 ? -7.295 -13.336 -2.753 1.00 27.77 254 MET E C 1
ATOM 9395 O O . MET E 1 254 ? -6.863 -13.495 -3.889 1.00 27.53 254 MET E O 1
ATOM 9400 N N . ASP E 1 255 ? -6.660 -12.590 -1.833 1.00 28.74 255 ASP E N 1
ATOM 9401 C CA . ASP E 1 255 ? -5.559 -11.638 -2.178 1.00 31.17 255 ASP E CA 1
ATOM 9402 C C . ASP E 1 255 ? -4.405 -11.641 -1.156 1.00 30.30 255 ASP E C 1
ATOM 9403 O O . ASP E 1 255 ? -3.573 -10.704 -1.205 1.00 28.31 255 ASP E O 1
ATOM 9408 N N . GLY E 1 256 ? -4.338 -12.657 -0.285 1.00 34.28 256 GLY E N 1
ATOM 9409 C CA . GLY E 1 256 ? -3.358 -12.751 0.816 1.00 34.86 256 GLY E CA 1
ATOM 9410 C C . GLY E 1 256 ? -3.192 -11.434 1.562 1.00 33.67 256 GLY E C 1
ATOM 9411 O O . GLY E 1 256 ? -2.056 -11.114 1.950 1.00 35.60 256 GLY E O 1
ATOM 9412 N N . GLY E 1 257 ? -4.282 -10.679 1.715 1.00 32.35 257 GLY E N 1
ATOM 9413 C CA . GLY E 1 257 ? -4.370 -9.519 2.613 1.00 31.07 257 GLY E CA 1
ATOM 9414 C C . GLY E 1 257 ? -4.141 -8.201 1.910 1.00 32.04 257 GLY E C 1
ATOM 9415 O O . GLY E 1 257 ? -4.242 -7.154 2.592 1.00 31.47 257 GLY E O 1
ATOM 9416 N N . TYR E 1 258 ? -3.882 -8.217 0.601 1.00 33.08 258 TYR E N 1
ATOM 9417 C CA . TYR E 1 258 ? -3.443 -7.025 -0.177 1.00 32.71 258 TYR E CA 1
ATOM 9418 C C . TYR E 1 258 ? -4.335 -5.810 0.100 1.00 28.83 258 TYR E C 1
ATOM 9419 O O . TYR E 1 258 ? -3.810 -4.712 0.241 1.00 30.14 258 TYR E O 1
ATOM 9428 N N . THR E 1 259 ? -5.656 -5.990 0.082 1.00 30.46 259 THR E N 1
ATOM 9429 C CA . THR E 1 259 ? -6.666 -4.896 0.166 1.00 30.55 259 THR E CA 1
ATOM 9430 C C . THR E 1 259 ? -7.034 -4.628 1.641 1.00 31.40 259 THR E C 1
ATOM 9431 O O . THR E 1 259 ? -7.697 -3.612 1.903 1.00 29.72 259 THR E O 1
ATOM 9435 N N . ALA E 1 260 ? -6.587 -5.474 2.579 1.00 29.08 260 ALA E N 1
ATOM 9436 C CA . ALA E 1 260 ? -6.848 -5.294 4.030 1.00 32.68 260 ALA E CA 1
ATOM 9437 C C . ALA E 1 260 ? -5.936 -4.203 4.598 1.00 34.33 260 ALA E C 1
ATOM 9438 O O . ALA E 1 260 ? -6.169 -3.836 5.742 1.00 32.96 260 ALA E O 1
ATOM 9440 N N . GLN E 1 261 ? -4.976 -3.690 3.812 1.00 37.41 261 GLN E N 1
ATOM 9441 C CA . GLN E 1 261 ? -4.096 -2.543 4.185 1.00 41.46 261 GLN E CA 1
ATOM 9442 C C . GLN E 1 261 ? -4.181 -1.421 3.148 1.00 40.68 261 GLN E C 1
ATOM 9443 O O . GLN E 1 261 ? -3.509 -0.395 3.308 1.00 40.76 261 GLN E O 1
ATOM 9450 N N . LYS F 1 3 ? -14.254 33.853 -4.824 1.00 41.80 3 LYS F N 1
ATOM 9451 C CA . LYS F 1 3 ? -13.758 33.340 -6.138 1.00 41.98 3 LYS F CA 1
ATOM 9452 C C . LYS F 1 3 ? -12.774 32.178 -5.913 1.00 41.85 3 LYS F C 1
ATOM 9453 O O . LYS F 1 3 ? -11.564 32.385 -6.105 1.00 43.94 3 LYS F O 1
ATOM 9455 N N . LEU F 1 4 ? -13.276 30.983 -5.574 1.00 41.73 4 LEU F N 1
ATOM 9456 C CA . LEU F 1 4 ? -12.447 29.799 -5.208 1.00 40.13 4 LEU F CA 1
ATOM 9457 C C . LEU F 1 4 ? -11.663 29.229 -6.410 1.00 40.00 4 LEU F C 1
ATOM 9458 O O . LEU F 1 4 ? -10.766 28.385 -6.176 1.00 38.50 4 LEU F O 1
ATOM 9459 N N . LEU F 1 5 ? -11.983 29.621 -7.653 1.00 41.76 5 LEU F N 1
ATOM 9460 C CA . LEU F 1 5 ? -11.354 29.039 -8.876 1.00 43.95 5 LEU F CA 1
ATOM 9461 C C . LEU F 1 5 ? -10.652 30.120 -9.706 1.00 46.90 5 LEU F C 1
ATOM 9462 O O . LEU F 1 5 ? -10.323 29.827 -10.862 1.00 44.10 5 LEU F O 1
ATOM 9467 N N . ASP F 1 6 ? -10.339 31.269 -9.098 1.00 52.52 6 ASP F N 1
ATOM 9468 C CA . ASP F 1 6 ? -10.047 32.568 -9.775 1.00 54.12 6 ASP F CA 1
ATOM 9469 C C . ASP F 1 6 ? -9.126 32.412 -10.998 1.00 52.70 6 ASP F C 1
ATOM 9470 O O . ASP F 1 6 ? -9.553 32.841 -12.093 1.00 62.48 6 ASP F O 1
ATOM 9475 N N . GLY F 1 7 ? -7.927 31.834 -10.846 1.00 49.33 7 GLY F N 1
ATOM 9476 C CA . GLY F 1 7 ? -6.907 31.788 -11.925 1.00 54.27 7 GLY F CA 1
ATOM 9477 C C . GLY F 1 7 ? -6.991 30.576 -12.856 1.00 54.24 7 GLY F C 1
ATOM 9478 O O . GLY F 1 7 ? -5.981 30.299 -13.586 1.00 48.80 7 GLY F O 1
ATOM 9479 N N . LYS F 1 8 ? -8.130 29.876 -12.868 1.00 48.13 8 LYS F N 1
ATOM 9480 C CA . LYS F 1 8 ? -8.195 28.473 -13.348 1.00 46.70 8 LYS F CA 1
ATOM 9481 C C . LYS F 1 8 ? -9.005 28.400 -14.650 1.00 39.91 8 LYS F C 1
ATOM 9482 O O . LYS F 1 8 ? -10.011 29.134 -14.816 1.00 34.12 8 LYS F O 1
ATOM 9488 N N . VAL F 1 9 ? -8.562 27.522 -15.546 1.00 37.97 9 VAL F N 1
ATOM 9489 C CA . VAL F 1 9 ? -9.284 27.180 -16.802 1.00 34.15 9 VAL F CA 1
ATOM 9490 C C . VAL F 1 9 ? -10.005 25.844 -16.602 1.00 31.52 9 VAL F C 1
ATOM 9491 O O . VAL F 1 9 ? -9.312 24.818 -16.321 1.00 32.75 9 VAL F O 1
ATOM 9495 N N . ALA F 1 10 ? -11.330 25.857 -16.733 1.00 30.21 10 ALA F N 1
ATOM 9496 C CA . ALA F 1 10 ? -12.183 24.658 -16.538 1.00 37.02 10 ALA F CA 1
ATOM 9497 C C . ALA F 1 10 ? -12.759 24.161 -17.873 1.00 36.49 10 ALA F C 1
ATOM 9498 O O . ALA F 1 10 ? -13.617 24.837 -18.460 1.00 35.14 10 ALA F O 1
ATOM 9500 N N . PHE F 1 11 ? -12.339 22.973 -18.298 1.00 36.44 11 PHE F N 1
ATOM 9501 C CA . PHE F 1 11 ? -12.912 22.274 -19.470 1.00 36.17 11 PHE F CA 1
ATOM 9502 C C . PHE F 1 11 ? -13.944 21.246 -18.987 1.00 35.68 11 PHE F C 1
ATOM 9503 O O . PHE F 1 11 ? -13.574 20.215 -18.366 1.00 31.07 11 PHE F O 1
ATOM 9511 N N . ILE F 1 12 ? -15.202 21.486 -19.335 1.00 30.85 12 ILE F N 1
ATOM 9512 C CA . ILE F 1 12 ? -16.359 20.650 -18.897 1.00 35.24 12 ILE F CA 1
ATOM 9513 C C . ILE F 1 12 ? -17.020 19.964 -20.108 1.00 31.34 12 ILE F C 1
ATOM 9514 O O . ILE F 1 12 ? -17.716 20.654 -20.842 1.00 34.16 12 ILE F O 1
ATOM 9519 N N . THR F 1 13 ? -16.855 18.650 -20.291 1.00 32.27 13 THR F N 1
ATOM 9520 C CA . THR F 1 13 ? -17.610 17.860 -21.308 1.00 30.81 13 THR F CA 1
ATOM 9521 C C . THR F 1 13 ? -19.092 17.759 -20.903 1.00 31.74 13 THR F C 1
ATOM 9522 O O . THR F 1 13 ? -19.387 17.640 -19.715 1.00 34.81 13 THR F O 1
ATOM 9526 N N . GLY F 1 14 ? -19.992 17.857 -21.873 1.00 33.06 14 GLY F N 1
ATOM 9527 C CA . GLY F 1 14 ? -21.447 17.711 -21.706 1.00 32.72 14 GLY F CA 1
ATOM 9528 C C . GLY F 1 14 ? -22.064 18.885 -20.969 1.00 33.53 14 GLY F C 1
ATOM 9529 O O . GLY F 1 14 ? -23.084 18.677 -20.311 1.00 33.31 14 GLY F O 1
ATOM 9530 N N . SER F 1 15 ? -21.511 20.086 -21.119 1.00 33.03 15 SER F N 1
ATOM 9531 C CA . SER F 1 15 ? -21.839 21.277 -20.284 1.00 34.14 15 SER F CA 1
ATOM 9532 C C . SER F 1 15 ? -22.882 22.190 -20.934 1.00 36.62 15 SER F C 1
ATOM 9533 O O . SER F 1 15 ? -22.918 23.389 -20.562 1.00 35.81 15 SER F O 1
ATOM 9536 N N . ALA F 1 16 ? -23.713 21.651 -21.830 1.00 40.04 16 ALA F N 1
ATOM 9537 C CA . ALA F 1 16 ? -24.789 22.382 -22.542 1.00 41.30 16 ALA F CA 1
ATOM 9538 C C . ALA F 1 16 ? -26.126 22.218 -21.808 1.00 43.56 16 ALA F C 1
ATOM 9539 O O . ALA F 1 16 ? -27.047 23.011 -22.094 1.00 44.81 16 ALA F O 1
ATOM 9541 N N . SER F 1 17 ? -26.248 21.236 -20.902 1.00 45.21 17 SER F N 1
ATOM 9542 C CA . SER F 1 17 ? -27.484 20.997 -20.109 1.00 46.54 17 SER F CA 1
ATOM 9543 C C . SER F 1 17 ? -27.166 20.360 -18.747 1.00 45.97 17 SER F C 1
ATOM 9544 O O . SER F 1 17 ? -26.046 19.835 -18.566 1.00 44.60 17 SER F O 1
ATOM 9547 N N . GLY F 1 18 ? -28.139 20.413 -17.831 1.00 45.06 18 GLY F N 1
ATOM 9548 C CA . GLY F 1 18 ? -28.146 19.677 -16.553 1.00 45.84 18 GLY F CA 1
ATOM 9549 C C . GLY F 1 18 ? -26.960 20.026 -15.663 1.00 42.05 18 GLY F C 1
ATOM 9550 O O . GLY F 1 18 ? -26.657 21.231 -15.505 1.00 31.86 18 GLY F O 1
ATOM 9551 N N . ILE F 1 19 ? -26.316 19.001 -15.098 1.00 38.52 19 ILE F N 1
ATOM 9552 C CA . ILE F 1 19 ? -25.233 19.147 -14.084 1.00 40.39 19 ILE F CA 1
ATOM 9553 C C . ILE F 1 19 ? -24.054 19.917 -14.704 1.00 40.88 19 ILE F C 1
ATOM 9554 O O . ILE F 1 19 ? -23.547 20.879 -14.075 1.00 35.72 19 ILE F O 1
ATOM 9559 N N . GLY F 1 20 ? -23.639 19.535 -15.908 1.00 39.18 20 GLY F N 1
ATOM 9560 C CA . GLY F 1 20 ? -22.489 20.165 -16.582 1.00 40.58 20 GLY F CA 1
ATOM 9561 C C . GLY F 1 20 ? -22.696 21.653 -16.785 1.00 34.91 20 GLY F C 1
ATOM 9562 O O . GLY F 1 20 ? -21.745 22.406 -16.556 1.00 35.13 20 GLY F O 1
ATOM 9563 N N . LEU F 1 21 ? -23.884 22.047 -17.243 1.00 37.33 21 LEU F N 1
ATOM 9564 C CA . LEU F 1 21 ? -24.260 23.465 -17.468 1.00 38.70 21 LEU F CA 1
ATOM 9565 C C . LEU F 1 21 ? -24.117 24.228 -16.156 1.00 38.92 21 LEU F C 1
ATOM 9566 O O . LEU F 1 21 ? -23.452 25.287 -16.162 1.00 37.45 21 LEU F O 1
ATOM 9571 N N . GLU F 1 22 ? -24.733 23.704 -15.084 1.00 39.64 22 GLU F N 1
ATOM 9572 C CA . GLU F 1 22 ? -24.714 24.331 -13.736 1.00 36.06 22 GLU F CA 1
ATOM 9573 C C . GLU F 1 22 ? -23.259 24.446 -13.282 1.00 32.57 22 GLU F C 1
ATOM 9574 O O . GLU F 1 22 ? -22.868 25.531 -12.861 1.00 29.96 22 GLU F O 1
ATOM 9580 N N . ILE F 1 23 ? -22.479 23.372 -13.408 1.00 32.05 23 ILE F N 1
ATOM 9581 C CA . ILE F 1 23 ? -21.031 23.372 -13.057 1.00 35.22 23 ILE F CA 1
ATOM 9582 C C . ILE F 1 23 ? -20.335 24.484 -13.853 1.00 39.47 23 ILE F C 1
ATOM 9583 O O . ILE F 1 23 ? -19.500 25.203 -13.256 1.00 42.11 23 ILE F O 1
ATOM 9588 N N . ALA F 1 24 ? -20.649 24.604 -15.152 1.00 41.66 24 ALA F N 1
ATOM 9589 C CA . ALA F 1 24 ? -20.181 25.694 -16.040 1.00 39.84 24 ALA F CA 1
ATOM 9590 C C . ALA F 1 24 ? -20.529 27.053 -15.424 1.00 36.73 24 ALA F C 1
ATOM 9591 O O . ALA F 1 24 ? -19.585 27.837 -15.176 1.00 35.14 24 ALA F O 1
ATOM 9593 N N . LYS F 1 25 ? -21.813 27.315 -15.168 1.00 38.06 25 LYS F N 1
ATOM 9594 C CA A LYS F 1 25 ? -22.294 28.649 -14.702 0.50 40.73 25 LYS F CA 1
ATOM 9595 C CA C LYS F 1 25 ? -22.293 28.648 -14.700 0.50 42.00 25 LYS F CA 1
ATOM 9596 C C . LYS F 1 25 ? -21.642 28.985 -13.353 1.00 44.17 25 LYS F C 1
ATOM 9597 O O . LYS F 1 25 ? -21.195 30.139 -13.178 1.00 41.27 25 LYS F O 1
ATOM 9608 N N . LYS F 1 26 ? -21.598 28.004 -12.449 1.00 45.06 26 LYS F N 1
ATOM 9609 C CA . LYS F 1 26 ? -21.103 28.177 -11.062 1.00 46.32 26 LYS F CA 1
ATOM 9610 C C . LYS F 1 26 ? -19.580 28.364 -11.088 1.00 43.79 26 LYS F C 1
ATOM 9611 O O . LYS F 1 26 ? -19.114 29.321 -10.454 1.00 44.31 26 LYS F O 1
ATOM 9617 N N . PHE F 1 27 ? -18.829 27.512 -11.799 1.00 38.89 27 PHE F N 1
ATOM 9618 C CA . PHE F 1 27 ? -17.355 27.662 -11.951 1.00 37.86 27 PHE F CA 1
ATOM 9619 C C . PHE F 1 27 ? -17.011 29.089 -12.401 1.00 39.30 27 PHE F C 1
ATOM 9620 O O . PHE F 1 27 ? -15.987 29.603 -11.935 1.00 39.10 27 PHE F O 1
ATOM 9628 N N . ALA F 1 28 ? -17.835 29.695 -13.264 1.00 43.98 28 ALA F N 1
ATOM 9629 C CA . ALA F 1 28 ? -17.643 31.059 -13.818 1.00 43.16 28 ALA F CA 1
ATOM 9630 C C . ALA F 1 28 ? -17.805 32.100 -12.708 1.00 45.88 28 ALA F C 1
ATOM 9631 O O . ALA F 1 28 ? -16.977 33.029 -12.654 1.00 48.36 28 ALA F O 1
ATOM 9633 N N . GLN F 1 29 ? -18.834 31.966 -11.863 1.00 46.82 29 GLN F N 1
ATOM 9634 C CA . GLN F 1 29 ? -19.066 32.898 -10.722 1.00 48.25 29 GLN F CA 1
ATOM 9635 C C . GLN F 1 29 ? -17.873 32.819 -9.762 1.00 43.55 29 GLN F C 1
ATOM 9636 O O . GLN F 1 29 ? -17.557 33.829 -9.139 1.00 43.88 29 GLN F O 1
ATOM 9642 N N . GLU F 1 30 ? -17.200 31.670 -9.705 1.00 44.23 30 GLU F N 1
ATOM 9643 C CA . GLU F 1 30 ? -16.003 31.431 -8.856 1.00 43.42 30 GLU F CA 1
ATOM 9644 C C . GLU F 1 30 ? -14.720 31.886 -9.565 1.00 45.60 30 GLU F C 1
ATOM 9645 O O . GLU F 1 30 ? -13.628 31.553 -9.043 1.00 46.76 30 GLU F O 1
ATOM 9651 N N . GLY F 1 31 ? -14.840 32.621 -10.685 1.00 47.49 31 GLY F N 1
ATOM 9652 C CA . GLY F 1 31 ? -13.728 33.292 -11.397 1.00 45.31 31 GLY F CA 1
ATOM 9653 C C . GLY F 1 31 ? -13.006 32.375 -12.377 1.00 45.48 31 GLY F C 1
ATOM 9654 O O . GLY F 1 31 ? -11.941 32.781 -12.880 1.00 44.91 31 GLY F O 1
ATOM 9655 N N . ALA F 1 32 ? -13.537 31.174 -12.645 1.00 42.62 32 ALA F N 1
ATOM 9656 C CA . ALA F 1 32 ? -12.957 30.227 -13.627 1.00 43.23 32 ALA F CA 1
ATOM 9657 C C . ALA F 1 32 ? -13.219 30.734 -15.047 1.00 41.13 32 ALA F C 1
ATOM 9658 O O . ALA F 1 32 ? -14.272 31.364 -15.280 1.00 39.06 32 ALA F O 1
ATOM 9660 N N . LYS F 1 33 ? -12.281 30.467 -15.951 1.00 38.94 33 LYS F N 1
ATOM 9661 C CA . LYS F 1 33 ? -12.501 30.563 -17.419 1.00 39.96 33 LYS F CA 1
ATOM 9662 C C . LYS F 1 33 ? -13.040 29.202 -17.863 1.00 36.70 33 LYS F C 1
ATOM 9663 O O . LYS F 1 33 ? -12.351 28.182 -17.614 1.00 33.82 33 LYS F O 1
ATOM 9669 N N . VAL F 1 34 ? -14.267 29.189 -18.388 1.00 37.23 34 VAL F N 1
ATOM 9670 C CA . VAL F 1 34 ? -15.060 27.942 -18.605 1.00 39.32 34 VAL F CA 1
ATOM 9671 C C . VAL F 1 34 ? -15.129 27.652 -20.102 1.00 40.33 34 VAL F C 1
ATOM 9672 O O . VAL F 1 34 ? -15.357 28.584 -20.904 1.00 38.47 34 VAL F O 1
ATOM 9676 N N . VAL F 1 35 ? -14.887 26.398 -20.452 1.00 38.74 35 VAL F N 1
ATOM 9677 C CA . VAL F 1 35 ? -15.027 25.890 -21.841 1.00 39.00 35 VAL F CA 1
ATOM 9678 C C . VAL F 1 35 ? -16.254 24.976 -21.862 1.00 38.04 35 VAL F C 1
ATOM 9679 O O . VAL F 1 35 ? -16.188 23.902 -21.227 1.00 38.31 35 VAL F O 1
ATOM 9683 N N . ILE F 1 36 ? -17.335 25.466 -22.487 1.00 37.22 36 ILE F N 1
ATOM 9684 C CA . ILE F 1 36 ? -18.622 24.760 -22.759 1.00 35.18 36 ILE F CA 1
ATOM 9685 C C . ILE F 1 36 ? -18.394 23.815 -23.939 1.00 37.61 36 ILE F C 1
ATOM 9686 O O . ILE F 1 36 ? -18.090 24.303 -25.032 1.00 40.39 36 ILE F O 1
ATOM 9691 N N . SER F 1 37 ? -18.556 22.514 -23.738 1.00 37.35 37 SER F N 1
ATOM 9692 C CA . SER F 1 37 ? -18.266 21.493 -24.763 1.00 38.83 37 SER F CA 1
ATOM 9693 C C . SER F 1 37 ? -19.353 20.414 -24.725 1.00 45.86 37 SER F C 1
ATOM 9694 O O . SER F 1 37 ? -19.549 19.816 -23.659 1.00 45.58 37 SER F O 1
ATOM 9697 N N . ASP F 1 38 ? -20.035 20.188 -25.848 1.00 48.30 38 ASP F N 1
ATOM 9698 C CA . ASP F 1 38 ? -21.166 19.229 -25.961 1.00 48.18 38 ASP F CA 1
ATOM 9699 C C . ASP F 1 38 ? -21.236 18.716 -27.407 1.00 50.17 38 ASP F C 1
ATOM 9700 O O . ASP F 1 38 ? -20.394 19.141 -28.236 1.00 48.73 38 ASP F O 1
ATOM 9705 N N . MET F 1 39 ? -22.155 17.782 -27.663 1.00 54.16 39 MET F N 1
ATOM 9706 C CA . MET F 1 39 ? -22.654 17.414 -29.014 1.00 57.19 39 MET F CA 1
ATOM 9707 C C . MET F 1 39 ? -23.271 18.664 -29.652 1.00 59.70 39 MET F C 1
ATOM 9708 O O . MET F 1 39 ? -22.712 19.133 -30.665 1.00 66.30 39 MET F O 1
ATOM 9713 N N . ASN F 1 40 ? -24.359 19.188 -29.062 1.00 61.04 40 ASN F N 1
ATOM 9714 C CA . ASN F 1 40 ? -25.148 20.339 -29.586 1.00 61.72 40 ASN F CA 1
ATOM 9715 C C . ASN F 1 40 ? -24.235 21.565 -29.703 1.00 61.85 40 ASN F C 1
ATOM 9716 O O . ASN F 1 40 ? -24.090 22.290 -28.695 1.00 63.68 40 ASN F O 1
ATOM 9717 N N . ALA F 1 41 ? -23.647 21.778 -30.885 1.00 52.86 41 ALA F N 1
ATOM 9718 C CA . ALA F 1 41 ? -22.658 22.845 -31.171 1.00 55.78 41 ALA F CA 1
ATOM 9719 C C . ALA F 1 41 ? -23.309 24.231 -31.076 1.00 55.46 41 ALA F C 1
ATOM 9720 O O . ALA F 1 41 ? -22.591 25.194 -30.746 1.00 56.53 41 ALA F O 1
ATOM 9722 N N . GLU F 1 42 ? -24.607 24.340 -31.369 1.00 54.27 42 GLU F N 1
ATOM 9723 C CA . GLU F 1 42 ? -25.334 25.638 -31.381 1.00 53.13 42 GLU F CA 1
ATOM 9724 C C . GLU F 1 42 ? -25.693 25.988 -29.934 1.00 52.48 42 GLU F C 1
ATOM 9725 O O . GLU F 1 42 ? -25.736 27.182 -29.603 1.00 52.64 42 GLU F O 1
ATOM 9726 N N . LYS F 1 43 ? -25.952 24.973 -29.110 1.00 53.44 43 LYS F N 1
ATOM 9727 C CA . LYS F 1 43 ? -26.249 25.137 -27.664 1.00 54.00 43 LYS F CA 1
ATOM 9728 C C . LYS F 1 43 ? -24.973 25.636 -26.964 1.00 49.34 43 LYS F C 1
ATOM 9729 O O . LYS F 1 43 ? -25.086 26.577 -26.169 1.00 52.21 43 LYS F O 1
ATOM 9731 N N . CYS F 1 44 ? -23.804 25.067 -27.280 1.00 46.78 44 CYS F N 1
ATOM 9732 C CA . CYS F 1 44 ? -22.490 25.495 -26.724 1.00 45.15 44 CYS F CA 1
ATOM 9733 C C . CYS F 1 44 ? -22.242 26.976 -27.029 1.00 46.23 44 CYS F C 1
ATOM 9734 O O . CYS F 1 44 ? -21.912 27.707 -26.095 1.00 45.66 44 CYS F O 1
ATOM 9737 N N . GLN F 1 45 ? -22.368 27.399 -28.291 1.00 49.57 45 GLN F N 1
ATOM 9738 C CA . GLN F 1 45 ? -22.134 28.812 -28.704 1.00 51.88 45 GLN F CA 1
ATOM 9739 C C . GLN F 1 45 ? -23.154 29.699 -27.982 1.00 51.12 45 GLN F C 1
ATOM 9740 O O . GLN F 1 45 ? -22.759 30.785 -27.531 1.00 52.74 45 GLN F O 1
ATOM 9742 N N . GLU F 1 46 ? -24.408 29.241 -27.882 1.00 48.44 46 GLU F N 1
ATOM 9743 C CA . GLU F 1 46 ? -25.516 29.957 -27.194 1.00 47.94 46 GLU F CA 1
ATOM 9744 C C . GLU F 1 46 ? -25.167 30.068 -25.704 1.00 47.27 46 GLU F C 1
ATOM 9745 O O . GLU F 1 46 ? -25.330 31.154 -25.143 1.00 44.41 46 GLU F O 1
ATOM 9746 N N . THR F 1 47 ? -24.680 28.981 -25.095 1.00 46.76 47 THR F N 1
ATOM 9747 C CA . THR F 1 47 ? -24.309 28.918 -23.655 1.00 46.77 47 THR F CA 1
ATOM 9748 C C . THR F 1 47 ? -23.153 29.885 -23.397 1.00 43.32 47 THR F C 1
ATOM 9749 O O . THR F 1 47 ? -23.309 30.765 -22.537 1.00 48.92 47 THR F O 1
ATOM 9752 N N . ALA F 1 48 ? -22.048 29.715 -24.126 1.00 41.04 48 ALA F N 1
ATOM 9753 C CA . ALA F 1 48 ? -20.801 30.504 -23.995 1.00 40.70 48 ALA F CA 1
ATOM 9754 C C . ALA F 1 48 ? -21.092 31.993 -24.187 1.00 41.28 48 ALA F C 1
ATOM 9755 O O . ALA F 1 48 ? -20.427 32.798 -23.517 1.00 43.27 48 ALA F O 1
ATOM 9757 N N . ASN F 1 49 ? -22.028 32.337 -25.076 1.00 50.09 49 ASN F N 1
ATOM 9758 C CA . ASN F 1 49 ? -22.366 33.747 -25.433 1.00 53.78 49 ASN F CA 1
ATOM 9759 C C . ASN F 1 49 ? -23.165 34.414 -24.300 1.00 54.08 49 ASN F C 1
ATOM 9760 O O . ASN F 1 49 ? -22.929 35.611 -24.056 1.00 54.93 49 ASN F O 1
ATOM 9765 N N . SER F 1 50 ? -24.085 33.696 -23.644 1.00 54.43 50 SER F N 1
ATOM 9766 C CA . SER F 1 50 ? -24.884 34.230 -22.502 1.00 57.25 50 SER F CA 1
ATOM 9767 C C . SER F 1 50 ? -23.958 34.483 -21.302 1.00 49.12 50 SER F C 1
ATOM 9768 O O . SER F 1 50 ? -24.040 35.583 -20.740 1.00 51.47 50 SER F O 1
ATOM 9771 N N . LEU F 1 51 ? -23.071 33.534 -20.976 1.00 45.62 51 LEU F N 1
ATOM 9772 C CA . LEU F 1 51 ? -21.996 33.698 -19.951 1.00 45.44 51 LEU F CA 1
ATOM 9773 C C . LEU F 1 51 ? -21.106 34.895 -20.315 1.00 47.52 51 LEU F C 1
ATOM 9774 O O . LEU F 1 51 ? -20.699 35.633 -19.398 1.00 47.82 51 LEU F O 1
ATOM 9779 N N . LYS F 1 52 ? -20.808 35.073 -21.606 1.00 49.92 52 LYS F N 1
ATOM 9780 C CA . LYS F 1 52 ? -19.983 36.198 -22.116 1.00 48.36 52 LYS F CA 1
ATOM 9781 C C . LYS F 1 52 ? -20.703 37.525 -21.855 1.00 42.60 52 LYS F C 1
ATOM 9782 O O . LYS F 1 52 ? -20.024 38.483 -21.428 1.00 42.78 52 LYS F O 1
ATOM 9788 N N . GLU F 1 53 ? -22.020 37.563 -22.080 1.00 40.56 53 GLU F N 1
ATOM 9789 C CA . GLU F 1 53 ? -22.871 38.772 -21.907 1.00 41.96 53 GLU F CA 1
ATOM 9790 C C . GLU F 1 53 ? -22.907 39.160 -20.420 1.00 45.26 53 GLU F C 1
ATOM 9791 O O . GLU F 1 53 ? -23.103 40.349 -20.121 1.00 41.60 53 GLU F O 1
ATOM 9794 N N . GLN F 1 54 ? -22.699 38.192 -19.518 1.00 47.81 54 GLN F N 1
ATOM 9795 C CA . GLN F 1 54 ? -22.716 38.405 -18.046 1.00 46.50 54 GLN F CA 1
ATOM 9796 C C . GLN F 1 54 ? -21.301 38.672 -17.518 1.00 45.60 54 GLN F C 1
ATOM 9797 O O . GLN F 1 54 ? -21.105 38.557 -16.301 1.00 46.78 54 GLN F O 1
ATOM 9803 N N . GLY F 1 55 ? -20.339 38.999 -18.382 1.00 43.33 55 GLY F N 1
ATOM 9804 C CA . GLY F 1 55 ? -19.003 39.474 -17.965 1.00 42.29 55 GLY F CA 1
ATOM 9805 C C . GLY F 1 55 ? -18.034 38.348 -17.636 1.00 41.61 55 GLY F C 1
ATOM 9806 O O . GLY F 1 55 ? -16.943 38.657 -17.139 1.00 45.62 55 GLY F O 1
ATOM 9807 N N . PHE F 1 56 ? -18.381 37.089 -17.923 1.00 42.90 56 PHE F N 1
ATOM 9808 C CA . PHE F 1 56 ? -17.494 35.916 -17.702 1.00 44.58 56 PHE F CA 1
ATOM 9809 C C . PHE F 1 56 ? -16.715 35.591 -18.988 1.00 45.34 56 PHE F C 1
ATOM 9810 O O . PHE F 1 56 ? -17.195 35.908 -20.098 1.00 44.55 56 PHE F O 1
ATOM 9818 N N . ASP F 1 57 ? -15.538 34.974 -18.823 1.00 49.08 57 ASP F N 1
ATOM 9819 C CA . ASP F 1 57 ? -14.699 34.383 -19.899 1.00 49.13 57 ASP F CA 1
ATOM 9820 C C . ASP F 1 57 ? -15.232 32.986 -20.189 1.00 46.91 57 ASP F C 1
ATOM 9821 O O . ASP F 1 57 ? -15.163 32.134 -19.282 1.00 46.44 57 ASP F O 1
ATOM 9826 N N . ALA F 1 58 ? -15.767 32.789 -21.394 1.00 46.01 58 ALA F N 1
ATOM 9827 C CA . ALA F 1 58 ? -16.410 31.535 -21.841 1.00 42.89 58 ALA F CA 1
ATOM 9828 C C . ALA F 1 58 ? -15.968 31.240 -23.276 1.00 43.33 58 ALA F C 1
ATOM 9829 O O . ALA F 1 58 ? -15.908 32.176 -24.093 1.00 42.14 58 ALA F O 1
ATOM 9831 N N . LEU F 1 59 ? -15.613 29.983 -23.537 1.00 43.89 59 LEU F N 1
ATOM 9832 C CA . LEU F 1 59 ? -15.233 29.470 -24.875 1.00 42.36 59 LEU F CA 1
ATOM 9833 C C . LEU F 1 59 ? -16.176 28.319 -25.240 1.00 43.78 59 LEU F C 1
ATOM 9834 O O . LEU F 1 59 ? -16.413 27.425 -24.387 1.00 39.35 59 LEU F O 1
ATOM 9839 N N . SER F 1 60 ? -16.691 28.345 -26.469 1.00 42.82 60 SER F N 1
ATOM 9840 C CA . SER F 1 60 ? -17.300 27.174 -27.139 1.00 39.72 60 SER F CA 1
ATOM 9841 C C . SER F 1 60 ? -16.181 26.314 -27.736 1.00 38.91 60 SER F C 1
ATOM 9842 O O . SER F 1 60 ? -15.362 26.844 -28.495 1.00 46.15 60 SER F O 1
ATOM 9845 N N . ALA F 1 61 ? -16.136 25.038 -27.369 1.00 37.06 61 ALA F N 1
ATOM 9846 C CA . ALA F 1 61 ? -15.228 24.022 -27.934 1.00 38.61 61 ALA F CA 1
ATOM 9847 C C . ALA F 1 61 ? -16.001 22.717 -28.062 1.00 41.40 61 ALA F C 1
ATOM 9848 O O . ALA F 1 61 ? -15.664 21.747 -27.393 1.00 42.35 61 ALA F O 1
ATOM 9850 N N . PRO F 1 62 ? -17.030 22.646 -28.940 1.00 42.24 62 PRO F N 1
ATOM 9851 C CA . PRO F 1 62 ? -17.907 21.480 -29.006 1.00 42.23 62 PRO F CA 1
ATOM 9852 C C . PRO F 1 62 ? -17.074 20.264 -29.415 1.00 41.04 62 PRO F C 1
ATOM 9853 O O . PRO F 1 62 ? -16.059 20.439 -30.046 1.00 38.28 62 PRO F O 1
ATOM 9857 N N . CYS F 1 63 ? -17.485 19.074 -29.001 1.00 39.39 63 CYS F N 1
ATOM 9858 C CA . CYS F 1 63 ? -16.887 17.817 -29.501 1.00 40.61 63 CYS F CA 1
ATOM 9859 C C . CYS F 1 63 ? -17.679 16.638 -28.952 1.00 39.77 63 CYS F C 1
ATOM 9860 O O . CYS F 1 63 ? -18.370 16.800 -27.935 1.00 41.94 63 CYS F O 1
ATOM 9863 N N . ASP F 1 64 ? -17.608 15.522 -29.664 1.00 38.80 64 ASP F N 1
ATOM 9864 C CA . ASP F 1 64 ? -18.032 14.190 -29.182 1.00 39.81 64 ASP F CA 1
ATOM 9865 C C . ASP F 1 64 ? -16.824 13.600 -28.469 1.00 38.26 64 ASP F C 1
ATOM 9866 O O . ASP F 1 64 ? -15.800 13.404 -29.141 1.00 35.82 64 ASP F O 1
ATOM 9871 N N . VAL F 1 65 ? -16.956 13.322 -27.172 1.00 35.82 65 VAL F N 1
ATOM 9872 C CA . VAL F 1 65 ? -15.840 12.840 -26.309 1.00 36.07 65 VAL F CA 1
ATOM 9873 C C . VAL F 1 65 ? -15.389 11.460 -26.806 1.00 34.96 65 VAL F C 1
ATOM 9874 O O . VAL F 1 65 ? -14.302 11.011 -26.367 1.00 35.36 65 VAL F O 1
ATOM 9878 N N . THR F 1 66 ? -16.163 10.796 -27.679 1.00 33.86 66 THR F N 1
ATOM 9879 C CA . THR F 1 66 ? -15.754 9.483 -28.269 1.00 36.11 66 THR F CA 1
ATOM 9880 C C . THR F 1 66 ? -14.826 9.717 -29.470 1.00 34.32 66 THR F C 1
ATOM 9881 O O . THR F 1 66 ? -14.175 8.743 -29.910 1.00 33.51 66 THR F O 1
ATOM 9885 N N . ASP F 1 67 ? -14.740 10.960 -29.941 1.00 32.25 67 ASP F N 1
ATOM 9886 C CA . ASP F 1 67 ? -13.910 11.379 -31.096 1.00 34.14 67 ASP F CA 1
ATOM 9887 C C . ASP F 1 67 ? -12.609 11.990 -30.567 1.00 31.62 67 ASP F C 1
ATOM 9888 O O . ASP F 1 67 ? -12.599 13.206 -30.308 1.00 30.16 67 ASP F O 1
ATOM 9893 N N . GLU F 1 68 ? -11.564 11.171 -30.407 1.00 28.96 68 GLU F N 1
ATOM 9894 C CA . GLU F 1 68 ? -10.301 11.544 -29.719 1.00 32.08 68 GLU F CA 1
ATOM 9895 C C . GLU F 1 68 ? -9.633 12.703 -30.462 1.00 37.55 68 GLU F C 1
ATOM 9896 O O . GLU F 1 68 ? -8.993 13.545 -29.801 1.00 38.19 68 GLU F O 1
ATOM 9902 N N . ASP F 1 69 ? -9.764 12.726 -31.790 1.00 39.53 69 ASP F N 1
ATOM 9903 C CA . ASP F 1 69 ? -9.230 13.799 -32.666 1.00 38.69 69 ASP F CA 1
ATOM 9904 C C . ASP F 1 69 ? -9.974 15.108 -32.377 1.00 37.06 69 ASP F C 1
ATOM 9905 O O . ASP F 1 69 ? -9.309 16.144 -32.253 1.00 38.33 69 ASP F O 1
ATOM 9910 N N . ALA F 1 70 ? -11.300 15.093 -32.258 1.00 34.15 70 ALA F N 1
ATOM 9911 C CA . ALA F 1 70 ? -12.067 16.335 -31.995 1.00 39.07 70 ALA F CA 1
ATOM 9912 C C . ALA F 1 70 ? -11.838 16.781 -30.542 1.00 40.62 70 ALA F C 1
ATOM 9913 O O . ALA F 1 70 ? -11.780 18.009 -30.292 1.00 37.07 70 ALA F O 1
ATOM 9915 N N . TYR F 1 71 ? -11.711 15.825 -29.616 1.00 38.95 71 TYR F N 1
ATOM 9916 C CA . TYR F 1 71 ? -11.487 16.109 -28.171 1.00 39.47 71 TYR F CA 1
ATOM 9917 C C . TYR F 1 71 ? -10.101 16.773 -28.056 1.00 40.60 71 TYR F C 1
ATOM 9918 O O . TYR F 1 71 ? -10.032 17.908 -27.527 1.00 39.87 71 TYR F O 1
ATOM 9927 N N . LYS F 1 72 ? -9.057 16.123 -28.601 1.00 40.63 72 LYS F N 1
ATOM 9928 C CA . LYS F 1 72 ? -7.650 16.623 -28.632 1.00 42.65 72 LYS F CA 1
ATOM 9929 C C . LYS F 1 72 ? -7.624 18.073 -29.126 1.00 42.85 72 LYS F C 1
ATOM 9930 O O . LYS F 1 72 ? -6.903 18.888 -28.521 1.00 43.52 72 LYS F O 1
ATOM 9932 N N . GLN F 1 73 ? -8.397 18.383 -30.170 1.00 44.34 73 GLN F N 1
ATOM 9933 C CA . GLN F 1 73 ? -8.379 19.712 -30.841 1.00 45.07 73 GLN F CA 1
ATOM 9934 C C . GLN F 1 73 ? -9.173 20.716 -30.007 1.00 40.87 73 GLN F C 1
ATOM 9935 O O . GLN F 1 73 ? -8.858 21.906 -30.072 1.00 39.01 73 GLN F O 1
ATOM 9941 N N . ALA F 1 74 ? -10.183 20.266 -29.271 1.00 37.94 74 ALA F N 1
ATOM 9942 C CA . ALA F 1 74 ? -10.945 21.121 -28.332 1.00 38.61 74 ALA F CA 1
ATOM 9943 C C . ALA F 1 74 ? -10.022 21.531 -27.165 1.00 39.94 74 ALA F C 1
ATOM 9944 O O . ALA F 1 74 ? -10.047 22.709 -26.756 1.00 38.08 74 ALA F O 1
ATOM 9946 N N . ILE F 1 75 ? -9.211 20.600 -26.651 1.00 39.87 75 ILE F N 1
ATOM 9947 C CA . ILE F 1 75 ? -8.223 20.904 -25.575 1.00 40.02 75 ILE F CA 1
ATOM 9948 C C . ILE F 1 75 ? -7.206 21.902 -26.138 1.00 41.96 75 ILE F C 1
ATOM 9949 O O . ILE F 1 75 ? -6.936 22.889 -25.445 1.00 45.09 75 ILE F O 1
ATOM 9954 N N . GLU F 1 76 ? -6.712 21.685 -27.363 1.00 43.78 76 GLU F N 1
ATOM 9955 C CA . GLU F 1 76 ? -5.723 22.583 -28.027 1.00 43.39 76 GLU F CA 1
ATOM 9956 C C . GLU F 1 76 ? -6.318 23.978 -28.199 1.00 39.00 76 GLU F C 1
ATOM 9957 O O . GLU F 1 76 ? -5.597 24.966 -27.955 1.00 44.96 76 GLU F O 1
ATOM 9963 N N . LEU F 1 77 ? -7.565 24.067 -28.643 1.00 35.91 77 LEU F N 1
ATOM 9964 C CA . LEU F 1 77 ? -8.234 25.378 -28.840 1.00 37.91 77 LEU F CA 1
ATOM 9965 C C . LEU F 1 77 ? -8.314 26.099 -27.494 1.00 40.02 77 LEU F C 1
ATOM 9966 O O . LEU F 1 77 ? -8.178 27.348 -27.484 1.00 38.40 77 LEU F O 1
ATOM 9971 N N . THR F 1 78 ? -8.553 25.342 -26.410 1.00 42.01 78 THR F N 1
ATOM 9972 C CA . THR F 1 78 ? -8.585 25.869 -25.015 1.00 41.47 78 THR F CA 1
ATOM 9973 C C . THR F 1 78 ? -7.202 26.462 -24.684 1.00 39.90 78 THR F C 1
ATOM 9974 O O . THR F 1 78 ? -7.159 27.612 -24.230 1.00 38.91 78 THR F O 1
ATOM 9978 N N . GLN F 1 79 ? -6.126 25.706 -24.928 1.00 39.58 79 GLN F N 1
ATOM 9979 C CA . GLN F 1 79 ? -4.716 26.140 -24.724 1.00 42.16 79 GLN F CA 1
ATOM 9980 C C . GLN F 1 79 ? -4.456 27.466 -25.441 1.00 43.41 79 GLN F C 1
ATOM 9981 O O . GLN F 1 79 ? -3.974 28.395 -24.768 1.00 46.09 79 GLN F O 1
ATOM 9987 N N . LYS F 1 80 ? -4.760 27.538 -26.743 1.00 44.01 80 LYS F N 1
ATOM 9988 C CA . LYS F 1 80 ? -4.592 28.758 -27.581 1.00 42.85 80 LYS F CA 1
ATOM 9989 C C . LYS F 1 80 ? -5.397 29.907 -26.967 1.00 41.44 80 LYS F C 1
ATOM 9990 O O . LYS F 1 80 ? -4.844 31.019 -26.875 1.00 41.55 80 LYS F O 1
ATOM 9992 N N . THR F 1 81 ? -6.648 29.663 -26.568 1.00 40.78 81 THR F N 1
ATOM 9993 C CA . THR F 1 81 ? -7.565 30.738 -26.090 1.00 39.71 81 THR F CA 1
ATOM 9994 C C . THR F 1 81 ? -7.176 31.218 -24.679 1.00 41.62 81 THR F C 1
ATOM 9995 O O . THR F 1 81 ? -7.221 32.446 -24.475 1.00 46.28 81 THR F O 1
ATOM 9999 N N . PHE F 1 82 ? -6.879 30.317 -23.725 1.00 40.22 82 PHE F N 1
ATOM 10000 C CA . PHE F 1 82 ? -6.764 30.666 -22.277 1.00 39.16 82 PHE F CA 1
ATOM 10001 C C . PHE F 1 82 ? -5.396 30.293 -21.683 1.00 41.19 82 PHE F C 1
ATOM 10002 O O . PHE F 1 82 ? -5.192 30.613 -20.502 1.00 48.51 82 PHE F O 1
ATOM 10010 N N . GLY F 1 83 ? -4.503 29.639 -22.429 1.00 40.67 83 GLY F N 1
ATOM 10011 C CA . GLY F 1 83 ? -3.089 29.476 -22.050 1.00 42.06 83 GLY F CA 1
ATOM 10012 C C . GLY F 1 83 ? -2.792 28.106 -21.472 1.00 48.42 83 GLY F C 1
ATOM 10013 O O . GLY F 1 83 ? -1.611 27.721 -21.482 1.00 55.95 83 GLY F O 1
ATOM 10014 N N . THR F 1 84 ? -3.807 27.405 -20.952 1.00 48.62 84 THR F N 1
ATOM 10015 C CA . THR F 1 84 ? -3.657 26.116 -20.219 1.00 44.41 84 THR F CA 1
ATOM 10016 C C . THR F 1 84 ? -5.035 25.535 -19.914 1.00 41.67 84 THR F C 1
ATOM 10017 O O . THR F 1 84 ? -6.043 26.258 -20.125 1.00 40.94 84 THR F O 1
ATOM 10021 N N . VAL F 1 85 ? -5.045 24.297 -19.417 1.00 38.12 85 VAL F N 1
ATOM 10022 C CA . VAL F 1 85 ? -6.220 23.624 -18.780 1.00 40.20 85 VAL F CA 1
ATOM 10023 C C . VAL F 1 85 ? -5.837 23.241 -17.333 1.00 40.62 85 VAL F C 1
ATOM 10024 O O . VAL F 1 85 ? -4.899 22.408 -17.140 1.00 41.77 85 VAL F O 1
ATOM 10028 N N . ASP F 1 86 ? -6.541 23.813 -16.350 1.00 39.32 86 ASP F N 1
ATOM 10029 C CA . ASP F 1 86 ? -6.326 23.569 -14.890 1.00 36.69 86 ASP F CA 1
ATOM 10030 C C . ASP F 1 86 ? -7.286 22.494 -14.360 1.00 35.77 86 ASP F C 1
ATOM 10031 O O . ASP F 1 86 ? -6.860 21.668 -13.520 1.00 36.04 86 ASP F O 1
ATOM 10036 N N . ILE F 1 87 ? -8.531 22.521 -14.842 1.00 33.42 87 ILE F N 1
ATOM 10037 C CA . ILE F 1 87 ? -9.664 21.681 -14.369 1.00 32.63 87 ILE F CA 1
ATOM 10038 C C . ILE F 1 87 ? -10.278 20.975 -15.583 1.00 30.58 87 ILE F C 1
ATOM 10039 O O . ILE F 1 87 ? -10.671 21.660 -16.517 1.00 28.69 87 ILE F O 1
ATOM 10044 N N . LEU F 1 88 ? -10.371 19.651 -15.556 1.00 30.17 88 LEU F N 1
ATOM 10045 C CA . LEU F 1 88 ? -11.186 18.884 -16.533 1.00 34.50 88 LEU F CA 1
ATOM 10046 C C . LEU F 1 88 ? -12.350 18.242 -15.777 1.00 34.83 88 LEU F C 1
ATOM 10047 O O . LEU F 1 88 ? -12.097 17.452 -14.836 1.00 33.68 88 LEU F O 1
ATOM 10052 N N . ILE F 1 89 ? -13.572 18.559 -16.179 1.00 33.94 89 ILE F N 1
ATOM 10053 C CA . ILE F 1 89 ? -14.798 17.867 -15.703 1.00 33.95 89 ILE F CA 1
ATOM 10054 C C . ILE F 1 89 ? -15.267 16.919 -16.806 1.00 31.84 89 ILE F C 1
ATOM 10055 O O . ILE F 1 89 ? -15.927 17.409 -17.729 1.00 33.79 89 ILE F O 1
ATOM 10060 N N . ASN F 1 90 ? -14.966 15.623 -16.690 1.00 29.81 90 ASN F N 1
ATOM 10061 C CA . ASN F 1 90 ? -15.543 14.561 -17.561 1.00 32.33 90 ASN F CA 1
ATOM 10062 C C . ASN F 1 90 ? -17.003 14.282 -17.171 1.00 33.44 90 ASN F C 1
ATOM 10063 O O . ASN F 1 90 ? -17.260 13.407 -16.294 1.00 28.87 90 ASN F O 1
ATOM 10068 N N . ASN F 1 91 ? -17.935 14.993 -17.803 1.00 32.81 91 ASN F N 1
ATOM 10069 C CA . ASN F 1 91 ? -19.357 15.045 -17.389 1.00 33.12 91 ASN F CA 1
ATOM 10070 C C . ASN F 1 91 ? -20.266 14.347 -18.405 1.00 35.64 91 ASN F C 1
ATOM 10071 O O . ASN F 1 91 ? -21.351 13.915 -18.000 1.00 37.01 91 ASN F O 1
ATOM 10076 N N . ALA F 1 92 ? -19.851 14.239 -19.669 1.00 34.82 92 ALA F N 1
ATOM 10077 C CA . ALA F 1 92 ? -20.696 13.748 -20.776 1.00 33.41 92 ALA F CA 1
ATOM 10078 C C . ALA F 1 92 ? -21.242 12.371 -20.421 1.00 32.76 92 ALA F C 1
ATOM 10079 O O . ALA F 1 92 ? -20.431 11.510 -20.097 1.00 33.56 92 ALA F O 1
ATOM 10081 N N . GLY F 1 93 ? -22.548 12.163 -20.544 1.00 29.33 93 GLY F N 1
ATOM 10082 C CA . GLY F 1 93 ? -23.126 10.814 -20.463 1.00 31.32 93 GLY F CA 1
ATOM 10083 C C . GLY F 1 93 ? -24.546 10.795 -20.969 1.00 30.58 93 GLY F C 1
ATOM 10084 O O . GLY F 1 93 ? -25.035 11.833 -21.390 1.00 32.30 93 GLY F O 1
ATOM 10085 N N . PHE F 1 94 ? -25.158 9.621 -20.929 1.00 32.65 94 PHE F N 1
ATOM 10086 C CA . PHE F 1 94 ? -26.576 9.353 -21.277 1.00 33.65 94 PHE F CA 1
ATOM 10087 C C . PHE F 1 94 ? -26.948 8.073 -20.518 1.00 36.08 94 PHE F C 1
ATOM 10088 O O . PHE F 1 94 ? -26.048 7.451 -19.882 1.00 37.81 94 PHE F O 1
ATOM 10096 N N . GLN F 1 95 ? -28.215 7.672 -20.594 1.00 36.86 95 GLN F N 1
ATOM 10097 C CA . GLN F 1 95 ? -28.727 6.453 -19.921 1.00 36.88 95 GLN F CA 1
ATOM 10098 C C . GLN F 1 95 ? -29.452 5.570 -20.942 1.00 36.91 95 GLN F C 1
ATOM 10099 O O . GLN F 1 95 ? -30.046 6.114 -21.873 1.00 38.43 95 GLN F O 1
ATOM 10105 N N . HIS F 1 96 ? -29.402 4.252 -20.753 1.00 34.43 96 HIS F N 1
ATOM 10106 C CA . HIS F 1 96 ? -30.306 3.294 -21.423 1.00 38.26 96 HIS F CA 1
ATOM 10107 C C . HIS F 1 96 ? -30.672 2.170 -20.444 1.00 35.90 96 HIS F C 1
ATOM 10108 O O . HIS F 1 96 ? -29.798 1.344 -20.142 1.00 39.05 96 HIS F O 1
ATOM 10115 N N . VAL F 1 97 ? -31.937 2.110 -20.025 1.00 35.28 97 VAL F N 1
ATOM 10116 C CA . VAL F 1 97 ? -32.458 1.101 -19.053 1.00 37.29 97 VAL F CA 1
ATOM 10117 C C . VAL F 1 97 ? -33.034 -0.109 -19.807 1.00 38.25 97 VAL F C 1
ATOM 10118 O O . VAL F 1 97 ? -33.823 0.090 -20.738 1.00 37.11 97 VAL F O 1
ATOM 10122 N N . ALA F 1 98 ? -32.677 -1.330 -19.402 1.00 35.19 98 ALA F N 1
ATOM 10123 C CA . ALA F 1 98 ? -33.358 -2.546 -19.880 1.00 38.12 98 ALA F CA 1
ATOM 10124 C C . ALA F 1 98 ? -32.734 -3.775 -19.243 1.00 36.81 98 ALA F C 1
ATOM 10125 O O . ALA F 1 98 ? -31.577 -3.750 -18.846 1.00 35.20 98 ALA F O 1
ATOM 10127 N N . PRO F 1 99 ? -33.481 -4.894 -19.179 1.00 36.56 99 PRO F N 1
ATOM 10128 C CA . PRO F 1 99 ? -32.917 -6.159 -18.724 1.00 37.51 99 PRO F CA 1
ATOM 10129 C C . PRO F 1 99 ? -31.766 -6.610 -19.633 1.00 36.05 99 PRO F C 1
ATOM 10130 O O . PRO F 1 99 ? -31.838 -6.486 -20.858 1.00 34.09 99 PRO F O 1
ATOM 10134 N N . ILE F 1 100 ? -30.726 -7.164 -19.033 1.00 38.53 100 ILE F N 1
ATOM 10135 C CA . ILE F 1 100 ? -29.554 -7.674 -19.793 1.00 40.78 100 ILE F CA 1
ATOM 10136 C C . ILE F 1 100 ? -30.018 -8.419 -21.063 1.00 45.09 100 ILE F C 1
ATOM 10137 O O . ILE F 1 100 ? -29.370 -8.222 -22.106 1.00 46.66 100 ILE F O 1
ATOM 10142 N N . GLU F 1 101 ? -31.103 -9.209 -21.028 1.00 44.56 101 GLU F N 1
ATOM 10143 C CA . GLU F 1 101 ? -31.531 -10.009 -22.216 1.00 49.43 101 GLU F CA 1
ATOM 10144 C C . GLU F 1 101 ? -31.926 -9.083 -23.383 1.00 45.87 101 GLU F C 1
ATOM 10145 O O . GLU F 1 101 ? -31.705 -9.483 -24.524 1.00 40.81 101 GLU F O 1
ATOM 10151 N N . GLU F 1 102 ? -32.516 -7.920 -23.090 1.00 46.02 102 GLU F N 1
ATOM 10152 C CA . GLU F 1 102 ? -33.027 -6.931 -24.072 1.00 49.18 102 GLU F CA 1
ATOM 10153 C C . GLU F 1 102 ? -32.088 -5.720 -24.141 1.00 44.50 102 GLU F C 1
ATOM 10154 O O . GLU F 1 102 ? -32.556 -4.649 -24.540 1.00 40.21 102 GLU F O 1
ATOM 10160 N N . PHE F 1 103 ? -30.836 -5.849 -23.694 1.00 38.86 103 PHE F N 1
ATOM 10161 C CA . PHE F 1 103 ? -29.874 -4.715 -23.666 1.00 35.27 103 PHE F CA 1
ATOM 10162 C C . PHE F 1 103 ? -28.977 -4.876 -24.888 1.00 29.79 103 PHE F C 1
ATOM 10163 O O . PHE F 1 103 ? -28.219 -5.851 -24.980 1.00 28.78 103 PHE F O 1
ATOM 10171 N N . PRO F 1 104 ? -29.107 -4.004 -25.916 1.00 30.65 104 PRO F N 1
ATOM 10172 C CA . PRO F 1 104 ? -28.318 -4.178 -27.136 1.00 30.48 104 PRO F CA 1
ATOM 10173 C C . PRO F 1 104 ? -26.814 -4.039 -26.839 1.00 30.21 104 PRO F C 1
ATOM 10174 O O . PRO F 1 104 ? -26.433 -3.057 -26.260 1.00 29.48 104 PRO F O 1
ATOM 10178 N N . THR F 1 105 ? -26.012 -5.044 -27.227 1.00 29.03 105 THR F N 1
ATOM 10179 C CA . THR F 1 105 ? -24.547 -5.063 -27.011 1.00 28.84 105 THR F CA 1
ATOM 10180 C C . THR F 1 105 ? -23.951 -3.729 -27.479 1.00 32.32 105 THR F C 1
ATOM 10181 O O . THR F 1 105 ? -23.144 -3.151 -26.732 1.00 32.41 105 THR F O 1
ATOM 10185 N N . ALA F 1 106 ? -24.338 -3.233 -28.662 1.00 32.15 106 ALA F N 1
ATOM 10186 C CA . ALA F 1 106 ? -23.799 -1.970 -29.212 1.00 31.10 106 ALA F CA 1
ATOM 10187 C C . ALA F 1 106 ? -24.118 -0.820 -28.248 1.00 32.67 106 ALA F C 1
ATOM 10188 O O . ALA F 1 106 ? -23.259 0.073 -28.111 1.00 31.50 106 ALA F O 1
ATOM 10190 N N . VAL F 1 107 ? -25.297 -0.815 -27.610 1.00 34.16 107 VAL F N 1
ATOM 10191 C CA . VAL F 1 107 ? -25.712 0.289 -26.688 1.00 35.17 107 VAL F CA 1
ATOM 10192 C C . VAL F 1 107 ? -24.899 0.191 -25.382 1.00 32.78 107 VAL F C 1
ATOM 10193 O O . VAL F 1 107 ? -24.427 1.217 -24.896 1.00 29.15 107 VAL F O 1
ATOM 10197 N N . PHE F 1 108 ? -24.681 -1.012 -24.861 1.00 33.93 108 PHE F N 1
ATOM 10198 C CA . PHE F 1 108 ? -23.737 -1.260 -23.732 1.00 32.54 108 PHE F CA 1
ATOM 10199 C C . PHE F 1 108 ? -22.357 -0.667 -24.067 1.00 32.98 108 PHE F C 1
ATOM 10200 O O . PHE F 1 108 ? -21.859 0.172 -23.293 1.00 30.00 108 PHE F O 1
ATOM 10208 N N . GLN F 1 109 ? -21.778 -1.080 -25.205 1.00 34.03 109 GLN F N 1
ATOM 10209 C CA . GLN F 1 109 ? -20.463 -0.600 -25.734 1.00 34.23 109 GLN F CA 1
ATOM 10210 C C . GLN F 1 109 ? -20.438 0.933 -25.760 1.00 30.39 109 GLN F C 1
ATOM 10211 O O . GLN F 1 109 ? -19.415 1.501 -25.380 1.00 32.26 109 GLN F O 1
ATOM 10217 N N . LYS F 1 110 ? -21.549 1.562 -26.152 1.00 28.92 110 LYS F N 1
ATOM 10218 C CA . LYS F 1 110 ? -21.642 3.022 -26.403 1.00 32.31 110 LYS F CA 1
ATOM 10219 C C . LYS F 1 110 ? -21.644 3.762 -25.068 1.00 30.41 110 LYS F C 1
ATOM 10220 O O . LYS F 1 110 ? -21.014 4.847 -24.985 1.00 33.08 110 LYS F O 1
ATOM 10226 N N . LEU F 1 111 ? -22.400 3.251 -24.090 1.00 29.32 111 LEU F N 1
ATOM 10227 C CA . LEU F 1 111 ? -22.454 3.838 -22.722 1.00 28.72 111 LEU F CA 1
ATOM 10228 C C . LEU F 1 111 ? -21.031 3.856 -22.170 1.00 28.52 111 LEU F C 1
ATOM 10229 O O . LEU F 1 111 ? -20.590 4.928 -21.754 1.00 28.91 111 LEU F O 1
ATOM 10234 N N . VAL F 1 112 ? -20.338 2.714 -22.265 1.00 29.17 112 VAL F N 1
ATOM 10235 C CA . VAL F 1 112 ? -18.926 2.535 -21.825 1.00 29.73 112 VAL F CA 1
ATOM 10236 C C . VAL F 1 112 ? -18.008 3.437 -22.656 1.00 33.20 112 VAL F C 1
ATOM 10237 O O . VAL F 1 112 ? -17.097 4.031 -22.058 1.00 34.61 112 VAL F O 1
ATOM 10241 N N . GLN F 1 113 ? -18.210 3.524 -23.984 1.00 31.03 113 GLN F N 1
ATOM 10242 C CA . GLN F 1 113 ? -17.342 4.341 -24.868 1.00 30.06 113 GLN F CA 1
ATOM 10243 C C . GLN F 1 113 ? -17.485 5.824 -24.502 1.00 26.57 113 GLN F C 1
ATOM 10244 O O . GLN F 1 113 ? -16.451 6.497 -24.441 1.00 29.82 113 GLN F O 1
ATOM 10250 N N . VAL F 1 114 ? -18.690 6.337 -24.278 1.00 27.07 114 VAL F N 1
ATOM 10251 C CA . VAL F 1 114 ? -18.889 7.787 -23.959 1.00 27.02 114 VAL F CA 1
ATOM 10252 C C . VAL F 1 114 ? -18.375 8.086 -22.543 1.00 33.27 114 VAL F C 1
ATOM 10253 O O . VAL F 1 114 ? -17.638 9.094 -22.373 1.00 35.59 114 VAL F O 1
ATOM 10257 N N . MET F 1 115 ? -18.778 7.276 -21.557 1.00 31.78 115 MET F N 1
ATOM 10258 C CA . MET F 1 115 ? -18.636 7.642 -20.121 1.00 33.16 115 MET F CA 1
ATOM 10259 C C . MET F 1 115 ? -17.336 7.082 -19.522 1.00 32.54 115 MET F C 1
ATOM 10260 O O . MET F 1 115 ? -16.782 7.769 -18.667 1.00 36.45 115 MET F O 1
ATOM 10265 N N . LEU F 1 116 ? -16.844 5.922 -19.963 1.00 29.96 116 LEU F N 1
ATOM 10266 C CA . LEU F 1 116 ? -15.510 5.399 -19.549 1.00 29.12 116 LEU F CA 1
ATOM 10267 C C . LEU F 1 116 ? -14.429 5.867 -20.530 1.00 29.99 116 LEU F C 1
ATOM 10268 O O . LEU F 1 116 ? -13.498 6.573 -20.079 1.00 30.24 116 LEU F O 1
ATOM 10273 N N . THR F 1 117 ? -14.520 5.519 -21.823 1.00 29.58 117 THR F N 1
ATOM 10274 C CA . THR F 1 117 ? -13.423 5.792 -22.800 1.00 28.74 117 THR F CA 1
ATOM 10275 C C . THR F 1 117 ? -13.242 7.302 -23.005 1.00 25.57 117 THR F C 1
ATOM 10276 O O . THR F 1 117 ? -12.102 7.732 -23.133 1.00 28.05 117 THR F O 1
ATOM 10280 N N . GLY F 1 118 ? -14.319 8.071 -23.067 1.00 24.06 118 GLY F N 1
ATOM 10281 C CA . GLY F 1 118 ? -14.246 9.524 -23.277 1.00 26.27 118 GLY F CA 1
ATOM 10282 C C . GLY F 1 118 ? -13.489 10.212 -22.155 1.00 31.14 118 GLY F C 1
ATOM 10283 O O . GLY F 1 118 ? -12.719 11.169 -22.438 1.00 35.34 118 GLY F O 1
ATOM 10284 N N . ALA F 1 119 ? -13.699 9.768 -20.910 1.00 31.95 119 ALA F N 1
ATOM 10285 C CA . ALA F 1 119 ? -12.972 10.282 -19.730 1.00 30.11 119 ALA F CA 1
ATOM 10286 C C . ALA F 1 119 ? -11.485 9.958 -19.908 1.00 27.81 119 ALA F C 1
ATOM 10287 O O . ALA F 1 119 ? -10.661 10.866 -19.713 1.00 25.98 119 ALA F O 1
ATOM 10289 N N . PHE F 1 120 ? -11.152 8.729 -20.323 1.00 28.33 120 PHE F N 1
ATOM 10290 C CA . PHE F 1 120 ? -9.750 8.302 -20.590 1.00 31.03 120 PHE F CA 1
ATOM 10291 C C . PHE F 1 120 ? -9.100 9.219 -21.630 1.00 30.93 120 PHE F C 1
ATOM 10292 O O . PHE F 1 120 ? -7.933 9.619 -21.444 1.00 29.67 120 PHE F O 1
ATOM 10300 N N . ILE F 1 121 ? -9.832 9.529 -22.703 1.00 33.34 121 ILE F N 1
ATOM 10301 C CA . ILE F 1 121 ? -9.362 10.416 -23.808 1.00 32.96 121 ILE F CA 1
ATOM 10302 C C . ILE F 1 121 ? -9.094 11.818 -23.250 1.00 31.53 121 ILE F C 1
ATOM 10303 O O . ILE F 1 121 ? -7.993 12.363 -23.523 1.00 28.42 121 ILE F O 1
ATOM 10308 N N . GLY F 1 122 ? -10.052 12.388 -22.520 1.00 33.71 122 GLY F N 1
ATOM 10309 C CA . GLY F 1 122 ? -9.877 13.707 -21.868 1.00 32.97 122 GLY F CA 1
ATOM 10310 C C . GLY F 1 122 ? -8.659 13.722 -20.949 1.00 34.41 122 GLY F C 1
ATOM 10311 O O . GLY F 1 122 ? -7.864 14.672 -20.994 1.00 35.24 122 GLY F O 1
ATOM 10312 N N . ILE F 1 123 ? -8.497 12.694 -20.122 1.00 36.97 123 ILE F N 1
ATOM 10313 C CA . ILE F 1 123 ? -7.384 12.655 -19.131 1.00 38.55 123 ILE F CA 1
ATOM 10314 C C . ILE F 1 123 ? -6.077 12.570 -19.935 1.00 40.93 123 ILE F C 1
ATOM 10315 O O . ILE F 1 123 ? -5.171 13.411 -19.679 1.00 37.26 123 ILE F O 1
ATOM 10320 N N . LYS F 1 124 ? -6.007 11.629 -20.894 1.00 39.45 124 LYS F N 1
ATOM 10321 C CA . LYS F 1 124 ? -4.777 11.332 -21.682 1.00 41.15 124 LYS F CA 1
ATOM 10322 C C . LYS F 1 124 ? -4.245 12.623 -22.313 1.00 36.87 124 LYS F C 1
ATOM 10323 O O . LYS F 1 124 ? -3.029 12.710 -22.422 1.00 37.02 124 LYS F O 1
ATOM 10329 N N . HIS F 1 125 ? -5.117 13.591 -22.631 1.00 34.56 125 HIS F N 1
ATOM 10330 C CA . HIS F 1 125 ? -4.786 14.830 -23.384 1.00 39.26 125 HIS F CA 1
ATOM 10331 C C . HIS F 1 125 ? -4.668 16.066 -22.476 1.00 40.83 125 HIS F C 1
ATOM 10332 O O . HIS F 1 125 ? -4.167 17.099 -22.990 1.00 39.01 125 HIS F O 1
ATOM 10339 N N . VAL F 1 126 ? -5.092 16.017 -21.199 1.00 43.24 126 VAL F N 1
ATOM 10340 C CA . VAL F 1 126 ? -4.866 17.163 -20.252 1.00 41.87 126 VAL F CA 1
ATOM 10341 C C . VAL F 1 126 ? -3.649 16.869 -19.365 1.00 38.53 126 VAL F C 1
ATOM 10342 O O . VAL F 1 126 ? -2.988 17.831 -18.984 1.00 43.93 126 VAL F O 1
ATOM 10346 N N . LEU F 1 127 ? -3.324 15.601 -19.097 1.00 40.88 127 LEU F N 1
ATOM 10347 C CA . LEU F 1 127 ? -2.223 15.225 -18.171 1.00 42.83 127 LEU F CA 1
ATOM 10348 C C . LEU F 1 127 ? -0.908 15.906 -18.569 1.00 49.54 127 LEU F C 1
ATOM 10349 O O . LEU F 1 127 ? -0.250 16.475 -17.698 1.00 49.92 127 LEU F O 1
ATOM 10354 N N . PRO F 1 128 ? -0.464 15.879 -19.856 1.00 53.42 128 PRO F N 1
ATOM 10355 C CA . PRO F 1 128 ? 0.738 16.605 -20.280 1.00 50.13 128 PRO F CA 1
ATOM 10356 C C . PRO F 1 128 ? 0.762 18.100 -19.927 1.00 45.83 128 PRO F C 1
ATOM 10357 O O . PRO F 1 128 ? 1.803 18.585 -19.537 1.00 48.03 128 PRO F O 1
ATOM 10361 N N . ILE F 1 129 ? -0.362 18.789 -20.116 1.00 41.32 129 ILE F N 1
ATOM 10362 C CA . ILE F 1 129 ? -0.532 20.246 -19.823 1.00 41.05 129 ILE F CA 1
ATOM 10363 C C . ILE F 1 129 ? -0.479 20.471 -18.302 1.00 41.89 129 ILE F C 1
ATOM 10364 O O . ILE F 1 129 ? 0.149 21.468 -17.870 1.00 40.77 129 ILE F O 1
ATOM 10369 N N . MET F 1 130 ? -1.172 19.612 -17.536 1.00 37.59 130 MET F N 1
ATOM 10370 C CA . MET F 1 130 ? -1.261 19.683 -16.051 1.00 35.11 130 MET F CA 1
ATOM 10371 C C . MET F 1 130 ? 0.102 19.305 -15.468 1.00 36.81 130 MET F C 1
ATOM 10372 O O . MET F 1 130 ? 0.608 20.064 -14.634 1.00 41.63 130 MET F O 1
ATOM 10377 N N . LYS F 1 131 ? 0.689 18.191 -15.898 1.00 35.53 131 LYS F N 1
ATOM 10378 C CA . LYS F 1 131 ? 2.008 17.739 -15.394 1.00 39.89 131 LYS F CA 1
ATOM 10379 C C . LYS F 1 131 ? 3.075 18.802 -15.708 1.00 41.61 131 LYS F C 1
ATOM 10380 O O . LYS F 1 131 ? 4.007 18.935 -14.910 1.00 45.55 131 LYS F O 1
ATOM 10386 N N . ALA F 1 132 ? 2.957 19.528 -16.821 1.00 46.04 132 ALA F N 1
ATOM 10387 C CA . ALA F 1 132 ? 3.920 20.583 -17.227 1.00 47.14 132 ALA F CA 1
ATOM 10388 C C . ALA F 1 132 ? 3.958 21.670 -16.147 1.00 45.71 132 ALA F C 1
ATOM 10389 O O . ALA F 1 132 ? 5.066 22.027 -15.719 1.00 47.29 132 ALA F O 1
ATOM 10391 N N . GLN F 1 133 ? 2.783 22.149 -15.727 1.00 44.42 133 GLN F N 1
ATOM 10392 C CA . GLN F 1 133 ? 2.600 23.268 -14.755 1.00 43.90 133 GLN F CA 1
ATOM 10393 C C . GLN F 1 133 ? 2.469 22.744 -13.306 1.00 42.29 133 GLN F C 1
ATOM 10394 O O . GLN F 1 133 ? 2.179 23.557 -12.417 1.00 41.90 133 GLN F O 1
ATOM 10400 N N . LYS F 1 134 ? 2.657 21.435 -13.082 1.00 41.90 134 LYS F N 1
ATOM 10401 C CA . LYS F 1 134 ? 2.556 20.714 -11.777 1.00 43.33 134 LYS F CA 1
ATOM 10402 C C . LYS F 1 134 ? 1.282 21.113 -11.006 1.00 47.35 134 LYS F C 1
ATOM 10403 O O . LYS F 1 134 ? 1.360 21.187 -9.756 1.00 47.06 134 LYS F O 1
ATOM 10409 N N . TYR F 1 135 ? 0.158 21.365 -11.697 1.00 42.36 135 TYR F N 1
ATOM 10410 C CA . TYR F 1 135 ? -1.152 21.681 -11.073 1.00 41.38 135 TYR F CA 1
ATOM 10411 C C . TYR F 1 135 ? -2.293 21.107 -11.919 1.00 42.23 135 TYR F C 1
ATOM 10412 O O . TYR F 1 135 ? -2.348 21.396 -13.125 1.00 41.15 135 TYR F O 1
ATOM 10421 N N . GLY F 1 136 ? -3.205 20.356 -11.290 1.00 42.93 136 GLY F N 1
ATOM 10422 C CA . GLY F 1 136 ? -4.377 19.775 -11.972 1.00 41.49 136 GLY F CA 1
ATOM 10423 C C . GLY F 1 136 ? -5.467 19.315 -11.017 1.00 40.91 136 GLY F C 1
ATOM 10424 O O . GLY F 1 136 ? -5.147 18.716 -9.963 1.00 35.93 136 GLY F O 1
ATOM 10425 N N . ARG F 1 137 ? -6.714 19.558 -11.425 1.00 39.83 137 ARG F N 1
ATOM 10426 C CA . ARG F 1 137 ? -7.960 18.989 -10.856 1.00 39.26 137 ARG F CA 1
ATOM 10427 C C . ARG F 1 137 ? -8.737 18.287 -11.976 1.00 40.54 137 ARG F C 1
ATOM 10428 O O . ARG F 1 137 ? -9.164 18.972 -12.900 1.00 41.91 137 ARG F O 1
ATOM 10436 N N . ILE F 1 138 ? -8.895 16.970 -11.889 1.00 38.10 138 ILE F N 1
ATOM 10437 C CA . ILE F 1 138 ? -9.757 16.174 -12.803 1.00 36.79 138 ILE F CA 1
ATOM 10438 C C . ILE F 1 138 ? -10.887 15.568 -11.968 1.00 33.85 138 ILE F C 1
ATOM 10439 O O . ILE F 1 138 ? -10.582 14.876 -10.985 1.00 30.56 138 ILE F O 1
ATOM 10444 N N . ILE F 1 139 ? -12.132 15.801 -12.374 1.00 32.58 139 ILE F N 1
ATOM 10445 C CA . ILE F 1 139 ? -13.346 15.264 -11.712 1.00 30.65 139 ILE F CA 1
ATOM 10446 C C . ILE F 1 139 ? -14.153 14.462 -12.737 1.00 29.89 139 ILE F C 1
ATOM 10447 O O . ILE F 1 139 ? -14.692 15.057 -13.668 1.00 30.48 139 ILE F O 1
ATOM 10452 N N . ASN F 1 140 ? -14.235 13.149 -12.564 1.00 30.53 140 ASN F N 1
ATOM 10453 C CA . ASN F 1 140 ? -15.076 12.282 -13.427 1.00 28.92 140 ASN F CA 1
ATOM 10454 C C . ASN F 1 140 ? -16.461 12.233 -12.788 1.00 31.88 140 ASN F C 1
ATOM 10455 O O . ASN F 1 140 ? -16.564 11.813 -11.633 1.00 31.58 140 ASN F O 1
ATOM 10460 N N . MET F 1 141 ? -17.472 12.773 -13.458 1.00 33.76 141 MET F N 1
ATOM 10461 C CA . MET F 1 141 ? -18.869 12.671 -12.994 1.00 33.63 141 MET F CA 1
ATOM 10462 C C . MET F 1 141 ? -19.263 11.194 -13.106 1.00 36.23 141 MET F C 1
ATOM 10463 O O . MET F 1 141 ? -19.507 10.725 -14.236 1.00 32.35 141 MET F O 1
ATOM 10468 N N . ALA F 1 142 ? -19.194 10.450 -11.994 1.00 33.43 142 ALA F N 1
ATOM 10469 C CA . ALA F 1 142 ? -19.698 9.061 -11.929 1.00 34.35 142 ALA F CA 1
ATOM 10470 C C . ALA F 1 142 ? -21.096 9.143 -11.330 1.00 36.37 142 ALA F C 1
ATOM 10471 O O . ALA F 1 142 ? -21.891 9.966 -11.825 1.00 37.48 142 ALA F O 1
ATOM 10473 N N . SER F 1 143 ? -21.363 8.412 -10.257 1.00 36.68 143 SER F N 1
ATOM 10474 C CA . SER F 1 143 ? -22.728 8.212 -9.715 1.00 37.92 143 SER F CA 1
ATOM 10475 C C . SER F 1 143 ? -22.645 7.112 -8.663 1.00 35.93 143 SER F C 1
ATOM 10476 O O . SER F 1 143 ? -21.698 6.312 -8.732 1.00 35.05 143 SER F O 1
ATOM 10479 N N . ILE F 1 144 ? -23.626 7.054 -7.777 1.00 32.86 144 ILE F N 1
ATOM 10480 C CA . ILE F 1 144 ? -23.757 5.954 -6.786 1.00 36.39 144 ILE F CA 1
ATOM 10481 C C . ILE F 1 144 ? -23.769 4.638 -7.563 1.00 36.07 144 ILE F C 1
ATOM 10482 O O . ILE F 1 144 ? -23.306 3.619 -6.993 1.00 34.49 144 ILE F O 1
ATOM 10487 N N . ASN F 1 145 ? -24.187 4.685 -8.844 1.00 34.09 145 ASN F N 1
ATOM 10488 C CA . ASN F 1 145 ? -24.217 3.518 -9.769 1.00 33.68 145 ASN F CA 1
ATOM 10489 C C . ASN F 1 145 ? -22.791 3.115 -10.164 1.00 31.14 145 ASN F C 1
ATOM 10490 O O . ASN F 1 145 ? -22.631 1.980 -10.707 1.00 26.50 145 ASN F O 1
ATOM 10495 N N . GLY F 1 146 ? -21.796 3.944 -9.809 1.00 27.56 146 GLY F N 1
ATOM 10496 C CA . GLY F 1 146 ? -20.365 3.565 -9.774 1.00 31.91 146 GLY F CA 1
ATOM 10497 C C . GLY F 1 146 ? -19.979 2.672 -8.590 1.00 32.02 146 GLY F C 1
ATOM 10498 O O . GLY F 1 146 ? -18.891 2.013 -8.669 1.00 33.24 146 GLY F O 1
ATOM 10499 N N . LEU F 1 147 ? -20.817 2.632 -7.539 1.00 31.27 147 LEU F N 1
ATOM 10500 C CA . LEU F 1 147 ? -20.529 1.972 -6.235 1.00 32.03 147 LEU F CA 1
ATOM 10501 C C . LEU F 1 147 ? -21.530 0.854 -5.930 1.00 33.76 147 LEU F C 1
ATOM 10502 O O . LEU F 1 147 ? -21.105 -0.136 -5.334 1.00 36.01 147 LEU F O 1
ATOM 10507 N N . ILE F 1 148 ? -22.786 0.958 -6.360 1.00 35.76 148 ILE F N 1
ATOM 10508 C CA . ILE F 1 148 ? -23.795 -0.120 -6.147 1.00 36.18 148 ILE F CA 1
ATOM 10509 C C . ILE F 1 148 ? -24.428 -0.518 -7.486 1.00 37.68 148 ILE F C 1
ATOM 10510 O O . ILE F 1 148 ? -24.176 0.160 -8.496 1.00 35.40 148 ILE F O 1
ATOM 10515 N N . GLY F 1 149 ? -25.140 -1.646 -7.481 1.00 40.37 149 GLY F N 1
ATOM 10516 C CA . GLY F 1 149 ? -25.959 -2.153 -8.598 1.00 38.88 149 GLY F CA 1
ATOM 10517 C C . GLY F 1 149 ? -27.361 -1.552 -8.598 1.00 39.62 149 GLY F C 1
ATOM 10518 O O . GLY F 1 149 ? -27.872 -1.212 -7.526 1.00 39.89 149 GLY F O 1
ATOM 10519 N N . PHE F 1 150 ? -27.949 -1.394 -9.783 1.00 38.88 150 PHE F N 1
ATOM 10520 C CA . PHE F 1 150 ? -29.389 -1.113 -10.004 1.00 39.98 150 PHE F CA 1
ATOM 10521 C C . PHE F 1 150 ? -29.816 -1.951 -11.210 1.00 38.65 150 PHE F C 1
ATOM 10522 O O . PHE F 1 150 ? -29.119 -1.904 -12.264 1.00 37.89 150 PHE F O 1
ATOM 10530 N N . ALA F 1 151 ? -30.911 -2.702 -11.068 1.00 35.02 151 ALA F N 1
ATOM 10531 C CA . ALA F 1 151 ? -31.461 -3.574 -12.132 1.00 34.38 151 ALA F CA 1
ATOM 10532 C C . ALA F 1 151 ? -31.721 -2.715 -13.377 1.00 33.40 151 ALA F C 1
ATOM 10533 O O . ALA F 1 151 ? -32.245 -1.579 -13.217 1.00 30.32 151 ALA F O 1
ATOM 10535 N N . GLY F 1 152 ? -31.321 -3.219 -14.553 1.00 32.02 152 GLY F N 1
ATOM 10536 C CA . GLY F 1 152 ? -31.633 -2.598 -15.857 1.00 34.30 152 GLY F CA 1
ATOM 10537 C C . GLY F 1 152 ? -30.569 -1.625 -16.363 1.00 34.86 152 GLY F C 1
ATOM 10538 O O . GLY F 1 152 ? -30.684 -1.217 -17.536 1.00 36.97 152 GLY F O 1
ATOM 10539 N N . LYS F 1 153 ? -29.536 -1.299 -15.577 1.00 32.16 153 LYS F N 1
ATOM 10540 C CA . LYS F 1 153 ? -28.473 -0.349 -16.019 1.00 29.46 153 LYS F CA 1
ATOM 10541 C C . LYS F 1 153 ? -27.130 -1.059 -16.182 1.00 29.97 153 LYS F C 1
ATOM 10542 O O . LYS F 1 153 ? -26.119 -0.506 -15.743 1.00 29.08 153 LYS F O 1
ATOM 10548 N N . ALA F 1 154 ? -27.108 -2.226 -16.825 1.00 28.49 154 ALA F N 1
ATOM 10549 C CA . ALA F 1 154 ? -25.871 -3.007 -17.036 1.00 29.28 154 ALA F CA 1
ATOM 10550 C C . ALA F 1 154 ? -24.801 -2.093 -17.649 1.00 32.03 154 ALA F C 1
ATOM 10551 O O . ALA F 1 154 ? -23.632 -2.039 -17.144 1.00 29.88 154 ALA F O 1
ATOM 10553 N N . GLY F 1 155 ? -25.197 -1.348 -18.679 1.00 33.11 155 GLY F N 1
ATOM 10554 C CA . GLY F 1 155 ? -24.281 -0.470 -19.420 1.00 33.21 155 GLY F CA 1
ATOM 10555 C C . GLY F 1 155 ? -23.777 0.667 -18.562 1.00 29.85 155 GLY F C 1
ATOM 10556 O O . GLY F 1 155 ? -22.551 0.864 -18.499 1.00 30.04 155 GLY F O 1
ATOM 10557 N N . TYR F 1 156 ? -24.693 1.421 -17.971 1.00 31.58 156 TYR F N 1
ATOM 10558 C CA . TYR F 1 156 ? -24.400 2.664 -17.204 1.00 32.33 156 TYR F CA 1
ATOM 10559 C C . TYR F 1 156 ? -23.580 2.324 -15.944 1.00 32.20 156 TYR F C 1
ATOM 10560 O O . TYR F 1 156 ? -22.578 2.996 -15.661 1.00 29.50 156 TYR F O 1
ATOM 10569 N N . ASN F 1 157 ? -23.975 1.265 -15.238 1.00 31.37 157 ASN F N 1
ATOM 10570 C CA . ASN F 1 157 ? -23.345 0.859 -13.961 1.00 34.70 157 ASN F CA 1
ATOM 10571 C C . ASN F 1 157 ? -21.933 0.344 -14.253 1.00 33.50 157 ASN F C 1
ATOM 10572 O O . ASN F 1 157 ? -21.011 0.772 -13.530 1.00 30.85 157 ASN F O 1
ATOM 10577 N N . SER F 1 158 ? -21.770 -0.482 -15.296 1.00 31.92 158 SER F N 1
ATOM 10578 C CA . SER F 1 158 ? -20.456 -0.965 -15.784 1.00 29.05 158 SER F CA 1
ATOM 10579 C C . SER F 1 158 ? -19.569 0.237 -16.134 1.00 28.37 158 SER F C 1
ATOM 10580 O O . SER F 1 158 ? -18.375 0.195 -15.820 1.00 31.50 158 SER F O 1
ATOM 10583 N N . ALA F 1 159 ? -20.126 1.274 -16.760 1.00 30.92 159 ALA F N 1
ATOM 10584 C CA . ALA F 1 159 ? -19.355 2.440 -17.254 1.00 31.68 159 ALA F CA 1
ATOM 10585 C C . ALA F 1 159 ? -18.859 3.255 -16.061 1.00 33.92 159 ALA F C 1
ATOM 10586 O O . ALA F 1 159 ? -17.664 3.617 -16.044 1.00 34.62 159 ALA F O 1
ATOM 10588 N N . LYS F 1 160 ? -19.775 3.538 -15.129 1.00 33.56 160 LYS F N 1
ATOM 10589 C CA . LYS F 1 160 ? -19.526 4.331 -13.901 1.00 34.47 160 LYS F CA 1
ATOM 10590 C C . LYS F 1 160 ? -18.585 3.568 -12.962 1.00 33.95 160 LYS F C 1
ATOM 10591 O O . LYS F 1 160 ? -17.640 4.201 -12.457 1.00 35.52 160 LYS F O 1
ATOM 10597 N N . HIS F 1 161 ? -18.773 2.263 -12.757 1.00 32.82 161 HIS F N 1
ATOM 10598 C CA . HIS F 1 161 ? -17.789 1.447 -11.986 1.00 32.17 161 HIS F CA 1
ATOM 10599 C C . HIS F 1 161 ? -16.405 1.592 -12.625 1.00 31.45 161 HIS F C 1
ATOM 10600 O O . HIS F 1 161 ? -15.442 1.833 -11.893 1.00 31.22 161 HIS F O 1
ATOM 10607 N N . GLY F 1 162 ? -16.320 1.450 -13.952 1.00 31.14 162 GLY F N 1
ATOM 10608 C CA . GLY F 1 162 ? -15.054 1.547 -14.703 1.00 28.65 162 GLY F CA 1
ATOM 10609 C C . GLY F 1 162 ? -14.369 2.893 -14.537 1.00 24.87 162 GLY F C 1
ATOM 10610 O O . GLY F 1 162 ? -13.133 2.898 -14.374 1.00 22.71 162 GLY F O 1
ATOM 10611 N N . VAL F 1 163 ? -15.115 3.998 -14.576 1.00 24.39 163 VAL F N 1
ATOM 10612 C CA . VAL F 1 163 ? -14.506 5.357 -14.538 1.00 25.45 163 VAL F CA 1
ATOM 10613 C C . VAL F 1 163 ? -14.014 5.627 -13.115 1.00 29.52 163 VAL F C 1
ATOM 10614 O O . VAL F 1 163 ? -13.147 6.516 -12.928 1.00 28.70 163 VAL F O 1
ATOM 10618 N N . ILE F 1 164 ? -14.536 4.888 -12.139 1.00 32.03 164 ILE F N 1
ATOM 10619 C CA . ILE F 1 164 ? -14.026 4.989 -10.750 1.00 32.92 164 ILE F CA 1
ATOM 10620 C C . ILE F 1 164 ? -12.653 4.312 -10.744 1.00 31.78 164 ILE F C 1
ATOM 10621 O O . ILE F 1 164 ? -11.703 4.941 -10.255 1.00 30.69 164 ILE F O 1
ATOM 10626 N N . GLY F 1 165 ? -12.532 3.139 -11.373 1.00 32.47 165 GLY F N 1
ATOM 10627 C CA . GLY F 1 165 ? -11.240 2.454 -11.594 1.00 30.02 165 GLY F CA 1
ATOM 10628 C C . GLY F 1 165 ? -10.253 3.353 -12.333 1.00 29.58 165 GLY F C 1
ATOM 10629 O O . GLY F 1 165 ? -9.117 3.492 -11.872 1.00 29.48 165 GLY F O 1
ATOM 10630 N N . LEU F 1 166 ? -10.658 3.950 -13.457 1.00 32.21 166 LEU F N 1
ATOM 10631 C CA . LEU F 1 166 ? -9.784 4.884 -14.218 1.00 34.13 166 LEU F CA 1
ATOM 10632 C C . LEU F 1 166 ? -9.287 5.976 -13.264 1.00 35.46 166 LEU F C 1
ATOM 10633 O O . LEU F 1 166 ? -8.104 6.394 -13.391 1.00 32.24 166 LEU F O 1
ATOM 10638 N N . THR F 1 167 ? -10.185 6.464 -12.400 1.00 37.92 167 THR F N 1
ATOM 10639 C CA . THR F 1 167 ? -9.936 7.605 -11.471 1.00 37.17 167 THR F CA 1
ATOM 10640 C C . THR F 1 167 ? -8.776 7.235 -10.531 1.00 31.56 167 THR F C 1
ATOM 10641 O O . THR F 1 167 ? -7.863 8.034 -10.365 1.00 31.25 167 THR F O 1
ATOM 10645 N N . LYS F 1 168 ? -8.813 6.046 -9.950 1.00 30.58 168 LYS F N 1
ATOM 10646 C CA . LYS F 1 168 ? -7.788 5.556 -8.983 1.00 34.29 168 LYS F CA 1
ATOM 10647 C C . LYS F 1 168 ? -6.453 5.387 -9.724 1.00 33.14 168 LYS F C 1
ATOM 10648 O O . LYS F 1 168 ? -5.447 5.955 -9.244 1.00 34.47 168 LYS F O 1
ATOM 10654 N N . VAL F 1 169 ? -6.445 4.696 -10.881 1.00 33.41 169 VAL F N 1
ATOM 10655 C CA . VAL F 1 169 ? -5.221 4.526 -11.727 1.00 29.93 169 VAL F CA 1
ATOM 10656 C C . VAL F 1 169 ? -4.623 5.906 -12.012 1.00 27.16 169 VAL F C 1
ATOM 10657 O O . VAL F 1 169 ? -3.439 6.076 -11.812 1.00 29.53 169 VAL F O 1
ATOM 10661 N N . ALA F 1 170 ? -5.431 6.858 -12.448 1.00 25.90 170 ALA F N 1
ATOM 10662 C CA . ALA F 1 170 ? -4.957 8.184 -12.888 1.00 28.34 170 ALA F CA 1
ATOM 10663 C C . ALA F 1 170 ? -4.359 8.939 -11.696 1.00 30.85 170 ALA F C 1
ATOM 10664 O O . ALA F 1 170 ? -3.282 9.545 -11.837 1.00 33.83 170 ALA F O 1
ATOM 10666 N N . ALA F 1 171 ? -5.028 8.905 -10.538 1.00 35.05 171 ALA F N 1
ATOM 10667 C CA . ALA F 1 171 ? -4.558 9.580 -9.308 1.00 30.43 171 ALA F CA 1
ATOM 10668 C C . ALA F 1 171 ? -3.146 9.092 -8.996 1.00 29.42 171 ALA F C 1
ATOM 10669 O O . ALA F 1 171 ? -2.261 9.923 -8.805 1.00 30.74 171 ALA F O 1
ATOM 10671 N N . LEU F 1 172 ? -2.936 7.780 -8.998 1.00 29.69 172 LEU F N 1
ATOM 10672 C CA . LEU F 1 172 ? -1.627 7.168 -8.647 1.00 32.18 172 LEU F CA 1
ATOM 10673 C C . LEU F 1 172 ? -0.547 7.605 -9.640 1.00 35.51 172 LEU F C 1
ATOM 10674 O O . LEU F 1 172 ? 0.607 7.748 -9.229 1.00 37.30 172 LEU F O 1
ATOM 10679 N N . GLU F 1 173 ? -0.908 7.850 -10.900 1.00 38.48 173 GLU F N 1
ATOM 10680 C CA . GLU F 1 173 ? 0.065 8.201 -11.972 1.00 38.66 173 GLU F CA 1
ATOM 10681 C C . GLU F 1 173 ? 0.503 9.668 -11.872 1.00 38.57 173 GLU F C 1
ATOM 10682 O O . GLU F 1 173 ? 1.609 9.975 -12.342 1.00 37.49 173 GLU F O 1
ATOM 10688 N N . CYS F 1 174 ? -0.295 10.539 -11.260 1.00 39.06 174 CYS F N 1
ATOM 10689 C CA . CYS F 1 174 ? 0.033 11.984 -11.158 1.00 38.48 174 CYS F CA 1
ATOM 10690 C C . CYS F 1 174 ? 0.022 12.466 -9.693 1.00 35.29 174 CYS F C 1
ATOM 10691 O O . CYS F 1 174 ? 0.060 13.683 -9.467 1.00 31.01 174 CYS F O 1
ATOM 10694 N N . ALA F 1 175 ? -0.027 11.552 -8.727 1.00 36.55 175 ALA F N 1
ATOM 10695 C CA . ALA F 1 175 ? -0.061 11.866 -7.277 1.00 38.14 175 ALA F CA 1
ATOM 10696 C C . ALA F 1 175 ? 1.058 12.855 -6.913 1.00 41.58 175 ALA F C 1
ATOM 10697 O O . ALA F 1 175 ? 0.783 13.783 -6.119 1.00 46.53 175 ALA F O 1
ATOM 10699 N N . ARG F 1 176 ? 2.252 12.696 -7.504 1.00 41.36 176 ARG F N 1
ATOM 10700 C CA . ARG F 1 176 ? 3.472 13.485 -7.172 1.00 41.86 176 ARG F CA 1
ATOM 10701 C C . ARG F 1 176 ? 3.525 14.787 -7.970 1.00 37.49 176 ARG F C 1
ATOM 10702 O O . ARG F 1 176 ? 4.532 15.491 -7.823 1.00 38.61 176 ARG F O 1
ATOM 10710 N N . ASP F 1 177 ? 2.509 15.111 -8.771 1.00 36.08 177 ASP F N 1
ATOM 10711 C CA . ASP F 1 177 ? 2.611 16.153 -9.835 1.00 36.23 177 ASP F CA 1
ATOM 10712 C C . ASP F 1 177 ? 1.659 17.326 -9.572 1.00 35.74 177 ASP F C 1
ATOM 10713 O O . ASP F 1 177 ? 1.447 18.132 -10.507 1.00 35.39 177 ASP F O 1
ATOM 10718 N N . GLY F 1 178 ? 1.059 17.407 -8.382 1.00 33.35 178 GLY F N 1
ATOM 10719 C CA . GLY F 1 178 ? 0.179 18.533 -8.005 1.00 33.31 178 GLY F CA 1
ATOM 10720 C C . GLY F 1 178 ? -1.192 18.419 -8.635 1.00 31.31 178 GLY F C 1
ATOM 10721 O O . GLY F 1 178 ? -1.894 19.451 -8.754 1.00 28.91 178 GLY F O 1
ATOM 10722 N N . ILE F 1 179 ? -1.582 17.183 -8.959 1.00 34.19 179 ILE F N 1
ATOM 10723 C CA . ILE F 1 179 ? -2.794 16.838 -9.753 1.00 32.50 179 ILE F CA 1
ATOM 10724 C C . ILE F 1 179 ? -3.662 15.883 -8.940 1.00 31.22 179 ILE F C 1
ATOM 10725 O O . ILE F 1 179 ? -3.133 14.810 -8.493 1.00 30.30 179 ILE F O 1
ATOM 10730 N N . THR F 1 180 ? -4.948 16.213 -8.816 1.00 30.43 180 THR F N 1
ATOM 10731 C CA . THR F 1 180 ? -5.959 15.327 -8.176 1.00 33.90 180 THR F CA 1
ATOM 10732 C C . THR F 1 180 ? -6.932 14.821 -9.238 1.00 29.64 180 THR F C 1
ATOM 10733 O O . THR F 1 180 ? -7.271 15.593 -10.146 1.00 29.53 180 THR F O 1
ATOM 10737 N N . VAL F 1 181 ? -7.341 13.563 -9.087 1.00 28.56 181 VAL F N 1
ATOM 10738 C CA . VAL F 1 181 ? -8.326 12.871 -9.961 1.00 31.93 181 VAL F CA 1
ATOM 10739 C C . VAL F 1 181 ? -9.364 12.238 -9.037 1.00 30.23 181 VAL F C 1
ATOM 10740 O O . VAL F 1 181 ? -8.971 11.267 -8.324 1.00 28.43 181 VAL F O 1
ATOM 10744 N N . ASN F 1 182 ? -10.601 12.753 -9.056 1.00 28.07 182 ASN F N 1
ATOM 10745 C CA . ASN F 1 182 ? -11.708 12.241 -8.209 1.00 31.10 182 ASN F CA 1
ATOM 10746 C C . ASN F 1 182 ? -12.955 11.947 -9.055 1.00 31.18 182 ASN F C 1
ATOM 10747 O O . ASN F 1 182 ? -13.228 12.689 -10.014 1.00 35.90 182 ASN F O 1
ATOM 10752 N N . ALA F 1 183 ? -13.687 10.893 -8.683 1.00 29.41 183 ALA F N 1
ATOM 10753 C CA . ALA F 1 183 ? -15.042 10.560 -9.169 1.00 27.38 183 ALA F CA 1
ATOM 10754 C C . ALA F 1 183 ? -16.086 11.126 -8.196 1.00 32.67 183 ALA F C 1
ATOM 10755 O O . ALA F 1 183 ? -16.322 10.519 -7.102 1.00 32.39 183 ALA F O 1
ATOM 10757 N N . LEU F 1 184 ? -16.699 12.253 -8.562 1.00 30.02 184 LEU F N 1
ATOM 10758 C CA . LEU F 1 184 ? -17.891 12.785 -7.863 1.00 30.77 184 LEU F CA 1
ATOM 10759 C C . LEU F 1 184 ? -19.085 11.877 -8.191 1.00 33.82 184 LEU F C 1
ATOM 10760 O O . LEU F 1 184 ? -19.397 11.724 -9.413 1.00 34.19 184 LEU F O 1
ATOM 10765 N N . CYS F 1 185 ? -19.715 11.265 -7.178 1.00 28.91 185 CYS F N 1
ATOM 10766 C CA . CYS F 1 185 ? -20.816 10.286 -7.352 1.00 29.51 185 CYS F CA 1
ATOM 10767 C C . CYS F 1 185 ? -22.128 10.818 -6.778 1.00 31.26 185 CYS F C 1
ATOM 10768 O O . CYS F 1 185 ? -22.480 10.468 -5.665 1.00 32.67 185 CYS F O 1
ATOM 10771 N N . PRO F 1 186 ? -22.905 11.657 -7.508 1.00 35.51 186 PRO F N 1
ATOM 10772 C CA . PRO F 1 186 ? -24.214 12.107 -7.037 1.00 33.70 186 PRO F CA 1
ATOM 10773 C C . PRO F 1 186 ? -25.235 10.965 -6.955 1.00 34.35 186 PRO F C 1
ATOM 10774 O O . PRO F 1 186 ? -25.070 9.930 -7.605 1.00 35.75 186 PRO F O 1
ATOM 10778 N N . GLY F 1 187 ? -26.242 11.141 -6.104 1.00 37.36 187 GLY F N 1
ATOM 10779 C CA . GLY F 1 187 ? -27.459 10.310 -6.119 1.00 39.15 187 GLY F CA 1
ATOM 10780 C C . GLY F 1 187 ? -28.419 10.891 -7.130 1.00 38.94 187 GLY F C 1
ATOM 10781 O O . GLY F 1 187 ? -27.943 11.694 -7.959 1.00 44.98 187 GLY F O 1
ATOM 10782 N N . TYR F 1 188 ? -29.702 10.537 -7.066 1.00 37.17 188 TYR F N 1
ATOM 10783 C CA . TYR F 1 188 ? -30.758 11.114 -7.932 1.00 38.18 188 TYR F CA 1
ATOM 10784 C C . TYR F 1 188 ? -30.711 12.637 -7.813 1.00 35.37 188 TYR F C 1
ATOM 10785 O O . TYR F 1 188 ? -30.861 13.105 -6.702 1.00 33.73 188 TYR F O 1
ATOM 10794 N N . VAL F 1 189 ? -30.498 13.356 -8.928 1.00 36.70 189 VAL F N 1
ATOM 10795 C CA . VAL F 1 189 ? -30.402 14.850 -8.991 1.00 36.63 189 VAL F CA 1
ATOM 10796 C C . VAL F 1 189 ? -31.560 15.394 -9.833 1.00 37.43 189 VAL F C 1
ATOM 10797 O O . VAL F 1 189 ? -31.949 14.747 -10.837 1.00 38.74 189 VAL F O 1
ATOM 10801 N N . ASP F 1 190 ? -32.084 16.552 -9.442 1.00 40.33 190 ASP F N 1
ATOM 10802 C CA . ASP F 1 190 ? -33.256 17.176 -10.107 1.00 42.41 190 ASP F CA 1
ATOM 10803 C C . ASP F 1 190 ? -32.764 17.839 -11.394 1.00 44.40 190 ASP F C 1
ATOM 10804 O O . ASP F 1 190 ? -32.304 19.001 -11.327 1.00 42.35 190 ASP F O 1
ATOM 10809 N N . THR F 1 191 ? -32.806 17.065 -12.484 1.00 48.83 191 THR F N 1
ATOM 10810 C CA . THR F 1 191 ? -32.361 17.426 -13.854 1.00 50.56 191 THR F CA 1
ATOM 10811 C C . THR F 1 191 ? -33.503 17.139 -14.824 1.00 54.83 191 THR F C 1
ATOM 10812 O O . THR F 1 191 ? -34.437 16.404 -14.486 1.00 55.62 191 THR F O 1
ATOM 10816 N N . PRO F 1 192 ? -33.466 17.716 -16.051 1.00 56.02 192 PRO F N 1
ATOM 10817 C CA . PRO F 1 192 ? -34.356 17.286 -17.131 1.00 51.56 192 PRO F CA 1
ATOM 10818 C C . PRO F 1 192 ? -34.482 15.755 -17.243 1.00 46.76 192 PRO F C 1
ATOM 10819 O O . PRO F 1 192 ? -35.621 15.280 -17.316 1.00 40.94 192 PRO F O 1
ATOM 10823 N N . LEU F 1 193 ? -33.351 15.028 -17.215 1.00 47.22 193 LEU F N 1
ATOM 10824 C CA . LEU F 1 193 ? -33.289 13.547 -17.392 1.00 48.87 193 LEU F CA 1
ATOM 10825 C C . LEU F 1 193 ? -34.206 12.871 -16.362 1.00 54.48 193 LEU F C 1
ATOM 10826 O O . LEU F 1 193 ? -35.081 12.078 -16.781 1.00 55.59 193 LEU F O 1
ATOM 10828 N N . VAL F 1 194 ? -34.065 13.206 -15.074 1.00 54.56 194 VAL F N 1
ATOM 10829 C CA . VAL F 1 194 ? -34.830 12.550 -13.968 1.00 50.04 194 VAL F CA 1
ATOM 10830 C C . VAL F 1 194 ? -36.316 12.935 -14.040 1.00 43.75 194 VAL F C 1
ATOM 10831 O O . VAL F 1 194 ? -37.151 12.028 -13.887 1.00 43.07 194 VAL F O 1
ATOM 10835 N N . ARG F 1 195 ? -36.659 14.209 -14.246 1.00 45.59 195 ARG F N 1
ATOM 10836 C CA . ARG F 1 195 ? -38.079 14.636 -14.402 1.00 48.57 195 ARG F CA 1
ATOM 10837 C C . ARG F 1 195 ? -38.713 13.863 -15.562 1.00 51.45 195 ARG F C 1
ATOM 10838 O O . ARG F 1 195 ? -39.932 13.566 -15.487 1.00 47.70 195 ARG F O 1
ATOM 10846 N N . GLY F 1 196 ? -37.914 13.583 -16.598 1.00 51.54 196 GLY F N 1
ATOM 10847 C CA . GLY F 1 196 ? -38.293 12.716 -17.729 1.00 53.13 196 GLY F CA 1
ATOM 10848 C C . GLY F 1 196 ? -38.549 11.309 -17.229 1.00 52.47 196 GLY F C 1
ATOM 10849 O O . GLY F 1 196 ? -39.649 10.777 -17.474 1.00 48.95 196 GLY F O 1
ATOM 10850 N N . GLN F 1 197 ? -37.570 10.762 -16.506 1.00 52.14 197 GLN F N 1
ATOM 10851 C CA . GLN F 1 197 ? -37.614 9.417 -15.870 1.00 51.02 197 GLN F CA 1
ATOM 10852 C C . GLN F 1 197 ? -38.855 9.308 -14.970 1.00 48.74 197 GLN F C 1
ATOM 10853 O O . GLN F 1 197 ? -39.517 8.264 -15.001 1.00 49.54 197 GLN F O 1
ATOM 10859 N N . ILE F 1 198 ? -39.160 10.357 -14.201 1.00 49.45 198 ILE F N 1
ATOM 10860 C CA . ILE F 1 198 ? -40.368 10.448 -13.327 1.00 48.93 198 ILE F CA 1
ATOM 10861 C C . ILE F 1 198 ? -41.629 10.381 -14.200 1.00 51.21 198 ILE F C 1
ATOM 10862 O O . ILE F 1 198 ? -42.580 9.669 -13.795 1.00 49.93 198 ILE F O 1
ATOM 10867 N N . ALA F 1 199 ? -41.633 11.105 -15.333 1.00 54.66 199 ALA F N 1
ATOM 10868 C CA . ALA F 1 199 ? -42.752 11.202 -16.310 1.00 55.22 199 ALA F CA 1
ATOM 10869 C C . ALA F 1 199 ? -43.139 9.811 -16.824 1.00 57.37 199 ALA F C 1
ATOM 10870 O O . ALA F 1 199 ? -44.357 9.547 -16.920 1.00 58.19 199 ALA F O 1
ATOM 10872 N N . ASP F 1 200 ? -42.141 8.962 -17.108 1.00 61.33 200 ASP F N 1
ATOM 10873 C CA . ASP F 1 200 ? -42.296 7.558 -17.588 1.00 67.12 200 ASP F CA 1
ATOM 10874 C C . ASP F 1 200 ? -42.538 6.616 -16.400 1.00 69.86 200 ASP F C 1
ATOM 10875 O O . ASP F 1 200 ? -41.762 5.649 -16.260 1.00 76.72 200 ASP F O 1
ATOM 10880 N N . LEU F 1 201 ? -43.562 6.880 -15.580 1.00 71.83 201 LEU F N 1
ATOM 10881 C CA . LEU F 1 201 ? -43.956 6.048 -14.404 1.00 65.96 201 LEU F CA 1
ATOM 10882 C C . LEU F 1 201 ? -45.413 6.367 -14.041 1.00 67.01 201 LEU F C 1
ATOM 10883 O O . LEU F 1 201 ? -45.746 7.576 -14.019 1.00 65.26 201 LEU F O 1
ATOM 10888 N N . LEU F 1 209 ? -47.482 11.375 -10.685 1.00 55.07 209 LEU F N 1
ATOM 10889 C CA . LEU F 1 209 ? -46.155 12.027 -10.893 1.00 58.38 209 LEU F CA 1
ATOM 10890 C C . LEU F 1 209 ? -45.467 12.217 -9.534 1.00 60.62 209 LEU F C 1
ATOM 10891 O O . LEU F 1 209 ? -44.249 11.937 -9.445 1.00 54.33 209 LEU F O 1
ATOM 10896 N N . ASP F 1 210 ? -46.214 12.701 -8.535 1.00 59.44 210 ASP F N 1
ATOM 10897 C CA . ASP F 1 210 ? -45.731 12.881 -7.140 1.00 62.64 210 ASP F CA 1
ATOM 10898 C C . ASP F 1 210 ? -45.576 11.497 -6.496 1.00 62.63 210 ASP F C 1
ATOM 10899 O O . ASP F 1 210 ? -44.554 11.291 -5.820 1.00 70.32 210 ASP F O 1
ATOM 10904 N N . SER F 1 211 ? -46.511 10.569 -6.740 1.00 63.34 211 SER F N 1
ATOM 10905 C CA . SER F 1 211 ? -46.393 9.134 -6.356 1.00 59.21 211 SER F CA 1
ATOM 10906 C C . SER F 1 211 ? -45.134 8.529 -6.978 1.00 54.20 211 SER F C 1
ATOM 10907 O O . SER F 1 211 ? -44.458 7.755 -6.296 1.00 57.30 211 SER F O 1
ATOM 10910 N N . ALA F 1 212 ? -44.871 8.844 -8.246 1.00 51.26 212 ALA F N 1
ATOM 10911 C CA . ALA F 1 212 ? -43.753 8.292 -9.042 1.00 51.69 212 ALA F CA 1
ATOM 10912 C C . ALA F 1 212 ? -42.426 8.711 -8.398 1.00 47.86 212 ALA F C 1
ATOM 10913 O O . ALA F 1 212 ? -41.549 7.844 -8.266 1.00 50.98 212 ALA F O 1
ATOM 10915 N N . LEU F 1 213 ? -42.303 9.981 -8.001 1.00 43.88 213 LEU F N 1
ATOM 10916 C CA . LEU F 1 213 ? -41.085 10.522 -7.351 1.00 45.95 213 LEU F CA 1
ATOM 10917 C C . LEU F 1 213 ? -40.977 9.961 -5.923 1.00 46.83 213 LEU F C 1
ATOM 10918 O O . LEU F 1 213 ? -40.014 9.212 -5.663 1.00 40.48 213 LEU F O 1
ATOM 10923 N N . GLU F 1 214 ? -41.940 10.300 -5.056 1.00 49.32 214 GLU F N 1
ATOM 10924 C CA . GLU F 1 214 ? -41.929 10.028 -3.586 1.00 52.21 214 GLU F CA 1
ATOM 10925 C C . GLU F 1 214 ? -42.022 8.519 -3.304 1.00 53.17 214 GLU F C 1
ATOM 10926 O O . GLU F 1 214 ? -41.414 8.079 -2.318 1.00 60.47 214 GLU F O 1
ATOM 10929 N N . ASP F 1 215 ? -42.743 7.757 -4.136 1.00 55.65 215 ASP F N 1
ATOM 10930 C CA . ASP F 1 215 ? -43.130 6.344 -3.871 1.00 54.90 215 ASP F CA 1
ATOM 10931 C C . ASP F 1 215 ? -42.127 5.369 -4.505 1.00 53.95 215 ASP F C 1
ATOM 10932 O O . ASP F 1 215 ? -41.936 4.285 -3.936 1.00 53.22 215 ASP F O 1
ATOM 10933 N N . VAL F 1 216 ? -41.512 5.717 -5.638 1.00 55.56 216 VAL F N 1
ATOM 10934 C CA . VAL F 1 216 ? -40.636 4.772 -6.402 1.00 61.66 216 VAL F CA 1
ATOM 10935 C C . VAL F 1 216 ? -39.178 5.268 -6.405 1.00 61.56 216 VAL F C 1
ATOM 10936 O O . VAL F 1 216 ? -38.320 4.505 -5.910 1.00 60.45 216 VAL F O 1
ATOM 10940 N N . ILE F 1 217 ? -38.891 6.464 -6.945 1.00 56.96 217 ILE F N 1
ATOM 10941 C CA . ILE F 1 217 ? -37.493 6.986 -7.092 1.00 57.51 217 ILE F CA 1
ATOM 10942 C C . ILE F 1 217 ? -36.897 7.221 -5.698 1.00 50.29 217 ILE F C 1
ATOM 10943 O O . ILE F 1 217 ? -35.889 6.566 -5.379 1.00 51.61 217 ILE F O 1
ATOM 10948 N N . LEU F 1 218 ? -37.512 8.101 -4.904 1.00 47.10 218 LEU F N 1
ATOM 10949 C CA . LEU F 1 218 ? -36.976 8.566 -3.598 1.00 45.49 218 LEU F CA 1
ATOM 10950 C C . LEU F 1 218 ? -37.219 7.540 -2.480 1.00 47.84 218 LEU F C 1
ATOM 10951 O O . LEU F 1 218 ? -36.798 7.835 -1.355 1.00 54.12 218 LEU F O 1
ATOM 10956 N N . ALA F 1 219 ? -37.845 6.391 -2.743 1.00 48.45 219 ALA F N 1
ATOM 10957 C CA . ALA F 1 219 ? -38.243 5.423 -1.691 1.00 51.99 219 ALA F CA 1
ATOM 10958 C C . ALA F 1 219 ? -37.010 4.705 -1.120 1.00 51.82 219 ALA F C 1
ATOM 10959 O O . ALA F 1 219 ? -37.169 3.983 -0.134 1.00 47.97 219 ALA F O 1
ATOM 10961 N N . MET F 1 220 ? -35.833 4.887 -1.725 1.00 52.88 220 MET F N 1
ATOM 10962 C CA . MET F 1 220 ? -34.540 4.357 -1.222 1.00 54.41 220 MET F CA 1
ATOM 10963 C C . MET F 1 220 ? -33.590 5.519 -0.893 1.00 43.20 220 MET F C 1
ATOM 10964 O O . MET F 1 220 ? -32.409 5.266 -0.656 1.00 43.77 220 MET F O 1
ATOM 10969 N N . VAL F 1 221 ? -34.090 6.748 -0.839 1.00 38.02 221 VAL F N 1
ATOM 10970 C CA . VAL F 1 221 ? -33.269 7.939 -0.482 1.00 36.76 221 VAL F CA 1
ATOM 10971 C C . VAL F 1 221 ? -33.671 8.360 0.930 1.00 39.54 221 VAL F C 1
ATOM 10972 O O . VAL F 1 221 ? -34.771 8.887 1.133 1.00 34.95 221 VAL F O 1
ATOM 10976 N N . PRO F 1 222 ? -32.794 8.135 1.944 1.00 38.33 222 PRO F N 1
ATOM 10977 C CA . PRO F 1 222 ? -33.094 8.514 3.326 1.00 38.35 222 PRO F CA 1
ATOM 10978 C C . PRO F 1 222 ? -33.620 9.949 3.466 1.00 38.63 222 PRO F C 1
ATOM 10979 O O . PRO F 1 222 ? -34.606 10.136 4.144 1.00 38.88 222 PRO F O 1
ATOM 10983 N N . GLN F 1 223 ? -33.003 10.923 2.796 1.00 39.32 223 GLN F N 1
ATOM 10984 C CA . GLN F 1 223 ? -33.469 12.334 2.875 1.00 36.14 223 GLN F CA 1
ATOM 10985 C C . GLN F 1 223 ? -34.793 12.549 2.112 1.00 36.21 223 GLN F C 1
ATOM 10986 O O . GLN F 1 223 ? -35.340 13.655 2.243 1.00 35.35 223 GLN F O 1
ATOM 10992 N N . LYS F 1 224 ? -35.295 11.583 1.330 1.00 36.81 224 LYS F N 1
ATOM 10993 C CA . LYS F 1 224 ? -36.572 11.731 0.564 1.00 42.47 224 LYS F CA 1
ATOM 10994 C C . LYS F 1 224 ? -36.612 13.055 -0.219 1.00 42.27 224 LYS F C 1
ATOM 10995 O O . LYS F 1 224 ? -37.567 13.839 -0.029 1.00 39.85 224 LYS F O 1
ATOM 11001 N N . ARG F 1 225 ? -35.612 13.304 -1.064 1.00 43.79 225 ARG F N 1
ATOM 11002 C CA . ARG F 1 225 ? -35.553 14.513 -1.924 1.00 43.25 225 ARG F CA 1
ATOM 11003 C C . ARG F 1 225 ? -34.529 14.298 -3.047 1.00 39.32 225 ARG F C 1
ATOM 11004 O O . ARG F 1 225 ? -33.556 13.530 -2.863 1.00 40.75 225 ARG F O 1
ATOM 11012 N N . LEU F 1 226 ? -34.790 14.909 -4.200 1.00 37.71 226 LEU F N 1
ATOM 11013 C CA . LEU F 1 226 ? -33.814 15.049 -5.304 1.00 36.18 226 LEU F CA 1
ATOM 11014 C C . LEU F 1 226 ? -32.771 16.074 -4.858 1.00 34.22 226 LEU F C 1
ATOM 11015 O O . LEU F 1 226 ? -33.137 17.091 -4.238 1.00 31.81 226 LEU F O 1
ATOM 11020 N N . LEU F 1 227 ? -31.515 15.791 -5.173 1.00 34.40 227 LEU F N 1
ATOM 11021 C CA . LEU F 1 227 ? -30.413 16.766 -5.023 1.00 37.94 227 LEU F CA 1
ATOM 11022 C C . LEU F 1 227 ? -30.587 17.855 -6.083 1.00 37.18 227 LEU F C 1
ATOM 11023 O O . LEU F 1 227 ? -31.105 17.552 -7.188 1.00 36.78 227 LEU F O 1
ATOM 11028 N N . SER F 1 228 ? -30.201 19.081 -5.753 1.00 38.07 228 SER F N 1
ATOM 11029 C CA . SER F 1 228 ? -30.158 20.214 -6.706 1.00 38.39 228 SER F CA 1
ATOM 11030 C C . SER F 1 228 ? -28.856 20.131 -7.509 1.00 39.49 228 SER F C 1
ATOM 11031 O O . SER F 1 228 ? -27.836 19.639 -6.962 1.00 33.54 228 SER F O 1
ATOM 11034 N N . VAL F 1 229 ? -28.881 20.575 -8.772 1.00 37.76 229 VAL F N 1
ATOM 11035 C CA . VAL F 1 229 ? -27.638 20.767 -9.576 1.00 36.58 229 VAL F CA 1
ATOM 11036 C C . VAL F 1 229 ? -26.684 21.695 -8.822 1.00 34.11 229 VAL F C 1
ATOM 11037 O O . VAL F 1 229 ? -25.480 21.402 -8.851 1.00 33.81 229 VAL F O 1
ATOM 11041 N N . GLU F 1 230 ? -27.182 22.742 -8.153 1.00 35.83 230 GLU F N 1
ATOM 11042 C CA A GLU F 1 230 ? -26.335 23.693 -7.380 0.50 38.12 230 GLU F CA 1
ATOM 11043 C CA B GLU F 1 230 ? -26.303 23.686 -7.404 0.50 38.43 230 GLU F CA 1
ATOM 11044 C C . GLU F 1 230 ? -25.509 22.921 -6.333 1.00 37.79 230 GLU F C 1
ATOM 11045 O O . GLU F 1 230 ? -24.310 23.259 -6.147 1.00 32.96 230 GLU F O 1
ATOM 11056 N N . GLU F 1 231 ? -26.127 21.934 -5.674 1.00 36.72 231 GLU F N 1
ATOM 11057 C CA . GLU F 1 231 ? -25.460 21.130 -4.612 1.00 37.67 231 GLU F CA 1
ATOM 11058 C C . GLU F 1 231 ? -24.305 20.342 -5.244 1.00 37.21 231 GLU F C 1
ATOM 11059 O O . GLU F 1 231 ? -23.213 20.278 -4.658 1.00 38.86 231 GLU F O 1
ATOM 11065 N N . ILE F 1 232 ? -24.524 19.758 -6.416 1.00 36.61 232 ILE F N 1
ATOM 11066 C CA . ILE F 1 232 ? -23.479 18.953 -7.107 1.00 35.46 232 ILE F CA 1
ATOM 11067 C C . ILE F 1 232 ? -22.323 19.888 -7.459 1.00 32.97 232 ILE F C 1
ATOM 11068 O O . ILE F 1 232 ? -21.171 19.461 -7.327 1.00 33.36 232 ILE F O 1
ATOM 11073 N N . ALA F 1 233 ? -22.642 21.110 -7.882 1.00 33.95 233 ALA F N 1
ATOM 11074 C CA . ALA F 1 233 ? -21.684 22.134 -8.367 1.00 35.75 233 ALA F CA 1
ATOM 11075 C C . ALA F 1 233 ? -20.790 22.598 -7.217 1.00 38.21 233 ALA F C 1
ATOM 11076 O O . ALA F 1 233 ? -19.558 22.735 -7.432 1.00 41.11 233 ALA F O 1
ATOM 11078 N N . ASP F 1 234 ? -21.403 22.873 -6.057 1.00 39.74 234 ASP F N 1
ATOM 11079 C CA . ASP F 1 234 ? -20.709 23.302 -4.812 1.00 35.04 234 ASP F CA 1
ATOM 11080 C C . ASP F 1 234 ? -19.666 22.251 -4.422 1.00 31.67 234 ASP F C 1
ATOM 11081 O O . ASP F 1 234 ? -18.550 22.634 -4.105 1.00 34.21 234 ASP F O 1
ATOM 11086 N N . TYR F 1 235 ? -19.996 20.969 -4.459 1.00 29.38 235 TYR F N 1
ATOM 11087 C CA . TYR F 1 235 ? -19.007 19.910 -4.138 1.00 30.83 235 TYR F CA 1
ATOM 11088 C C . TYR F 1 235 ? -17.933 19.921 -5.241 1.00 32.59 235 TYR F C 1
ATOM 11089 O O . TYR F 1 235 ? -16.726 19.742 -4.959 1.00 33.97 235 TYR F O 1
ATOM 11098 N N . ALA F 1 236 ? -18.332 20.160 -6.497 1.00 36.39 236 ALA F N 1
ATOM 11099 C CA . ALA F 1 236 ? -17.391 20.185 -7.643 1.00 33.90 236 ALA F CA 1
ATOM 11100 C C . ALA F 1 236 ? -16.425 21.352 -7.453 1.00 30.33 236 ALA F C 1
ATOM 11101 O O . ALA F 1 236 ? -15.203 21.142 -7.582 1.00 30.02 236 ALA F O 1
ATOM 11103 N N . ILE F 1 237 ? -16.939 22.524 -7.098 1.00 30.39 237 ILE F N 1
ATOM 11104 C CA . ILE F 1 237 ? -16.073 23.713 -6.838 1.00 33.61 237 ILE F CA 1
ATOM 11105 C C . ILE F 1 237 ? -15.018 23.391 -5.766 1.00 35.84 237 ILE F C 1
ATOM 11106 O O . ILE F 1 237 ? -13.835 23.796 -5.921 1.00 36.17 237 ILE F O 1
ATOM 11111 N N . PHE F 1 238 ? -15.404 22.686 -4.705 1.00 33.30 238 PHE F N 1
ATOM 11112 C CA . PHE F 1 238 ? -14.464 22.387 -3.603 1.00 32.37 238 PHE F CA 1
ATOM 11113 C C . PHE F 1 238 ? -13.379 21.459 -4.150 1.00 31.61 238 PHE F C 1
ATOM 11114 O O . PHE F 1 238 ? -12.168 21.749 -3.962 1.00 27.74 238 PHE F O 1
ATOM 11122 N N . LEU F 1 239 ? -13.796 20.362 -4.784 1.00 29.49 239 LEU F N 1
ATOM 11123 C CA . LEU F 1 239 ? -12.858 19.313 -5.257 1.00 30.73 239 LEU F CA 1
ATOM 11124 C C . LEU F 1 239 ? -11.906 19.913 -6.298 1.00 32.41 239 LEU F C 1
ATOM 11125 O O . LEU F 1 239 ? -10.723 19.501 -6.336 1.00 35.47 239 LEU F O 1
ATOM 11130 N N . ALA F 1 240 ? -12.413 20.869 -7.074 1.00 34.97 240 ALA F N 1
ATOM 11131 C CA . ALA F 1 240 ? -11.725 21.514 -8.215 1.00 38.04 240 ALA F CA 1
ATOM 11132 C C . ALA F 1 240 ? -10.834 22.651 -7.718 1.00 36.45 240 ALA F C 1
ATOM 11133 O O . ALA F 1 240 ? -10.137 23.236 -8.538 1.00 38.16 240 ALA F O 1
ATOM 11135 N N . SER F 1 241 ? -10.915 22.995 -6.432 1.00 36.03 241 SER F N 1
ATOM 11136 C CA . SER F 1 241 ? -10.280 24.217 -5.873 1.00 34.93 241 SER F CA 1
ATOM 11137 C C . SER F 1 241 ? -8.899 23.860 -5.343 1.00 31.66 241 SER F C 1
ATOM 11138 O O . SER F 1 241 ? -8.611 22.646 -5.164 1.00 31.73 241 SER F O 1
ATOM 11141 N N . SER F 1 242 ? -8.104 24.891 -5.085 1.00 32.38 242 SER F N 1
ATOM 11142 C CA . SER F 1 242 ? -6.757 24.823 -4.461 1.00 38.17 242 SER F CA 1
ATOM 11143 C C . SER F 1 242 ? -6.854 24.246 -3.041 1.00 37.35 242 SER F C 1
ATOM 11144 O O . SER F 1 242 ? -5.834 23.758 -2.541 1.00 40.22 242 SER F O 1
ATOM 11147 N N . LYS F 1 243 ? -8.031 24.272 -2.417 1.00 39.10 243 LYS F N 1
ATOM 11148 C CA . LYS F 1 243 ? -8.221 23.788 -1.019 1.00 39.19 243 LYS F CA 1
ATOM 11149 C C . LYS F 1 243 ? -8.203 22.257 -0.945 1.00 39.43 243 LYS F C 1
ATOM 11150 O O . LYS F 1 243 ? -7.930 21.727 0.162 1.00 39.61 243 LYS F O 1
ATOM 11156 N N . ALA F 1 244 ? -8.478 21.561 -2.055 1.00 34.38 244 ALA F N 1
ATOM 11157 C CA . ALA F 1 244 ? -8.740 20.107 -2.040 1.00 33.77 244 ALA F CA 1
ATOM 11158 C C . ALA F 1 244 ? -7.535 19.293 -2.527 1.00 32.94 244 ALA F C 1
ATOM 11159 O O . ALA F 1 244 ? -7.725 18.086 -2.783 1.00 34.88 244 ALA F O 1
ATOM 11161 N N . GLY F 1 245 ? -6.329 19.869 -2.549 1.00 29.79 245 GLY F N 1
ATOM 11162 C CA . GLY F 1 245 ? -5.127 19.204 -3.095 1.00 29.20 245 GLY F CA 1
ATOM 11163 C C . GLY F 1 245 ? -4.841 17.828 -2.496 1.00 31.56 245 GLY F C 1
ATOM 11164 O O . GLY F 1 245 ? -4.136 17.021 -3.172 1.00 33.62 245 GLY F O 1
ATOM 11165 N N . GLY F 1 246 ? -5.320 17.555 -1.275 1.00 29.22 246 GLY F N 1
ATOM 11166 C CA . GLY F 1 246 ? -5.076 16.300 -0.535 1.00 27.79 246 GLY F CA 1
ATOM 11167 C C . GLY F 1 246 ? -6.155 15.251 -0.788 1.00 31.25 246 GLY F C 1
ATOM 11168 O O . GLY F 1 246 ? -6.015 14.101 -0.277 1.00 31.77 246 GLY F O 1
ATOM 11169 N N . VAL F 1 247 ? -7.185 15.602 -1.567 1.00 33.19 247 VAL F N 1
ATOM 11170 C CA . VAL F 1 247 ? -8.261 14.662 -2.001 1.00 33.56 247 VAL F CA 1
ATOM 11171 C C . VAL F 1 247 ? -7.909 14.132 -3.393 1.00 32.52 247 VAL F C 1
ATOM 11172 O O . VAL F 1 247 ? -7.907 14.919 -4.348 1.00 30.02 247 VAL F O 1
ATOM 11176 N N . THR F 1 248 ? -7.604 12.838 -3.507 1.00 34.20 248 THR F N 1
ATOM 11177 C CA . THR F 1 248 ? -7.294 12.219 -4.811 1.00 31.00 248 THR F CA 1
ATOM 11178 C C . THR F 1 248 ? -7.639 10.739 -4.775 1.00 30.97 248 THR F C 1
ATOM 11179 O O . THR F 1 248 ? -7.462 10.102 -3.715 1.00 27.01 248 THR F O 1
ATOM 11183 N N . GLY F 1 249 ? -8.109 10.240 -5.915 1.00 28.77 249 GLY F N 1
ATOM 11184 C CA . GLY F 1 249 ? -8.359 8.812 -6.136 1.00 29.31 249 GLY F CA 1
ATOM 11185 C C . GLY F 1 249 ? -9.580 8.352 -5.383 1.00 29.26 249 GLY F C 1
ATOM 11186 O O . GLY F 1 249 ? -9.635 7.132 -5.097 1.00 27.13 249 GLY F O 1
ATOM 11187 N N . GLN F 1 250 ? -10.510 9.276 -5.086 1.00 27.07 250 GLN F N 1
ATOM 11188 C CA . GLN F 1 250 ? -11.728 9.003 -4.273 1.00 30.26 250 GLN F CA 1
ATOM 11189 C C . GLN F 1 250 ? -12.999 9.009 -5.128 1.00 30.89 250 GLN F C 1
ATOM 11190 O O . GLN F 1 250 ? -13.152 9.914 -5.956 1.00 30.91 250 GLN F O 1
ATOM 11196 N N . ALA F 1 251 ? -13.904 8.065 -4.842 1.00 29.55 251 ALA F N 1
ATOM 11197 C CA . ALA F 1 251 ? -15.345 8.125 -5.160 1.00 29.10 251 ALA F CA 1
ATOM 11198 C C . ALA F 1 251 ? -16.002 9.003 -4.098 1.00 30.37 251 ALA F C 1
ATOM 11199 O O . ALA F 1 251 ? -16.253 8.511 -2.990 1.00 31.71 251 ALA F O 1
ATOM 11201 N N . VAL F 1 252 ? -16.213 10.274 -4.406 1.00 29.66 252 VAL F N 1
ATOM 11202 C CA . VAL F 1 252 ? -16.787 11.275 -3.467 1.00 28.02 252 VAL F CA 1
ATOM 11203 C C . VAL F 1 252 ? -18.315 11.239 -3.577 1.00 29.55 252 VAL F C 1
ATOM 11204 O O . VAL F 1 252 ? -18.843 11.588 -4.655 1.00 28.31 252 VAL F O 1
ATOM 11208 N N . VAL F 1 253 ? -19.012 10.813 -2.518 1.00 27.76 253 VAL F N 1
ATOM 11209 C CA . VAL F 1 253 ? -20.467 10.488 -2.583 1.00 28.42 253 VAL F CA 1
ATOM 11210 C C . VAL F 1 253 ? -21.312 11.611 -2.005 1.00 28.89 253 VAL F C 1
ATOM 11211 O O . VAL F 1 253 ? -21.093 11.969 -0.846 1.00 34.73 253 VAL F O 1
ATOM 11215 N N . MET F 1 254 ? -22.278 12.099 -2.794 1.00 30.35 254 MET F N 1
ATOM 11216 C CA . MET F 1 254 ? -23.326 13.082 -2.399 1.00 31.55 254 MET F CA 1
ATOM 11217 C C . MET F 1 254 ? -24.684 12.496 -2.809 1.00 33.19 254 MET F C 1
ATOM 11218 O O . MET F 1 254 ? -25.038 12.627 -4.004 1.00 33.98 254 MET F O 1
ATOM 11223 N N . ASP F 1 255 ? -25.389 11.802 -1.905 1.00 33.16 255 ASP F N 1
ATOM 11224 C CA . ASP F 1 255 ? -26.518 10.904 -2.287 1.00 33.18 255 ASP F CA 1
ATOM 11225 C C . ASP F 1 255 ? -27.690 10.900 -1.296 1.00 32.81 255 ASP F C 1
ATOM 11226 O O . ASP F 1 255 ? -28.459 9.926 -1.357 1.00 33.58 255 ASP F O 1
ATOM 11231 N N . GLY F 1 256 ? -27.839 11.914 -0.443 1.00 34.54 256 GLY F N 1
ATOM 11232 C CA . GLY F 1 256 ? -28.830 11.948 0.664 1.00 35.54 256 GLY F CA 1
ATOM 11233 C C . GLY F 1 256 ? -28.938 10.628 1.424 1.00 36.01 256 GLY F C 1
ATOM 11234 O O . GLY F 1 256 ? -30.066 10.267 1.813 1.00 35.90 256 GLY F O 1
ATOM 11235 N N . GLY F 1 257 ? -27.825 9.897 1.577 1.00 36.02 257 GLY F N 1
ATOM 11236 C CA . GLY F 1 257 ? -27.691 8.730 2.470 1.00 34.20 257 GLY F CA 1
ATOM 11237 C C . GLY F 1 257 ? -27.905 7.406 1.762 1.00 35.15 257 GLY F C 1
ATOM 11238 O O . GLY F 1 257 ? -27.869 6.335 2.444 1.00 34.35 257 GLY F O 1
ATOM 11239 N N . TYR F 1 258 ? -28.095 7.441 0.442 1.00 31.42 258 TYR F N 1
ATOM 11240 C CA . TYR F 1 258 ? -28.453 6.257 -0.365 1.00 31.09 258 TYR F CA 1
ATOM 11241 C C . TYR F 1 258 ? -27.520 5.107 -0.002 1.00 29.98 258 TYR F C 1
ATOM 11242 O O . TYR F 1 258 ? -27.994 3.983 0.239 1.00 34.40 258 TYR F O 1
ATOM 11251 N N . THR F 1 259 ? -26.214 5.356 -0.017 1.00 30.62 259 THR F N 1
ATOM 11252 C CA . THR F 1 259 ? -25.179 4.286 0.072 1.00 33.54 259 THR F CA 1
ATOM 11253 C C . THR F 1 259 ? -24.901 3.918 1.545 1.00 31.26 259 THR F C 1
ATOM 11254 O O . THR F 1 259 ? -24.208 2.920 1.765 1.00 30.82 259 THR F O 1
ATOM 11258 N N . ALA F 1 260 ? -25.449 4.679 2.494 1.00 32.43 260 ALA F N 1
ATOM 11259 C CA . ALA F 1 260 ? -25.333 4.461 3.955 1.00 35.13 260 ALA F CA 1
ATOM 11260 C C . ALA F 1 260 ? -26.210 3.284 4.394 1.00 36.00 260 ALA F C 1
ATOM 11261 O O . ALA F 1 260 ? -25.999 2.827 5.519 1.00 37.70 260 ALA F O 1
ATOM 11263 N N . GLN F 1 261 ? -27.124 2.793 3.548 1.00 35.60 261 GLN F N 1
ATOM 11264 C CA . GLN F 1 261 ? -28.005 1.648 3.910 1.00 39.11 261 GLN F CA 1
ATOM 11265 C C . GLN F 1 261 ? -27.866 0.499 2.906 1.00 40.38 261 GLN F C 1
ATOM 11266 O O . GLN F 1 261 ? -28.516 -0.530 3.140 1.00 36.49 261 GLN F O 1
#

Sequence (1547 aa):
TKLLDGKVAFITGSASGIGLEIAKKFAQEGAKVVISDMNAEKCQETANSLKEQGFDALSAPCDVTDEDAYKQAIELTQKTFGTVDILINNAGFQHVAPIEEFPTAVFQKLVQVMLTGAFIGIKHVLPIMKAQKYGRIINMASINGLIGFAGKAGYNSAKHGVIGLTKVAALECARDGITVNALCPGYVDTPLVRGQIADDLAKTRNVSLDSALEDVILAMMVPQKRLLSVEEIADYAIFLASSKAGGVTGQQAVVMMDGGYTAQTKLLDGKVAFITGSASGIGLEIAKKFAQEGAKVVISDMNAEKCQETANSLKEQGFDALSAPCDVTDEDAYKQAIELTQKTFGTVDILINNAGFQHVAPIEEFPTAVFQKLVQVMLTGAFIGIKHVLPIMKAQKYGRIINMMASINGLIGFAGKAGYNSAKHGVIIGLTKVAALECARDGITVNALLCPGYVDTPLVRGQIADLAKTRNVSLDSALEDVILAMMVPQKRLLSVEEEIADYAIFLASSKAGGVTGQAVVMDGGYTAQTKLLDGKVAFITGSASGIGLEIAKKFAQEGAKVVISDMNAEKCQETANSLKEQGFDALSAPCDVTDEDAYKQAIELTQKTFGTVDILINNAGFQHVAPIEEFPTAVFQKLVQVMLTGAFIGIKHVLPIMKAQKYGRIINMASINGLIGFAGKAGYNSAKHGVIGLTKVAALECARDGITVNALCPGYVDTPLVRGQIADLAKTRNVSLDSALEDVILAMVPQKKRLLSVEEIADYAIFLASSKAGGVTGQAVVMMDGGYTAQMTKLLDGKVAFITGSASGIGLEIAKKFAQEGAKVVISDMNAEKCQETANSLKEQGFDALSAPCDVTDEDAYKQAIELTQKTFGTVDILINNAGFQHVAPIEEFPTAVFQQKLVQVMLTGAFIGIKHVLPIMKAQKYGRIINMMASINGLIGFAGKAGYNSAKHGVIGLTKKVAALECARDGITVNALCPGYVDTPLVRGQIADLAKTRNVSLDSALEDVILAMVPQKRLLSVEEIADYAIFLASSKAGGVTGQAVVMDGGYTAQTKLLDGKVAFITGSASGIGLEIAKKFAQEGAKVVISDMNAEKCQETANSLKEQGFDALSAPCDVTDEDAYKQAIELTQKTFGTVDILINNAGFQHVAPIEEFPTAVFQKLVQVMLTGAFIGIKHVLPIMMKAQKYGRIINMMASINGLIGFAGKAGYNSAKHGVIGLTKVAALECARDGITVNALCPGYVDTPLVRGQIADLSLDSALEDVILAMVPQKRLLSVEEIADYAIFLASSKAGGVTGQAVVMDGGYTAQKLLDGKVAFITGSASGIGLEIAKKKFAQEGAKVVISDMNAEKCQETANSLKEQGFDALSAPCDVTDEDAYKQAIELTQKTFGTVDILINNAGFQHVAPIEEFPTAVFQKLVQVMLTGAFIGIKHVLPIMKAQKYGRIINMASINGLIGFAGKAGYNSAKHGVIGLTKVAALECARDGITVNALCPGYVDTPLVRGQIADLLDSALEDVILAMVPQKRLLSVEEEIADYAIFLASSKAGGVTGQAVVMDGGYTAQ

Solvent-accessible surface area: 51191 Å² total; per-residue (Å²): 99,93,44,1,96,33,67,3,0,0,0,2,13,0,11,66,18,32,0,38,31,0,0,92,40,0,3,118,25,21,3,59,0,0,0,0,24,137,82,52,53,53,0,93,58,17,1,64,48,6,106,153,118,71,54,72,4,19,12,1,49,12,41,10,27,64,50,100,32,0,27,109,6,2,88,81,0,64,111,63,38,59,32,0,11,0,0,0,12,23,22,44,80,40,68,86,11,61,0,54,125,0,59,21,73,36,0,65,84,0,7,54,19,7,0,4,1,3,0,3,0,0,26,45,0,0,68,24,0,53,88,68,126,43,0,6,1,1,0,11,7,8,8,16,2,54,16,1,72,46,8,15,0,0,38,0,0,0,10,7,0,2,3,0,0,1,29,0,0,0,26,28,0,7,161,21,40,2,3,0,1,0,0,0,6,13,40,7,54,13,97,96,11,116,32,46,4,48,96,18,12,83,119,75,94,34,73,110,107,39,5,18,80,102,88,28,2,39,74,6,16,17,66,85,22,3,43,36,40,23,0,0,17,1,0,3,8,1,1,2,82,63,0,19,0,0,0,3,17,28,8,6,1,2,1,0,16,28,2,46,125,119,49,0,84,51,51,3,0,0,0,2,14,0,12,66,20,30,0,39,26,0,0,92,43,0,4,111,29,17,4,62,0,0,0,0,24,138,83,56,51,49,0,93,57,16,0,59,48,7,103,149,117,73,53,73,5,26,12,2,52,12,42,8,25,69,45,97,30,0,20,100,6,3,93,78,0,66,112,69,36,63,31,0,8,0,0,0,12,22,24,44,83,61,67,81,11,62,0,59,126,0,59,19,74,38,0,66,80,0,5,52,18,10,0,4,1,3,0,2,0,0,22,53,0,0,69,26,0,43,89,68,126,42,0,6,0,2,0,14,4,8,6,16,2,56,18,1,56,46,7,18,0,0,36,0,0,0,9,6,0,2,3,0,0,0,31,0,0,0,25,30,0,6,162,25,38,1,2,0,1,0,0,0,8,13,36,7,52,19,98,51,15,117,33,59,4,51,90,23,11,60,125,63,74,73,72,107,103,18,0,22,85,104,90,25,0,55,76,5,16,18,66,86,22,3,35,26,90,23,0,0,19,1,0,6,7,1,0,1,75,59,0,18,0,0,0,2,21,23,7,9,1,2,1,0,8,29,1,52,138,83,53,0,94,53,53,2,0,0,0,2,14,0,17,67,21,32,0,38,31,0,0,92,14,0,3,112,34,23,4,61,0,0,0,1,25,112,80,53,49,50,0,41,74,16,1,67,46,7,106,147,118,70,49,70,4,22,31,2,52,12,34,10,23,52,34,30,31,0,89,96,5,4,80,78,0,69,87,68,38,63,28,0,8,0,0,0,14,24,21,46,76,38,52,81,9,64,0,59,125,0,40,22,58,10,0,64,55,0,6,55,19,10,0,3,1,3,0,2,0,0,24,37,0,0,68,25,0,48,88,66,122,46,0,6,1,2,0,11,6,8,6,17,2,58,17,0,66,48,6,17,0,0,33,0,0,0,10,7,0,2,4,0,0,1,29,0,0,0,24,28,0,7,173,21,38,2,2,0,1,0,0,0,8,13,34,7,52,12,101,102,10,118,32,42,4,48,91,16,9,136,117,134,140,52,66,108,96,31,0,25,69,97,59,24,1,45,44,4,13,20,62,86,22,4,48,34,95,24,0,0,22,1,0,8,14,1,0,1,77,76,1,19,0,0,0,2,21,24,7,8,0,2,1,0,10,29,1,72,216,74,87,46,2,89,55,50,2,0,0,0,1,12,0,16,68,22,31,0,40,31,0,0,84,27,0,4,103,29,25,4,61,0,0,0,1,25,111,77,59,46,54,0,24,89,14,0,85,44,3,102,151,114,72,52,78,7,22,32,2,50,11,33,10,22,57,36,35,30,0,89,95,5,2,82,79,0,65,89,67,36,60,30,0,8,0,0,0,11,22,23,42,70,34,51,80,13,63,0,53,130,0,40,18,65,12,0,62,65,0,6,50,19,9,0,2,0,4,0,3,0,0,22,31,0,0,69,27,0,50,94,67,126,42,0,5,0,2,0,13,3,8,6,16,3,57,16,0,63,45,6,11,0,0,29,0,0,0,9,6,0,2,5,0,0,1,27,0,0,1,25,29,0,8,172,20,39,1,2,0,1,0,0,0,6,13,36,6,59,12,101,90,14,115,35,48,10,50,96,26,10,55,133,159,138,40,79,105,108,38,9,25,125,53,62,16,7,52,53,4,13,19,70,82,24,3,45,35,85,25,0,0,11,1,0,5,10,1,0,0,78,58,1,19,1,0,1,4,24,23,9,13,0,2,0,0,7,30,1,50,177,48,94,1,106,44,58,2,0,0,0,1,13,0,11,64,21,31,0,42,24,0,0,75,20,0,3,116,28,27,3,31,0,0,0,1,25,106,35,54,60,93,0,60,62,16,2,84,54,6,111,94,110,68,54,70,1,17,26,2,52,11,36,11,19,59,38,38,27,0,18,102,5,2,101,82,0,64,89,66,36,60,34,0,12,0,0,0,12,21,24,41,68,34,51,83,11,64,0,52,128,0,39,20,60,11,0,62,57,0,6,54,19,8,0,3,2,3,0,2,0,0,24,52,0,0,68,25,0,54,87,69,122,49,0,4,0,1,0,13,3,9,6,12,3,58,56,11,72,47,8,10,0,0,29,0,0,0,10,6,0,2,5,0,0,1,42,0,0,2,91,31,0,57,226,20,40,4,4,0,1,0,0,0,7,12,38,5,58,13,103,93,13,117,35,48,7,64,129,139,113,112,111,68,14,22,98,60,48,14,5,56,113,6,68,98,100,101,23,7,42,31,63,44,0,0,88,65,0,6,96,2,0,2,79,115,2,43,82,47,50,17,97,23,14,54,49,15,12,24,24,50,96,158,94,38,0,95,50,58,2,0,0,0,1,14,0,20,68,20,31,0,43,22,0,0,86,44,0,3,119,44,27,4,62,0,0,0,1,27,106,37,58,61,50,0,41,42,18,4,78,52,7,117,111,114,71,51,70,4,25,29,1,52,13,31,10,23,52,35,38,31,0,18,98,6,4,98,79,0,65,91,68,41,62,28,0,7,0,0,0,11,21,24,45,81,59,52,80,14,61,0,59,126,0,41,18,60,10,0,66,56,0,5,55,20,9,0,3,0,4,0,1,0,0,24,52,0,0,67,25,0,53,86,70,123,49,0,8,1,2,0,12,4,9,6,14,2,56,54,14,73,47,7,15,0,0,38,0,0,0,10,6,0,2,4,0,0,1,44,0,0,2,93,28,0,56,224,21,38,4,4,0,1,0,0,0,9,10,38,7,54,17,103,76,14,126,32,62,8,62,118,118,137,114,92,8,28,80,49,96,17,5,52,100,5,66,100,113,101,21,8,33,28,86,46,0,0,72,73,0,20,90,2,0,4,77,169,1,42,82,45,52,16,97,22,13,53,45,14,11,25,14,54,95,152

Foldseek 3Di:
DLQCALAEEEFEPCLFDLNVLLQVLNQVSRYQYEQEYQPLPSRVVSQVVCVVVVTRYHYQYDQLLPLVSLLVSQVVSCVRSVAHAEYELDDADAFFDAPVPQDPVNLVVRQSNQAVSLVSNLVNRVVRLLVVLHHFYERAAACLLVDPDGRGNSNSVNSVNNLVVQQVSQVVSVVSLYAREYAHEYAAPTPNVLVVLVVQCVVVVHDSVCSQQVPRCVLQQVSDHHYSNNSSVVVSCRSGPNNSVDHSYHHYHYNCNVVD/DQQQALAEEEFAQCLFDLNVLLQLVNQVSHYQYEQEYQPQVSLCVSQVVSVVVVGRYHYQYDQLLPLVSLLVSQVVSCVRSVAHAEYELEDADFFFDAPVPQDPVVLVVRLSNQQVSLVSNLVNRVVRLLVVLHHFYERAAACLLVDPDGRGNSNSVNSVNNLVVQLVSCVVSVRSLYAREYEHEAAAPTPNVLVVLVVQCVVVVHDSCCSQQCPSCVLQPVSDHHYSNNSSVVVSCSSGSVNSPHHSYHHYDYNCNVVD/DQQQALAEEEFEQCLFDLNVLLQLVNQVSRYQYEQEYQPQVSSVVSQVVCVVVVGHYHYQYDQLLPLVSLLVSQVVSCVRSVAHAEYELEDADAFFDAPVPQPVVNLVVRQSNQAVSLVSNLVNRVVRLLVVLHHFYERAAACLLVDPDHRGNSNSVNRVNNLVVQLVSCVVCVRSRYAGEYEHEAAAPTPNVLVVLVVQCVVVVHDSCCSQQPPRQVLQLQSDHHYSVNSSVVVSCSSGPNNSVDHSYHHYDYNCNVVD/DAQLQALAEEEFEPCLFFLNVLLQLVNQVSRYQYEQEYQPLPSLVVSQVVCVVVVGRYHHQYDQLLPLVSLLVSQVVSCVRSVAHQEYELADAAAFFDAPVPCDPVNLVVRLSRQAVSLVSNLVNRVVRQQVVLHHEYERAAAVLLVDPDGRGNSNSVNSVNNLVVQLVSLVVSVRSLYAREYEHEAAAPGPNNLVVLVVQCVVVVPDSCCSLQVPRQPLALQSDHHYSNVSSVVVSCRSGPNNSVHHSYHHYDYNCNVVD/DQQQALAEEEFEPCLFDLNVLLQQVNQVSNYQYEQEYQPLVSLVVSQVVSVVVVGRYHDQYDQLLPLVSLLVSQVVSCVRSVFHAEYELDDAAFDFDAPVPQDVVNLVVRLSRQAVSLVSNLVNRVVRQLVVLHHFYERAAAVLLVDPDGRGNSNSVNSVNNLVVQLVSLVVSVRSLYAREYAHEAAAPTPRNLVVCVVPVSCCCLQVPRQVQQLQSDHHYSNVSSVVVSCSSGSNNSPHHSYHHYDYNCNVVD/DQQALAEEEFEPCLFDLNVLLQLVSQVVNYQYEQEYQPQVSRVVSQVVSVVVVTHYHYQYDQLLPLVSLLVSQVVSCVRRVAHQEYELEDADFFFDAPVPQDPVNLVVRLSRQAVSLVSNLVNRVVRCLVVLHHFYERAAACLLVDDDGGGNSNSVNSVNNLVVQLVSCVVSVVRNYAGEYAHEAAAPTPNVCVVCVVQPCCSQQVPRCVLQLVSDHHYSNNSSVVVSCSSGPNNSVHHSYHHYHYNCNVVD

InterPro domains:
  IPR002347 Short-chain dehydrogenase/reductase SDR [PF13561] (14-259)
  IPR002347 Short-chain dehydrogenase/reductase SDR [PR00080] (83-94)
  IPR002347 Short-chain dehydrogenase/reductase SDR [PR00080] (136-144)
  IPR002347 Short-chain dehydrogenase/reductase SDR [PR00080] (156-175)
  IPR002347 Short-chain dehydrogenase/reductase SDR [PR00081] (9-26)
  IPR002347 Short-chain dehydrogenase/reductase SDR [PR00081] (83-94)
  IPR002347 Short-chain dehydrogenase/reductase SDR [PR00081] (130-146)
  IPR002347 Short-chain dehydrogenase/reductase SDR [PR00081] (156-175)
  IPR002347 Short-chain dehydrogenase/reductase SDR [PR00081] (177-194)
  IPR002347 Short-chain dehydrogenase/reductase SDR [PR00081] (222-242)
  IPR011294 3-hydroxybutyrate dehydrogenase [TIGR01963] (8-261)
  IPR020904 Short-chain dehydrogenase/reductase, conserved site [PS00061] (143-171)
  IPR036291 NAD(P)-binding domain superfamily [SSF51735] (6-260)
  IPR050259 Short-chain dehydrogenases/reductases [PTHR42879] (5-260)

Organism: Acinetobacter baumannii (NCBI:txid470)